Protein AF-0000000066499694 (afdb_homodimer)

Organism: Dictyostelium discoideum (NCBI:txid44689)

pLDDT: mean 83.02, std 17.34, range [14.86, 98.0]

Radius of gyration: 80.38 Å; Cα contacts (8 Å, |Δi|>4): 1850; chains: 2; bounding box: 134×268×162 Å

InterPro domains:
  IPR015894 Guanylate-binding protein, N-terminal [PF02263] (50-305)
  IPR027417 P-loop containing nucleoside triphosphate hydrolase [G3DSA:3.40.50.300] (31-306)
  IPR027417 P-loop containing nucleoside triphosphate hydrolase [SSF52540] (37-307)
  IPR030386 GB1/RHD3-type guanine nucleotide-binding (G) domain [PS51715] (67-228)

Foldseek 3Di:
DDDPPPVPDDCPDDDPPDDVVVPPPVPVPLQKAWQDAKDAQWAADPQLQAIDGDVVVLVSQCVRFVPAFEAEEEEAAAAPLCGQQLVCVLSPAGPRGHDALDPAWDFGAKMKTWMWHADPVRDTHIYIYIYGTHPPGPSHAPLSSLLSLLLRQLLHQEYEYGEEADDDLVNQVSLLVSLVLSLVLLVVLVVVCVVVVVCLDLSVLSSAGHAYEYEYEQYDDDPDPDDQFVVVVVVQVVSVVVVDPPVPDQGPPNRHVYYHYAYAHFQAPDSVCNSPVNPDDPVRGDPRRVVSSVVVSCVVRVVVPPPPDDSPPDRDTSVSSVVSSVSSSVSSSPPPSDHDDDPVVVVLQVLLVVLLVVLLVQLCVLLVVLVPPVCLVPQFDAPVRLVVSLVVSLVSSLVSSCVSCPPPVVSNVVSVVVSVVSSVVVSVVSVVSRVVRLLVVLVVLLVVLLVVLLVVLVPDDAQAAPVVLVVVLVVSLVVSLVVSCVVNVSNADDPVDPDDSSSVVSSVVSSVSSVVSSVVSVVVRVVVLVVQLVVLLVVLLVVLLVQLVPDDAQAFPVVLVVSLVVSVCCSLVPVSCVSNVRCVPPPCNVVSSVVSVVSSVVVSVVSVVVRLVRLLVVLLVLLVVLVVVLVVQLVVDDADDDPVVLVVSLVVSLVVSLVSSCVVCVSHCVHPSNVVSSVVSNVSSVVVSVVSVVVRLVVVLVVCVVQLVVLLVVLVVCLVVDAELVVSLVVSLVSQCVRCCVVRVDPVSSVSNSVCSCCPVVVVSSVPHDYVVVVCVVVVVVVVVVVVVVVVVVVD/DDPDDPVPPVPDDDPPPDPPPPPPPPPVPQQKAWLDAKDAQWAADPQLQAIDGDVVVLVSQCVRFVPAFEAEEEEAAAAPLCQQQLVQVLSPAGPRGHDALDPAWDFGAKMKTWMWGQAPVRDTHIYIYIYGTHPPGPSHAPLSSLLSLLLRQLLHQEYEYGEEADDDLVNQVSVLVSLVLSLVLLVVLVVVCVVVVVCLDLSVLSSAGHAYEYEYEQYDDDPDPDDQFVVVVVVQVVSVVVVDPPVPDDGPPNRHVHYHYAYAHFQAPDSVCNSPVNPDDPVRGDPSRVVSSVVVSCVVRVVVPPPPDDSPSDRDTSVSSVVSSVSSSVSSSPPPSDHDDDPVVVVLQVLLVVLLVVLLVQLCVLLVVLVPPVCLVPQFDAPVRLVVSLVVSLVSSLVSSCVSCPPPVVSNVVSVVVSVVSSVVVSVVSVVSSVVRLLVVLVVLLVVLLVVLLVVLVPDDAQAAPVVLVVVLVVSLVVSLVVSCVVNVSNADDPVDPDDSSSVVSSVVSNVSSVVSSVVSVVVNVVVLVVQLVVLLVVLLVVLLVQLVPDDAQAFPVVLVVSLVVSVCCSLVPVSCVSNVRCVPPPCNVVSSVVSVVSSVVVSVVSVVVRLVRLLVVLLVLLVVLVVQLVVQLVPDDADDDPVVLVVSLVVSLVVSLVSSCVVCVSHCVHPSNVVSSVVSNVSSVVVSVVSSVVRLVVVCVVCVVQLVVLLVVLVVCLVVDAELVVSLVVSLVSQCVRCCVVDVDDVSSVSNSVCSCCPVVVVSSVPHDYVVVVCVVVVVVVVVVVVVVVVPVVD

Sequence (1592 aa):
MKLKNIFLLLFIYILVSISSQQPQQQQQQQNFIELFKPVQLIYPDSNHDRLIINESSINLLNSVLSEDRLSVLGVVGTFHSGKSFLLNQLLGTTDSFTVGPTVHPQTIGIWMWACRIKDDNGKQHNLLLLDTEGFYSSNVSETYDAKIFAITTLLSSHLIYNSVKIIDQSALEYLELLSRRTQLFALKSQIKSNEMNQEILGLNNILNFPSLTWVVQDFFQDIGDETPTQWLNNLLKAHSRDKGVDSSLISITDIFPSIECHTLFLPSGDRNILRHLNKAKSNDLNPIYIKELNELKSTLFKNDNDNGGGGGKSKLTGPSISTLLRLLIEVANGNKFPTVPSIWSGFIKQQQQSALEDSIIAYKDKMSSITNEDSFSKPPLCLKEFEKLESQSNNYATNLYKQLLFGLEEAYKPGQQKLERLLSDNHQYFLKENYFKIQNYCQRIYNEMIESFENQLESIKIPISSKHFNHQTSILKNEIINQYKEITKQYNLNRNQNQNNYFEIFLNSLEKDIERLINGKQLQNRNEIEILLTKSIDMISERYKSYMNQLDLPITLEQLKNEDKKHYNQLLNSKFKQITEVAHEESYYQPFKSMAEKQLHQLFQYFQEINEQKILEKSKFESDQSILDFKKSVSQIILPIEEESLVKSMNEFKIRSINSYKNRLEPFRNSNSYSTQLNKLESSLEKQIELKLNENVTQMKWIVMESLDTVRVMMISRTPIFWFQHSYENEAYREAEKRIIDKIKSKPLRDKVIKQFINNDLKQQLNSLFKLSTILLTLGIILIFSILISFSTIKKMKLKNIFLLLFIYILVSISSQQPQQQQQQQNFIELFKPVQLIYPDSNHDRLIINESSINLLNSVLSEDRLSVLGVVGTFHSGKSFLLNQLLGTTDSFTVGPTVHPQTIGIWMWACRIKDDNGKQHNLLLLDTEGFYSSNVSETYDAKIFAITTLLSSHLIYNSVKIIDQSALEYLELLSRRTQLFALKSQIKSNEMNQEILGLNNILNFPSLTWVVQDFFQDIGDETPTQWLNNLLKAHSRDKGVDSSLISITDIFPSIECHTLFLPSGDRNILRHLNKAKSNDLNPIYIKELNELKSTLFKNDNDNGGGGGKSKLTGPSISTLLRLLIEVANGNKFPTVPSIWSGFIKQQQQSALEDSIIAYKDKMSSITNEDSFSKPPLCLKEFEKLESQSNNYATNLYKQLLFGLEEAYKPGQQKLERLLSDNHQYFLKENYFKIQNYCQRIYNEMIESFENQLESIKIPISSKHFNHQTSILKNEIINQYKEITKQYNLNRNQNQNNYFEIFLNSLEKDIERLINGKQLQNRNEIEILLTKSIDMISERYKSYMNQLDLPITLEQLKNEDKKHYNQLLNSKFKQITEVAHEESYYQPFKSMAEKQLHQLFQYFQEINEQKILEKSKFESDQSILDFKKSVSQIILPIEEESLVKSMNEFKIRSINSYKNRLEPFRNSNSYSTQLNKLESSLEKQIELKLNENVTQMKWIVMESLDTVRVMMISRTPIFWFQHSYENEAYREAEKRIIDKIKSKPLRDKVIKQFINNDLKQQLNSLFKLSTILLTLGIILIFSILISFSTIKK

Secondary structure (DSSP, 8-state):
--STT-TTSS---------------------EEEEEEEEEEEEE-TTSSSEEE-HHHHHHHHHHSSSS-EEEEEEEEBTTSSHHHHHHHHTT-SSSS----BSS----SEEEEEEEEE-TT--EEEEEEEEEPPBT-TT--HHHHHHHHHHHHHH-SEEEEEEES---HHHHHHHHHHHHHHHHHHHHHHHHHHHTT---TTHHHHTSPPEEEEEEES---B-TTS-HHHHHHHHHHHHHHHT-S-TT---HHHHSS-EEEEE---S-S-HHHHHTGGG--GGGS-HHHHHHHHHHHHHHHHHHHH---S-----B-HHHHHHHHHHHHHHHHTTTSPPPPPHHHHHHHHHHHHHHHHHHHHHHHHHHHHH-GGGGGSPPPPHHHHHHHHHHHHHHHHHHHHHHTTT-HHHHHHHHHHHHHHHHHHHHHHHHHHHHHHHHHHHHHHHHHHHHHHHHHHTSPSP--HHHHHHHHHHHHHHHHHHHHHHHGGGPPPTTSSS--HHHHHHHHHHHHHHHHHHHHHHHHHHHHHHHHHHHHHHHHHHHHHHHHTS-S---HHHHHHHHHHHHIIIIIIIIHHHTGGGTTSTTHHHHHHHHHHHHHHHHHHHHHHHHHHHHHHHHHHHHHHHHHHHHHHHTPPSP--HHHHHHHHHHHHHHHHHHHHHHTGGGTTSHHHHHHHHHHHHHHHHHHHHHHHHHHHHHHHHTHHHHHHHHHHHHHTGGG--BHHHHHHHHHHHHHHHHTTT---HHHHHHHHHHHHHHHSHHHHHHSB-HHHHHHHHHHHHHHHHHHHHHHTT-/-----TTGGGS-S---SS-------------EEEEEEEEEEEEE-TTS-SEEE-HHHHHHHHHHSSSS-EEEEEEEEBTTSSHHHHHHHHTT-SSSS----BSS----SEEEEEEEEE-TT--EEEEEEEEEPPBT-TT--HHHHHHHHHHHHHH-SEEEEEEES---HHHHHHHHHHHHHHHHHHHHHHHHHHHTT---TTHHHHTSPPEEEEEEES---B-TTS-HHHHHHHHHHHHHHHT-S-TT---HHHHSS-EEEEE---S-S-HHHHHTGGG--GGGS-HHHHHHHHHHHHHHHHHHHH---S-----B-HHHHHHHHHHHHHHHHSTTSPPPPPHHHHHHHHHHHHHHHHHHHHHHHHHHHHH-GGGGGSPPPPHHHHHHHHHHHHHHHHHHHHHHTTT-HHHHHHHHHHHHHHHHHHHHHHHHHHHHHHHHHHHHHHHHHHHHHHHHHHTSPSP--HHHHHHHHHHHHHHHHHHHHHHHGGGPPPTTSSS--HHHHHHHHHHHHHHHHHHHHHHHHHHHHHHHHHHHHHHHHHHHHHHHHTS-S---HHHHHHHHHHHHIIIIIIIIHHHTGGGTTSTTHHHHHHHHHHHHHHHHHHHHHHHHHHHHHHHHHHHHHHHHHHHHHHHT--S---HHHHHHHHHHHHHHHHHHHHHHTGGGTTSHHHHHHHHHHHHHHHHHHHHHHHHHHHHHHHHTHHHHHHHHHHHHHTGGG--BHHHHHHHHHHHHHHHHTTT---HHHHHHHHHHHHHHHSHHHHHHSB-HHHHHHHHHHHHHHHHHHHHHHHT-

Structure (mmCIF, N/CA/C/O backbone):
data_AF-0000000066499694-model_v1
#
loop_
_entity.id
_entity.type
_entity.pdbx_description
1 polymer 'Guanylate-binding protein'
#
loop_
_atom_site.group_PDB
_atom_site.id
_atom_site.type_symbol
_atom_site.label_atom_id
_atom_site.label_alt_id
_atom_site.label_comp_id
_atom_site.label_asym_id
_atom_site.label_entity_id
_atom_site.label_seq_id
_atom_site.pdbx_PDB_ins_code
_atom_site.Cartn_x
_atom_site.Cartn_y
_atom_site.Cartn_z
_atom_site.occupancy
_atom_site.B_iso_or_equiv
_atom_site.auth_seq_id
_atom_site.auth_comp_id
_atom_site.auth_asym_id
_atom_site.auth_atom_id
_atom_site.pdbx_PDB_model_num
ATOM 1 N N . MET A 1 1 ? -21.359 123 70.875 1 16.44 1 MET A N 1
ATOM 2 C CA . MET A 1 1 ? -21 121.625 71.312 1 16.44 1 MET A CA 1
ATOM 3 C C . MET A 1 1 ? -21.922 120.625 70.625 1 16.44 1 MET A C 1
ATOM 5 O O . MET A 1 1 ? -22.25 119.562 71.25 1 16.44 1 MET A O 1
ATOM 9 N N . LYS A 1 2 ? -22.359 121 69.438 1 15.95 2 LYS A N 1
ATOM 10 C CA . LYS A 1 2 ? -23.391 121.188 68.438 1 15.95 2 LYS A CA 1
ATOM 11 C C . LYS A 1 2 ? -23.719 119.875 67.75 1 15.95 2 LYS A C 1
ATOM 13 O O . LYS A 1 2 ? -22.891 118.938 67.75 1 15.95 2 LYS A O 1
ATOM 18 N N . LEU A 1 3 ? -24.641 119.812 66.938 1 14.86 3 LEU A N 1
ATOM 19 C CA . LEU A 1 3 ? -25.812 119.312 66.25 1 14.86 3 LEU A CA 1
ATOM 20 C C . LEU A 1 3 ? -25.391 118.312 65.188 1 14.86 3 LEU A C 1
ATOM 22 O O . LEU A 1 3 ? -26.234 117.688 64.5 1 14.86 3 LEU A O 1
ATOM 26 N N . LYS A 1 4 ? -24.266 118.75 64.5 1 18.3 4 LYS A N 1
ATOM 27 C CA . LYS A 1 4 ? -24.109 118.625 63.094 1 18.3 4 LYS A CA 1
ATOM 28 C C . LYS A 1 4 ? -23.984 117.125 62.719 1 18.3 4 LYS A C 1
ATOM 30 O O . LYS A 1 4 ? -23.516 116.75 61.656 1 18.3 4 LYS A O 1
ATOM 35 N N . ASN A 1 5 ? -24.297 116.25 63.812 1 16.69 5 ASN A N 1
ATOM 36 C CA . ASN A 1 5 ? -24.016 114.812 63.938 1 16.69 5 ASN A CA 1
ATOM 37 C C . ASN A 1 5 ? -24.969 113.938 63.094 1 16.69 5 ASN A C 1
ATOM 39 O O . ASN A 1 5 ? -24.797 112.75 63 1 16.69 5 ASN A O 1
ATOM 43 N N . ILE A 1 6 ? -26.281 114.562 63.188 1 19.64 6 ILE A N 1
ATOM 44 C CA . ILE A 1 6 ? -27.375 113.625 63.094 1 19.64 6 ILE A CA 1
ATOM 45 C C . ILE A 1 6 ? -27.359 113 61.719 1 19.64 6 ILE A C 1
ATOM 47 O O . ILE A 1 6 ? -27.516 111.75 61.594 1 19.64 6 ILE A O 1
ATOM 51 N N . PHE A 1 7 ? -27.703 113.938 60.812 1 20.98 7 PHE A N 1
ATOM 52 C CA . PHE A 1 7 ? -28.547 113.562 59.688 1 20.98 7 PHE A CA 1
ATOM 53 C C . PHE A 1 7 ? -27.875 112.5 58.812 1 20.98 7 PHE A C 1
ATOM 55 O O . PHE A 1 7 ? -27.234 112.875 57.812 1 20.98 7 PHE A O 1
ATOM 62 N N . LEU A 1 8 ? -27.062 111.5 59.438 1 19.75 8 LEU A N 1
ATOM 63 C CA . LEU A 1 8 ? -26.312 110.25 59.469 1 19.75 8 LEU A CA 1
ATOM 64 C C . LEU A 1 8 ? -27.188 109.125 58.969 1 19.75 8 LEU A C 1
ATOM 66 O O . LEU A 1 8 ? -26.688 108.125 58.375 1 19.75 8 LEU A O 1
ATOM 70 N N . LEU A 1 9 ? -28.391 109.062 59.75 1 19.45 9 LEU A N 1
ATOM 71 C CA . LEU A 1 9 ? -28.906 107.688 59.781 1 19.45 9 LEU A CA 1
ATOM 72 C C . LEU A 1 9 ? -29.234 107.188 58.375 1 19.45 9 LEU A C 1
ATOM 74 O O . LEU A 1 9 ? -28.844 106.062 58 1 19.45 9 LEU A O 1
ATOM 78 N N . LEU A 1 10 ? -30.547 107.5 58.062 1 20.08 10 LEU A N 1
ATOM 79 C CA . LEU A 1 10 ? -31.547 106.625 57.469 1 20.08 10 LEU A CA 1
ATOM 80 C C . LEU A 1 10 ? -31.234 106.375 56 1 20.08 10 LEU A C 1
ATOM 82 O O . LEU A 1 10 ? -31.312 105.25 55.531 1 20.08 10 LEU A O 1
ATOM 86 N N . PHE A 1 11 ? -31.594 107.438 55.281 1 22.7 11 PHE A N 1
ATOM 87 C CA . PHE A 1 11 ? -32.062 107.188 53.906 1 22.7 11 PHE A CA 1
ATOM 88 C C . PHE A 1 11 ? -30.906 106.625 53.031 1 22.7 11 PHE A C 1
ATOM 90 O O . PHE A 1 11 ? -30.359 107.375 52.219 1 22.7 11 PHE A O 1
ATOM 97 N N . ILE A 1 12 ? -29.922 106.188 53.75 1 22.23 12 ILE A N 1
ATOM 98 C CA . ILE A 1 12 ? -28.812 105.375 53.281 1 22.23 12 ILE A CA 1
ATOM 99 C C . ILE A 1 12 ? -29.359 104.188 52.469 1 22.23 12 ILE A C 1
ATOM 101 O O . ILE A 1 12 ? -29.953 103.25 53.031 1 22.23 12 ILE A O 1
ATOM 105 N N . TYR A 1 13 ? -30.109 104.5 51.219 1 20.92 13 TYR A N 1
ATOM 106 C CA . TYR A 1 13 ? -30.734 104.312 49.906 1 20.92 13 TYR A CA 1
ATOM 107 C C . TYR A 1 13 ? -30.094 103.062 49.219 1 20.92 13 TYR A C 1
ATOM 109 O O . TYR A 1 13 ? -29.047 102.562 49.656 1 20.92 13 TYR A O 1
ATOM 117 N N . ILE A 1 14 ? -29.797 103.375 47.75 1 21.67 14 ILE A N 1
ATOM 118 C CA . ILE A 1 14 ? -29.703 102.938 46.375 1 21.67 14 ILE A CA 1
ATOM 119 C C . ILE A 1 14 ? -28.5 102.062 46.188 1 21.67 14 ILE A C 1
ATOM 121 O O . ILE A 1 14 ? -27.344 102.5 46.219 1 21.67 14 ILE A O 1
ATOM 125 N N . LEU A 1 15 ? -28.391 100.938 46.906 1 21.61 15 LEU A N 1
ATOM 126 C CA . LEU A 1 15 ? -27.875 99.625 47.156 1 21.61 15 LEU A CA 1
ATOM 127 C C . LEU A 1 15 ? -27.547 98.875 45.875 1 21.61 15 LEU A C 1
ATOM 129 O O . LEU A 1 15 ? -28.266 99 44.875 1 21.61 15 LEU A O 1
ATOM 133 N N . VAL A 1 16 ? -26.25 98.312 45.812 1 22.33 16 VAL A N 1
ATOM 134 C CA . VAL A 1 16 ? -25.328 97.5 45 1 22.33 16 VAL A CA 1
ATOM 135 C C . VAL A 1 16 ? -26.062 96.312 44.375 1 22.33 16 VAL A C 1
ATOM 137 O O . VAL A 1 16 ? -26.297 95.312 45.031 1 22.33 16 VAL A O 1
ATOM 140 N N . SER A 1 17 ? -27.375 96.438 44 1 23.25 17 SER A N 1
ATOM 141 C CA . SER A 1 17 ? -28.062 95.5 43.156 1 23.25 17 SER A CA 1
ATOM 142 C C . SER A 1 17 ? -27.234 95.125 41.906 1 23.25 17 SER A C 1
ATOM 144 O O . SER A 1 17 ? -27.781 94.75 40.875 1 23.25 17 SER A O 1
ATOM 146 N N . ILE A 1 18 ? -26.141 95.875 41.719 1 22.02 18 ILE A N 1
ATOM 147 C CA . ILE A 1 18 ? -25.562 95.812 40.375 1 22.02 18 ILE A CA 1
ATOM 148 C C . ILE A 1 18 ? -25.484 94.312 39.938 1 22.02 18 ILE A C 1
ATOM 150 O O . ILE A 1 18 ? -25.422 93.438 40.781 1 22.02 18 ILE A O 1
ATOM 154 N N . SER A 1 19 ? -25.047 94.188 38.625 1 23.36 19 SER A N 1
ATOM 155 C CA . SER A 1 19 ? -25.016 93.375 37.406 1 23.36 19 SER A CA 1
ATOM 156 C C . SER A 1 19 ? -24.172 92.125 37.562 1 23.36 19 SER A C 1
ATOM 158 O O . SER A 1 19 ? -22.953 92.188 37.344 1 23.36 19 SER A O 1
ATOM 160 N N . SER A 1 20 ? -23.906 91.812 38.75 1 23.08 20 SER A N 1
ATOM 161 C CA . SER A 1 20 ? -23.078 90.562 38.594 1 23.08 20 SER A CA 1
ATOM 162 C C . SER A 1 20 ? -23.719 89.562 37.656 1 23.08 20 SER A C 1
ATOM 164 O O . SER A 1 20 ? -24.719 88.938 37.969 1 23.08 20 SER A O 1
ATOM 166 N N . GLN A 1 21 ? -23.922 90.062 36.469 1 23.33 21 GLN A N 1
ATOM 167 C CA . GLN A 1 21 ? -24.297 89.062 35.438 1 23.33 21 GLN A CA 1
ATOM 168 C C . GLN A 1 21 ? -23.484 87.812 35.594 1 23.33 21 GLN A C 1
ATOM 170 O O . GLN A 1 21 ? -22.25 87.812 35.531 1 23.33 21 GLN A O 1
ATOM 175 N N . GLN A 1 22 ? -23.797 87.125 36.594 1 25.86 22 GLN A N 1
ATOM 176 C CA . GLN A 1 22 ? -23.234 85.812 36.5 1 25.86 22 GLN A CA 1
ATOM 177 C C . GLN A 1 22 ? -23.109 85.312 35.062 1 25.86 22 GLN A C 1
ATOM 179 O O . GLN A 1 22 ? -24.062 85.438 34.281 1 25.86 22 GLN A O 1
ATOM 184 N N . PRO A 1 23 ? -21.938 85.562 34.5 1 26.69 23 PRO A N 1
ATOM 185 C CA . PRO A 1 23 ? -21.891 85 33.156 1 26.69 23 PRO A CA 1
ATOM 186 C C . PRO A 1 23 ? -22.766 83.812 33 1 26.69 23 PRO A C 1
ATOM 188 O O . PRO A 1 23 ? -22.859 83 33.938 1 26.69 23 PRO A O 1
ATOM 191 N N . GLN A 1 24 ? -23.969 84.062 32.469 1 26.47 24 GLN A N 1
ATOM 192 C CA . GLN A 1 24 ? -24.734 82.875 31.984 1 26.47 24 GLN A CA 1
ATOM 193 C C . GLN A 1 24 ? -23.812 81.75 31.641 1 26.47 24 GLN A C 1
ATOM 195 O O . GLN A 1 24 ? -22.844 81.875 30.891 1 26.47 24 GLN A O 1
ATOM 200 N N . GLN A 1 25 ? -23.531 81 32.656 1 29.69 25 GLN A N 1
ATOM 201 C CA . GLN A 1 25 ? -23.031 79.75 32.188 1 29.69 25 GLN A CA 1
ATOM 202 C C . GLN A 1 25 ? -23.547 79.375 30.797 1 29.69 25 GLN A C 1
ATOM 204 O O . GLN A 1 25 ? -24.75 79.25 30.594 1 29.69 25 GLN A O 1
ATOM 209 N N . GLN A 1 26 ? -23.125 80.188 29.812 1 30.23 26 GLN A N 1
ATOM 210 C CA . GLN A 1 26 ? -23.422 79.625 28.5 1 30.23 26 GLN A CA 1
ATOM 211 C C . GLN A 1 26 ? -23.641 78.125 28.578 1 30.23 26 GLN A C 1
ATOM 213 O O . GLN A 1 26 ? -22.703 77.375 28.812 1 30.23 26 GLN A O 1
ATOM 218 N N . GLN A 1 27 ? -24.656 77.75 29.359 1 34.5 27 GLN A N 1
ATOM 219 C CA . GLN A 1 27 ? -25.031 76.375 29.062 1 34.5 27 GLN A CA 1
ATOM 220 C C . GLN A 1 27 ? -24.797 76.062 27.578 1 34.5 27 GLN A C 1
ATOM 222 O O . GLN A 1 27 ? -25.375 76.688 26.703 1 34.5 27 GLN A O 1
ATOM 227 N N . GLN A 1 28 ? -23.641 75.875 27.203 1 39.03 28 GLN A N 1
ATOM 228 C CA . GLN A 1 28 ? -23.453 75.312 25.891 1 39.03 28 GLN A CA 1
ATOM 229 C C . GLN A 1 28 ? -24.734 74.625 25.406 1 39.03 28 GLN A C 1
ATOM 231 O O . GLN A 1 28 ? -25.25 73.75 26.078 1 39.03 28 GLN A O 1
ATOM 236 N N . GLN A 1 29 ? -25.719 75.312 24.891 1 44.16 29 GLN A N 1
ATOM 237 C CA . GLN A 1 29 ? -26.938 74.875 24.203 1 44.16 29 GLN A CA 1
ATOM 238 C C . GLN A 1 29 ? -26.766 73.438 23.656 1 44.16 29 GLN A C 1
ATOM 240 O O . GLN A 1 29 ? -25.891 73.188 22.844 1 44.16 29 GLN A O 1
ATOM 245 N N . GLN A 1 30 ? -27.109 72.562 24.438 1 56.66 30 GLN A N 1
ATOM 246 C CA . GLN A 1 30 ? -27.188 71.188 24.031 1 56.66 30 GLN A CA 1
ATOM 247 C C . GLN A 1 30 ? -27.859 71 22.672 1 56.66 30 GLN A C 1
ATOM 249 O O . GLN A 1 30 ? -29.031 71.375 22.516 1 56.66 30 GLN A O 1
ATOM 254 N N . ASN A 1 31 ? -27.188 71.312 21.672 1 65.69 31 ASN A N 1
ATOM 255 C CA . ASN A 1 31 ? -27.625 71.25 20.281 1 65.69 31 ASN A CA 1
ATOM 256 C C . ASN A 1 31 ? -28.203 69.938 19.891 1 65.69 31 ASN A C 1
ATOM 258 O O . ASN A 1 31 ? -28.203 69.562 18.719 1 65.69 31 ASN A O 1
ATOM 262 N N . PHE A 1 32 ? -28.531 69 20.969 1 79.94 32 PHE A N 1
ATOM 263 C CA . PHE A 1 32 ? -29.156 67.75 20.547 1 79.94 32 PHE A CA 1
ATOM 264 C C . PHE A 1 32 ? -30.375 67.438 21.406 1 79.94 32 PHE A C 1
ATOM 266 O O . PHE A 1 32 ? -30.516 68 22.5 1 79.94 32 PHE A O 1
ATOM 273 N N . ILE A 1 33 ? -31.359 66.812 20.953 1 86.31 33 ILE A N 1
ATOM 274 C CA . ILE A 1 33 ? -32.5 66.25 21.672 1 86.31 33 ILE A CA 1
ATOM 275 C C . ILE A 1 33 ? -32.312 64.812 21.953 1 86.31 33 ILE A C 1
ATOM 277 O O . ILE A 1 33 ? -32.094 64 21.031 1 86.31 33 ILE A O 1
ATOM 281 N N . GLU A 1 34 ? -32.312 64.5 23.219 1 91.5 34 GLU A N 1
ATOM 282 C CA . GLU A 1 34 ? -32.156 63.094 23.625 1 91.5 34 GLU A CA 1
ATOM 283 C C . GLU A 1 34 ? -33.438 62.312 23.359 1 91.5 34 GLU A C 1
ATOM 285 O O . GLU A 1 34 ? -34.5 62.656 23.859 1 91.5 34 GLU A O 1
ATOM 290 N N . LEU A 1 35 ? -33.375 61.375 22.578 1 91.19 35 LEU A N 1
ATOM 291 C CA . LEU A 1 35 ? -34.531 60.562 22.297 1 91.19 35 LEU A CA 1
ATOM 292 C C . LEU A 1 35 ? -34.719 59.5 23.391 1 91.19 35 LEU A C 1
ATOM 294 O O . LEU A 1 35 ? -35.844 59.281 23.875 1 91.19 35 LEU A O 1
ATOM 298 N N . PHE A 1 36 ? -33.656 58.812 23.75 1 91.75 36 PHE A N 1
ATOM 299 C CA . PHE A 1 36 ? -33.625 57.969 24.938 1 91.75 36 PHE A CA 1
ATOM 300 C C . PHE A 1 36 ? -32.219 57.906 25.516 1 91.75 36 PHE A C 1
ATOM 302 O O . PHE A 1 36 ? -31.219 58.094 24.797 1 91.75 36 PHE A O 1
ATOM 309 N N . LYS A 1 37 ? -32.125 57.562 26.781 1 93 37 LYS A N 1
ATOM 310 C CA . LYS A 1 37 ? -30.859 57.5 27.516 1 93 37 LYS A CA 1
ATOM 311 C C . LYS A 1 37 ? -30.094 56.219 27.156 1 93 37 LYS A C 1
ATOM 313 O O . LYS A 1 37 ? -30.656 55.281 26.578 1 93 37 LYS A O 1
ATOM 318 N N . PRO A 1 38 ? -28.797 56.25 27.438 1 95 38 PRO A N 1
ATOM 319 C CA . PRO A 1 38 ? -28.016 55.031 27.125 1 95 38 PRO A CA 1
ATOM 320 C C . PRO A 1 38 ? -28.594 53.781 27.75 1 95 38 PRO A C 1
ATOM 322 O O . PRO A 1 38 ? -28.906 53.75 28.953 1 95 38 PRO A O 1
ATOM 325 N N . VAL A 1 39 ? -28.766 52.781 26.922 1 96.12 39 VAL A N 1
ATOM 326 C CA . VAL A 1 39 ? -29.266 51.469 27.359 1 96.12 39 VAL A CA 1
ATOM 327 C C . VAL A 1 39 ? -28.422 50.344 26.75 1 96.12 39 VAL A C 1
ATOM 329 O O . VAL A 1 39 ? -27.859 50.531 25.672 1 96.12 39 VAL A O 1
ATOM 332 N N . GLN A 1 40 ? -28.328 49.281 27.5 1 96.38 40 GLN A N 1
ATOM 333 C CA . GLN A 1 40 ? -27.562 48.125 27.016 1 96.38 40 GLN A CA 1
ATOM 334 C C . GLN A 1 40 ? -28.328 47.375 25.922 1 96.38 40 GLN A C 1
ATOM 336 O O . GLN A 1 40 ? -29.469 46.969 26.125 1 96.38 40 GLN A O 1
ATOM 341 N N . LEU A 1 41 ? -27.781 47.281 24.797 1 96.56 41 LEU A N 1
ATOM 342 C CA . LEU A 1 41 ? -28.406 46.656 23.641 1 96.56 41 LEU A CA 1
ATOM 343 C C . LEU A 1 41 ? -28.078 45.156 23.594 1 96.56 41 LEU A C 1
ATOM 345 O O . LEU A 1 41 ? -28.953 44.344 23.312 1 96.56 41 LEU A O 1
ATOM 349 N N . ILE A 1 42 ? -26.766 44.844 23.797 1 96.56 42 ILE A N 1
ATOM 350 C CA . ILE A 1 42 ? -26.266 43.469 23.766 1 96.56 42 ILE A CA 1
ATOM 351 C C . ILE A 1 42 ? -25.438 43.219 25.031 1 96.56 42 ILE A C 1
ATOM 353 O O . ILE A 1 42 ? -24.672 44.062 25.469 1 96.56 42 ILE A O 1
ATOM 357 N N . TYR A 1 43 ? -25.562 42.062 25.656 1 94.5 43 TYR A N 1
ATOM 358 C CA . TYR A 1 43 ? -24.734 41.656 26.797 1 94.5 43 TYR A CA 1
ATOM 359 C C . TYR A 1 43 ? -24.344 40.188 26.688 1 94.5 43 TYR A C 1
ATOM 361 O O . TYR A 1 43 ? -25 39.406 26.016 1 94.5 43 TYR A O 1
ATOM 369 N N . PRO A 1 44 ? -23.156 39.875 27.188 1 91.62 44 PRO A N 1
ATOM 370 C CA . PRO A 1 44 ? -22.672 38.5 27.125 1 91.62 44 PRO A CA 1
ATOM 371 C C . PRO A 1 44 ? -23.312 37.625 28.203 1 91.62 44 PRO A C 1
ATOM 373 O O . PRO A 1 44 ? -23.828 38.125 29.203 1 91.62 44 PRO A O 1
ATOM 376 N N . ASP A 1 45 ? -23.297 36.406 27.922 1 88.5 45 ASP A N 1
ATOM 377 C CA . ASP A 1 45 ? -23.656 35.438 28.969 1 88.5 45 ASP A CA 1
ATOM 378 C C . ASP A 1 45 ? -22.578 35.344 30.031 1 88.5 45 ASP A C 1
ATOM 380 O O . ASP A 1 45 ? -21.531 36 29.938 1 88.5 45 ASP A O 1
ATOM 384 N N . SER A 1 46 ? -22.719 34.656 31.016 1 80.88 46 SER A N 1
ATOM 385 C CA . SER A 1 46 ? -21.828 34.562 32.156 1 80.88 46 SER A CA 1
ATOM 386 C C . SER A 1 46 ? -20.406 34.188 31.75 1 80.88 46 SER A C 1
ATOM 388 O O . SER A 1 46 ? -19.438 34.688 32.281 1 80.88 46 SER A O 1
ATOM 390 N N . ASN A 1 47 ? -20.281 33.375 30.766 1 76.38 47 ASN A N 1
ATOM 391 C CA . ASN A 1 47 ? -18.969 32.906 30.344 1 76.38 47 ASN A CA 1
ATOM 392 C C . ASN A 1 47 ? -18.469 33.688 29.125 1 76.38 47 ASN A C 1
ATOM 394 O O . ASN A 1 47 ? -17.391 33.406 28.594 1 76.38 47 ASN A O 1
ATOM 398 N N . HIS A 1 48 ? -19.219 34.781 28.641 1 78.5 48 HIS A N 1
ATOM 399 C CA . HIS A 1 48 ? -18.891 35.594 27.469 1 78.5 48 HIS A CA 1
ATOM 400 C C . HIS A 1 48 ? -18.766 34.75 26.219 1 78.5 48 HIS A C 1
ATOM 402 O O . HIS A 1 48 ? -17.906 35 25.375 1 78.5 48 HIS A O 1
ATOM 408 N N . ASP A 1 49 ? -19.5 33.688 26.156 1 78.62 49 ASP A N 1
ATOM 409 C CA . ASP A 1 49 ? -19.469 32.812 24.984 1 78.62 49 ASP A CA 1
ATOM 410 C C . ASP A 1 49 ? -20.578 33.188 24 1 78.62 49 ASP A C 1
ATOM 412 O O . ASP A 1 49 ? -20.359 33.188 22.797 1 78.62 49 ASP A O 1
ATOM 416 N N . ARG A 1 50 ? -21.672 33.5 24.594 1 90.44 50 ARG A N 1
ATOM 417 C CA . ARG A 1 50 ? -22.828 33.844 23.781 1 90.44 50 ARG A CA 1
ATOM 418 C C . ARG A 1 50 ? -23.25 35.312 24.016 1 90.44 50 ARG A C 1
ATOM 420 O O . ARG A 1 50 ? -23.078 35.844 25.109 1 90.44 50 ARG A O 1
ATOM 427 N N . LEU A 1 51 ? -23.688 35.969 22.953 1 93.31 51 LEU A N 1
ATOM 428 C CA . LEU A 1 51 ? -24.219 37.312 23.031 1 93.31 51 LEU A CA 1
ATOM 429 C C . LEU A 1 51 ? -25.734 37.312 23.094 1 93.31 51 LEU A C 1
ATOM 431 O O . LEU A 1 51 ? -26.391 36.531 22.391 1 93.31 51 LEU A O 1
ATOM 435 N N . ILE A 1 52 ? -26.281 38 23.969 1 95.25 52 ILE A N 1
ATOM 436 C CA . ILE A 1 52 ? -27.719 38.031 24.188 1 95.25 52 ILE A CA 1
ATOM 437 C C . ILE A 1 52 ? -28.266 39.438 23.875 1 95.25 52 ILE A C 1
ATOM 439 O O . ILE A 1 52 ? -27.672 40.438 24.266 1 95.25 52 ILE A O 1
ATOM 443 N N . ILE A 1 53 ? -29.375 39.469 23.203 1 96 53 ILE A N 1
ATOM 444 C CA . ILE A 1 53 ? -30.016 40.75 22.844 1 96 53 ILE A CA 1
ATOM 445 C C . ILE A 1 53 ? -30.922 41.188 23.984 1 96 53 ILE A C 1
ATOM 447 O O . ILE A 1 53 ? -31.672 40.375 24.547 1 96 53 ILE A O 1
ATOM 451 N N . ASN A 1 54 ? -30.781 42.469 24.406 1 96.38 54 ASN A N 1
ATOM 452 C CA . ASN A 1 54 ? -31.734 43.062 25.344 1 96.38 54 ASN A CA 1
ATOM 453 C C . ASN A 1 54 ? -33.031 43.469 24.641 1 96.38 54 ASN A C 1
ATOM 455 O O . ASN A 1 54 ? -33.094 44.531 24.016 1 96.38 54 ASN A O 1
ATOM 459 N N . GLU A 1 55 ? -34.125 42.781 24.922 1 95.38 55 GLU A N 1
ATOM 460 C CA . GLU A 1 55 ? -35.375 42.938 24.203 1 95.38 55 GLU A CA 1
ATOM 461 C C . GLU A 1 55 ? -36 44.281 24.516 1 95.38 55 GLU A C 1
ATOM 463 O O . GLU A 1 55 ? -36.656 44.875 23.656 1 95.38 55 GLU A O 1
ATOM 468 N N . SER A 1 56 ? -35.906 44.719 25.719 1 95.25 56 SER A N 1
ATOM 469 C CA . SER A 1 56 ? -36.438 46.031 26.094 1 95.25 56 SER A CA 1
ATOM 470 C C . SER A 1 56 ? -35.781 47.125 25.281 1 95.25 56 SER A C 1
ATOM 472 O O . SER A 1 56 ? -36.469 48.094 24.859 1 95.25 56 SER A O 1
ATOM 474 N N . SER A 1 57 ? -34.5 46.969 25.078 1 95.62 57 SER A N 1
ATOM 475 C CA . SER A 1 57 ? -33.781 47.969 24.297 1 95.62 57 SER A CA 1
ATOM 476 C C . SER A 1 57 ? -34.188 47.938 22.828 1 95.62 57 SER A C 1
ATOM 478 O O . SER A 1 57 ? -34.281 48.969 22.188 1 95.62 57 SER A O 1
ATOM 480 N N . ILE A 1 58 ? -34.438 46.812 22.328 1 94.38 58 ILE A N 1
ATOM 481 C CA . ILE A 1 58 ? -34.844 46.656 20.938 1 94.38 58 ILE A CA 1
ATOM 482 C C . ILE A 1 58 ? -36.25 47.281 20.766 1 94.38 58 ILE A C 1
ATOM 484 O O . ILE A 1 58 ? -36.5 47.938 19.75 1 94.38 58 ILE A O 1
ATOM 488 N N . ASN A 1 59 ? -37.094 47.062 21.703 1 93.75 59 ASN A N 1
ATOM 489 C CA . ASN A 1 59 ? -38.438 47.625 21.656 1 93.75 59 ASN A CA 1
ATOM 490 C C . ASN A 1 59 ? -38.375 49.156 21.703 1 93.75 59 ASN A C 1
ATOM 492 O O . ASN A 1 59 ? -39.188 49.812 21.016 1 93.75 59 ASN A O 1
ATOM 496 N N . LEU A 1 60 ? -37.531 49.562 22.516 1 93.88 60 LEU A N 1
ATOM 497 C CA . LEU A 1 60 ? -37.312 51 22.609 1 93.88 60 LEU A CA 1
ATOM 498 C C . LEU A 1 60 ? -36.875 51.562 21.266 1 93.88 60 LEU A C 1
ATOM 500 O O . LEU A 1 60 ? -37.375 52.594 20.812 1 93.88 60 LEU A O 1
ATOM 504 N N . LEU A 1 61 ? -35.938 50.906 20.641 1 92.44 61 LEU A N 1
ATOM 505 C CA . LEU A 1 61 ? -35.406 51.312 19.344 1 92.44 61 LEU A CA 1
ATOM 506 C C . LEU A 1 61 ? -36.5 51.312 18.281 1 92.44 61 LEU A C 1
ATOM 508 O O . LEU A 1 61 ? -36.625 52.281 17.5 1 92.44 61 LEU A O 1
ATOM 512 N N . ASN A 1 62 ? -37.312 50.344 18.281 1 91.12 62 ASN A N 1
ATOM 513 C CA . ASN A 1 62 ? -38.375 50.188 17.297 1 91.12 62 ASN A CA 1
ATOM 514 C C . ASN A 1 62 ? -39.5 51.219 17.484 1 91.12 62 ASN A C 1
ATOM 516 O O . ASN A 1 62 ? -40.094 51.688 16.516 1 91.12 62 ASN A O 1
ATOM 520 N N . SER A 1 63 ? -39.75 51.5 18.672 1 90.62 63 SER A N 1
ATOM 521 C CA . SER A 1 63 ? -40.875 52.406 18.984 1 90.62 63 SER A CA 1
ATOM 522 C C . SER A 1 63 ? -40.5 53.844 18.719 1 90.62 63 SER A C 1
ATOM 524 O O . SER A 1 63 ? -41.281 54.625 18.172 1 90.62 63 SER A O 1
ATOM 526 N N . VAL A 1 64 ? -39.312 54.188 19.031 1 88.62 64 VAL A N 1
ATOM 527 C CA . VAL A 1 64 ? -38.906 55.562 18.984 1 88.62 64 VAL A CA 1
ATOM 528 C C . VAL A 1 64 ? -38.406 55.906 17.578 1 88.62 64 VAL A C 1
ATOM 530 O O . VAL A 1 64 ? -38.625 57.031 17.109 1 88.62 64 VAL A O 1
ATOM 533 N N . LEU A 1 65 ? -37.781 55.031 16.969 1 87.12 65 LEU A N 1
ATOM 534 C CA . LEU A 1 65 ? -37.188 55.312 15.68 1 87.12 65 LEU A CA 1
ATOM 535 C C . LEU A 1 65 ? -37.781 54.438 14.586 1 87.12 65 LEU A C 1
ATOM 537 O O . LEU A 1 65 ? -37.062 53.781 13.836 1 87.12 65 LEU A O 1
ATOM 541 N N . SER A 1 66 ? -39.031 54.344 14.484 1 79.5 66 SER A N 1
ATOM 542 C CA . SER A 1 66 ? -39.75 53.469 13.602 1 79.5 66 SER A CA 1
ATOM 543 C C . SER A 1 66 ? -39.625 53.906 12.148 1 79.5 66 SER A C 1
ATOM 545 O O . SER A 1 66 ? -39.438 53.062 11.258 1 79.5 66 SER A O 1
ATOM 547 N N . GLU A 1 67 ? -39.781 55.188 11.859 1 75.44 67 GLU A N 1
ATOM 548 C CA . GLU A 1 67 ? -39.844 55.594 10.461 1 75.44 67 GLU A CA 1
ATOM 549 C C . GLU A 1 67 ? -38.75 56.562 10.086 1 75.44 67 GLU A C 1
ATOM 551 O O . GLU A 1 67 ? -38.5 56.812 8.906 1 75.44 67 GLU A O 1
ATOM 556 N N . ASP A 1 68 ? -37.906 56.844 10.961 1 76.31 68 ASP A N 1
ATOM 557 C CA . ASP A 1 68 ? -36.906 57.875 10.688 1 76.31 68 ASP A CA 1
ATOM 558 C C . ASP A 1 68 ? -35.594 57.25 10.25 1 76.31 68 ASP A C 1
ATOM 560 O O . ASP A 1 68 ? -35.219 56.156 10.695 1 76.31 68 ASP A O 1
ATOM 564 N N . ARG A 1 69 ? -35 57.969 9.328 1 79 69 ARG A N 1
ATOM 565 C CA . ARG A 1 69 ? -33.688 57.594 8.898 1 79 69 ARG A CA 1
ATOM 566 C C . ARG A 1 69 ? -32.656 57.781 10.023 1 79 69 ARG A C 1
ATOM 568 O O . ARG A 1 69 ? -32.719 58.781 10.734 1 79 69 ARG A O 1
ATOM 575 N N . LEU A 1 70 ? -31.844 56.781 10.242 1 85.44 70 LEU A N 1
ATOM 576 C CA . LEU A 1 70 ? -30.922 56.781 11.367 1 85.44 70 LEU A CA 1
ATOM 577 C C . LEU A 1 70 ? -29.484 56.594 10.883 1 85.44 70 LEU A C 1
ATOM 579 O O . LEU A 1 70 ? -29.219 55.844 9.945 1 85.44 70 LEU A O 1
ATOM 583 N N . SER A 1 71 ? -28.578 57.5 11.43 1 89 71 SER A N 1
ATOM 584 C CA . SER A 1 71 ? -27.156 57.25 11.289 1 89 71 SER A CA 1
ATOM 585 C C . SER A 1 71 ? -26.562 56.625 12.555 1 89 71 SER A C 1
ATOM 587 O O . SER A 1 71 ? -26.906 57.031 13.664 1 89 71 SER A O 1
ATOM 589 N N . VAL A 1 72 ? -25.766 55.562 12.375 1 92.62 72 VAL A N 1
ATOM 590 C CA . VAL A 1 72 ? -25.219 54.875 13.523 1 92.62 72 VAL A CA 1
ATOM 591 C C . VAL A 1 72 ? -23.734 55.156 13.648 1 92.62 72 VAL A C 1
ATOM 593 O O . VAL A 1 72 ? -22.969 54.938 12.695 1 92.62 72 VAL A O 1
ATOM 596 N N . LEU A 1 73 ? -23.297 55.688 14.758 1 94.81 73 LEU A N 1
ATOM 597 C CA . LEU A 1 73 ? -21.891 55.906 15.07 1 94.81 73 LEU A CA 1
ATOM 598 C C . LEU A 1 73 ? -21.406 54.969 16.156 1 94.81 73 LEU A C 1
ATOM 600 O O . LEU A 1 73 ? -21.812 55.062 17.312 1 94.81 73 LEU A O 1
ATOM 604 N N . GLY A 1 74 ? -20.562 54.031 15.75 1 96.38 74 GLY A N 1
ATOM 605 C CA . GLY A 1 74 ? -20.016 53.094 16.703 1 96.38 74 GLY A CA 1
ATOM 606 C C . GLY A 1 74 ? -18.578 53.406 17.109 1 96.38 74 GLY A C 1
ATOM 607 O O . GLY A 1 74 ? -17.797 53.875 16.297 1 96.38 74 GLY A O 1
ATOM 608 N N . VAL A 1 75 ? -18.219 53.156 18.375 1 97.44 75 VAL A N 1
ATOM 609 C CA . VAL A 1 75 ? -16.844 53.344 18.844 1 97.44 75 VAL A CA 1
ATOM 610 C C . VAL A 1 75 ? -16.297 52.031 19.406 1 97.44 75 VAL A C 1
ATOM 612 O O . VAL A 1 75 ? -16.969 51.375 20.188 1 97.44 75 VAL A O 1
ATOM 615 N N . VAL A 1 76 ? -15.195 51.656 18.875 1 97.19 76 VAL A N 1
ATOM 616 C CA . VAL A 1 76 ? -14.516 50.438 19.359 1 97.19 76 VAL A CA 1
ATOM 617 C C . VAL A 1 76 ? -13.078 50.781 19.734 1 97.19 76 VAL A C 1
ATOM 619 O O . VAL A 1 76 ? -12.539 51.812 19.312 1 97.19 76 VAL A O 1
ATOM 622 N N . GLY A 1 77 ? -12.445 49.969 20.547 1 94.94 77 GLY A N 1
ATOM 623 C CA . GLY A 1 77 ? -11.078 50.156 21.016 1 94.94 77 GLY A CA 1
ATOM 624 C C . GLY A 1 77 ? -10.742 49.375 22.266 1 94.94 77 GLY A C 1
ATOM 625 O O . GLY A 1 77 ? -11.578 48.625 22.766 1 94.94 77 GLY A O 1
ATOM 626 N N . THR A 1 78 ? -9.562 49.594 22.734 1 91.88 78 THR A N 1
ATOM 627 C CA . THR A 1 78 ? -9.086 48.812 23.891 1 91.88 78 THR A CA 1
ATOM 628 C C . THR A 1 78 ? -9.719 49.344 25.172 1 91.88 78 THR A C 1
ATOM 630 O O . THR A 1 78 ? -10.258 50.438 25.219 1 91.88 78 THR A O 1
ATOM 633 N N . PHE A 1 79 ? -9.57 48.469 26.094 1 85.94 79 PHE A N 1
ATOM 634 C CA . PHE A 1 79 ? -10.086 48.781 27.422 1 85.94 79 PHE A CA 1
ATOM 635 C C . PHE A 1 79 ? -9.398 50 28.016 1 85.94 79 PHE A C 1
ATOM 637 O O . PHE A 1 79 ? -8.172 50.125 27.922 1 85.94 79 PHE A O 1
ATOM 644 N N . HIS A 1 80 ? -10.219 51.031 28.516 1 86.38 80 HIS A N 1
ATOM 645 C CA . HIS A 1 80 ? -9.758 52.25 29.156 1 86.38 80 HIS A CA 1
ATOM 646 C C . HIS A 1 80 ? -9.086 53.188 28.156 1 86.38 80 HIS A C 1
ATOM 648 O O . HIS A 1 80 ? -8.133 53.906 28.5 1 86.38 80 HIS A O 1
ATOM 654 N N . SER A 1 81 ? -9.484 53.062 26.938 1 88.12 81 SER A N 1
ATOM 655 C CA . SER A 1 81 ? -8.938 53.969 25.938 1 88.12 81 SER A CA 1
ATOM 656 C C . SER A 1 81 ? -9.703 55.281 25.891 1 88.12 81 SER A C 1
ATOM 658 O O . SER A 1 81 ? -9.297 56.219 25.188 1 88.12 81 SER A O 1
ATOM 660 N N . GLY A 1 82 ? -10.883 55.375 26.578 1 89.75 82 GLY A N 1
ATOM 661 C CA . GLY A 1 82 ? -11.633 56.625 26.641 1 89.75 82 GLY A CA 1
ATOM 662 C C . GLY A 1 82 ? -12.82 56.656 25.703 1 89.75 82 GLY A C 1
ATOM 663 O O . GLY A 1 82 ? -13.281 57.719 25.312 1 89.75 82 GLY A O 1
ATOM 664 N N . LYS A 1 83 ? -13.281 55.594 25.344 1 93.5 83 LYS A N 1
ATOM 665 C CA . LYS A 1 83 ? -14.344 55.469 24.359 1 93.5 83 LYS A CA 1
ATOM 666 C C . LYS A 1 83 ? -15.617 56.156 24.828 1 93.5 83 LYS A C 1
ATOM 668 O O . LYS A 1 83 ? -16.203 56.969 24.109 1 93.5 83 LYS A O 1
ATOM 673 N N . SER A 1 84 ? -16.094 55.812 26.031 1 93.5 84 SER A N 1
ATOM 674 C CA . SER A 1 84 ? -17.344 56.344 26.562 1 93.5 84 SER A CA 1
ATOM 675 C C . SER A 1 84 ? -17.266 57.875 26.781 1 93.5 84 SER A C 1
ATOM 677 O O . SER A 1 84 ? -18.219 58.594 26.484 1 93.5 84 SER A O 1
ATOM 679 N N . PHE A 1 85 ? -16.188 58.312 27.234 1 92.19 85 PHE A N 1
ATOM 680 C CA . PHE A 1 85 ? -16.016 59.719 27.453 1 92.19 85 PHE A CA 1
ATOM 681 C C . PHE A 1 85 ? -16 60.469 26.141 1 92.19 85 PHE A C 1
ATOM 683 O O . PHE A 1 85 ? -16.547 61.594 26.031 1 92.19 85 PHE A O 1
ATOM 690 N N . LEU A 1 86 ? -15.312 59.906 25.188 1 94.06 86 LEU A N 1
ATOM 691 C CA . LEU A 1 86 ? -15.266 60.5 23.875 1 94.06 86 LEU A CA 1
ATOM 692 C C . LEU A 1 86 ? -16.672 60.688 23.297 1 94.06 86 LEU A C 1
ATOM 694 O O . LEU A 1 86 ? -17 61.75 22.781 1 94.06 86 LEU A O 1
ATOM 698 N N . LEU A 1 87 ? -17.484 59.688 23.391 1 94.19 87 LEU A N 1
ATOM 699 C CA . LEU A 1 87 ? -18.844 59.75 22.891 1 94.19 87 LEU A CA 1
ATOM 700 C C . LEU A 1 87 ? -19.656 60.812 23.625 1 94.19 87 LEU A C 1
ATOM 702 O O . LEU A 1 87 ? -20.438 61.531 23.016 1 94.19 87 LEU A O 1
ATOM 706 N N . ASN A 1 88 ? -19.484 60.875 24.938 1 92.19 88 ASN A N 1
ATOM 707 C CA . ASN A 1 88 ? -20.141 61.906 25.719 1 92.19 88 ASN A CA 1
ATOM 708 C C . ASN A 1 88 ? -19.75 63.312 25.234 1 92.19 88 ASN A C 1
ATOM 710 O O . ASN A 1 88 ? -20.609 64.188 25.047 1 92.19 88 ASN A O 1
ATOM 714 N N . GLN A 1 89 ? -18.516 63.469 24.984 1 91.5 89 GLN A N 1
ATOM 715 C CA . GLN A 1 89 ? -17.984 64.75 24.609 1 91.5 89 GLN A CA 1
ATOM 716 C C . GLN A 1 89 ? -18.438 65.188 23.203 1 91.5 89 GLN A C 1
ATOM 718 O O . GLN A 1 89 ? -18.594 66.375 22.906 1 91.5 89 GLN A O 1
ATOM 723 N N . LEU A 1 90 ? -18.609 64.188 22.359 1 91.06 90 LEU A N 1
ATOM 724 C CA . LEU A 1 90 ? -19.062 64.5 21 1 91.06 90 LEU A CA 1
ATOM 725 C C . LEU A 1 90 ? -20.422 65.188 21.016 1 91.06 90 LEU A C 1
ATOM 727 O O . LEU A 1 90 ? -20.734 66 20.125 1 91.06 90 LEU A O 1
ATOM 731 N N . LEU A 1 91 ? -21.219 64.875 22.016 1 88.62 91 LEU A N 1
ATOM 732 C CA . LEU A 1 91 ? -22.531 65.5 22.125 1 88.62 91 LEU A CA 1
ATOM 733 C C . LEU A 1 91 ? -22.547 66.625 23.188 1 88.62 91 LEU A C 1
ATOM 735 O O . LEU A 1 91 ? -23.609 67.125 23.547 1 88.62 91 LEU A O 1
ATOM 739 N N . GLY A 1 92 ? -21.406 66.812 23.766 1 85.06 92 GLY A N 1
ATOM 740 C CA . GLY A 1 92 ? -21.25 67.938 24.703 1 85.06 92 GLY A CA 1
ATOM 741 C C . GLY A 1 92 ? -21.703 67.562 26.109 1 85.06 92 GLY A C 1
ATOM 742 O O . GLY A 1 92 ? -22.109 68.438 26.875 1 85.06 92 GLY A O 1
ATOM 743 N N . THR A 1 93 ? -21.75 66.25 26.391 1 85.69 93 THR A N 1
ATOM 744 C CA . THR A 1 93 ? -22.078 65.812 27.734 1 85.69 93 THR A CA 1
ATOM 745 C C . THR A 1 93 ? -20.875 65.125 28.375 1 85.69 93 THR A C 1
ATOM 747 O O . THR A 1 93 ? -19.875 64.875 27.703 1 85.69 93 THR A O 1
ATOM 750 N N . THR A 1 94 ? -20.984 64.938 29.688 1 83.38 94 THR A N 1
ATOM 751 C CA . THR A 1 94 ? -19.859 64.25 30.344 1 83.38 94 THR A CA 1
ATOM 752 C C . THR A 1 94 ? -20.344 63 31.062 1 83.38 94 THR A C 1
ATOM 754 O O . THR A 1 94 ? -19.531 62.156 31.453 1 83.38 94 THR A O 1
ATOM 757 N N . ASP A 1 95 ? -21.625 62.812 31.188 1 83.88 95 ASP A N 1
ATOM 758 C CA . ASP A 1 95 ? -22.031 61.719 32.094 1 83.88 95 ASP A CA 1
ATOM 759 C C . ASP A 1 95 ? -23.156 60.906 31.484 1 83.88 95 ASP A C 1
ATOM 761 O O . ASP A 1 95 ? -23.922 60.25 32.219 1 83.88 95 ASP A O 1
ATOM 765 N N . SER A 1 96 ? -23.344 60.969 30.219 1 88.75 96 SER A N 1
ATOM 766 C CA . SER A 1 96 ? -24.375 60.125 29.625 1 88.75 96 SER A CA 1
ATOM 767 C C . SER A 1 96 ? -23.984 58.656 29.672 1 88.75 96 SER A C 1
ATOM 769 O O . SER A 1 96 ? -24.516 57.906 30.484 1 88.75 96 SER A O 1
ATOM 771 N N . PHE A 1 97 ? -22.953 58.344 28.969 1 90.25 97 PHE A N 1
ATOM 772 C CA . PHE A 1 97 ? -22.375 57.031 29.156 1 90.25 97 PHE A CA 1
ATOM 773 C C . PHE A 1 97 ? -21.531 56.969 30.438 1 90.25 97 PHE A C 1
ATOM 775 O O . PHE A 1 97 ? -20.844 57.938 30.766 1 90.25 97 PHE A O 1
ATOM 782 N N . THR A 1 98 ? -21.547 55.906 31.094 1 85.06 98 THR A N 1
ATOM 783 C CA . THR A 1 98 ? -20.797 55.75 32.344 1 85.06 98 THR A CA 1
ATOM 784 C C . THR A 1 98 ? -19.297 55.688 32.094 1 85.06 98 THR A C 1
ATOM 786 O O . THR A 1 98 ? -18.859 54.969 31.172 1 85.06 98 THR A O 1
ATOM 789 N N . VAL A 1 99 ? -18.578 56.5 32.781 1 80.62 99 VAL A N 1
ATOM 790 C CA . VAL A 1 99 ? -17.125 56.5 32.75 1 80.62 99 VAL A CA 1
ATOM 791 C C . VAL A 1 99 ? -16.594 56.094 34.125 1 80.62 99 VAL A C 1
ATOM 793 O O . VAL A 1 99 ? -17 56.625 35.156 1 80.62 99 VAL A O 1
ATOM 796 N N . GLY A 1 100 ? -15.781 55.031 34.188 1 75.19 100 GLY A N 1
ATOM 797 C CA . GLY A 1 100 ? -15.336 54.562 35.5 1 75.19 100 GLY A CA 1
ATOM 798 C C . GLY A 1 100 ? -13.898 54.906 35.812 1 75.19 100 GLY A C 1
ATOM 799 O O . GLY A 1 100 ? -13.047 54.906 34.906 1 75.19 100 GLY A O 1
ATOM 800 N N . PRO A 1 101 ? -13.68 55.094 37.031 1 82.69 101 PRO A N 1
ATOM 801 C CA . PRO A 1 101 ? -12.328 55.469 37.438 1 82.69 101 PRO A CA 1
ATOM 802 C C . PRO A 1 101 ? -11.438 54.281 37.75 1 82.69 101 PRO A C 1
ATOM 804 O O . PRO A 1 101 ? -10.227 54.438 37.906 1 82.69 101 PRO A O 1
ATOM 807 N N . THR A 1 102 ? -11.977 53.125 37.75 1 86 102 THR A N 1
ATOM 808 C CA . THR A 1 102 ? -11.242 52 38.281 1 86 102 THR A CA 1
ATOM 809 C C . THR A 1 102 ? -10.516 51.25 37.156 1 86 102 THR A C 1
ATOM 811 O O . THR A 1 102 ? -10.672 51.594 35.969 1 86 102 THR A O 1
ATOM 814 N N . VAL A 1 103 ? -9.727 50.25 37.562 1 87.81 103 VAL A N 1
ATOM 815 C CA . VAL A 1 103 ? -8.953 49.438 36.625 1 87.81 103 VAL A CA 1
ATOM 816 C C . VAL A 1 103 ? -9.852 48.375 36 1 87.81 103 VAL A C 1
ATOM 818 O O . VAL A 1 103 ? -9.445 47.688 35.062 1 87.81 103 VAL A O 1
ATOM 821 N N . HIS A 1 104 ? -11.094 48.344 36.375 1 84.38 104 HIS A N 1
ATOM 822 C CA . HIS A 1 104 ? -12.016 47.344 35.844 1 84.38 104 HIS A CA 1
ATOM 823 C C . HIS A 1 104 ? -12.867 47.906 34.719 1 84.38 104 HIS A C 1
ATOM 825 O O . HIS A 1 104 ? -13.18 49.094 34.719 1 84.38 104 HIS A O 1
ATOM 831 N N . PRO A 1 105 ? -13.203 46.969 33.844 1 82.44 105 PRO A N 1
ATOM 832 C CA . PRO A 1 105 ? -14.07 47.438 32.75 1 82.44 105 PRO A CA 1
ATOM 833 C C . PRO A 1 105 ? -15.445 47.906 33.25 1 82.44 105 PRO A C 1
ATOM 835 O O . PRO A 1 105 ? -16.016 47.281 34.156 1 82.44 105 PRO A O 1
ATOM 838 N N . GLN A 1 106 ? -15.953 48.906 32.688 1 82.06 106 GLN A N 1
ATOM 839 C CA . GLN A 1 106 ? -17.25 49.438 33.094 1 82.06 106 GLN A CA 1
ATOM 840 C C . GLN A 1 106 ? -18.344 49.094 32.094 1 82.06 106 GLN A C 1
ATOM 842 O O . GLN A 1 106 ? -19.469 48.781 32.469 1 82.06 106 GLN A O 1
ATOM 847 N N . THR A 1 107 ? -17.969 49.219 30.812 1 89 107 THR A N 1
ATOM 848 C CA . THR A 1 107 ? -18.938 48.938 29.75 1 89 107 THR A CA 1
ATOM 849 C C . THR A 1 107 ? -18.922 47.438 29.422 1 89 107 THR A C 1
ATOM 851 O O . THR A 1 107 ? -17.859 46.875 29.141 1 89 107 THR A O 1
ATOM 854 N N . ILE A 1 108 ? -20.047 46.812 29.531 1 91.12 108 ILE A N 1
ATOM 855 C CA . ILE A 1 108 ? -20.172 45.406 29.188 1 91.12 108 ILE A CA 1
ATOM 856 C C . ILE A 1 108 ? -21.062 45.25 27.969 1 91.12 108 ILE A C 1
ATOM 858 O O . ILE A 1 108 ? -22.203 45.719 27.953 1 91.12 108 ILE A O 1
ATOM 862 N N . GLY A 1 109 ? -20.531 44.625 26.922 1 94.12 109 GLY A N 1
ATOM 863 C CA . GLY A 1 109 ? -21.312 44.469 25.703 1 94.12 109 GLY A CA 1
ATOM 864 C C . GLY A 1 109 ? -21.359 45.688 24.844 1 94.12 109 GLY A C 1
ATOM 865 O O . GLY A 1 109 ? -20.328 46.344 24.625 1 94.12 109 GLY A O 1
ATOM 866 N N . ILE A 1 110 ? -22.5 45.875 24.219 1 96.81 110 ILE A N 1
ATOM 867 C CA . ILE A 1 110 ? -22.719 47.062 23.375 1 96.81 110 ILE A CA 1
ATOM 868 C C . ILE A 1 110 ? -23.875 47.875 23.938 1 96.81 110 ILE A C 1
ATOM 870 O O . ILE A 1 110 ? -24.953 47.344 24.203 1 96.81 110 ILE A O 1
ATOM 874 N N . TRP A 1 111 ? -23.656 49.156 24.156 1 97.19 111 TRP A N 1
ATOM 875 C CA . TRP A 1 111 ? -24.672 50.094 24.641 1 97.19 111 TRP A CA 1
ATOM 876 C C . TRP A 1 111 ? -25.094 51.062 23.547 1 97.19 111 TRP A C 1
ATOM 878 O O . TRP A 1 111 ? -24.297 51.375 22.656 1 97.19 111 TRP A O 1
ATOM 888 N N . MET A 1 112 ? -26.359 51.5 23.562 1 96.62 112 MET A N 1
ATOM 889 C CA . MET A 1 112 ? -26.828 52.438 22.531 1 96.62 112 MET A CA 1
ATOM 890 C C . MET A 1 112 ? -27.438 53.688 23.172 1 96.62 112 MET A C 1
ATOM 892 O O . MET A 1 112 ? -27.984 53.625 24.281 1 96.62 112 MET A O 1
ATOM 896 N N . TRP A 1 113 ? -27.25 54.781 22.547 1 96.19 113 TRP A N 1
ATOM 897 C CA . TRP A 1 113 ? -27.797 56.094 22.906 1 96.19 113 TRP A CA 1
ATOM 898 C C . TRP A 1 113 ? -28.312 56.844 21.672 1 96.19 113 TRP A C 1
ATOM 900 O O . TRP A 1 113 ? -27.578 56.969 20.688 1 96.19 113 TRP A O 1
ATOM 910 N N . ALA A 1 114 ? -29.625 57.281 21.672 1 93.75 114 ALA A N 1
ATOM 911 C CA . ALA A 1 114 ? -30.219 57.906 20.5 1 93.75 114 ALA A CA 1
ATOM 912 C C . ALA A 1 114 ? -30.469 59.406 20.75 1 93.75 114 ALA A C 1
ATOM 914 O O . ALA A 1 114 ? -31 59.781 21.797 1 93.75 114 ALA A O 1
ATOM 915 N N . CYS A 1 115 ? -30.016 60.188 19.797 1 92.19 115 CYS A N 1
ATOM 916 C CA . CYS A 1 115 ? -30.156 61.625 19.891 1 92.19 115 CYS A CA 1
ATOM 917 C C . CYS A 1 115 ? -30.547 62.219 18.531 1 92.19 115 CYS A C 1
ATOM 919 O O . CYS A 1 115 ? -30.219 61.656 17.484 1 92.19 115 CYS A O 1
ATOM 921 N N . ARG A 1 116 ? -31.359 63.281 18.609 1 92.5 116 ARG A N 1
ATOM 922 C CA . ARG A 1 116 ? -31.625 64.125 17.422 1 92.5 116 ARG A CA 1
ATOM 923 C C . ARG A 1 116 ? -30.719 65.312 17.359 1 92.5 116 ARG A C 1
ATOM 925 O O . ARG A 1 116 ? -30.688 66.125 18.312 1 92.5 116 ARG A O 1
ATOM 932 N N . ILE A 1 117 ? -29.891 65.375 16.328 1 84.69 117 ILE A N 1
ATOM 933 C CA . ILE A 1 117 ? -28.938 66.438 16.234 1 84.69 117 ILE A CA 1
ATOM 934 C C . ILE A 1 117 ? -29.312 67.375 15.078 1 84.69 117 ILE A C 1
ATOM 936 O O . ILE A 1 117 ? -29.953 66.938 14.117 1 84.69 117 ILE A O 1
ATOM 940 N N . LYS A 1 118 ? -29.047 68.625 15.336 1 78.06 118 LYS A N 1
ATOM 941 C CA . LYS A 1 118 ? -29.297 69.625 14.297 1 78.06 118 LYS A CA 1
ATOM 942 C C . LYS A 1 118 ? -28 69.938 13.555 1 78.06 118 LYS A C 1
ATOM 944 O O . LYS A 1 118 ? -26.969 70.25 14.172 1 78.06 118 LYS A O 1
ATOM 949 N N . ASP A 1 119 ? -27.984 69.688 12.266 1 68.19 119 ASP A N 1
ATOM 950 C CA . ASP A 1 119 ? -26.797 70.062 11.5 1 68.19 119 ASP A CA 1
ATOM 951 C C . ASP A 1 119 ? -26.688 71.562 11.297 1 68.19 119 ASP A C 1
ATOM 953 O O . ASP A 1 119 ? -27.562 72.312 11.719 1 68.19 119 ASP A O 1
ATOM 957 N N . ASP A 1 120 ? -25.562 71.938 10.797 1 63.03 120 ASP A N 1
ATOM 958 C CA . ASP A 1 120 ? -25.297 73.375 10.578 1 63.03 120 ASP A CA 1
ATOM 959 C C . ASP A 1 120 ? -26.359 74 9.695 1 63.03 120 ASP A C 1
ATOM 961 O O . ASP A 1 120 ? -26.609 75.188 9.781 1 63.03 120 ASP A O 1
ATOM 965 N N . ASN A 1 121 ? -26.938 73.125 8.828 1 65.44 121 ASN A N 1
ATOM 966 C CA . ASN A 1 121 ? -27.953 73.688 7.934 1 65.44 121 ASN A CA 1
ATOM 967 C C . ASN A 1 121 ? -29.328 73.625 8.578 1 65.44 121 ASN A C 1
ATOM 969 O O . ASN A 1 121 ? -30.328 74 7.941 1 65.44 121 ASN A O 1
ATOM 973 N N . GLY A 1 122 ? -29.406 73.125 9.859 1 67.69 122 GLY A N 1
ATOM 974 C CA . GLY A 1 122 ? -30.656 73.188 10.609 1 67.69 122 GLY A CA 1
ATOM 975 C C . GLY A 1 122 ? -31.484 71.875 10.422 1 67.69 122 GLY A C 1
ATOM 976 O O . GLY A 1 122 ? -32.562 71.75 10.992 1 67.69 122 GLY A O 1
ATOM 977 N N . LYS A 1 123 ? -31.094 71.062 9.547 1 77.62 123 LYS A N 1
ATOM 978 C CA . LYS A 1 123 ? -31.812 69.812 9.336 1 77.62 123 LYS A CA 1
ATOM 979 C C . LYS A 1 123 ? -31.562 68.875 10.484 1 77.62 123 LYS A C 1
ATOM 981 O O . LYS A 1 123 ? -30.438 68.688 10.945 1 77.62 123 LYS A O 1
ATOM 986 N N . GLN A 1 124 ? -32.719 68.312 10.961 1 79.19 124 GLN A N 1
ATOM 987 C CA . GLN A 1 124 ? -32.625 67.375 12.086 1 79.19 124 GLN A CA 1
ATOM 988 C C . GLN A 1 124 ? -32.312 65.938 11.602 1 79.19 124 GLN A C 1
ATOM 990 O O . GLN A 1 124 ? -32.812 65.5 10.57 1 79.19 124 GLN A O 1
ATOM 995 N N . HIS A 1 125 ? -31.312 65.438 12.219 1 83.31 125 HIS A N 1
ATOM 996 C CA . HIS A 1 125 ? -30.906 64.062 11.906 1 83.31 125 HIS A CA 1
ATOM 997 C C . HIS A 1 125 ? -30.828 63.219 13.172 1 83.31 125 HIS A C 1
ATOM 999 O O . HIS A 1 125 ? -30.391 63.719 14.227 1 83.31 125 HIS A O 1
ATOM 1005 N N . ASN A 1 126 ? -31.422 61.969 13.109 1 89.12 126 ASN A N 1
ATOM 1006 C CA . ASN A 1 126 ? -31.328 61.031 14.234 1 89.12 126 ASN A CA 1
ATOM 1007 C C . ASN A 1 126 ? -30 60.312 14.25 1 89.12 126 ASN A C 1
ATOM 1009 O O . ASN A 1 126 ? -29.562 59.781 13.227 1 89.12 126 ASN A O 1
ATOM 1013 N N . LEU A 1 127 ? -29.297 60.344 15.375 1 91.44 127 LEU A N 1
ATOM 1014 C CA . LEU A 1 127 ? -28 59.719 15.562 1 91.44 127 LEU A CA 1
ATOM 1015 C C . LEU A 1 127 ? -28.062 58.656 16.656 1 91.44 127 LEU A C 1
ATOM 1017 O O . LEU A 1 127 ? -28.562 58.938 17.766 1 91.44 127 LEU A O 1
ATOM 1021 N N . LEU A 1 128 ? -27.75 57.469 16.25 1 93.38 128 LEU A N 1
ATOM 1022 C CA . LEU A 1 128 ? -27.609 56.375 17.219 1 93.38 128 LEU A CA 1
ATOM 1023 C C . LEU A 1 128 ? -26.141 56.125 17.562 1 93.38 128 LEU A C 1
ATOM 1025 O O . LEU A 1 128 ? -25.344 55.844 16.672 1 93.38 128 LEU A O 1
ATOM 1029 N N . LEU A 1 129 ? -25.75 56.281 18.844 1 95.88 129 LEU A N 1
ATOM 1030 C CA . LEU A 1 129 ? -24.375 56.062 19.312 1 95.88 129 LEU A CA 1
ATOM 1031 C C . LEU A 1 129 ? -24.25 54.688 19.938 1 95.88 129 LEU A C 1
ATOM 1033 O O . LEU A 1 129 ? -25.109 54.281 20.734 1 95.88 129 LEU A O 1
ATOM 1037 N N . LEU A 1 130 ? -23.234 54 19.516 1 96.88 130 LEU A N 1
ATOM 1038 C CA . LEU A 1 130 ? -22.969 52.688 20.109 1 96.88 130 LEU A CA 1
ATOM 1039 C C . LEU A 1 130 ? -21.672 52.719 20.906 1 96.88 130 LEU A C 1
ATOM 1041 O O . LEU A 1 130 ? -20.594 53 20.359 1 96.88 130 LEU A O 1
ATOM 1045 N N . ASP A 1 131 ? -21.672 52.469 22.172 1 96.5 131 ASP A N 1
ATOM 1046 C CA . ASP A 1 131 ? -20.531 52.281 23.062 1 96.5 131 ASP A CA 1
ATOM 1047 C C . ASP A 1 131 ? -20.25 50.812 23.328 1 96.5 131 ASP A C 1
ATOM 1049 O O . ASP A 1 131 ? -21.188 50.031 23.562 1 96.5 131 ASP A O 1
ATOM 1053 N N . THR A 1 132 ? -19.062 50.469 23.203 1 96.69 132 THR A N 1
ATOM 1054 C CA . THR A 1 132 ? -18.766 49.062 23.25 1 96.69 132 THR A CA 1
ATOM 1055 C C . THR A 1 132 ? -17.781 48.75 24.391 1 96.69 132 THR A C 1
ATOM 1057 O O . THR A 1 132 ? -17.031 49.625 24.828 1 96.69 132 THR A O 1
ATOM 1060 N N . GLU A 1 133 ? -17.859 47.5 24.812 1 92.75 133 GLU A N 1
ATOM 1061 C CA . GLU A 1 133 ? -16.859 47 25.75 1 92.75 133 GLU A CA 1
ATOM 1062 C C . GLU A 1 133 ? -15.469 47.031 25.125 1 92.75 133 GLU A C 1
ATOM 1064 O O . GLU A 1 133 ? -15.305 46.719 23.953 1 92.75 133 GLU A O 1
ATOM 1069 N N . GLY A 1 134 ? -14.492 47.406 25.938 1 92.06 134 GLY A N 1
ATOM 1070 C CA . GLY A 1 134 ? -13.133 47.562 25.438 1 92.06 134 GLY A CA 1
ATOM 1071 C C . GLY A 1 134 ? -12.453 46.219 25.203 1 92.06 134 GLY A C 1
ATOM 1072 O O . GLY A 1 134 ? -12.672 45.25 25.953 1 92.06 134 GLY A O 1
ATOM 1073 N N . PHE A 1 135 ? -11.594 46.188 24.219 1 91.75 135 PHE A N 1
ATOM 1074 C CA . PHE A 1 135 ? -10.828 45 23.891 1 91.75 135 PHE A CA 1
ATOM 1075 C C . PHE A 1 135 ? -9.781 44.719 24.953 1 91.75 135 PHE A C 1
ATOM 1077 O O . PHE A 1 135 ? -9.398 45.594 25.703 1 91.75 135 PHE A O 1
ATOM 1084 N N . TYR A 1 136 ? -9.297 43.469 25.031 1 87.06 136 TYR A N 1
ATOM 1085 C CA . TYR A 1 136 ? -8.203 43 25.875 1 87.06 136 TYR A CA 1
ATOM 1086 C C . TYR A 1 136 ? -8.539 43.156 27.359 1 87.06 136 TYR A C 1
ATOM 1088 O O . TYR A 1 136 ? -7.66 43.469 28.172 1 87.06 136 TYR A O 1
ATOM 1096 N N . SER A 1 137 ? -9.836 43.188 27.562 1 83.5 137 SER A N 1
ATOM 1097 C CA . SER A 1 137 ? -10.219 43.219 28.969 1 83.5 137 SER A CA 1
ATOM 1098 C C . SER A 1 137 ? -9.938 41.875 29.656 1 83.5 137 SER A C 1
ATOM 1100 O O . SER A 1 137 ? -9.805 40.844 28.984 1 83.5 137 SER A O 1
ATOM 1102 N N . SER A 1 138 ? -9.82 42 31 1 76.81 138 SER A N 1
ATOM 1103 C CA . SER A 1 138 ? -9.5 40.812 31.75 1 76.81 138 SER A CA 1
ATOM 1104 C C . SER A 1 138 ? -10.625 39.781 31.672 1 76.81 138 SER A C 1
ATOM 1106 O O . SER A 1 138 ? -11.805 40.156 31.719 1 76.81 138 SER A O 1
ATOM 1108 N N . ASN A 1 139 ? -10.422 38.531 31.5 1 71.75 139 ASN A N 1
ATOM 1109 C CA . ASN A 1 139 ? -11.328 37.406 31.531 1 71.75 139 ASN A CA 1
ATOM 1110 C C . ASN A 1 139 ? -12.25 37.375 30.312 1 71.75 139 ASN A C 1
ATOM 1112 O O . ASN A 1 139 ? -13.383 36.875 30.391 1 71.75 139 ASN A O 1
ATOM 1116 N N . VAL A 1 140 ? -11.875 38.094 29.297 1 79.69 140 VAL A N 1
ATOM 1117 C CA . VAL A 1 140 ? -12.664 38.094 28.078 1 79.69 140 VAL A CA 1
ATOM 1118 C C . VAL A 1 140 ? -11.883 37.438 26.938 1 79.69 140 VAL A C 1
ATOM 1120 O O . VAL A 1 140 ? -10.672 37.656 26.812 1 79.69 140 VAL A O 1
ATOM 1123 N N . SER A 1 141 ? -12.477 36.625 26.266 1 78.81 141 SER A N 1
ATOM 1124 C CA . SER A 1 141 ? -11.82 35.906 25.172 1 78.81 141 SER A CA 1
ATOM 1125 C C . SER A 1 141 ? -11.641 36.812 23.953 1 78.81 141 SER A C 1
ATOM 1127 O O . SER A 1 141 ? -12.398 37.781 23.781 1 78.81 141 SER A O 1
ATOM 1129 N N . GLU A 1 142 ? -10.633 36.531 23.266 1 81.69 142 GLU A N 1
ATOM 1130 C CA . GLU A 1 142 ? -10.391 37.25 22.031 1 81.69 142 GLU A CA 1
ATOM 1131 C C . GLU A 1 142 ? -11.57 37.094 21.062 1 81.69 142 GLU A C 1
ATOM 1133 O O . GLU A 1 142 ? -11.891 38.031 20.312 1 81.69 142 GLU A O 1
ATOM 1138 N N . THR A 1 143 ? -12.25 35.969 21.078 1 85.19 143 THR A N 1
ATOM 1139 C CA . THR A 1 143 ? -13.406 35.719 20.219 1 85.19 143 THR A CA 1
ATOM 1140 C C . THR A 1 143 ? -14.555 36.688 20.578 1 85.19 143 THR A C 1
ATOM 1142 O O . THR A 1 143 ? -15.266 37.156 19.688 1 85.19 143 THR A O 1
ATOM 1145 N N . TYR A 1 144 ? -14.672 36.812 21.812 1 88.31 144 TYR A N 1
ATOM 1146 C CA . TYR A 1 144 ? -15.695 37.75 22.266 1 88.31 144 TYR A CA 1
ATOM 1147 C C . TYR A 1 144 ? -15.414 39.156 21.734 1 88.31 144 TYR A C 1
ATOM 1149 O O . TYR A 1 144 ? -16.312 39.844 21.25 1 88.31 144 TYR A O 1
ATOM 1157 N N . ASP A 1 145 ? -14.188 39.625 21.828 1 90.75 145 ASP A N 1
ATOM 1158 C CA . ASP A 1 145 ? -13.789 40.938 21.312 1 90.75 145 ASP A CA 1
ATOM 1159 C C . ASP A 1 145 ? -14.078 41.031 19.812 1 90.75 145 ASP A C 1
ATOM 1161 O O . ASP A 1 145 ? -14.539 42.094 19.344 1 90.75 145 ASP A O 1
ATOM 1165 N N . ALA A 1 146 ? -13.766 40 19.188 1 90 146 ALA A N 1
ATOM 1166 C CA . ALA A 1 146 ? -13.969 39.969 17.734 1 90 146 ALA A CA 1
ATOM 1167 C C . ALA A 1 146 ? -15.453 40.062 17.391 1 90 146 ALA A C 1
ATOM 1169 O O . ALA A 1 146 ? -15.828 40.719 16.406 1 90 146 ALA A O 1
ATOM 1170 N N . LYS A 1 147 ? -16.266 39.375 18.141 1 91.88 147 LYS A N 1
ATOM 1171 C CA . LYS A 1 147 ? -17.703 39.438 17.938 1 91.88 147 LYS A CA 1
ATOM 1172 C C . LYS A 1 147 ? -18.234 40.875 18.141 1 91.88 147 LYS A C 1
ATOM 1174 O O . LYS A 1 147 ? -19.031 41.375 17.344 1 91.88 147 LYS A O 1
ATOM 1179 N N . ILE A 1 148 ? -17.734 41.469 19.219 1 94.06 148 ILE A N 1
ATOM 1180 C CA . ILE A 1 148 ? -18.141 42.844 19.531 1 94.06 148 ILE A CA 1
ATOM 1181 C C . ILE A 1 148 ? -17.719 43.781 18.391 1 94.06 148 ILE A C 1
ATOM 1183 O O . ILE A 1 148 ? -18.5 44.625 17.953 1 94.06 148 ILE A O 1
ATOM 1187 N N . PHE A 1 149 ? -16.531 43.625 17.906 1 94.94 149 PHE A N 1
ATOM 1188 C CA . PHE A 1 149 ? -16.031 44.438 16.797 1 94.94 149 PHE A CA 1
ATOM 1189 C C . PHE A 1 149 ? -16.859 44.219 15.539 1 94.94 149 PHE A C 1
ATOM 1191 O O . PHE A 1 149 ? -17.219 45.188 14.859 1 94.94 149 PHE A O 1
ATOM 1198 N N . ALA A 1 150 ? -17.141 43.031 15.266 1 92.75 150 ALA A N 1
ATOM 1199 C CA . ALA A 1 150 ? -17.828 42.656 14.023 1 92.75 150 ALA A CA 1
ATOM 1200 C C . ALA A 1 150 ? -19.25 43.219 14.008 1 92.75 150 ALA A C 1
ATOM 1202 O O . ALA A 1 150 ? -19.672 43.844 13.023 1 92.75 150 ALA A O 1
ATOM 1203 N N . ILE A 1 151 ? -19.938 42.969 15.055 1 93.88 151 ILE A N 1
ATOM 1204 C CA . ILE A 1 151 ? -21.328 43.406 15.133 1 93.88 151 ILE A CA 1
ATOM 1205 C C . ILE A 1 151 ? -21.391 44.938 15.078 1 93.88 151 ILE A C 1
ATOM 1207 O O . ILE A 1 151 ? -22.203 45.5 14.336 1 93.88 151 ILE A O 1
ATOM 1211 N N . THR A 1 152 ? -20.531 45.625 15.82 1 95.94 152 THR A N 1
ATOM 1212 C CA . THR A 1 152 ? -20.516 47.094 15.859 1 95.94 152 THR A CA 1
ATOM 1213 C C . THR A 1 152 ? -20.156 47.656 14.492 1 95.94 152 THR A C 1
ATOM 1215 O O . THR A 1 152 ? -20.766 48.625 14.039 1 95.94 152 THR A O 1
ATOM 1218 N N . THR A 1 153 ? -19.188 47.062 13.93 1 94.62 153 THR A N 1
ATOM 1219 C CA . THR A 1 153 ? -18.719 47.5 12.625 1 94.62 153 THR A CA 1
ATOM 1220 C C . THR A 1 153 ? -19.828 47.375 11.586 1 94.62 153 THR A C 1
ATOM 1222 O O . THR A 1 153 ? -20.078 48.312 10.805 1 94.62 153 THR A O 1
ATOM 1225 N N . LEU A 1 154 ? -20.531 46.312 11.562 1 91.19 154 LEU A N 1
ATOM 1226 C CA . LEU A 1 154 ? -21.531 46.031 10.531 1 91.19 154 LEU A CA 1
ATOM 1227 C C . LEU A 1 154 ? -22.812 46.812 10.781 1 91.19 154 LEU A C 1
ATOM 1229 O O . LEU A 1 154 ? -23.578 47.094 9.852 1 91.19 154 LEU A O 1
ATOM 1233 N N . LEU A 1 155 ? -23.016 47.219 11.992 1 91.44 155 LEU A N 1
ATOM 1234 C CA . LEU A 1 155 ? -24.188 48.031 12.32 1 91.44 155 LEU A CA 1
ATOM 1235 C C . LEU A 1 155 ? -23.922 49.5 12.07 1 91.44 155 LEU A C 1
ATOM 1237 O O . LEU A 1 155 ? -24.859 50.281 11.93 1 91.44 155 LEU A O 1
ATOM 1241 N N . SER A 1 156 ? -22.672 49.906 12.008 1 92.75 156 SER A N 1
ATOM 1242 C CA . SER A 1 156 ? -22.297 51.312 12.016 1 92.75 156 SER A CA 1
ATOM 1243 C C . SER A 1 156 ? -22.266 51.875 10.602 1 92.75 156 SER A C 1
ATOM 1245 O O . SER A 1 156 ? -21.891 51.188 9.656 1 92.75 156 SER A O 1
ATOM 1247 N N . SER A 1 157 ? -22.75 53.094 10.523 1 89.38 157 SER A N 1
ATOM 1248 C CA . SER A 1 157 ? -22.516 53.875 9.32 1 89.38 157 SER A CA 1
ATOM 1249 C C . SER A 1 157 ? -21.125 54.5 9.32 1 89.38 157 SER A C 1
ATOM 1251 O O . SER A 1 157 ? -20.562 54.812 8.258 1 89.38 157 SER A O 1
ATOM 1253 N N . HIS A 1 158 ? -20.656 54.781 10.453 1 93.06 158 HIS A N 1
ATOM 1254 C CA . HIS A 1 158 ? -19.297 55.281 10.711 1 93.06 158 HIS A CA 1
ATOM 1255 C C . HIS A 1 158 ? -18.719 54.656 11.969 1 93.06 158 HIS A C 1
ATOM 1257 O O . HIS A 1 158 ? -19.422 54.469 12.969 1 93.06 158 HIS A O 1
ATOM 1263 N N . LEU A 1 159 ? -17.484 54.25 11.836 1 96.12 159 LEU A N 1
ATOM 1264 C CA . LEU A 1 159 ? -16.844 53.562 12.953 1 96.12 159 LEU A CA 1
ATOM 1265 C C . LEU A 1 159 ? -15.656 54.344 13.477 1 96.12 159 LEU A C 1
ATOM 1267 O O . LEU A 1 159 ? -14.844 54.844 12.688 1 96.12 159 LEU A O 1
ATOM 1271 N N . ILE A 1 160 ? -15.57 54.531 14.773 1 97.56 160 ILE A N 1
ATOM 1272 C CA . ILE A 1 160 ? -14.414 55.125 15.414 1 97.56 160 ILE A CA 1
ATOM 1273 C C . ILE A 1 160 ? -13.562 54.062 16.078 1 97.56 160 ILE A C 1
ATOM 1275 O O . ILE A 1 160 ? -14.07 53.25 16.844 1 97.56 160 ILE A O 1
ATOM 1279 N N . TYR A 1 161 ? -12.352 53.938 15.703 1 97.38 161 TYR A N 1
ATOM 1280 C CA . TYR A 1 161 ? -11.383 53.094 16.391 1 97.38 161 TYR A CA 1
ATOM 1281 C C . TYR A 1 161 ? -10.508 53.906 17.328 1 97.38 161 TYR A C 1
ATOM 1283 O O . TYR A 1 161 ? -9.695 54.719 16.891 1 97.38 161 TYR A O 1
ATOM 1291 N N . ASN A 1 162 ? -10.688 53.688 18.625 1 96.12 162 ASN A N 1
ATOM 1292 C CA . ASN A 1 162 ? -10.031 54.469 19.656 1 96.12 162 ASN A CA 1
ATOM 1293 C C . ASN A 1 162 ? -8.773 53.781 20.172 1 96.12 162 ASN A C 1
ATOM 1295 O O . ASN A 1 162 ? -8.812 52.625 20.562 1 96.12 162 ASN A O 1
ATOM 1299 N N . SER A 1 163 ? -7.676 54.438 20.109 1 94.06 163 SER A N 1
ATOM 1300 C CA . SER A 1 163 ? -6.426 53.969 20.688 1 94.06 163 SER A CA 1
ATOM 1301 C C . SER A 1 163 ? -5.801 55.031 21.594 1 94.06 163 SER A C 1
ATOM 1303 O O . SER A 1 163 ? -6.355 56.125 21.75 1 94.06 163 SER A O 1
ATOM 1305 N N . VAL A 1 164 ? -4.672 54.625 22.203 1 92.75 164 VAL A N 1
ATOM 1306 C CA . VAL A 1 164 ? -4.078 55.531 23.172 1 92.75 164 VAL A CA 1
ATOM 1307 C C . VAL A 1 164 ? -2.611 55.781 22.812 1 92.75 164 VAL A C 1
ATOM 1309 O O . VAL A 1 164 ? -1.899 54.875 22.422 1 92.75 164 VAL A O 1
ATOM 1312 N N . LYS A 1 165 ? -2.164 57 22.906 1 90.06 165 LYS A N 1
ATOM 1313 C CA . LYS A 1 165 ? -0.783 57.5 22.938 1 90.06 165 LYS A CA 1
ATOM 1314 C C . LYS A 1 165 ? -0.167 57.469 21.547 1 90.06 165 LYS A C 1
ATOM 1316 O O . LYS A 1 165 ? 0.365 58.5 21.078 1 90.06 165 LYS A O 1
ATOM 1321 N N . ILE A 1 166 ? -0.162 56.281 20.891 1 90.19 166 ILE A N 1
ATOM 1322 C CA . ILE A 1 166 ? 0.458 56.156 19.578 1 90.19 166 ILE A CA 1
ATOM 1323 C C . ILE A 1 166 ? -0.197 55.031 18.797 1 90.19 166 ILE A C 1
ATOM 1325 O O . ILE A 1 166 ? -1.035 54.312 19.328 1 90.19 166 ILE A O 1
ATOM 1329 N N . ILE A 1 167 ? 0.072 55.031 17.547 1 91.56 167 ILE A N 1
ATOM 1330 C CA . ILE A 1 167 ? -0.306 53.875 16.703 1 91.56 167 ILE A CA 1
ATOM 1331 C C . ILE A 1 167 ? 0.913 53 16.453 1 91.56 167 ILE A C 1
ATOM 1333 O O . ILE A 1 167 ? 1.834 53.406 15.734 1 91.56 167 ILE A O 1
ATOM 1337 N N . ASP A 1 168 ? 0.931 51.875 17.047 1 88.44 168 ASP A N 1
ATOM 1338 C CA . ASP A 1 168 ? 2.066 50.969 16.844 1 88.44 168 ASP A CA 1
ATOM 1339 C C . ASP A 1 168 ? 1.677 49.781 15.977 1 88.44 168 ASP A C 1
ATOM 1341 O O . ASP A 1 168 ? 0.541 49.688 15.5 1 88.44 168 ASP A O 1
ATOM 1345 N N . GLN A 1 169 ? 2.594 48.938 15.773 1 84.75 169 GLN A N 1
ATOM 1346 C CA . GLN A 1 169 ? 2.389 47.812 14.883 1 84.75 169 GLN A CA 1
ATOM 1347 C C . GLN A 1 169 ? 1.374 46.812 15.461 1 84.75 169 GLN A C 1
ATOM 1349 O O . GLN A 1 169 ? 0.616 46.188 14.727 1 84.75 169 GLN A O 1
ATOM 1354 N N . SER A 1 170 ? 1.397 46.625 16.719 1 84.94 170 SER A N 1
ATOM 1355 C CA . SER A 1 170 ? 0.458 45.719 17.375 1 84.94 170 SER A CA 1
ATOM 1356 C C . SER A 1 170 ? -0.984 46.156 17.141 1 84.94 170 SER A C 1
ATOM 1358 O O . SER A 1 170 ? -1.866 45.344 16.922 1 84.94 170 SER A O 1
ATOM 1360 N N . ALA A 1 171 ? -1.191 47.438 17.234 1 89.19 171 ALA A N 1
ATOM 1361 C CA . ALA A 1 171 ? -2.529 47.969 17.016 1 89.19 171 ALA A CA 1
ATOM 1362 C C . ALA A 1 171 ? -2.98 47.781 15.578 1 89.19 171 ALA A C 1
ATOM 1364 O O . ALA A 1 171 ? -4.148 47.469 15.328 1 89.19 171 ALA A O 1
ATOM 1365 N N . LEU A 1 172 ? -2.098 48.031 14.672 1 88.69 172 LEU A N 1
ATOM 1366 C CA . LEU A 1 172 ? -2.406 47.844 13.258 1 88.69 172 LEU A CA 1
ATOM 1367 C C . LEU A 1 172 ? -2.738 46.375 12.977 1 88.69 172 LEU A C 1
ATOM 1369 O O . LEU A 1 172 ? -3.699 46.094 12.258 1 88.69 172 LEU A O 1
ATOM 1373 N N . GLU A 1 173 ? -1.944 45.5 13.531 1 83.06 173 GLU A N 1
ATOM 1374 C CA . GLU A 1 173 ? -2.143 44.094 13.32 1 83.06 173 GLU A CA 1
ATOM 1375 C C . GLU A 1 173 ? -3.48 43.625 13.891 1 83.06 173 GLU A C 1
ATOM 1377 O O . GLU A 1 173 ? -4.137 42.75 13.312 1 83.06 173 GLU A O 1
ATOM 1382 N N . TYR A 1 174 ? -3.799 44.094 15.008 1 87.12 174 TYR A N 1
ATOM 1383 C CA . TYR A 1 174 ? -5.043 43.688 15.648 1 87.12 174 TYR A CA 1
ATOM 1384 C C . TYR A 1 174 ? -6.25 44.188 14.859 1 87.12 174 TYR A C 1
ATOM 1386 O O . TYR A 1 174 ? -7.234 43.438 14.695 1 87.12 174 TYR A O 1
ATOM 1394 N N . LEU A 1 175 ? -6.191 45.406 14.414 1 91.25 175 LEU A N 1
ATOM 1395 C CA . LEU A 1 175 ? -7.285 45.938 13.602 1 91.25 175 LEU A CA 1
ATOM 1396 C C . LEU A 1 175 ? -7.449 45.125 12.32 1 91.25 175 LEU A C 1
ATOM 1398 O O . LEU A 1 175 ? -8.57 44.875 11.883 1 91.25 175 LEU A O 1
ATOM 1402 N N . GLU A 1 176 ? -6.367 44.844 11.766 1 86.06 176 GLU A N 1
ATOM 1403 C CA . GLU A 1 176 ? -6.414 44.031 10.562 1 86.06 176 GLU A CA 1
ATOM 1404 C C . GLU A 1 176 ? -7.07 42.688 10.836 1 86.06 176 GLU A C 1
ATOM 1406 O O . GLU A 1 176 ? -7.91 42.219 10.055 1 86.06 176 GLU A O 1
ATOM 1411 N N . LEU A 1 177 ? -6.617 42.062 11.898 1 84.62 177 LEU A N 1
ATOM 1412 C CA . LEU A 1 177 ? -7.18 40.781 12.297 1 84.62 177 LEU A CA 1
ATOM 1413 C C . LEU A 1 177 ? -8.688 40.875 12.484 1 84.62 177 LEU A C 1
ATOM 1415 O O . LEU A 1 177 ? -9.445 40.062 11.969 1 84.62 177 LEU A O 1
ATOM 1419 N N . LEU A 1 178 ? -9.094 41.844 13.227 1 89.88 178 LEU A N 1
ATOM 1420 C CA . LEU A 1 178 ? -10.508 42.062 13.508 1 89.88 178 LEU A CA 1
ATOM 1421 C C . LEU A 1 178 ? -11.289 42.312 12.219 1 89.88 178 LEU A C 1
ATOM 1423 O O . LEU A 1 178 ? -12.391 41.781 12.039 1 89.88 178 LEU A O 1
ATOM 1427 N N . SER A 1 179 ? -10.719 43.094 11.336 1 90 179 SER A N 1
ATOM 1428 C CA . SER A 1 179 ? -11.375 43.438 10.078 1 90 179 SER A CA 1
ATOM 1429 C C . SER A 1 179 ? -11.57 42.219 9.188 1 90 179 SER A C 1
ATOM 1431 O O . SER A 1 179 ? -12.648 42.031 8.617 1 90 179 SER A O 1
ATOM 1433 N N . ARG A 1 180 ? -10.57 41.5 9.109 1 83.56 180 ARG A N 1
ATOM 1434 C CA . ARG A 1 180 ? -10.633 40.312 8.258 1 83.56 180 ARG A CA 1
ATOM 1435 C C . ARG A 1 180 ? -11.633 39.281 8.805 1 83.56 180 ARG A C 1
ATOM 1437 O O . ARG A 1 180 ? -12.328 38.625 8.039 1 83.56 180 ARG A O 1
ATOM 1444 N N . ARG A 1 181 ? -11.609 39.094 10.023 1 84.69 181 ARG A N 1
ATOM 1445 C CA . ARG A 1 181 ? -12.57 38.188 10.656 1 84.69 181 ARG A CA 1
ATOM 1446 C C . ARG A 1 181 ? -14 38.688 10.453 1 84.69 181 ARG A C 1
ATOM 1448 O O . ARG A 1 181 ? -14.93 37.875 10.32 1 84.69 181 ARG A O 1
ATOM 1455 N N . THR A 1 182 ? -14.141 39.906 10.539 1 88.75 182 THR A N 1
ATOM 1456 C CA . THR A 1 182 ? -15.453 40.5 10.32 1 88.75 182 THR A CA 1
ATOM 1457 C C . THR A 1 182 ? -15.922 40.25 8.891 1 88.75 182 THR A C 1
ATOM 1459 O O . THR A 1 182 ? -17.109 40.031 8.648 1 88.75 182 THR A O 1
ATOM 1462 N N . GLN A 1 183 ? -15.031 40.406 8.016 1 83.44 183 GLN A N 1
ATOM 1463 C CA . GLN A 1 183 ? -15.359 40.125 6.621 1 83.44 183 GLN A CA 1
ATOM 1464 C C . GLN A 1 183 ? -15.891 38.719 6.465 1 83.44 183 GLN A C 1
ATOM 1466 O O . GLN A 1 183 ? -16.859 38.469 5.738 1 83.44 183 GLN A O 1
ATOM 1471 N N . LEU A 1 184 ? -15.195 37.812 7.078 1 79.75 184 LEU A N 1
ATOM 1472 C CA . LEU A 1 184 ? -15.617 36.438 7.039 1 79.75 184 LEU A CA 1
ATOM 1473 C C . LEU A 1 184 ? -16.984 36.25 7.688 1 79.75 184 LEU A C 1
ATOM 1475 O O . LEU A 1 184 ? -17.828 35.5 7.191 1 79.75 184 LEU A O 1
ATOM 1479 N N . PHE A 1 185 ? -17.125 36.875 8.742 1 82.62 185 PHE A N 1
ATOM 1480 C CA . PHE A 1 185 ? -18.375 36.875 9.484 1 82.62 185 PHE A CA 1
ATOM 1481 C C . PHE A 1 185 ? -19.516 37.406 8.633 1 82.62 185 PHE A C 1
ATOM 1483 O O . PHE A 1 185 ? -20.625 36.844 8.641 1 82.62 185 PHE A O 1
ATOM 1490 N N . ALA A 1 186 ? -19.25 38.438 7.961 1 82.88 186 ALA A N 1
ATOM 1491 C CA . ALA A 1 186 ? -20.234 39.031 7.082 1 82.88 186 ALA A CA 1
ATOM 1492 C C . ALA A 1 186 ? -20.641 38.094 5.969 1 82.88 186 ALA A C 1
ATOM 1494 O O . ALA A 1 186 ? -21.828 37.969 5.633 1 82.88 186 ALA A O 1
ATOM 1495 N N . LEU A 1 187 ? -19.719 37.469 5.379 1 76.94 187 LEU A N 1
ATOM 1496 C CA . LEU A 1 187 ? -19.969 36.5 4.312 1 76.94 187 LEU A CA 1
ATOM 1497 C C . LEU A 1 187 ? -20.828 35.344 4.809 1 76.94 187 LEU A C 1
ATOM 1499 O O . LEU A 1 187 ? -21.766 34.906 4.121 1 76.94 187 LEU A O 1
ATOM 1503 N N . LYS A 1 188 ? -20.484 34.812 5.926 1 76.38 188 LYS A N 1
ATOM 1504 C CA . LYS A 1 188 ? -21.234 33.688 6.5 1 76.38 188 LYS A CA 1
ATOM 1505 C C . LYS A 1 188 ? -22.672 34.125 6.84 1 76.38 188 LYS A C 1
ATOM 1507 O O . LYS A 1 188 ? -23.594 33.344 6.719 1 76.38 188 LYS A O 1
ATOM 1512 N N . SER A 1 189 ? -22.734 35.312 7.301 1 77.62 189 SER A N 1
ATOM 1513 C CA . SER A 1 189 ? -24.062 35.844 7.605 1 77.62 189 SER A CA 1
ATOM 1514 C C . SER A 1 189 ? -24.906 36 6.344 1 77.62 189 SER A C 1
ATOM 1516 O O . SER A 1 189 ? -26.109 35.781 6.371 1 77.62 189 SER A O 1
ATOM 1518 N N . GLN A 1 190 ? -24.297 36.406 5.312 1 76.56 190 GLN A N 1
ATOM 1519 C CA . GLN A 1 190 ? -24.984 36.531 4.031 1 76.56 190 GLN A CA 1
ATOM 1520 C C . GLN A 1 190 ? -25.484 35.156 3.555 1 76.56 190 GLN A C 1
ATOM 1522 O O . GLN A 1 190 ? -26.609 35.062 3.035 1 76.56 190 GLN A O 1
ATOM 1527 N N . ILE A 1 191 ? -24.719 34.188 3.699 1 75.44 191 ILE A N 1
ATOM 1528 C CA . ILE A 1 191 ? -25.078 32.844 3.285 1 75.44 191 ILE A CA 1
ATOM 1529 C C . ILE A 1 191 ? -26.266 32.344 4.109 1 75.44 191 ILE A C 1
ATOM 1531 O O . ILE A 1 191 ? -27.203 31.75 3.566 1 75.44 191 ILE A O 1
ATOM 1535 N N . LYS A 1 192 ? -26.156 32.5 5.355 1 75.69 192 LYS A N 1
ATOM 1536 C CA . LYS A 1 192 ? -27.25 32.094 6.234 1 75.69 192 LYS A CA 1
ATOM 1537 C C . LYS A 1 192 ? -28.547 32.812 5.887 1 75.69 192 LYS A C 1
ATOM 1539 O O . LYS A 1 192 ? -29.625 32.219 5.941 1 75.69 192 LYS A O 1
ATOM 1544 N N . SER A 1 193 ? -28.406 34.094 5.656 1 76.75 193 SER A N 1
ATOM 1545 C CA . SER A 1 193 ? -29.578 34.875 5.285 1 76.75 193 SER A CA 1
ATOM 1546 C C . SER A 1 193 ? -30.219 34.344 4.008 1 76.75 193 SER A C 1
ATOM 1548 O O . SER A 1 193 ? -31.438 34.344 3.875 1 76.75 193 SER A O 1
ATOM 1550 N N . ASN A 1 194 ? -29.375 34.031 3.092 1 74.75 194 ASN A N 1
ATOM 1551 C CA . ASN A 1 194 ? -29.875 33.469 1.842 1 74.75 194 ASN A CA 1
ATOM 1552 C C . ASN A 1 194 ? -30.578 32.156 2.07 1 74.75 194 ASN A C 1
ATOM 1554 O O . ASN A 1 194 ? -31.562 31.844 1.397 1 74.75 194 ASN A O 1
ATOM 1558 N N . GLU A 1 195 ? -30.078 31.344 2.971 1 71.56 195 GLU A N 1
ATOM 1559 C CA . GLU A 1 195 ? -30.703 30.062 3.318 1 71.56 195 GLU A CA 1
ATOM 1560 C C . GLU A 1 195 ? -32.062 30.266 3.98 1 71.56 195 GLU A C 1
ATOM 1562 O O . GLU A 1 195 ? -32.969 29.453 3.801 1 71.56 195 GLU A O 1
ATOM 1567 N N . MET A 1 196 ? -32.125 31.203 4.762 1 66.62 196 MET A N 1
ATOM 1568 C CA . MET A 1 196 ? -33.375 31.453 5.52 1 66.62 196 MET A CA 1
ATOM 1569 C C . MET A 1 196 ? -34.375 32.219 4.676 1 66.62 196 MET A C 1
ATOM 1571 O O . MET A 1 196 ? -35.5 32.469 5.133 1 66.62 196 MET A O 1
ATOM 1575 N N . ASN A 1 197 ? -34.188 32.281 3.307 1 60 197 ASN A N 1
ATOM 1576 C CA . ASN A 1 197 ? -35.062 33 2.387 1 60 197 ASN A CA 1
ATOM 1577 C C . ASN A 1 197 ? -35.5 34.344 2.953 1 60 197 ASN A C 1
ATOM 1579 O O . ASN A 1 197 ? -36.656 34.75 2.771 1 60 197 ASN A O 1
ATOM 1583 N N . GLN A 1 198 ? -34.875 34.781 3.9 1 56.44 198 GLN A N 1
ATOM 1584 C CA . GLN A 1 198 ? -35.219 36.094 4.465 1 56.44 198 GLN A CA 1
ATOM 1585 C C . GLN A 1 198 ? -34.562 37.219 3.701 1 56.44 198 GLN A C 1
ATOM 1587 O O . GLN A 1 198 ? -33.344 37.375 3.781 1 56.44 198 GLN A O 1
ATOM 1592 N N . GLU A 1 199 ? -35.094 37.406 2.496 1 51.12 199 GLU A N 1
ATOM 1593 C CA . GLU A 1 199 ? -34.594 38.531 1.737 1 51.12 199 GLU A CA 1
ATOM 1594 C C . GLU A 1 199 ? -34.531 39.781 2.611 1 51.12 199 GLU A C 1
ATOM 1596 O O . GLU A 1 199 ? -35.531 40.5 2.783 1 51.12 199 GLU A O 1
ATOM 1601 N N . ILE A 1 200 ? -33.906 39.688 3.689 1 52.72 200 ILE A N 1
ATOM 1602 C CA . ILE A 1 200 ? -33.781 40.969 4.371 1 52.72 200 ILE A CA 1
ATOM 1603 C C . ILE A 1 200 ? -33.375 42.062 3.371 1 52.72 200 ILE A C 1
ATOM 1605 O O . ILE A 1 200 ? -32.281 41.969 2.77 1 52.72 200 ILE A O 1
ATOM 1609 N N . LEU A 1 201 ? -34.188 42.562 2.699 1 45.34 201 LEU A N 1
ATOM 1610 C CA . LEU A 1 201 ? -34.062 43.656 1.737 1 45.34 201 LEU A CA 1
ATOM 1611 C C . LEU A 1 201 ? -32.875 44.562 2.088 1 45.34 201 LEU A C 1
ATOM 1613 O O . LEU A 1 201 ? -32.781 45.062 3.213 1 45.34 201 LEU A O 1
ATOM 1617 N N . GLY A 1 202 ? -31.797 44.594 1.173 1 48 202 GLY A N 1
ATOM 1618 C CA . GLY A 1 202 ? -30.672 45.531 1.178 1 48 202 GLY A CA 1
ATOM 1619 C C . GLY A 1 202 ? -29.484 45 1.975 1 48 202 GLY A C 1
ATOM 1620 O O . GLY A 1 202 ? -28.594 45.781 2.328 1 48 202 GLY A O 1
ATOM 1621 N N . LEU A 1 203 ? -29.641 43.781 2.459 1 53 203 LEU A N 1
ATOM 1622 C CA . LEU A 1 203 ? -28.594 43.156 3.273 1 53 203 LEU A CA 1
ATOM 1623 C C . LEU A 1 203 ? -27.266 43.156 2.531 1 53 203 LEU A C 1
ATOM 1625 O O . LEU A 1 203 ? -26.203 43.312 3.146 1 53 203 LEU A O 1
ATOM 1629 N N . ASN A 1 204 ? -27.328 42.781 1.26 1 51.69 204 ASN A N 1
ATOM 1630 C CA . ASN A 1 204 ? -26.094 42.75 0.502 1 51.69 204 ASN A CA 1
ATOM 1631 C C . ASN A 1 204 ? -25.297 44.062 0.676 1 51.69 204 ASN A C 1
ATOM 1633 O O . ASN A 1 204 ? -24.062 44.031 0.743 1 51.69 204 ASN A O 1
ATOM 1637 N N . ASN A 1 205 ? -26.109 45.156 0.717 1 52.66 205 ASN A N 1
ATOM 1638 C CA . ASN A 1 205 ? -25.5 46.469 0.883 1 52.66 205 ASN A CA 1
ATOM 1639 C C . ASN A 1 205 ? -25.156 46.75 2.344 1 52.66 205 ASN A C 1
ATOM 1641 O O . ASN A 1 205 ? -24.422 47.688 2.645 1 52.66 205 ASN A O 1
ATOM 1645 N N . ILE A 1 206 ? -25.797 45.906 3.191 1 52.12 206 ILE A N 1
ATOM 1646 C CA . ILE A 1 206 ? -25.719 46.188 4.621 1 52.12 206 ILE A CA 1
ATOM 1647 C C . ILE A 1 206 ? -24.469 45.531 5.207 1 52.12 206 ILE A C 1
ATOM 1649 O O . ILE A 1 206 ? -23.859 46.062 6.129 1 52.12 206 ILE A O 1
ATOM 1653 N N . LEU A 1 207 ? -23.906 44.531 4.531 1 63.62 207 LEU A N 1
ATOM 1654 C CA . LEU A 1 207 ? -22.75 43.875 5.137 1 63.62 207 LEU A CA 1
ATOM 1655 C C . LEU A 1 207 ? -21.453 44.5 4.641 1 63.62 207 LEU A C 1
ATOM 1657 O O . LEU A 1 207 ? -20.422 43.844 4.602 1 63.62 207 LEU A O 1
ATOM 1661 N N . ASN A 1 208 ? -21.625 45.812 4.379 1 79 208 ASN A N 1
ATOM 1662 C CA . ASN A 1 208 ? -20.453 46.562 3.957 1 79 208 ASN A CA 1
ATOM 1663 C C . ASN A 1 208 ? -19.781 47.281 5.137 1 79 208 ASN A C 1
ATOM 1665 O O . ASN A 1 208 ? -20.453 47.656 6.094 1 79 208 ASN A O 1
ATOM 1669 N N . PHE A 1 209 ? -18.547 47.438 5.109 1 88.19 209 PHE A N 1
ATOM 1670 C CA . PHE A 1 209 ? -17.766 48.125 6.148 1 88.19 209 PHE A CA 1
ATOM 1671 C C . PHE A 1 209 ? -18.016 49.625 6.117 1 88.19 209 PHE A C 1
ATOM 1673 O O . PHE A 1 209 ? -18.141 50.219 5.039 1 88.19 209 PHE A O 1
ATOM 1680 N N . PRO A 1 210 ? -18.172 50.25 7.215 1 91.69 210 PRO A N 1
ATOM 1681 C CA . PRO A 1 210 ? -18.312 51.719 7.297 1 91.69 210 PRO A CA 1
ATOM 1682 C C . PRO A 1 210 ? -17 52.469 7.148 1 91.69 210 PRO A C 1
ATOM 1684 O O . PRO A 1 210 ? -15.93 51.844 7.094 1 91.69 210 PRO A O 1
ATOM 1687 N N . SER A 1 211 ? -17.141 53.812 7.039 1 92.38 211 SER A N 1
ATOM 1688 C CA . SER A 1 211 ? -15.938 54.625 7.121 1 92.38 211 SER A CA 1
ATOM 1689 C C . SER A 1 211 ? -15.32 54.562 8.508 1 92.38 211 SER A C 1
ATOM 1691 O O . SER A 1 211 ? -16.016 54.344 9.5 1 92.38 211 SER A O 1
ATOM 1693 N N . LEU A 1 212 ? -13.992 54.688 8.508 1 95.94 212 LEU A N 1
ATOM 1694 C CA . LEU A 1 212 ? -13.281 54.5 9.766 1 95.94 212 LEU A CA 1
ATOM 1695 C C . LEU A 1 212 ? -12.516 55.781 10.148 1 95.94 212 LEU A C 1
ATOM 1697 O O . LEU A 1 212 ? -11.836 56.375 9.312 1 95.94 212 LEU A O 1
ATOM 1701 N N . THR A 1 213 ? -12.719 56.219 11.328 1 96.81 213 THR A N 1
ATOM 1702 C CA . THR A 1 213 ? -11.883 57.281 11.906 1 96.81 213 THR A CA 1
ATOM 1703 C C . THR A 1 213 ? -11.07 56.719 13.078 1 96.81 213 THR A C 1
ATOM 1705 O O . THR A 1 213 ? -11.633 56.281 14.086 1 96.81 213 THR A O 1
ATOM 1708 N N . TRP A 1 214 ? -9.781 56.719 12.93 1 97.5 214 TRP A N 1
ATOM 1709 C CA . TRP A 1 214 ? -8.891 56.344 14.023 1 97.5 214 TRP A CA 1
ATOM 1710 C C . TRP A 1 214 ? -8.648 57.531 14.953 1 97.5 214 TRP A C 1
ATOM 1712 O O . TRP A 1 214 ? -8.102 58.562 14.539 1 97.5 214 TRP A O 1
ATOM 1722 N N . VAL A 1 215 ? -9.07 57.438 16.156 1 98 215 VAL A N 1
ATOM 1723 C CA . VAL A 1 215 ? -8.844 58.5 17.125 1 98 215 VAL A CA 1
ATOM 1724 C C . VAL A 1 215 ? -7.766 58.062 18.125 1 98 215 VAL A C 1
ATOM 1726 O O . VAL A 1 215 ? -7.914 57.062 18.812 1 98 215 VAL A O 1
ATOM 1729 N N . VAL A 1 216 ? -6.668 58.812 18.172 1 96.88 216 VAL A N 1
ATOM 1730 C CA . VAL A 1 216 ? -5.582 58.531 19.109 1 96.88 216 VAL A CA 1
ATOM 1731 C C . VAL A 1 216 ? -5.68 59.438 20.312 1 96.88 216 VAL A C 1
ATOM 1733 O O . VAL A 1 216 ? -5.406 60.656 20.219 1 96.88 216 VAL A O 1
ATOM 1736 N N . GLN A 1 217 ? -6 58.875 21.438 1 95.81 217 GLN A N 1
ATOM 1737 C CA . GLN A 1 217 ? -6.152 59.625 22.672 1 95.81 217 GLN A CA 1
ATOM 1738 C C . GLN A 1 217 ? -4.805 59.812 23.359 1 95.81 217 GLN A C 1
ATOM 1740 O O . GLN A 1 217 ? -3.873 59.031 23.156 1 95.81 217 GLN A O 1
ATOM 1745 N N . ASP A 1 218 ? -4.684 60.844 24.203 1 94.25 218 ASP A N 1
ATOM 1746 C CA . ASP A 1 218 ? -3.502 61.156 25 1 94.25 218 ASP A CA 1
ATOM 1747 C C . ASP A 1 218 ? -2.268 61.344 24.109 1 94.25 218 ASP A C 1
ATOM 1749 O O . ASP A 1 218 ? -1.188 60.844 24.453 1 94.25 218 ASP A O 1
ATOM 1753 N N . PHE A 1 219 ? -2.49 61.938 22.984 1 94.94 219 PHE A N 1
ATOM 1754 C CA . PHE A 1 219 ? -1.428 62.094 22 1 94.94 219 PHE A CA 1
ATOM 1755 C C . PHE A 1 219 ? -0.694 63.406 22.203 1 94.94 219 PHE A C 1
ATOM 1757 O O . PHE A 1 219 ? -1.316 64.5 22.25 1 94.94 219 PHE A O 1
ATOM 1764 N N . PHE A 1 220 ? 0.582 63.344 22.375 1 92.44 220 PHE A N 1
ATOM 1765 C CA . PHE A 1 220 ? 1.299 64.625 22.516 1 92.44 220 PHE A CA 1
ATOM 1766 C C . PHE A 1 220 ? 2.545 64.625 21.641 1 92.44 220 PHE A C 1
ATOM 1768 O O . PHE A 1 220 ? 3.273 65.625 21.594 1 92.44 220 PHE A O 1
ATOM 1775 N N . GLN A 1 221 ? 2.787 63.625 20.922 1 90.81 221 GLN A N 1
ATOM 1776 C CA . GLN A 1 221 ? 3.973 63.5 20.078 1 90.81 221 GLN A CA 1
ATOM 1777 C C . GLN A 1 221 ? 3.877 64.438 18.875 1 90.81 221 GLN A C 1
ATOM 1779 O O . GLN A 1 221 ? 2.791 64.938 18.531 1 90.81 221 GLN A O 1
ATOM 1784 N N . ASP A 1 222 ? 5.051 64.688 18.266 1 91.75 222 ASP A N 1
ATOM 1785 C CA . ASP A 1 222 ? 5.125 65.562 17.094 1 91.75 222 ASP A CA 1
ATOM 1786 C C . ASP A 1 222 ? 5.102 64.75 15.812 1 91.75 222 ASP A C 1
ATOM 1788 O O . ASP A 1 222 ? 5.988 63.906 15.578 1 91.75 222 ASP A O 1
ATOM 1792 N N . ILE A 1 223 ? 4.082 64.938 14.969 1 91.31 223 ILE A N 1
ATOM 1793 C CA . ILE A 1 223 ? 3.936 64.25 13.703 1 91.31 223 ILE A CA 1
ATOM 1794 C C . ILE A 1 223 ? 4.73 64.938 12.609 1 91.31 223 ILE A C 1
ATOM 1796 O O . ILE A 1 223 ? 5 64.375 11.555 1 91.31 223 ILE A O 1
ATOM 1800 N N . GLY A 1 224 ? 5.242 66.125 12.914 1 87.5 224 GLY A N 1
ATOM 1801 C CA . GLY A 1 224 ? 5.992 66.875 11.93 1 87.5 224 GLY A CA 1
ATOM 1802 C C . GLY A 1 224 ? 5.105 67.688 10.969 1 87.5 224 GLY A C 1
ATOM 1803 O O . GLY A 1 224 ? 4.121 68.25 11.383 1 87.5 224 GLY A O 1
ATOM 1804 N N . ASP A 1 225 ? 5.434 67.562 9.695 1 88.38 225 ASP A N 1
ATOM 1805 C CA . ASP A 1 225 ? 4.742 68.375 8.688 1 88.38 225 ASP A CA 1
ATOM 1806 C C . ASP A 1 225 ? 3.576 67.562 8.078 1 88.38 225 ASP A C 1
ATOM 1808 O O . ASP A 1 225 ? 2.922 68.062 7.148 1 88.38 225 ASP A O 1
ATOM 1812 N N . GLU A 1 226 ? 3.213 66.562 8.688 1 91.56 226 GLU A N 1
ATOM 1813 C CA . GLU A 1 226 ? 2.133 65.688 8.156 1 91.56 226 GLU A CA 1
ATOM 1814 C C . GLU A 1 226 ? 0.869 65.812 9 1 91.56 226 GLU A C 1
ATOM 1816 O O . GLU A 1 226 ? 0.937 66.188 10.172 1 91.56 226 GLU A O 1
ATOM 1821 N N . THR A 1 227 ? -0.25 65.625 8.359 1 93.75 227 THR A N 1
ATOM 1822 C CA . THR A 1 227 ? -1.504 65.5 9.094 1 93.75 227 THR A CA 1
ATOM 1823 C C . THR A 1 227 ? -1.632 64.125 9.75 1 93.75 227 THR A C 1
ATOM 1825 O O . THR A 1 227 ? -0.997 63.156 9.32 1 93.75 227 THR A O 1
ATOM 1828 N N . PRO A 1 228 ? -2.377 64.062 10.773 1 95.25 228 PRO A N 1
ATOM 1829 C CA . PRO A 1 228 ? -2.598 62.75 11.391 1 95.25 228 PRO A CA 1
ATOM 1830 C C . PRO A 1 228 ? -3.062 61.688 10.398 1 95.25 228 PRO A C 1
ATOM 1832 O O . PRO A 1 228 ? -2.639 60.531 10.469 1 95.25 228 PRO A O 1
ATOM 1835 N N . THR A 1 229 ? -3.9 62.031 9.453 1 95.38 229 THR A N 1
ATOM 1836 C CA . THR A 1 229 ? -4.406 61.094 8.461 1 95.38 229 THR A CA 1
ATOM 1837 C C . THR A 1 229 ? -3.279 60.625 7.539 1 95.38 229 THR A C 1
ATOM 1839 O O . THR A 1 229 ? -3.213 59.469 7.184 1 95.38 229 THR A O 1
ATOM 1842 N N . GLN A 1 230 ? -2.469 61.562 7.176 1 94.44 230 GLN A N 1
ATOM 1843 C CA . GLN A 1 230 ? -1.323 61.188 6.348 1 94.44 230 GLN A CA 1
ATOM 1844 C C . GLN A 1 230 ? -0.37 60.25 7.109 1 94.44 230 GLN A C 1
ATOM 1846 O O . GLN A 1 230 ? 0.175 59.312 6.539 1 94.44 230 GLN A O 1
ATOM 1851 N N . TRP A 1 231 ? -0.17 60.531 8.336 1 93.81 231 TRP A N 1
ATOM 1852 C CA . TRP A 1 231 ? 0.657 59.688 9.211 1 93.81 231 TRP A CA 1
ATOM 1853 C C . TRP A 1 231 ? 0.122 58.25 9.273 1 93.81 231 TRP A C 1
ATOM 1855 O O . TRP A 1 231 ? 0.874 57.312 9.094 1 93.81 231 TRP A O 1
ATOM 1865 N N . LEU A 1 232 ? -1.139 58.125 9.469 1 94.19 232 LEU A N 1
ATOM 1866 C CA . LEU A 1 232 ? -1.771 56.812 9.531 1 94.19 232 LEU A CA 1
ATOM 1867 C C . LEU A 1 232 ? -1.642 56.062 8.195 1 94.19 232 LEU A C 1
ATOM 1869 O O . LEU A 1 232 ? -1.351 54.875 8.156 1 94.19 232 LEU A O 1
ATOM 1873 N N . ASN A 1 233 ? -1.861 56.781 7.137 1 91.88 233 ASN A N 1
ATOM 1874 C CA . ASN A 1 233 ? -1.759 56.188 5.816 1 91.88 233 ASN A CA 1
ATOM 1875 C C . ASN A 1 233 ? -0.355 55.656 5.555 1 91.88 233 ASN A C 1
ATOM 1877 O O . ASN A 1 233 ? -0.194 54.594 4.934 1 91.88 233 ASN A O 1
ATOM 1881 N N . ASN A 1 234 ? 0.595 56.375 6.039 1 89.5 234 ASN A N 1
ATOM 1882 C CA . ASN A 1 234 ? 1.972 55.906 5.891 1 89.5 234 ASN A CA 1
ATOM 1883 C C . ASN A 1 234 ? 2.236 54.656 6.715 1 89.5 234 ASN A C 1
ATOM 1885 O O . ASN A 1 234 ? 2.963 53.781 6.277 1 89.5 234 ASN A O 1
ATOM 1889 N N . LEU A 1 235 ? 1.724 54.625 7.836 1 89.5 235 LEU A N 1
ATOM 1890 C CA . LEU A 1 235 ? 1.87 53.438 8.688 1 89.5 235 LEU A CA 1
ATOM 1891 C C . LEU A 1 235 ? 1.2 52.219 8.062 1 89.5 235 LEU A C 1
ATOM 1893 O O . LEU A 1 235 ? 1.739 51.125 8.117 1 89.5 235 LEU A O 1
ATOM 1897 N N . LEU A 1 236 ? 0.052 52.438 7.48 1 89.25 236 LEU A N 1
ATOM 1898 C CA . LEU A 1 236 ? -0.696 51.344 6.852 1 89.25 236 LEU A CA 1
ATOM 1899 C C . LEU A 1 236 ? 0.04 50.812 5.625 1 89.25 236 LEU A C 1
ATOM 1901 O O . LEU A 1 236 ? 0.071 49.625 5.391 1 89.25 236 LEU A O 1
ATOM 1905 N N . LYS A 1 237 ? 0.623 51.719 4.914 1 84.44 237 LYS A N 1
ATOM 1906 C CA . LYS A 1 237 ? 1.387 51.312 3.734 1 84.44 237 LYS A CA 1
ATOM 1907 C C . LYS A 1 237 ? 2.625 50.531 4.129 1 84.44 237 LYS A C 1
ATOM 1909 O O . LYS A 1 237 ? 2.955 49.531 3.49 1 84.44 237 LYS A O 1
ATOM 1914 N N . ALA A 1 238 ? 3.279 50.969 5.188 1 80.19 238 ALA A N 1
ATOM 1915 C CA . ALA A 1 238 ? 4.469 50.281 5.668 1 80.19 238 ALA A CA 1
ATOM 1916 C C . ALA A 1 238 ? 4.109 48.906 6.207 1 80.19 238 ALA A C 1
ATOM 1918 O O . ALA A 1 238 ? 4.852 47.938 6.004 1 80.19 238 ALA A O 1
ATOM 1919 N N . HIS A 1 239 ? 3.098 48.844 6.867 1 77.69 239 HIS A N 1
ATOM 1920 C CA . HIS A 1 239 ? 2.611 47.562 7.438 1 77.69 239 HIS A CA 1
ATOM 1921 C C . HIS A 1 239 ? 2.316 46.562 6.344 1 77.69 239 HIS A C 1
ATOM 1923 O O . HIS A 1 239 ? 2.588 45.375 6.512 1 77.69 239 HIS A O 1
ATOM 1929 N N . SER A 1 240 ? 1.746 46.969 5.34 1 71.25 240 SER A N 1
ATOM 1930 C CA . SER A 1 240 ? 1.398 46.094 4.227 1 71.25 240 SER A CA 1
ATOM 1931 C C . SER A 1 240 ? 2.646 45.594 3.498 1 71.25 240 SER A C 1
ATOM 1933 O O . SER A 1 240 ? 2.684 44.469 3.014 1 71.25 240 SER A O 1
ATOM 1935 N N . ARG A 1 241 ? 3.627 46.406 3.449 1 68.44 241 ARG A N 1
ATOM 1936 C CA . ARG A 1 241 ? 4.879 46.062 2.779 1 68.44 241 ARG A CA 1
ATOM 1937 C C . ARG A 1 241 ? 5.637 45 3.549 1 68.44 241 ARG A C 1
ATOM 1939 O O . ARG A 1 241 ? 6.227 44.094 2.949 1 68.44 241 ARG A O 1
ATOM 1946 N N . ASP A 1 242 ? 5.617 45.156 4.832 1 63.12 242 ASP A N 1
ATOM 1947 C CA . ASP A 1 242 ? 6.391 44.219 5.664 1 63.12 242 ASP A CA 1
ATOM 1948 C C . ASP A 1 242 ? 5.801 42.812 5.629 1 63.12 242 ASP A C 1
ATOM 1950 O O . ASP A 1 242 ? 6.477 41.844 5.969 1 63.12 242 ASP A O 1
ATOM 1954 N N . LYS A 1 243 ? 4.609 42.688 5.508 1 59.97 243 LYS A N 1
ATOM 1955 C CA . LYS A 1 243 ? 3.986 41.375 5.461 1 59.97 243 LYS A CA 1
ATOM 1956 C C . LYS A 1 243 ? 4.375 40.625 4.188 1 59.97 243 LYS A C 1
ATOM 1958 O O . LYS A 1 243 ? 4.168 39.406 4.078 1 59.97 243 LYS A O 1
ATOM 1963 N N . GLY A 1 244 ? 5.449 41 3.594 1 53.69 244 GLY A N 1
ATOM 1964 C CA . GLY A 1 244 ? 5.941 40.312 2.408 1 53.69 244 GLY A CA 1
ATOM 1965 C C . GLY A 1 244 ? 4.961 40.344 1.249 1 53.69 244 GLY A C 1
ATOM 1966 O O . GLY A 1 244 ? 3.818 40.781 1.411 1 53.69 244 GLY A O 1
ATOM 1967 N N . VAL A 1 245 ? 5.367 40.219 -0.031 1 45.53 245 VAL A N 1
ATOM 1968 C CA . VAL A 1 245 ? 4.762 40.281 -1.359 1 45.53 245 VAL A CA 1
ATOM 1969 C C . VAL A 1 245 ? 3.551 39.344 -1.403 1 45.53 245 VAL A C 1
ATOM 1971 O O . VAL A 1 245 ? 2.977 39.125 -2.471 1 45.53 245 VAL A O 1
ATOM 1974 N N . ASP A 1 246 ? 3.352 38.594 -0.53 1 45.81 246 ASP A N 1
ATOM 1975 C CA . ASP A 1 246 ? 2.24 37.75 -0.987 1 45.81 246 ASP A CA 1
ATOM 1976 C C . ASP A 1 246 ? 0.982 38.594 -1.204 1 45.81 246 ASP A C 1
ATOM 1978 O O . ASP A 1 246 ? 0.423 39.156 -0.252 1 45.81 246 ASP A O 1
ATOM 1982 N N . SER A 1 247 ? 0.925 39.312 -2.256 1 44.44 247 SER A N 1
ATOM 1983 C CA . SER A 1 247 ? 0.04 40.188 -3.031 1 44.44 247 SER A CA 1
ATOM 1984 C C . SER A 1 247 ? -1.413 40 -2.598 1 44.44 247 SER A C 1
ATOM 1986 O O . SER A 1 247 ? -2.26 40.844 -2.91 1 44.44 247 SER A O 1
ATOM 1988 N N . SER A 1 248 ? -1.759 38.875 -2.16 1 49.41 248 SER A N 1
ATOM 1989 C CA . SER A 1 248 ? -3.188 38.562 -2.109 1 49.41 248 SER A CA 1
ATOM 1990 C C . SER A 1 248 ? -3.795 39 -0.783 1 49.41 248 SER A C 1
ATOM 1992 O O . SER A 1 248 ? -4.977 38.781 -0.526 1 49.41 248 SER A O 1
ATOM 1994 N N . LEU A 1 249 ? -2.941 39.656 0.057 1 56 249 LEU A N 1
ATOM 1995 C CA . LEU A 1 249 ? -3.506 39.875 1.385 1 56 249 LEU A CA 1
ATOM 1996 C C . LEU A 1 249 ? -4.273 41.188 1.442 1 56 249 LEU A C 1
ATOM 1998 O O . LEU A 1 249 ? -3.76 42.25 1.033 1 56 249 LEU A O 1
ATOM 2002 N N . ILE A 1 250 ? -5.465 41.125 1.617 1 61.66 250 ILE A N 1
ATOM 2003 C CA . ILE A 1 250 ? -6.395 42.219 1.834 1 61.66 250 ILE A CA 1
ATOM 2004 C C . ILE A 1 250 ? -5.887 43.125 2.971 1 61.66 250 ILE A C 1
ATOM 2006 O O . ILE A 1 250 ? -5.539 42.625 4.043 1 61.66 250 ILE A O 1
ATOM 2010 N N . SER A 1 251 ? -5.504 44.312 2.619 1 74.81 251 SER A N 1
ATOM 2011 C CA . SER A 1 251 ? -5.074 45.281 3.605 1 74.81 251 SER A CA 1
ATOM 2012 C C . SER A 1 251 ? -6.266 46 4.223 1 74.81 251 SER A C 1
ATOM 2014 O O . SER A 1 251 ? -7.383 45.938 3.709 1 74.81 251 SER A O 1
ATOM 2016 N N . ILE A 1 252 ? -6.098 46.656 5.363 1 84.25 252 ILE A N 1
ATOM 2017 C CA . ILE A 1 252 ? -7.113 47.438 6.074 1 84.25 252 ILE A CA 1
ATOM 2018 C C . ILE A 1 252 ? -7.711 48.469 5.145 1 84.25 252 ILE A C 1
ATOM 2020 O O . ILE A 1 252 ? -8.914 48.75 5.18 1 84.25 252 ILE A O 1
ATOM 2024 N N . THR A 1 253 ? -6.82 49 4.246 1 85.81 253 THR A N 1
ATOM 2025 C CA . THR A 1 253 ? -7.25 50.062 3.34 1 85.81 253 THR A CA 1
ATOM 2026 C C . THR A 1 253 ? -8.203 49.5 2.281 1 85.81 253 THR A C 1
ATOM 2028 O O . THR A 1 253 ? -8.977 50.281 1.687 1 85.81 253 THR A O 1
ATOM 2031 N N . ASP A 1 254 ? -8.18 48.281 2.062 1 83.25 254 ASP A N 1
ATOM 2032 C CA . ASP A 1 254 ? -9.07 47.656 1.083 1 83.25 254 ASP A CA 1
ATOM 2033 C C . ASP A 1 254 ? -10.43 47.312 1.698 1 83.25 254 ASP A C 1
ATOM 2035 O O . ASP A 1 254 ? -11.422 47.188 0.983 1 83.25 254 ASP A O 1
ATOM 2039 N N . ILE A 1 255 ? -10.43 47.25 2.953 1 86.12 255 ILE A N 1
ATOM 2040 C CA . ILE A 1 255 ? -11.633 46.781 3.641 1 86.12 255 ILE A CA 1
ATOM 2041 C C . ILE A 1 255 ? -12.523 47.969 3.979 1 86.12 255 ILE A C 1
ATOM 2043 O O . ILE A 1 255 ? -13.742 47.938 3.768 1 86.12 255 ILE A O 1
ATOM 2047 N N . PHE A 1 256 ? -11.914 49.031 4.496 1 90.88 256 PHE A N 1
ATOM 2048 C CA . PHE A 1 256 ? -12.672 50.25 4.852 1 90.88 256 PHE A CA 1
ATOM 2049 C C . PHE A 1 256 ? -12.719 51.219 3.684 1 90.88 256 PHE A C 1
ATOM 2051 O O . PHE A 1 256 ? -11.688 51.531 3.078 1 90.88 256 PHE A O 1
ATOM 2058 N N . PRO A 1 257 ? -13.914 51.656 3.32 1 88.88 257 PRO A N 1
ATOM 2059 C CA . PRO A 1 257 ? -14.031 52.594 2.189 1 88.88 257 PRO A CA 1
ATOM 2060 C C . PRO A 1 257 ? -13.211 53.875 2.381 1 88.88 257 PRO A C 1
ATOM 2062 O O . PRO A 1 257 ? -12.633 54.375 1.419 1 88.88 257 PRO A O 1
ATOM 2065 N N . SER A 1 258 ? -13.188 54.375 3.623 1 91.5 258 SER A N 1
ATOM 2066 C CA . SER A 1 258 ? -12.398 55.531 3.951 1 91.5 258 SER A CA 1
ATOM 2067 C C . SER A 1 258 ? -11.836 55.469 5.367 1 91.5 258 SER A C 1
ATOM 2069 O O . SER A 1 258 ? -12.5 54.969 6.277 1 91.5 258 SER A O 1
ATOM 2071 N N . ILE A 1 259 ? -10.594 56 5.445 1 94.12 259 ILE A N 1
ATOM 2072 C CA . ILE A 1 259 ? -9.93 55.969 6.742 1 94.12 259 ILE A CA 1
ATOM 2073 C C . ILE A 1 259 ? -9.352 57.344 7.062 1 94.12 259 ILE A C 1
ATOM 2075 O O . ILE A 1 259 ? -8.609 57.906 6.262 1 94.12 259 ILE A O 1
ATOM 2079 N N . GLU A 1 260 ? -9.734 57.844 8.18 1 95.56 260 GLU A N 1
ATOM 2080 C CA . GLU A 1 260 ? -9.195 59.094 8.688 1 95.56 260 GLU A CA 1
ATOM 2081 C C . GLU A 1 260 ? -8.594 58.938 10.07 1 95.56 260 GLU A C 1
ATOM 2083 O O . GLU A 1 260 ? -8.836 57.906 10.742 1 95.56 260 GLU A O 1
ATOM 2088 N N . CYS A 1 261 ? -7.75 59.875 10.414 1 97 261 CYS A N 1
ATOM 2089 C CA . CYS A 1 261 ? -7.109 59.812 11.719 1 97 261 CYS A CA 1
ATOM 2090 C C . CYS A 1 261 ? -7.168 61.156 12.422 1 97 261 CYS A C 1
ATOM 2092 O O . CYS A 1 261 ? -7 62.219 11.789 1 97 261 CYS A O 1
ATOM 2094 N N . HIS A 1 262 ? -7.504 61.219 13.641 1 97.38 262 HIS A N 1
ATOM 2095 C CA . HIS A 1 262 ? -7.52 62.406 14.477 1 97.38 262 HIS A CA 1
ATOM 2096 C C . HIS A 1 262 ? -6.812 62.156 15.805 1 97.38 262 HIS A C 1
ATOM 2098 O O . HIS A 1 262 ? -6.914 61.062 16.375 1 97.38 262 HIS A O 1
ATOM 2104 N N . THR A 1 263 ? -6.066 63.125 16.312 1 96.81 263 THR A N 1
ATOM 2105 C CA . THR A 1 263 ? -5.383 63 17.594 1 96.81 263 THR A CA 1
ATOM 2106 C C . THR A 1 263 ? -6.031 63.906 18.641 1 96.81 263 THR A C 1
ATOM 2108 O O . THR A 1 263 ? -6.523 65 18.312 1 96.81 263 THR A O 1
ATOM 2111 N N . LEU A 1 264 ? -6.121 63.469 19.844 1 97.31 264 LEU A N 1
ATOM 2112 C CA . LEU A 1 264 ? -6.633 64.25 20.969 1 97.31 264 LEU A CA 1
ATOM 2113 C C . LEU A 1 264 ? -5.605 64.312 22.094 1 97.31 264 LEU A C 1
ATOM 2115 O O . LEU A 1 264 ? -5.043 63.281 22.484 1 97.31 264 LEU A O 1
ATOM 2119 N N . PHE A 1 265 ? -5.34 65.5 22.562 1 96.12 265 PHE A N 1
ATOM 2120 C CA . PHE A 1 265 ? -4.43 65.625 23.672 1 96.12 265 PHE A CA 1
ATOM 2121 C C . PHE A 1 265 ? -5.082 65.188 24.984 1 96.12 265 PHE A C 1
ATOM 2123 O O . PHE A 1 265 ? -6.258 64.812 25 1 96.12 265 PHE A O 1
ATOM 2130 N N . LEU A 1 266 ? -4.355 65.25 26.125 1 94.62 266 LEU A N 1
ATOM 2131 C CA . LEU A 1 266 ? -4.855 64.875 27.438 1 94.62 266 LEU A CA 1
ATOM 2132 C C . LEU A 1 266 ? -5.996 65.75 27.859 1 94.62 266 LEU A C 1
ATOM 2134 O O . LEU A 1 266 ? -5.883 67 27.766 1 94.62 266 LEU A O 1
ATOM 2138 N N . PRO A 1 267 ? -7.059 65.188 28.297 1 92.69 267 PRO A N 1
ATOM 2139 C CA . PRO A 1 267 ? -8.156 66 28.766 1 92.69 267 PRO A CA 1
ATOM 2140 C C . PRO A 1 267 ? -7.742 66.938 29.938 1 92.69 267 PRO A C 1
ATOM 2142 O O . PRO A 1 267 ? -8.266 68 30.094 1 92.69 267 PRO A O 1
ATOM 2145 N N . SER A 1 268 ? -6.883 66.312 30.812 1 93.31 268 SER A N 1
ATOM 2146 C CA . SER A 1 268 ? -6.422 67.062 31.969 1 93.31 268 SER A CA 1
ATOM 2147 C C . SER A 1 268 ? -5.074 66.562 32.469 1 93.31 268 SER A C 1
ATOM 2149 O O . SER A 1 268 ? -4.656 65.438 32.125 1 93.31 268 SER A O 1
ATOM 2151 N N . GLY A 1 269 ? -4.352 67.438 33.188 1 90.75 269 GLY A N 1
ATOM 2152 C CA . GLY A 1 269 ? -3.107 67 33.812 1 90.75 269 GLY A CA 1
ATOM 2153 C C . GLY A 1 269 ? -3.268 66.688 35.281 1 90.75 269 GLY A C 1
ATOM 2154 O O . GLY A 1 269 ? -2.303 66.25 35.938 1 90.75 269 GLY A O 1
ATOM 2155 N N . ASP A 1 270 ? -4.5 66.75 35.719 1 92.25 270 ASP A N 1
ATOM 2156 C CA . ASP A 1 270 ? -4.789 66.5 37.125 1 92.25 270 ASP A CA 1
ATOM 2157 C C . ASP A 1 270 ? -5.383 65.062 37.312 1 92.25 270 ASP A C 1
ATOM 2159 O O . ASP A 1 270 ? -6.324 64.688 36.625 1 92.25 270 ASP A O 1
ATOM 2163 N N . ARG A 1 271 ? -4.875 64.375 38.312 1 92.31 271 ARG A N 1
ATOM 2164 C CA . ARG A 1 271 ? -5.254 62.969 38.531 1 92.31 271 ARG A CA 1
ATOM 2165 C C . ARG A 1 271 ? -6.727 62.844 38.906 1 92.31 271 ARG A C 1
ATOM 2167 O O . ARG A 1 271 ? -7.426 61.938 38.438 1 92.31 271 ARG A O 1
ATOM 2174 N N . ASN A 1 272 ? -7.184 63.75 39.781 1 91.06 272 ASN A N 1
ATOM 2175 C CA . ASN A 1 272 ? -8.562 63.688 40.25 1 91.06 272 ASN A CA 1
ATOM 2176 C C . ASN A 1 272 ? -9.555 63.969 39.125 1 91.06 272 ASN A C 1
ATOM 2178 O O . ASN A 1 272 ? -10.602 63.344 39.031 1 91.06 272 ASN A O 1
ATOM 2182 N N . ILE A 1 273 ? -9.227 64.938 38.281 1 92 273 ILE A N 1
ATOM 2183 C CA . ILE A 1 273 ? -10.086 65.25 37.156 1 92 273 ILE A CA 1
ATOM 2184 C C . ILE A 1 273 ? -10.109 64.062 36.188 1 92 273 ILE A C 1
ATOM 2186 O O . ILE A 1 273 ? -11.172 63.688 35.688 1 92 273 ILE A O 1
ATOM 2190 N N . LEU A 1 274 ? -8.953 63.438 35.969 1 89.94 274 LEU A N 1
ATOM 2191 C CA . LEU A 1 274 ? -8.852 62.344 35.031 1 89.94 274 LEU A CA 1
ATOM 2192 C C . LEU A 1 274 ? -9.641 61.125 35.531 1 89.94 274 LEU A C 1
ATOM 2194 O O . LEU A 1 274 ? -10.227 60.406 34.75 1 89.94 274 LEU A O 1
ATOM 2198 N N . ARG A 1 275 ? -9.617 60.906 36.844 1 89 275 ARG A N 1
ATOM 2199 C CA . ARG A 1 275 ? -10.336 59.781 37.438 1 89 275 ARG A CA 1
ATOM 2200 C C . ARG A 1 275 ? -11.844 60 37.375 1 89 275 ARG A C 1
ATOM 2202 O O . ARG A 1 275 ? -12.617 59.062 37.344 1 89 275 ARG A O 1
ATOM 2209 N N . HIS A 1 276 ? -12.188 61.312 37.438 1 89.69 276 HIS A N 1
ATOM 2210 C CA . HIS A 1 276 ? -13.602 61.625 37.469 1 89.69 276 HIS A CA 1
ATOM 2211 C C . HIS A 1 276 ? -13.984 62.594 36.344 1 89.69 276 HIS A C 1
ATOM 2213 O O . HIS A 1 276 ? -14.586 63.656 36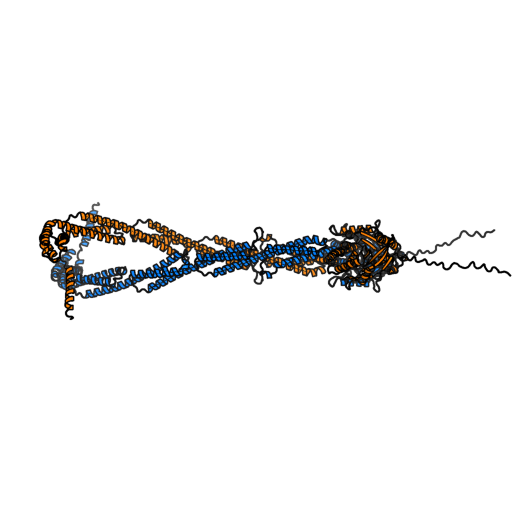.594 1 89.69 276 HIS A O 1
ATOM 2219 N N . LEU A 1 277 ? -13.719 62.125 35.188 1 87.31 277 LEU A N 1
ATOM 2220 C CA . LEU A 1 277 ? -14 62.938 34 1 87.31 277 LEU A CA 1
ATOM 2221 C C . LEU A 1 277 ? -15.492 63.188 33.875 1 87.31 277 LEU A C 1
ATOM 2223 O O . LEU A 1 277 ? -15.906 64.188 33.281 1 87.31 277 LEU A O 1
ATOM 2227 N N . ASN A 1 278 ? -16.281 62.25 34.406 1 85.62 278 ASN A N 1
ATOM 2228 C CA . ASN A 1 278 ? -17.734 62.406 34.344 1 85.62 278 ASN A CA 1
ATOM 2229 C C . ASN A 1 278 ? -18.203 63.656 35.094 1 85.62 278 ASN A C 1
ATOM 2231 O O . ASN A 1 278 ? -19.281 64.188 34.781 1 85.62 278 ASN A O 1
ATOM 2235 N N . LYS A 1 279 ? -17.406 64.125 35.969 1 86.38 279 LYS A N 1
ATOM 2236 C CA . LYS A 1 279 ? -17.766 65.312 36.75 1 86.38 279 LYS A CA 1
ATOM 2237 C C . LYS A 1 279 ? -17 66.562 36.281 1 86.38 279 LYS A C 1
ATOM 2239 O O . LYS A 1 279 ? -17.125 67.625 36.875 1 86.38 279 LYS A O 1
ATOM 2244 N N . ALA A 1 280 ? -16.219 66.375 35.219 1 87.81 280 ALA A N 1
ATOM 2245 C CA . ALA A 1 280 ? -15.359 67.438 34.781 1 87.81 280 ALA A CA 1
ATOM 2246 C C . ALA A 1 280 ? -16.156 68.562 34.094 1 87.81 280 ALA A C 1
ATOM 2248 O O . ALA A 1 280 ? -17.109 68.25 33.344 1 87.81 280 ALA A O 1
ATOM 2249 N N . LYS A 1 281 ? -15.875 69.75 34.375 1 86.38 281 LYS A N 1
ATOM 2250 C CA . LYS A 1 281 ? -16.453 70.875 33.688 1 86.38 281 LYS A CA 1
ATOM 2251 C C . LYS A 1 281 ? -15.578 71.375 32.531 1 86.38 281 LYS A C 1
ATOM 2253 O O . LYS A 1 281 ? -14.438 70.875 32.406 1 86.38 281 LYS A O 1
ATOM 2258 N N . SER A 1 282 ? -16.094 72.125 31.672 1 84.19 282 SER A N 1
ATOM 2259 C CA . SER A 1 282 ? -15.383 72.625 30.484 1 84.19 282 SER A CA 1
ATOM 2260 C C . SER A 1 282 ? -14.078 73.312 30.844 1 84.19 282 SER A C 1
ATOM 2262 O O . SER A 1 282 ? -13.094 73.188 30.109 1 84.19 282 SER A O 1
ATOM 2264 N N . ASN A 1 283 ? -14.117 73.938 31.953 1 87.44 283 ASN A N 1
ATOM 2265 C CA . ASN A 1 283 ? -12.93 74.688 32.375 1 87.44 283 ASN A CA 1
ATOM 2266 C C . ASN A 1 283 ? -11.867 73.75 32.969 1 87.44 283 ASN A C 1
ATOM 2268 O O . ASN A 1 283 ? -10.711 74.188 33.125 1 87.44 283 ASN A O 1
ATOM 2272 N N . ASP A 1 284 ? -12.312 72.625 33.25 1 90.88 284 ASP A N 1
ATOM 2273 C CA . ASP A 1 284 ? -11.391 71.625 33.844 1 90.88 284 ASP A CA 1
ATOM 2274 C C . ASP A 1 284 ? -10.578 70.938 32.75 1 90.88 284 ASP A C 1
ATOM 2276 O O . ASP A 1 284 ? -9.547 70.312 33.031 1 90.88 284 ASP A O 1
ATOM 2280 N N . LEU A 1 285 ? -10.984 71.062 31.531 1 92.44 285 LEU A N 1
ATOM 2281 C CA . LEU A 1 285 ? -10.359 70.312 30.438 1 92.44 285 LEU A CA 1
ATOM 2282 C C . LEU A 1 285 ? -9.289 71.188 29.75 1 92.44 285 LEU A C 1
ATOM 2284 O O . LEU A 1 285 ? -9.391 72.375 29.719 1 92.44 285 LEU A O 1
ATOM 2288 N N . ASN A 1 286 ? -8.266 70.5 29.328 1 94.12 286 ASN A N 1
ATOM 2289 C CA . ASN A 1 286 ? -7.18 71.188 28.609 1 94.12 286 ASN A CA 1
ATOM 2290 C C . ASN A 1 286 ? -7.691 71.875 27.359 1 94.12 286 ASN A C 1
ATOM 2292 O O . ASN A 1 286 ? -8.406 71.312 26.547 1 94.12 286 ASN A O 1
ATOM 2296 N N . PRO A 1 287 ? -7.367 73.125 27.172 1 93.94 287 PRO A N 1
ATOM 2297 C CA . PRO A 1 287 ? -7.844 73.938 26.016 1 93.94 287 PRO A CA 1
ATOM 2298 C C . PRO A 1 287 ? -7.441 73.25 24.688 1 93.94 287 PRO A C 1
ATOM 2300 O O . PRO A 1 287 ? -8.195 73.312 23.703 1 93.94 287 PRO A O 1
ATOM 2303 N N . ILE A 1 288 ? -6.254 72.75 24.688 1 94.5 288 ILE A N 1
ATOM 2304 C CA . ILE A 1 288 ? -5.809 72.062 23.469 1 94.5 288 ILE A CA 1
ATOM 2305 C C . ILE A 1 288 ? -6.719 70.875 23.172 1 94.5 288 ILE A C 1
ATOM 2307 O O . ILE A 1 288 ? -7.055 70.625 22.016 1 94.5 288 ILE A O 1
ATOM 2311 N N . TYR A 1 289 ? -7.102 70.125 24.172 1 94.81 289 TYR A N 1
ATOM 2312 C CA . TYR A 1 289 ? -8.016 69 24.047 1 94.81 289 TYR A CA 1
ATOM 2313 C C . TYR A 1 289 ? -9.352 69.438 23.453 1 94.81 289 TYR A C 1
ATOM 2315 O O . TYR A 1 289 ? -9.898 68.812 22.562 1 94.81 289 TYR A O 1
ATOM 2323 N N . ILE A 1 290 ? -9.852 70.562 23.938 1 94.69 290 ILE A N 1
ATOM 2324 C CA . ILE A 1 290 ? -11.148 71.062 23.484 1 94.69 290 ILE A CA 1
ATOM 2325 C C . ILE A 1 290 ? -11.055 71.5 22.016 1 94.69 290 ILE A C 1
ATOM 2327 O O . ILE A 1 290 ? -11.969 71.188 21.234 1 94.69 290 ILE A O 1
ATOM 2331 N N . LYS A 1 291 ? -9.977 72.125 21.719 1 95.12 291 LYS A N 1
ATOM 2332 C CA . LYS A 1 291 ? -9.781 72.5 20.328 1 95.12 291 LYS A CA 1
ATOM 2333 C C . LYS A 1 291 ? -9.758 71.312 19.391 1 95.12 291 LYS A C 1
ATOM 2335 O O . LYS A 1 291 ? -10.43 71.312 18.344 1 95.12 291 LYS A O 1
ATOM 2340 N N . GLU A 1 292 ? -8.984 70.375 19.75 1 95.38 292 GLU A N 1
ATOM 2341 C CA . GLU A 1 292 ? -8.867 69.188 18.922 1 95.38 292 GLU A CA 1
ATOM 2342 C C . GLU A 1 292 ? -10.18 68.375 18.891 1 95.38 292 GLU A C 1
ATOM 2344 O O . GLU A 1 292 ? -10.516 67.812 17.859 1 95.38 292 GLU A O 1
ATOM 2349 N N . LEU A 1 293 ? -10.883 68.375 19.938 1 95.31 293 LEU A N 1
ATOM 2350 C CA . LEU A 1 293 ? -12.188 67.75 20 1 95.31 293 LEU A CA 1
ATOM 2351 C C . LEU A 1 293 ? -13.164 68.438 19.047 1 95.31 293 LEU A C 1
ATOM 2353 O O . LEU A 1 293 ? -13.938 67.75 18.359 1 95.31 293 LEU A O 1
ATOM 2357 N N . ASN A 1 294 ? -13.18 69.688 19 1 93.38 294 ASN A N 1
ATOM 2358 C CA . ASN A 1 294 ? -14.062 70.438 18.109 1 93.38 294 ASN A CA 1
ATOM 2359 C C . ASN A 1 294 ? -13.727 70.188 16.641 1 93.38 294 ASN A C 1
ATOM 2361 O O . ASN A 1 294 ? -14.617 70.125 15.789 1 93.38 294 ASN A O 1
ATOM 2365 N N . GLU A 1 295 ? -12.469 70 16.422 1 94.12 295 GLU A N 1
ATOM 2366 C CA . GLU A 1 295 ? -12.07 69.625 15.062 1 94.12 295 GLU A CA 1
ATOM 2367 C C . GLU A 1 295 ? -12.609 68.25 14.688 1 94.12 295 GLU A C 1
ATOM 2369 O O . GLU A 1 295 ? -13.047 68.062 13.555 1 94.12 295 GLU A O 1
ATOM 2374 N N . LEU A 1 296 ? -12.5 67.312 15.586 1 95.38 296 LEU A N 1
ATOM 2375 C CA . LEU A 1 296 ? -13.031 66 15.367 1 95.38 296 LEU A CA 1
ATOM 2376 C C . LEU A 1 296 ? -14.539 66.062 15.133 1 95.38 296 LEU A C 1
ATOM 2378 O O . LEU A 1 296 ? -15.047 65.375 14.219 1 95.38 296 LEU A O 1
ATOM 2382 N N . LYS A 1 297 ? -15.219 66.812 15.922 1 91.69 297 LYS A N 1
ATOM 2383 C CA . LYS A 1 297 ? -16.672 67 15.781 1 91.69 297 LYS A CA 1
ATOM 2384 C C . LYS A 1 297 ? -17.031 67.5 14.398 1 91.69 297 LYS A C 1
ATOM 2386 O O . LYS A 1 297 ? -17.953 67 13.758 1 91.69 297 LYS A O 1
ATOM 2391 N N . SER A 1 298 ? -16.328 68.438 13.984 1 89.12 298 SER A N 1
ATOM 2392 C CA . SER A 1 298 ? -16.594 69.062 12.688 1 89.12 298 SER A CA 1
ATOM 2393 C C . SER A 1 298 ? -16.375 68.062 11.547 1 89.12 298 SER A C 1
ATOM 2395 O O . SER A 1 298 ? -17.141 68.062 10.578 1 89.12 298 SER A O 1
ATOM 2397 N N . THR A 1 299 ? -15.359 67.312 11.703 1 88.94 299 THR A N 1
ATOM 2398 C CA . THR A 1 299 ? -15.047 66.312 10.656 1 88.94 299 THR A CA 1
ATOM 2399 C C . THR A 1 299 ? -16.094 65.25 10.625 1 88.94 299 THR A C 1
ATOM 2401 O O . THR A 1 299 ? -16.469 64.75 9.555 1 88.94 299 THR A O 1
ATOM 2404 N N . LEU A 1 300 ? -16.516 64.75 11.742 1 88.75 300 LEU A N 1
ATOM 2405 C CA . LEU A 1 300 ? -17.453 63.656 11.844 1 88.75 300 LEU A CA 1
ATOM 2406 C C . LEU A 1 300 ? -18.844 64.062 11.383 1 88.75 300 LEU A C 1
ATOM 2408 O O . LEU A 1 300 ? -19.531 63.312 10.695 1 88.75 300 LEU A O 1
ATOM 2412 N N . PHE A 1 301 ? -19.234 65.312 11.719 1 81.38 301 PHE A N 1
ATOM 2413 C CA . PHE A 1 301 ? -20.625 65.75 11.469 1 81.38 301 PHE A CA 1
ATOM 2414 C C . PHE A 1 301 ? -20.719 66.562 10.188 1 81.38 301 PHE A C 1
ATOM 2416 O O . PHE A 1 301 ? -21.828 66.812 9.695 1 81.38 301 PHE A O 1
ATOM 2423 N N . LYS A 1 302 ? -19.641 67.188 9.68 1 71.44 302 LYS A N 1
ATOM 2424 C CA . LYS A 1 302 ? -19.703 67.812 8.375 1 71.44 302 LYS A CA 1
ATOM 2425 C C . LYS A 1 302 ? -19.922 66.812 7.254 1 71.44 302 LYS A C 1
ATOM 2427 O O . LYS A 1 302 ? -20.641 67.125 6.297 1 71.44 302 LYS A O 1
ATOM 2432 N N . ASN A 1 303 ? -19.062 65.75 7.266 1 54.84 303 ASN A N 1
ATOM 2433 C CA . ASN A 1 303 ? -19.047 64.812 6.168 1 54.84 303 ASN A CA 1
ATOM 2434 C C . ASN A 1 303 ? -20.391 64.125 6.031 1 54.84 303 ASN A C 1
ATOM 2436 O O . ASN A 1 303 ? -20.625 63.406 5.035 1 54.84 303 ASN A O 1
ATOM 2440 N N . ASP A 1 304 ? -21.125 64.062 7.012 1 51.16 304 ASP A N 1
ATOM 2441 C CA . ASP A 1 304 ? -22.422 63.438 6.832 1 51.16 304 ASP A CA 1
ATOM 2442 C C . ASP A 1 304 ? -23.281 64.188 5.82 1 51.16 304 ASP A C 1
ATOM 2444 O O . ASP A 1 304 ? -24.25 63.656 5.301 1 51.16 304 ASP A O 1
ATOM 2448 N N . ASN A 1 305 ? -23.062 65.5 5.695 1 42.84 305 ASN A N 1
ATOM 2449 C CA . ASN A 1 305 ? -23.906 66.25 4.758 1 42.84 305 ASN A CA 1
ATOM 2450 C C . ASN A 1 305 ? -23.609 65.875 3.314 1 42.84 305 ASN A C 1
ATOM 2452 O O . ASN A 1 305 ? -24.516 65.812 2.479 1 42.84 305 ASN A O 1
ATOM 2456 N N . ASP A 1 306 ? -22.312 66.188 2.852 1 39.22 306 ASP A N 1
ATOM 2457 C CA . ASP A 1 306 ? -22.125 66.188 1.405 1 39.22 306 ASP A CA 1
ATOM 2458 C C . ASP A 1 306 ? -22.203 64.812 0.842 1 39.22 306 ASP A C 1
ATOM 2460 O O . ASP A 1 306 ? -22.484 64.625 -0.347 1 39.22 306 ASP A O 1
ATOM 2464 N N . ASN A 1 307 ? -21.125 63.938 1.205 1 36.19 307 ASN A N 1
ATOM 2465 C CA . ASN A 1 307 ? -21.016 62.75 0.375 1 36.19 307 ASN A CA 1
ATOM 2466 C C . ASN A 1 307 ? -22.172 61.781 0.613 1 36.19 307 ASN A C 1
ATOM 2468 O O . ASN A 1 307 ? -22.219 61.125 1.643 1 36.19 307 ASN A O 1
ATOM 2472 N N . GLY A 1 308 ? -23.266 62 0.278 1 35.72 308 GLY A N 1
ATOM 2473 C CA . GLY A 1 308 ? -24.312 61.094 -0.225 1 35.72 308 GLY A CA 1
ATOM 2474 C C . GLY A 1 308 ? -23.781 59.75 -0.686 1 35.72 308 GLY A C 1
ATOM 2475 O O . GLY A 1 308 ? -24.562 58.875 -1.041 1 35.72 308 GLY A O 1
ATOM 2476 N N . GLY A 1 309 ? -22.766 59.719 -1.57 1 34.66 309 GLY A N 1
ATOM 2477 C CA . GLY A 1 309 ? -22.359 58.594 -2.43 1 34.66 309 GLY A CA 1
ATOM 2478 C C . GLY A 1 309 ? -21.781 57.438 -1.661 1 34.66 309 GLY A C 1
ATOM 2479 O O . GLY A 1 309 ? -21.219 56.5 -2.254 1 34.66 309 GLY A O 1
ATOM 2480 N N . GLY A 1 310 ? -20.938 57.625 -0.711 1 35.28 310 GLY A N 1
ATOM 2481 C CA . GLY A 1 310 ? -20.438 56.281 -0.527 1 35.28 310 GLY A CA 1
ATOM 2482 C C . GLY A 1 310 ? -21.547 55.25 -0.415 1 35.28 310 GLY A C 1
ATOM 2483 O O . GLY A 1 310 ? -22.719 55.594 -0.259 1 35.28 310 GLY A O 1
ATOM 2484 N N . GLY A 1 311 ? -21.203 53.875 -0.747 1 39.34 311 GLY A N 1
ATOM 2485 C CA . GLY A 1 311 ? -22.203 52.812 -0.804 1 39.34 311 GLY A CA 1
ATOM 2486 C C . GLY A 1 311 ? -23.266 52.938 0.273 1 39.34 311 GLY A C 1
ATOM 2487 O O . GLY A 1 311 ? -22.938 52.938 1.465 1 39.34 311 GLY A O 1
ATOM 2488 N N . GLY A 1 312 ? -24.266 53.719 0.1 1 42.84 312 GLY A N 1
ATOM 2489 C CA . GLY A 1 312 ? -25.562 54.031 0.685 1 42.84 312 GLY A CA 1
ATOM 2490 C C . GLY A 1 312 ? -26.109 52.906 1.545 1 42.84 312 GLY A C 1
ATOM 2491 O O . GLY A 1 312 ? -26.609 51.906 1.025 1 42.84 312 GLY A O 1
ATOM 2492 N N . LYS A 1 313 ? -25.406 52.5 2.543 1 50.25 313 LYS A N 1
ATOM 2493 C CA . LYS A 1 313 ? -26.328 51.719 3.357 1 50.25 313 LYS A CA 1
ATOM 2494 C C . LYS A 1 313 ? -27.703 52.375 3.441 1 50.25 313 LYS A C 1
ATOM 2496 O O . LYS A 1 313 ? -27.812 53.562 3.764 1 50.25 313 LYS A O 1
ATOM 2501 N N . SER A 1 314 ? -28.5 52.125 2.635 1 52.38 314 SER A N 1
ATOM 2502 C CA . SER A 1 314 ? -29.922 52.406 2.643 1 52.38 314 SER A CA 1
ATOM 2503 C C . SER A 1 314 ? -30.391 52.875 4.023 1 52.38 314 SER A C 1
ATOM 2505 O O . SER A 1 314 ? -29.719 52.594 5.027 1 52.38 314 SER A O 1
ATOM 2507 N N . LYS A 1 315 ? -31.5 53.719 4.164 1 63.12 315 LYS A N 1
ATOM 2508 C CA . LYS A 1 315 ? -32.312 54.281 5.223 1 63.12 315 LYS A CA 1
ATOM 2509 C C . LYS A 1 315 ? -32.5 53.281 6.371 1 63.12 315 LYS A C 1
ATOM 2511 O O . LYS A 1 315 ? -33.344 52.375 6.285 1 63.12 315 LYS A O 1
ATOM 2516 N N . LEU A 1 316 ? -31.312 53.25 7.309 1 76.44 316 LEU A N 1
ATOM 2517 C CA . LEU A 1 316 ? -31.516 52.375 8.445 1 76.44 316 LEU A CA 1
ATOM 2518 C C . LEU A 1 316 ? -32.625 52.906 9.367 1 76.44 316 LEU A C 1
ATOM 2520 O O . LEU A 1 316 ? -32.719 54.125 9.586 1 76.44 316 LEU A O 1
ATOM 2524 N N . THR A 1 317 ? -33.469 52.062 9.68 1 85.12 317 THR A N 1
ATOM 2525 C CA . THR A 1 317 ? -34.531 52.375 10.648 1 85.12 317 THR A CA 1
ATOM 2526 C C . THR A 1 317 ? -34.406 51.469 11.875 1 85.12 317 THR A C 1
ATOM 2528 O O . THR A 1 317 ? -33.594 50.531 11.891 1 85.12 317 THR A O 1
ATOM 2531 N N . GLY A 1 318 ? -35 51.844 12.836 1 87.75 318 GLY A N 1
ATOM 2532 C CA . GLY A 1 318 ? -35 51.031 14.039 1 87.75 318 GLY A CA 1
ATOM 2533 C C . GLY A 1 318 ? -35.281 49.562 13.758 1 87.75 318 GLY A C 1
ATOM 2534 O O . GLY A 1 318 ? -34.5 48.688 14.102 1 87.75 318 GLY A O 1
ATOM 2535 N N . PRO A 1 319 ? -36.344 49.312 13.039 1 87.06 319 PRO A N 1
ATOM 2536 C CA . PRO A 1 319 ? -36.688 47.906 12.742 1 87.06 319 PRO A CA 1
ATOM 2537 C C . PRO A 1 319 ? -35.625 47.219 11.875 1 87.06 319 PRO A C 1
ATOM 2539 O O . PRO A 1 319 ? -35.344 46.031 12.047 1 87.06 319 PRO A O 1
ATOM 2542 N N . SER A 1 320 ? -35.125 47.906 10.969 1 84.75 320 SER A N 1
ATOM 2543 C CA . SER A 1 320 ? -34.094 47.344 10.133 1 84.75 320 SER A CA 1
ATOM 2544 C C . SER A 1 320 ? -32.875 46.938 10.945 1 84.75 320 SER A C 1
ATOM 2546 O O . SER A 1 320 ? -32.25 45.906 10.719 1 84.75 320 SER A O 1
ATOM 2548 N N . ILE A 1 321 ? -32.438 47.781 11.867 1 89.06 321 ILE A N 1
ATOM 2549 C CA . ILE A 1 321 ? -31.312 47.5 12.742 1 89.06 321 ILE A CA 1
ATOM 2550 C C . ILE A 1 321 ? -31.625 46.312 13.633 1 89.06 321 ILE A C 1
ATOM 2552 O O . ILE A 1 321 ? -30.75 45.469 13.875 1 89.06 321 ILE A O 1
ATOM 2556 N N . SER A 1 322 ? -32.875 46.281 14.031 1 90.31 322 SER A N 1
ATOM 2557 C CA . SER A 1 322 ? -33.281 45.156 14.875 1 90.31 322 SER A CA 1
ATOM 2558 C C . SER A 1 322 ? -33.156 43.844 14.133 1 90.31 322 SER A C 1
ATOM 2560 O O . SER A 1 322 ? -32.656 42.844 14.688 1 90.31 322 SER A O 1
ATOM 2562 N N . THR A 1 323 ? -33.594 43.844 12.945 1 87.38 323 THR A N 1
ATOM 2563 C CA . THR A 1 323 ? -33.531 42.625 12.141 1 87.38 323 THR A CA 1
ATOM 2564 C C . THR A 1 323 ? -32.094 42.219 11.852 1 87.38 323 THR A C 1
ATOM 2566 O O . THR A 1 323 ? -31.719 41.062 11.938 1 87.38 323 THR A O 1
ATOM 2569 N N . LEU A 1 324 ? -31.312 43.188 11.484 1 87.19 324 LEU A N 1
ATOM 2570 C CA . LEU A 1 324 ? -29.906 42.938 11.203 1 87.19 324 LEU A CA 1
ATOM 2571 C C . LEU A 1 324 ? -29.188 42.406 12.445 1 87.19 324 LEU A C 1
ATOM 2573 O O . LEU A 1 324 ? -28.375 41.469 12.359 1 87.19 324 LEU A O 1
ATOM 2577 N N . LEU A 1 325 ? -29.453 43 13.508 1 91.69 325 LEU A N 1
ATOM 2578 C CA . LEU A 1 325 ? -28.828 42.625 14.758 1 91.69 325 LEU A CA 1
ATOM 2579 C C . LEU A 1 325 ? -29.172 41.188 15.117 1 91.69 325 LEU A C 1
ATOM 2581 O O . LEU A 1 325 ? -28.297 40.406 15.547 1 91.69 325 LEU A O 1
ATOM 2585 N N . ARG A 1 326 ? -30.359 40.812 14.953 1 90.56 326 ARG A N 1
ATOM 2586 C CA . ARG A 1 326 ? -30.781 39.438 15.266 1 90.56 326 ARG A CA 1
ATOM 2587 C C . ARG A 1 326 ? -30.078 38.438 14.367 1 90.56 326 ARG A C 1
ATOM 2589 O O . ARG A 1 326 ? -29.703 37.344 14.82 1 90.56 326 ARG A O 1
ATOM 2596 N N . LEU A 1 327 ? -29.938 38.781 13.148 1 86.69 327 LEU A N 1
ATOM 2597 C CA . LEU A 1 327 ? -29.219 37.906 12.227 1 86.69 327 LEU A CA 1
ATOM 2598 C C . LEU A 1 327 ? -27.766 37.75 12.656 1 86.69 327 LEU A C 1
ATOM 2600 O O . LEU A 1 327 ? -27.25 36.656 12.695 1 86.69 327 LEU A O 1
ATOM 2604 N N . LEU A 1 328 ? -27.094 38.844 12.953 1 89.5 328 LEU A N 1
ATOM 2605 C CA . LEU A 1 328 ? -25.688 38.812 13.305 1 89.5 328 LEU A CA 1
ATOM 2606 C C . LEU A 1 328 ? -25.453 38.031 14.594 1 89.5 328 LEU A C 1
ATOM 2608 O O . LEU A 1 328 ? -24.484 37.281 14.703 1 89.5 328 LEU A O 1
ATOM 2612 N N . ILE A 1 329 ? -26.344 38.188 15.5 1 91.81 329 ILE A N 1
ATOM 2613 C CA . ILE A 1 329 ? -26.203 37.5 16.766 1 91.81 329 ILE A CA 1
ATOM 2614 C C . ILE A 1 329 ? -26.422 36 16.578 1 91.81 329 ILE A C 1
ATOM 2616 O O . ILE A 1 329 ? -25.734 35.188 17.188 1 91.81 329 ILE A O 1
ATOM 2620 N N . GLU A 1 330 ? -27.312 35.625 15.773 1 87.69 330 GLU A N 1
ATOM 2621 C CA . GLU A 1 330 ? -27.531 34.219 15.484 1 87.69 330 GLU A CA 1
ATOM 2622 C C . GLU A 1 330 ? -26.297 33.594 14.867 1 87.69 330 GLU A C 1
ATOM 2624 O O . GLU A 1 330 ? -25.922 32.469 15.227 1 87.69 330 GLU A O 1
ATOM 2629 N N . VAL A 1 331 ? -25.75 34.281 13.922 1 84.31 331 VAL A N 1
ATOM 2630 C CA . VAL A 1 331 ? -24.547 33.781 13.258 1 84.31 331 VAL A CA 1
ATOM 2631 C C . VAL A 1 331 ? -23.391 33.75 14.25 1 84.31 331 VAL A C 1
ATOM 2633 O O . VAL A 1 331 ? -22.594 32.781 14.258 1 84.31 331 VAL A O 1
ATOM 2636 N N . ALA A 1 332 ? -23.203 34.781 15.078 1 88.38 332 ALA A N 1
ATOM 2637 C CA . ALA A 1 332 ? -22.109 34.875 16.047 1 88.38 33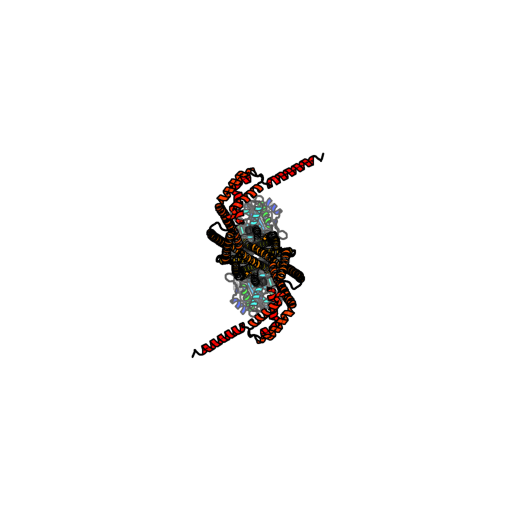2 ALA A CA 1
ATOM 2638 C C . ALA A 1 332 ? -22.203 33.75 17.078 1 88.38 332 ALA A C 1
ATOM 2640 O O . ALA A 1 332 ? -21.172 33.219 17.531 1 88.38 332 ALA A O 1
ATOM 2641 N N . ASN A 1 333 ? -23.422 33.469 17.438 1 87.81 333 ASN A N 1
ATOM 2642 C CA . ASN A 1 333 ? -23.609 32.469 18.469 1 87.81 333 ASN A CA 1
ATOM 2643 C C . ASN A 1 333 ? -23.562 31.062 17.875 1 87.81 333 ASN A C 1
ATOM 2645 O O . ASN A 1 333 ? -23.469 30.062 18.594 1 87.81 333 ASN A O 1
ATOM 2649 N N . GLY A 1 334 ? -23.656 30.938 16.562 1 77.19 334 GLY A N 1
ATOM 2650 C CA . GLY A 1 334 ? -23.547 29.625 15.922 1 77.19 334 GLY A CA 1
ATOM 2651 C C . GLY A 1 334 ? -22.125 29.141 15.805 1 77.19 334 GLY A C 1
ATOM 2652 O O . GLY A 1 334 ? -21.172 29.922 15.93 1 77.19 334 GLY A O 1
ATOM 2653 N N . ASN A 1 335 ? -21.672 27.984 16.375 1 63 335 ASN A N 1
ATOM 2654 C CA . ASN A 1 335 ? -20.391 27.312 16.453 1 63 335 ASN A CA 1
ATOM 2655 C C . ASN A 1 335 ? -19.516 27.641 15.234 1 63 335 ASN A C 1
ATOM 2657 O O . ASN A 1 335 ? -18.562 26.922 14.945 1 63 335 ASN A O 1
ATOM 2661 N N . LYS A 1 336 ? -19.797 28.906 14.609 1 61.38 336 LYS A N 1
ATOM 2662 C CA . LYS A 1 336 ? -19.109 29.078 13.328 1 61.38 336 LYS A CA 1
ATOM 2663 C C . LYS A 1 336 ? -18.125 30.234 13.391 1 61.38 336 LYS A C 1
ATOM 2665 O O . LYS A 1 336 ? -17.547 30.625 12.375 1 61.38 336 LYS A O 1
ATOM 2670 N N . PHE A 1 337 ? -18 30.844 14.594 1 65.88 337 PHE A N 1
ATOM 2671 C CA . PHE A 1 337 ? -17 31.906 14.641 1 65.88 337 PHE A CA 1
ATOM 2672 C C . PHE A 1 337 ? -15.625 31.344 14.961 1 65.88 337 PHE A C 1
ATOM 2674 O O . PHE A 1 337 ? -15.406 30.797 16.047 1 65.88 337 PHE A O 1
ATOM 2681 N N . PRO A 1 338 ? -14.789 31.203 13.984 1 67.94 338 PRO A N 1
ATOM 2682 C CA . PRO A 1 338 ? -13.508 30.516 14.219 1 67.94 338 PRO A CA 1
ATOM 2683 C C . PRO A 1 338 ? -12.68 31.172 15.32 1 67.94 338 PRO A C 1
ATOM 2685 O O . PRO A 1 338 ? -12.648 32.406 15.414 1 67.94 338 PRO A O 1
ATOM 2688 N N . THR A 1 339 ? -12.172 30.422 16.203 1 71.81 339 THR A N 1
ATOM 2689 C CA . THR A 1 339 ? -11.336 30.906 17.297 1 71.81 339 THR A CA 1
ATOM 2690 C C . THR A 1 339 ? -9.883 31.047 16.859 1 71.81 339 THR A C 1
ATOM 2692 O O . THR A 1 339 ? -9.367 30.203 16.125 1 71.81 339 THR A O 1
ATOM 2695 N N . VAL A 1 340 ? -9.328 32.219 17.156 1 74.31 340 VAL A N 1
ATOM 2696 C CA . VAL A 1 340 ? -7.922 32.469 16.875 1 74.31 340 VAL A CA 1
ATOM 2697 C C . VAL A 1 340 ? -7.07 32.031 18.062 1 74.31 340 VAL A C 1
ATOM 2699 O O . VAL A 1 340 ? -7.328 32.406 19.203 1 74.31 340 VAL A O 1
ATOM 2702 N N . PRO A 1 341 ? -6.25 31.109 17.797 1 69.88 341 PRO A N 1
ATOM 2703 C CA . PRO A 1 341 ? -5.379 30.719 18.906 1 69.88 341 PRO A CA 1
ATOM 2704 C C . PRO A 1 341 ? -4.457 31.844 19.359 1 69.88 341 PRO A C 1
ATOM 2706 O O . PRO A 1 341 ? -4.246 32.812 18.625 1 69.88 341 PRO A O 1
ATOM 2709 N N . SER A 1 342 ? -3.99 31.75 20.625 1 72.31 342 SER A N 1
ATOM 2710 C CA . SER A 1 342 ? -2.969 32.688 21.094 1 72.31 342 SER A CA 1
ATOM 2711 C C . SER A 1 342 ? -1.72 32.625 20.219 1 72.31 342 SER A C 1
ATOM 2713 O O . SER A 1 342 ? -1.521 31.641 19.484 1 72.31 342 SER A O 1
ATOM 2715 N N . ILE A 1 343 ? -1.011 33.656 20.188 1 69.81 343 ILE A N 1
ATOM 2716 C CA . ILE A 1 343 ? 0.198 33.688 19.375 1 69.81 343 ILE A CA 1
ATOM 2717 C C . ILE A 1 343 ? 1.135 32.562 19.766 1 69.81 343 ILE A C 1
ATOM 2719 O O . ILE A 1 343 ? 1.688 31.875 18.906 1 69.81 343 ILE A O 1
ATOM 2723 N N . TRP A 1 344 ? 1.256 32.312 21.031 1 71.44 344 TRP A N 1
ATOM 2724 C CA . TRP A 1 344 ? 2.146 31.266 21.516 1 71.44 344 TRP A CA 1
ATOM 2725 C C . TRP A 1 344 ? 1.623 29.891 21.125 1 71.44 344 TRP A C 1
ATOM 2727 O O . TRP A 1 344 ? 2.385 29.047 20.656 1 71.44 344 TRP A O 1
ATOM 2737 N N . SER A 1 345 ? 0.362 29.703 21.328 1 75.88 345 SER A N 1
ATOM 2738 C CA . SER A 1 345 ? -0.228 28.422 20.984 1 75.88 345 SER A CA 1
ATOM 2739 C C . SER A 1 345 ? -0.105 28.141 19.484 1 75.88 345 SER A C 1
ATOM 2741 O O . SER A 1 345 ? 0.125 27 19.078 1 75.88 345 SER A O 1
ATOM 2743 N N . GLY A 1 346 ? -0.329 29.234 18.703 1 74.81 346 GLY A N 1
ATOM 2744 C CA . GLY A 1 346 ? -0.153 29.094 17.266 1 74.81 346 GLY A CA 1
ATOM 2745 C C . GLY A 1 346 ? 1.265 28.734 16.875 1 74.81 346 GLY A C 1
ATOM 2746 O O . GLY A 1 346 ? 1.473 27.906 15.977 1 74.81 346 GLY A O 1
ATOM 2747 N N . PHE A 1 347 ? 2.213 29.281 17.562 1 75.62 347 PHE A N 1
ATOM 2748 C CA . PHE A 1 347 ? 3.621 29 17.312 1 75.62 347 PHE A CA 1
ATOM 2749 C C . PHE A 1 347 ? 3.945 27.547 17.656 1 75.62 347 PHE A C 1
ATOM 2751 O O . PHE A 1 347 ? 4.605 26.844 16.875 1 75.62 347 PHE A O 1
ATOM 2758 N N . ILE A 1 348 ? 3.5 27.094 18.812 1 79.44 348 ILE A N 1
ATOM 2759 C CA . ILE A 1 348 ? 3.762 25.734 19.281 1 79.44 348 ILE A CA 1
ATOM 2760 C C . ILE A 1 348 ? 3.158 24.734 18.312 1 79.44 348 ILE A C 1
ATOM 2762 O O . ILE A 1 348 ? 3.797 23.734 17.969 1 79.44 348 ILE A O 1
ATOM 2766 N N . LYS A 1 349 ? 1.967 25.016 17.891 1 81.69 349 LYS A N 1
ATOM 2767 C CA . LYS A 1 349 ? 1.287 24.109 16.984 1 81.69 349 LYS A CA 1
ATOM 2768 C C . LYS A 1 349 ? 2.01 24.031 15.641 1 81.69 349 LYS A C 1
ATOM 2770 O O . LYS A 1 349 ? 2.072 22.969 15.016 1 81.69 349 LYS A O 1
ATOM 2775 N N . GLN A 1 350 ? 2.475 25.125 15.203 1 81.19 350 GLN A N 1
ATOM 2776 C CA . GLN A 1 350 ? 3.211 25.156 13.945 1 81.19 350 GLN A CA 1
ATOM 2777 C C . GLN A 1 350 ? 4.508 24.359 14.047 1 81.19 350 GLN A C 1
ATOM 2779 O O . GLN A 1 350 ? 4.867 23.625 13.125 1 81.19 350 GLN A O 1
ATOM 2784 N N . GLN A 1 351 ? 5.242 24.594 15.211 1 83.38 351 GLN A N 1
ATOM 2785 C CA . GLN A 1 351 ? 6.484 23.859 15.414 1 83.38 351 GLN A CA 1
ATOM 2786 C C . GLN A 1 351 ? 6.227 22.359 15.484 1 83.38 351 GLN A C 1
ATOM 2788 O O . GLN A 1 351 ? 7 21.562 14.953 1 83.38 351 GLN A O 1
ATOM 2793 N N . GLN A 1 352 ? 5.156 22.016 16.156 1 88.69 352 GLN A N 1
ATOM 2794 C CA . GLN A 1 352 ? 4.781 20.609 16.297 1 88.69 352 GLN A CA 1
ATOM 2795 C C . GLN A 1 352 ? 4.5 19.984 14.922 1 88.69 352 GLN A C 1
ATOM 2797 O O . GLN A 1 352 ? 4.992 18.906 14.617 1 88.69 352 GLN A O 1
ATOM 2802 N N . GLN A 1 353 ? 3.717 20.688 14.125 1 86.75 353 GLN A N 1
ATOM 2803 C CA . GLN A 1 353 ? 3.328 20.172 12.812 1 86.75 353 GLN A CA 1
ATOM 2804 C C . GLN A 1 353 ? 4.539 20.047 11.891 1 86.75 353 GLN A C 1
ATOM 2806 O O . GLN A 1 353 ? 4.668 19.047 11.172 1 86.75 353 GLN A O 1
ATOM 2811 N N . SER A 1 354 ? 5.332 21.031 11.883 1 86.31 354 SER A N 1
ATOM 2812 C CA . SER A 1 354 ? 6.523 20.984 11.047 1 86.31 354 SER A CA 1
ATOM 2813 C C . SER A 1 354 ? 7.441 19.828 11.445 1 86.31 354 SER A C 1
ATOM 2815 O O . SER A 1 354 ? 7.977 19.125 10.586 1 86.31 354 SER A O 1
ATOM 2817 N N . ALA A 1 355 ? 7.625 19.656 12.773 1 91.38 355 ALA A N 1
ATOM 2818 C CA . ALA A 1 355 ? 8.469 18.578 13.273 1 91.38 355 ALA A CA 1
ATOM 2819 C C . ALA A 1 355 ? 7.898 17.219 12.898 1 91.38 355 ALA A C 1
ATOM 2821 O O . ALA A 1 355 ? 8.641 16.297 12.547 1 91.38 355 ALA A O 1
ATOM 2822 N N . LEU A 1 356 ? 6.574 17.078 13 1 93 356 LEU A N 1
ATOM 2823 C CA . LEU A 1 356 ? 5.918 15.828 12.617 1 93 356 LEU A CA 1
ATOM 2824 C C . LEU A 1 356 ? 6.141 15.516 11.141 1 93 356 LEU A C 1
ATOM 2826 O O . LEU A 1 356 ? 6.508 14.398 10.789 1 93 356 LEU A O 1
ATOM 2830 N N . GLU A 1 357 ? 5.934 16.516 10.25 1 88.94 357 GLU A N 1
ATOM 2831 C CA . GLU A 1 357 ? 6.078 16.328 8.812 1 88.94 357 GLU A CA 1
ATOM 2832 C C . GLU A 1 357 ? 7.512 15.961 8.445 1 88.94 357 GLU A C 1
ATOM 2834 O O . GLU A 1 357 ? 7.734 15.047 7.648 1 88.94 357 GLU A O 1
ATOM 2839 N N . ASP A 1 358 ? 8.43 16.641 9.078 1 92.44 358 ASP A N 1
ATOM 2840 C CA . ASP A 1 358 ? 9.836 16.375 8.789 1 92.44 358 ASP A CA 1
ATOM 2841 C C . ASP A 1 358 ? 10.227 14.961 9.227 1 92.44 358 ASP A C 1
ATOM 2843 O O . ASP A 1 358 ? 10.984 14.273 8.539 1 92.44 358 ASP A O 1
ATOM 2847 N N . SER A 1 359 ? 9.727 14.594 10.391 1 95.25 359 SER A N 1
ATOM 2848 C CA . SER A 1 359 ? 10.039 13.266 10.922 1 95.25 359 SER A CA 1
ATOM 2849 C C . SER A 1 359 ? 9.469 12.164 10.031 1 95.25 359 SER A C 1
ATOM 2851 O O . SER A 1 359 ? 10.133 11.148 9.797 1 95.25 359 SER A O 1
ATOM 2853 N N . ILE A 1 360 ? 8.289 12.336 9.547 1 93.81 360 ILE A N 1
ATOM 2854 C CA . ILE A 1 360 ? 7.645 11.336 8.703 1 93.81 360 ILE A CA 1
ATOM 2855 C C . ILE A 1 360 ? 8.359 11.266 7.355 1 93.81 360 ILE A C 1
ATOM 2857 O O . ILE A 1 360 ? 8.539 10.18 6.801 1 93.81 360 ILE A O 1
ATOM 2861 N N . ILE A 1 361 ? 8.734 12.43 6.828 1 91.12 361 ILE A N 1
ATOM 2862 C CA . ILE A 1 361 ? 9.469 12.461 5.57 1 91.12 361 ILE A CA 1
ATOM 2863 C C . ILE A 1 361 ? 10.789 11.711 5.727 1 91.12 361 ILE A C 1
ATOM 2865 O O . ILE A 1 361 ? 11.188 10.953 4.844 1 91.12 361 ILE A O 1
ATOM 2869 N N . ALA A 1 362 ? 11.422 12 6.898 1 93.31 362 ALA A N 1
ATOM 2870 C CA . ALA A 1 362 ? 12.68 11.305 7.168 1 93.31 362 ALA A CA 1
ATOM 2871 C C . ALA A 1 362 ? 12.461 9.797 7.242 1 93.31 362 ALA A C 1
ATOM 2873 O O . ALA A 1 362 ? 13.273 9.023 6.719 1 93.31 362 ALA A O 1
ATOM 2874 N N . TYR A 1 363 ? 11.445 9.297 7.84 1 95.94 363 TYR A N 1
ATOM 2875 C CA . TYR A 1 363 ? 11.102 7.879 7.93 1 95.94 363 TYR A CA 1
ATOM 2876 C C . TYR A 1 363 ? 10.875 7.285 6.543 1 95.94 363 TYR A C 1
ATOM 2878 O O . TYR A 1 363 ? 11.43 6.23 6.219 1 95.94 363 TYR A O 1
ATOM 2886 N N . LYS A 1 364 ? 10.055 8 5.738 1 91.75 364 LYS A N 1
ATOM 2887 C CA . LYS A 1 364 ? 9.719 7.512 4.402 1 91.75 364 LYS A CA 1
ATOM 2888 C C . LYS A 1 364 ? 10.953 7.465 3.506 1 91.75 364 LYS A C 1
ATOM 2890 O O . LYS A 1 364 ? 11.086 6.562 2.674 1 91.75 364 LYS A O 1
ATOM 2895 N N . ASP A 1 365 ? 11.812 8.438 3.707 1 90.88 365 ASP A N 1
ATOM 2896 C CA . ASP A 1 365 ? 13.039 8.477 2.92 1 90.88 365 ASP A CA 1
ATOM 2897 C C . ASP A 1 365 ? 13.922 7.27 3.219 1 90.88 365 ASP A C 1
ATOM 2899 O O . ASP A 1 365 ? 14.516 6.684 2.309 1 90.88 365 ASP A O 1
ATOM 2903 N N . LYS A 1 366 ? 14 6.934 4.48 1 91.06 366 LYS A N 1
ATOM 2904 C CA . LYS A 1 366 ? 14.805 5.781 4.867 1 91.06 366 LYS A CA 1
ATOM 2905 C C . LYS A 1 366 ? 14.172 4.48 4.387 1 91.06 366 LYS A C 1
ATOM 2907 O O . LYS A 1 366 ? 14.883 3.535 4.031 1 91.06 366 LYS A O 1
ATOM 2912 N N . MET A 1 367 ? 12.844 4.406 4.312 1 91.94 367 MET A N 1
ATOM 2913 C CA . MET A 1 367 ? 12.117 3.201 3.922 1 91.94 367 MET A CA 1
ATOM 2914 C C . MET A 1 367 ? 11.953 3.127 2.408 1 91.94 367 MET A C 1
ATOM 2916 O O . MET A 1 367 ? 11.453 2.133 1.881 1 91.94 367 MET A O 1
ATOM 2920 N N . SER A 1 368 ? 12.336 4.16 1.69 1 85.81 368 SER A N 1
ATOM 2921 C CA . SER A 1 368 ? 12.109 4.273 0.253 1 85.81 368 SER A CA 1
ATOM 2922 C C . SER A 1 368 ? 12.781 3.129 -0.5 1 85.81 368 SER A C 1
ATOM 2924 O O . SER A 1 368 ? 12.414 2.822 -1.635 1 85.81 368 SER A O 1
ATOM 2926 N N . SER A 1 369 ? 13.75 2.479 0.102 1 80.69 369 SER A N 1
ATOM 2927 C CA . SER A 1 369 ? 14.43 1.357 -0.532 1 80.69 369 SER A CA 1
ATOM 2928 C C . SER A 1 369 ? 13.461 0.22 -0.837 1 80.69 369 SER A C 1
ATOM 2930 O O . SER A 1 369 ? 13.695 -0.569 -1.756 1 80.69 369 SER A O 1
ATOM 2932 N N . ILE A 1 370 ? 12.367 0.193 -0.124 1 82.19 370 ILE A N 1
ATOM 2933 C CA . ILE A 1 370 ? 11.383 -0.867 -0.3 1 82.19 370 ILE A CA 1
ATOM 2934 C C . ILE A 1 370 ? 10.516 -0.565 -1.521 1 82.19 370 ILE A C 1
ATOM 2936 O O . ILE A 1 370 ? 10.133 -1.477 -2.262 1 82.19 370 ILE A O 1
ATOM 2940 N N . THR A 1 371 ? 10.156 0.73 -1.81 1 74.75 371 THR A N 1
ATOM 2941 C CA . THR A 1 371 ? 9.188 1.091 -2.834 1 74.75 371 THR A CA 1
ATOM 2942 C C . THR A 1 371 ? 9.883 1.418 -4.152 1 74.75 371 THR A C 1
ATOM 2944 O O . THR A 1 371 ? 9.25 1.455 -5.207 1 74.75 371 THR A O 1
ATOM 2947 N N . ASN A 1 372 ? 11.109 1.753 -4.191 1 66.81 372 ASN A N 1
ATOM 2948 C CA . ASN A 1 372 ? 11.758 2.152 -5.438 1 66.81 372 ASN A CA 1
ATOM 2949 C C . ASN A 1 372 ? 11.664 1.055 -6.492 1 66.81 372 ASN A C 1
ATOM 2951 O O . ASN A 1 372 ? 11.898 -0.119 -6.199 1 66.81 372 ASN A O 1
ATOM 2955 N N . GLU A 1 373 ? 10.914 1.328 -7.645 1 59.47 373 GLU A N 1
ATOM 2956 C CA . GLU A 1 373 ? 10.539 0.537 -8.812 1 59.47 373 GLU A CA 1
ATOM 2957 C C . GLU A 1 373 ? 11.758 -0.17 -9.406 1 59.47 373 GLU A C 1
ATOM 2959 O O . GLU A 1 373 ? 11.641 -1.274 -9.945 1 59.47 373 GLU A O 1
ATOM 2964 N N . ASP A 1 374 ? 12.828 0.612 -9.5 1 54.16 374 ASP A N 1
ATOM 2965 C CA . ASP A 1 374 ? 13.992 0.01 -10.156 1 54.16 374 ASP A CA 1
ATOM 2966 C C . ASP A 1 374 ? 14.352 -1.323 -9.508 1 54.16 374 ASP A C 1
ATOM 2968 O O . ASP A 1 374 ? 15.227 -2.043 -10 1 54.16 374 ASP A O 1
ATOM 2972 N N . SER A 1 375 ? 13.523 -1.57 -8.492 1 52.41 375 SER A N 1
ATOM 2973 C CA . SER A 1 375 ? 13.891 -2.682 -7.625 1 52.41 375 SER A CA 1
ATOM 2974 C C . SER A 1 375 ? 13.281 -3.99 -8.109 1 52.41 375 SER A C 1
ATOM 2976 O O . SER A 1 375 ? 13.391 -5.02 -7.438 1 52.41 375 SER A O 1
ATOM 2978 N N . PHE A 1 376 ? 12.43 -3.842 -9.125 1 52.91 376 PHE A N 1
ATOM 2979 C CA . PHE A 1 376 ? 11.891 -5.113 -9.594 1 52.91 376 PHE A CA 1
ATOM 2980 C C . PHE A 1 376 ? 13.016 -6.117 -9.844 1 52.91 376 PHE A C 1
ATOM 2982 O O . PHE A 1 376 ? 12.805 -7.328 -9.75 1 52.91 376 PHE A O 1
ATOM 2989 N N . SER A 1 377 ? 14.141 -5.438 -10.039 1 61.44 377 SER A N 1
ATOM 2990 C CA . SER A 1 377 ? 15.234 -6.359 -10.328 1 61.44 377 SER A CA 1
ATOM 2991 C C . SER A 1 377 ? 15.93 -6.809 -9.047 1 61.44 377 SER A C 1
ATOM 2993 O O . SER A 1 377 ? 16.641 -7.82 -9.039 1 61.44 377 SER A O 1
ATOM 2995 N N . LYS A 1 378 ? 15.516 -6.156 -7.934 1 74.25 378 LYS A N 1
ATOM 2996 C CA . LYS A 1 378 ? 16.203 -6.52 -6.699 1 74.25 378 LYS A CA 1
ATOM 2997 C C . LYS A 1 378 ? 15.305 -7.367 -5.797 1 74.25 378 LYS A C 1
ATOM 2999 O O . LYS A 1 378 ? 14.102 -7.105 -5.688 1 74.25 378 LYS A O 1
ATOM 3004 N N . PRO A 1 379 ? 15.969 -8.352 -5.156 1 84.56 379 PRO A N 1
ATOM 3005 C CA . PRO A 1 379 ? 15.195 -9.195 -4.246 1 84.56 379 PRO A CA 1
ATOM 3006 C C . PRO A 1 379 ? 14.617 -8.414 -3.068 1 84.56 379 PRO A C 1
ATOM 3008 O O . PRO A 1 379 ? 15.242 -7.473 -2.574 1 84.56 379 PRO A O 1
ATOM 3011 N N . PRO A 1 380 ? 13.305 -8.648 -2.768 1 89.06 380 PRO A N 1
ATOM 3012 C CA . PRO A 1 380 ? 12.695 -8 -1.606 1 89.06 380 PRO A CA 1
ATOM 3013 C C . PRO A 1 380 ? 13.438 -8.297 -0.306 1 89.06 380 PRO A C 1
ATOM 3015 O O . PRO A 1 380 ? 14.32 -9.156 -0.278 1 89.06 380 PRO A O 1
ATOM 3018 N N . LEU A 1 381 ? 13.195 -7.531 0.744 1 89.38 381 LEU A N 1
ATOM 3019 C CA . LEU A 1 381 ? 13.82 -7.738 2.043 1 89.38 381 LEU A CA 1
ATOM 3020 C C . LEU A 1 381 ? 13.148 -8.875 2.801 1 89.38 381 LEU A C 1
ATOM 3022 O O . LEU A 1 381 ? 11.922 -9.008 2.766 1 89.38 381 LEU A O 1
ATOM 3026 N N . CYS A 1 382 ? 14 -9.766 3.309 1 89.69 382 CYS A N 1
ATOM 3027 C CA . CYS A 1 382 ? 13.406 -10.773 4.184 1 89.69 382 CYS A CA 1
ATOM 3028 C C . CYS A 1 382 ? 12.852 -10.141 5.449 1 89.69 382 CYS A C 1
ATOM 3030 O O . CYS A 1 382 ? 13.125 -8.977 5.734 1 89.69 382 CYS A O 1
ATOM 3032 N N . LEU A 1 383 ? 12.07 -10.789 6.234 1 87.5 383 LEU A N 1
ATOM 3033 C CA . LEU A 1 383 ? 11.367 -10.234 7.387 1 87.5 383 LEU A CA 1
ATOM 3034 C C . LEU A 1 383 ? 12.352 -9.68 8.414 1 87.5 383 LEU A C 1
ATOM 3036 O O . LEU A 1 383 ? 12.117 -8.625 9 1 87.5 383 LEU A O 1
ATOM 3040 N N . LYS A 1 384 ? 13.453 -10.367 8.641 1 88.88 384 LYS A N 1
ATOM 3041 C CA . LYS A 1 384 ? 14.453 -9.93 9.609 1 88.88 384 LYS A CA 1
ATOM 3042 C C . LYS A 1 384 ? 15.109 -8.625 9.18 1 88.88 384 LYS A C 1
ATOM 3044 O O . LYS A 1 384 ? 15.305 -7.723 9.992 1 88.88 384 LYS A O 1
ATOM 3049 N N . GLU A 1 385 ? 15.391 -8.523 7.938 1 90.88 385 GLU A N 1
ATOM 3050 C CA . GLU A 1 385 ? 16.016 -7.316 7.387 1 90.88 385 GLU A CA 1
ATOM 3051 C C . GLU A 1 385 ? 15.031 -6.145 7.391 1 90.88 385 GLU A C 1
ATOM 3053 O O . GLU A 1 385 ? 15.422 -5.004 7.637 1 90.88 385 GLU A O 1
ATOM 3058 N N . PHE A 1 386 ? 13.797 -6.473 7.109 1 94.44 386 PHE A N 1
ATOM 3059 C CA . PHE A 1 386 ? 12.758 -5.449 7.125 1 94.44 386 PHE A CA 1
ATOM 3060 C C . PHE A 1 386 ? 12.602 -4.859 8.523 1 94.44 386 PHE A C 1
ATOM 3062 O O . PHE A 1 386 ? 12.531 -3.641 8.688 1 94.44 386 PHE A O 1
ATOM 3069 N N . GLU A 1 387 ? 12.562 -5.742 9.477 1 92.75 387 GLU A N 1
ATOM 3070 C CA . GLU A 1 387 ? 12.375 -5.301 10.859 1 92.75 387 GLU A CA 1
ATOM 3071 C C . GLU A 1 387 ? 13.555 -4.457 11.328 1 92.75 387 GLU A C 1
ATOM 3073 O O . GLU A 1 387 ? 13.375 -3.486 12.07 1 92.75 387 GLU A O 1
ATOM 3078 N N . LYS A 1 388 ? 14.695 -4.855 10.938 1 93.81 388 LYS A N 1
ATOM 3079 C CA . LYS A 1 388 ? 15.883 -4.086 11.297 1 93.81 388 LYS A CA 1
ATOM 3080 C C . LYS A 1 388 ? 15.852 -2.695 10.672 1 93.81 388 LYS A C 1
ATOM 3082 O O . LYS A 1 388 ? 16.094 -1.696 11.352 1 93.81 388 LYS A O 1
ATOM 3087 N N . LEU A 1 389 ? 15.531 -2.631 9.398 1 93.12 389 LEU A N 1
ATOM 3088 C CA . LEU A 1 389 ? 15.445 -1.352 8.703 1 93.12 389 LEU A CA 1
ATOM 3089 C C . LEU A 1 389 ? 14.336 -0.487 9.305 1 93.12 389 LEU A C 1
ATOM 3091 O O . LEU A 1 389 ? 14.523 0.718 9.492 1 93.12 389 LEU A O 1
ATOM 3095 N N . GLU A 1 390 ? 13.219 -1.129 9.523 1 94.06 390 GLU A N 1
ATOM 3096 C CA . GLU A 1 390 ? 12.078 -0.424 10.102 1 94.06 390 GLU A CA 1
ATOM 3097 C C . GLU A 1 390 ? 12.406 0.135 11.477 1 94.06 390 GLU A C 1
ATOM 3099 O O . GLU A 1 390 ? 12.047 1.267 11.805 1 94.06 390 GLU A O 1
ATOM 3104 N N . SER A 1 391 ? 13.055 -0.634 12.312 1 95.25 391 SER A N 1
ATOM 3105 C CA . SER A 1 391 ? 13.422 -0.193 13.656 1 95.25 391 SER A CA 1
ATOM 3106 C C . SER A 1 391 ? 14.406 0.97 13.602 1 95.25 391 SER A C 1
ATOM 3108 O O . SER A 1 391 ? 14.281 1.93 14.367 1 95.25 391 SER A O 1
ATOM 3110 N N . GLN A 1 392 ? 15.32 0.906 12.773 1 94.88 392 GLN A N 1
ATOM 3111 C CA . GLN A 1 392 ? 16.297 1.981 12.609 1 94.88 392 GLN A CA 1
ATOM 3112 C C . GLN A 1 392 ? 15.625 3.258 12.109 1 94.88 392 GLN A C 1
ATOM 3114 O O . GLN A 1 392 ? 15.945 4.355 12.57 1 94.88 392 GLN A O 1
ATOM 3119 N N . SER A 1 393 ? 14.75 3.082 11.102 1 94.75 393 SER A N 1
ATOM 3120 C CA . SER A 1 393 ? 14.047 4.23 10.539 1 94.75 393 SER A CA 1
ATOM 3121 C C . SER A 1 393 ? 13.117 4.867 11.57 1 94.75 393 SER A C 1
ATOM 3123 O O . SER A 1 393 ? 13.023 6.094 11.656 1 94.75 393 SER A O 1
ATOM 3125 N N . ASN A 1 394 ? 12.445 4.027 12.359 1 95.88 394 ASN A N 1
ATOM 3126 C CA . ASN A 1 394 ? 11.57 4.504 13.422 1 95.88 394 ASN A CA 1
ATOM 3127 C C . ASN A 1 394 ? 12.352 5.27 14.484 1 95.88 394 ASN A C 1
ATOM 3129 O O . ASN A 1 394 ? 11.922 6.332 14.938 1 95.88 394 ASN A O 1
ATOM 3133 N N . ASN A 1 395 ? 13.492 4.73 14.875 1 95.44 395 ASN A N 1
ATOM 3134 C CA . ASN A 1 395 ? 14.344 5.387 15.859 1 95.44 395 ASN A CA 1
ATOM 3135 C C . ASN A 1 395 ? 14.875 6.723 15.344 1 95.44 395 ASN A C 1
ATOM 3137 O O . ASN A 1 395 ? 14.945 7.699 16.094 1 95.44 395 ASN A O 1
ATOM 3141 N N . TYR A 1 396 ? 15.227 6.73 14.125 1 94.31 396 TYR A N 1
ATOM 3142 C CA . TYR A 1 396 ? 15.727 7.961 13.531 1 94.31 396 TYR A CA 1
ATOM 3143 C C . TYR A 1 396 ? 14.656 9.047 13.523 1 94.31 396 TYR A C 1
ATOM 3145 O O . TYR A 1 396 ? 14.922 10.188 13.891 1 94.31 396 TYR A O 1
ATOM 3153 N N . ALA A 1 397 ? 13.453 8.688 13.039 1 94.88 397 ALA A N 1
ATOM 3154 C CA . ALA A 1 397 ? 12.344 9.641 12.977 1 94.88 397 ALA A CA 1
ATOM 3155 C C . ALA A 1 397 ? 11.977 10.148 14.367 1 94.88 397 ALA A C 1
ATOM 3157 O O . ALA A 1 397 ? 11.711 11.336 14.547 1 94.88 397 ALA A O 1
ATOM 3158 N N . THR A 1 398 ? 12.008 9.258 15.383 1 95.5 398 THR A N 1
ATOM 3159 C CA . THR A 1 398 ? 11.664 9.625 16.75 1 95.5 398 THR A CA 1
ATOM 3160 C C . THR A 1 398 ? 12.727 10.547 17.344 1 95.5 398 THR A C 1
ATOM 3162 O O . THR A 1 398 ? 12.398 11.5 18.047 1 95.5 398 THR A O 1
ATOM 3165 N N . ASN A 1 399 ? 13.984 10.297 17.047 1 93.56 399 ASN A N 1
ATOM 3166 C CA . ASN A 1 399 ? 15.062 11.141 17.531 1 93.56 399 ASN A CA 1
ATOM 3167 C C . ASN A 1 399 ? 15.047 12.516 16.859 1 93.56 399 ASN A C 1
ATOM 3169 O O . ASN A 1 399 ? 15.375 13.523 17.484 1 93.56 399 ASN A O 1
ATOM 3173 N N . LEU A 1 400 ? 14.742 12.531 15.617 1 91.5 400 LEU A N 1
ATOM 3174 C CA . LEU A 1 400 ? 14.641 13.797 14.906 1 91.5 400 LEU A CA 1
ATOM 3175 C C . LEU A 1 400 ? 13.523 14.664 15.484 1 91.5 400 LEU A C 1
ATOM 3177 O O . LEU A 1 400 ? 13.703 15.867 15.68 1 91.5 400 LEU A O 1
ATOM 3181 N N . TYR A 1 401 ? 12.383 14.047 15.812 1 94.25 401 TYR A N 1
ATOM 3182 C CA . TYR A 1 401 ? 11.25 14.734 16.406 1 94.25 401 TYR A CA 1
ATOM 3183 C C . TYR A 1 401 ? 11.633 15.359 17.75 1 94.25 401 TYR A C 1
ATOM 3185 O O . TYR A 1 401 ? 11.297 16.516 18.031 1 94.25 401 TYR A O 1
ATOM 3193 N N . LYS A 1 402 ? 12.391 14.594 18.516 1 90.5 402 LYS A N 1
ATOM 3194 C CA . LYS A 1 402 ? 12.844 15.062 19.828 1 90.5 402 LYS A CA 1
ATOM 3195 C C . LYS A 1 402 ? 13.812 16.234 19.688 1 90.5 402 LYS A C 1
ATOM 3197 O O . LYS A 1 402 ? 13.742 17.188 20.453 1 90.5 402 LYS A O 1
ATOM 3202 N N . GLN A 1 403 ? 14.672 16.172 18.703 1 85.38 403 GLN A N 1
ATOM 3203 C CA . GLN A 1 403 ? 15.664 17.219 18.484 1 85.38 403 GLN A CA 1
ATOM 3204 C C . GLN A 1 403 ? 15.008 18.516 17.984 1 85.38 403 GLN A C 1
ATOM 3206 O O . GLN A 1 403 ? 15.383 19.609 18.406 1 85.38 403 GLN A O 1
ATOM 3211 N N . LEU A 1 404 ? 14.016 18.375 17.109 1 83.56 404 LEU A N 1
ATOM 3212 C CA . LEU A 1 404 ? 13.359 19.547 16.531 1 83.56 404 LEU A CA 1
ATOM 3213 C C . LEU A 1 404 ? 12.523 20.281 17.562 1 83.56 404 LEU A C 1
ATOM 3215 O O . LEU A 1 404 ? 12.383 21.5 17.5 1 83.56 404 LEU A O 1
ATOM 3219 N N . LEU A 1 405 ? 12 19.531 18.547 1 86.75 405 LEU A N 1
ATOM 3220 C CA . LEU A 1 405 ? 11.133 20.156 19.547 1 86.75 405 LEU A CA 1
ATOM 3221 C C . LEU A 1 405 ? 11.828 20.234 20.891 1 86.75 405 LEU A C 1
ATOM 3223 O O . LEU A 1 405 ? 11.172 20.312 21.938 1 86.75 405 LEU A O 1
ATOM 3227 N N . PHE A 1 406 ? 13.148 20.219 20.828 1 81.62 406 PHE A N 1
ATOM 3228 C CA . PHE A 1 406 ? 13.914 20.312 22.062 1 81.62 406 PHE A CA 1
ATOM 3229 C C . PHE A 1 406 ? 13.586 21.594 22.812 1 81.62 406 PHE A C 1
ATOM 3231 O O . PHE A 1 406 ? 13.641 22.688 22.219 1 81.62 406 PHE A O 1
ATOM 3238 N N . GLY A 1 407 ? 13.109 21.547 24.109 1 74 407 GLY A N 1
ATOM 3239 C CA . GLY A 1 407 ? 12.797 22.719 24.906 1 74 407 GLY A CA 1
ATOM 3240 C C . GLY A 1 407 ? 11.336 23.125 24.844 1 74 407 GLY A C 1
ATOM 3241 O O . GLY A 1 407 ? 10.898 24.016 25.562 1 74 407 GLY A O 1
ATOM 3242 N N . LEU A 1 408 ? 10.664 22.547 23.875 1 80.75 408 LEU A N 1
ATOM 3243 C CA . LEU A 1 408 ? 9.242 22.812 23.719 1 80.75 408 LEU A CA 1
ATOM 3244 C C . LEU A 1 408 ? 8.406 21.609 24.156 1 80.75 408 LEU A C 1
ATOM 3246 O O . LEU A 1 408 ? 7.766 20.969 23.312 1 80.75 408 LEU A O 1
ATOM 3250 N N . GLU A 1 409 ? 8.344 21.359 25.344 1 80.69 409 GLU A N 1
ATOM 3251 C CA . GLU A 1 409 ? 7.652 20.188 25.875 1 80.69 409 GLU A CA 1
ATOM 3252 C C . GLU A 1 409 ? 6.16 20.234 25.562 1 80.69 409 GLU A C 1
ATOM 3254 O O . GLU A 1 409 ? 5.535 19.203 25.359 1 80.69 409 GLU A O 1
ATOM 3259 N N . GLU A 1 410 ? 5.594 21.453 25.5 1 80.69 410 GLU A N 1
ATOM 3260 C CA . GLU A 1 410 ? 4.172 21.609 25.203 1 80.69 410 GLU A CA 1
ATOM 3261 C C . GLU A 1 410 ? 3.838 21.109 23.797 1 80.69 410 GLU A C 1
ATOM 3263 O O . GLU A 1 410 ? 2.713 20.688 23.547 1 80.69 410 GLU A O 1
ATOM 3268 N N . ALA A 1 411 ? 4.832 21.281 22.969 1 82.75 411 ALA A N 1
ATOM 3269 C CA . ALA A 1 411 ? 4.652 20.797 21.609 1 82.75 411 ALA A CA 1
ATOM 3270 C C . ALA A 1 411 ? 5.004 19.312 21.5 1 82.75 411 ALA A C 1
ATOM 3272 O O . ALA A 1 411 ? 4.355 18.562 20.766 1 82.75 411 ALA A O 1
ATOM 3273 N N . TYR A 1 412 ? 5.988 18.828 22.25 1 88.62 412 TYR A N 1
ATOM 3274 C CA . TYR A 1 412 ? 6.582 17.5 22.125 1 88.62 412 TYR A CA 1
ATOM 3275 C C . TYR A 1 412 ? 5.605 16.422 22.578 1 88.62 412 TYR A C 1
ATOM 3277 O O . TYR A 1 412 ? 5.352 15.461 21.844 1 88.62 412 TYR A O 1
ATOM 3285 N N . LYS A 1 413 ? 4.973 16.516 23.688 1 87.69 413 LYS A N 1
ATOM 3286 C CA . LYS A 1 413 ? 4.195 15.453 24.328 1 87.69 413 LYS A CA 1
ATOM 3287 C C . LYS A 1 413 ? 2.941 15.133 23.516 1 87.69 413 LYS A C 1
ATOM 3289 O O . LYS A 1 413 ? 2.703 13.977 23.172 1 87.69 413 LYS A O 1
ATOM 3294 N N . PRO A 1 414 ? 2.18 16.141 23.125 1 84.94 414 PRO A N 1
ATOM 3295 C CA . PRO A 1 414 ? 0.987 15.805 22.344 1 84.94 414 PRO A CA 1
ATOM 3296 C C . PRO A 1 414 ? 1.322 15.289 20.953 1 84.94 414 PRO A C 1
ATOM 3298 O O . PRO A 1 414 ? 0.575 14.477 20.391 1 84.94 414 PRO A O 1
ATOM 3301 N N . GLY A 1 415 ? 2.383 15.789 20.438 1 88.88 415 GLY A N 1
ATOM 3302 C CA . GLY A 1 415 ? 2.764 15.383 19.094 1 88.88 415 GLY A CA 1
ATOM 3303 C C . GLY A 1 415 ? 3.4 14.008 19.047 1 88.88 415 GLY A C 1
ATOM 3304 O O . GLY A 1 415 ? 3.434 13.367 17.984 1 88.88 415 GLY A O 1
ATOM 3305 N N . GLN A 1 416 ? 3.869 13.609 20.234 1 91.94 416 GLN A N 1
ATOM 3306 C CA . GLN A 1 416 ? 4.523 12.305 20.297 1 91.94 416 GLN A CA 1
ATOM 3307 C C . GLN A 1 416 ? 3.537 11.18 20 1 91.94 416 GLN A C 1
ATOM 3309 O O . GLN A 1 416 ? 3.867 10.227 19.297 1 91.94 416 GLN A O 1
ATOM 3314 N N . GLN A 1 417 ? 2.332 11.266 20.484 1 91.06 417 GLN A N 1
ATOM 3315 C CA . GLN A 1 417 ? 1.307 10.266 20.219 1 91.06 417 GLN A CA 1
ATOM 3316 C C . GLN A 1 417 ? 0.917 10.25 18.734 1 91.06 417 GLN A C 1
ATOM 3318 O O . GLN A 1 417 ? 0.734 9.188 18.156 1 91.06 417 GLN A O 1
ATOM 3323 N N . LYS A 1 418 ? 0.808 11.438 18.234 1 89.75 418 LYS A N 1
ATOM 3324 C CA . LYS A 1 418 ? 0.469 11.547 16.812 1 89.75 418 LYS A CA 1
ATOM 3325 C C . LYS A 1 418 ? 1.575 10.961 15.938 1 89.75 418 LYS A C 1
ATOM 3327 O O . LYS A 1 418 ? 1.298 10.305 14.938 1 89.75 418 LYS A O 1
ATOM 3332 N N . LEU A 1 419 ? 2.793 11.195 16.359 1 94.44 419 LEU A N 1
ATOM 3333 C CA . LEU A 1 419 ? 3.924 10.656 15.617 1 94.44 419 LEU A CA 1
ATOM 3334 C C . LEU A 1 419 ? 3.914 9.133 15.641 1 94.44 419 LEU A C 1
ATOM 3336 O O . LEU A 1 419 ? 4.117 8.484 14.609 1 94.44 419 LEU A O 1
ATOM 3340 N N . GLU A 1 420 ? 3.662 8.57 16.781 1 94.25 420 GLU A N 1
ATOM 3341 C CA . GLU A 1 420 ? 3.643 7.121 16.922 1 94.25 420 GLU A CA 1
ATOM 3342 C C . GLU A 1 420 ? 2.566 6.496 16.031 1 94.25 420 GLU A C 1
ATOM 3344 O O . GLU A 1 420 ? 2.789 5.445 15.422 1 94.25 420 GLU A O 1
ATOM 3349 N N . ARG A 1 421 ? 1.456 7.129 15.961 1 91.38 421 ARG A N 1
ATOM 3350 C CA . ARG A 1 421 ? 0.372 6.629 15.117 1 91.38 421 ARG A CA 1
ATOM 3351 C C . ARG A 1 421 ? 0.744 6.703 13.641 1 91.38 421 ARG A C 1
ATOM 3353 O O . ARG A 1 421 ? 0.509 5.758 12.891 1 91.38 421 ARG A O 1
ATOM 3360 N N . LEU A 1 422 ? 1.302 7.801 13.312 1 90.81 422 LEU A N 1
ATOM 3361 C CA . LEU A 1 422 ? 1.687 7.984 11.914 1 90.81 422 LEU A CA 1
ATOM 3362 C C . LEU A 1 422 ? 2.773 6.992 11.516 1 90.81 422 LEU A C 1
ATOM 3364 O O . LEU A 1 422 ? 2.74 6.441 10.414 1 90.81 422 LEU A O 1
ATOM 3368 N N . LEU A 1 423 ? 3.691 6.77 12.438 1 94.69 423 LEU A N 1
ATOM 3369 C CA . LEU A 1 423 ? 4.762 5.816 12.164 1 94.69 423 LEU A CA 1
ATOM 3370 C C . LEU A 1 423 ? 4.215 4.398 12.07 1 94.69 423 LEU A C 1
ATOM 3372 O O . LEU A 1 423 ? 4.66 3.611 11.227 1 94.69 423 LEU A O 1
ATOM 3376 N N . SER A 1 424 ? 3.268 4.059 12.875 1 93.5 424 SER A N 1
ATOM 3377 C CA . SER A 1 424 ? 2.646 2.738 12.844 1 93.5 424 SER A CA 1
ATOM 3378 C C . SER A 1 424 ? 1.903 2.514 11.531 1 93.5 424 SER A C 1
ATOM 3380 O O . SER A 1 424 ? 1.984 1.432 10.938 1 93.5 424 SER A O 1
ATOM 3382 N N . ASP A 1 425 ? 1.18 3.521 11.07 1 88.31 425 ASP A N 1
ATOM 3383 C CA . ASP A 1 425 ? 0.462 3.432 9.797 1 88.31 425 ASP A CA 1
ATOM 3384 C C . ASP A 1 425 ? 1.429 3.219 8.641 1 88.31 425 ASP A C 1
ATOM 3386 O O . ASP A 1 425 ? 1.165 2.408 7.746 1 88.31 425 ASP A O 1
ATOM 3390 N N . ASN A 1 426 ? 2.486 3.965 8.641 1 91 426 ASN A N 1
ATOM 3391 C CA . ASN A 1 426 ? 3.48 3.816 7.586 1 91 426 ASN A CA 1
ATOM 3392 C C . ASN A 1 426 ? 4.176 2.461 7.656 1 91 426 ASN A C 1
ATOM 3394 O O . ASN A 1 426 ? 4.516 1.877 6.625 1 91 426 ASN A O 1
ATOM 3398 N N . HIS A 1 427 ? 4.391 1.989 8.914 1 92.75 427 HIS A N 1
ATOM 3399 C CA . HIS A 1 427 ? 4.957 0.659 9.102 1 92.75 427 HIS A CA 1
ATOM 3400 C C . HIS A 1 427 ? 4.102 -0.407 8.43 1 92.75 427 HIS A C 1
ATOM 3402 O O . HIS A 1 427 ? 4.617 -1.264 7.707 1 92.75 427 HIS A O 1
ATOM 3408 N N . GLN A 1 428 ? 2.854 -0.329 8.688 1 87.94 428 GLN A N 1
ATOM 3409 C CA . GLN A 1 428 ? 1.933 -1.297 8.094 1 87.94 428 GLN A CA 1
ATOM 3410 C C . GLN A 1 428 ? 1.926 -1.194 6.574 1 87.94 428 GLN A C 1
ATOM 3412 O O . GLN A 1 428 ? 1.85 -2.209 5.879 1 87.94 428 GLN A O 1
ATOM 3417 N N . TYR A 1 429 ? 2.021 -0.023 6.098 1 87.19 429 TYR A N 1
ATOM 3418 C CA . TYR A 1 429 ? 2.057 0.199 4.656 1 87.19 429 TYR A CA 1
ATOM 3419 C C . TYR A 1 429 ? 3.279 -0.464 4.035 1 87.19 429 TYR A C 1
ATOM 3421 O O . TYR A 1 429 ? 3.16 -1.209 3.059 1 87.19 429 TYR A O 1
ATOM 3429 N N . PHE A 1 430 ? 4.438 -0.226 4.594 1 90.31 430 PHE A N 1
ATOM 3430 C CA . PHE A 1 430 ? 5.668 -0.752 4.012 1 90.31 430 PHE A CA 1
ATOM 3431 C C . PHE A 1 430 ? 5.758 -2.262 4.203 1 90.31 430 PHE A C 1
ATOM 3433 O O . PHE A 1 430 ? 6.34 -2.965 3.377 1 90.31 430 PHE A O 1
ATOM 3440 N N . LEU A 1 431 ? 5.188 -2.717 5.301 1 89.38 431 LEU A N 1
ATOM 3441 C CA . LEU A 1 431 ? 5.145 -4.156 5.531 1 89.38 431 LEU A CA 1
ATOM 3442 C C . LEU A 1 431 ? 4.34 -4.855 4.438 1 89.38 431 LEU A C 1
ATOM 3444 O O . LEU A 1 431 ? 4.777 -5.871 3.895 1 89.38 431 LEU A O 1
ATOM 3448 N N . LYS A 1 432 ? 3.174 -4.316 4.145 1 85.62 432 LYS A N 1
ATOM 3449 C CA . LYS A 1 432 ? 2.328 -4.879 3.094 1 85.62 432 LYS A CA 1
ATOM 3450 C C . LYS A 1 432 ? 3.021 -4.812 1.736 1 85.62 432 LYS A C 1
ATOM 3452 O O . LYS A 1 432 ? 2.939 -5.754 0.945 1 85.62 432 LYS A O 1
ATOM 3457 N N . GLU A 1 433 ? 3.688 -3.701 1.546 1 86 433 GLU A N 1
ATOM 3458 C CA . GLU A 1 433 ? 4.422 -3.537 0.295 1 86 433 GLU A CA 1
ATOM 3459 C C . GLU A 1 433 ? 5.535 -4.574 0.168 1 86 433 GLU A C 1
ATOM 3461 O O . GLU A 1 433 ? 5.75 -5.133 -0.91 1 86 433 GLU A O 1
ATOM 3466 N N . ASN A 1 434 ? 6.195 -4.828 1.203 1 89.06 434 ASN A N 1
ATOM 3467 C CA . ASN A 1 434 ? 7.27 -5.816 1.188 1 89.06 434 ASN A CA 1
ATOM 3468 C C . ASN A 1 434 ? 6.73 -7.23 0.992 1 89.06 434 ASN A C 1
ATOM 3470 O O . ASN A 1 434 ? 7.352 -8.047 0.304 1 89.06 434 ASN A O 1
ATOM 3474 N N . TYR A 1 435 ? 5.633 -7.547 1.572 1 87 435 TYR A N 1
ATOM 3475 C CA . TYR A 1 435 ? 5 -8.852 1.403 1 87 435 TYR A CA 1
ATOM 3476 C C . TYR A 1 435 ? 4.582 -9.07 -0.046 1 87 435 TYR A C 1
ATOM 3478 O O . TYR A 1 435 ? 4.715 -10.18 -0.574 1 87 435 TYR A O 1
ATOM 3486 N N . PHE A 1 436 ? 4.09 -8.039 -0.603 1 85.56 436 PHE A N 1
ATOM 3487 C CA . PHE A 1 436 ? 3.701 -8.117 -2.006 1 85.56 436 PHE A CA 1
ATOM 3488 C C . PHE A 1 436 ? 4.918 -8.375 -2.891 1 85.56 436 PHE A C 1
ATOM 3490 O O . PHE A 1 436 ? 4.855 -9.18 -3.822 1 85.56 436 PHE A O 1
ATOM 3497 N N . LYS A 1 437 ? 5.926 -7.75 -2.543 1 87.12 437 LYS A N 1
ATOM 3498 C CA . LYS A 1 437 ? 7.148 -7.934 -3.318 1 87.12 437 LYS A CA 1
ATOM 3499 C C . LYS A 1 437 ? 7.703 -9.344 -3.143 1 87.12 437 LYS A C 1
ATOM 3501 O O . LYS A 1 437 ? 8.242 -9.93 -4.086 1 87.12 437 LYS A O 1
ATOM 3506 N N . ILE A 1 438 ? 7.605 -9.859 -1.944 1 89.38 438 ILE A N 1
ATOM 3507 C CA . ILE A 1 438 ? 8.047 -11.219 -1.677 1 89.38 438 ILE A CA 1
ATOM 3508 C C . ILE A 1 438 ? 7.195 -12.203 -2.471 1 89.38 438 ILE A C 1
ATOM 3510 O O . ILE A 1 438 ? 7.719 -13.141 -3.082 1 89.38 438 ILE A O 1
ATOM 3514 N N . GLN A 1 439 ? 5.887 -12.023 -2.479 1 87.75 439 GLN A N 1
ATOM 3515 C CA . GLN A 1 439 ? 4.98 -12.875 -3.242 1 87.75 439 GLN A CA 1
ATOM 3516 C C . GLN A 1 439 ? 5.34 -12.867 -4.727 1 87.75 439 GLN A C 1
ATOM 3518 O O . GLN A 1 439 ? 5.445 -13.93 -5.348 1 87.75 439 GLN A O 1
ATOM 3523 N N . ASN A 1 440 ? 5.535 -11.711 -5.234 1 85.62 440 ASN A N 1
ATOM 3524 C CA . ASN A 1 440 ? 5.871 -11.586 -6.648 1 85.62 440 ASN A CA 1
ATOM 3525 C C . ASN A 1 440 ? 7.234 -12.195 -6.961 1 85.62 440 ASN A C 1
ATOM 3527 O O . ASN A 1 440 ? 7.426 -12.789 -8.023 1 85.62 440 ASN A O 1
ATOM 3531 N N . TYR A 1 441 ? 8.148 -12.016 -6.059 1 90.31 441 TYR A N 1
ATOM 3532 C CA . TYR A 1 441 ? 9.484 -12.57 -6.246 1 90.31 441 TYR A CA 1
ATOM 3533 C C . TYR A 1 441 ? 9.445 -14.094 -6.234 1 90.31 441 TYR A C 1
ATOM 3535 O O . TYR A 1 441 ? 10.039 -14.742 -7.102 1 90.31 441 TYR A O 1
ATOM 3543 N N . CYS A 1 442 ? 8.758 -14.648 -5.301 1 91.38 442 CYS A N 1
ATOM 3544 C CA . CYS A 1 442 ? 8.648 -16.094 -5.223 1 91.38 442 CYS A CA 1
ATOM 3545 C C . CYS A 1 442 ? 7.918 -16.656 -6.434 1 91.38 442 CYS A C 1
ATOM 3547 O O . CYS A 1 442 ? 8.273 -17.719 -6.941 1 91.38 442 CYS A O 1
ATOM 3549 N N . GLN A 1 443 ? 6.91 -15.945 -6.859 1 88.12 443 GLN A N 1
ATOM 3550 C CA . GLN A 1 443 ? 6.18 -16.359 -8.055 1 88.12 443 GLN A CA 1
ATOM 3551 C C . GLN A 1 443 ? 7.078 -16.312 -9.289 1 88.12 443 GLN A C 1
ATOM 3553 O O . GLN A 1 443 ? 7.027 -17.219 -10.133 1 88.12 443 GLN A O 1
ATOM 3558 N N . ARG A 1 444 ? 7.82 -15.32 -9.352 1 89.31 444 ARG A N 1
ATOM 3559 C CA . ARG A 1 444 ? 8.742 -15.203 -10.469 1 89.31 444 ARG A CA 1
ATOM 3560 C C . ARG A 1 444 ? 9.766 -16.344 -10.469 1 89.31 444 ARG A C 1
ATOM 3562 O O . ARG A 1 444 ? 10.039 -16.938 -11.516 1 89.31 444 ARG A O 1
ATOM 3569 N N . ILE A 1 445 ? 10.359 -16.594 -9.344 1 93.5 445 ILE A N 1
ATOM 3570 C CA . ILE A 1 445 ? 11.336 -17.672 -9.234 1 93.5 445 ILE A CA 1
ATOM 3571 C C . ILE A 1 445 ? 10.664 -19 -9.562 1 93.5 445 ILE A C 1
ATOM 3573 O O . ILE A 1 445 ? 11.258 -19.859 -10.227 1 93.5 445 ILE A O 1
ATOM 3577 N N . TYR A 1 446 ? 9.43 -19.188 -9.117 1 94.38 446 TYR A N 1
ATOM 3578 C CA . TYR A 1 446 ? 8.648 -20.375 -9.445 1 94.38 446 TYR A CA 1
ATOM 3579 C C . TYR A 1 446 ? 8.508 -20.531 -10.953 1 94.38 446 TYR A C 1
ATOM 3581 O O . TYR A 1 446 ? 8.75 -21.625 -11.492 1 94.38 446 TYR A O 1
ATOM 3589 N N . ASN A 1 447 ? 8.172 -19.516 -11.633 1 91.62 447 ASN A N 1
ATOM 3590 C CA . ASN A 1 447 ? 7.996 -19.562 -13.078 1 91.62 447 ASN A CA 1
ATOM 3591 C C . ASN A 1 447 ? 9.312 -19.859 -13.797 1 91.62 447 ASN A C 1
ATOM 3593 O O . ASN A 1 447 ? 9.336 -20.609 -14.773 1 91.62 447 ASN A O 1
ATOM 3597 N N . GLU A 1 448 ? 10.328 -19.297 -13.242 1 94.31 448 GLU A N 1
ATOM 3598 C CA . GLU A 1 448 ? 11.648 -19.531 -13.828 1 94.31 448 GLU A CA 1
ATOM 3599 C C . GLU A 1 448 ? 12.078 -20.984 -13.641 1 94.31 448 GLU A C 1
ATOM 3601 O O . GLU A 1 448 ? 12.664 -21.594 -14.547 1 94.31 448 GLU A O 1
ATOM 3606 N N . MET A 1 449 ? 11.805 -21.484 -12.5 1 96.25 449 MET A N 1
ATOM 3607 C CA . MET A 1 449 ? 12.164 -22.875 -12.219 1 96.25 449 MET A CA 1
ATOM 3608 C C . MET A 1 449 ? 11.367 -23.844 -13.094 1 96.25 449 MET A C 1
ATOM 3610 O O . MET A 1 449 ? 11.914 -24.812 -13.609 1 96.25 449 MET A O 1
ATOM 3614 N N . ILE A 1 450 ? 10.094 -23.594 -13.289 1 94.81 450 ILE A N 1
ATOM 3615 C CA . ILE A 1 450 ? 9.242 -24.453 -14.109 1 94.81 450 ILE A CA 1
ATOM 3616 C C . ILE A 1 450 ? 9.695 -24.391 -15.562 1 94.81 450 ILE A C 1
ATOM 3618 O O . ILE A 1 450 ? 9.734 -25.406 -16.266 1 94.81 450 ILE A O 1
ATOM 3622 N N . GLU A 1 451 ? 10.008 -23.266 -15.953 1 93.75 451 GLU A N 1
ATOM 3623 C CA . GLU A 1 451 ? 10.492 -23.109 -17.312 1 93.75 451 GLU A CA 1
ATOM 3624 C C . GLU A 1 451 ? 11.82 -23.828 -17.516 1 93.75 451 GLU A C 1
ATOM 3626 O O . GLU A 1 451 ? 12.031 -24.469 -18.547 1 93.75 451 GLU A O 1
ATOM 3631 N N . SER A 1 452 ? 12.664 -23.688 -16.531 1 95.88 452 SER A N 1
ATOM 3632 C CA . SER A 1 452 ? 13.945 -24.391 -16.594 1 95.88 452 SER A CA 1
ATOM 3633 C C . SER A 1 452 ? 13.758 -25.906 -16.625 1 95.88 452 SER A C 1
ATOM 3635 O O . SER A 1 452 ? 14.43 -26.609 -17.375 1 95.88 452 SER A O 1
ATOM 3637 N N . PHE A 1 453 ? 12.898 -26.375 -15.852 1 96.62 453 PHE A N 1
ATOM 3638 C CA . PHE A 1 453 ? 12.617 -27.812 -15.797 1 96.62 453 PHE A CA 1
ATOM 3639 C C . PHE A 1 453 ? 12.031 -28.297 -17.125 1 96.62 453 PHE A C 1
ATOM 3641 O O . PHE A 1 453 ? 12.414 -29.359 -17.625 1 96.62 453 PHE A O 1
ATOM 3648 N N . GLU A 1 454 ? 11.102 -27.531 -17.656 1 94.62 454 GLU A N 1
ATOM 3649 C CA . GLU A 1 454 ? 10.461 -27.891 -18.922 1 94.62 454 GLU A CA 1
ATOM 3650 C C . GLU A 1 454 ? 11.492 -27.969 -20.047 1 94.62 454 GLU A C 1
ATOM 3652 O O . GLU A 1 454 ? 11.438 -28.875 -20.891 1 94.62 454 GLU A O 1
ATOM 3657 N N . ASN A 1 455 ? 12.375 -27.109 -20.047 1 94.88 455 ASN A N 1
ATOM 3658 C CA . ASN A 1 455 ? 13.414 -27.109 -21.062 1 94.88 455 ASN A CA 1
ATOM 3659 C C . ASN A 1 455 ? 14.344 -28.312 -20.922 1 94.88 455 ASN A C 1
ATOM 3661 O O . ASN A 1 455 ? 14.727 -28.938 -21.922 1 94.88 455 ASN A O 1
ATOM 3665 N N . GLN A 1 456 ? 14.695 -28.578 -19.734 1 95.44 456 GLN A N 1
ATOM 3666 C CA . GLN A 1 456 ? 15.547 -29.75 -19.484 1 95.44 456 GLN A CA 1
ATOM 3667 C C . GLN A 1 456 ? 14.812 -31.047 -19.812 1 95.44 456 GLN A C 1
ATOM 3669 O O . GLN A 1 456 ? 15.422 -31.984 -20.312 1 95.44 456 GLN A O 1
ATOM 3674 N N . LEU A 1 457 ? 13.562 -31.047 -19.531 1 94.88 457 LEU A N 1
ATOM 3675 C CA . LEU A 1 457 ? 12.742 -32.219 -19.844 1 94.88 457 LEU A CA 1
ATOM 3676 C C . LEU A 1 457 ? 12.633 -32.406 -21.359 1 94.88 457 LEU A C 1
ATOM 3678 O O . LEU A 1 457 ? 12.648 -33.562 -21.828 1 94.88 457 LEU A O 1
ATOM 3682 N N . GLU A 1 458 ? 12.516 -31.328 -22.094 1 92.25 458 GLU A N 1
ATOM 3683 C CA . GLU A 1 458 ? 12.406 -31.406 -23.547 1 92.25 458 GLU A CA 1
ATOM 3684 C C . GLU A 1 458 ? 13.727 -31.828 -24.188 1 92.25 458 GLU A C 1
ATOM 3686 O O . GLU A 1 458 ? 13.734 -32.406 -25.281 1 92.25 458 GLU A O 1
ATOM 3691 N N . SER A 1 459 ? 14.805 -31.641 -23.5 1 92.75 459 SER A N 1
ATOM 3692 C CA . SER A 1 459 ? 16.125 -32 -24.047 1 92.75 459 SER A CA 1
ATOM 3693 C C . SER A 1 459 ? 16.375 -33.5 -23.938 1 92.75 459 SER A C 1
ATOM 3695 O O . SER A 1 459 ? 17.297 -34.031 -24.578 1 92.75 459 SER A O 1
ATOM 3697 N N . ILE A 1 460 ? 15.531 -34.156 -23.188 1 93.88 460 ILE A N 1
ATOM 3698 C CA . ILE A 1 460 ? 15.672 -35.594 -23.094 1 93.88 460 ILE A CA 1
ATOM 3699 C C . ILE A 1 460 ? 15.242 -36.25 -24.406 1 93.88 460 ILE A C 1
ATOM 3701 O O . ILE A 1 460 ? 14.109 -36.062 -24.859 1 93.88 460 ILE A O 1
ATOM 3705 N N . LYS A 1 461 ? 16.172 -36.969 -25.078 1 92.94 461 LYS A N 1
ATOM 3706 C CA . LYS A 1 461 ? 15.867 -37.625 -26.344 1 92.94 461 LYS A CA 1
ATOM 3707 C C . LYS A 1 461 ? 15.078 -38.906 -26.094 1 92.94 461 LYS A C 1
ATOM 3709 O O . LYS A 1 461 ? 15.547 -39.812 -25.391 1 92.94 461 LYS A O 1
ATOM 3714 N N . ILE A 1 462 ? 13.859 -38.938 -26.609 1 93.31 462 ILE A N 1
ATOM 3715 C CA . ILE A 1 462 ? 12.992 -40.094 -26.484 1 93.31 462 ILE A CA 1
ATOM 3716 C C . ILE A 1 462 ? 12.977 -40.875 -27.797 1 93.31 462 ILE A C 1
ATOM 3718 O O . ILE A 1 462 ? 13.227 -40.312 -28.875 1 93.31 462 ILE A O 1
ATOM 3722 N N . PRO A 1 463 ? 12.875 -42.219 -27.734 1 94.25 463 PRO A N 1
ATOM 3723 C CA . PRO A 1 463 ? 12.414 -43.062 -26.625 1 94.25 463 PRO A CA 1
ATOM 3724 C C . PRO A 1 463 ? 13.562 -43.562 -25.766 1 94.25 463 PRO A C 1
ATOM 3726 O O . PRO A 1 463 ? 14.664 -43.812 -26.266 1 94.25 463 PRO A O 1
ATOM 3729 N N . ILE A 1 464 ? 13.383 -43.719 -24.531 1 94.69 464 ILE A N 1
ATOM 3730 C CA . ILE A 1 464 ? 14.305 -44.281 -23.562 1 94.69 464 ILE A CA 1
ATOM 3731 C C . ILE A 1 464 ? 13.547 -45.25 -22.641 1 94.69 464 ILE A C 1
ATOM 3733 O O . ILE A 1 464 ? 12.32 -45.188 -22.562 1 94.69 464 ILE A O 1
ATOM 3737 N N . SER A 1 465 ? 14.305 -46.156 -22.031 1 94.19 465 SER A N 1
ATOM 3738 C CA . SER A 1 465 ? 13.656 -47.094 -21.125 1 94.19 465 SER A CA 1
ATOM 3739 C C . SER A 1 465 ? 13.008 -46.344 -19.953 1 94.19 465 SER A C 1
ATOM 3741 O O . SER A 1 465 ? 13.508 -45.312 -19.5 1 94.19 465 SER A O 1
ATOM 3743 N N . SER A 1 466 ? 11.852 -46.844 -19.469 1 93 466 SER A N 1
ATOM 3744 C CA . SER A 1 466 ? 11.117 -46.219 -18.375 1 93 466 SER A CA 1
ATOM 3745 C C . SER A 1 466 ? 11.992 -46.094 -17.125 1 93 466 SER A C 1
ATOM 3747 O O . SER A 1 466 ? 11.883 -45.156 -16.359 1 93 466 SER A O 1
ATOM 3749 N N . LYS A 1 467 ? 12.812 -47.094 -16.906 1 93.44 467 LYS A N 1
ATOM 3750 C CA . LYS A 1 467 ? 13.703 -47.094 -15.742 1 93.44 467 LYS A CA 1
ATOM 3751 C C . LYS A 1 467 ? 14.711 -45.938 -15.828 1 93.44 467 LYS A C 1
ATOM 3753 O O . LYS A 1 467 ? 14.914 -45.219 -14.867 1 93.44 467 LYS A O 1
ATOM 3758 N N . HIS A 1 468 ? 15.359 -45.812 -17 1 94.75 468 HIS A N 1
ATOM 3759 C CA . HIS A 1 468 ? 16.312 -44.75 -17.219 1 94.75 468 HIS A CA 1
ATOM 3760 C C . HIS A 1 468 ? 15.641 -43.375 -17.188 1 94.75 468 HIS A C 1
ATOM 3762 O O . HIS A 1 468 ? 16.219 -42.406 -16.703 1 94.75 468 HIS A O 1
ATOM 3768 N N . PHE A 1 469 ? 14.43 -43.344 -17.734 1 96.19 469 PHE A N 1
ATOM 3769 C CA . PHE A 1 469 ? 13.648 -42.094 -17.734 1 96.19 469 PHE A CA 1
ATOM 3770 C C . PHE A 1 469 ? 13.352 -41.656 -16.312 1 96.19 469 PHE A C 1
ATOM 3772 O O . PHE A 1 469 ? 13.547 -40.5 -15.969 1 96.19 469 PHE A O 1
ATOM 3779 N N . ASN A 1 470 ? 12.875 -42.531 -15.43 1 95.38 470 ASN A N 1
ATOM 3780 C CA . ASN A 1 470 ? 12.547 -42.219 -14.047 1 95.38 470 ASN A CA 1
ATOM 3781 C C . ASN A 1 470 ? 13.781 -41.781 -13.266 1 95.38 470 ASN A C 1
ATOM 3783 O O . ASN A 1 470 ? 13.695 -40.875 -12.43 1 95.38 470 ASN A O 1
ATOM 3787 N N . HIS A 1 471 ? 14.859 -42.375 -13.57 1 95.38 471 HIS A N 1
ATOM 3788 C CA . HIS A 1 471 ? 16.094 -42.031 -12.891 1 95.38 471 HIS A CA 1
ATOM 3789 C C . HIS A 1 471 ? 16.531 -40.625 -13.281 1 95.38 471 HIS A C 1
ATOM 3791 O O . HIS A 1 471 ? 16.859 -39.781 -12.414 1 95.38 471 HIS A O 1
ATOM 3797 N N . GLN A 1 472 ? 16.547 -40.312 -14.484 1 95.38 472 GLN A N 1
ATOM 3798 C CA . GLN A 1 472 ? 16.984 -39 -14.969 1 95.38 472 GLN A CA 1
ATOM 3799 C C . GLN A 1 472 ? 16.047 -37.906 -14.484 1 95.38 472 GLN A C 1
ATOM 3801 O O . GLN A 1 472 ? 16.5 -36.812 -14.086 1 95.38 472 GLN A O 1
ATOM 3806 N N . THR A 1 473 ? 14.758 -38.125 -14.539 1 96.56 473 THR A N 1
ATOM 3807 C CA . THR A 1 473 ? 13.789 -37.125 -14.148 1 96.56 473 THR A CA 1
ATOM 3808 C C . THR A 1 473 ? 13.82 -36.875 -12.641 1 96.56 473 THR A C 1
ATOM 3810 O O . THR A 1 473 ? 13.594 -35.781 -12.164 1 96.56 473 THR A O 1
ATOM 3813 N N . SER A 1 474 ? 14.07 -37.938 -11.867 1 95.88 474 SER A N 1
ATOM 3814 C CA . SER A 1 474 ? 14.18 -37.781 -10.422 1 95.88 474 SER A CA 1
ATOM 3815 C C . SER A 1 474 ? 15.359 -36.875 -10.055 1 95.88 474 SER A C 1
ATOM 3817 O O . SER A 1 474 ? 15.266 -36.062 -9.125 1 95.88 474 SER A O 1
ATOM 3819 N N . ILE A 1 475 ? 16.484 -37.031 -10.711 1 95.94 475 ILE A N 1
ATOM 3820 C CA . ILE A 1 475 ? 17.656 -36.219 -10.477 1 95.94 475 ILE A CA 1
ATOM 3821 C C . ILE A 1 475 ? 17.344 -34.75 -10.828 1 95.94 475 ILE A C 1
ATOM 3823 O O . ILE A 1 475 ? 17.656 -33.844 -10.062 1 95.94 475 ILE A O 1
ATOM 3827 N N . LEU A 1 476 ? 16.766 -34.562 -11.969 1 96.06 476 LEU A N 1
ATOM 3828 C CA . LEU A 1 476 ? 16.422 -33.219 -12.414 1 96.06 476 LEU A CA 1
ATOM 3829 C C . LEU A 1 476 ? 15.438 -32.562 -11.445 1 96.06 476 LEU A C 1
ATOM 3831 O O . LEU A 1 476 ? 15.555 -31.375 -11.156 1 96.06 476 LEU A O 1
ATOM 3835 N N . LYS A 1 477 ? 14.422 -33.312 -11 1 96.88 477 LYS A N 1
ATOM 3836 C CA . LYS A 1 477 ? 13.438 -32.812 -10.039 1 96.88 477 LYS A CA 1
ATOM 3837 C C . LYS A 1 477 ? 14.117 -32.344 -8.766 1 96.88 477 LYS A C 1
ATOM 3839 O O . LYS A 1 477 ? 13.844 -31.219 -8.297 1 96.88 477 LYS A O 1
ATOM 3844 N N . ASN A 1 478 ? 14.992 -33.094 -8.258 1 96.62 478 ASN A N 1
ATOM 3845 C CA . ASN A 1 478 ? 15.672 -32.75 -7.016 1 96.62 478 ASN A CA 1
ATOM 3846 C C . ASN A 1 478 ? 16.562 -31.516 -7.203 1 96.62 478 ASN A C 1
ATOM 3848 O O . ASN A 1 478 ? 16.672 -30.688 -6.309 1 96.62 478 ASN A O 1
ATOM 3852 N N . GLU A 1 479 ? 17.156 -31.453 -8.281 1 96.62 479 GLU A N 1
ATOM 3853 C CA . GLU A 1 479 ? 18.031 -30.312 -8.562 1 96.62 479 GLU A CA 1
ATOM 3854 C C . GLU A 1 479 ? 17.219 -29.016 -8.617 1 96.62 479 GLU A C 1
ATOM 3856 O O . GLU A 1 479 ? 17.641 -28 -8.039 1 96.62 479 GLU A O 1
ATOM 3861 N N . ILE A 1 480 ? 16.125 -29.031 -9.305 1 96.94 480 ILE A N 1
ATOM 3862 C CA . ILE A 1 480 ? 15.312 -27.844 -9.477 1 96.94 480 ILE A CA 1
ATOM 3863 C C . ILE A 1 480 ? 14.703 -27.438 -8.133 1 96.94 480 ILE A C 1
ATOM 3865 O O . ILE A 1 480 ? 14.641 -26.25 -7.812 1 96.94 480 ILE A O 1
ATOM 3869 N N . ILE A 1 481 ? 14.234 -28.406 -7.383 1 96.81 481 ILE A N 1
ATOM 3870 C CA . ILE A 1 481 ? 13.633 -28.141 -6.086 1 96.81 481 ILE A CA 1
ATOM 3871 C C . ILE A 1 481 ? 14.68 -27.531 -5.145 1 96.81 481 ILE A C 1
ATOM 3873 O O . ILE A 1 481 ? 14.391 -26.594 -4.414 1 96.81 481 ILE A O 1
ATOM 3877 N N . ASN A 1 482 ? 15.875 -28.047 -5.203 1 95.88 482 ASN A N 1
ATOM 3878 C CA . ASN A 1 482 ? 16.938 -27.516 -4.363 1 95.88 482 ASN A CA 1
ATOM 3879 C C . ASN A 1 482 ? 17.344 -26.109 -4.781 1 95.88 482 ASN A C 1
ATOM 3881 O O . ASN A 1 482 ? 17.672 -25.281 -3.932 1 95.88 482 ASN A O 1
ATOM 3885 N N . GLN A 1 483 ? 17.328 -25.875 -5.996 1 96.06 483 GLN A N 1
ATOM 3886 C CA . GLN A 1 483 ? 17.641 -24.531 -6.477 1 96.06 483 GLN A CA 1
ATOM 3887 C C . GLN A 1 483 ? 16.609 -23.531 -5.98 1 96.06 483 GLN A C 1
ATOM 3889 O O . GLN A 1 483 ? 16.969 -22.422 -5.551 1 96.06 483 GLN A O 1
ATOM 3894 N N . TYR A 1 484 ? 15.32 -23.922 -6.098 1 97 484 TYR A N 1
ATOM 3895 C CA . TYR A 1 484 ? 14.266 -23.047 -5.605 1 97 484 TYR A CA 1
ATOM 3896 C C . TYR A 1 484 ? 14.445 -22.766 -4.121 1 97 484 TYR A C 1
ATOM 3898 O O . TYR A 1 484 ? 14.32 -21.609 -3.688 1 97 484 TYR A O 1
ATOM 3906 N N . LYS A 1 485 ? 14.734 -23.797 -3.355 1 94.88 485 LYS A N 1
ATOM 3907 C CA . LYS A 1 485 ? 14.891 -23.656 -1.909 1 94.88 485 LYS A CA 1
ATOM 3908 C C . LYS A 1 485 ? 16.078 -22.781 -1.565 1 94.88 485 LYS A C 1
ATOM 3910 O O . LYS A 1 485 ? 16.031 -21.969 -0.63 1 94.88 485 LYS A O 1
ATOM 3915 N N . GLU A 1 486 ? 17.125 -22.859 -2.262 1 94.19 486 GLU A N 1
ATOM 3916 C CA . GLU A 1 486 ? 18.344 -22.094 -1.997 1 94.19 486 GLU A CA 1
ATOM 3917 C C . GLU A 1 486 ? 18.109 -20.609 -2.238 1 94.19 486 GLU A C 1
ATOM 3919 O O . GLU A 1 486 ? 18.594 -19.766 -1.484 1 94.19 486 GLU A O 1
ATOM 3924 N N . ILE A 1 487 ? 17.344 -20.281 -3.258 1 92.5 487 ILE A N 1
ATOM 3925 C CA . ILE A 1 487 ? 17.141 -18.891 -3.645 1 92.5 487 ILE A CA 1
ATOM 3926 C C . ILE A 1 487 ? 16.109 -18.234 -2.721 1 92.5 487 ILE A C 1
ATOM 3928 O O . ILE A 1 487 ? 16.25 -17.078 -2.35 1 92.5 487 ILE A O 1
ATOM 3932 N N . THR A 1 488 ? 15.055 -19.016 -2.301 1 93 488 THR A N 1
ATOM 3933 C CA . THR A 1 488 ? 13.914 -18.391 -1.632 1 93 488 THR A CA 1
ATOM 3934 C C . THR A 1 488 ? 13.859 -18.812 -0.164 1 93 488 THR A C 1
ATOM 3936 O O . THR A 1 488 ? 12.914 -18.453 0.547 1 93 488 THR A O 1
ATOM 3939 N N . LYS A 1 489 ? 14.859 -19.453 0.342 1 90.5 489 LYS A N 1
ATOM 3940 C CA . LYS A 1 489 ? 14.836 -19.953 1.714 1 90.5 489 LYS A CA 1
ATOM 3941 C C . LYS A 1 489 ? 14.727 -18.812 2.715 1 90.5 489 LYS A C 1
ATOM 3943 O O . LYS A 1 489 ? 14.125 -18.969 3.779 1 90.5 489 LYS A O 1
ATOM 3948 N N . GLN A 1 490 ? 15.203 -17.703 2.416 1 89.62 490 GLN A N 1
ATOM 3949 C CA . GLN A 1 490 ? 15.219 -16.562 3.32 1 89.62 490 GLN A CA 1
ATOM 3950 C C . GLN A 1 490 ? 13.812 -16 3.531 1 89.62 490 GLN A C 1
ATOM 3952 O O . GLN A 1 490 ? 13.555 -15.305 4.512 1 89.62 490 GLN A O 1
ATOM 3957 N N . TYR A 1 491 ? 12.906 -16.328 2.674 1 90.06 491 TYR A N 1
ATOM 3958 C CA . TYR A 1 491 ? 11.555 -15.797 2.764 1 90.06 491 TYR A CA 1
ATOM 3959 C C . TYR A 1 491 ? 10.617 -16.781 3.445 1 90.06 491 TYR A C 1
ATOM 3961 O O . TYR A 1 491 ? 9.398 -16.578 3.477 1 90.06 491 TYR A O 1
ATOM 3969 N N . ASN A 1 492 ? 11.211 -17.844 3.967 1 86.12 492 ASN A N 1
ATOM 3970 C CA . ASN A 1 492 ? 10.414 -18.828 4.707 1 86.12 492 ASN A CA 1
ATOM 3971 C C . ASN A 1 492 ? 9.984 -18.281 6.066 1 86.12 492 ASN A C 1
ATOM 3973 O O . ASN A 1 492 ? 10.82 -17.812 6.848 1 86.12 492 ASN A O 1
ATOM 3977 N N . LEU A 1 493 ? 8.609 -18.203 6.121 1 77.12 493 LEU A N 1
ATOM 3978 C CA . LEU A 1 493 ? 8.078 -17.688 7.375 1 77.12 493 LEU A CA 1
ATOM 3979 C C . LEU A 1 493 ? 7.777 -18.812 8.352 1 77.12 493 LEU A C 1
ATOM 3981 O O . LEU A 1 493 ? 7.406 -19.906 7.945 1 77.12 493 LEU A O 1
ATOM 3985 N N . ASN A 1 494 ? 8.141 -18.5 9.594 1 64.69 494 ASN A N 1
ATOM 3986 C CA . ASN A 1 494 ? 7.762 -19.469 10.609 1 64.69 494 ASN A CA 1
ATOM 3987 C C . ASN A 1 494 ? 6.254 -19.516 10.82 1 64.69 494 ASN A C 1
ATOM 3989 O O . ASN A 1 494 ? 5.566 -18.516 10.586 1 64.69 494 ASN A O 1
ATOM 3993 N N . ARG A 1 495 ? 5.609 -20.672 11.07 1 58.91 495 ARG A N 1
ATOM 3994 C CA . ARG A 1 495 ? 4.199 -21.047 11.172 1 58.91 495 ARG A CA 1
ATOM 3995 C C . ARG A 1 495 ? 3.434 -20.016 12 1 58.91 495 ARG A C 1
ATOM 3997 O O . ARG A 1 495 ? 2.234 -19.812 11.797 1 58.91 495 ARG A O 1
ATOM 4004 N N . ASN A 1 496 ? 3.928 -19.453 12.742 1 53.28 496 ASN A N 1
ATOM 4005 C CA . ASN A 1 496 ? 3.164 -18.703 13.734 1 53.28 496 ASN A CA 1
ATOM 4006 C C . ASN A 1 496 ? 2.664 -17.375 13.18 1 53.28 496 ASN A C 1
ATOM 4008 O O . ASN A 1 496 ? 1.919 -16.656 13.844 1 53.28 496 ASN A O 1
ATOM 4012 N N . GLN A 1 497 ? 3.092 -17.188 11.875 1 58.59 497 GLN A N 1
ATOM 4013 C CA . GLN A 1 497 ? 2.672 -15.859 11.453 1 58.59 497 GLN A CA 1
ATOM 4014 C C . GLN A 1 497 ? 1.452 -15.93 10.539 1 58.59 497 GLN A C 1
ATOM 4016 O O . GLN A 1 497 ? 1.325 -16.859 9.734 1 58.59 497 GLN A O 1
ATOM 4021 N N . ASN A 1 498 ? 0.34 -15.391 10.961 1 56.84 498 ASN A N 1
ATOM 4022 C CA . ASN A 1 498 ? -0.968 -15.312 10.32 1 56.84 498 ASN A CA 1
ATOM 4023 C C . ASN A 1 498 ? -0.852 -14.891 8.859 1 56.84 498 ASN A C 1
ATOM 4025 O O . ASN A 1 498 ? -1.819 -14.406 8.273 1 56.84 498 ASN A O 1
ATOM 4029 N N . GLN A 1 499 ? 0.485 -14.961 8.422 1 67.44 499 GLN A N 1
ATOM 4030 C CA . GLN A 1 499 ? 0.604 -14.531 7.031 1 67.44 499 GLN A CA 1
ATOM 4031 C C . GLN A 1 499 ? 0.921 -15.711 6.117 1 67.44 499 GLN A C 1
ATOM 4033 O O . GLN A 1 499 ? 1.44 -16.734 6.57 1 67.44 499 GLN A O 1
ATOM 4038 N N . ASN A 1 500 ? 0.431 -15.547 4.93 1 72.12 500 ASN A N 1
ATOM 4039 C CA . ASN A 1 500 ? 0.682 -16.578 3.926 1 72.12 500 ASN A CA 1
ATOM 4040 C C . ASN A 1 500 ? 2.176 -16.766 3.68 1 72.12 500 ASN A C 1
ATOM 4042 O O . ASN A 1 500 ? 2.906 -15.789 3.488 1 72.12 500 ASN A O 1
ATOM 4046 N N . ASN A 1 501 ? 2.613 -17.984 3.963 1 85.06 501 ASN A N 1
ATOM 4047 C CA . ASN A 1 501 ? 3.992 -18.328 3.637 1 85.06 501 ASN A CA 1
ATOM 4048 C C . ASN A 1 501 ? 4.16 -18.641 2.15 1 85.06 501 ASN A C 1
ATOM 4050 O O . ASN A 1 501 ? 3.99 -19.781 1.721 1 85.06 501 ASN A O 1
ATOM 4054 N N . TYR A 1 502 ? 4.594 -17.703 1.388 1 86.5 502 TYR A N 1
ATOM 4055 C CA . TYR A 1 502 ? 4.656 -17.828 -0.064 1 86.5 502 TYR A CA 1
ATOM 4056 C C . TYR A 1 502 ? 5.777 -18.766 -0.486 1 86.5 502 TYR A C 1
ATOM 4058 O O . TYR A 1 502 ? 5.723 -19.359 -1.561 1 86.5 502 TYR A O 1
ATOM 4066 N N . PHE A 1 503 ? 6.793 -18.938 0.417 1 90.19 503 PHE A N 1
ATOM 4067 C CA . PHE A 1 503 ? 7.84 -19.922 0.148 1 90.19 503 PHE A CA 1
ATOM 4068 C C . PHE A 1 503 ? 7.254 -21.328 0.056 1 90.19 503 PHE A C 1
ATOM 4070 O O . PHE A 1 503 ? 7.496 -22.031 -0.919 1 90.19 503 PHE A O 1
ATOM 4077 N N . GLU A 1 504 ? 6.445 -21.594 0.945 1 90.12 504 GLU A N 1
ATOM 4078 C CA . GLU A 1 504 ? 5.863 -22.922 1.02 1 90.12 504 GLU A CA 1
ATOM 4079 C C . GLU A 1 504 ? 4.789 -23.125 -0.046 1 90.12 504 GLU A C 1
ATOM 4081 O O . GLU A 1 504 ? 4.66 -24.203 -0.614 1 90.12 504 GLU A O 1
ATOM 4086 N N . ILE A 1 505 ? 4.043 -22.125 -0.255 1 88.31 505 ILE A N 1
ATOM 4087 C CA . ILE A 1 505 ? 2.947 -22.219 -1.212 1 88.31 505 ILE A CA 1
ATOM 4088 C C . ILE A 1 505 ? 3.502 -22.484 -2.609 1 88.31 505 ILE A C 1
ATOM 4090 O O . ILE A 1 505 ? 3.047 -23.391 -3.303 1 88.31 505 ILE A O 1
ATOM 4094 N N . PHE A 1 506 ? 4.566 -21.812 -2.961 1 92.12 506 PHE A N 1
ATOM 4095 C CA . PHE A 1 506 ? 5.102 -21.953 -4.309 1 92.12 506 PHE A CA 1
ATOM 4096 C C . PHE A 1 506 ? 5.988 -23.203 -4.402 1 92.12 506 PHE A C 1
ATOM 4098 O O . PHE A 1 506 ? 6.125 -23.781 -5.477 1 92.12 506 PHE A O 1
ATOM 4105 N N . LEU A 1 507 ? 6.57 -23.594 -3.232 1 94.62 507 LEU A N 1
ATOM 4106 C CA . LEU A 1 507 ? 7.312 -24.844 -3.221 1 94.62 507 LEU A CA 1
ATOM 4107 C C . LEU A 1 507 ? 6.383 -26.031 -3.475 1 94.62 507 LEU A C 1
ATOM 4109 O O . LEU A 1 507 ? 6.699 -26.906 -4.277 1 94.62 507 LEU A O 1
ATOM 4113 N N . ASN A 1 508 ? 5.23 -26 -2.91 1 92.31 508 ASN A N 1
ATOM 4114 C CA . ASN A 1 508 ? 4.246 -27.062 -3.098 1 92.31 508 ASN A CA 1
ATOM 4115 C C . ASN A 1 508 ? 3.701 -27.078 -4.523 1 92.31 508 ASN A C 1
ATOM 4117 O O . ASN A 1 508 ? 3.518 -28.141 -5.113 1 92.31 508 ASN A O 1
ATOM 4121 N N . SER A 1 509 ? 3.455 -25.938 -4.977 1 91 509 SER A N 1
ATOM 4122 C CA . SER A 1 509 ? 2.975 -25.844 -6.348 1 91 509 SER A CA 1
ATOM 4123 C C . SER A 1 509 ? 4.027 -26.312 -7.34 1 91 509 SER A C 1
ATOM 4125 O O . SER A 1 509 ? 3.699 -26.938 -8.352 1 91 509 SER A O 1
ATOM 4127 N N . LEU A 1 510 ? 5.27 -26.016 -7.008 1 94.88 510 LEU A N 1
ATOM 4128 C CA . LEU A 1 510 ? 6.371 -26.438 -7.875 1 94.88 510 LEU A CA 1
ATOM 4129 C C . LEU A 1 510 ? 6.496 -27.953 -7.91 1 94.88 510 LEU A C 1
ATOM 4131 O O . LEU A 1 510 ? 6.648 -28.547 -8.984 1 94.88 510 LEU A O 1
ATOM 4135 N N . GLU A 1 511 ? 6.391 -28.531 -6.797 1 95.12 511 GLU A N 1
ATOM 4136 C CA . GLU A 1 511 ? 6.496 -29.984 -6.715 1 95.12 511 GLU A CA 1
ATOM 4137 C C . GLU A 1 511 ? 5.367 -30.672 -7.488 1 95.12 511 GLU A C 1
ATOM 4139 O O . GLU A 1 511 ? 5.602 -31.625 -8.219 1 95.12 511 GLU A O 1
ATOM 4144 N N . LYS A 1 512 ? 4.191 -30.141 -7.398 1 92.19 512 LYS A N 1
ATOM 4145 C CA . LYS A 1 512 ? 3.035 -30.703 -8.094 1 92.19 512 LYS A CA 1
ATOM 4146 C C . LYS A 1 512 ? 3.164 -30.531 -9.602 1 92.19 512 LYS A C 1
ATOM 4148 O O . LYS A 1 512 ? 2.889 -31.453 -10.367 1 92.19 512 LYS A O 1
ATOM 4153 N N . ASP A 1 513 ? 3.623 -29.453 -9.953 1 93.62 513 ASP A N 1
ATOM 4154 C CA . ASP A 1 513 ? 3.727 -29.156 -11.375 1 93.62 513 ASP A CA 1
ATOM 4155 C C . ASP A 1 513 ? 4.836 -29.984 -12.023 1 93.62 513 ASP A C 1
ATOM 4157 O O . ASP A 1 513 ? 4.707 -30.422 -13.172 1 93.62 513 ASP A O 1
ATOM 4161 N N . ILE A 1 514 ? 5.883 -30.172 -11.297 1 96.12 514 ILE A N 1
ATOM 4162 C CA . ILE A 1 514 ? 6.984 -30.984 -11.805 1 96.12 514 ILE A CA 1
ATOM 4163 C C . ILE A 1 514 ? 6.504 -32.406 -12.031 1 96.12 514 ILE A C 1
ATOM 4165 O O . ILE A 1 514 ? 6.809 -33.031 -13.062 1 96.12 514 ILE A O 1
ATOM 4169 N N . GLU A 1 515 ? 5.723 -32.875 -11.109 1 94.56 515 GLU A N 1
ATOM 4170 C CA . GLU A 1 515 ? 5.188 -34.219 -11.242 1 94.56 515 GLU A CA 1
ATOM 4171 C C . GLU A 1 515 ? 4.266 -34.344 -12.453 1 94.56 515 GLU A C 1
ATOM 4173 O O . GLU A 1 515 ? 4.293 -35.344 -13.172 1 94.56 515 GLU A O 1
ATOM 4178 N N . ARG A 1 516 ? 3.535 -33.406 -12.656 1 93.81 516 ARG A N 1
ATOM 4179 C CA . ARG A 1 516 ? 2.617 -33.406 -13.789 1 93.81 516 ARG A CA 1
ATOM 4180 C C . ARG A 1 516 ? 3.377 -33.344 -15.109 1 93.81 516 ARG A C 1
ATOM 4182 O O . ARG A 1 516 ? 2.998 -34 -16.078 1 93.81 516 ARG A O 1
ATOM 4189 N N . LEU A 1 517 ? 4.43 -32.625 -15.117 1 95.44 517 LEU A N 1
ATOM 4190 C CA . LEU A 1 517 ? 5.246 -32.531 -16.328 1 95.44 517 LEU A CA 1
ATOM 4191 C C . LEU A 1 517 ? 5.953 -33.844 -16.625 1 95.44 517 LEU A C 1
ATOM 4193 O O . LEU A 1 517 ? 6.051 -34.281 -17.781 1 95.44 517 LEU A O 1
ATOM 4197 N N . ILE A 1 518 ? 6.406 -34.469 -15.562 1 96.56 518 ILE A N 1
ATOM 4198 C CA . ILE A 1 518 ? 7.07 -35.781 -15.703 1 96.56 518 ILE A CA 1
ATOM 4199 C C . ILE A 1 518 ? 6.102 -36.781 -16.297 1 96.56 518 ILE A C 1
ATOM 4201 O O . ILE A 1 518 ? 6.461 -37.562 -17.203 1 96.56 518 ILE A O 1
ATOM 4205 N N . ASN A 1 519 ? 4.848 -36.719 -15.859 1 94.25 519 ASN A N 1
ATOM 4206 C CA . ASN A 1 519 ? 3.834 -37.656 -16.359 1 94.25 519 ASN A CA 1
ATOM 4207 C C . ASN A 1 519 ? 3.529 -37.406 -17.828 1 94.25 519 ASN A C 1
ATOM 4209 O O . ASN A 1 519 ? 3.334 -38.375 -18.594 1 94.25 519 ASN A O 1
ATOM 4213 N N . GLY A 1 520 ? 3.502 -36.219 -18.156 1 92.88 520 GLY A N 1
ATOM 4214 C CA . GLY A 1 520 ? 3.264 -35.875 -19.562 1 92.88 520 GLY A CA 1
ATOM 4215 C C . GLY A 1 520 ? 4.371 -36.375 -20.484 1 92.88 520 GLY A C 1
ATOM 4216 O O . GLY A 1 520 ? 4.102 -36.938 -21.547 1 92.88 520 GLY A O 1
ATOM 4217 N N . LYS A 1 521 ? 5.594 -36.219 -20.062 1 95 521 LYS A N 1
ATOM 4218 C CA . LYS A 1 521 ? 6.727 -36.656 -20.875 1 95 521 LYS A CA 1
ATOM 4219 C C . LYS A 1 521 ? 6.844 -38.156 -20.891 1 95 521 LYS A C 1
ATOM 4221 O O . LYS A 1 521 ? 7.258 -38.75 -21.891 1 95 521 LYS A O 1
ATOM 4226 N N . GLN A 1 522 ? 6.457 -38.719 -19.797 1 95.38 522 GLN A N 1
ATOM 4227 C CA . GLN A 1 522 ? 6.453 -40.188 -19.734 1 95.38 522 GLN A CA 1
ATOM 4228 C C . GLN A 1 522 ? 5.441 -40.781 -20.719 1 95.38 522 GLN A C 1
ATOM 4230 O O . GLN A 1 522 ? 5.707 -41.812 -21.344 1 95.38 522 GLN A O 1
ATOM 4235 N N . LEU A 1 523 ? 4.297 -40.188 -20.828 1 94.12 523 LEU A N 1
ATOM 4236 C CA . LEU A 1 523 ? 3.291 -40.594 -21.797 1 94.12 523 LEU A CA 1
ATOM 4237 C C . LEU A 1 523 ? 3.82 -40.5 -23.219 1 94.12 523 LEU A C 1
ATOM 4239 O O . LEU A 1 523 ? 3.629 -41.406 -24.031 1 94.12 523 LEU A O 1
ATOM 4243 N N . GLN A 1 524 ? 4.488 -39.469 -23.5 1 94.5 524 GLN A N 1
ATOM 4244 C CA . GLN A 1 524 ? 5.078 -39.281 -24.812 1 94.5 524 GLN A CA 1
ATOM 4245 C C . GLN A 1 524 ? 6.133 -40.344 -25.094 1 94.5 524 GLN A C 1
ATOM 4247 O O . GLN A 1 524 ? 6.211 -40.875 -26.219 1 94.5 524 GLN A O 1
ATOM 4252 N N . ASN A 1 525 ? 6.949 -40.594 -24.094 1 95.56 525 ASN A N 1
ATOM 4253 C CA . ASN A 1 525 ? 7.969 -41.625 -24.219 1 95.56 525 ASN A CA 1
ATOM 4254 C C . ASN A 1 525 ? 7.352 -43 -24.516 1 95.56 525 ASN A C 1
ATOM 4256 O O . ASN A 1 525 ? 7.844 -43.75 -25.375 1 95.56 525 ASN A O 1
ATOM 4260 N N . ARG A 1 526 ? 6.32 -43.281 -23.859 1 94.25 526 ARG A N 1
ATOM 4261 C CA . ARG A 1 526 ? 5.637 -44.562 -24.047 1 94.25 526 ARG A CA 1
ATOM 4262 C C . ARG A 1 526 ? 5.043 -44.625 -25.453 1 94.25 526 ARG A C 1
ATOM 4264 O O . ARG A 1 526 ? 5.102 -45.688 -26.094 1 94.25 526 ARG A O 1
ATOM 4271 N N . ASN A 1 527 ? 4.461 -43.656 -25.953 1 93.81 527 ASN A N 1
ATOM 4272 C CA . ASN A 1 527 ? 3.914 -43.625 -27.312 1 93.81 527 ASN A CA 1
ATOM 4273 C C . ASN A 1 527 ? 5.004 -43.812 -28.359 1 93.81 527 ASN A C 1
ATOM 4275 O O . ASN A 1 527 ? 4.801 -44.531 -29.328 1 93.81 527 ASN A O 1
ATOM 4279 N N . GLU A 1 528 ? 6.121 -43.188 -28.156 1 95.38 528 GLU A N 1
ATOM 4280 C CA . GLU A 1 528 ? 7.219 -43.344 -29.094 1 95.38 528 GLU A CA 1
ATOM 4281 C C . GLU A 1 528 ? 7.77 -44.75 -29.109 1 95.38 528 GLU A C 1
ATOM 4283 O O . GLU A 1 528 ? 8.188 -45.25 -30.156 1 95.38 528 GLU A O 1
ATOM 4288 N N . ILE A 1 529 ? 7.832 -45.375 -27.938 1 95.62 529 ILE A N 1
ATOM 4289 C CA . ILE A 1 529 ? 8.289 -46.75 -27.859 1 95.62 529 ILE A CA 1
ATOM 4290 C C . ILE A 1 529 ? 7.324 -47.656 -28.625 1 95.62 529 ILE A C 1
ATOM 4292 O O . ILE A 1 529 ? 7.746 -48.562 -29.328 1 95.62 529 ILE A O 1
ATOM 4296 N N . GLU A 1 530 ? 6.078 -47.438 -28.484 1 94.12 530 GLU A N 1
ATOM 4297 C CA . GLU A 1 530 ? 5.066 -48.219 -29.172 1 94.12 530 GLU A CA 1
ATOM 4298 C C . GLU A 1 530 ? 5.191 -48.062 -30.688 1 94.12 530 GLU A C 1
ATOM 4300 O O . GLU A 1 530 ? 5.059 -49.031 -31.438 1 94.12 530 GLU A O 1
ATOM 4305 N N . ILE A 1 531 ? 5.41 -46.875 -31.125 1 94.88 531 ILE A N 1
ATOM 4306 C CA . ILE A 1 531 ? 5.586 -46.625 -32.562 1 94.88 531 ILE A CA 1
ATOM 4307 C C . ILE A 1 531 ? 6.82 -47.344 -33.062 1 94.88 531 ILE A C 1
ATOM 4309 O O . ILE A 1 531 ? 6.797 -47.938 -34.156 1 94.88 531 ILE A O 1
ATOM 4313 N N . LEU A 1 532 ? 7.875 -47.281 -32.25 1 95.81 532 LEU A N 1
ATOM 4314 C CA . LEU A 1 532 ? 9.109 -47.969 -32.625 1 95.81 532 LEU A CA 1
ATOM 4315 C C . LEU A 1 532 ? 8.883 -49.469 -32.75 1 95.81 532 LEU A C 1
ATOM 4317 O O . LEU A 1 532 ? 9.352 -50.094 -33.719 1 95.81 532 LEU A O 1
ATOM 4321 N N . LEU A 1 533 ? 8.141 -50.031 -31.844 1 96.19 533 LEU A N 1
ATOM 4322 C CA . LEU A 1 533 ? 7.867 -51.469 -31.859 1 96.19 533 LEU A CA 1
ATOM 4323 C C . LEU A 1 533 ? 7.004 -51.844 -33.062 1 96.19 533 LEU A C 1
ATOM 4325 O O . LEU A 1 533 ? 7.285 -52.844 -33.75 1 96.19 533 LEU A O 1
ATOM 4329 N N . THR A 1 534 ? 6.004 -51.094 -33.375 1 95.44 534 THR A N 1
ATOM 4330 C CA . THR A 1 534 ? 5.105 -51.375 -34.469 1 95.44 534 THR A CA 1
ATOM 4331 C C . THR A 1 534 ? 5.848 -51.25 -35.812 1 95.44 534 THR A C 1
ATOM 4333 O O . THR A 1 534 ? 5.703 -52.094 -36.688 1 95.44 534 THR A O 1
ATOM 4336 N N . LYS A 1 535 ? 6.605 -50.25 -35.969 1 95.75 535 LYS A N 1
ATOM 4337 C CA . LYS A 1 535 ? 7.375 -50.062 -37.188 1 95.75 535 LYS A CA 1
ATOM 4338 C C . LYS A 1 535 ? 8.391 -51.156 -37.375 1 95.75 535 LYS A C 1
ATOM 4340 O O . LYS A 1 535 ? 8.664 -51.562 -38.5 1 95.75 535 LYS A O 1
ATOM 4345 N N . SER A 1 536 ? 9.008 -51.562 -36.25 1 96.38 536 SER A N 1
ATOM 4346 C CA . SER A 1 536 ? 9.992 -52.656 -36.344 1 96.38 536 SER A CA 1
ATOM 4347 C C . SER A 1 536 ? 9.336 -53.938 -36.812 1 96.38 536 SER A C 1
ATOM 4349 O O . SER A 1 536 ? 9.945 -54.719 -37.562 1 96.38 536 SER A O 1
ATOM 4351 N N . ILE A 1 537 ? 8.117 -54.219 -36.375 1 96.25 537 ILE A N 1
ATOM 4352 C CA . ILE A 1 537 ? 7.391 -55.406 -36.781 1 96.25 537 ILE A CA 1
ATOM 4353 C C . ILE A 1 537 ? 7.094 -55.375 -38.281 1 96.25 537 ILE A C 1
ATOM 4355 O O . ILE A 1 537 ? 7.266 -56.375 -39 1 96.25 537 ILE A O 1
ATOM 4359 N N . ASP A 1 538 ? 6.652 -54.281 -38.75 1 95.31 538 ASP A N 1
ATOM 4360 C CA . ASP A 1 538 ? 6.363 -54.094 -40.156 1 95.31 538 ASP A CA 1
ATOM 4361 C C . ASP A 1 538 ? 7.629 -54.25 -41 1 95.31 538 ASP A C 1
ATOM 4363 O O . ASP A 1 538 ? 7.598 -54.844 -42.062 1 95.31 538 ASP A O 1
ATOM 4367 N N . MET A 1 539 ? 8.703 -53.719 -40.5 1 96.19 539 MET A N 1
ATOM 4368 C CA . MET A 1 539 ? 9.977 -53.781 -41.219 1 96.19 539 MET A CA 1
ATOM 4369 C C . MET A 1 539 ? 10.453 -55.25 -41.375 1 96.19 539 MET A C 1
ATOM 4371 O O . MET A 1 539 ? 10.867 -55.656 -42.438 1 96.19 539 MET A O 1
ATOM 4375 N N . ILE A 1 540 ? 10.383 -55.969 -40.25 1 95.81 540 ILE A N 1
ATOM 4376 C CA . ILE A 1 540 ? 10.852 -57.344 -40.281 1 95.81 540 ILE A CA 1
ATOM 4377 C C . ILE A 1 540 ? 9.945 -58.188 -41.188 1 95.81 540 ILE A C 1
ATOM 4379 O O . ILE A 1 540 ? 10.414 -59.062 -41.906 1 95.81 540 ILE A O 1
ATOM 4383 N N . SER A 1 541 ? 8.664 -57.906 -41.188 1 95.81 541 SER A N 1
ATOM 4384 C CA . SER A 1 541 ? 7.715 -58.656 -42.031 1 95.81 541 SER A CA 1
ATOM 4385 C C . SER A 1 541 ? 7.977 -58.375 -43.5 1 95.81 541 SER A C 1
ATOM 4387 O O . SER A 1 541 ? 7.934 -59.281 -44.344 1 95.81 541 SER A O 1
ATOM 4389 N N . GLU A 1 542 ? 8.266 -57.219 -43.812 1 95.62 542 GLU A N 1
ATOM 4390 C CA . GLU A 1 542 ? 8.555 -56.844 -45.188 1 95.62 542 GLU A CA 1
ATOM 4391 C C . GLU A 1 542 ? 9.867 -57.469 -45.656 1 95.62 542 GLU A C 1
ATOM 4393 O O . GLU A 1 542 ? 9.969 -57.906 -46.812 1 95.62 542 GLU A O 1
ATOM 4398 N N . ARG A 1 543 ? 10.836 -57.5 -44.844 1 95.69 543 ARG A N 1
ATOM 4399 C CA . ARG A 1 543 ? 12.109 -58.125 -45.219 1 95.69 543 ARG A CA 1
ATOM 4400 C C . ARG A 1 543 ? 11.961 -59.625 -45.375 1 95.69 543 ARG A C 1
ATOM 4402 O O . ARG A 1 543 ? 12.578 -60.219 -46.281 1 95.69 543 ARG A O 1
ATOM 4409 N N . TYR A 1 544 ? 11.195 -60.156 -44.469 1 96.44 544 TYR A N 1
ATOM 4410 C CA . TYR A 1 544 ? 10.93 -61.562 -44.562 1 96.44 544 TYR A CA 1
ATOM 4411 C C . TYR A 1 544 ? 10.234 -61.906 -45.875 1 96.44 544 TYR A C 1
ATOM 4413 O O . TYR A 1 544 ? 10.609 -62.875 -46.562 1 96.44 544 TYR A O 1
ATOM 4421 N N . LYS A 1 545 ? 9.305 -61.125 -46.25 1 95.31 545 LYS A N 1
ATOM 4422 C CA . LYS A 1 545 ? 8.586 -61.312 -47.531 1 95.31 545 LYS A CA 1
ATOM 4423 C C . LYS A 1 545 ? 9.531 -61.188 -48.719 1 95.31 545 LYS A C 1
ATOM 4425 O O . LYS A 1 545 ? 9.438 -61.969 -49.688 1 95.31 545 LYS A O 1
ATOM 4430 N N . SER A 1 546 ? 10.414 -60.344 -48.625 1 95.19 546 SER A N 1
ATOM 4431 C CA . SER A 1 546 ? 11.367 -60.125 -49.688 1 95.19 546 SER A CA 1
ATOM 4432 C C . SER A 1 546 ? 12.312 -61.312 -49.844 1 95.19 546 SER A C 1
ATOM 4434 O O . SER A 1 546 ? 12.617 -61.719 -50.969 1 95.19 546 SER A O 1
ATOM 4436 N N . TYR A 1 547 ? 12.758 -61.875 -48.688 1 94.5 547 TYR A N 1
ATOM 4437 C CA . TYR A 1 547 ? 13.648 -63.031 -48.75 1 94.5 547 TYR A CA 1
ATOM 4438 C C . TYR A 1 547 ? 12.945 -64.25 -49.312 1 94.5 547 TYR A C 1
ATOM 4440 O O . TYR A 1 547 ? 13.516 -64.938 -50.156 1 94.5 547 TYR A O 1
ATOM 4448 N N . MET A 1 548 ? 11.711 -64.375 -48.938 1 93.88 548 MET A N 1
ATOM 4449 C CA . MET A 1 548 ? 10.969 -65.562 -49.375 1 93.88 548 MET A CA 1
ATOM 4450 C C . MET A 1 548 ? 10.547 -65.438 -50.844 1 93.88 548 MET A C 1
ATOM 4452 O O . MET A 1 548 ? 10.43 -66.438 -51.531 1 93.88 548 MET A O 1
ATOM 4456 N N . ASN A 1 549 ? 10.352 -64.312 -51.312 1 93.19 549 ASN A N 1
ATOM 4457 C CA . ASN A 1 549 ? 9.977 -64.062 -52.719 1 93.19 549 ASN A CA 1
ATOM 4458 C C . ASN A 1 549 ? 11.141 -64.375 -53.656 1 93.19 549 ASN A C 1
ATOM 4460 O O . ASN A 1 549 ? 10.93 -64.625 -54.844 1 93.19 549 ASN A O 1
ATOM 4464 N N . GLN A 1 550 ? 12.312 -64.438 -53.188 1 92.5 550 GLN A N 1
ATOM 4465 C CA . GLN A 1 550 ? 13.484 -64.625 -54.031 1 92.5 550 GLN A CA 1
ATOM 4466 C C . GLN A 1 550 ? 13.75 -66.125 -54.219 1 92.5 550 GLN A C 1
ATOM 4468 O O . GLN A 1 550 ? 14.508 -66.5 -55.094 1 92.5 550 GLN A O 1
ATOM 4473 N N . LEU A 1 551 ? 13.07 -66.875 -53.469 1 92.25 551 LEU A N 1
ATOM 4474 C CA . LEU A 1 551 ? 13.258 -68.312 -53.594 1 92.25 551 LEU A CA 1
ATOM 4475 C C . LEU A 1 551 ? 12.641 -68.812 -54.875 1 92.25 551 LEU A C 1
ATOM 4477 O O . LEU A 1 551 ? 11.594 -68.375 -55.312 1 92.25 551 LEU A O 1
ATOM 4481 N N . ASP A 1 552 ? 13.391 -69.688 -55.594 1 90.5 552 ASP A N 1
ATOM 4482 C CA . ASP A 1 552 ? 12.891 -70.375 -56.812 1 90.5 552 ASP A CA 1
ATOM 4483 C C . ASP A 1 552 ? 11.977 -71.562 -56.438 1 90.5 552 ASP A C 1
ATOM 4485 O O . ASP A 1 552 ? 12.453 -72.625 -56.125 1 90.5 552 ASP A O 1
ATOM 4489 N N . LEU A 1 553 ? 10.734 -71.375 -56.5 1 89.56 553 LEU A N 1
ATOM 4490 C CA . LEU A 1 553 ? 9.75 -72.375 -56.156 1 89.56 553 LEU A CA 1
ATOM 4491 C C . LEU A 1 553 ? 9.359 -73.25 -57.375 1 89.56 553 LEU A C 1
ATOM 4493 O O . LEU A 1 553 ? 9.438 -72.75 -58.5 1 89.56 553 LEU A O 1
ATOM 4497 N N . PRO A 1 554 ? 9.109 -74.438 -57.094 1 91.19 554 PRO A N 1
ATOM 4498 C CA . PRO A 1 554 ? 8.836 -75.188 -55.875 1 91.19 554 PRO A CA 1
ATOM 4499 C C . PRO A 1 554 ? 10.078 -75.812 -55.25 1 91.19 554 PRO A C 1
ATOM 4501 O O . PRO A 1 554 ? 10.992 -76.188 -56 1 91.19 554 PRO A O 1
ATOM 4504 N N . ILE A 1 555 ? 10.203 -75.938 -54 1 91.19 555 ILE A N 1
ATOM 4505 C CA . ILE A 1 555 ? 11.273 -76.625 -53.25 1 91.19 555 ILE A CA 1
ATOM 4506 C C . ILE A 1 555 ? 10.68 -77.625 -52.281 1 91.19 555 ILE A C 1
ATOM 4508 O O . ILE A 1 555 ? 9.461 -77.625 -52.062 1 91.19 555 ILE A O 1
ATOM 4512 N N . THR A 1 556 ? 11.555 -78.5 -51.781 1 89.56 556 THR A N 1
ATOM 4513 C CA . THR A 1 556 ? 11.078 -79.5 -50.844 1 89.56 556 THR A CA 1
ATOM 4514 C C . THR A 1 556 ? 10.664 -78.812 -49.531 1 89.56 556 THR A C 1
ATOM 4516 O O . THR A 1 556 ? 11.141 -77.75 -49.219 1 89.56 556 THR A O 1
ATOM 4519 N N . LEU A 1 557 ? 9.742 -79.375 -48.812 1 88.81 557 LEU A N 1
ATOM 4520 C CA . LEU A 1 557 ? 9.25 -78.812 -47.562 1 88.81 557 LEU A CA 1
ATOM 4521 C C . LEU A 1 557 ? 10.383 -78.625 -46.562 1 88.81 557 LEU A C 1
ATOM 4523 O O . LEU A 1 557 ? 10.383 -77.688 -45.781 1 88.81 557 LEU A O 1
ATOM 4527 N N . GLU A 1 558 ? 11.328 -79.5 -46.594 1 88.44 558 GLU A N 1
ATOM 4528 C CA . GLU A 1 558 ? 12.461 -79.438 -45.688 1 88.44 558 GLU A CA 1
ATOM 4529 C C . GLU A 1 558 ? 13.344 -78.25 -46 1 88.44 558 GLU A C 1
ATOM 4531 O O . GLU A 1 558 ? 13.805 -77.562 -45.062 1 88.44 558 GLU A O 1
ATOM 4536 N N . GLN A 1 559 ? 13.523 -78.062 -47.281 1 91.56 559 GLN A N 1
ATOM 4537 C CA . GLN A 1 559 ? 14.32 -76.938 -47.688 1 91.56 559 GLN A CA 1
ATOM 4538 C C . GLN A 1 559 ? 13.609 -75.625 -47.312 1 91.56 559 GLN A C 1
ATOM 4540 O O . GLN A 1 559 ? 14.242 -74.625 -46.875 1 91.56 559 GLN A O 1
ATOM 4545 N N . LEU A 1 560 ? 12.32 -75.562 -47.594 1 92.94 560 LEU A N 1
ATOM 4546 C CA . LEU A 1 560 ? 11.531 -74.375 -47.25 1 92.94 560 LEU A CA 1
ATOM 4547 C C . LEU A 1 560 ? 11.586 -74.125 -45.75 1 92.94 560 LEU A C 1
ATOM 4549 O O . LEU A 1 560 ? 11.711 -72.938 -45.344 1 92.94 560 LEU A O 1
ATOM 4553 N N . LYS A 1 561 ? 11.508 -75.062 -44.906 1 93.56 561 LYS A N 1
ATOM 4554 C CA . LYS A 1 561 ? 11.57 -74.938 -43.469 1 93.56 561 LYS A CA 1
ATOM 4555 C C . LYS A 1 561 ? 12.945 -74.438 -43 1 93.56 561 LYS A C 1
ATOM 4557 O O . LYS A 1 561 ? 13.055 -73.688 -42.031 1 93.56 561 LYS A O 1
ATOM 4562 N N . ASN A 1 562 ? 13.93 -74.938 -43.656 1 93.12 562 ASN A N 1
ATOM 4563 C CA . ASN A 1 562 ? 15.281 -74.562 -43.312 1 93.12 562 ASN A CA 1
ATOM 4564 C C . ASN A 1 562 ? 15.492 -73.062 -43.656 1 93.12 562 ASN A C 1
ATOM 4566 O O . ASN A 1 562 ? 16.141 -72.312 -42.875 1 93.12 562 ASN A O 1
ATOM 4570 N N . GLU A 1 563 ? 14.969 -72.688 -44.812 1 93.56 563 GLU A N 1
ATOM 4571 C CA . GLU A 1 563 ? 15.055 -71.25 -45.156 1 93.56 563 GLU A CA 1
ATOM 4572 C C . GLU A 1 563 ? 14.266 -70.375 -44.188 1 93.56 563 GLU A C 1
ATOM 4574 O O . GLU A 1 563 ? 14.703 -69.312 -43.812 1 93.56 563 GLU A O 1
ATOM 4579 N N . ASP A 1 564 ? 13.094 -70.75 -43.844 1 93.81 564 ASP A N 1
ATOM 4580 C CA . ASP A 1 564 ? 12.273 -70.062 -42.844 1 93.81 564 ASP A CA 1
ATOM 4581 C C . ASP A 1 564 ? 13.023 -69.875 -41.531 1 93.81 564 ASP A C 1
ATOM 4583 O O . ASP A 1 564 ? 13.062 -68.812 -40.938 1 93.81 564 ASP A O 1
ATOM 4587 N N . LYS A 1 565 ? 13.602 -71 -41.031 1 93.94 565 LYS A N 1
ATOM 4588 C CA . LYS A 1 565 ? 14.312 -71 -39.75 1 93.94 565 LYS A CA 1
ATOM 4589 C C . LYS A 1 565 ? 15.492 -70 -39.781 1 93.94 565 LYS A C 1
ATOM 4591 O O . LYS A 1 565 ? 15.75 -69.312 -38.812 1 93.94 565 LYS A O 1
ATOM 4596 N N . LYS A 1 566 ? 16.125 -70.062 -40.906 1 93.5 566 LYS A N 1
ATOM 4597 C CA . LYS A 1 566 ? 17.281 -69.188 -41.062 1 93.5 566 LYS A CA 1
ATOM 4598 C C . LYS A 1 566 ? 16.859 -67.688 -41 1 93.5 566 LYS A C 1
ATOM 4600 O O . LYS A 1 566 ? 17.406 -66.938 -40.219 1 93.5 566 LYS A O 1
ATOM 4605 N N . HIS A 1 567 ? 15.898 -67.312 -41.812 1 93.38 567 HIS A N 1
ATOM 4606 C CA . HIS A 1 567 ? 15.477 -65.938 -41.906 1 93.38 567 HIS A CA 1
ATOM 4607 C C . HIS A 1 567 ? 14.695 -65.5 -40.656 1 93.38 567 HIS A C 1
ATOM 4609 O O . HIS A 1 567 ? 14.773 -64.375 -40.219 1 93.38 567 HIS A O 1
ATOM 4615 N N . TYR A 1 568 ? 13.938 -66.375 -40.094 1 93.56 568 TYR A N 1
ATOM 4616 C CA . TYR A 1 568 ? 13.203 -66.125 -38.844 1 93.56 568 TYR A CA 1
ATOM 4617 C C . TYR A 1 568 ? 14.156 -65.75 -37.719 1 93.56 568 TYR A C 1
ATOM 4619 O O . TYR A 1 568 ? 13.945 -64.75 -37.031 1 93.56 568 TYR A O 1
ATOM 4627 N N . ASN A 1 569 ? 15.188 -66.562 -37.5 1 93 569 ASN A N 1
ATOM 4628 C CA . ASN A 1 569 ? 16.141 -66.312 -36.438 1 93 569 ASN A CA 1
ATOM 4629 C C . ASN A 1 569 ? 16.922 -65 -36.656 1 93 569 ASN A C 1
ATOM 4631 O O . ASN A 1 569 ? 17.188 -64.25 -35.719 1 93 569 ASN A O 1
ATOM 4635 N N . GLN A 1 570 ? 17.281 -64.75 -37.875 1 93.88 570 GLN A N 1
ATOM 4636 C CA . GLN A 1 570 ? 18.031 -63.562 -38.219 1 93.88 570 GLN A CA 1
ATOM 4637 C C . GLN A 1 570 ? 17.188 -62.312 -37.969 1 93.88 570 GLN A C 1
ATOM 4639 O O . GLN A 1 570 ? 17.688 -61.312 -37.438 1 93.88 570 GLN A O 1
ATOM 4644 N N . LEU A 1 571 ? 15.977 -62.344 -38.406 1 94.06 571 LEU A N 1
ATOM 4645 C CA . LEU A 1 571 ? 15.141 -61.156 -38.344 1 94.06 571 LEU A CA 1
ATOM 4646 C C . LEU A 1 571 ? 14.57 -60.969 -36.969 1 94.06 571 LEU A C 1
ATOM 4648 O O . LEU A 1 571 ? 14.617 -59.844 -36.406 1 94.06 571 LEU A O 1
ATOM 4652 N N . LEU A 1 572 ? 14.031 -62 -36.281 1 92.81 572 LEU A N 1
ATOM 4653 C CA . LEU A 1 572 ? 13.375 -61.844 -35 1 92.81 572 LEU A CA 1
ATOM 4654 C C . LEU A 1 572 ? 14.406 -61.844 -33.875 1 92.81 572 LEU A C 1
ATOM 4656 O O . LEU A 1 572 ? 14.383 -60.969 -33 1 92.81 572 LEU A O 1
ATOM 4660 N N . ASN A 1 573 ? 15.328 -62.75 -33.75 1 90.25 573 ASN A N 1
ATOM 4661 C CA . ASN A 1 573 ? 16.234 -62.938 -32.625 1 90.25 573 ASN A CA 1
ATOM 4662 C C . ASN A 1 573 ? 17.438 -62 -32.719 1 90.25 573 ASN A C 1
ATOM 4664 O O . ASN A 1 573 ? 18.109 -61.719 -31.719 1 90.25 573 ASN A O 1
ATOM 4668 N N . SER A 1 574 ? 17.703 -61.375 -33.812 1 91.62 574 SER A N 1
ATOM 4669 C CA . SER A 1 574 ? 18.859 -60.469 -33.938 1 91.62 574 SER A CA 1
ATOM 4670 C C . SER A 1 574 ? 18.422 -59.062 -34.25 1 91.62 574 SER A C 1
ATOM 4672 O O . SER A 1 574 ? 18.391 -58.188 -33.375 1 91.62 574 SER A O 1
ATOM 4674 N N . LYS A 1 575 ? 17.797 -58.875 -35.469 1 92.69 575 LYS A N 1
ATOM 4675 C CA . LYS A 1 575 ? 17.5 -57.5 -35.938 1 92.69 575 LYS A CA 1
ATOM 4676 C C . LYS A 1 575 ? 16.422 -56.875 -35.062 1 92.69 575 LYS A C 1
ATOM 4678 O O . LYS A 1 575 ? 16.609 -55.719 -34.594 1 92.69 575 LYS A O 1
ATOM 4683 N N . PHE A 1 576 ? 15.312 -57.5 -34.875 1 94.88 576 PHE A N 1
ATOM 4684 C CA . PHE A 1 576 ? 14.234 -56.969 -34.062 1 94.88 576 PHE A CA 1
ATOM 4685 C C . PHE A 1 576 ? 14.711 -56.688 -32.625 1 94.88 576 PHE A C 1
ATOM 4687 O O . PHE A 1 576 ? 14.422 -55.625 -32.094 1 94.88 576 PHE A O 1
ATOM 4694 N N . LYS A 1 577 ? 15.43 -57.594 -32.062 1 93.06 577 LYS A N 1
ATOM 4695 C CA . LYS A 1 577 ? 15.93 -57.469 -30.688 1 93.06 577 LYS A CA 1
ATOM 4696 C C . LYS A 1 577 ? 16.906 -56.281 -30.594 1 93.06 577 LYS A C 1
ATOM 4698 O O . LYS A 1 577 ? 16.922 -55.562 -29.578 1 93.06 577 LYS A O 1
ATOM 4703 N N . GLN A 1 578 ? 17.688 -56.062 -31.609 1 93.44 578 GLN A N 1
ATOM 4704 C CA . GLN A 1 578 ? 18.656 -55 -31.609 1 93.44 578 GLN A CA 1
ATOM 4705 C C . GLN A 1 578 ? 17.969 -53.625 -31.719 1 93.44 578 GLN A C 1
ATOM 4707 O O . GLN A 1 578 ? 18.297 -52.688 -30.969 1 93.44 578 GLN A O 1
ATOM 4712 N N . ILE A 1 579 ? 17 -53.469 -32.562 1 93.06 579 ILE A N 1
ATOM 4713 C CA . ILE A 1 579 ? 16.328 -52.188 -32.812 1 93.06 579 ILE A CA 1
ATOM 4714 C C . ILE A 1 579 ? 15.469 -51.844 -31.609 1 93.06 579 ILE A C 1
ATOM 4716 O O . ILE A 1 579 ? 15.344 -50.656 -31.25 1 93.06 579 ILE A O 1
ATOM 4720 N N . THR A 1 580 ? 14.875 -52.906 -30.969 1 94.94 580 THR A N 1
ATOM 4721 C CA . THR A 1 580 ? 13.922 -52.625 -29.906 1 94.94 580 THR A CA 1
ATOM 4722 C C . THR A 1 580 ? 14.57 -52.812 -28.531 1 94.94 580 THR A C 1
ATOM 4724 O O . THR A 1 580 ? 13.891 -53.125 -27.547 1 94.94 580 THR A O 1
ATOM 4727 N N . GLU A 1 581 ? 15.844 -52.656 -28.438 1 93.19 581 GLU A N 1
ATOM 4728 C CA . GLU A 1 581 ? 16.578 -52.844 -27.203 1 93.19 581 GLU A CA 1
ATOM 4729 C C . GLU A 1 581 ? 16.062 -51.906 -26.094 1 93.19 581 GLU A C 1
ATOM 4731 O O . GLU A 1 581 ? 16.031 -52.281 -24.922 1 93.19 581 GLU A O 1
ATOM 4736 N N . VAL A 1 582 ? 15.625 -50.75 -26.5 1 93.44 582 VAL A N 1
ATOM 4737 C CA . VAL A 1 582 ? 15.164 -49.75 -25.562 1 93.44 582 VAL A CA 1
ATOM 4738 C C . VAL A 1 582 ? 13.906 -50.219 -24.844 1 93.44 582 VAL A C 1
ATOM 4740 O O . VAL A 1 582 ? 13.664 -49.844 -23.688 1 93.44 582 VAL A O 1
ATOM 4743 N N . ALA A 1 583 ? 13.125 -51.125 -25.469 1 93.81 583 ALA A N 1
ATOM 4744 C CA . ALA A 1 583 ? 11.82 -51.531 -24.953 1 93.81 583 ALA A CA 1
ATOM 4745 C C . ALA A 1 583 ? 11.922 -52.906 -24.297 1 93.81 583 ALA A C 1
ATOM 4747 O O . ALA A 1 583 ? 10.93 -53.438 -23.781 1 93.81 583 ALA A O 1
ATOM 4748 N N . HIS A 1 584 ? 13.086 -53.531 -24.156 1 92.19 584 HIS A N 1
ATOM 4749 C CA . HIS A 1 584 ? 13.266 -54.906 -23.734 1 92.19 584 HIS A CA 1
ATOM 4750 C C . HIS A 1 584 ? 12.773 -55.125 -22.297 1 92.19 584 HIS A C 1
ATOM 4752 O O . HIS A 1 584 ? 12.266 -56.188 -21.969 1 92.19 584 HIS A O 1
ATOM 4758 N N . GLU A 1 585 ? 12.906 -54.156 -21.531 1 90.88 585 GLU A N 1
ATOM 4759 C CA . GLU A 1 585 ? 12.555 -54.312 -20.109 1 90.88 585 GLU A CA 1
ATOM 4760 C C . GLU A 1 585 ? 11.117 -53.875 -19.859 1 90.88 585 GLU A C 1
ATOM 4762 O O . GLU A 1 585 ? 10.625 -54 -18.734 1 90.88 585 GLU A O 1
ATOM 4767 N N . GLU A 1 586 ? 10.492 -53.469 -20.875 1 91.88 586 GLU A N 1
ATOM 4768 C CA . GLU A 1 586 ? 9.117 -53 -20.703 1 91.88 586 GLU A CA 1
ATOM 4769 C C . GLU A 1 586 ? 8.141 -54.156 -20.656 1 91.88 586 GLU A C 1
ATOM 4771 O O . GLU A 1 586 ? 8.383 -55.219 -21.25 1 91.88 586 GLU A O 1
ATOM 4776 N N . SER A 1 587 ? 7.047 -53.969 -19.891 1 87 587 SER A N 1
ATOM 4777 C CA . SER A 1 587 ? 6.07 -55.031 -19.703 1 87 587 SER A CA 1
ATOM 4778 C C . SER A 1 587 ? 5.336 -55.344 -21 1 87 587 SER A C 1
ATOM 4780 O O . SER A 1 587 ? 4.871 -56.469 -21.203 1 87 587 SER A O 1
ATOM 4782 N N . TYR A 1 588 ? 5.293 -54.375 -21.891 1 90.56 588 TYR A N 1
ATOM 4783 C CA . TYR A 1 588 ? 4.531 -54.562 -23.125 1 90.56 588 TYR A CA 1
ATOM 4784 C C . TYR A 1 588 ? 5.43 -55.062 -24.25 1 90.56 588 TYR A C 1
ATOM 4786 O O . TYR A 1 588 ? 4.988 -55.219 -25.391 1 90.56 588 TYR A O 1
ATOM 4794 N N . TYR A 1 589 ? 6.676 -55.344 -23.953 1 93.81 589 TYR A N 1
ATOM 4795 C CA . TYR A 1 589 ? 7.609 -55.812 -24.969 1 93.81 589 TYR A CA 1
ATOM 4796 C C . TYR A 1 589 ? 7.219 -57.188 -25.469 1 93.81 589 TYR A C 1
ATOM 4798 O O . TYR A 1 589 ? 7.227 -57.438 -26.688 1 93.81 589 TYR A O 1
ATOM 4806 N N . GLN A 1 590 ? 6.848 -58.062 -24.578 1 93.69 590 GLN A N 1
ATOM 4807 C CA . GLN A 1 590 ? 6.555 -59.469 -24.922 1 93.69 590 GLN A CA 1
ATOM 4808 C C . GLN A 1 590 ? 5.34 -59.562 -25.844 1 93.69 590 GLN A C 1
ATOM 4810 O O . GLN A 1 590 ? 5.344 -60.312 -26.797 1 93.69 590 GLN A O 1
ATOM 4815 N N . PRO A 1 591 ? 4.34 -58.812 -25.578 1 95.31 591 PRO A N 1
ATOM 4816 C CA . PRO A 1 591 ? 3.203 -58.812 -26.5 1 95.31 591 PRO A CA 1
ATOM 4817 C C . PRO A 1 591 ? 3.59 -58.438 -27.922 1 95.31 591 PRO A C 1
ATOM 4819 O O . PRO A 1 591 ? 3.172 -59.094 -28.891 1 95.31 591 PRO A O 1
ATOM 4822 N N . PHE A 1 592 ? 4.402 -57.531 -28.094 1 96.12 592 PHE A N 1
ATOM 4823 C CA . PHE A 1 592 ? 4.797 -57.062 -29.422 1 96.12 592 PHE A CA 1
ATOM 4824 C C . PHE A 1 592 ? 5.703 -58.094 -30.094 1 96.12 592 PHE A C 1
ATOM 4826 O O . PHE A 1 592 ? 5.633 -58.312 -31.297 1 96.12 592 PHE A O 1
ATOM 4833 N N . LYS A 1 593 ? 6.512 -58.656 -29.281 1 95.19 593 LYS A N 1
ATOM 4834 C CA . LYS A 1 593 ? 7.34 -59.719 -29.812 1 95.19 593 LYS A CA 1
ATOM 4835 C C . LYS A 1 593 ? 6.477 -60.875 -30.328 1 95.19 593 LYS A C 1
ATOM 4837 O O . LYS A 1 593 ? 6.754 -61.438 -31.375 1 95.19 593 LYS A O 1
ATOM 4842 N N . SER A 1 594 ? 5.438 -61.188 -29.609 1 95.12 594 SER A N 1
ATOM 4843 C CA . SER A 1 594 ? 4.52 -62.25 -30.016 1 95.12 594 SER A CA 1
ATOM 4844 C C . SER A 1 594 ? 3.793 -61.875 -31.312 1 95.12 594 SER A C 1
ATOM 4846 O O . SER A 1 594 ? 3.521 -62.75 -32.125 1 95.12 594 SER A O 1
ATOM 4848 N N . MET A 1 595 ? 3.496 -60.719 -31.422 1 95.81 595 MET A N 1
ATOM 4849 C CA . MET A 1 595 ? 2.848 -60.281 -32.656 1 95.81 595 MET A CA 1
ATOM 4850 C C . MET A 1 595 ? 3.789 -60.406 -33.844 1 95.81 595 MET A C 1
ATOM 4852 O O . MET A 1 595 ? 3.367 -60.812 -34.938 1 95.81 595 MET A O 1
ATOM 4856 N N . ALA A 1 596 ? 5.023 -60.094 -33.625 1 95.94 596 ALA A N 1
ATOM 4857 C CA . ALA A 1 596 ? 6.023 -60.25 -34.688 1 95.94 596 ALA A CA 1
ATOM 4858 C C . ALA A 1 596 ? 6.148 -61.719 -35.094 1 95.94 596 ALA A C 1
ATOM 4860 O O . ALA A 1 596 ? 6.223 -62.031 -36.281 1 95.94 596 ALA A O 1
ATOM 4861 N N . GLU A 1 597 ? 6.129 -62.562 -34.094 1 95.38 597 GLU A N 1
ATOM 4862 C CA . GLU A 1 597 ? 6.211 -64 -34.344 1 95.38 597 GLU A CA 1
ATOM 4863 C C . GLU A 1 597 ? 4.996 -64.5 -35.125 1 95.38 597 GLU A C 1
ATOM 4865 O O . GLU A 1 597 ? 5.133 -65.25 -36.062 1 95.38 597 GLU A O 1
ATOM 4870 N N . LYS A 1 598 ? 3.924 -64 -34.781 1 94.19 598 LYS A N 1
ATOM 4871 C CA . LYS A 1 598 ? 2.688 -64.438 -35.469 1 94.19 598 LYS A CA 1
ATOM 4872 C C . LYS A 1 598 ? 2.68 -63.969 -36.906 1 94.19 598 LYS A C 1
ATOM 4874 O O . LYS A 1 598 ? 2.303 -64.75 -37.812 1 94.19 598 LYS A O 1
ATOM 4879 N N . GLN A 1 599 ? 3.092 -62.844 -37.094 1 95.25 599 GLN A N 1
ATOM 4880 C CA . GLN A 1 599 ? 3.102 -62.312 -38.469 1 95.25 599 GLN A CA 1
ATOM 4881 C C . GLN A 1 599 ? 4.074 -63.062 -39.344 1 95.25 599 GLN A C 1
ATOM 4883 O O . GLN A 1 599 ? 3.775 -63.344 -40.5 1 95.25 599 GLN A O 1
ATOM 4888 N N . LEU A 1 600 ? 5.172 -63.406 -38.781 1 95.44 600 LEU A N 1
ATOM 4889 C CA . LEU A 1 600 ? 6.152 -64.188 -39.531 1 95.44 600 LEU A CA 1
ATOM 4890 C C . LEU A 1 600 ? 5.629 -65.625 -39.844 1 95.44 600 LEU A C 1
ATOM 4892 O O . LEU A 1 600 ? 5.844 -66.125 -40.938 1 95.44 600 LEU A O 1
ATOM 4896 N N . HIS A 1 601 ? 4.926 -66.125 -38.875 1 93.94 601 HIS A N 1
ATOM 4897 C CA . HIS A 1 601 ? 4.344 -67.438 -39.062 1 93.94 601 HIS A CA 1
ATOM 4898 C C . HIS A 1 601 ? 3.258 -67.438 -40.125 1 93.94 601 HIS A C 1
ATOM 4900 O O . HIS A 1 601 ? 3.115 -68.375 -40.906 1 93.94 601 HIS A O 1
ATOM 4906 N N . GLN A 1 602 ? 2.508 -66.438 -40.125 1 94.38 602 GLN A N 1
ATOM 4907 C CA . GLN A 1 602 ? 1.465 -66.312 -41.125 1 94.38 602 GLN A CA 1
ATOM 4908 C C . GLN A 1 602 ? 2.068 -66.125 -42.531 1 94.38 602 GLN A C 1
ATOM 4910 O O . GLN A 1 602 ? 1.548 -66.688 -43.5 1 94.38 602 GLN A O 1
ATOM 4915 N N . LEU A 1 603 ? 3.115 -65.438 -42.594 1 95.12 603 LEU A N 1
ATOM 4916 C CA . LEU A 1 603 ? 3.799 -65.312 -43.875 1 95.12 603 LEU A CA 1
ATOM 4917 C C . LEU A 1 603 ? 4.402 -66.625 -44.344 1 95.12 603 LEU A C 1
ATOM 4919 O O . LEU A 1 603 ? 4.363 -66.938 -45.531 1 95.12 603 LEU A O 1
ATOM 4923 N N . PHE A 1 604 ? 4.891 -67.375 -43.406 1 95.12 604 PHE A N 1
ATOM 4924 C CA . PHE A 1 604 ? 5.441 -68.688 -43.75 1 95.12 604 PHE A CA 1
ATOM 4925 C C . PHE A 1 604 ? 4.355 -69.562 -44.312 1 95.12 604 PHE A C 1
ATOM 4927 O O . PHE A 1 604 ? 4.57 -70.312 -45.312 1 95.12 604 PHE A O 1
ATOM 4934 N N . GLN A 1 605 ? 3.244 -69.562 -43.656 1 93.81 605 GLN A N 1
ATOM 4935 C CA . GLN A 1 605 ? 2.121 -70.375 -44.125 1 93.81 605 GLN A CA 1
ATOM 4936 C C . GLN A 1 605 ? 1.687 -69.938 -45.531 1 93.81 605 GLN A C 1
ATOM 4938 O O . GLN A 1 605 ? 1.343 -70.812 -46.375 1 93.81 605 GLN A O 1
ATOM 4943 N N . TYR A 1 606 ? 1.762 -68.75 -45.719 1 94.81 606 TYR A N 1
ATOM 4944 C CA . TYR A 1 606 ? 1.418 -68.188 -47.031 1 94.81 606 TYR A CA 1
ATOM 4945 C C . TYR A 1 606 ? 2.377 -68.75 -48.094 1 94.81 606 TYR A C 1
ATOM 4947 O O . TYR A 1 606 ? 1.946 -69.188 -49.156 1 94.81 606 TYR A O 1
ATOM 4955 N N . PHE A 1 607 ? 3.586 -68.812 -47.781 1 94.94 607 PHE A N 1
ATOM 4956 C CA . PHE A 1 607 ? 4.574 -69.25 -48.781 1 94.94 607 PHE A CA 1
ATOM 4957 C C . PHE A 1 607 ? 4.574 -70.75 -48.906 1 94.94 607 PHE A C 1
ATOM 4959 O O . PHE A 1 607 ? 4.891 -71.312 -49.969 1 94.94 607 PHE A O 1
ATOM 4966 N N . GLN A 1 608 ? 4.145 -71.375 -47.812 1 94 608 GLN A N 1
ATOM 4967 C CA . GLN A 1 608 ? 3.971 -72.812 -47.875 1 94 608 GLN A CA 1
ATOM 4968 C C . GLN A 1 608 ? 2.846 -73.188 -48.844 1 94 608 GLN A C 1
ATOM 4970 O O . GLN A 1 608 ? 2.969 -74.125 -49.625 1 94 608 GLN A O 1
ATOM 4975 N N . GLU A 1 609 ? 1.831 -72.438 -48.844 1 93.62 609 GLU A N 1
ATOM 4976 C CA . GLU A 1 609 ? 0.709 -72.688 -49.75 1 93.62 609 GLU A CA 1
ATOM 4977 C C . GLU A 1 609 ? 1.1 -72.375 -51.188 1 93.62 609 GLU A C 1
ATOM 4979 O O . GLU A 1 609 ? 0.715 -73.125 -52.125 1 93.62 609 GLU A O 1
ATOM 4984 N N . ILE A 1 610 ? 1.851 -71.438 -51.406 1 94.56 610 ILE A N 1
ATOM 4985 C CA . ILE A 1 610 ? 2.309 -71.062 -52.75 1 94.56 610 ILE A CA 1
ATOM 4986 C C . ILE A 1 610 ? 3.225 -72.188 -53.281 1 94.56 610 ILE A C 1
ATOM 4988 O O . ILE A 1 610 ? 3.145 -72.562 -54.469 1 94.56 610 ILE A O 1
ATOM 4992 N N . ASN A 1 611 ? 4.059 -72.688 -52.406 1 94.5 611 ASN A N 1
ATOM 4993 C CA . ASN A 1 611 ? 4.953 -73.75 -52.781 1 94.5 611 ASN A CA 1
ATOM 4994 C C . ASN A 1 611 ? 4.18 -75 -53.156 1 94.5 611 ASN A C 1
ATOM 4996 O O . ASN A 1 611 ? 4.523 -75.688 -54.125 1 94.5 611 ASN A O 1
ATOM 5000 N N . GLU A 1 612 ? 3.158 -75.25 -52.438 1 93.12 612 GLU A N 1
ATOM 5001 C CA . GLU A 1 612 ? 2.326 -76.438 -52.719 1 93.12 612 GLU A CA 1
ATOM 5002 C C . GLU A 1 612 ? 1.577 -76.25 -54.062 1 93.12 612 GLU A C 1
ATOM 5004 O O . GLU A 1 612 ? 1.37 -77.25 -54.781 1 93.12 612 GLU A O 1
ATOM 5009 N N . GLN A 1 613 ? 1.2 -75.188 -54.344 1 93.94 613 GLN A N 1
ATOM 5010 C CA . GLN A 1 613 ? 0.54 -74.875 -55.625 1 93.94 613 GLN A CA 1
ATOM 5011 C C . GLN A 1 613 ? 1.504 -75.062 -56.781 1 93.94 613 GLN A C 1
ATOM 5013 O O . GLN A 1 613 ? 1.124 -75.625 -57.844 1 93.94 613 GLN A O 1
ATOM 5018 N N . LYS A 1 614 ? 2.699 -74.688 -56.562 1 94.19 614 LYS A N 1
ATOM 5019 C CA . LYS A 1 614 ? 3.705 -74.875 -57.625 1 94.19 614 LYS A CA 1
ATOM 5020 C C . LYS A 1 614 ? 4.074 -76.312 -57.812 1 94.19 614 LYS A C 1
ATOM 5022 O O . LYS A 1 614 ? 4.359 -76.75 -58.938 1 94.19 614 LYS A O 1
ATOM 5027 N N . ILE A 1 615 ? 4.059 -77.062 -56.719 1 93.31 615 ILE A N 1
ATOM 5028 C CA . ILE A 1 615 ? 4.293 -78.5 -56.812 1 93.31 615 ILE A CA 1
ATOM 5029 C C . ILE A 1 615 ? 3.143 -79.188 -57.562 1 93.31 615 ILE A C 1
ATOM 5031 O O . ILE A 1 615 ? 3.363 -80.062 -58.344 1 93.31 615 ILE A O 1
ATOM 5035 N N . LEU A 1 616 ? 2.031 -78.75 -57.281 1 93.44 616 LEU A N 1
ATOM 5036 C CA . LEU A 1 616 ? 0.859 -79.25 -57.969 1 93.44 616 LEU A CA 1
ATOM 5037 C C . LEU A 1 616 ? 0.938 -79 -59.469 1 93.44 616 LEU A C 1
ATOM 5039 O O . LEU A 1 616 ? 0.622 -79.875 -60.281 1 93.44 616 LEU A O 1
ATOM 5043 N N . GLU A 1 617 ? 1.353 -77.875 -59.844 1 93.75 617 GLU A N 1
ATOM 5044 C CA . GLU A 1 617 ? 1.498 -77.562 -61.25 1 93.75 617 GLU A CA 1
ATOM 5045 C C . GLU A 1 617 ? 2.557 -78.438 -61.938 1 93.75 617 GLU A C 1
ATOM 5047 O O . GLU A 1 617 ? 2.348 -78.938 -63.031 1 93.75 617 GLU A O 1
ATOM 5052 N N . LYS A 1 618 ? 3.643 -78.562 -61.219 1 93.62 618 LYS A N 1
ATOM 5053 C CA . LYS A 1 618 ? 4.715 -79.438 -61.75 1 93.62 618 LYS A CA 1
ATOM 5054 C C . LYS A 1 618 ? 4.285 -80.875 -61.844 1 93.62 618 LYS A C 1
ATOM 5056 O O . LYS A 1 618 ? 4.602 -81.562 -62.844 1 93.62 618 LYS A O 1
ATOM 5061 N N . SER A 1 619 ? 3.561 -81.375 -60.844 1 92.88 619 SER A N 1
ATOM 5062 C CA . SER A 1 619 ? 3.062 -82.75 -60.812 1 92.88 619 SER A CA 1
ATOM 5063 C C . SER A 1 619 ? 2.039 -82.938 -61.906 1 92.88 619 SER A C 1
ATOM 5065 O O . SER A 1 619 ? 2.006 -84.062 -62.531 1 92.88 619 SER A O 1
ATOM 5067 N N . LYS A 1 620 ? 1.246 -82.062 -62.188 1 93.75 620 LYS A N 1
ATOM 5068 C CA . LYS A 1 620 ? 0.262 -82.125 -63.25 1 93.75 620 LYS A CA 1
ATOM 5069 C C . LYS A 1 620 ? 0.941 -82.25 -64.625 1 93.75 620 LYS A C 1
ATOM 5071 O O . LYS A 1 620 ? 0.528 -83 -65.5 1 93.75 620 LYS A O 1
ATOM 5076 N N . PHE A 1 621 ? 1.96 -81.438 -64.688 1 93.06 621 PHE A N 1
ATOM 5077 C CA . PHE A 1 621 ? 2.705 -81.438 -65.938 1 93.06 621 PHE A CA 1
ATOM 5078 C C . PHE A 1 621 ? 3.344 -82.812 -66.188 1 93.06 621 PHE A C 1
ATOM 5080 O O . PHE A 1 621 ? 3.252 -83.312 -67.25 1 93.06 621 PHE A O 1
ATOM 5087 N N . GLU A 1 622 ? 3.979 -83.375 -65.188 1 92.25 622 GLU A N 1
ATOM 5088 C CA . GLU A 1 622 ? 4.648 -84.688 -65.312 1 92.25 622 GLU A CA 1
ATOM 5089 C C . GLU A 1 622 ? 3.639 -85.812 -65.5 1 92.25 622 GLU A C 1
ATOM 5091 O O . GLU A 1 622 ? 3.916 -86.812 -66.188 1 92.25 622 GLU A O 1
ATOM 5096 N N . SER A 1 623 ? 2.516 -85.688 -64.875 1 92.38 623 SER A N 1
ATOM 5097 C CA . SER A 1 623 ? 1.45 -86.625 -65.062 1 92.38 623 SER A CA 1
ATOM 5098 C C . SER A 1 623 ? 0.93 -86.688 -66.5 1 92.38 623 SER A C 1
ATOM 5100 O O . SER A 1 623 ? 0.75 -87.75 -67.062 1 92.38 623 SER A O 1
ATOM 5102 N N . ASP A 1 624 ? 0.809 -85.5 -67 1 91.94 624 ASP A N 1
ATOM 5103 C CA . ASP A 1 624 ? 0.339 -85.438 -68.375 1 91.94 624 ASP A CA 1
ATOM 5104 C C . ASP A 1 624 ? 1.36 -86 -69.375 1 91.94 624 ASP A C 1
ATOM 5106 O O . ASP A 1 624 ? 0.991 -86.625 -70.375 1 91.94 624 ASP A O 1
ATOM 5110 N N . GLN A 1 625 ? 2.604 -85.812 -69.062 1 92.31 625 GLN A N 1
ATOM 5111 C CA . GLN A 1 625 ? 3.662 -86.375 -69.938 1 92.31 625 GLN A CA 1
ATOM 5112 C C . GLN A 1 625 ? 3.713 -87.875 -69.875 1 92.31 625 GLN A C 1
ATOM 5114 O O . GLN A 1 625 ? 3.932 -88.562 -70.875 1 92.31 625 GLN A O 1
ATOM 5119 N N . SER A 1 626 ? 3.49 -88.438 -68.625 1 92.38 626 SER A N 1
ATOM 5120 C CA . SER A 1 626 ? 3.494 -89.875 -68.438 1 92.38 626 SER A CA 1
ATOM 5121 C C . SER A 1 626 ? 2.314 -90.5 -69.188 1 92.38 626 SER A C 1
ATOM 5123 O O . SER A 1 626 ? 2.439 -91.625 -69.688 1 92.38 626 SER A O 1
ATOM 5125 N N . ILE A 1 627 ? 1.262 -89.875 -69.25 1 91.88 627 ILE A N 1
ATOM 5126 C CA . ILE A 1 627 ? 0.074 -90.375 -69.938 1 91.88 627 ILE A CA 1
ATOM 5127 C C . ILE A 1 627 ? 0.303 -90.375 -71.438 1 91.88 627 ILE A C 1
ATOM 5129 O O . ILE A 1 627 ? -0.082 -91.312 -72.125 1 91.88 627 ILE A O 1
ATOM 5133 N N . LEU A 1 628 ? 0.99 -89.375 -71.812 1 91.88 628 LEU A N 1
ATOM 5134 C CA . LEU A 1 628 ? 1.291 -89.25 -73.25 1 91.88 628 LEU A CA 1
ATOM 5135 C C . LEU A 1 628 ? 2.27 -90.375 -73.688 1 91.88 628 LEU A C 1
ATOM 5137 O O . LEU A 1 628 ? 2.113 -90.938 -74.75 1 91.88 628 LEU A O 1
ATOM 5141 N N . ASP A 1 629 ? 3.244 -90.562 -72.812 1 91.38 629 ASP A N 1
ATOM 5142 C CA . ASP A 1 629 ? 4.215 -91.625 -73.125 1 91.38 629 ASP A CA 1
ATOM 5143 C C . ASP A 1 629 ? 3.549 -93 -73.125 1 91.38 629 ASP A C 1
ATOM 5145 O O . ASP A 1 629 ? 3.893 -93.875 -73.938 1 91.38 629 ASP A O 1
ATOM 5149 N N . PHE A 1 630 ? 2.658 -93.125 -72.188 1 92.44 630 PHE A N 1
ATOM 5150 C CA . PHE A 1 630 ? 1.903 -94.375 -72.125 1 92.44 630 PHE A CA 1
ATOM 5151 C C . PHE A 1 630 ? 1.062 -94.625 -73.375 1 92.44 630 PHE A C 1
ATOM 5153 O O . PHE A 1 630 ? 1.052 -95.688 -73.938 1 92.44 630 PHE A O 1
ATOM 5160 N N . LYS A 1 631 ? 0.519 -93.625 -73.938 1 91.12 631 LYS A N 1
ATOM 5161 C CA . LYS A 1 631 ? -0.327 -93.688 -75.125 1 91.12 631 LYS A CA 1
ATOM 5162 C C . LYS A 1 631 ? 0.498 -94 -76.375 1 91.12 631 LYS A C 1
ATOM 5164 O O . LYS A 1 631 ? 0.059 -94.75 -77.25 1 91.12 631 LYS A O 1
ATOM 5169 N N . LYS A 1 632 ? 1.608 -93.5 -76.375 1 91.19 632 LYS A N 1
ATOM 5170 C CA . LYS A 1 632 ? 2.494 -93.75 -77.5 1 91.19 632 LYS A CA 1
ATOM 5171 C C . LYS A 1 632 ? 2.945 -95.188 -77.5 1 91.19 632 LYS A C 1
ATOM 5173 O O . LYS A 1 632 ? 3.006 -95.812 -78.562 1 91.19 632 LYS A O 1
ATOM 5178 N N . SER A 1 633 ? 3.205 -95.688 -76.375 1 90.62 633 SER A N 1
ATOM 5179 C CA . SER A 1 633 ? 3.643 -97.125 -76.25 1 90.62 633 SER A CA 1
ATOM 5180 C C . SER A 1 633 ? 2.502 -98.062 -76.562 1 90.62 633 SER A C 1
ATOM 5182 O O . SER A 1 633 ? 2.711 -99.125 -77.188 1 90.62 633 SER A O 1
ATOM 5184 N N . VAL A 1 634 ? 1.334 -97.688 -76.188 1 89.12 634 VAL A N 1
ATOM 5185 C CA . VAL A 1 634 ? 0.152 -98.562 -76.438 1 89.12 634 VAL A CA 1
ATOM 5186 C C . VAL A 1 634 ? -0.26 -98.5 -77.875 1 89.12 634 VAL A C 1
ATOM 5188 O O . VAL A 1 634 ? -0.733 -99.5 -78.438 1 89.12 634 VAL A O 1
ATOM 5191 N N . SER A 1 635 ? 0.011 -97.5 -78.562 1 85.69 635 SER A N 1
ATOM 5192 C CA . SER A 1 635 ? -0.387 -97.375 -79.938 1 85.69 635 SER A CA 1
ATOM 5193 C C . SER A 1 635 ? 0.453 -98.25 -80.812 1 85.69 635 SER A C 1
ATOM 5195 O O . SER A 1 635 ? 0.032 -98.562 -81.938 1 85.69 635 SER A O 1
ATOM 5197 N N . GLN A 1 636 ? 1.484 -98.75 -80.375 1 86.06 636 GLN A N 1
ATOM 5198 C CA . GLN A 1 636 ? 2.371 -99.562 -81.188 1 86.06 636 GLN A CA 1
ATOM 5199 C C . GLN A 1 636 ? 1.925 -101.062 -81.188 1 86.06 636 GLN A C 1
ATOM 5201 O O . GLN A 1 636 ? 2.395 -101.875 -81.938 1 86.06 636 GLN A O 1
ATOM 5206 N N . ILE A 1 637 ? 1.023 -101.312 -80.312 1 86.94 637 ILE A N 1
ATOM 5207 C CA . ILE A 1 637 ? 0.524 -102.688 -80.25 1 86.94 637 ILE A CA 1
ATOM 5208 C C . ILE A 1 637 ? -0.566 -102.938 -81.25 1 86.94 637 ILE A C 1
ATOM 5210 O O . ILE A 1 637 ? -1.581 -102.25 -81.25 1 86.94 637 ILE A O 1
ATOM 5214 N N . ILE A 1 638 ? -0.344 -103.938 -82.25 1 81.5 638 ILE A N 1
ATOM 5215 C CA . ILE A 1 638 ? -1.285 -104.25 -83.312 1 81.5 638 ILE A CA 1
ATOM 5216 C C . ILE A 1 638 ? -2.262 -105.312 -82.812 1 81.5 638 ILE A C 1
ATOM 5218 O O . ILE A 1 638 ? -1.846 -106.438 -82.438 1 81.5 638 ILE A O 1
ATOM 5222 N N . LEU A 1 639 ? -3.361 -105 -82.812 1 83.44 639 LEU A N 1
ATOM 5223 C CA . LEU A 1 639 ? -4.438 -105.875 -82.375 1 83.44 639 LEU A CA 1
ATOM 5224 C C . LEU A 1 639 ? -4.984 -106.688 -83.562 1 83.44 639 LEU A C 1
ATOM 5226 O O . LEU A 1 639 ? -4.797 -106.312 -84.688 1 83.44 639 LEU A O 1
ATOM 5230 N N . PRO A 1 640 ? -5.438 -107.875 -83.125 1 80.31 640 PRO A N 1
ATOM 5231 C CA . PRO A 1 640 ? -5.773 -108.562 -81.875 1 80.31 640 PRO A CA 1
ATOM 5232 C C . PRO A 1 640 ? -4.668 -109.438 -81.312 1 80.31 640 PRO A C 1
ATOM 5234 O O . PRO A 1 640 ? -3.914 -110 -82.125 1 80.31 640 PRO A O 1
ATOM 5237 N N . ILE A 1 641 ? -4.406 -109.625 -80.125 1 81.31 641 ILE A N 1
ATOM 5238 C CA . ILE A 1 641 ? -3.408 -110.5 -79.5 1 81.31 641 ILE A CA 1
ATOM 5239 C C . ILE A 1 641 ? -4.035 -111.25 -78.312 1 81.31 641 ILE A C 1
ATOM 5241 O O . ILE A 1 641 ? -5.148 -110.938 -77.938 1 81.31 641 ILE A O 1
ATOM 5245 N N . GLU A 1 642 ? -3.379 -112.25 -78 1 79.31 642 GLU A N 1
ATOM 5246 C CA . GLU A 1 642 ? -3.854 -113 -76.875 1 79.31 642 GLU A CA 1
ATOM 5247 C C . GLU A 1 642 ? -3.947 -112.125 -75.625 1 79.31 642 GLU A C 1
ATOM 5249 O O . GLU A 1 642 ? -3.068 -111.312 -75.375 1 79.31 642 GLU A O 1
ATOM 5254 N N . GLU A 1 643 ? -5.047 -112.25 -74.875 1 78.31 643 GLU A N 1
ATOM 5255 C CA . GLU A 1 643 ? -5.391 -111.375 -73.75 1 78.31 643 GLU A CA 1
ATOM 5256 C C . GLU A 1 643 ? -4.301 -111.375 -72.688 1 78.31 643 GLU A C 1
ATOM 5258 O O . GLU A 1 643 ? -3.975 -110.312 -72.125 1 78.31 643 GLU A O 1
ATOM 5263 N N . GLU A 1 644 ? -3.76 -112.5 -72.438 1 79.81 644 GLU A N 1
ATOM 5264 C CA . GLU A 1 644 ? -2.77 -112.625 -71.375 1 79.81 644 GLU A CA 1
ATOM 5265 C C . GLU A 1 644 ? -1.499 -111.875 -71.688 1 79.81 644 GLU A C 1
ATOM 5267 O O . GLU A 1 644 ? -0.898 -111.25 -70.812 1 79.81 644 GLU A O 1
ATOM 5272 N N . SER A 1 645 ? -1.267 -111.938 -73 1 83.19 645 SER A N 1
ATOM 5273 C CA . SER A 1 645 ? -0.069 -111.188 -73.5 1 83.19 645 SER A CA 1
ATOM 5274 C C . SER A 1 645 ? -0.291 -109.688 -73.5 1 83.19 645 SER A C 1
ATOM 5276 O O . SER A 1 645 ? 0.619 -108.938 -73.25 1 83.19 645 SER A O 1
ATOM 5278 N N . LEU A 1 646 ? -1.544 -109.375 -73.875 1 86.12 646 LEU A N 1
ATOM 5279 C CA . LEU A 1 646 ? -1.868 -107.938 -73.875 1 86.12 646 LEU A CA 1
ATOM 5280 C C . LEU A 1 646 ? -1.849 -107.312 -72.5 1 86.12 646 LEU A C 1
ATOM 5282 O O . LEU A 1 646 ? -1.299 -106.25 -72.312 1 86.12 646 LEU A O 1
ATOM 5286 N N . VAL A 1 647 ? -2.422 -108 -71.5 1 86.31 647 VAL A N 1
ATOM 5287 C CA . VAL A 1 647 ? -2.484 -107.5 -70.125 1 86.31 647 VAL A CA 1
ATOM 5288 C C . VAL A 1 647 ? -1.073 -107.438 -69.562 1 86.31 647 VAL A C 1
ATOM 5290 O O . VAL A 1 647 ? -0.765 -106.438 -68.812 1 86.31 647 VAL A O 1
ATOM 5293 N N . LYS A 1 648 ? -0.255 -108.312 -69.875 1 85.44 648 LYS A N 1
ATOM 5294 C CA . LYS A 1 648 ? 1.118 -108.312 -69.375 1 85.44 648 LYS A CA 1
ATOM 5295 C C . LYS A 1 648 ? 1.898 -107.125 -69.938 1 85.44 648 LYS A C 1
ATOM 5297 O O . LYS A 1 648 ? 2.604 -106.438 -69.25 1 85.44 648 LYS A O 1
ATOM 5302 N N . SER A 1 649 ? 1.681 -106.875 -71.312 1 87.31 649 SER A N 1
ATOM 5303 C CA . SER A 1 649 ? 2.395 -105.75 -71.938 1 87.31 649 SER A CA 1
ATOM 5304 C C . SER A 1 649 ? 1.898 -104.438 -71.375 1 87.31 649 SER A C 1
ATOM 5306 O O . SER A 1 649 ? 2.697 -103.562 -71.125 1 87.31 649 SER A O 1
ATOM 5308 N N . MET A 1 650 ? 0.545 -104.312 -71.188 1 89.12 650 MET A N 1
ATOM 5309 C CA . MET A 1 650 ? -0.034 -103.062 -70.75 1 89.12 650 MET A CA 1
ATOM 5310 C C . MET A 1 650 ? 0.411 -102.812 -69.312 1 89.12 650 MET A C 1
ATOM 5312 O O . MET A 1 650 ? 0.671 -101.688 -68.938 1 89.12 650 MET A O 1
ATOM 5316 N N . ASN A 1 651 ? 0.475 -103.812 -68.5 1 89.31 651 ASN A N 1
ATOM 5317 C CA . ASN A 1 651 ? 0.89 -103.625 -67.125 1 89.31 651 ASN A CA 1
ATOM 5318 C C . ASN A 1 651 ? 2.357 -103.25 -67 1 89.31 651 ASN A C 1
ATOM 5320 O O . ASN A 1 651 ? 2.738 -102.5 -66.125 1 89.31 651 ASN A O 1
ATOM 5324 N N . GLU A 1 652 ? 3.133 -103.688 -67.938 1 88.19 652 GLU A N 1
ATOM 5325 C CA . GLU A 1 652 ? 4.531 -103.25 -68 1 88.19 652 GLU A CA 1
ATOM 5326 C C . GLU A 1 652 ? 4.664 -101.812 -68.312 1 88.19 652 GLU A C 1
ATOM 5328 O O . GLU A 1 652 ? 5.48 -101.062 -67.688 1 88.19 652 GLU A O 1
ATOM 5333 N N . PHE A 1 653 ? 3.811 -101.375 -69.312 1 90.06 653 PHE A N 1
ATOM 5334 C CA . PHE A 1 653 ? 3.84 -99.938 -69.625 1 90.06 653 PHE A CA 1
ATOM 5335 C C . PHE A 1 653 ? 3.352 -99.062 -68.5 1 90.06 653 PHE A C 1
ATOM 5337 O O . PHE A 1 653 ? 3.873 -98 -68.25 1 90.06 653 PHE A O 1
ATOM 5344 N N . LYS A 1 654 ? 2.352 -99.625 -67.875 1 91.19 654 LYS A N 1
ATOM 5345 C CA . LYS A 1 654 ? 1.815 -98.875 -66.688 1 91.19 654 LYS A CA 1
ATOM 5346 C C . LYS A 1 654 ? 2.879 -98.688 -65.625 1 91.19 654 LYS A C 1
ATOM 5348 O O . LYS A 1 654 ? 3.061 -97.562 -65.125 1 91.19 654 LYS A O 1
ATOM 5353 N N . ILE A 1 655 ? 3.582 -99.688 -65.188 1 92.38 655 ILE A N 1
ATOM 5354 C CA . ILE A 1 655 ? 4.605 -99.625 -64.188 1 92.38 655 ILE A CA 1
ATOM 5355 C C . ILE A 1 655 ? 5.727 -98.688 -64.562 1 92.38 655 ILE A C 1
ATOM 5357 O O . ILE A 1 655 ? 6.266 -97.938 -63.75 1 92.38 655 ILE A O 1
ATOM 5361 N N . ARG A 1 656 ? 5.988 -98.688 -65.938 1 90.38 656 ARG A N 1
ATOM 5362 C CA . ARG A 1 656 ? 7.039 -97.812 -66.438 1 90.38 656 ARG A CA 1
ATOM 5363 C C . ARG A 1 656 ? 6.629 -96.375 -66.312 1 90.38 656 ARG A C 1
ATOM 5365 O O . ARG A 1 656 ? 7.441 -95.5 -65.938 1 90.38 656 ARG A O 1
ATOM 5372 N N . SER A 1 657 ? 5.355 -96.125 -66.688 1 90.69 657 SER A N 1
ATOM 5373 C CA . SER A 1 657 ? 4.867 -94.75 -66.625 1 90.69 657 SER A CA 1
ATOM 5374 C C . SER A 1 657 ? 4.816 -94.312 -65.188 1 90.69 657 SER A C 1
ATOM 5376 O O . SER A 1 657 ? 5.18 -93.125 -64.875 1 90.69 657 SER A O 1
ATOM 5378 N N . ILE A 1 658 ? 4.406 -95.062 -64.25 1 91.75 658 ILE A N 1
ATOM 5379 C CA . ILE A 1 658 ? 4.32 -94.688 -62.844 1 91.75 658 ILE A CA 1
ATOM 5380 C C . ILE A 1 658 ? 5.723 -94.5 -62.281 1 91.75 658 ILE A C 1
ATOM 5382 O O . ILE A 1 658 ? 5.953 -93.562 -61.5 1 91.75 658 ILE A O 1
ATOM 5386 N N . ASN A 1 659 ? 6.637 -95.312 -62.719 1 90.44 659 ASN A N 1
ATOM 5387 C CA . ASN A 1 659 ? 8.008 -95.188 -62.219 1 90.44 659 ASN A CA 1
ATOM 5388 C C . ASN A 1 659 ? 8.664 -93.875 -62.781 1 90.44 659 ASN A C 1
ATOM 5390 O O . ASN A 1 659 ? 9.484 -93.25 -62.094 1 90.44 659 ASN A O 1
ATOM 5394 N N . SER A 1 660 ? 8.305 -93.625 -64 1 89.94 660 SER A N 1
ATOM 5395 C CA . SER A 1 660 ? 8.836 -92.375 -64.562 1 89.94 660 SER A CA 1
ATOM 5396 C C . SER A 1 660 ? 8.359 -91.125 -63.781 1 89.94 660 SER A C 1
ATOM 5398 O O . SER A 1 660 ? 9.148 -90.25 -63.5 1 89.94 660 SER A O 1
ATOM 5400 N N . TYR A 1 661 ? 7.066 -91.125 -63.406 1 91.31 661 TYR A N 1
ATOM 5401 C CA . TYR A 1 661 ? 6.508 -90.062 -62.594 1 91.31 661 TYR A CA 1
ATOM 5402 C C . TYR A 1 661 ? 7.199 -90 -61.219 1 91.31 661 TYR A C 1
ATOM 5404 O O . TYR A 1 661 ? 7.605 -88.938 -60.75 1 91.31 661 TYR A O 1
ATOM 5412 N N . LYS A 1 662 ? 7.383 -91.062 -60.531 1 91.62 662 LYS A N 1
ATOM 5413 C CA . LYS A 1 662 ? 7.973 -91.125 -59.188 1 91.62 662 LYS A CA 1
ATOM 5414 C C . LYS A 1 662 ? 9.43 -90.688 -59.219 1 91.62 662 LYS A C 1
ATOM 5416 O O . LYS A 1 662 ? 9.891 -90 -58.281 1 91.62 662 LYS A O 1
ATOM 5421 N N . ASN A 1 663 ? 10.148 -91.062 -60.344 1 89.12 663 ASN A N 1
ATOM 5422 C CA . ASN A 1 663 ? 11.57 -90.75 -60.406 1 89.12 663 ASN A CA 1
ATOM 5423 C C . ASN A 1 663 ? 11.773 -89.25 -60.656 1 89.12 663 ASN A C 1
ATOM 5425 O O . ASN A 1 663 ? 12.68 -88.625 -60.094 1 89.12 663 ASN A O 1
ATOM 5429 N N . ARG A 1 664 ? 10.914 -88.688 -61.5 1 88.75 664 ARG A N 1
ATOM 5430 C CA . ARG A 1 664 ? 11.07 -87.25 -61.844 1 88.75 664 ARG A CA 1
ATOM 5431 C C . ARG A 1 664 ? 10.664 -86.375 -60.688 1 88.75 664 ARG A C 1
ATOM 5433 O O . ARG A 1 664 ? 11.156 -85.25 -60.562 1 88.75 664 ARG A O 1
ATOM 5440 N N . LEU A 1 665 ? 9.75 -86.812 -59.844 1 91.94 665 LEU A N 1
ATOM 5441 C CA . LEU A 1 665 ? 9.242 -86 -58.75 1 91.94 665 LEU A CA 1
ATOM 5442 C C . LEU A 1 665 ? 9.633 -86.625 -57.406 1 91.94 665 LEU A C 1
ATOM 5444 O O . LEU A 1 665 ? 8.945 -86.438 -56.406 1 91.94 665 LEU A O 1
ATOM 5448 N N . GLU A 1 666 ? 10.727 -87.25 -57.344 1 88.38 666 GLU A N 1
ATOM 5449 C CA . GLU A 1 666 ? 11.18 -87.938 -56.125 1 88.38 666 GLU A CA 1
ATOM 5450 C C . GLU A 1 666 ? 11.367 -87 -54.969 1 88.38 666 GLU A C 1
ATOM 5452 O O . GLU A 1 666 ? 10.984 -87.312 -53.844 1 88.38 666 GLU A O 1
ATOM 5457 N N . PRO A 1 667 ? 11.773 -85.75 -55.219 1 87.12 667 PRO A N 1
ATOM 5458 C CA . PRO A 1 667 ? 11.992 -84.812 -54.094 1 87.12 667 PRO A CA 1
ATOM 5459 C C . PRO A 1 667 ? 10.68 -84.375 -53.438 1 87.12 667 PRO A C 1
ATOM 5461 O O . PRO A 1 667 ? 10.672 -84 -52.281 1 87.12 667 PRO A O 1
ATOM 5464 N N . PHE A 1 668 ? 9.586 -84.562 -54.156 1 90.44 668 PHE A N 1
ATOM 5465 C CA . PHE A 1 668 ? 8.32 -84.062 -53.656 1 90.44 668 PHE A CA 1
ATOM 5466 C C . PHE A 1 668 ? 7.387 -85.188 -53.25 1 90.44 668 PHE A C 1
ATOM 5468 O O . PHE A 1 668 ? 6.168 -85 -53.188 1 90.44 668 PHE A O 1
ATOM 5475 N N . ARG A 1 669 ? 7.953 -86.312 -52.938 1 86.81 669 ARG A N 1
ATOM 5476 C CA . ARG A 1 669 ? 7.184 -87.5 -52.656 1 86.81 669 ARG A CA 1
ATOM 5477 C C . ARG A 1 669 ? 6.297 -87.312 -51.406 1 86.81 669 ARG A C 1
ATOM 5479 O O . ARG A 1 669 ? 5.23 -87.938 -51.312 1 86.81 669 ARG A O 1
ATOM 5486 N N . ASN A 1 670 ? 6.727 -86.375 -50.531 1 81.94 670 ASN A N 1
ATOM 5487 C CA . ASN A 1 670 ? 6.02 -86.188 -49.25 1 81.94 670 ASN A CA 1
ATOM 5488 C C . ASN A 1 670 ? 4.949 -85.125 -49.344 1 81.94 670 ASN A C 1
ATOM 5490 O O . ASN A 1 670 ? 4.23 -84.875 -48.406 1 81.94 670 ASN A O 1
ATOM 5494 N N . SER A 1 671 ? 4.77 -84.688 -50.5 1 87.44 671 SER A N 1
ATOM 5495 C CA . SER A 1 671 ? 3.791 -83.625 -50.656 1 87.44 671 SER A CA 1
ATOM 5496 C C . SER A 1 671 ? 2.41 -84.188 -51 1 87.44 671 SER A C 1
ATOM 5498 O O . SER A 1 671 ? 2.295 -85.188 -51.656 1 87.44 671 SER A O 1
ATOM 5500 N N . ASN A 1 672 ? 1.379 -83.5 -50.469 1 86.12 672 ASN A N 1
ATOM 5501 C CA . ASN A 1 672 ? 0.001 -83.938 -50.719 1 86.12 672 ASN A CA 1
ATOM 5502 C C . ASN A 1 672 ? -0.361 -83.812 -52.219 1 86.12 672 ASN A C 1
ATOM 5504 O O . ASN A 1 672 ? -1.123 -84.625 -52.75 1 86.12 672 ASN A O 1
ATOM 5508 N N . SER A 1 673 ? 0.229 -82.938 -52.844 1 89.31 673 SER A N 1
ATOM 5509 C CA . SER A 1 673 ? -0.039 -82.688 -54.25 1 89.31 673 SER A CA 1
ATOM 5510 C C . SER A 1 673 ? 0.541 -83.812 -55.125 1 89.31 673 SER A C 1
ATOM 5512 O O . SER A 1 673 ? -0.076 -84.25 -56.094 1 89.31 673 SER A O 1
ATOM 5514 N N . TYR A 1 674 ? 1.648 -84.25 -54.656 1 90 674 TYR A N 1
ATOM 5515 C CA . TYR A 1 674 ? 2.279 -85.375 -55.312 1 90 674 TYR A CA 1
ATOM 5516 C C . TYR A 1 674 ? 1.401 -86.625 -55.25 1 90 674 TYR A C 1
ATOM 5518 O O . TYR A 1 674 ? 1.141 -87.312 -56.25 1 90 674 TYR A O 1
ATOM 5526 N N . SER A 1 675 ? 0.868 -86.875 -54.031 1 88.19 675 SER A N 1
ATOM 5527 C CA . SER A 1 675 ? 0.062 -88.062 -53.781 1 88.19 675 SER A CA 1
ATOM 5528 C C . SER A 1 675 ? -1.28 -87.938 -54.5 1 88.19 675 SER A C 1
ATOM 5530 O O . SER A 1 675 ? -1.77 -88.938 -55.062 1 88.19 675 SER A O 1
ATOM 5532 N N . THR A 1 676 ? -1.799 -86.875 -54.531 1 91.56 676 THR A N 1
ATOM 5533 C CA . THR A 1 676 ? -3.094 -86.688 -55.188 1 91.56 676 THR A CA 1
ATOM 5534 C C . THR A 1 676 ? -2.977 -86.812 -56.688 1 91.56 676 THR A C 1
ATOM 5536 O O . THR A 1 676 ? -3.83 -87.5 -57.344 1 91.56 676 THR A O 1
ATOM 5539 N N . GLN A 1 677 ? -1.894 -86.438 -57.281 1 90.69 677 GLN A N 1
ATOM 5540 C CA . GLN A 1 677 ? -1.713 -86.5 -58.719 1 90.69 677 GLN A CA 1
ATOM 5541 C C . GLN A 1 677 ? -1.296 -87.875 -59.156 1 90.69 677 GLN A C 1
ATOM 5543 O O . GLN A 1 677 ? -1.62 -88.312 -60.25 1 90.69 677 GLN A O 1
ATOM 5548 N N . LEU A 1 678 ? -0.626 -88.625 -58.281 1 91.56 678 LEU A N 1
ATOM 5549 C CA . LEU A 1 678 ? -0.264 -90 -58.562 1 91.56 678 LEU A CA 1
ATOM 5550 C C . LEU A 1 678 ? -1.506 -90.875 -58.625 1 91.56 678 LEU A C 1
ATOM 5552 O O . LEU A 1 678 ? -1.622 -91.75 -59.531 1 91.56 678 LEU A O 1
ATOM 5556 N N . ASN A 1 679 ? -2.381 -90.625 -57.719 1 92.25 679 ASN A N 1
ATOM 5557 C CA . ASN A 1 679 ? -3.635 -91.375 -57.719 1 92.25 679 ASN A CA 1
ATOM 5558 C C . ASN A 1 679 ? -4.453 -91.062 -58.969 1 92.25 679 ASN A C 1
ATOM 5560 O O . ASN A 1 679 ? -5.074 -92 -59.531 1 92.25 679 ASN A O 1
ATOM 5564 N N . LYS A 1 680 ? -4.312 -90 -59.406 1 93.12 680 LYS A N 1
ATOM 5565 C CA . LYS A 1 680 ? -5.035 -89.625 -60.625 1 93.12 680 LYS A CA 1
ATOM 5566 C C . LYS A 1 680 ? -4.398 -90.188 -61.875 1 93.12 680 LYS A C 1
ATOM 5568 O O . LYS A 1 680 ? -5.098 -90.625 -62.812 1 93.12 680 LYS A O 1
ATOM 5573 N N . LEU A 1 681 ? -3.088 -90.25 -61.844 1 92.5 681 LEU A N 1
ATOM 5574 C CA . LEU A 1 681 ? -2.352 -90.875 -62.969 1 92.5 681 LEU A CA 1
ATOM 5575 C C . LEU A 1 681 ? -2.66 -92.312 -63.062 1 92.5 681 LEU A C 1
ATOM 5577 O O . LEU A 1 681 ? -2.932 -92.875 -64.188 1 92.5 681 LEU A O 1
ATOM 5581 N N . GLU A 1 682 ? -2.754 -93 -61.906 1 92.25 682 GLU A N 1
ATOM 5582 C CA . GLU A 1 682 ? -3.051 -94.438 -61.906 1 92.25 682 GLU A CA 1
ATOM 5583 C C . GLU A 1 682 ? -4.465 -94.688 -62.406 1 92.25 682 GLU A C 1
ATOM 5585 O O . GLU A 1 682 ? -4.684 -95.625 -63.156 1 92.25 682 GLU A O 1
ATOM 5590 N N . SER A 1 683 ? -5.324 -93.875 -62 1 93.5 683 SER A N 1
ATOM 5591 C CA . SER A 1 683 ? -6.707 -94.062 -62.438 1 93.5 683 SER A CA 1
ATOM 5592 C C . SER A 1 683 ? -6.848 -93.812 -63.938 1 93.5 683 SER A C 1
ATOM 5594 O O . SER A 1 683 ? -7.602 -94.5 -64.625 1 93.5 683 SER A O 1
ATOM 5596 N N . SER A 1 684 ? -6.078 -92.875 -64.375 1 93.31 684 SER A N 1
ATOM 5597 C CA . SER A 1 684 ? -6.137 -92.562 -65.812 1 93.31 684 SER A CA 1
ATOM 5598 C C . SER A 1 684 ? -5.523 -93.625 -66.688 1 93.31 684 SER A C 1
ATOM 5600 O O . SER A 1 684 ? -6.023 -93.938 -67.75 1 93.31 684 SER A O 1
ATOM 5602 N N . LEU A 1 685 ? -4.508 -94.312 -66.188 1 92.31 685 LEU A N 1
ATOM 5603 C CA . LEU A 1 685 ? -3.857 -95.438 -66.875 1 92.31 685 LEU A CA 1
ATOM 5604 C C . LEU A 1 685 ? -4.742 -96.625 -66.938 1 92.31 685 LEU A C 1
ATOM 5606 O O . LEU A 1 685 ? -4.828 -97.375 -67.938 1 92.31 685 LEU A O 1
ATOM 5610 N N . GLU A 1 686 ? -5.418 -96.812 -65.812 1 91.81 686 GLU A N 1
ATOM 5611 C CA . GLU A 1 686 ? -6.336 -98 -65.75 1 91.81 686 GLU A CA 1
ATOM 5612 C C . GLU A 1 686 ? -7.488 -97.812 -66.688 1 91.81 686 GLU A C 1
ATOM 5614 O O . GLU A 1 686 ? -7.926 -98.812 -67.312 1 91.81 686 GLU A O 1
ATOM 5619 N N . LYS A 1 687 ? -7.777 -96.75 -66.875 1 93 687 LYS A N 1
ATOM 5620 C CA . LYS A 1 687 ? -8.859 -96.438 -67.812 1 93 687 LYS A CA 1
ATOM 5621 C C . LYS A 1 687 ? -8.391 -96.688 -69.25 1 93 687 LYS A C 1
ATOM 5623 O O . LYS A 1 687 ? -9.141 -97.188 -70.125 1 93 687 LYS A O 1
ATOM 5628 N N . GLN A 1 688 ? -7.23 -96.312 -69.5 1 90.19 688 GLN A N 1
ATOM 5629 C CA . GLN A 1 688 ? -6.68 -96.5 -70.875 1 90.19 688 GLN A CA 1
ATOM 5630 C C . GLN A 1 688 ? -6.461 -98 -71.125 1 90.19 688 GLN A C 1
ATOM 5632 O O . GLN A 1 688 ? -6.641 -98.438 -72.312 1 90.19 688 GLN A O 1
ATOM 5637 N N . ILE A 1 689 ? -6.148 -98.688 -70.125 1 89.75 689 ILE A N 1
ATOM 5638 C CA . ILE A 1 689 ? -5.961 -100.125 -70.312 1 89.75 689 ILE A CA 1
ATOM 5639 C C . ILE A 1 689 ? -7.301 -100.812 -70.562 1 89.75 689 ILE A C 1
ATOM 5641 O O . ILE A 1 689 ? -7.398 -101.625 -71.5 1 89.75 689 ILE A O 1
ATOM 5645 N N . GLU A 1 690 ? -8.305 -100.312 -69.938 1 90.12 690 GLU A N 1
ATOM 5646 C CA . GLU A 1 690 ? -9.641 -100.875 -70.125 1 90.12 690 GLU A CA 1
ATOM 5647 C C . GLU A 1 690 ? -10.133 -100.562 -71.562 1 90.12 690 GLU A C 1
ATOM 5649 O O . GLU A 1 690 ? -10.766 -101.438 -72.188 1 90.12 690 GLU A O 1
ATOM 5654 N N . LEU A 1 691 ? -9.742 -99.5 -72.062 1 89.19 691 LEU A N 1
ATOM 5655 C CA . LEU A 1 691 ? -10.156 -99.125 -73.375 1 89.19 691 LEU A CA 1
ATOM 5656 C C . LEU A 1 691 ? -9.453 -99.938 -74.438 1 89.19 691 LEU A C 1
ATOM 5658 O O . LEU A 1 691 ? -10.078 -100.375 -75.438 1 89.19 691 LEU A O 1
ATOM 5662 N N . LYS A 1 692 ? -8.227 -100.188 -74.25 1 87.31 692 LYS A N 1
ATOM 5663 C CA . LYS A 1 692 ? -7.461 -100.938 -75.188 1 87.31 692 LYS A CA 1
ATOM 5664 C C . LYS A 1 692 ? -7.887 -102.438 -75.188 1 87.31 692 LYS A C 1
ATOM 5666 O O . LYS A 1 692 ? -7.914 -103.062 -76.25 1 87.31 692 LYS A O 1
ATOM 5671 N N . LEU A 1 693 ? -8.297 -102.875 -74.062 1 87.88 693 LEU A N 1
ATOM 5672 C CA . LEU A 1 693 ? -8.805 -104.25 -73.938 1 87.88 693 LEU A CA 1
ATOM 5673 C C . LEU A 1 693 ? -10.156 -104.375 -74.625 1 87.88 693 LEU A C 1
ATOM 5675 O O . LEU A 1 693 ? -10.414 -105.375 -75.312 1 87.88 693 LEU A O 1
ATOM 5679 N N . ASN A 1 694 ? -10.859 -103.438 -74.5 1 88.81 694 ASN A N 1
ATOM 5680 C CA . ASN A 1 694 ? -12.141 -103.438 -75.188 1 88.81 694 ASN A CA 1
ATOM 5681 C C . ASN A 1 694 ? -11.961 -103.375 -76.75 1 88.81 694 ASN A C 1
ATOM 5683 O O . ASN A 1 694 ? -12.719 -103.938 -77.5 1 88.81 694 ASN A O 1
ATOM 5687 N N . GLU A 1 695 ? -11.031 -102.625 -77.125 1 89.12 695 GLU A N 1
ATOM 5688 C CA . GLU A 1 695 ? -10.703 -102.562 -78.562 1 89.12 695 GLU A CA 1
ATOM 5689 C C . GLU A 1 695 ? -10.234 -103.938 -79.062 1 89.12 695 GLU A C 1
ATOM 5691 O O . GLU A 1 695 ? -10.547 -104.312 -80.188 1 89.12 695 GLU A O 1
ATOM 5696 N N . ASN A 1 696 ? -9.453 -104.562 -78.312 1 86.5 696 ASN A N 1
ATOM 5697 C CA . ASN A 1 696 ? -8.977 -105.938 -78.625 1 86.5 696 ASN A CA 1
ATOM 5698 C C . ASN A 1 696 ? -10.125 -106.875 -78.812 1 86.5 696 ASN A C 1
ATOM 5700 O O . ASN A 1 696 ? -10.133 -107.75 -79.75 1 86.5 696 ASN A O 1
ATOM 5704 N N . VAL A 1 697 ? -11.086 -106.812 -78 1 86.5 697 VAL A N 1
ATOM 5705 C CA . VAL A 1 697 ? -12.266 -107.688 -78.062 1 86.5 697 VAL A CA 1
ATOM 5706 C C . VAL A 1 697 ? -13.07 -107.375 -79.312 1 86.5 697 VAL A C 1
ATOM 5708 O O . VAL A 1 697 ? -13.539 -108.25 -80 1 86.5 697 VAL A O 1
ATOM 5711 N N . THR A 1 698 ? -13.133 -106.125 -79.562 1 87.75 698 THR A N 1
ATOM 5712 C CA . THR A 1 698 ? -13.891 -105.75 -80.75 1 87.75 698 THR A CA 1
ATOM 5713 C C . THR A 1 698 ? -13.203 -106.188 -82.062 1 87.75 698 THR A C 1
ATOM 5715 O O . THR A 1 698 ? -13.859 -106.688 -83 1 87.75 698 THR A O 1
ATOM 5718 N N . GLN A 1 699 ? -11.969 -106.062 -82.125 1 85.38 699 GLN A N 1
ATOM 5719 C CA . GLN A 1 699 ? -11.234 -106.5 -83.312 1 85.38 699 GLN A CA 1
ATOM 5720 C C . GLN A 1 699 ? -11.281 -108 -83.438 1 85.38 699 GLN A C 1
ATOM 5722 O O . GLN A 1 699 ? -11.375 -108.562 -84.562 1 85.38 699 GLN A O 1
ATOM 5727 N N . MET A 1 700 ? -11.203 -108.688 -82.375 1 86.19 700 MET A N 1
ATOM 5728 C CA . MET A 1 700 ? -11.305 -110.188 -82.438 1 86.19 700 MET A CA 1
ATOM 5729 C C . MET A 1 700 ? -12.695 -110.625 -82.875 1 86.19 700 MET A C 1
ATOM 5731 O O . MET A 1 700 ? -12.852 -111.625 -83.562 1 86.19 700 MET A O 1
ATOM 5735 N N . LYS A 1 701 ? -13.633 -109.938 -82.562 1 86.44 701 LYS A N 1
ATOM 5736 C CA . LYS A 1 701 ? -15 -110.188 -83 1 86.44 701 LYS A CA 1
ATOM 5737 C C . LYS A 1 701 ? -15.141 -110.062 -84.5 1 86.44 701 LYS A C 1
ATOM 5739 O O . LYS A 1 701 ? -15.836 -110.812 -85.125 1 86.44 701 LYS A O 1
ATOM 5744 N N . TRP A 1 702 ? -14.438 -109.125 -84.938 1 83.06 702 TRP A N 1
ATOM 5745 C CA . TRP A 1 702 ? -14.5 -108.875 -86.375 1 83.06 702 TRP A CA 1
ATOM 5746 C C . TRP A 1 702 ? -13.875 -110.062 -87.125 1 83.06 702 TRP A C 1
ATOM 5748 O O . TRP A 1 702 ? -14.344 -110.375 -88.25 1 83.06 702 TRP A O 1
ATOM 5758 N N . ILE A 1 703 ? -12.922 -110.562 -86.625 1 83.69 703 ILE A N 1
ATOM 5759 C CA . ILE A 1 703 ? -12.242 -111.688 -87.25 1 83.69 703 ILE A CA 1
ATOM 5760 C C . ILE A 1 703 ? -13.148 -112.875 -87.312 1 83.69 703 ILE A C 1
ATOM 5762 O O . ILE A 1 703 ? -13.172 -113.625 -88.312 1 83.69 703 ILE A O 1
ATOM 5766 N N . VAL A 1 704 ? -14.047 -113.125 -86.375 1 85.44 704 VAL A N 1
ATOM 5767 C CA . VAL A 1 704 ? -14.898 -114.312 -86.312 1 85.44 704 VAL A CA 1
ATOM 5768 C C . VAL A 1 704 ? -16.328 -113.938 -86.688 1 85.44 704 VAL A C 1
ATOM 5770 O O . VAL A 1 704 ? -17.281 -114.688 -86.375 1 85.44 704 VAL A O 1
ATOM 5773 N N . MET A 1 705 ? -16.531 -112.875 -87.188 1 85.75 705 MET A N 1
ATOM 5774 C CA . MET A 1 705 ? -17.844 -112.312 -87.5 1 85.75 705 MET A CA 1
ATOM 5775 C C . MET A 1 705 ? -18.672 -113.25 -88.375 1 85.75 705 MET A C 1
ATOM 5777 O O . MET A 1 705 ? -19.891 -113.312 -88.188 1 85.75 705 MET A O 1
ATOM 5781 N N . GLU A 1 706 ? -18 -113.938 -89.312 1 81.38 706 GLU A N 1
ATOM 5782 C CA . GLU A 1 706 ? -18.734 -114.812 -90.188 1 81.38 706 GLU A CA 1
ATOM 5783 C C . GLU A 1 706 ? -19.359 -116 -89.438 1 81.38 706 GLU A C 1
ATOM 5785 O O . GLU A 1 706 ? -20.516 -116.312 -89.688 1 81.38 706 GLU A O 1
ATOM 5790 N N . SER A 1 707 ? -18.547 -116.5 -88.625 1 85.25 707 SER A N 1
ATOM 5791 C CA . SER A 1 707 ? -19.031 -117.625 -87.812 1 85.25 707 SER A CA 1
ATOM 5792 C C . SER A 1 707 ? -20.109 -117.188 -86.812 1 85.25 707 SER A C 1
ATOM 5794 O O . SER A 1 707 ? -21.078 -117.875 -86.562 1 85.25 707 SER A O 1
ATOM 5796 N N . LEU A 1 708 ? -20.031 -115.938 -86.312 1 84.75 708 LEU A N 1
ATOM 5797 C CA . LEU A 1 708 ? -21 -115.438 -85.312 1 84.75 708 LEU A CA 1
ATOM 5798 C C . LEU A 1 708 ? -22.281 -115 -86 1 84.75 708 LEU A C 1
ATOM 5800 O O . LEU A 1 708 ? -23.359 -115.062 -85.438 1 84.75 708 LEU A O 1
ATOM 5804 N N . ASP A 1 709 ? -22.094 -114.688 -87.312 1 82.88 709 ASP A N 1
ATOM 5805 C CA . ASP A 1 709 ? -23.266 -114.375 -88.062 1 82.88 709 ASP A CA 1
ATOM 5806 C C . ASP A 1 709 ? -24.109 -115.562 -88.375 1 82.88 709 ASP A C 1
ATOM 5808 O O . ASP A 1 709 ? -25.344 -115.5 -88.438 1 82.88 709 ASP A O 1
ATOM 5812 N N . THR A 1 710 ? -23.469 -116.625 -88.625 1 88.62 710 THR A N 1
ATOM 5813 C CA . THR A 1 710 ? -24.188 -117.875 -88.812 1 88.62 710 THR A CA 1
ATOM 5814 C C . THR A 1 710 ? -24.984 -118.25 -87.562 1 88.62 710 THR A C 1
ATOM 5816 O O . THR A 1 710 ? -26.125 -118.688 -87.625 1 88.62 710 THR A O 1
ATOM 5819 N N . VAL A 1 711 ? -24.344 -117.938 -86.438 1 87.62 711 VAL A N 1
ATOM 5820 C CA . VAL A 1 711 ? -25 -118.25 -85.188 1 87.62 711 VAL A CA 1
ATOM 5821 C C . VAL A 1 711 ? -26.156 -117.25 -85 1 87.62 711 VAL A C 1
ATOM 5823 O O . VAL A 1 711 ? -27.219 -117.688 -84.5 1 87.62 711 VAL A O 1
ATOM 5826 N N . ARG A 1 712 ? -26.047 -116.125 -85.375 1 87.31 712 ARG A N 1
ATOM 5827 C CA . ARG A 1 712 ? -27.062 -115.062 -85.25 1 87.31 712 ARG A CA 1
ATOM 5828 C C . ARG A 1 712 ? -28.312 -115.438 -86.062 1 87.31 712 ARG A C 1
ATOM 5830 O O . ARG A 1 712 ? -29.438 -115.375 -85.562 1 87.31 712 ARG A O 1
ATOM 5837 N N . VAL A 1 713 ? -28.062 -116 -87.188 1 83.06 713 VAL A N 1
ATOM 5838 C CA . VAL A 1 713 ? -29.188 -116.438 -88.062 1 83.06 713 VAL A CA 1
ATOM 5839 C C . VAL A 1 713 ? -29.875 -117.625 -87.5 1 83.06 713 VAL A C 1
ATOM 5841 O O . VAL A 1 713 ? -31.109 -117.688 -87.5 1 83.06 713 VAL A O 1
ATOM 5844 N N . MET A 1 714 ? -29.109 -118.375 -87.062 1 87.56 714 MET A N 1
ATOM 5845 C CA . MET A 1 714 ? -29.656 -119.562 -86.5 1 87.56 714 MET A CA 1
ATOM 5846 C C . MET A 1 714 ? -30.469 -119.312 -85.25 1 87.56 714 MET A C 1
ATOM 5848 O O . MET A 1 714 ? -31.562 -119.812 -85.062 1 87.56 714 MET A O 1
ATOM 5852 N N . MET A 1 715 ? -29.969 -118.438 -84.438 1 85.12 715 MET A N 1
ATOM 5853 C CA . MET A 1 715 ? -30.609 -118.125 -83.188 1 85.12 715 MET A CA 1
ATOM 5854 C C . MET A 1 715 ? -31.844 -117.25 -83.375 1 85.12 715 MET A C 1
ATOM 5856 O O . MET A 1 715 ? -32.812 -117.375 -82.625 1 85.12 715 MET A O 1
ATOM 5860 N N . ILE A 1 716 ? -31.844 -116.562 -84.375 1 82.06 716 ILE A N 1
ATOM 5861 C CA . ILE A 1 716 ? -33 -115.75 -84.688 1 82.06 716 ILE A CA 1
ATOM 5862 C C . ILE A 1 716 ? -34.156 -116.625 -85.125 1 82.06 716 ILE A C 1
ATOM 5864 O O . ILE A 1 716 ? -35.312 -116.375 -84.75 1 82.06 716 ILE A O 1
ATOM 5868 N N . SER A 1 717 ? -33.812 -117.625 -85.875 1 81.81 717 SER A N 1
ATOM 5869 C CA . SER A 1 717 ? -34.844 -118.562 -86.312 1 81.81 717 SER A CA 1
ATOM 5870 C C . SER A 1 717 ? -35.406 -119.375 -85.188 1 81.81 717 SER A C 1
ATOM 5872 O O . SER A 1 717 ? -36.562 -119.875 -85.25 1 81.81 717 SER A O 1
ATOM 5874 N N . ARG A 1 718 ? -34.75 -119.5 -84.188 1 81.12 718 ARG A N 1
ATOM 5875 C CA . ARG A 1 718 ? -35.156 -120.375 -83.125 1 81.12 718 ARG A CA 1
ATOM 5876 C C . ARG A 1 718 ? -35.719 -119.562 -81.938 1 81.12 718 ARG A C 1
ATOM 5878 O O . ARG A 1 718 ? -36 -120.125 -80.875 1 81.12 718 ARG A O 1
ATOM 5885 N N . THR A 1 719 ? -35.688 -118.25 -81.938 1 80.94 719 THR A N 1
ATOM 5886 C CA . THR A 1 719 ? -36.125 -117.312 -80.938 1 80.94 719 THR A CA 1
ATOM 5887 C C . THR A 1 719 ? -37.5 -117.75 -80.375 1 80.94 719 THR A C 1
ATOM 5889 O O . THR A 1 719 ? -37.75 -117.688 -79.188 1 80.94 719 THR A O 1
ATOM 5892 N N . PRO A 1 720 ? -38.5 -118.438 -81.375 1 75.62 720 PRO A N 1
ATOM 5893 C CA . PRO A 1 720 ? -39.844 -118.75 -80.875 1 75.62 720 PRO A CA 1
ATOM 5894 C C . PRO A 1 720 ? -39.875 -120 -80 1 75.62 720 PRO A C 1
ATOM 5896 O O . PRO A 1 720 ? -40.812 -120.125 -79.188 1 75.62 720 PRO A O 1
ATOM 5899 N N . ILE A 1 721 ? -38.844 -120.625 -79.812 1 77.44 721 ILE A N 1
ATOM 5900 C CA . ILE A 1 721 ? -38.812 -121.812 -79.062 1 77.44 721 ILE A CA 1
ATOM 5901 C C . ILE A 1 721 ? -38.375 -121.562 -77.625 1 77.44 721 ILE A C 1
ATOM 5903 O O . ILE A 1 721 ? -38.656 -122.375 -76.75 1 77.44 721 ILE A O 1
ATOM 5907 N N . PHE A 1 722 ? -37.906 -120.375 -77.438 1 79.69 722 PHE A N 1
ATOM 5908 C CA . PHE A 1 722 ? -37.406 -120.062 -76.125 1 79.69 722 PHE A CA 1
ATOM 5909 C C . PHE A 1 722 ? -38.281 -119.062 -75.375 1 79.69 722 PHE A C 1
ATOM 5911 O O . PHE A 1 722 ? -38.75 -118.125 -75.938 1 79.69 722 PHE A O 1
ATOM 5918 N N . TRP A 1 723 ? -38.5 -119.375 -74.188 1 67.75 723 TRP A N 1
ATOM 5919 C CA . TRP A 1 723 ? -39.344 -118.438 -73.375 1 67.75 723 TRP A CA 1
ATOM 5920 C C . TRP A 1 723 ? -38.469 -117.625 -72.438 1 67.75 723 TRP A C 1
ATOM 5922 O O . TRP A 1 723 ? -38.781 -116.438 -72.188 1 67.75 723 TRP A O 1
ATOM 5932 N N . PHE A 1 724 ? -37.406 -118.125 -71.938 1 75.25 724 PHE A N 1
ATOM 5933 C CA . PHE A 1 724 ? -36.594 -117.438 -70.938 1 75.25 724 PHE A CA 1
ATOM 5934 C C . PHE A 1 724 ? -35.281 -116.938 -71.5 1 75.25 724 PHE A C 1
ATOM 5936 O O . PHE A 1 724 ? -34.656 -117.625 -72.312 1 75.25 724 PHE A O 1
ATOM 5943 N N . GLN A 1 725 ? -34.812 -115.75 -71.062 1 80.06 725 GLN A N 1
ATOM 5944 C CA . GLN A 1 725 ? -33.625 -115.062 -71.562 1 80.06 725 GLN A CA 1
ATOM 5945 C C . GLN A 1 725 ? -32.375 -115.875 -71.25 1 80.06 725 GLN A C 1
ATOM 5947 O O . GLN A 1 725 ? -31.469 -116 -72.125 1 80.06 725 GLN A O 1
ATOM 5952 N N . HIS A 1 726 ? -32.312 -116.5 -70.125 1 78.31 726 HIS A N 1
ATOM 5953 C CA . HIS A 1 726 ? -31.141 -117.25 -69.688 1 78.31 726 HIS A CA 1
ATOM 5954 C C . HIS A 1 726 ? -30.922 -118.5 -70.562 1 78.31 726 HIS A C 1
ATOM 5956 O O . HIS A 1 726 ? -29.781 -118.812 -70.875 1 78.31 726 HIS A O 1
ATOM 5962 N N . SER A 1 727 ? -32 -119.125 -70.875 1 77.94 727 SER A N 1
ATOM 5963 C CA . SER A 1 727 ? -31.891 -120.312 -71.75 1 77.94 727 SER A CA 1
ATOM 5964 C C . SER A 1 727 ? -31.453 -120 -73.125 1 77.94 727 SER A C 1
ATOM 5966 O O . SER A 1 727 ? -30.672 -120.688 -73.75 1 77.94 727 SER A O 1
ATOM 5968 N N . TYR A 1 728 ? -31.906 -118.938 -73.625 1 82.94 728 TYR A N 1
ATOM 5969 C CA . TYR A 1 728 ? -31.516 -118.438 -74.938 1 82.94 728 TYR A CA 1
ATOM 5970 C C . TYR A 1 728 ? -30.047 -118.062 -74.938 1 82.94 728 TYR A C 1
ATOM 5972 O O . TYR A 1 728 ? -29.312 -118.375 -75.875 1 82.94 728 TYR A O 1
ATOM 5980 N N . GLU A 1 729 ? -29.625 -117.375 -73.875 1 82 729 GLU A N 1
ATOM 5981 C CA . GLU A 1 729 ? -28.25 -116.875 -73.75 1 82 729 GLU A CA 1
ATOM 5982 C C . GLU A 1 729 ? -27.281 -118.062 -73.625 1 82 729 GLU A C 1
ATOM 5984 O O . GLU A 1 729 ? -26.203 -118.062 -74.25 1 82 729 GLU A O 1
ATOM 5989 N N . ASN A 1 730 ? -27.703 -119.125 -73 1 82.06 730 ASN A N 1
ATOM 5990 C CA . ASN A 1 730 ? -26.859 -120.25 -72.812 1 82.06 730 ASN A CA 1
ATOM 5991 C C . ASN A 1 730 ? -26.734 -121.062 -74.125 1 82.06 730 ASN A C 1
ATOM 5993 O O . ASN A 1 730 ? -25.656 -121.562 -74.438 1 82.06 730 ASN A O 1
ATOM 5997 N N . GLU A 1 731 ? -27.797 -121.125 -74.812 1 83.56 731 GLU A N 1
ATOM 5998 C CA . GLU A 1 731 ? -27.734 -121.812 -76.062 1 83.56 731 GLU A CA 1
ATOM 5999 C C . GLU A 1 731 ? -26.906 -121 -77.125 1 83.56 731 GLU A C 1
ATOM 6001 O O . GLU A 1 731 ? -26.125 -121.625 -77.875 1 83.56 731 GLU A O 1
ATOM 6006 N N . ALA A 1 732 ? -27.156 -119.812 -77.125 1 84.94 732 ALA A N 1
ATOM 6007 C CA . ALA A 1 732 ? -26.375 -118.938 -78.062 1 84.94 732 ALA A CA 1
ATOM 6008 C C . ALA A 1 732 ? -24.891 -119 -77.688 1 84.94 732 ALA A C 1
ATOM 6010 O O . ALA A 1 732 ? -24.047 -119.062 -78.625 1 84.94 732 ALA A O 1
ATOM 6011 N N . TYR A 1 733 ? -24.516 -119.062 -76.438 1 85.25 733 TYR A N 1
ATOM 6012 C CA . TYR A 1 733 ? -23.141 -119.188 -76 1 85.25 733 TYR A CA 1
ATOM 6013 C C . TYR A 1 733 ? -22.516 -120.5 -76.438 1 85.25 733 TYR A C 1
ATOM 6015 O O . TYR A 1 733 ? -21.375 -120.5 -76.875 1 85.25 733 TYR A O 1
ATOM 6023 N N . ARG A 1 734 ? -23.281 -121.562 -76.375 1 82.5 734 ARG A N 1
ATOM 6024 C CA . ARG A 1 734 ? -22.797 -122.875 -76.75 1 82.5 734 ARG A CA 1
ATOM 6025 C C . ARG A 1 734 ? -22.594 -123 -78.25 1 82.5 734 ARG A C 1
ATOM 6027 O O . ARG A 1 734 ? -21.578 -123.562 -78.688 1 82.5 734 ARG A O 1
ATOM 6034 N N . GLU A 1 735 ? -23.484 -122.5 -78.938 1 86.94 735 GLU A N 1
ATOM 6035 C CA . GLU A 1 735 ? -23.375 -122.562 -80.375 1 86.94 735 GLU A CA 1
ATOM 6036 C C . GLU A 1 735 ? -22.234 -121.688 -80.875 1 86.94 735 GLU A C 1
ATOM 6038 O O . GLU A 1 735 ? -21.516 -122.125 -81.812 1 86.94 735 GLU A O 1
ATOM 6043 N N . ALA A 1 736 ? -22.141 -120.562 -80.25 1 87.25 736 ALA A N 1
ATOM 6044 C CA . ALA A 1 736 ? -21.062 -119.688 -80.625 1 87.25 736 ALA A CA 1
ATOM 6045 C C . ALA A 1 736 ? -19.703 -120.25 -80.25 1 87.25 736 ALA A C 1
ATOM 6047 O O . ALA A 1 736 ? -18.75 -120.125 -81 1 87.25 736 ALA A O 1
ATOM 6048 N N . GLU A 1 737 ? -19.562 -120.812 -79.188 1 85.62 737 GLU A N 1
ATOM 6049 C CA . GLU A 1 737 ? -18.312 -121.375 -78.688 1 85.62 737 GLU A CA 1
ATOM 6050 C C . GLU A 1 737 ? -17.859 -122.562 -79.562 1 85.62 737 GLU A C 1
ATOM 6052 O O . GLU A 1 737 ? -16.672 -122.688 -79.875 1 85.62 737 GLU A O 1
ATOM 6057 N N . LYS A 1 738 ? -18.812 -123.312 -80 1 82.75 738 LYS A N 1
ATOM 6058 C CA . LYS A 1 738 ? -18.516 -124.5 -80.875 1 82.75 738 LYS A CA 1
ATOM 6059 C C . LYS A 1 738 ? -17.938 -124 -82.188 1 82.75 738 LYS A C 1
ATOM 6061 O O . LYS A 1 738 ? -17.047 -124.688 -82.75 1 82.75 738 LYS A O 1
ATOM 6066 N N . ARG A 1 739 ? -18.266 -123 -82.625 1 85.25 739 ARG A N 1
ATOM 6067 C CA . ARG A 1 739 ? -17.875 -122.5 -83.938 1 85.25 739 ARG A CA 1
ATOM 6068 C C . ARG A 1 739 ? -16.594 -121.688 -83.875 1 85.25 739 ARG A C 1
ATOM 6070 O O . ARG A 1 739 ? -15.883 -121.562 -84.875 1 85.25 739 ARG A O 1
ATOM 6077 N N . ILE A 1 740 ? -16.375 -121.125 -82.625 1 84.56 740 ILE A N 1
ATOM 6078 C CA . ILE A 1 740 ? -15.25 -120.188 -82.625 1 84.56 740 ILE A CA 1
ATOM 6079 C C . ILE A 1 740 ? -14.109 -120.75 -81.812 1 84.56 740 ILE A C 1
ATOM 6081 O O . ILE A 1 740 ? -13 -120.25 -81.812 1 84.56 740 ILE A O 1
ATOM 6085 N N . ILE A 1 741 ? -14.148 -121.875 -81.312 1 81.88 741 ILE A N 1
ATOM 6086 C CA . ILE A 1 741 ? -13.188 -122.5 -80.375 1 81.88 741 ILE A CA 1
ATOM 6087 C C . ILE A 1 741 ? -11.859 -122.688 -81.125 1 81.88 741 ILE A C 1
ATOM 6089 O O . ILE A 1 741 ? -10.789 -122.562 -80.5 1 81.88 741 ILE A O 1
ATOM 6093 N N . ASP A 1 742 ? -11.883 -122.938 -82.375 1 78.69 742 ASP A N 1
ATOM 6094 C CA . ASP A 1 742 ? -10.672 -123.188 -83.125 1 78.69 742 ASP A CA 1
ATOM 6095 C C . ASP A 1 742 ? -9.953 -121.938 -83.5 1 78.69 742 ASP A C 1
ATOM 6097 O O . ASP A 1 742 ? -8.758 -121.938 -83.812 1 78.69 742 ASP A O 1
ATOM 6101 N N . LYS A 1 743 ? -10.664 -120.875 -83.562 1 80.69 743 LYS A N 1
ATOM 6102 C CA . LYS A 1 743 ? -10.086 -119.625 -84.062 1 80.69 743 LYS A CA 1
ATOM 6103 C C . LYS A 1 743 ? -9.57 -118.812 -82.938 1 80.69 743 LYS A C 1
ATOM 6105 O O . LYS A 1 743 ? -8.625 -118 -83.062 1 80.69 743 LYS A O 1
ATOM 6110 N N . ILE A 1 744 ? -10.25 -118.938 -81.688 1 83.62 744 ILE A N 1
ATOM 6111 C CA . ILE A 1 744 ? -9.797 -118.188 -80.5 1 83.62 744 ILE A CA 1
ATOM 6112 C C . ILE A 1 744 ? -9.391 -119.188 -79.438 1 83.62 744 ILE A C 1
ATOM 6114 O O . ILE A 1 744 ? -10.25 -119.75 -78.75 1 83.62 744 ILE A O 1
ATOM 6118 N N . LYS A 1 745 ? -8.156 -119.312 -79.25 1 76.56 745 LYS A N 1
ATOM 6119 C CA . LYS A 1 745 ? -7.641 -120.375 -78.375 1 76.56 745 LYS A CA 1
ATOM 6120 C C . LYS A 1 745 ? -7.777 -119.938 -76.938 1 76.56 745 LYS A C 1
ATOM 6122 O O . LYS A 1 745 ? -8.039 -120.812 -76.062 1 76.56 745 LYS A O 1
ATOM 6127 N N . SER A 1 746 ? -7.84 -118.75 -76.688 1 78.5 746 SER A N 1
ATOM 6128 C CA . SER A 1 746 ? -7.914 -118.312 -75.312 1 78.5 746 SER A CA 1
ATOM 6129 C C . SER A 1 746 ? -9.352 -118.312 -74.812 1 78.5 746 SER A C 1
ATOM 6131 O O . SER A 1 746 ? -10.211 -117.625 -75.375 1 78.5 746 SER A O 1
ATOM 6133 N N . LYS A 1 747 ? -9.523 -119 -73.75 1 78.94 747 LYS A N 1
ATOM 6134 C CA . LYS A 1 747 ? -10.883 -119.125 -73.25 1 78.94 747 LYS A CA 1
ATOM 6135 C C . LYS A 1 747 ? -11.406 -117.812 -72.688 1 78.94 747 LYS A C 1
ATOM 6137 O O . LYS A 1 747 ? -12.523 -117.375 -73 1 78.94 747 LYS A O 1
ATOM 6142 N N . PRO A 1 748 ? -10.656 -117.062 -72.062 1 80 748 PRO A N 1
ATOM 6143 C CA . PRO A 1 748 ? -11.195 -115.812 -71.562 1 80 748 PRO A CA 1
ATOM 6144 C C . PRO A 1 748 ? -11.562 -114.812 -72.625 1 80 748 PRO A C 1
ATOM 6146 O O . PRO A 1 748 ? -12.57 -114.125 -72.562 1 80 748 PRO A O 1
ATOM 6149 N N . LEU A 1 749 ? -10.883 -114.812 -73.562 1 86.5 749 LEU A N 1
ATOM 6150 C CA . LEU A 1 749 ? -11.156 -113.938 -74.688 1 86.5 749 LEU A CA 1
ATOM 6151 C C . LEU A 1 749 ? -12.391 -114.438 -75.5 1 86.5 749 LEU A C 1
ATOM 6153 O O . LEU A 1 749 ? -13.203 -113.625 -75.938 1 86.5 749 LEU A O 1
ATOM 6157 N N . ARG A 1 750 ? -12.414 -115.75 -75.75 1 86.31 750 ARG A N 1
ATOM 6158 C CA . ARG A 1 750 ? -13.578 -116.375 -76.375 1 86.31 750 ARG A CA 1
ATOM 6159 C C . ARG A 1 750 ? -14.859 -116 -75.688 1 86.31 750 ARG A C 1
ATOM 6161 O O . ARG A 1 750 ? -15.852 -115.625 -76.312 1 86.31 750 ARG A O 1
ATOM 6168 N N . ASP A 1 751 ? -14.656 -115.938 -74.312 1 83.31 751 ASP A N 1
ATOM 6169 C CA . ASP A 1 751 ? -15.812 -115.625 -73.438 1 83.31 751 ASP A CA 1
ATOM 6170 C C . ASP A 1 751 ? -16.219 -114.188 -73.562 1 83.31 751 ASP A C 1
ATOM 6172 O O . ASP A 1 751 ? -17.406 -113.875 -73.688 1 83.31 751 ASP A O 1
ATOM 6176 N N . LYS A 1 752 ? -15.406 -113.312 -73.688 1 86.81 752 LYS A N 1
ATOM 6177 C CA . LYS A 1 752 ? -15.688 -111.875 -73.812 1 86.81 752 LYS A CA 1
ATOM 6178 C C . LYS A 1 752 ? -16.266 -111.562 -75.188 1 86.81 752 LYS A C 1
ATOM 6180 O O . LYS A 1 752 ? -17.156 -110.688 -75.25 1 86.81 752 LYS A O 1
ATOM 6185 N N . VAL A 1 753 ? -15.805 -112.25 -76.188 1 84.88 753 VAL A N 1
ATOM 6186 C CA . VAL A 1 753 ? -16.266 -112 -77.5 1 84.88 753 VAL A CA 1
ATOM 6187 C C . VAL A 1 753 ? -17.703 -112.5 -77.688 1 84.88 753 VAL A C 1
ATOM 6189 O O . VAL A 1 753 ? -18.547 -111.812 -78.25 1 84.88 753 VAL A O 1
ATOM 6192 N N . ILE A 1 754 ? -17.906 -113.625 -77.125 1 87.88 754 ILE A N 1
ATOM 6193 C CA . ILE A 1 754 ? -19.25 -114.188 -77.188 1 87.88 754 ILE A CA 1
ATOM 6194 C C . ILE A 1 754 ? -20.219 -113.375 -76.375 1 87.88 754 ILE A C 1
ATOM 6196 O O . ILE A 1 754 ? -21.328 -113.062 -76.812 1 87.88 754 ILE A O 1
ATOM 6200 N N . LYS A 1 755 ? -19.75 -112.938 -75.25 1 85.88 755 LYS A N 1
ATOM 6201 C CA . LYS A 1 755 ? -20.594 -112.125 -74.438 1 85.88 755 LYS A CA 1
ATOM 6202 C C . LYS A 1 755 ? -20.922 -110.75 -75.125 1 85.88 755 LYS A C 1
ATOM 6204 O O . LYS A 1 755 ? -22.047 -110.312 -75.062 1 85.88 755 LYS A O 1
ATOM 6209 N N . GLN A 1 756 ? -20.016 -110.25 -75.75 1 86.56 756 GLN A N 1
ATOM 6210 C CA . GLN A 1 756 ? -20.234 -109 -76.5 1 86.56 756 GLN A CA 1
ATOM 6211 C C . GLN A 1 756 ? -21.172 -109.25 -77.688 1 86.56 756 GLN A C 1
ATOM 6213 O O . GLN A 1 756 ? -22 -108.375 -77.938 1 86.56 756 GLN A O 1
ATOM 6218 N N . PHE A 1 757 ? -20.984 -110.438 -78.25 1 85.06 757 PHE A N 1
ATOM 6219 C CA . PHE A 1 757 ? -21.844 -110.812 -79.375 1 85.06 757 PHE A CA 1
ATOM 6220 C C . PHE A 1 757 ? -23.281 -111 -78.938 1 85.06 757 PHE A C 1
ATOM 6222 O O . PHE A 1 757 ? -24.203 -110.438 -79.562 1 85.06 757 PHE A O 1
ATOM 6229 N N . ILE A 1 758 ? -23.422 -111.5 -77.875 1 86.19 758 ILE A N 1
ATOM 6230 C CA . ILE A 1 758 ? -24.766 -111.75 -77.375 1 86.19 758 ILE A CA 1
ATOM 6231 C C . ILE A 1 758 ? -25.406 -110.438 -76.938 1 86.19 758 ILE A C 1
ATOM 6233 O O . ILE A 1 758 ? -26.562 -110.188 -77.25 1 86.19 758 ILE A O 1
ATOM 6237 N N . ASN A 1 759 ? -24.625 -109.688 -76.312 1 82.75 759 ASN A N 1
ATOM 6238 C CA . ASN A 1 759 ? -25.156 -108.438 -75.75 1 82.75 759 ASN A CA 1
ATOM 6239 C C . ASN A 1 759 ? -25.406 -107.375 -76.75 1 82.75 759 ASN A C 1
ATOM 6241 O O . ASN A 1 759 ? -26.297 -106.562 -76.625 1 82.75 759 ASN A O 1
ATOM 6245 N N . ASN A 1 760 ? -24.703 -107.375 -77.875 1 83.69 760 ASN A N 1
ATOM 6246 C CA . ASN A 1 760 ? -24.812 -106.312 -78.875 1 83.69 760 ASN A CA 1
ATOM 6247 C C . ASN A 1 760 ? -25.609 -106.812 -80.062 1 83.69 760 ASN A C 1
ATOM 6249 O O . ASN A 1 760 ? -26.5 -106.062 -80.562 1 83.69 760 ASN A O 1
ATOM 6253 N N . ASP A 1 761 ? -25.359 -108 -80.562 1 79.44 761 ASP A N 1
ATOM 6254 C CA . ASP A 1 761 ? -25.922 -108.438 -81.812 1 79.44 761 ASP A CA 1
ATOM 6255 C C . ASP A 1 761 ? -27.25 -109.188 -81.625 1 79.44 761 ASP A C 1
ATOM 6257 O O . ASP A 1 761 ? -28.078 -109.25 -82.562 1 79.44 761 ASP A O 1
ATOM 6261 N N . LEU A 1 762 ? -27.453 -109.688 -80.562 1 82.88 762 LEU A N 1
ATOM 6262 C CA . LEU A 1 762 ? -28.719 -110.375 -80.312 1 82.88 762 LEU A CA 1
ATOM 6263 C C . LEU A 1 762 ? -29.547 -109.625 -79.25 1 82.88 762 LEU A C 1
ATOM 6265 O O . LEU A 1 762 ? -30.406 -110.188 -78.625 1 82.88 762 LEU A O 1
ATOM 6269 N N . LYS A 1 763 ? -29.234 -108.5 -79.062 1 81.5 763 LYS A N 1
ATOM 6270 C CA . LYS A 1 763 ? -29.859 -107.625 -78.062 1 81.5 763 LYS A CA 1
ATOM 6271 C C . LYS A 1 763 ? -31.375 -107.5 -78.25 1 81.5 763 LYS A C 1
ATOM 6273 O O . LYS A 1 763 ? -32.156 -107.562 -77.312 1 81.5 763 LYS A O 1
ATOM 6278 N N . GLN A 1 764 ? -31.797 -107.438 -79.438 1 76 764 GLN A N 1
ATOM 6279 C CA . GLN A 1 764 ? -33.219 -107.25 -79.75 1 76 764 GLN A CA 1
ATOM 6280 C C . GLN A 1 764 ? -34 -108.562 -79.438 1 76 764 GLN A C 1
ATOM 6282 O O . GLN A 1 764 ? -35.062 -108.438 -78.812 1 76 764 GLN A O 1
ATOM 6287 N N . GLN A 1 765 ? -33.406 -109.688 -79.75 1 80.56 765 GLN A N 1
ATOM 6288 C CA . GLN A 1 765 ? -34.062 -110.938 -79.438 1 80.56 765 GLN A CA 1
ATOM 6289 C C . GLN A 1 765 ? -34.031 -111.25 -77.938 1 80.56 765 GLN A C 1
ATOM 6291 O O . GLN A 1 765 ? -35 -111.75 -77.375 1 80.56 765 GLN A O 1
ATOM 6296 N N . LEU A 1 766 ? -33 -110.75 -77.312 1 78.81 766 LEU A N 1
ATOM 6297 C CA . LEU A 1 766 ? -32.844 -110.938 -75.875 1 78.81 766 LEU A CA 1
ATOM 6298 C C . LEU A 1 766 ? -33.844 -110.125 -75.062 1 78.81 766 LEU A C 1
ATOM 6300 O O . LEU A 1 766 ? -34.406 -110.562 -74.062 1 78.81 766 LEU A O 1
ATOM 6304 N N . ASN A 1 767 ? -34.094 -108.875 -75.625 1 78.44 767 ASN A N 1
ATOM 6305 C CA . ASN A 1 767 ? -35.031 -108 -75 1 78.44 767 ASN A CA 1
ATOM 6306 C C . ASN A 1 767 ? -36.469 -108.438 -75.188 1 78.44 767 ASN A C 1
ATOM 6308 O O . ASN A 1 767 ? -37.375 -108 -74.438 1 78.44 767 ASN A O 1
ATOM 6312 N N . SER A 1 768 ? -36.75 -109.375 -76.188 1 75.44 768 SER A N 1
ATOM 6313 C CA . SER A 1 768 ? -38.125 -109.812 -76.5 1 75.44 768 SER A CA 1
ATOM 6314 C C . SER A 1 768 ? -38.469 -111 -75.625 1 75.44 768 SER A C 1
ATOM 6316 O O . SER A 1 768 ? -39.656 -111.375 -75.5 1 75.44 768 SER A O 1
ATOM 6318 N N . LEU A 1 769 ? -37.531 -111.5 -75 1 74.94 769 LEU A N 1
ATOM 6319 C CA . LEU A 1 769 ? -37.781 -112.688 -74.188 1 74.94 769 LEU A CA 1
ATOM 6320 C C . LEU A 1 769 ? -37.906 -112.375 -72.75 1 74.94 769 LEU A C 1
ATOM 6322 O O . LEU A 1 769 ? -37.531 -111.25 -72.312 1 74.94 769 LEU A O 1
ATOM 6326 N N . PHE A 1 770 ? -38.406 -113.25 -71.875 1 65.56 770 PHE A N 1
ATOM 6327 C CA . PHE A 1 770 ? -38.781 -113 -70.5 1 65.56 770 PHE A CA 1
ATOM 6328 C C . PHE A 1 770 ? -37.562 -113.062 -69.562 1 65.56 770 PHE A C 1
ATOM 6330 O O . PHE A 1 770 ? -36.75 -114 -69.688 1 65.56 770 PHE A O 1
ATOM 6337 N N . LYS A 1 771 ? -37.062 -112.125 -68.812 1 63.94 771 LYS A N 1
ATOM 6338 C CA . LYS A 1 771 ? -36 -112.125 -67.812 1 63.94 771 LYS A CA 1
ATOM 6339 C C . LYS A 1 771 ? -36.5 -112.812 -66.5 1 63.94 771 LYS A C 1
ATOM 6341 O O . LYS A 1 771 ? -37.531 -112.438 -66 1 63.94 771 LYS A O 1
ATOM 6346 N N . LEU A 1 772 ? -35.906 -113.875 -66.312 1 52.94 772 LEU A N 1
ATOM 6347 C CA . LEU A 1 772 ? -36.375 -114.625 -65.125 1 52.94 772 LEU A CA 1
ATOM 6348 C C . LEU A 1 772 ? -36.344 -113.75 -63.875 1 52.94 772 LEU A C 1
ATOM 6350 O O . LEU A 1 772 ? -37.188 -113.875 -63 1 52.94 772 LEU A O 1
ATOM 6354 N N . SER A 1 773 ? -35.312 -112.875 -63.875 1 52 773 SER A N 1
ATOM 6355 C CA . SER A 1 773 ? -35.312 -112.062 -62.625 1 52 773 SER A CA 1
ATOM 6356 C C . SER A 1 773 ? -36.562 -111.188 -62.531 1 52 773 SER A C 1
ATOM 6358 O O . SER A 1 773 ? -37.094 -111 -61.469 1 52 773 SER A O 1
ATOM 6360 N N . THR A 1 774 ? -37.031 -110.938 -63.656 1 51.88 774 THR A N 1
ATOM 6361 C CA . THR A 1 774 ? -38.25 -110.125 -63.625 1 51.88 774 THR A CA 1
ATOM 6362 C C . THR A 1 774 ? -39.469 -111 -63.406 1 51.88 774 THR A C 1
ATOM 6364 O O . THR A 1 774 ? -40.469 -110.562 -62.781 1 51.88 774 THR A O 1
ATOM 6367 N N . ILE A 1 775 ? -39.312 -112.25 -63.844 1 46.78 775 ILE A N 1
ATOM 6368 C CA . ILE A 1 775 ? -40.438 -113.125 -63.594 1 46.78 775 ILE A CA 1
ATOM 6369 C C . ILE A 1 775 ? -40.406 -113.625 -62.125 1 46.78 775 ILE A C 1
ATOM 6371 O O . ILE A 1 775 ? -41.438 -113.625 -61.438 1 46.78 775 ILE A O 1
ATOM 6375 N N . LEU A 1 776 ? -39.125 -113.875 -61.719 1 46.97 776 LEU A N 1
ATOM 6376 C CA . LEU A 1 776 ? -39.094 -114.25 -60.312 1 46.97 776 LEU A CA 1
ATOM 6377 C C . LEU A 1 776 ? -39.5 -113.125 -59.438 1 46.97 776 LEU A C 1
ATOM 6379 O O . LEU A 1 776 ? -40.188 -113.312 -58.438 1 46.97 776 LEU A O 1
ATOM 6383 N N . LEU A 1 777 ? -39.156 -112 -60 1 47.62 777 LEU A N 1
ATOM 6384 C CA . LEU A 1 777 ? -39.656 -110.875 -59.25 1 47.62 777 LEU A CA 1
ATOM 6385 C C . LEU A 1 777 ? -41.156 -110.688 -59.469 1 47.62 777 LEU A C 1
ATOM 6387 O O . LEU A 1 777 ? -41.906 -110.438 -58.5 1 47.62 777 LEU A O 1
ATOM 6391 N N . THR A 1 778 ? -41.5 -111.062 -60.75 1 49.03 778 THR A N 1
ATOM 6392 C CA . THR A 1 778 ? -42.906 -110.938 -61 1 49.03 778 THR A CA 1
ATOM 6393 C C . THR A 1 778 ? -43.688 -112.125 -60.406 1 49.03 778 THR A C 1
ATOM 6395 O O . THR A 1 778 ? -44.75 -111.938 -59.844 1 49.03 778 THR A O 1
ATOM 6398 N N . LEU A 1 779 ? -42.969 -113.312 -60.594 1 48.62 779 LEU A N 1
ATOM 6399 C CA . LEU A 1 779 ? -43.656 -114.438 -59.969 1 48.62 779 LEU A CA 1
ATOM 6400 C C . LEU A 1 779 ? -43.562 -114.375 -58.469 1 48.62 779 LEU A C 1
ATOM 6402 O O . LEU A 1 779 ? -44.5 -114.812 -57.75 1 48.62 779 LEU A O 1
ATOM 6406 N N . GLY A 1 780 ? -42.406 -113.812 -58.094 1 43.09 780 GLY A N 1
ATOM 6407 C CA . GLY A 1 780 ? -42.344 -113.562 -56.688 1 43.09 780 GLY A CA 1
ATOM 6408 C C . GLY A 1 780 ? -43.406 -112.562 -56.219 1 43.09 780 GLY A C 1
ATOM 6409 O O . GLY A 1 780 ? -44.031 -112.75 -55.188 1 43.09 780 GLY A O 1
ATOM 6410 N N . ILE A 1 781 ? -43.656 -111.688 -57.219 1 49.81 781 ILE A N 1
ATOM 6411 C CA . ILE A 1 781 ? -44.719 -110.75 -56.906 1 49.81 781 ILE A CA 1
ATOM 6412 C C . ILE A 1 781 ? -46.062 -111.438 -57.031 1 49.81 781 ILE A C 1
ATOM 6414 O O . ILE A 1 781 ? -46.938 -111.25 -56.188 1 49.81 781 ILE A O 1
ATOM 6418 N N . ILE A 1 782 ? -46.156 -112.312 -58.125 1 48.75 782 ILE A N 1
ATOM 6419 C CA . ILE A 1 782 ? -47.438 -112.938 -58.281 1 48.75 782 ILE A CA 1
ATOM 6420 C C . ILE A 1 782 ? -47.688 -113.938 -57.188 1 48.75 782 ILE A C 1
ATOM 6422 O O . ILE A 1 782 ? -48.781 -114.062 -56.625 1 48.75 782 ILE A O 1
ATOM 6426 N N . LEU A 1 783 ? -46.594 -114.688 -56.906 1 47.44 783 LEU A N 1
ATOM 6427 C CA . LEU A 1 783 ? -46.781 -115.625 -55.781 1 47.44 783 LEU A CA 1
ATOM 6428 C C . LEU A 1 783 ? -47.031 -114.812 -54.5 1 47.44 783 LEU A C 1
ATOM 6430 O O . LEU A 1 783 ? -47.844 -115.312 -53.656 1 47.44 783 LEU A O 1
ATOM 6434 N N . ILE A 1 784 ? -46.375 -113.688 -54.5 1 49.16 784 ILE A N 1
ATOM 6435 C CA . ILE A 1 784 ? -46.719 -112.875 -53.344 1 49.16 784 ILE A CA 1
ATOM 6436 C C . ILE A 1 784 ? -48.156 -112.375 -53.438 1 49.16 784 ILE A C 1
ATOM 6438 O O . ILE A 1 784 ? -48.906 -112.438 -52.469 1 49.16 784 ILE A O 1
ATOM 6442 N N . PHE A 1 785 ? -48.531 -112.125 -54.75 1 51.38 785 PHE A N 1
ATOM 6443 C CA . PHE A 1 785 ? -49.906 -111.625 -54.844 1 51.38 785 PHE A CA 1
ATOM 6444 C C . PHE A 1 785 ? -50.875 -112.75 -54.719 1 51.38 785 PHE A C 1
ATOM 6446 O O . PHE A 1 785 ? -51.969 -112.625 -54.156 1 51.38 785 PHE A O 1
ATOM 6453 N N . SER A 1 786 ? -50.562 -113.938 -55.312 1 48.31 786 SER A N 1
ATOM 6454 C CA . SER A 1 786 ? -51.5 -115.062 -55.125 1 48.31 786 SER A CA 1
ATOM 6455 C C . SER A 1 786 ? -51.594 -115.5 -53.688 1 48.31 786 SER A C 1
ATOM 6457 O O . SER A 1 786 ? -52.625 -115.938 -53.219 1 48.31 786 SER A O 1
ATOM 6459 N N . ILE A 1 787 ? -50.438 -115.438 -53.094 1 49.12 787 ILE A N 1
ATOM 6460 C CA . ILE A 1 787 ? -50.469 -115.75 -51.656 1 49.12 787 ILE A CA 1
ATOM 6461 C C . ILE A 1 787 ? -51.281 -114.625 -50.938 1 49.12 787 ILE A C 1
ATOM 6463 O O . ILE A 1 787 ? -52.031 -114.938 -50 1 49.12 787 ILE A O 1
ATOM 6467 N N . LEU A 1 788 ? -51.125 -113.5 -51.531 1 46.75 788 LEU A N 1
ATOM 6468 C CA . LEU A 1 788 ? -51.906 -112.438 -50.875 1 46.75 788 LEU A CA 1
ATOM 6469 C C . LEU A 1 788 ? -53.406 -112.688 -51.156 1 46.75 788 LEU A C 1
ATOM 6471 O O . LEU A 1 788 ? -54.219 -112.375 -50.281 1 46.75 788 LEU A O 1
ATOM 6475 N N . ILE A 1 789 ? -53.75 -113.188 -52.406 1 49.22 789 ILE A N 1
ATOM 6476 C CA . ILE A 1 789 ? -55.156 -113.312 -52.656 1 49.22 789 ILE A CA 1
ATOM 6477 C C . ILE A 1 789 ? -55.688 -114.5 -51.812 1 49.22 789 ILE A C 1
ATOM 6479 O O . ILE A 1 789 ? -56.812 -114.438 -51.281 1 49.22 789 ILE A O 1
ATOM 6483 N N . SER A 1 790 ? -54.906 -115.562 -51.781 1 45.38 790 SER A N 1
ATOM 6484 C CA . SER A 1 790 ? -55.469 -116.688 -51.031 1 45.38 790 SER A CA 1
ATOM 6485 C C . SER A 1 790 ? -55.656 -116.312 -49.562 1 45.38 790 SER A C 1
ATOM 6487 O O . SER A 1 790 ? -56.438 -117 -48.844 1 45.38 790 SER A O 1
ATOM 6489 N N . PHE A 1 791 ? -54.719 -115.562 -49.031 1 43.81 791 PHE A N 1
ATOM 6490 C CA . PHE A 1 791 ? -54.875 -115.25 -47.625 1 43.81 791 PHE A CA 1
ATOM 6491 C C . PHE A 1 791 ? -56.062 -114.312 -47.406 1 43.81 791 PHE A C 1
ATOM 6493 O O . PHE A 1 791 ? -56.438 -114.062 -46.25 1 43.81 791 PHE A O 1
ATOM 6500 N N . SER A 1 792 ? -56.469 -113.625 -48.438 1 40.28 792 SER A N 1
ATOM 6501 C CA . SER A 1 792 ? -57.594 -112.75 -48.125 1 40.28 792 SER A CA 1
ATOM 6502 C C . SER A 1 792 ? -58.875 -113.5 -47.875 1 40.28 792 SER A C 1
ATOM 6504 O O . SER A 1 792 ? -59.844 -113 -47.375 1 40.28 792 SER A O 1
ATOM 6506 N N . THR A 1 793 ? -59.062 -114.75 -48.438 1 40.09 793 THR A N 1
ATOM 6507 C CA . THR A 1 793 ? -60.375 -115.375 -48.25 1 40.09 793 THR A CA 1
ATOM 6508 C C . THR A 1 793 ? -60.5 -115.938 -46.812 1 40.09 793 THR A C 1
ATOM 6510 O O . THR A 1 793 ? -61.594 -116.312 -46.406 1 40.09 793 THR A O 1
ATOM 6513 N N . ILE A 1 794 ? -59.375 -116.375 -46.188 1 35.25 794 ILE A N 1
ATOM 6514 C CA . ILE A 1 794 ? -59.688 -117.062 -44.906 1 35.25 794 ILE A CA 1
ATOM 6515 C C . ILE A 1 794 ? -60.094 -116 -43.875 1 35.25 794 ILE A C 1
ATOM 6517 O O . ILE A 1 794 ? -60.312 -116.312 -42.719 1 35.25 794 ILE A O 1
ATOM 6521 N N . LYS A 1 795 ? -59.75 -114.688 -44.219 1 32.19 795 LYS A N 1
ATOM 6522 C CA . LYS A 1 795 ? -60.219 -113.875 -43.125 1 32.19 795 LYS A CA 1
ATOM 6523 C C . LYS A 1 795 ? -61.75 -113.812 -43.062 1 32.19 795 LYS A C 1
ATOM 6525 O O . LYS A 1 795 ? -62.344 -113.125 -42.25 1 32.19 795 LYS A O 1
ATOM 6530 N N . LYS A 1 796 ? -62.5 -114.75 -44 1 26.45 796 LYS A N 1
ATOM 6531 C CA . LYS A 1 796 ? -63.844 -114.625 -43.469 1 26.45 796 LYS A CA 1
ATOM 6532 C C . LYS A 1 796 ? -64.062 -115.5 -42.219 1 26.45 796 LYS A C 1
ATOM 6534 O O . LYS A 1 796 ? -63.594 -116.688 -42.188 1 26.45 796 LYS A O 1
ATOM 6539 N N . MET B 1 1 ? 39.281 126.938 67.312 1 16.12 1 MET B N 1
ATOM 6540 C CA . MET B 1 1 ? 38.031 126.938 66.562 1 16.12 1 MET B CA 1
ATOM 6541 C C . MET B 1 1 ? 37.875 125.688 65.75 1 16.12 1 MET B C 1
ATOM 6543 O O . MET B 1 1 ? 38.781 125.25 65.062 1 16.12 1 MET B O 1
ATOM 6547 N N . LYS B 1 2 ? 36.844 124.875 66.375 1 18.16 2 LYS B N 1
ATOM 6548 C CA . LYS B 1 2 ? 36.281 123.625 66.875 1 18.16 2 LYS B CA 1
ATOM 6549 C C . LYS B 1 2 ? 35.719 122.75 65.812 1 18.16 2 LYS B C 1
ATOM 6551 O O . LYS B 1 2 ? 35.062 123.25 64.875 1 18.16 2 LYS B O 1
ATOM 6556 N N . LEU B 1 3 ? 36.312 121.562 65.625 1 16.42 3 LEU B N 1
ATOM 6557 C CA . LEU B 1 3 ? 36.531 120.25 65 1 16.42 3 LEU B CA 1
ATOM 6558 C C . LEU B 1 3 ? 35.219 119.5 64.875 1 16.42 3 LEU B C 1
ATOM 6560 O O . LEU B 1 3 ? 34.812 118.75 65.75 1 16.42 3 LEU B O 1
ATOM 6564 N N . LYS B 1 4 ? 34.062 120.375 64.562 1 19.45 4 LYS B N 1
ATOM 6565 C CA . LYS B 1 4 ? 32.625 120.375 64.5 1 19.45 4 LYS B CA 1
ATOM 6566 C C . LYS B 1 4 ? 32.094 119.188 63.75 1 19.45 4 LYS B C 1
ATOM 6568 O O . LYS B 1 4 ? 32.781 118.688 62.812 1 19.45 4 LYS B O 1
ATOM 6573 N N . ASN B 1 5 ? 31 118.625 63.969 1 18.23 5 ASN B N 1
ATOM 6574 C CA . ASN B 1 5 ? 30.109 117.5 64.312 1 18.23 5 ASN B CA 1
ATOM 6575 C C . ASN B 1 5 ? 29.594 116.812 63.031 1 18.23 5 ASN B C 1
ATOM 6577 O O . ASN B 1 5 ? 28.609 116.062 63.062 1 18.23 5 ASN B O 1
ATOM 6581 N N . ILE B 1 6 ? 30.047 117.312 61.906 1 21.02 6 ILE B N 1
ATOM 6582 C CA . ILE B 1 6 ? 29.359 116.938 60.688 1 21.02 6 ILE B CA 1
ATOM 6583 C C . ILE B 1 6 ? 29.469 115.438 60.5 1 21.02 6 ILE B C 1
ATOM 6585 O O . ILE B 1 6 ? 29.391 114.938 59.375 1 21.02 6 ILE B O 1
ATOM 6589 N N . PHE B 1 7 ? 29.828 114.625 61.656 1 21 7 PHE B N 1
ATOM 6590 C CA . PHE B 1 7 ? 30 113.188 61.812 1 21 7 PHE B CA 1
ATOM 6591 C C . PHE B 1 7 ? 28.688 112.438 61.625 1 21 7 PHE B C 1
ATOM 6593 O O . PHE B 1 7 ? 28.656 111.188 61.625 1 21 7 PHE B O 1
ATOM 6600 N N . LEU B 1 8 ? 27.547 113.188 61.875 1 20.11 8 LEU B N 1
ATOM 6601 C CA . LEU B 1 8 ? 26.359 112.375 62.188 1 20.11 8 LEU B CA 1
ATOM 6602 C C . LEU B 1 8 ? 25.859 111.688 60.938 1 20.11 8 LEU B C 1
ATOM 6604 O O . LEU B 1 8 ? 25.422 110.5 61.031 1 20.11 8 LEU B O 1
ATOM 6608 N N . LEU B 1 9 ? 25.812 112.375 59.875 1 20.98 9 LEU B N 1
ATOM 6609 C CA . LEU B 1 9 ? 24.844 112 58.844 1 20.98 9 LEU B CA 1
ATOM 6610 C C . LEU B 1 9 ? 25.266 110.688 58.156 1 20.98 9 LEU B C 1
ATOM 6612 O O . LEU B 1 9 ? 24.797 110.438 57.062 1 20.98 9 LEU B O 1
ATOM 6616 N N . LEU B 1 10 ? 26.219 109.938 58.719 1 21.39 10 LEU B N 1
ATOM 6617 C CA . LEU B 1 10 ? 26.625 108.562 58.281 1 21.39 10 LEU B CA 1
ATOM 6618 C C . LEU B 1 10 ? 25.453 107.625 58.344 1 21.39 10 LEU B C 1
ATOM 6620 O O . LEU B 1 10 ? 25.578 106.438 57.969 1 21.39 10 LEU B O 1
ATOM 6624 N N . PHE B 1 11 ? 24.438 107.938 59.188 1 21.97 11 PHE B N 1
ATOM 6625 C CA . PHE B 1 11 ? 23.562 106.875 59.625 1 21.97 11 PHE B CA 1
ATOM 6626 C C . PHE B 1 11 ? 22.734 106.375 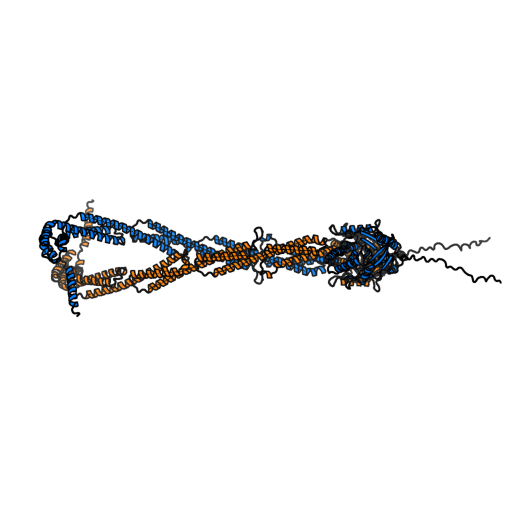58.438 1 21.97 11 PHE B C 1
ATOM 6628 O O . PHE B 1 11 ? 22.453 105.188 58.344 1 21.97 11 PHE B O 1
ATOM 6635 N N . ILE B 1 12 ? 21.938 107.188 57.906 1 21.67 12 ILE B N 1
ATOM 6636 C CA . ILE B 1 12 ? 20.609 106.75 57.531 1 21.67 12 ILE B CA 1
ATOM 6637 C C . ILE B 1 12 ? 20.688 105.875 56.281 1 21.67 12 ILE B C 1
ATOM 6639 O O . ILE B 1 12 ? 19.953 104.875 56.156 1 21.67 12 ILE B O 1
ATOM 6643 N N . TYR B 1 13 ? 21.25 106.375 55.312 1 21.17 13 TYR B N 1
ATOM 6644 C CA . TYR B 1 13 ? 20.797 105.938 54 1 21.17 13 TYR B CA 1
ATOM 6645 C C . TYR B 1 13 ? 20.984 104.438 53.844 1 21.17 13 TYR B C 1
ATOM 6647 O O . TYR B 1 13 ? 21.891 103.812 54.469 1 21.17 13 TYR B O 1
ATOM 6655 N N . ILE B 1 14 ? 20.094 103.625 52.781 1 21.16 14 ILE B N 1
ATOM 6656 C CA . ILE B 1 14 ? 19.281 102.625 52.125 1 21.16 14 ILE B CA 1
ATOM 6657 C C . ILE B 1 14 ? 20.141 101.438 51.781 1 21.16 14 ILE B C 1
ATOM 6659 O O . ILE B 1 14 ? 21.109 101.562 51.031 1 21.16 14 ILE B O 1
ATOM 6663 N N . LEU B 1 15 ? 20.125 100.25 52.594 1 22.02 15 LEU B N 1
ATOM 6664 C CA . LEU B 1 15 ? 20.047 98.875 53.031 1 22.02 15 LEU B CA 1
ATOM 6665 C C . LEU B 1 15 ? 19.328 98 52 1 22.02 15 LEU B C 1
ATOM 6667 O O . LEU B 1 15 ? 19.203 96.75 52.188 1 22.02 15 LEU B O 1
ATOM 6671 N N . VAL B 1 16 ? 18.328 98.5 51.219 1 25.08 16 VAL B N 1
ATOM 6672 C CA . VAL B 1 16 ? 17.375 97.625 50.625 1 25.08 16 VAL B CA 1
ATOM 6673 C C . VAL B 1 16 ? 18.078 96.75 49.562 1 25.08 16 VAL B C 1
ATOM 6675 O O . VAL B 1 16 ? 17.453 95.875 48.938 1 25.08 16 VAL B O 1
ATOM 6678 N N . SER B 1 17 ? 19.172 97.188 49.125 1 21.94 17 SER B N 1
ATOM 6679 C CA . SER B 1 17 ? 19.469 96.562 47.844 1 21.94 17 SER B CA 1
ATOM 6680 C C . SER B 1 17 ? 19.531 95.062 48.031 1 21.94 17 SER B C 1
ATOM 6682 O O . SER B 1 17 ? 18.875 94.312 47.281 1 21.94 17 SER B O 1
ATOM 6684 N N . ILE B 1 18 ? 20.75 94.375 48.062 1 23.91 18 ILE B N 1
ATOM 6685 C CA . ILE B 1 18 ? 21.219 93.25 47.281 1 23.91 18 ILE B CA 1
ATOM 6686 C C . ILE B 1 18 ? 20.844 91.938 47.969 1 23.91 18 ILE B C 1
ATOM 6688 O O . ILE B 1 18 ? 21.594 91 47.906 1 23.91 18 ILE B O 1
ATOM 6692 N N . SER B 1 19 ? 19.844 92.062 48.875 1 24.56 19 SER B N 1
ATOM 6693 C CA . SER B 1 19 ? 19.656 90.75 49.438 1 24.56 19 SER B CA 1
ATOM 6694 C C . SER B 1 19 ? 19.156 89.75 48.406 1 24.56 19 SER B C 1
ATOM 6696 O O . SER B 1 19 ? 18.375 88.812 48.719 1 24.56 19 SER B O 1
ATOM 6698 N N . SER B 1 20 ? 18.953 90.25 47.188 1 25.81 20 SER B N 1
ATOM 6699 C CA . SER B 1 20 ? 18.297 89.25 46.375 1 25.81 20 SER B CA 1
ATOM 6700 C C . SER B 1 20 ? 19.078 87.938 46.406 1 25.81 20 SER B C 1
ATOM 6702 O O . SER B 1 20 ? 20.141 87.812 45.812 1 25.81 20 SER B O 1
ATOM 6704 N N . GLN B 1 21 ? 19.266 87.375 47.531 1 24.48 21 GLN B N 1
ATOM 6705 C CA . GLN B 1 21 ? 19.875 86 47.531 1 24.48 21 GLN B CA 1
ATOM 6706 C C . GLN B 1 21 ? 19.172 85.062 46.562 1 24.48 21 GLN B C 1
ATOM 6708 O O . GLN B 1 21 ? 17.953 84.938 46.625 1 24.48 21 GLN B O 1
ATOM 6713 N N . GLN B 1 22 ? 19.609 85.188 45.344 1 27.34 22 GLN B N 1
ATOM 6714 C CA . GLN B 1 22 ? 19.172 84.188 44.406 1 27.34 22 GLN B CA 1
ATOM 6715 C C . GLN B 1 22 ? 19.125 82.812 45.062 1 27.34 22 GLN B C 1
ATOM 6717 O O . GLN B 1 22 ? 20.047 82.375 45.781 1 27.34 22 GLN B O 1
ATOM 6722 N N . PRO B 1 23 ? 17.938 82.375 45.5 1 28.66 23 PRO B N 1
ATOM 6723 C CA . PRO B 1 23 ? 17.859 81 46.031 1 28.66 23 PRO B CA 1
ATOM 6724 C C . PRO B 1 23 ? 18.812 80.062 45.312 1 28.66 23 PRO B C 1
ATOM 6726 O O . PRO B 1 23 ? 18.984 80.125 44.125 1 28.66 23 PRO B O 1
ATOM 6729 N N . GLN B 1 24 ? 19.938 79.75 45.938 1 28.08 24 GLN B N 1
ATOM 6730 C CA . GLN B 1 24 ? 20.812 78.688 45.5 1 28.08 24 GLN B CA 1
ATOM 6731 C C . GLN B 1 24 ? 20 77.5 44.906 1 28.08 24 GLN B C 1
ATOM 6733 O O . GLN B 1 24 ? 19.047 77.062 45.5 1 28.08 24 GLN B O 1
ATOM 6738 N N . GLN B 1 25 ? 19.797 77.625 43.656 1 31.25 25 GLN B N 1
ATOM 6739 C CA . GLN B 1 25 ? 19.359 76.375 42.969 1 31.25 25 GLN B CA 1
ATOM 6740 C C . GLN B 1 25 ? 19.906 75.125 43.656 1 31.25 25 GLN B C 1
ATOM 6742 O O . GLN B 1 25 ? 21.125 75 43.75 1 31.25 25 GLN B O 1
ATOM 6747 N N . GLN B 1 26 ? 19.422 74.75 44.812 1 31.88 26 GLN B N 1
ATOM 6748 C CA . GLN B 1 26 ? 19.75 73.438 45.281 1 31.88 26 GLN B CA 1
ATOM 6749 C C . GLN B 1 26 ? 20.031 72.438 44.125 1 31.88 26 GLN B C 1
ATOM 6751 O O . GLN B 1 26 ? 19.125 72.125 43.375 1 31.88 26 GLN B O 1
ATOM 6756 N N . GLN B 1 27 ? 21.078 72.688 43.406 1 35.19 27 GLN B N 1
ATOM 6757 C CA . GLN B 1 27 ? 21.516 71.562 42.562 1 35.19 27 GLN B CA 1
ATOM 6758 C C . GLN B 1 27 ? 21.328 70.25 43.25 1 35.19 27 GLN B C 1
ATOM 6760 O O . GLN B 1 27 ? 21.891 70 44.312 1 35.19 27 GLN B O 1
ATOM 6765 N N . GLN B 1 28 ? 20.219 69.688 43.281 1 40.16 28 GLN B N 1
ATOM 6766 C CA . GLN B 1 28 ? 20.047 68.25 43.688 1 40.16 28 GLN B CA 1
ATOM 6767 C C . GLN B 1 28 ? 21.344 67.5 43.5 1 40.16 28 GLN B C 1
ATOM 6769 O O . GLN B 1 28 ? 21.906 67.5 42.406 1 40.16 28 GLN B O 1
ATOM 6774 N N . GLN B 1 29 ? 22.281 67.438 44.375 1 45 29 GLN B N 1
ATOM 6775 C CA . GLN B 1 29 ? 23.516 66.625 44.5 1 45 29 GLN B CA 1
ATOM 6776 C C . GLN B 1 29 ? 23.422 65.312 43.719 1 45 29 GLN B C 1
ATOM 6778 O O . GLN B 1 29 ? 22.547 64.5 44 1 45 29 GLN B O 1
ATOM 6783 N N . GLN B 1 30 ? 23.828 65.312 42.562 1 57.19 30 GLN B N 1
ATOM 6784 C CA . GLN B 1 30 ? 23.984 64.125 41.719 1 57.19 30 GLN B CA 1
ATOM 6785 C C . GLN B 1 30 ? 24.672 63 42.438 1 57.19 30 GLN B C 1
ATOM 6787 O O . GLN B 1 30 ? 25.812 63.125 42.875 1 57.19 30 GLN B O 1
ATOM 6792 N N . ASN B 1 31 ? 24 62.25 43.219 1 66.62 31 ASN B N 1
ATOM 6793 C CA . ASN B 1 31 ? 24.453 61.156 44.094 1 66.62 31 ASN B CA 1
ATOM 6794 C C . ASN B 1 31 ? 25.094 60.031 43.281 1 66.62 31 ASN B C 1
ATOM 6796 O O . ASN B 1 31 ? 25.125 58.875 43.719 1 66.62 31 ASN B O 1
ATOM 6800 N N . PHE B 1 32 ? 25.438 60.312 41.906 1 80.44 32 PHE B N 1
ATOM 6801 C CA . PHE B 1 32 ? 26.141 59.219 41.219 1 80.44 32 PHE B CA 1
ATOM 6802 C C . PHE B 1 32 ? 27.344 59.75 40.469 1 80.44 32 PHE B C 1
ATOM 6804 O O . PHE B 1 32 ? 27.453 60.938 40.219 1 80.44 32 PHE B O 1
ATOM 6811 N N . ILE B 1 33 ? 28.391 59 40.25 1 86.56 33 ILE B N 1
ATOM 6812 C CA . ILE B 1 33 ? 29.547 59.281 39.406 1 86.56 33 ILE B CA 1
ATOM 6813 C C . ILE B 1 33 ? 29.406 58.594 38.062 1 86.56 33 ILE B C 1
ATOM 6815 O O . ILE B 1 33 ? 29.234 57.375 38 1 86.56 33 ILE B O 1
ATOM 6819 N N . GLU B 1 34 ? 29.391 59.406 37.062 1 91.62 34 GLU B N 1
ATOM 6820 C CA . GLU B 1 34 ? 29.297 58.844 35.719 1 91.62 34 GLU B CA 1
ATOM 6821 C C . GLU B 1 34 ? 30.609 58.188 35.281 1 91.62 34 GLU B C 1
ATOM 6823 O O . GLU B 1 34 ? 31.656 58.844 35.25 1 91.62 34 GLU B O 1
ATOM 6828 N N . LEU B 1 35 ? 30.609 57 35.031 1 91.31 35 LEU B N 1
ATOM 6829 C CA . LEU B 1 35 ? 31.812 56.312 34.562 1 91.31 35 LEU B CA 1
ATOM 6830 C C . LEU B 1 35 ? 32 56.531 33.062 1 91.31 35 LEU B C 1
ATOM 6832 O O . LEU B 1 35 ? 33.125 56.812 32.625 1 91.31 35 LEU B O 1
ATOM 6836 N N . PHE B 1 36 ? 30.969 56.344 32.312 1 91.81 36 PHE B N 1
ATOM 6837 C CA . PHE B 1 36 ? 30.938 56.781 30.906 1 91.81 36 PHE B CA 1
ATOM 6838 C C . PHE B 1 36 ? 29.531 57.125 30.453 1 91.81 36 PHE B C 1
ATOM 6840 O O . PHE B 1 36 ? 28.547 56.625 31.031 1 91.81 36 PHE B O 1
ATOM 6847 N N . LYS B 1 37 ? 29.422 57.906 29.391 1 93.06 37 LYS B N 1
ATOM 6848 C CA . LYS B 1 37 ? 28.156 58.375 28.844 1 93.06 37 LYS B CA 1
ATOM 6849 C C . LYS B 1 37 ? 27.453 57.281 28.047 1 93.06 37 LYS B C 1
ATOM 6851 O O . LYS B 1 37 ? 28.078 56.281 27.703 1 93.06 37 LYS B O 1
ATOM 6856 N N . PRO B 1 38 ? 26.156 57.469 27.859 1 95.12 38 PRO B N 1
ATOM 6857 C CA . PRO B 1 38 ? 25.422 56.469 27.094 1 95.12 38 PRO B CA 1
ATOM 6858 C C . PRO B 1 38 ? 26.047 56.188 25.734 1 95.12 38 PRO B C 1
ATOM 6860 O O . PRO B 1 38 ? 26.328 57.125 24.984 1 95.12 38 PRO B O 1
ATOM 6863 N N . VAL B 1 39 ? 26.266 54.906 25.469 1 96.19 39 VAL B N 1
ATOM 6864 C CA . VAL B 1 39 ? 26.828 54.5 24.188 1 96.19 39 VAL B CA 1
ATOM 6865 C C . VAL B 1 39 ? 26.047 53.281 23.656 1 96.19 39 VAL B C 1
ATOM 6867 O O . VAL B 1 39 ? 25.484 52.5 24.438 1 96.19 39 VAL B O 1
ATOM 6870 N N . GLN B 1 40 ? 26 53.188 22.359 1 96.38 40 GLN B N 1
ATOM 6871 C CA . GLN B 1 40 ? 25.297 52.094 21.719 1 96.38 40 GLN B CA 1
ATOM 6872 C C . GLN B 1 40 ? 26.109 50.812 21.828 1 96.38 40 GLN B C 1
ATOM 6874 O O . GLN B 1 40 ? 27.266 50.75 21.406 1 96.38 40 GLN B O 1
ATOM 6879 N N . LEU B 1 41 ? 25.578 49.812 22.438 1 96.56 41 LEU B N 1
ATOM 6880 C CA . LEU B 1 41 ? 26.25 48.531 22.656 1 96.56 41 LEU B CA 1
ATOM 6881 C C . LEU B 1 41 ? 26 47.594 21.516 1 96.56 41 LEU B C 1
ATOM 6883 O O . LEU B 1 41 ? 26.906 46.875 21.062 1 96.56 41 LEU B O 1
ATOM 6887 N N . ILE B 1 42 ? 24.688 47.469 21.125 1 96.56 42 ILE B N 1
ATOM 6888 C CA . ILE B 1 42 ? 24.25 46.594 20.047 1 96.56 42 ILE B CA 1
ATOM 6889 C C . ILE B 1 42 ? 23.406 47.406 19.047 1 96.56 42 ILE B C 1
ATOM 6891 O O . ILE B 1 42 ? 22.594 48.25 19.422 1 96.56 42 ILE B O 1
ATOM 6895 N N . TYR B 1 43 ? 23.562 47.188 17.75 1 94.62 43 TYR B N 1
ATOM 6896 C CA . TYR B 1 43 ? 22.734 47.781 16.719 1 94.62 43 TYR B CA 1
ATOM 6897 C C . TYR B 1 43 ? 22.406 46.781 15.609 1 94.62 43 TYR B C 1
ATOM 6899 O O . TYR B 1 43 ? 23.125 45.812 15.422 1 94.62 43 TYR B O 1
ATOM 6907 N N . PRO B 1 44 ? 21.234 46.938 15.031 1 91.62 44 PRO B N 1
ATOM 6908 C CA . PRO B 1 44 ? 20.812 46.031 13.969 1 91.62 44 PRO B CA 1
ATOM 6909 C C . PRO B 1 44 ? 21.469 46.344 12.625 1 91.62 44 PRO B C 1
ATOM 6911 O O . PRO B 1 44 ? 21.953 47.469 12.422 1 91.62 44 PRO B O 1
ATOM 6914 N N . ASP B 1 45 ? 21.516 45.375 11.844 1 88.56 45 ASP B N 1
ATOM 6915 C CA . ASP B 1 45 ? 21.906 45.625 10.461 1 88.56 45 ASP B CA 1
ATOM 6916 C C . ASP B 1 45 ? 20.797 46.344 9.703 1 88.56 45 ASP B C 1
ATOM 6918 O O . ASP B 1 45 ? 19.75 46.625 10.258 1 88.56 45 ASP B O 1
ATOM 6922 N N . SER B 1 46 ? 20.953 46.688 8.539 1 80.75 46 SER B N 1
ATOM 6923 C CA . SER B 1 46 ? 20.047 47.531 7.75 1 80.75 46 SER B CA 1
ATOM 6924 C C . SER B 1 46 ? 18.656 46.906 7.672 1 80.75 46 SER B C 1
ATOM 6926 O O . SER B 1 46 ? 17.641 47.594 7.723 1 80.75 46 SER B O 1
ATOM 6928 N N . ASN B 1 47 ? 18.578 45.625 7.645 1 76.38 47 ASN B N 1
ATOM 6929 C CA . ASN B 1 47 ? 17.281 44.969 7.516 1 76.38 47 ASN B CA 1
ATOM 6930 C C . ASN B 1 47 ? 16.781 44.469 8.867 1 76.38 47 ASN B C 1
ATOM 6932 O O . ASN B 1 47 ? 15.734 43.812 8.938 1 76.38 47 ASN B O 1
ATOM 6936 N N . HIS B 1 48 ? 17.5 44.75 10.016 1 78.69 48 HIS B N 1
ATOM 6937 C CA . HIS B 1 48 ? 17.156 44.344 11.375 1 78.69 48 HIS B CA 1
ATOM 6938 C C . HIS B 1 48 ? 17.094 42.812 11.484 1 78.69 48 HIS B C 1
ATOM 6940 O O . HIS B 1 48 ? 16.234 42.281 12.195 1 78.69 48 HIS B O 1
ATOM 6946 N N . ASP B 1 49 ? 17.875 42.156 10.703 1 78.75 49 ASP B N 1
ATOM 6947 C CA . ASP B 1 49 ? 17.906 40.719 10.758 1 78.75 49 ASP B CA 1
ATOM 6948 C C . ASP B 1 49 ? 19 40.219 11.695 1 78.75 49 ASP B C 1
ATOM 6950 O O . ASP B 1 49 ? 18.812 39.25 12.445 1 78.75 49 ASP B O 1
ATOM 6954 N N . ARG B 1 50 ? 20.078 40.906 11.586 1 90.38 50 ARG B N 1
ATOM 6955 C CA . ARG B 1 50 ? 21.234 40.531 12.391 1 90.38 50 ARG B CA 1
ATOM 6956 C C . ARG B 1 50 ? 21.578 41.625 13.398 1 90.38 50 ARG B C 1
ATOM 6958 O O . ARG B 1 50 ? 21.359 42.812 13.141 1 90.38 50 ARG B O 1
ATOM 6965 N N . LEU B 1 51 ? 22.016 41.219 14.578 1 93.38 51 LEU B N 1
ATOM 6966 C CA . LEU B 1 51 ? 22.484 42.125 15.609 1 93.38 51 LEU B CA 1
ATOM 6967 C C . LEU B 1 51 ? 24 42.219 15.586 1 93.38 51 LEU B C 1
ATOM 6969 O O . LEU B 1 51 ? 24.703 41.219 15.422 1 93.38 51 LEU B O 1
ATOM 6973 N N . ILE B 1 52 ? 24.5 43.375 15.609 1 95.31 52 ILE B N 1
ATOM 6974 C CA . ILE B 1 52 ? 25.922 43.625 15.523 1 95.31 52 ILE B CA 1
ATOM 6975 C C . ILE B 1 52 ? 26.422 44.281 16.828 1 95.31 52 ILE B C 1
ATOM 6977 O O . ILE B 1 52 ? 25.766 45.156 17.359 1 95.31 52 ILE B O 1
ATOM 6981 N N . ILE B 1 53 ? 27.531 43.812 17.297 1 96.06 53 ILE B N 1
ATOM 6982 C CA . ILE B 1 53 ? 28.125 44.344 18.531 1 96.06 53 ILE B CA 1
ATOM 6983 C C . ILE B 1 53 ? 29 45.531 18.203 1 96.06 53 ILE B C 1
ATOM 6985 O O . ILE B 1 53 ? 29.766 45.531 17.234 1 96.06 53 ILE B O 1
ATOM 6989 N N . ASN B 1 54 ? 28.797 46.656 18.938 1 96.44 54 ASN B N 1
ATOM 6990 C CA . ASN B 1 54 ? 29.688 47.812 18.859 1 96.44 54 ASN B CA 1
ATOM 6991 C C . ASN B 1 54 ? 30.984 47.562 19.625 1 96.44 54 ASN B C 1
ATOM 6993 O O . ASN B 1 54 ? 31.031 47.719 20.844 1 96.44 54 ASN B O 1
ATOM 6997 N N . GLU B 1 55 ? 32.094 47.406 18.953 1 95.44 55 GLU B N 1
ATOM 6998 C CA . GLU B 1 55 ? 33.344 47 19.562 1 95.44 55 GLU B CA 1
ATOM 6999 C C . GLU B 1 55 ? 33.938 48.094 20.438 1 95.44 55 GLU B C 1
ATOM 7001 O O . GLU B 1 55 ? 34.562 47.812 21.453 1 95.44 55 GLU B O 1
ATOM 7006 N N . SER B 1 56 ? 33.781 49.312 20.031 1 95.25 56 SER B N 1
ATOM 7007 C CA . SER B 1 56 ? 34.25 50.406 20.828 1 95.25 56 SER B CA 1
ATOM 7008 C C . SER B 1 56 ? 33.562 50.438 22.203 1 95.25 56 SER B C 1
ATOM 7010 O O . SER B 1 56 ? 34.219 50.719 23.219 1 95.25 56 SER B O 1
ATOM 7012 N N . SER B 1 57 ? 32.312 50.125 22.156 1 95.56 57 SER B N 1
ATOM 7013 C CA . SER B 1 57 ? 31.547 50.094 23.406 1 95.56 57 SER B CA 1
ATOM 7014 C C . SER B 1 57 ? 32 48.938 24.297 1 95.56 57 SER B C 1
ATOM 7016 O O . SER B 1 57 ? 32.062 49.094 25.516 1 95.56 57 SER B O 1
ATOM 7018 N N . ILE B 1 58 ? 32.281 47.844 23.734 1 94.38 58 ILE B N 1
ATOM 7019 C CA . ILE B 1 58 ? 32.75 46.688 24.5 1 94.38 58 ILE B CA 1
ATOM 7020 C C . ILE B 1 58 ? 34.094 47 25.125 1 94.38 58 ILE B C 1
ATOM 7022 O O . ILE B 1 58 ? 34.375 46.625 26.266 1 94.38 58 ILE B O 1
ATOM 7026 N N . ASN B 1 59 ? 34.969 47.625 24.375 1 93.81 59 ASN B N 1
ATOM 7027 C CA . ASN B 1 59 ? 36.281 48 24.891 1 93.81 59 ASN B CA 1
ATOM 7028 C C . ASN B 1 59 ? 36.156 48.969 26.062 1 93.81 59 ASN B C 1
ATOM 7030 O O . ASN B 1 59 ? 36.938 48.875 27.016 1 93.81 59 ASN B O 1
ATOM 7034 N N . LEU B 1 60 ? 35.25 49.844 25.844 1 93.88 60 LEU B N 1
ATOM 7035 C CA . LEU B 1 60 ? 35 50.781 26.922 1 93.88 60 LEU B CA 1
ATOM 7036 C C . LEU B 1 60 ? 34.531 50.062 28.188 1 93.88 60 LEU B C 1
ATOM 7038 O O . LEU B 1 60 ? 35 50.344 29.297 1 93.88 60 LEU B O 1
ATOM 7042 N N . LEU B 1 61 ? 33.656 49.125 28.047 1 92.38 61 LEU B N 1
ATOM 7043 C CA . LEU B 1 61 ? 33.125 48.344 29.141 1 92.38 61 LEU B CA 1
ATOM 7044 C C . LEU B 1 61 ? 34.25 47.531 29.828 1 92.38 61 LEU B C 1
ATOM 7046 O O . LEU B 1 61 ? 34.344 47.531 31.062 1 92.38 61 LEU B O 1
ATOM 7050 N N . ASN B 1 62 ? 35.094 46.969 29.078 1 91.12 62 ASN B N 1
ATOM 7051 C CA . ASN B 1 62 ? 36.188 46.156 29.594 1 91.12 62 ASN B CA 1
ATOM 7052 C C . ASN B 1 62 ? 37.25 47 30.312 1 91.12 62 ASN B C 1
ATOM 7054 O O . ASN B 1 62 ? 37.844 46.531 31.297 1 91.12 62 ASN B O 1
ATOM 7058 N N . SER B 1 63 ? 37.469 48.094 29.812 1 90.69 63 SER B N 1
ATOM 7059 C CA . SER B 1 63 ? 38.531 48.938 30.344 1 90.69 63 SER B CA 1
ATOM 7060 C C . SER B 1 63 ? 38.094 49.625 31.641 1 90.69 63 SER B C 1
ATOM 7062 O O . SER B 1 63 ? 38.875 49.688 32.594 1 90.69 63 SER B O 1
ATOM 7064 N N . VAL B 1 64 ? 36.906 50.031 31.672 1 88.88 64 VAL B N 1
ATOM 7065 C CA . VAL B 1 64 ? 36.438 50.844 32.781 1 88.88 64 VAL B CA 1
ATOM 7066 C C . VAL B 1 64 ? 35.969 49.938 33.906 1 88.88 64 VAL B C 1
ATOM 7068 O O . VAL B 1 64 ? 36.125 50.25 35.094 1 88.88 64 VAL B O 1
ATOM 7071 N N . LEU B 1 65 ? 35.406 48.844 33.594 1 87.31 65 LEU B N 1
ATOM 7072 C CA . LEU B 1 65 ? 34.781 47.969 34.594 1 87.31 65 LEU B CA 1
ATOM 7073 C C . LEU B 1 65 ? 35.469 46.594 34.594 1 87.31 65 LEU B C 1
ATOM 7075 O O . LEU B 1 65 ? 34.781 45.562 34.531 1 87.31 65 LEU B O 1
ATOM 7079 N N . SER B 1 66 ? 36.688 46.531 34.625 1 79.44 66 SER B N 1
ATOM 7080 C CA . SER B 1 66 ? 37.469 45.312 34.469 1 79.44 66 SER B CA 1
ATOM 7081 C C . SER B 1 66 ? 37.375 44.438 35.719 1 79.44 66 SER B C 1
ATOM 7083 O O . SER B 1 66 ? 37.219 43.219 35.594 1 79.44 66 SER B O 1
ATOM 7085 N N . GLU B 1 67 ? 37.469 45 36.906 1 75.75 67 GLU B N 1
ATOM 7086 C CA . GLU B 1 67 ? 37.562 44.156 38.094 1 75.75 67 GLU B CA 1
ATOM 7087 C C . GLU B 1 67 ? 36.406 44.406 39.062 1 75.75 67 GLU B C 1
ATOM 7089 O O . GLU B 1 67 ? 36.188 43.625 40 1 75.75 67 GLU B O 1
ATOM 7094 N N . ASP B 1 68 ? 35.562 45.25 38.719 1 76.69 68 ASP B N 1
ATOM 7095 C CA . ASP B 1 68 ? 34.5 45.625 39.688 1 76.69 68 ASP B CA 1
ATOM 7096 C C . ASP B 1 68 ? 33.219 44.844 39.438 1 76.69 68 ASP B C 1
ATOM 7098 O O . ASP B 1 68 ? 32.906 44.531 38.312 1 76.69 68 ASP B O 1
ATOM 7102 N N . ARG B 1 69 ? 32.625 44.562 40.562 1 79.12 69 ARG B N 1
ATOM 7103 C CA . ARG B 1 69 ? 31.328 43.938 40.5 1 79.12 69 ARG B CA 1
ATOM 7104 C C . ARG B 1 69 ? 30.281 44.875 39.938 1 79.12 69 ARG B C 1
ATOM 7106 O O . ARG B 1 69 ? 30.281 46.062 40.281 1 79.12 69 ARG B O 1
ATOM 7113 N N . LEU B 1 70 ? 29.531 44.406 39 1 85.62 70 LEU B N 1
ATOM 7114 C CA . LEU B 1 70 ? 28.578 45.25 38.281 1 85.62 70 LEU B CA 1
ATOM 7115 C C . LEU B 1 70 ? 27.156 44.688 38.406 1 85.62 70 LEU B C 1
ATOM 7117 O O . LEU B 1 70 ? 26.953 43.469 38.375 1 85.62 70 LEU B O 1
ATOM 7121 N N . SER B 1 71 ? 26.203 45.625 38.75 1 89.19 71 SER B N 1
ATOM 7122 C CA . SER B 1 71 ? 24.781 45.312 38.594 1 89.19 71 SER B CA 1
ATOM 7123 C C . SER B 1 71 ? 24.203 45.906 37.312 1 89.19 71 SER B C 1
ATOM 7125 O O . SER B 1 71 ? 24.516 47.031 36.969 1 89.19 71 SER B O 1
ATOM 7127 N N . VAL B 1 72 ? 23.469 45.062 36.594 1 92.69 72 VAL B N 1
ATOM 7128 C CA . VAL B 1 72 ? 22.922 45.531 35.312 1 92.69 72 VAL B CA 1
ATOM 7129 C C . VAL B 1 72 ? 21.422 45.719 35.438 1 92.69 72 VAL B C 1
ATOM 7131 O O . VAL B 1 72 ? 20.688 44.812 35.844 1 92.69 72 VAL B O 1
ATOM 7134 N N . LEU B 1 73 ? 20.938 46.906 35.156 1 94.88 73 LEU B N 1
ATOM 7135 C CA . LEU B 1 73 ? 19.516 47.25 35.094 1 94.88 73 LEU B CA 1
ATOM 7136 C C . LEU B 1 73 ? 19.062 47.5 33.688 1 94.88 73 LEU B C 1
ATOM 7138 O O . LEU B 1 73 ? 19.438 48.469 33.062 1 94.88 73 LEU B O 1
ATOM 7142 N N . GLY B 1 74 ? 18.266 46.531 33.156 1 96.44 74 GLY B N 1
ATOM 7143 C CA . GLY B 1 74 ? 17.75 46.688 31.812 1 96.44 74 GLY B CA 1
ATOM 7144 C C . GLY B 1 74 ? 16.297 47.156 31.797 1 96.44 74 GLY B C 1
ATOM 7145 O O . GLY B 1 74 ? 15.5 46.75 32.656 1 96.44 74 GLY B O 1
ATOM 7146 N N . VAL B 1 75 ? 15.914 48 30.812 1 97.5 75 VAL B N 1
ATOM 7147 C CA . VAL B 1 75 ? 14.531 48.406 30.641 1 97.5 75 VAL B CA 1
ATOM 7148 C C . VAL B 1 75 ? 14.023 48.031 29.25 1 97.5 75 VAL B C 1
ATOM 7150 O O . VAL B 1 75 ? 14.703 48.25 28.25 1 97.5 75 VAL B O 1
ATOM 7153 N N . VAL B 1 76 ? 12.945 47.312 29.234 1 97.19 76 VAL B N 1
ATOM 7154 C CA . VAL B 1 76 ? 12.305 46.938 27.984 1 97.19 76 VAL B CA 1
ATOM 7155 C C . VAL B 1 76 ? 10.844 47.375 28 1 97.19 76 VAL B C 1
ATOM 7157 O O . VAL B 1 76 ? 10.273 47.656 29.047 1 97.19 76 VAL B O 1
ATOM 7160 N N . GLY B 1 77 ? 10.234 47.469 26.828 1 95 77 GLY B N 1
ATOM 7161 C CA . GLY B 1 77 ? 8.844 47.906 26.672 1 95 77 GLY B CA 1
ATOM 7162 C C . GLY B 1 77 ? 8.523 48.375 25.266 1 95 77 GLY B C 1
ATOM 7163 O O . GLY B 1 77 ? 9.383 48.344 24.391 1 95 77 GLY B O 1
ATOM 7164 N N . THR B 1 78 ? 7.32 48.844 25.125 1 91.88 78 THR B N 1
ATOM 7165 C CA . THR B 1 78 ? 6.859 49.25 23.812 1 91.88 78 THR B CA 1
ATOM 7166 C C . THR B 1 78 ? 7.445 50.625 23.438 1 91.88 78 THR B C 1
ATOM 7168 O O . THR B 1 78 ? 7.941 51.344 24.297 1 91.88 78 THR B O 1
ATOM 7171 N N . PHE B 1 79 ? 7.312 50.812 22.188 1 86.06 79 PHE B N 1
ATOM 7172 C CA . PHE B 1 79 ? 7.789 52.062 21.609 1 86.06 79 PHE B CA 1
ATOM 7173 C C . PHE B 1 79 ? 7.039 53.25 22.188 1 86.06 79 PHE B C 1
ATOM 7175 O O . PHE B 1 79 ? 5.812 53.219 22.328 1 86.06 79 PHE B O 1
ATOM 7182 N N . HIS B 1 80 ? 7.809 54.312 22.719 1 86.56 80 HIS B N 1
ATOM 7183 C CA . HIS B 1 80 ? 7.289 55.562 23.266 1 86.56 80 HIS B CA 1
ATOM 7184 C C . HIS B 1 80 ? 6.586 55.312 24.609 1 86.56 80 HIS B C 1
ATOM 7186 O O . HIS B 1 80 ? 5.598 55.969 24.922 1 86.56 80 HIS B O 1
ATOM 7192 N N . SER B 1 81 ? 7.02 54.312 25.266 1 88.31 81 SER B N 1
ATOM 7193 C CA . SER B 1 81 ? 6.449 54.031 26.594 1 88.31 81 SER B CA 1
ATOM 7194 C C . SER B 1 81 ? 7.148 54.844 27.672 1 88.31 81 SER B C 1
ATOM 7196 O O . SER B 1 81 ? 6.719 54.875 28.828 1 88.31 81 SER B O 1
ATOM 7198 N N . GLY B 1 82 ? 8.312 55.5 27.359 1 89.94 82 GLY B N 1
ATOM 7199 C CA . GLY B 1 82 ? 9.008 56.344 28.312 1 89.94 82 GLY B CA 1
ATOM 7200 C C . GLY B 1 82 ? 10.211 55.688 28.938 1 89.94 82 GLY B C 1
ATOM 7201 O O . GLY B 1 82 ? 10.641 56.062 30.031 1 89.94 82 GLY B O 1
ATOM 7202 N N . LYS B 1 83 ? 10.719 54.75 28.328 1 93.56 83 LYS B N 1
ATOM 7203 C CA . LYS B 1 83 ? 11.812 53.938 28.859 1 93.56 83 LYS B CA 1
ATOM 7204 C C . LYS B 1 83 ? 13.047 54.812 29.125 1 93.56 83 LYS B C 1
ATOM 7206 O O . LYS B 1 83 ? 13.617 54.75 30.219 1 93.56 83 LYS B O 1
ATOM 7211 N N . SER B 1 84 ? 13.5 55.562 28.141 1 93.62 84 SER B N 1
ATOM 7212 C CA . SER B 1 84 ? 14.719 56.375 28.25 1 93.62 84 SER B CA 1
ATOM 7213 C C . SER B 1 84 ? 14.57 57.469 29.312 1 93.62 84 SER B C 1
ATOM 7215 O O . SER B 1 84 ? 15.5 57.719 30.078 1 93.62 84 SER B O 1
ATOM 7217 N N . PHE B 1 85 ? 13.469 58.031 29.344 1 92.38 85 PHE B N 1
ATOM 7218 C CA . PHE B 1 85 ? 13.234 59.094 30.328 1 92.38 85 PHE B CA 1
ATOM 7219 C C . PHE B 1 85 ? 13.211 58.5 31.75 1 92.38 85 PHE B C 1
ATOM 7221 O O . PHE B 1 85 ? 13.719 59.125 32.688 1 92.38 85 PHE B O 1
ATOM 7228 N N . LEU B 1 86 ? 12.57 57.375 31.844 1 94.25 86 LEU B N 1
ATOM 7229 C CA . LEU B 1 86 ? 12.523 56.719 33.125 1 94.25 86 LEU B CA 1
ATOM 7230 C C . LEU B 1 86 ? 13.93 56.438 33.656 1 94.25 86 LEU B C 1
ATOM 7232 O O . LEU B 1 86 ? 14.227 56.688 34.812 1 94.25 86 LEU B O 1
ATOM 7236 N N . LEU B 1 87 ? 14.789 55.906 32.844 1 94.38 87 LEU B N 1
ATOM 7237 C CA . LEU B 1 87 ? 16.156 55.625 33.219 1 94.38 87 LEU B CA 1
ATOM 7238 C C . LEU B 1 87 ? 16.906 56.906 33.625 1 94.38 87 LEU B C 1
ATOM 7240 O O . LEU B 1 87 ? 17.672 56.906 34.594 1 94.38 87 LEU B O 1
ATOM 7244 N N . ASN B 1 88 ? 16.703 57.969 32.875 1 92.38 88 ASN B N 1
ATOM 7245 C CA . ASN B 1 88 ? 17.297 59.25 33.219 1 92.38 88 ASN B CA 1
ATOM 7246 C C . ASN B 1 88 ? 16.859 59.719 34.594 1 92.38 88 ASN B C 1
ATOM 7248 O O . ASN B 1 88 ? 17.688 60.125 35.406 1 92.38 88 ASN B O 1
ATOM 7252 N N . GLN B 1 89 ? 15.625 59.562 34.844 1 91.69 89 GLN B N 1
ATOM 7253 C CA . GLN B 1 89 ? 15.047 60.031 36.094 1 91.69 89 GLN B CA 1
ATOM 7254 C C . GLN B 1 89 ? 15.508 59.188 37.281 1 91.69 89 GLN B C 1
ATOM 7256 O O . GLN B 1 89 ? 15.625 59.719 38.406 1 91.69 89 GLN B O 1
ATOM 7261 N N . LEU B 1 90 ? 15.727 57.938 37.062 1 91.19 90 LEU B N 1
ATOM 7262 C CA . LEU B 1 90 ? 16.203 57.094 38.125 1 91.19 90 LEU B CA 1
ATOM 7263 C C . LEU B 1 90 ? 17.531 57.594 38.688 1 91.19 90 LEU B C 1
ATOM 7265 O O . LEU B 1 90 ? 17.828 57.375 39.875 1 91.19 90 LEU B O 1
ATOM 7269 N N . LEU B 1 91 ? 18.312 58.219 37.875 1 88.69 91 LEU B N 1
ATOM 7270 C CA . LEU B 1 91 ? 19.609 58.75 38.312 1 88.69 91 LEU B CA 1
ATOM 7271 C C . LEU B 1 91 ? 19.547 60.25 38.5 1 88.69 91 LEU B C 1
ATOM 7273 O O . LEU B 1 91 ? 20.578 60.906 38.719 1 88.69 91 LEU B O 1
ATOM 7277 N N . GLY B 1 92 ? 18.375 60.781 38.312 1 85.19 92 GLY B N 1
ATOM 7278 C CA . GLY B 1 92 ? 18.156 62.219 38.594 1 85.19 92 GLY B CA 1
ATOM 7279 C C . GLY B 1 92 ? 18.594 63.125 37.469 1 85.19 92 GLY B C 1
ATOM 7280 O O . GLY B 1 92 ? 18.938 64.25 37.688 1 85.19 92 GLY B O 1
ATOM 7281 N N . THR B 1 93 ? 18.688 62.531 36.25 1 85.62 93 THR B N 1
ATOM 7282 C CA . THR B 1 93 ? 19.016 63.312 35.062 1 85.62 93 THR B CA 1
ATOM 7283 C C . THR B 1 93 ? 17.828 63.344 34.094 1 85.62 93 THR B C 1
ATOM 7285 O O . THR B 1 93 ? 16.844 62.625 34.312 1 85.62 93 THR B O 1
ATOM 7288 N N . THR B 1 94 ? 17.922 64.25 33.125 1 83.69 94 THR B N 1
ATOM 7289 C CA . THR B 1 94 ? 16.812 64.312 32.156 1 83.69 94 THR B CA 1
ATOM 7290 C C . THR B 1 94 ? 17.328 64.125 30.75 1 83.69 94 THR B C 1
ATOM 7292 O O . THR B 1 94 ? 16.547 63.875 29.828 1 83.69 94 THR B O 1
ATOM 7295 N N . ASP B 1 95 ? 18.625 64.125 30.531 1 84.19 95 ASP B N 1
ATOM 7296 C CA . ASP B 1 95 ? 19.047 64.188 29.141 1 84.19 95 ASP B CA 1
ATOM 7297 C C . ASP B 1 95 ? 20.219 63.281 28.891 1 84.19 95 ASP B C 1
ATOM 7299 O O . ASP B 1 95 ? 21 63.469 27.953 1 84.19 95 ASP B O 1
ATOM 7303 N N . SER B 1 96 ? 20.438 62.344 29.734 1 89.12 96 SER B N 1
ATOM 7304 C CA . SER B 1 96 ? 21.516 61.375 29.469 1 89.12 96 SER B CA 1
ATOM 7305 C C . SER B 1 96 ? 21.188 60.5 28.266 1 89.12 96 SER B C 1
ATOM 7307 O O . SER B 1 96 ? 21.734 60.688 27.188 1 89.12 96 SER B O 1
ATOM 7309 N N . PHE B 1 97 ? 20.172 59.688 28.453 1 90.5 97 PHE B N 1
ATOM 7310 C CA . PHE B 1 97 ? 19.656 59 27.281 1 90.5 97 PHE B CA 1
ATOM 7311 C C . PHE B 1 97 ? 18.781 59.938 26.453 1 90.5 97 PHE B C 1
ATOM 7313 O O . PHE B 1 97 ? 18.062 60.781 27 1 90.5 97 PHE B O 1
ATOM 7320 N N . THR B 1 98 ? 18.844 59.812 25.172 1 85.5 98 THR B N 1
ATOM 7321 C CA . THR B 1 98 ? 18.094 60.688 24.281 1 85.5 98 THR B CA 1
ATOM 7322 C C . THR B 1 98 ? 16.594 60.344 24.344 1 85.5 98 THR B C 1
ATOM 7324 O O . THR B 1 98 ? 16.219 59.188 24.328 1 85.5 98 THR B O 1
ATOM 7327 N N . VAL B 1 99 ? 15.82 61.375 24.562 1 81.06 99 VAL B N 1
ATOM 7328 C CA . VAL B 1 99 ? 14.367 61.281 24.531 1 81.06 99 VAL B CA 1
ATOM 7329 C C . VAL B 1 99 ? 13.828 62.094 23.359 1 81.06 99 VAL B C 1
ATOM 7331 O O . VAL B 1 99 ? 14.195 63.25 23.156 1 81.06 99 VAL B O 1
ATOM 7334 N N . GLY B 1 100 ? 13.055 61.469 22.484 1 75.25 100 GLY B N 1
ATOM 7335 C CA . GLY B 1 100 ? 12.609 62.156 21.281 1 75.25 100 GLY B CA 1
ATOM 7336 C C . GLY B 1 100 ? 11.148 62.594 21.344 1 75.25 100 GLY B C 1
ATOM 7337 O O . GLY B 1 100 ? 10.32 61.844 21.891 1 75.25 100 GLY B O 1
ATOM 7338 N N . PRO B 1 101 ? 10.898 63.656 20.734 1 83 101 PRO B N 1
ATOM 7339 C CA . PRO B 1 101 ? 9.531 64.188 20.766 1 83 101 PRO B CA 1
ATOM 7340 C C . PRO B 1 101 ? 8.68 63.656 19.594 1 83 101 PRO B C 1
ATOM 7342 O O . PRO B 1 101 ? 7.457 63.812 19.609 1 83 101 PRO B O 1
ATOM 7345 N N . THR B 1 102 ? 9.273 62.969 18.703 1 86.12 102 THR B N 1
ATOM 7346 C CA . THR B 1 102 ? 8.578 62.656 17.469 1 86.12 102 THR B CA 1
ATOM 7347 C C . THR B 1 102 ? 7.898 61.281 17.578 1 86.12 102 THR B C 1
ATOM 7349 O O . THR B 1 102 ? 8.078 60.562 18.562 1 86.12 102 THR B O 1
ATOM 7352 N N . VAL B 1 103 ? 7.141 60.938 16.516 1 87.88 103 VAL B N 1
ATOM 7353 C CA . VAL B 1 103 ? 6.426 59.688 16.453 1 87.88 103 VAL B CA 1
ATOM 7354 C C . VAL B 1 103 ? 7.383 58.562 16.016 1 87.88 103 VAL B C 1
ATOM 7356 O O . VAL B 1 103 ? 7.027 57.375 16.031 1 87.88 103 VAL B O 1
ATOM 7359 N N . HIS B 1 104 ? 8.609 58.875 15.789 1 84.38 104 HIS B N 1
ATOM 7360 C CA . HIS B 1 104 ? 9.586 57.906 15.328 1 84.38 104 HIS B CA 1
ATOM 7361 C C . HIS B 1 104 ? 10.43 57.406 16.484 1 84.38 104 HIS B C 1
ATOM 7363 O O . HIS B 1 104 ? 10.695 58.125 17.438 1 84.38 104 HIS B O 1
ATOM 7369 N N . PRO B 1 105 ? 10.836 56.125 16.297 1 82.5 105 PRO B N 1
ATOM 7370 C CA . PRO B 1 105 ? 11.703 55.625 17.359 1 82.5 105 PRO B CA 1
ATOM 7371 C C . PRO B 1 105 ? 13.047 56.344 17.438 1 82.5 105 PRO B C 1
ATOM 7373 O O . PRO B 1 105 ? 13.617 56.688 16.406 1 82.5 105 PRO B O 1
ATOM 7376 N N . GLN B 1 106 ? 13.516 56.531 18.609 1 82 106 GLN B N 1
ATOM 7377 C CA . GLN B 1 106 ? 14.773 57.25 18.797 1 82 106 GLN B CA 1
ATOM 7378 C C . GLN B 1 106 ? 15.906 56.281 19.172 1 82 106 GLN B C 1
ATOM 7380 O O . GLN B 1 106 ? 17.031 56.438 18.688 1 82 106 GLN B O 1
ATOM 7385 N N . THR B 1 107 ? 15.562 55.344 20.047 1 89.12 107 THR B N 1
ATOM 7386 C CA . THR B 1 107 ? 16.562 54.344 20.484 1 89.12 107 THR B CA 1
ATOM 7387 C C . THR B 1 107 ? 16.625 53.188 19.516 1 89.12 107 THR B C 1
ATOM 7389 O O . THR B 1 107 ? 15.602 52.562 19.203 1 89.12 107 THR B O 1
ATOM 7392 N N . ILE B 1 108 ? 17.766 52.938 18.969 1 91.19 108 ILE B N 1
ATOM 7393 C CA . ILE B 1 108 ? 17.969 51.781 18.078 1 91.19 108 ILE B CA 1
ATOM 7394 C C . ILE B 1 108 ? 18.891 50.781 18.734 1 91.19 108 ILE B C 1
ATOM 7396 O O . ILE B 1 108 ? 20 51.094 19.156 1 91.19 108 ILE B O 1
ATOM 7400 N N . GLY B 1 109 ? 18.406 49.562 18.875 1 94.12 109 GLY B N 1
ATOM 7401 C CA . GLY B 1 109 ? 19.203 48.531 19.5 1 94.12 109 GLY B CA 1
ATOM 7402 C C . GLY B 1 109 ? 19.219 48.625 21.016 1 94.12 109 GLY B C 1
ATOM 7403 O O . GLY B 1 109 ? 18.188 48.781 21.641 1 94.12 109 GLY B O 1
ATOM 7404 N N . ILE B 1 110 ? 20.375 48.281 21.562 1 96.88 110 ILE B N 1
ATOM 7405 C CA . ILE B 1 110 ? 20.562 48.344 23.016 1 96.88 110 ILE B CA 1
ATOM 7406 C C . ILE B 1 110 ? 21.672 49.344 23.328 1 96.88 110 ILE B C 1
ATOM 7408 O O . ILE B 1 110 ? 22.766 49.281 22.766 1 96.88 110 ILE B O 1
ATOM 7412 N N . TRP B 1 111 ? 21.391 50.312 24.203 1 97.19 111 TRP B N 1
ATOM 7413 C CA . TRP B 1 111 ? 22.359 51.281 24.656 1 97.19 111 TRP B CA 1
ATOM 7414 C C . TRP B 1 111 ? 22.75 51.062 26.109 1 97.19 111 TRP B C 1
ATOM 7416 O O . TRP B 1 111 ? 21.953 50.531 26.891 1 97.19 111 TRP B O 1
ATOM 7426 N N . MET B 1 112 ? 24 51.375 26.484 1 96.69 112 MET B N 1
ATOM 7427 C CA . MET B 1 112 ? 24.438 51.188 27.859 1 96.69 112 MET B CA 1
ATOM 7428 C C . MET B 1 112 ? 24.984 52.469 28.453 1 96.69 112 MET B C 1
ATOM 7430 O O . MET B 1 112 ? 25.516 53.312 27.734 1 96.69 112 MET B O 1
ATOM 7434 N N . TRP B 1 113 ? 24.781 52.656 29.719 1 96.25 113 TRP B N 1
ATOM 7435 C CA . TRP B 1 113 ? 25.25 53.75 30.531 1 96.25 113 TRP B CA 1
ATOM 7436 C C . TRP B 1 113 ? 25.75 53.25 31.891 1 96.25 113 TRP B C 1
ATOM 7438 O O . TRP B 1 113 ? 25.047 52.531 32.594 1 96.25 113 TRP B O 1
ATOM 7448 N N . ALA B 1 114 ? 27.047 53.594 32.25 1 93.81 114 ALA B N 1
ATOM 7449 C CA . ALA B 1 114 ? 27.641 53.094 33.5 1 93.81 114 ALA B CA 1
ATOM 7450 C C . ALA B 1 114 ? 27.812 54.219 34.5 1 93.81 114 ALA B C 1
ATOM 7452 O O . ALA B 1 114 ? 28.312 55.312 34.156 1 93.81 114 ALA B O 1
ATOM 7453 N N . CYS B 1 115 ? 27.359 53.938 35.719 1 92.38 115 CYS B N 1
ATOM 7454 C CA . CYS B 1 115 ? 27.438 54.906 36.812 1 92.38 115 CYS B CA 1
ATOM 7455 C C . CYS B 1 115 ? 27.828 54.219 38.094 1 92.38 115 CYS B C 1
ATOM 7457 O O . CYS B 1 115 ? 27.547 53.031 38.312 1 92.38 115 CYS B O 1
ATOM 7459 N N . ARG B 1 116 ? 28.578 54.969 38.938 1 92.69 116 ARG B N 1
ATOM 7460 C CA . ARG B 1 116 ? 28.844 54.562 40.312 1 92.69 116 ARG B CA 1
ATOM 7461 C C . ARG B 1 116 ? 27.891 55.219 41.281 1 92.69 116 ARG B C 1
ATOM 7463 O O . ARG B 1 116 ? 27.797 56.469 41.312 1 92.69 116 ARG B O 1
ATOM 7470 N N . ILE B 1 117 ? 27.078 54.406 41.938 1 85 117 ILE B N 1
ATOM 7471 C CA . ILE B 1 117 ? 26.062 54.969 42.844 1 85 117 ILE B CA 1
ATOM 7472 C C . ILE B 1 117 ? 26.422 54.656 44.281 1 85 117 ILE B C 1
ATOM 7474 O O . ILE B 1 117 ? 27.094 53.656 44.562 1 85 117 ILE B O 1
ATOM 7478 N N . LYS B 1 118 ? 26.094 55.594 45.094 1 78.31 118 LYS B N 1
ATOM 7479 C CA . LYS B 1 118 ? 26.312 55.406 46.531 1 78.31 118 LYS B CA 1
ATOM 7480 C C . LYS B 1 118 ? 25.016 54.969 47.219 1 78.31 118 LYS B C 1
ATOM 7482 O O . LYS B 1 118 ? 23.969 55.562 47.031 1 78.31 118 LYS B O 1
ATOM 7487 N N . ASP B 1 119 ? 25.062 53.812 47.812 1 68.38 119 ASP B N 1
ATOM 7488 C CA . ASP B 1 119 ? 23.859 53.344 48.531 1 68.38 119 ASP B CA 1
ATOM 7489 C C . ASP B 1 119 ? 23.688 54.094 49.844 1 68.38 119 ASP B C 1
ATOM 7491 O O . ASP B 1 119 ? 24.516 54.938 50.188 1 68.38 119 ASP B O 1
ATOM 7495 N N . ASP B 1 120 ? 22.531 53.906 50.406 1 63.38 120 ASP B N 1
ATOM 7496 C CA . ASP B 1 120 ? 22.203 54.594 51.656 1 63.38 120 ASP B CA 1
ATOM 7497 C C . ASP B 1 120 ? 23.25 54.312 52.719 1 63.38 120 ASP B C 1
ATOM 7499 O O . ASP B 1 120 ? 23.438 55.125 53.625 1 63.38 120 ASP B O 1
ATOM 7503 N N . ASN B 1 121 ? 23.875 53.156 52.594 1 65.88 121 ASN B N 1
ATOM 7504 C CA . ASN B 1 121 ? 24.891 52.812 53.594 1 65.88 121 ASN B CA 1
ATOM 7505 C C . ASN B 1 121 ? 26.266 53.375 53.219 1 65.88 121 ASN B C 1
ATOM 7507 O O . ASN B 1 121 ? 27.25 53.125 53.906 1 65.88 121 ASN B O 1
ATOM 7511 N N . GLY B 1 122 ? 26.328 54.094 52.031 1 68.38 122 GLY B N 1
ATOM 7512 C CA . GLY B 1 122 ? 27.562 54.75 51.625 1 68.38 122 GLY B CA 1
ATOM 7513 C C . GLY B 1 122 ? 28.453 53.844 50.75 1 68.38 122 GLY B C 1
ATOM 7514 O O . GLY B 1 122 ? 29.531 54.281 50.344 1 68.38 122 GLY B O 1
ATOM 7515 N N . LYS B 1 123 ? 28.109 52.625 50.625 1 77.75 123 LYS B N 1
ATOM 7516 C CA . LYS B 1 123 ? 28.891 51.719 49.812 1 77.75 123 LYS B CA 1
ATOM 7517 C C . LYS B 1 123 ? 28.672 52.031 48.312 1 77.75 123 LYS B C 1
ATOM 7519 O O . LYS B 1 123 ? 27.547 52.25 47.875 1 77.75 123 LYS B O 1
ATOM 7524 N N . GLN B 1 124 ? 29.844 52.125 47.625 1 79.81 124 GLN B N 1
ATOM 7525 C CA . GLN B 1 124 ? 29.797 52.406 46.188 1 79.81 124 GLN B CA 1
ATOM 7526 C C . GLN B 1 124 ? 29.547 51.156 45.375 1 79.81 124 GLN B C 1
ATOM 7528 O O . GLN B 1 124 ? 30.078 50.094 45.688 1 79.81 124 GLN B O 1
ATOM 7533 N N . HIS B 1 125 ? 28.562 51.281 44.562 1 83.62 125 HIS B N 1
ATOM 7534 C CA . HIS B 1 125 ? 28.203 50.188 43.688 1 83.62 125 HIS B CA 1
ATOM 7535 C C . HIS B 1 125 ? 28.156 50.656 42.219 1 83.62 125 HIS B C 1
ATOM 7537 O O . HIS B 1 125 ? 27.672 51.75 41.938 1 83.62 125 HIS B O 1
ATOM 7543 N N . ASN B 1 126 ? 28.812 49.812 41.281 1 89.31 126 ASN B N 1
ATOM 7544 C CA . ASN B 1 126 ? 28.75 50.125 39.875 1 89.31 126 ASN B CA 1
ATOM 7545 C C . ASN B 1 126 ? 27.438 49.625 39.25 1 89.31 126 ASN B C 1
ATOM 7547 O O . ASN B 1 126 ? 27.047 48.5 39.469 1 89.31 126 ASN B O 1
ATOM 7551 N N . LEU B 1 127 ? 26.719 50.531 38.562 1 91.62 127 LEU B N 1
ATOM 7552 C CA . LEU B 1 127 ? 25.453 50.25 37.938 1 91.62 127 LEU B CA 1
ATOM 7553 C C . LEU B 1 127 ? 25.547 50.438 36.438 1 91.62 127 LEU B C 1
ATOM 7555 O O . LEU B 1 127 ? 26 51.5 35.969 1 91.62 127 LEU B O 1
ATOM 7559 N N . LEU B 1 128 ? 25.266 49.375 35.719 1 93.5 128 LEU B N 1
ATOM 7560 C CA . LEU B 1 128 ? 25.172 49.469 34.281 1 93.5 128 LEU B CA 1
ATOM 7561 C C . LEU B 1 128 ? 23.703 49.531 33.844 1 93.5 128 LEU B C 1
ATOM 7563 O O . LEU B 1 128 ? 22.922 48.594 34.125 1 93.5 128 LEU B O 1
ATOM 7567 N N . LEU B 1 129 ? 23.266 50.594 33.156 1 95.94 129 LEU B N 1
ATOM 7568 C CA . LEU B 1 129 ? 21.906 50.781 32.656 1 95.94 129 LEU B CA 1
ATOM 7569 C C . LEU B 1 129 ? 21.828 50.406 31.172 1 95.94 129 LEU B C 1
ATOM 7571 O O . LEU B 1 129 ? 22.688 50.812 30.375 1 95.94 129 LEU B O 1
ATOM 7575 N N . LEU B 1 130 ? 20.859 49.625 30.875 1 96.94 130 LEU B N 1
ATOM 7576 C CA . LEU B 1 130 ? 20.641 49.25 29.484 1 96.94 130 LEU B CA 1
ATOM 7577 C C . LEU B 1 130 ? 19.312 49.844 28.984 1 96.94 130 LEU B C 1
ATOM 7579 O O . LEU B 1 130 ? 18.25 49.531 29.516 1 96.94 130 LEU B O 1
ATOM 7583 N N . ASP B 1 131 ? 19.312 50.688 27.984 1 96.56 131 ASP B N 1
ATOM 7584 C CA . ASP B 1 131 ? 18.156 51.25 27.281 1 96.56 131 ASP B CA 1
ATOM 7585 C C . ASP B 1 131 ? 17.938 50.531 25.953 1 96.56 131 ASP B C 1
ATOM 7587 O O . ASP B 1 131 ? 18.891 50.281 25.203 1 96.56 131 ASP B O 1
ATOM 7591 N N . THR B 1 132 ? 16.75 50.156 25.75 1 96.69 132 THR B N 1
ATOM 7592 C CA . THR B 1 132 ? 16.516 49.312 24.594 1 96.69 132 THR B CA 1
ATOM 7593 C C . THR B 1 132 ? 15.531 49.969 23.625 1 96.69 132 THR B C 1
ATOM 7595 O O . THR B 1 132 ? 14.742 50.812 24.031 1 96.69 132 THR B O 1
ATOM 7598 N N . GLU B 1 133 ? 15.664 49.562 22.391 1 92.81 133 GLU B N 1
ATOM 7599 C CA . GLU B 1 133 ? 14.664 49.938 21.391 1 92.81 133 GLU B CA 1
ATOM 7600 C C . GLU B 1 133 ? 13.289 49.406 21.766 1 92.81 133 GLU B C 1
ATOM 7602 O O . GLU B 1 133 ? 13.156 48.281 22.25 1 92.81 133 GLU B O 1
ATOM 7607 N N . GLY B 1 134 ? 12.273 50.25 21.562 1 92.06 134 GLY B N 1
ATOM 7608 C CA . GLY B 1 134 ? 10.922 49.875 21.938 1 92.06 134 GLY B CA 1
ATOM 7609 C C . GLY B 1 134 ? 10.305 48.844 21.016 1 92.06 134 GLY B C 1
ATOM 7610 O O . GLY B 1 134 ? 10.547 48.844 19.812 1 92.06 134 GLY B O 1
ATOM 7611 N N . PHE B 1 135 ? 9.469 48 21.578 1 91.69 135 PHE B N 1
ATOM 7612 C CA . PHE B 1 135 ? 8.766 46.969 20.828 1 91.69 135 PHE B CA 1
ATOM 7613 C C . PHE B 1 135 ? 7.711 47.594 19.922 1 91.69 135 PHE B C 1
ATOM 7615 O O . PHE B 1 135 ? 7.27 48.719 20.156 1 91.69 135 PHE B O 1
ATOM 7622 N N . TYR B 1 136 ? 7.277 46.875 18.891 1 87.06 136 TYR B N 1
ATOM 7623 C CA . TYR B 1 136 ? 6.188 47.219 17.984 1 87.06 136 TYR B CA 1
ATOM 7624 C C . TYR B 1 136 ? 6.488 48.5 17.203 1 87.06 136 TYR B C 1
ATOM 7626 O O . TYR B 1 136 ? 5.582 49.281 16.906 1 87.06 136 TYR B O 1
ATOM 7634 N N . SER B 1 137 ? 7.773 48.719 17.125 1 83.44 137 SER B N 1
ATOM 7635 C CA . SER B 1 137 ? 8.125 49.875 16.281 1 83.44 137 SER B CA 1
ATOM 7636 C C . SER B 1 137 ? 7.883 49.562 14.812 1 83.44 137 SER B C 1
ATOM 7638 O O . SER B 1 137 ? 7.801 48.406 14.414 1 83.44 137 SER B O 1
ATOM 7640 N N . SER B 1 138 ? 7.727 50.688 14.07 1 76.94 138 SER B N 1
ATOM 7641 C CA . SER B 1 138 ? 7.441 50.531 12.648 1 76.94 138 SER B CA 1
ATOM 7642 C C . SER B 1 138 ? 8.617 49.875 11.922 1 76.94 138 SER B C 1
ATOM 7644 O O . SER B 1 138 ? 9.773 50.188 12.203 1 76.94 138 SER B O 1
ATOM 7646 N N . ASN B 1 139 ? 8.461 48.969 11.047 1 71.56 139 ASN B N 1
ATOM 7647 C CA . ASN B 1 139 ? 9.422 48.344 10.148 1 71.56 139 ASN B CA 1
ATOM 7648 C C . ASN B 1 139 ? 10.367 47.406 10.898 1 71.56 139 ASN B C 1
ATOM 7650 O O . ASN B 1 139 ? 11.508 47.219 10.484 1 71.56 139 ASN B O 1
ATOM 7654 N N . VAL B 1 140 ? 9.984 47.031 12.078 1 79.69 140 VAL B N 1
ATOM 7655 C CA . VAL B 1 140 ? 10.805 46.094 12.852 1 79.69 140 VAL B CA 1
ATOM 7656 C C . VAL B 1 140 ? 10.062 44.781 13.023 1 79.69 140 VAL B C 1
ATOM 7658 O O . VAL B 1 140 ? 8.852 44.75 13.242 1 79.69 140 VAL B O 1
ATOM 7661 N N . SER B 1 141 ? 10.711 43.75 12.797 1 78.81 141 SER B N 1
ATOM 7662 C CA . SER B 1 141 ? 10.102 42.438 12.914 1 78.81 141 SER B CA 1
ATOM 7663 C C . SER B 1 141 ? 9.906 42.031 14.375 1 78.81 141 SER B C 1
ATOM 7665 O O . SER B 1 141 ? 10.625 42.5 15.25 1 78.81 141 SER B O 1
ATOM 7667 N N . GLU B 1 142 ? 8.922 41.25 14.539 1 81.56 142 GLU B N 1
ATOM 7668 C CA . GLU B 1 142 ? 8.68 40.719 15.875 1 81.56 142 GLU B CA 1
ATOM 7669 C C . GLU B 1 142 ? 9.883 39.906 16.375 1 81.56 142 GLU B C 1
ATOM 7671 O O . GLU B 1 142 ? 10.18 39.906 17.578 1 81.56 142 GLU B O 1
ATOM 7676 N N . THR B 1 143 ? 10.617 39.25 15.508 1 85.25 143 THR B N 1
ATOM 7677 C CA . THR B 1 143 ? 11.797 38.469 15.867 1 85.25 143 THR B CA 1
ATOM 7678 C C . THR B 1 143 ? 12.891 39.375 16.422 1 85.25 143 THR B C 1
ATOM 7680 O O . THR B 1 143 ? 13.609 39.031 17.344 1 85.25 143 THR B O 1
ATOM 7683 N N . TYR B 1 144 ? 12.977 40.469 15.766 1 88.25 144 TYR B N 1
ATOM 7684 C CA . TYR B 1 144 ? 13.953 41.438 16.25 1 88.25 144 TYR B CA 1
ATOM 7685 C C . TYR B 1 144 ? 13.625 41.875 17.672 1 88.25 144 TYR B C 1
ATOM 7687 O O . TYR B 1 144 ? 14.508 41.938 18.516 1 88.25 144 TYR B O 1
ATOM 7695 N N . ASP B 1 145 ? 12.383 42.188 17.938 1 90.81 145 ASP B N 1
ATOM 7696 C CA . ASP B 1 145 ? 11.938 42.562 19.281 1 90.81 145 ASP B CA 1
ATOM 7697 C C . ASP B 1 145 ? 12.258 41.469 20.297 1 90.81 145 ASP B C 1
ATOM 7699 O O . ASP B 1 145 ? 12.688 41.781 21.406 1 90.81 145 ASP B O 1
ATOM 7703 N N . ALA B 1 146 ? 11.992 40.312 19.859 1 90 146 ALA B N 1
ATOM 7704 C CA . ALA B 1 146 ? 12.227 39.156 20.75 1 90 146 ALA B CA 1
ATOM 7705 C C . ALA B 1 146 ? 13.711 39.031 21.062 1 90 146 ALA B C 1
ATOM 7707 O O . ALA B 1 146 ? 14.078 38.656 22.188 1 90 146 ALA B O 1
ATOM 7708 N N . LYS B 1 147 ? 14.555 39.219 20.062 1 91.94 147 LYS B N 1
ATOM 7709 C CA . LYS B 1 147 ? 15.992 39.156 20.281 1 91.94 147 LYS B CA 1
ATOM 7710 C C . LYS B 1 147 ? 16.453 40.219 21.281 1 91.94 147 LYS B C 1
ATOM 7712 O O . LYS B 1 147 ? 17.234 39.938 22.188 1 91.94 147 LYS B O 1
ATOM 7717 N N . ILE B 1 148 ? 15.906 41.438 21.094 1 94.12 148 ILE B N 1
ATOM 7718 C CA . ILE B 1 148 ? 16.234 42.531 21.984 1 94.12 148 ILE B CA 1
ATOM 7719 C C . ILE B 1 148 ? 15.805 42.188 23.406 1 94.12 148 ILE B C 1
ATOM 7721 O O . ILE B 1 148 ? 16.562 42.406 24.359 1 94.12 148 ILE B O 1
ATOM 7725 N N . PHE B 1 149 ? 14.641 41.656 23.562 1 94.94 149 PHE B N 1
ATOM 7726 C CA . PHE B 1 149 ? 14.117 41.281 24.859 1 94.94 149 PHE B CA 1
ATOM 7727 C C . PHE B 1 149 ? 14.984 40.188 25.484 1 94.94 149 PHE B C 1
ATOM 7729 O O . PHE B 1 149 ? 15.32 40.25 26.672 1 94.94 149 PHE B O 1
ATOM 7736 N N . ALA B 1 150 ? 15.312 39.25 24.734 1 92.75 150 ALA B N 1
ATOM 7737 C CA . ALA B 1 150 ? 16.047 38.062 25.234 1 92.75 150 ALA B CA 1
ATOM 7738 C C . ALA B 1 150 ? 17.438 38.469 25.703 1 92.75 150 ALA B C 1
ATOM 7740 O O . ALA B 1 150 ? 17.844 38.094 26.812 1 92.75 150 ALA B O 1
ATOM 7741 N N . ILE B 1 151 ? 18.125 39.188 24.891 1 93.94 151 ILE B N 1
ATOM 7742 C CA . ILE B 1 151 ? 19.484 39.562 25.219 1 93.94 151 ILE B CA 1
ATOM 7743 C C . ILE B 1 151 ? 19.5 40.469 26.453 1 93.94 151 ILE B C 1
ATOM 7745 O O . ILE B 1 151 ? 20.297 40.25 27.375 1 93.94 151 ILE B O 1
ATOM 7749 N N . THR B 1 152 ? 18.594 41.438 26.516 1 96.06 152 THR B N 1
ATOM 7750 C CA . THR B 1 152 ? 18.516 42.344 27.641 1 96.06 152 THR B CA 1
ATOM 7751 C C . THR B 1 152 ? 18.156 41.625 28.922 1 96.06 152 THR B C 1
ATOM 7753 O O . THR B 1 152 ? 18.734 41.875 29.984 1 96.06 152 THR B O 1
ATOM 7756 N N . THR B 1 153 ? 17.219 40.781 28.766 1 94.75 153 THR B N 1
ATOM 7757 C CA . THR B 1 153 ? 16.766 40 29.922 1 94.75 153 THR B CA 1
ATOM 7758 C C . THR B 1 153 ? 17.891 39.156 30.5 1 94.75 153 THR B C 1
ATOM 7760 O O . THR B 1 153 ? 18.109 39.125 31.703 1 94.75 153 THR B O 1
ATOM 7763 N N . LEU B 1 154 ? 18.656 38.5 29.672 1 91.25 154 LEU B N 1
ATOM 7764 C CA . LEU B 1 154 ? 19.672 37.562 30.109 1 91.25 154 LEU B CA 1
ATOM 7765 C C . LEU B 1 154 ? 20.906 38.312 30.609 1 91.25 154 LEU B C 1
ATOM 7767 O O . LEU B 1 154 ? 21.688 37.781 31.406 1 91.25 154 LEU B O 1
ATOM 7771 N N . LEU B 1 155 ? 21.062 39.5 30.188 1 91.5 155 LEU B N 1
ATOM 7772 C CA . LEU B 1 155 ? 22.203 40.312 30.641 1 91.5 155 LEU B CA 1
ATOM 7773 C C . LEU B 1 155 ? 21.875 41 31.953 1 91.5 155 LEU B C 1
ATOM 7775 O O . LEU B 1 155 ? 22.781 41.438 32.688 1 91.5 155 LEU B O 1
ATOM 7779 N N . SER B 1 156 ? 20.609 41.156 32.281 1 92.81 156 SER B N 1
ATOM 7780 C CA . SER B 1 156 ? 20.188 42 33.375 1 92.81 156 SER B CA 1
ATOM 7781 C C . SER B 1 156 ? 20.172 41.25 34.688 1 92.81 156 SER B C 1
ATOM 7783 O O . SER B 1 156 ? 19.844 40.062 34.719 1 92.81 156 SER B O 1
ATOM 7785 N N . SER B 1 157 ? 20.594 41.969 35.688 1 89.5 157 SER B N 1
ATOM 7786 C CA . SER B 1 157 ? 20.344 41.5 37.062 1 89.5 157 SER B CA 1
ATOM 7787 C C . SER B 1 157 ? 18.938 41.812 37.531 1 89.5 157 SER B C 1
ATOM 7789 O O . SER B 1 157 ? 18.391 41.125 38.406 1 89.5 157 SER B O 1
ATOM 7791 N N . HIS B 1 158 ? 18.422 42.875 37.031 1 93.12 158 HIS B N 1
ATOM 7792 C CA . HIS B 1 158 ? 17.047 43.312 37.219 1 93.12 158 HIS B CA 1
ATOM 7793 C C . HIS B 1 158 ? 16.469 43.875 35.938 1 93.12 158 HIS B C 1
ATOM 7795 O O . HIS B 1 158 ? 17.156 44.594 35.219 1 93.12 158 HIS B O 1
ATOM 7801 N N . LEU B 1 159 ? 15.258 43.469 35.688 1 96.19 159 LEU B N 1
ATOM 7802 C CA . LEU B 1 159 ? 14.625 43.906 34.438 1 96.19 159 LEU B CA 1
ATOM 7803 C C . LEU B 1 159 ? 13.398 44.781 34.719 1 96.19 159 LEU B C 1
ATOM 7805 O O . LEU B 1 159 ? 12.586 44.438 35.594 1 96.19 159 LEU B O 1
ATOM 7809 N N . ILE B 1 160 ? 13.281 45.875 34.062 1 97.62 160 ILE B N 1
ATOM 7810 C CA . ILE B 1 160 ? 12.086 46.719 34.125 1 97.62 160 ILE B CA 1
ATOM 7811 C C . ILE B 1 160 ? 11.266 46.531 32.844 1 97.62 160 ILE B C 1
ATOM 7813 O O . ILE B 1 160 ? 11.789 46.656 31.734 1 97.62 160 ILE B O 1
ATOM 7817 N N . TYR B 1 161 ? 10.062 46.125 32.969 1 97.44 161 TYR B N 1
ATOM 7818 C CA . TYR B 1 161 ? 9.117 46.094 31.844 1 97.44 161 TYR B CA 1
ATOM 7819 C C . TYR B 1 161 ? 8.195 47.312 31.891 1 97.44 161 TYR B C 1
ATOM 7821 O O . TYR B 1 161 ? 7.355 47.438 32.781 1 97.44 161 TYR B O 1
ATOM 7829 N N . ASN B 1 162 ? 8.359 48.188 30.906 1 96.12 162 ASN B N 1
ATOM 7830 C CA . ASN B 1 162 ? 7.648 49.438 30.891 1 96.12 162 ASN B CA 1
ATOM 7831 C C . ASN B 1 162 ? 6.41 49.406 30 1 96.12 162 ASN B C 1
ATOM 7833 O O . ASN B 1 162 ? 6.488 48.969 28.844 1 96.12 162 ASN B O 1
ATOM 7837 N N . SER B 1 163 ? 5.285 49.688 30.531 1 94.06 163 SER B N 1
ATOM 7838 C CA . SER B 1 163 ? 4.043 49.812 29.766 1 94.06 163 SER B CA 1
ATOM 7839 C C . SER B 1 163 ? 3.354 51.156 30.047 1 94.06 163 SER B C 1
ATOM 7841 O O . SER B 1 163 ? 3.861 51.969 30.812 1 94.06 163 SER B O 1
ATOM 7843 N N . VAL B 1 164 ? 2.23 51.344 29.312 1 92.88 164 VAL B N 1
ATOM 7844 C CA . VAL B 1 164 ? 1.581 52.625 29.422 1 92.88 164 VAL B CA 1
ATOM 7845 C C . VAL B 1 164 ? 0.115 52.438 29.812 1 92.88 164 VAL B C 1
ATOM 7847 O O . VAL B 1 164 ? -0.552 51.531 29.328 1 92.88 164 VAL B O 1
ATOM 7850 N N . LYS B 1 165 ? -0.383 53.25 30.719 1 90.12 165 LYS B N 1
ATOM 7851 C CA . LYS B 1 165 ? -1.781 53.531 31.047 1 90.12 165 LYS B CA 1
ATOM 7852 C C . LYS B 1 165 ? -2.365 52.406 31.891 1 90.12 165 LYS B C 1
ATOM 7854 O O . LYS B 1 165 ? -2.926 52.625 32.969 1 90.12 165 LYS B O 1
ATOM 7859 N N . ILE B 1 166 ? -2.316 51.125 31.344 1 90.31 166 ILE B N 1
ATOM 7860 C CA . ILE B 1 166 ? -2.902 50 32.062 1 90.31 166 ILE B CA 1
ATOM 7861 C C . ILE B 1 166 ? -2.184 48.719 31.656 1 90.31 166 ILE B C 1
ATOM 7863 O O . ILE B 1 166 ? -1.329 48.719 30.766 1 90.31 166 ILE B O 1
ATOM 7867 N N . ILE B 1 167 ? -2.426 47.719 32.406 1 91.69 167 ILE B N 1
ATOM 7868 C CA . ILE B 1 167 ? -1.984 46.375 32.062 1 91.69 167 ILE B CA 1
ATOM 7869 C C . ILE B 1 167 ? -3.16 45.594 31.484 1 91.69 167 ILE B C 1
ATOM 7871 O O . ILE B 1 167 ? -4.086 45.219 32.219 1 91.69 167 ILE B O 1
ATOM 7875 N N . ASP B 1 168 ? -3.139 45.344 30.234 1 88.56 168 ASP B N 1
ATOM 7876 C CA . ASP B 1 168 ? -4.23 44.594 29.625 1 88.56 168 ASP B CA 1
ATOM 7877 C C . ASP B 1 168 ? -3.773 43.188 29.234 1 88.56 168 ASP B C 1
ATOM 7879 O O . ASP B 1 168 ? -2.625 42.812 29.469 1 88.56 168 ASP B O 1
ATOM 7883 N N . GLN B 1 169 ? -4.652 42.469 28.672 1 84.81 169 GLN B N 1
ATOM 7884 C CA . GLN B 1 169 ? -4.387 41.094 28.328 1 84.81 169 GLN B CA 1
ATOM 7885 C C . GLN B 1 169 ? -3.342 40.969 27.219 1 84.81 169 GLN B C 1
ATOM 7887 O O . GLN B 1 169 ? -2.545 40.031 27.188 1 84.81 169 GLN B O 1
ATOM 7892 N N . SER B 1 170 ? -3.373 41.844 26.297 1 85.06 170 SER B N 1
ATOM 7893 C CA . SER B 1 170 ? -2.41 41.844 25.203 1 85.06 170 SER B CA 1
ATOM 7894 C C . SER B 1 170 ? -0.983 42 25.719 1 85.06 170 SER B C 1
ATOM 7896 O O . SER B 1 170 ? -0.064 41.344 25.219 1 85.06 170 SER B O 1
ATOM 7898 N N . ALA B 1 171 ? -0.834 42.844 26.656 1 89.25 171 ALA B N 1
ATOM 7899 C CA . ALA B 1 171 ? 0.484 43.062 27.25 1 89.25 171 ALA B CA 1
ATOM 7900 C C . ALA B 1 171 ? 0.972 41.812 27.984 1 89.25 171 ALA B C 1
ATOM 7902 O O . ALA B 1 171 ? 2.154 41.469 27.922 1 89.25 171 ALA B O 1
ATOM 7903 N N . LEU B 1 172 ? 0.101 41.219 28.734 1 88.75 172 LEU B N 1
ATOM 7904 C CA . LEU B 1 172 ? 0.443 40 29.453 1 88.75 172 LEU B CA 1
ATOM 7905 C C . LEU B 1 172 ? 0.84 38.906 28.484 1 88.75 172 LEU B C 1
ATOM 7907 O O . LEU B 1 172 ? 1.826 38.188 28.719 1 88.75 172 LEU B O 1
ATOM 7911 N N . GLU B 1 173 ? 0.073 38.781 27.453 1 83.19 173 GLU B N 1
ATOM 7912 C CA . GLU B 1 173 ? 0.333 37.75 26.453 1 83.19 173 GLU B CA 1
ATOM 7913 C C . GLU B 1 173 ? 1.678 37.969 25.781 1 83.19 173 GLU B C 1
ATOM 7915 O O . GLU B 1 173 ? 2.381 37 25.453 1 83.19 173 GLU B O 1
ATOM 7920 N N . TYR B 1 174 ? 1.954 39.125 25.469 1 87.31 174 TYR B N 1
ATOM 7921 C CA . TYR B 1 174 ? 3.201 39.438 24.766 1 87.31 174 TYR B CA 1
ATOM 7922 C C . TYR B 1 174 ? 4.402 39.188 25.672 1 87.31 174 TYR B C 1
ATOM 7924 O O . TYR B 1 174 ? 5.418 38.656 25.219 1 87.31 174 TYR B O 1
ATOM 7932 N N . LEU B 1 175 ? 4.301 39.594 26.922 1 91.38 175 LEU B N 1
ATOM 7933 C CA . LEU B 1 175 ? 5.391 39.312 27.844 1 91.38 175 LEU B CA 1
ATOM 7934 C C . LEU B 1 175 ? 5.613 37.812 28 1 91.38 175 LEU B C 1
ATOM 7936 O O . LEU B 1 175 ? 6.754 37.344 28.078 1 91.38 175 LEU B O 1
ATOM 7940 N N . GLU B 1 176 ? 4.555 37.156 28.109 1 86.12 176 GLU B N 1
ATOM 7941 C CA . GLU B 1 176 ? 4.66 35.719 28.203 1 86.12 176 GLU B CA 1
ATOM 7942 C C . GLU B 1 176 ? 5.367 35.125 26.984 1 86.12 176 GLU B C 1
ATOM 7944 O O . GLU B 1 176 ? 6.238 34.25 27.125 1 86.12 176 GLU B O 1
ATOM 7949 N N . LEU B 1 177 ? 4.914 35.562 25.844 1 84.88 177 LEU B N 1
ATOM 7950 C CA . LEU B 1 177 ? 5.523 35.094 24.594 1 84.88 177 LEU B CA 1
ATOM 7951 C C . LEU B 1 177 ? 7.023 35.375 24.594 1 84.88 177 LEU B C 1
ATOM 7953 O O . LEU B 1 177 ? 7.82 34.5 24.281 1 84.88 177 LEU B O 1
ATOM 7957 N N . LEU B 1 178 ? 7.367 36.562 24.906 1 89.94 178 LEU B N 1
ATOM 7958 C CA . LEU B 1 178 ? 8.773 36.969 24.922 1 89.94 178 LEU B CA 1
ATOM 7959 C C . LEU B 1 178 ? 9.562 36.156 25.938 1 89.94 178 LEU B C 1
ATOM 7961 O O . LEU B 1 178 ? 10.688 35.75 25.656 1 89.94 178 LEU B O 1
ATOM 7965 N N . SER B 1 179 ? 8.984 35.906 27.078 1 90.25 179 SER B N 1
ATOM 7966 C CA . SER B 1 179 ? 9.656 35.188 28.141 1 90.25 179 SER B CA 1
ATOM 7967 C C . SER B 1 179 ? 9.914 33.719 27.734 1 90.25 179 SER B C 1
ATOM 7969 O O . SER B 1 179 ? 11.008 33.219 27.953 1 90.25 179 SER B O 1
ATOM 7971 N N . ARG B 1 180 ? 8.945 33.156 27.203 1 83.75 180 ARG B N 1
ATOM 7972 C CA . ARG B 1 180 ? 9.07 31.781 26.797 1 83.75 180 ARG B CA 1
ATOM 7973 C C . ARG B 1 180 ? 10.102 31.625 25.672 1 83.75 180 ARG B C 1
ATOM 7975 O O . ARG B 1 180 ? 10.844 30.641 25.641 1 83.75 180 ARG B O 1
ATOM 7982 N N . ARG B 1 181 ? 10.062 32.469 24.766 1 84.81 181 ARG B N 1
ATOM 7983 C CA . ARG B 1 181 ? 11.047 32.438 23.688 1 84.81 181 ARG B CA 1
ATOM 7984 C C . ARG B 1 181 ? 12.461 32.656 24.234 1 84.81 181 ARG B C 1
ATOM 7986 O O . ARG B 1 181 ? 13.422 32.094 23.703 1 84.81 181 ARG B O 1
ATOM 7993 N N . THR B 1 182 ? 12.547 33.469 25.141 1 88.88 182 THR B N 1
ATOM 7994 C CA . THR B 1 182 ? 13.844 33.719 25.766 1 88.88 182 THR B CA 1
ATOM 7995 C C . THR B 1 182 ? 14.344 32.469 26.469 1 88.88 182 THR B C 1
ATOM 7997 O O . THR B 1 182 ? 15.547 32.188 26.469 1 88.88 182 THR B O 1
ATOM 8000 N N . GLN B 1 183 ? 13.461 31.844 27.109 1 83.62 183 GLN B N 1
ATOM 8001 C CA . GLN B 1 183 ? 13.836 30.578 27.75 1 83.62 183 GLN B CA 1
ATOM 8002 C C . GLN B 1 183 ? 14.43 29.609 26.734 1 83.62 183 GLN B C 1
ATOM 8004 O O . GLN B 1 183 ? 15.422 28.938 27.031 1 83.62 183 GLN B O 1
ATOM 8009 N N . LEU B 1 184 ? 13.766 29.516 25.672 1 79.88 184 LEU B N 1
ATOM 8010 C CA . LEU B 1 184 ? 14.242 28.641 24.594 1 79.88 184 LEU B CA 1
ATOM 8011 C C . LEU B 1 184 ? 15.602 29.109 24.094 1 79.88 184 LEU B C 1
ATOM 8013 O O . LEU B 1 184 ? 16.484 28.281 23.812 1 79.88 184 LEU B O 1
ATOM 8017 N N . PHE B 1 185 ? 15.688 30.328 23.922 1 82.69 185 PHE B N 1
ATOM 8018 C CA . PHE B 1 185 ? 16.938 30.953 23.484 1 82.69 185 PHE B CA 1
ATOM 8019 C C . PHE B 1 185 ? 18.062 30.656 24.453 1 82.69 185 PHE B C 1
ATOM 8021 O O . PHE B 1 185 ? 19.188 30.375 24.047 1 82.69 185 PHE B O 1
ATOM 8028 N N . ALA B 1 186 ? 17.766 30.766 25.672 1 83.12 186 ALA B N 1
ATOM 8029 C CA . ALA B 1 186 ? 18.75 30.484 26.719 1 83.12 186 ALA B CA 1
ATOM 8030 C C . ALA B 1 186 ? 19.219 29.031 26.656 1 83.12 186 ALA B C 1
ATOM 8032 O O . ALA B 1 186 ? 20.406 28.75 26.812 1 83.12 186 ALA B O 1
ATOM 8033 N N . LEU B 1 187 ? 18.328 28.156 26.516 1 77 187 LEU B N 1
ATOM 8034 C CA . LEU B 1 187 ? 18.641 26.734 26.422 1 77 187 LEU B CA 1
ATOM 8035 C C . LEU B 1 187 ? 19.531 26.438 25.234 1 77 187 LEU B C 1
ATOM 8037 O O . LEU B 1 187 ? 20.5 25.672 25.344 1 77 187 LEU B O 1
ATOM 8041 N N . LYS B 1 188 ? 19.188 26.984 24.109 1 76.56 188 LYS B N 1
ATOM 8042 C CA . LYS B 1 188 ? 19.984 26.781 22.906 1 76.56 188 LYS B CA 1
ATOM 8043 C C . LYS B 1 188 ? 21.391 27.359 23.062 1 76.56 188 LYS B C 1
ATOM 8045 O O . LYS B 1 188 ? 22.359 26.828 22.531 1 76.56 188 LYS B O 1
ATOM 8050 N N . SER B 1 189 ? 21.406 28.453 23.703 1 77.75 189 SER B N 1
ATOM 8051 C CA . SER B 1 189 ? 22.688 29.094 23.984 1 77.75 189 SER B CA 1
ATOM 8052 C C . SER B 1 189 ? 23.547 28.219 24.891 1 77.75 189 SER B C 1
ATOM 8054 O O . SER B 1 189 ? 24.766 28.156 24.734 1 77.75 189 SER B O 1
ATOM 8056 N N . GLN B 1 190 ? 22.938 27.641 25.844 1 76.75 190 GLN B N 1
ATOM 8057 C CA . GLN B 1 190 ? 23.641 26.734 26.734 1 76.75 190 GLN B CA 1
ATOM 8058 C C . GLN B 1 190 ? 24.219 25.531 25.984 1 76.75 190 GLN B C 1
ATOM 8060 O O . GLN B 1 190 ? 25.344 25.109 26.234 1 76.75 190 GLN B O 1
ATOM 8065 N N . ILE B 1 191 ? 23.484 25.016 25.109 1 75.62 191 ILE B N 1
ATOM 8066 C CA . ILE B 1 191 ? 23.906 23.875 24.312 1 75.62 191 ILE B CA 1
ATOM 8067 C C . ILE B 1 191 ? 25.094 24.266 23.438 1 75.62 191 ILE B C 1
ATOM 8069 O O . ILE B 1 191 ? 26.062 23.5 23.328 1 75.62 191 ILE B O 1
ATOM 8073 N N . LYS B 1 192 ? 24.969 25.344 22.797 1 75.56 192 LYS B N 1
ATOM 8074 C CA . LYS B 1 192 ? 26.062 25.828 21.953 1 75.56 192 LYS B CA 1
ATOM 8075 C C . LYS B 1 192 ? 27.328 26.047 22.766 1 75.56 192 LYS B C 1
ATOM 8077 O O . LYS B 1 192 ? 28.438 25.766 22.281 1 75.56 192 LYS B O 1
ATOM 8082 N N . SER B 1 193 ? 27.141 26.641 23.891 1 76.75 193 SER B N 1
ATOM 8083 C CA . SER B 1 193 ? 28.281 26.875 24.766 1 76.75 193 SER B CA 1
ATOM 8084 C C . SER B 1 193 ? 28.969 25.562 25.156 1 76.75 193 SER B C 1
ATOM 8086 O O . SER B 1 193 ? 30.188 25.516 25.25 1 76.75 193 SER B O 1
ATOM 8088 N N . ASN B 1 194 ? 28.156 24.641 25.469 1 74.88 194 ASN B N 1
ATOM 8089 C CA . ASN B 1 194 ? 28.703 23.328 25.812 1 74.88 194 ASN B CA 1
ATOM 8090 C C . ASN B 1 194 ? 29.453 22.719 24.641 1 74.88 194 ASN B C 1
ATOM 8092 O O . ASN B 1 194 ? 30.469 22.047 24.844 1 74.88 194 ASN B O 1
ATOM 8096 N N . GLU B 1 195 ? 28.984 22.906 23.453 1 71.5 195 GLU B N 1
ATOM 8097 C CA . GLU B 1 195 ? 29.641 22.406 22.25 1 71.5 195 GLU B CA 1
ATOM 8098 C C . GLU B 1 195 ? 30.984 23.109 22.031 1 71.5 195 GLU B C 1
ATOM 8100 O O . GLU B 1 195 ? 31.922 22.5 21.516 1 71.5 195 GLU B O 1
ATOM 8105 N N . MET B 1 196 ? 31 24.312 22.281 1 66.31 196 MET B N 1
ATOM 8106 C CA . MET B 1 196 ? 32.188 25.109 22.016 1 66.31 196 MET B CA 1
ATOM 8107 C C . MET B 1 196 ? 33.188 24.953 23.156 1 66.31 196 MET B C 1
ATOM 8109 O O . MET B 1 196 ? 34.312 25.516 23.109 1 66.31 196 MET B O 1
ATOM 8113 N N . ASN B 1 197 ? 33.031 23.922 24.062 1 59.72 197 ASN B N 1
ATOM 8114 C CA . ASN B 1 197 ? 33.906 23.656 25.203 1 59.72 197 ASN B CA 1
ATOM 8115 C C . ASN B 1 197 ? 34.281 24.953 25.922 1 59.72 197 ASN B C 1
ATOM 8117 O O . ASN B 1 197 ? 35.406 25.109 26.391 1 59.72 197 ASN B O 1
ATOM 8121 N N . GLN B 1 198 ? 33.625 25.953 25.672 1 56.38 198 GLN B N 1
ATOM 8122 C CA . GLN B 1 198 ? 33.906 27.219 26.359 1 56.38 198 GLN B CA 1
ATOM 8123 C C . GLN B 1 198 ? 33.188 27.297 27.703 1 56.38 198 GLN B C 1
ATOM 8125 O O . GLN B 1 198 ? 31.953 27.422 27.75 1 56.38 198 GLN B O 1
ATOM 8130 N N . GLU B 1 199 ? 33.719 26.453 28.609 1 51.34 199 GLU B N 1
ATOM 8131 C CA . GLU B 1 199 ? 33.188 26.547 29.953 1 51.34 199 GLU B CA 1
ATOM 8132 C C . GLU B 1 199 ? 33.031 28 30.391 1 51.34 199 GLU B C 1
ATOM 8134 O O . GLU B 1 199 ? 34 28.609 30.891 1 51.34 199 GLU B O 1
ATOM 8139 N N . ILE B 1 200 ? 32.406 28.781 29.625 1 53.25 200 ILE B N 1
ATOM 8140 C CA . ILE B 1 200 ? 32.219 30.109 30.188 1 53.25 200 ILE B CA 1
ATOM 8141 C C . ILE B 1 200 ? 31.766 29.984 31.641 1 53.25 200 ILE B C 1
ATOM 8143 O O . ILE B 1 200 ? 30.703 29.422 31.922 1 53.25 200 ILE B O 1
ATOM 8147 N N . LEU B 1 201 ? 32.625 29.812 32.5 1 45.81 201 LEU B N 1
ATOM 8148 C CA . LEU B 1 201 ? 32.469 29.719 33.969 1 45.81 201 LEU B CA 1
ATOM 8149 C C . LEU B 1 201 ? 31.234 30.5 34.406 1 45.81 201 LEU B C 1
ATOM 8151 O O . LEU B 1 201 ? 31.109 31.703 34.125 1 45.81 201 LEU B O 1
ATOM 8155 N N . GLY B 1 202 ? 30.156 29.766 34.969 1 47.78 202 GLY B N 1
ATOM 8156 C CA . GLY B 1 202 ? 29 30.297 35.688 1 47.78 202 GLY B CA 1
ATOM 8157 C C . GLY B 1 202 ? 27.828 30.562 34.75 1 47.78 202 GLY B C 1
ATOM 8158 O O . GLY B 1 202 ? 26.891 31.281 35.125 1 47.78 202 GLY B O 1
ATOM 8159 N N . LEU B 1 203 ? 28.016 30.172 33.5 1 52.97 203 LEU B N 1
ATOM 8160 C CA . LEU B 1 203 ? 26.984 30.406 32.5 1 52.97 203 LEU B CA 1
ATOM 8161 C C . LEU B 1 203 ? 25.672 29.766 32.906 1 52.97 203 LEU B C 1
ATOM 8163 O O . LEU B 1 203 ? 24.594 30.297 32.625 1 52.97 203 LEU B O 1
ATOM 8167 N N . ASN B 1 204 ? 25.781 28.531 33.406 1 51.56 204 ASN B N 1
ATOM 8168 C CA . ASN B 1 204 ? 24.531 27.875 33.812 1 51.56 204 ASN B CA 1
ATOM 8169 C C . ASN B 1 204 ? 23.703 28.781 34.719 1 51.56 204 ASN B C 1
ATOM 8171 O O . ASN B 1 204 ? 22.469 28.781 34.625 1 51.56 204 ASN B O 1
ATOM 8175 N N . ASN B 1 205 ? 24.469 29.516 35.594 1 52.53 205 ASN B N 1
ATOM 8176 C CA . ASN B 1 205 ? 23.812 30.422 36.5 1 52.53 205 ASN B CA 1
ATOM 8177 C C . ASN B 1 205 ? 23.438 31.734 35.812 1 52.53 205 ASN B C 1
ATOM 8179 O O . ASN B 1 205 ? 22.656 32.531 36.375 1 52.53 205 ASN B O 1
ATOM 8183 N N . ILE B 1 206 ? 24.094 31.891 34.625 1 52.09 206 ILE B N 1
ATOM 8184 C CA . ILE B 1 206 ? 23.984 33.188 33.969 1 52.09 206 ILE B CA 1
ATOM 8185 C C . ILE B 1 206 ? 22.75 33.219 33.062 1 52.09 206 ILE B C 1
ATOM 8187 O O . ILE B 1 206 ? 22.109 34.25 32.906 1 52.09 206 ILE B O 1
ATOM 8191 N N . LEU B 1 207 ? 22.234 32.031 32.688 1 63.66 207 LEU B N 1
ATOM 8192 C CA . LEU B 1 207 ? 21.094 32.062 31.781 1 63.66 207 LEU B CA 1
ATOM 8193 C C . LEU B 1 207 ? 19.781 32 32.531 1 63.66 207 LEU B C 1
ATOM 8195 O O . LEU B 1 207 ? 18.781 31.516 32 1 63.66 207 LEU B O 1
ATOM 8199 N N . ASN B 1 208 ? 19.922 32.594 33.75 1 79.19 208 ASN B N 1
ATOM 8200 C CA . ASN B 1 208 ? 18.719 32.688 34.562 1 79.19 208 ASN B CA 1
ATOM 8201 C C . ASN B 1 208 ? 18 34.031 34.375 1 79.19 208 ASN B C 1
ATOM 8203 O O . ASN B 1 208 ? 18.625 35.031 34.125 1 79.19 208 ASN B O 1
ATOM 8207 N N . PHE B 1 209 ? 16.75 34.031 34.5 1 88.19 209 PHE B N 1
ATOM 8208 C CA . PHE B 1 209 ? 15.922 35.25 34.375 1 88.19 209 PHE B CA 1
ATOM 8209 C C . PHE B 1 209 ? 16.109 36.156 35.594 1 88.19 209 PHE B C 1
ATOM 8211 O O . PHE B 1 209 ? 16.234 35.688 36.719 1 88.19 209 PHE B O 1
ATOM 8218 N N . PRO B 1 210 ? 16.203 37.406 35.406 1 91.81 210 PRO B N 1
ATOM 8219 C CA . PRO B 1 210 ? 16.297 38.375 36.5 1 91.81 210 PRO B CA 1
ATOM 8220 C C . PRO B 1 210 ? 14.945 38.656 37.156 1 91.81 210 PRO B C 1
ATOM 8222 O O . PRO B 1 210 ? 13.914 38.188 36.688 1 91.81 210 PRO B O 1
ATOM 8225 N N . SER B 1 211 ? 15.039 39.438 38.312 1 92.44 211 SER B N 1
ATOM 8226 C CA . SER B 1 211 ? 13.797 39.938 38.875 1 92.44 211 SER B CA 1
ATOM 8227 C C . SER B 1 211 ? 13.148 40.969 37.938 1 92.44 211 SER B C 1
ATOM 8229 O O . SER B 1 211 ? 13.836 41.656 37.156 1 92.44 211 SER B O 1
ATOM 8231 N N . LEU B 1 212 ? 11.828 41 38.031 1 96 212 LEU B N 1
ATOM 8232 C CA . LEU B 1 212 ? 11.086 41.844 37.094 1 96 212 LEU B CA 1
ATOM 8233 C C . LEU B 1 212 ? 10.266 42.875 37.844 1 96 212 LEU B C 1
ATOM 8235 O O . LEU B 1 212 ? 9.578 42.562 38.812 1 96 212 LEU B O 1
ATOM 8239 N N . THR B 1 213 ? 10.422 44.094 37.469 1 96.88 213 THR B N 1
ATOM 8240 C CA . THR B 1 213 ? 9.531 45.156 37.906 1 96.88 213 THR B CA 1
ATOM 8241 C C . THR B 1 213 ? 8.719 45.719 36.75 1 96.88 213 THR B C 1
ATOM 8243 O O . THR B 1 213 ? 9.281 46.281 35.781 1 96.88 213 THR B O 1
ATOM 8246 N N . TRP B 1 214 ? 7.441 45.562 36.812 1 97.56 214 TRP B N 1
ATOM 8247 C CA . TRP B 1 214 ? 6.547 46.156 35.812 1 97.56 214 TRP B CA 1
ATOM 8248 C C . TRP B 1 214 ? 6.234 47.594 36.188 1 97.56 214 TRP B C 1
ATOM 8250 O O . TRP B 1 214 ? 5.66 47.875 37.219 1 97.56 214 TRP B O 1
ATOM 8260 N N . VAL B 1 215 ? 6.629 48.5 35.344 1 98 215 VAL B N 1
ATOM 8261 C CA . VAL B 1 215 ? 6.344 49.906 35.594 1 98 215 VAL B CA 1
ATOM 8262 C C . VAL B 1 215 ? 5.262 50.375 34.625 1 98 215 VAL B C 1
ATOM 8264 O O . VAL B 1 215 ? 5.438 50.312 33.406 1 98 215 VAL B O 1
ATOM 8267 N N . VAL B 1 216 ? 4.133 50.844 35.156 1 96.94 216 VAL B N 1
ATOM 8268 C CA . VAL B 1 216 ? 3.043 51.344 34.312 1 96.94 216 VAL B CA 1
ATOM 8269 C C . VAL B 1 216 ? 3.078 52.875 34.312 1 96.94 216 VAL B C 1
ATOM 8271 O O . VAL B 1 216 ? 2.752 53.5 35.312 1 96.94 216 VAL B O 1
ATOM 8274 N N . GLN B 1 217 ? 3.398 53.406 33.156 1 95.81 217 GLN B N 1
ATOM 8275 C CA . GLN B 1 217 ? 3.492 54.844 33 1 95.81 217 GLN B CA 1
ATOM 8276 C C . GLN B 1 217 ? 2.125 55.469 32.719 1 95.81 217 GLN B C 1
ATOM 8278 O O . GLN B 1 217 ? 1.23 54.781 32.188 1 95.81 217 GLN B O 1
ATOM 8283 N N . ASP B 1 218 ? 1.943 56.75 33 1 94.25 218 ASP B N 1
ATOM 8284 C CA . ASP B 1 218 ? 0.735 57.531 32.719 1 94.25 218 ASP B CA 1
ATOM 8285 C C . ASP B 1 218 ? -0.487 56.875 33.375 1 94.25 218 ASP B C 1
ATOM 8287 O O . ASP B 1 218 ? -1.555 56.812 32.75 1 94.25 218 ASP B O 1
ATOM 8291 N N . PHE B 1 219 ? -0.266 56.375 34.562 1 94.88 219 PHE B N 1
ATOM 8292 C CA . PHE B 1 219 ? -1.314 55.656 35.25 1 94.88 219 PHE B CA 1
ATOM 8293 C C . PHE B 1 219 ? -2.105 56.594 36.156 1 94.88 219 PHE B C 1
ATOM 8295 O O . PHE B 1 219 ? -1.528 57.281 36.969 1 94.88 219 PHE B O 1
ATOM 8302 N N . PHE B 1 220 ? -3.391 56.625 35.969 1 92.5 220 PHE B N 1
ATOM 8303 C CA . PHE B 1 220 ? -4.164 57.5 36.875 1 92.5 220 PHE B CA 1
ATOM 8304 C C . PHE B 1 220 ? -5.391 56.75 37.375 1 92.5 220 PHE B C 1
ATOM 8306 O O . PHE B 1 220 ? -6.156 57.312 38.188 1 92.5 220 PHE B O 1
ATOM 8313 N N . GLN B 1 221 ? -5.582 55.562 37.031 1 90.81 221 GLN B N 1
ATOM 8314 C CA . GLN B 1 221 ? -6.742 54.781 37.469 1 90.81 221 GLN B CA 1
ATOM 8315 C C . GLN B 1 221 ? -6.664 54.406 38.938 1 90.81 221 GLN B C 1
ATOM 8317 O O . GLN B 1 221 ? -5.598 54.5 39.562 1 90.81 221 GLN B O 1
ATOM 8322 N N . ASP B 1 222 ? -7.824 54.031 39.469 1 91.81 222 ASP B N 1
ATOM 8323 C CA . ASP B 1 222 ? -7.91 53.625 40.875 1 91.81 222 ASP B CA 1
ATOM 8324 C C . ASP B 1 222 ? -7.828 52.125 41.031 1 91.81 222 ASP B C 1
ATOM 8326 O O . ASP B 1 222 ? -8.68 51.375 40.5 1 91.81 222 ASP B O 1
ATOM 8330 N N . ILE B 1 223 ? -6.805 51.625 41.75 1 91.31 223 ILE B N 1
ATOM 8331 C CA . ILE B 1 223 ? -6.602 50.219 41.969 1 91.31 223 ILE B CA 1
ATOM 8332 C C . ILE B 1 223 ? -7.406 49.75 43.156 1 91.31 223 ILE B C 1
ATOM 8334 O O . ILE B 1 223 ? -7.637 48.562 43.344 1 91.31 223 ILE B O 1
ATOM 8338 N N . GLY B 1 224 ? -7.965 50.688 43.906 1 87.62 224 GLY B N 1
ATOM 8339 C CA . GLY B 1 224 ? -8.727 50.344 45.094 1 87.62 224 GLY B CA 1
ATOM 8340 C C . GLY B 1 224 ? -7.852 50.094 46.312 1 87.62 224 GLY B C 1
ATOM 8341 O O . GLY B 1 224 ? -6.891 50.844 46.531 1 87.62 224 GLY B O 1
ATOM 8342 N N . ASP B 1 225 ? -8.148 49.031 47 1 88.44 225 ASP B N 1
ATOM 8343 C CA . ASP B 1 225 ? -7.465 48.75 48.281 1 88.44 225 ASP B CA 1
ATOM 8344 C C . ASP B 1 225 ? -6.258 47.844 48.062 1 88.44 225 ASP B C 1
ATOM 8346 O O . ASP B 1 225 ? -5.59 47.469 49.031 1 88.44 225 ASP B O 1
ATOM 8350 N N . GLU B 1 226 ? -5.863 47.719 46.875 1 91.62 226 GLU B N 1
ATOM 8351 C CA . GLU B 1 226 ? -4.738 46.812 46.562 1 91.62 226 GLU B CA 1
ATOM 8352 C C . GLU B 1 226 ? -3.5 47.625 46.188 1 91.62 226 GLU B C 1
ATOM 8354 O O . GLU B 1 226 ? -3.607 48.781 45.75 1 91.62 226 GLU B O 1
ATOM 8359 N N . THR B 1 227 ? -2.359 47.031 46.406 1 93.81 227 THR B N 1
ATOM 8360 C CA . THR B 1 227 ? -1.117 47.594 45.906 1 93.81 227 THR B CA 1
ATOM 8361 C C . THR B 1 227 ? -0.945 47.25 44.438 1 93.81 227 THR B C 1
ATOM 8363 O O . THR B 1 227 ? -1.528 46.312 43.906 1 93.81 227 THR B O 1
ATOM 8366 N N . PRO B 1 228 ? -0.219 48.031 43.75 1 95.31 228 PRO B N 1
ATOM 8367 C CA . PRO B 1 228 ? 0.042 47.719 42.344 1 95.31 228 PRO B CA 1
ATOM 8368 C C . PRO B 1 228 ? 0.571 46.312 42.125 1 95.31 228 PRO B C 1
ATOM 8370 O O . PRO B 1 228 ? 0.189 45.656 41.156 1 95.31 228 PRO B O 1
ATOM 8373 N N . THR B 1 229 ? 1.409 45.844 43 1 95.44 229 THR B N 1
ATOM 8374 C CA . THR B 1 229 ? 1.974 44.5 42.906 1 95.44 229 THR B CA 1
ATOM 8375 C C . THR B 1 229 ? 0.889 43.438 43.062 1 95.44 229 THR B C 1
ATOM 8377 O O . THR B 1 229 ? 0.877 42.438 42.375 1 95.44 229 THR B O 1
ATOM 8380 N N . GLN B 1 230 ? 0.044 43.688 44 1 94.5 230 GLN B N 1
ATOM 8381 C CA . GLN B 1 230 ? -1.068 42.75 44.188 1 94.5 230 GLN B CA 1
ATOM 8382 C C . GLN B 1 230 ? -1.996 42.75 43 1 94.5 230 GLN B C 1
ATOM 8384 O O . GLN B 1 230 ? -2.488 41.688 42.594 1 94.5 230 GLN B O 1
ATOM 8389 N N . TRP B 1 231 ? -2.223 43.875 42.438 1 93.88 231 TRP B N 1
ATOM 8390 C CA . TRP B 1 231 ? -3.029 44 41.219 1 93.88 231 TRP B CA 1
ATOM 8391 C C . TRP B 1 231 ? -2.434 43.219 40.062 1 93.88 231 TRP B C 1
ATOM 8393 O O . TRP B 1 231 ? -3.141 42.438 39.406 1 93.88 231 TRP B O 1
ATOM 8403 N N . LEU B 1 232 ? -1.178 43.312 39.844 1 94.25 232 LEU B N 1
ATOM 8404 C CA . LEU B 1 232 ? -0.489 42.594 38.812 1 94.25 232 LEU B CA 1
ATOM 8405 C C . LEU B 1 232 ? -0.56 41.094 39.062 1 94.25 232 LEU B C 1
ATOM 8407 O O . LEU B 1 232 ? -0.8 40.312 38.125 1 94.25 232 LEU B O 1
ATOM 8411 N N . ASN B 1 233 ? -0.35 40.688 40.281 1 92 233 ASN B N 1
ATOM 8412 C CA . ASN B 1 233 ? -0.399 39.281 40.594 1 92 233 ASN B CA 1
ATOM 8413 C C . ASN B 1 233 ? -1.772 38.688 40.312 1 92 233 ASN B C 1
ATOM 8415 O O . ASN B 1 233 ? -1.876 37.531 39.875 1 92 233 ASN B O 1
ATOM 8419 N N . ASN B 1 234 ? -2.756 39.469 40.562 1 89.69 234 ASN B N 1
ATOM 8420 C CA . ASN B 1 234 ? -4.109 39 40.281 1 89.69 234 ASN B CA 1
ATOM 8421 C C . ASN B 1 234 ? -4.336 38.875 38.781 1 89.69 234 ASN B C 1
ATOM 8423 O O . ASN B 1 234 ? -5.016 37.938 38.312 1 89.69 234 ASN B O 1
ATOM 8427 N N . LEU B 1 235 ? -3.855 39.75 38.062 1 89.69 235 LEU B N 1
ATOM 8428 C CA . LEU B 1 235 ? -3.971 39.688 36.594 1 89.69 235 LEU B CA 1
ATOM 8429 C C . LEU B 1 235 ? -3.236 38.469 36.062 1 89.69 235 LEU B C 1
ATOM 8431 O O . LEU B 1 235 ? -3.73 37.812 35.125 1 89.69 235 LEU B O 1
ATOM 8435 N N . LEU B 1 236 ? -2.088 38.188 36.594 1 89.44 236 LEU B N 1
ATOM 8436 C CA . LEU B 1 236 ? -1.281 37.062 36.156 1 89.44 236 LEU B CA 1
ATOM 8437 C C . LEU B 1 236 ? -1.973 35.75 36.469 1 89.44 236 LEU B C 1
ATOM 8439 O O . LEU B 1 236 ? -1.95 34.812 35.656 1 89.44 236 LEU B O 1
ATOM 8443 N N . LYS B 1 237 ? -2.576 35.719 37.625 1 84.69 237 LYS B N 1
ATOM 8444 C CA . LYS B 1 237 ? -3.303 34.5 38 1 84.69 237 LYS B CA 1
ATOM 8445 C C . LYS B 1 237 ? -4.516 34.281 37.094 1 84.69 237 LYS B C 1
ATOM 8447 O O . LYS B 1 237 ? -4.793 33.156 36.719 1 84.69 237 LYS B O 1
ATOM 8452 N N . ALA B 1 238 ? -5.207 35.375 36.781 1 80.62 238 ALA B N 1
ATOM 8453 C CA . ALA B 1 238 ? -6.371 35.281 35.906 1 80.62 238 ALA B CA 1
ATOM 8454 C C . ALA B 1 238 ? -5.969 34.844 34.5 1 80.62 238 ALA B C 1
ATOM 8456 O O . ALA B 1 238 ? -6.664 34.062 33.844 1 80.62 238 ALA B O 1
ATOM 8457 N N . HIS B 1 239 ? -4.965 35.375 34.062 1 78 239 HIS B N 1
ATOM 8458 C CA . HIS B 1 239 ? -4.438 35.062 32.75 1 78 239 HIS B CA 1
ATOM 8459 C C . HIS B 1 239 ? -4.078 33.594 32.625 1 78 239 HIS B C 1
ATOM 8461 O O . HIS B 1 239 ? -4.289 32.969 31.562 1 78 239 HIS B O 1
ATOM 8467 N N . SER B 1 240 ? -3.506 33.094 33.594 1 71.81 240 SER B N 1
ATOM 8468 C CA . SER B 1 240 ? -3.102 31.672 33.594 1 71.81 240 SER B CA 1
ATOM 8469 C C . SER B 1 240 ? -4.316 30.75 33.625 1 71.81 240 SER B C 1
ATOM 8471 O O . SER B 1 240 ? -4.297 29.672 33.062 1 71.81 240 SER B O 1
ATOM 8473 N N . ARG B 1 241 ? -5.34 31.172 34.281 1 68.44 241 ARG B N 1
ATOM 8474 C CA . ARG B 1 241 ? -6.562 30.391 34.406 1 68.44 241 ARG B CA 1
ATOM 8475 C C . ARG B 1 241 ? -7.285 30.297 33.062 1 68.44 241 ARG B C 1
ATOM 8477 O O . ARG B 1 241 ? -7.828 29.25 32.719 1 68.44 241 ARG B O 1
ATOM 8484 N N . ASP B 1 242 ? -7.289 31.406 32.375 1 63.53 242 ASP B N 1
ATOM 8485 C CA . ASP B 1 242 ? -8.031 31.453 31.125 1 63.53 242 ASP B CA 1
ATOM 8486 C C . ASP B 1 242 ? -7.383 30.578 30.062 1 63.53 242 ASP B C 1
ATOM 8488 O O . ASP B 1 242 ? -8.023 30.203 29.078 1 63.53 242 ASP B O 1
ATOM 8492 N N . LYS B 1 243 ? -6.168 30.438 30.062 1 60 243 LYS B N 1
ATOM 8493 C CA . LYS B 1 243 ? -5.488 29.609 29.062 1 60 243 LYS B CA 1
ATOM 8494 C C . LYS B 1 243 ? -5.824 28.141 29.266 1 60 243 LYS B C 1
ATOM 8496 O O . LYS B 1 243 ? -5.566 27.312 28.391 1 60 243 LYS B O 1
ATOM 8501 N N . GLY B 1 244 ? -6.906 27.859 29.922 1 53.62 244 GLY B N 1
ATOM 8502 C CA . GLY B 1 244 ? -7.336 26.484 30.125 1 53.62 244 GLY B CA 1
ATOM 8503 C C . GLY B 1 244 ? -6.328 25.656 30.891 1 53.62 244 GLY B C 1
ATOM 8504 O O . GLY B 1 244 ? -5.199 26.094 31.109 1 53.62 244 GLY B O 1
ATOM 8505 N N . VAL B 1 245 ? -6.691 24.594 31.609 1 45.38 245 VAL B N 1
ATOM 8506 C CA . VAL B 1 245 ? -6.047 23.625 32.5 1 45.38 245 VAL B CA 1
ATOM 8507 C C . VAL B 1 245 ? -4.82 23.031 31.797 1 45.38 245 VAL B C 1
ATOM 8509 O O . VAL B 1 245 ? -4.211 22.078 32.312 1 45.38 245 VAL B O 1
ATOM 8512 N N . ASP B 1 246 ? -4.625 23.219 30.656 1 45.69 246 ASP B N 1
ATOM 8513 C CA . ASP B 1 246 ? -3.482 22.375 30.312 1 45.69 246 ASP B CA 1
ATOM 8514 C C . ASP B 1 246 ? -2.244 22.766 31.125 1 45.69 246 ASP B C 1
ATOM 8516 O O . ASP B 1 246 ? -1.735 23.875 30.969 1 45.69 246 ASP B O 1
ATOM 8520 N N . SER B 1 247 ? -2.188 22.375 32.344 1 44.5 247 SER B N 1
ATOM 8521 C CA . SER B 1 247 ? -1.301 22.344 33.5 1 44.5 247 SER B CA 1
ATOM 8522 C C . SER B 1 247 ? 0.14 22.641 33.094 1 44.5 247 SER B C 1
ATOM 8524 O O . SER B 1 247 ? 0.971 22.953 33.938 1 44.5 247 SER B O 1
ATOM 8526 N N . SER B 1 248 ? 0.509 22.312 31.922 1 49.5 248 SER B N 1
ATOM 8527 C CA . SER B 1 248 ? 1.942 22.234 31.656 1 49.5 248 SER B CA 1
ATOM 8528 C C . SER B 1 248 ? 2.488 23.578 31.188 1 49.5 248 SER B C 1
ATOM 8530 O O . SER B 1 248 ? 3.67 23.688 30.859 1 49.5 248 SER B O 1
ATOM 8532 N N . LEU B 1 249 ? 1.58 24.609 31.203 1 56.25 249 LEU B N 1
ATOM 8533 C CA . LEU B 1 249 ? 2.096 25.812 30.562 1 56.25 249 LEU B CA 1
ATOM 8534 C C . LEU B 1 249 ? 2.809 26.703 31.578 1 56.25 249 LEU B C 1
ATOM 8536 O O . LEU B 1 249 ? 2.262 27 32.625 1 56.25 249 LEU B O 1
ATOM 8540 N N . ILE B 1 250 ? 4.008 26.828 31.422 1 62.03 250 ILE B N 1
ATOM 8541 C CA . ILE B 1 250 ? 4.887 27.734 32.156 1 62.03 250 ILE B CA 1
ATOM 8542 C C . ILE B 1 250 ? 4.324 29.141 32.156 1 62.03 250 ILE B C 1
ATOM 8544 O O . ILE B 1 250 ? 3.975 29.672 31.078 1 62.03 250 ILE B O 1
ATOM 8548 N N . SER B 1 251 ? 3.895 29.594 33.281 1 75 251 SER B N 1
ATOM 8549 C CA . SER B 1 251 ? 3.404 30.953 33.438 1 75 251 SER B CA 1
ATOM 8550 C C . SER B 1 251 ? 4.555 31.938 33.656 1 75 251 SER B C 1
ATOM 8552 O O . SER B 1 251 ? 5.684 31.531 33.938 1 75 251 SER B O 1
ATOM 8554 N N . ILE B 1 252 ? 4.332 33.25 33.469 1 84.5 252 ILE B N 1
ATOM 8555 C CA . ILE B 1 252 ? 5.301 34.312 33.656 1 84.5 252 ILE B CA 1
ATOM 8556 C C . ILE B 1 252 ? 5.871 34.25 35.062 1 84.5 252 ILE B C 1
ATOM 8558 O O . ILE B 1 252 ? 7.066 34.5 35.281 1 84.5 252 ILE B O 1
ATOM 8562 N N . THR B 1 253 ? 4.977 33.812 36 1 86.06 253 THR B N 1
ATOM 8563 C CA . THR B 1 253 ? 5.375 33.781 37.406 1 86.06 253 THR B CA 1
ATOM 8564 C C . THR B 1 253 ? 6.375 32.656 37.656 1 86.06 253 THR B C 1
ATOM 8566 O O . THR B 1 253 ? 7.125 32.688 38.656 1 86.06 253 THR B O 1
ATOM 8569 N N . ASP B 1 254 ? 6.414 31.719 36.812 1 83.38 254 ASP B N 1
ATOM 8570 C CA . ASP B 1 254 ? 7.344 30.609 36.969 1 83.38 254 ASP B CA 1
ATOM 8571 C C . ASP B 1 254 ? 8.703 30.938 36.344 1 83.38 254 ASP B C 1
ATOM 8573 O O . ASP B 1 254 ? 9.719 30.344 36.688 1 83.38 254 ASP B O 1
ATOM 8577 N N . ILE B 1 255 ? 8.688 31.875 35.5 1 86.31 255 ILE B N 1
ATOM 8578 C CA . ILE B 1 255 ? 9.891 32.188 34.75 1 86.31 255 ILE B CA 1
ATOM 8579 C C . ILE B 1 255 ? 10.727 33.219 35.5 1 86.31 255 ILE B C 1
ATOM 8581 O O . ILE B 1 255 ? 11.945 33.062 35.625 1 86.31 255 ILE B O 1
ATOM 8585 N N . PHE B 1 256 ? 10.062 34.25 36 1 91.06 256 PHE B N 1
ATOM 8586 C CA . PHE B 1 256 ? 10.758 35.312 36.75 1 91.06 256 PHE B CA 1
ATOM 8587 C C . PHE B 1 256 ? 10.789 35 38.219 1 91.06 256 PHE B C 1
ATOM 8589 O O . PHE B 1 256 ? 9.758 34.656 38.812 1 91.06 256 PHE B O 1
ATOM 8596 N N . PRO B 1 257 ? 11.969 35.031 38.844 1 88.94 257 PRO B N 1
ATOM 8597 C CA . PRO B 1 257 ? 12.078 34.719 40.25 1 88.94 257 PRO B CA 1
ATOM 8598 C C . PRO B 1 257 ? 11.203 35.625 41.125 1 88.94 257 PRO B C 1
ATOM 8600 O O . PRO B 1 257 ? 10.625 35.156 42.125 1 88.94 257 PRO B O 1
ATOM 8603 N N . SER B 1 258 ? 11.125 36.906 40.75 1 91.69 258 SER B N 1
ATOM 8604 C CA . SER B 1 258 ? 10.289 37.875 41.469 1 91.69 258 SER B CA 1
ATOM 8605 C C . SER B 1 258 ? 9.695 38.906 40.5 1 91.69 258 SER B C 1
ATOM 8607 O O . SER B 1 258 ? 10.367 39.344 39.562 1 91.69 258 SER B O 1
ATOM 8609 N N . ILE B 1 259 ? 8.438 39.219 40.844 1 94.19 259 ILE B N 1
ATOM 8610 C CA . ILE B 1 259 ? 7.746 40.219 40 1 94.19 259 ILE B CA 1
ATOM 8611 C C . ILE B 1 259 ? 7.109 41.281 40.906 1 94.19 259 ILE B C 1
ATOM 8613 O O . ILE B 1 259 ? 6.355 40.969 41.812 1 94.19 259 ILE B O 1
ATOM 8617 N N . GLU B 1 260 ? 7.434 42.5 40.625 1 95.62 260 GLU B N 1
ATOM 8618 C CA . GLU B 1 260 ? 6.836 43.656 41.281 1 95.62 260 GLU B CA 1
ATOM 8619 C C . GLU B 1 260 ? 6.207 44.594 40.281 1 95.62 260 GLU B C 1
ATOM 8621 O O . GLU B 1 260 ? 6.48 44.531 39.062 1 95.62 260 GLU B O 1
ATOM 8626 N N . CYS B 1 261 ? 5.328 45.438 40.781 1 97 261 CYS B N 1
ATOM 8627 C CA . CYS B 1 261 ? 4.664 46.375 39.938 1 97 261 CYS B CA 1
ATOM 8628 C C . CYS B 1 261 ? 4.648 47.781 40.562 1 97 261 CYS B C 1
ATOM 8630 O O . CYS B 1 261 ? 4.457 47.906 41.781 1 97 261 CYS B O 1
ATOM 8632 N N . HIS B 1 262 ? 4.953 48.781 39.844 1 97.38 262 HIS B N 1
ATOM 8633 C CA . HIS B 1 262 ? 4.902 50.188 40.25 1 97.38 262 HIS B CA 1
ATOM 8634 C C . HIS B 1 262 ? 4.184 51.031 39.219 1 97.38 262 HIS B C 1
ATOM 8636 O O . HIS B 1 262 ? 4.316 50.812 38.031 1 97.38 262 HIS B O 1
ATOM 8642 N N . THR B 1 263 ? 3.381 52 39.656 1 96.81 263 THR B N 1
ATOM 8643 C CA . THR B 1 263 ? 2.676 52.906 38.781 1 96.81 263 THR B CA 1
ATOM 8644 C C . THR B 1 263 ? 3.264 54.312 38.844 1 96.81 263 THR B C 1
ATOM 8646 O O . THR B 1 263 ? 3.711 54.75 39.906 1 96.81 263 THR B O 1
ATOM 8649 N N . LEU B 1 264 ? 3.35 54.969 37.781 1 97.38 264 LEU B N 1
ATOM 8650 C CA . LEU B 1 264 ? 3.803 56.375 37.688 1 97.38 264 LEU B CA 1
ATOM 8651 C C . LEU B 1 264 ? 2.75 57.25 37.031 1 97.38 264 LEU B C 1
ATOM 8653 O O . LEU B 1 264 ? 2.227 56.906 35.969 1 97.38 264 LEU B O 1
ATOM 8657 N N . PHE B 1 265 ? 2.418 58.344 37.656 1 96.12 265 PHE B N 1
ATOM 8658 C CA . PHE B 1 265 ? 1.476 59.281 37.094 1 96.12 265 PHE B CA 1
ATOM 8659 C C . PHE B 1 265 ? 2.121 60.062 35.938 1 96.12 265 PHE B C 1
ATOM 8661 O O . PHE B 1 265 ? 3.311 59.906 35.688 1 96.12 265 PHE B O 1
ATOM 8668 N N . LEU B 1 266 ? 1.366 60.938 35.25 1 94.69 266 LEU B N 1
ATOM 8669 C CA . LEU B 1 266 ? 1.854 61.781 34.156 1 94.69 266 LEU B CA 1
ATOM 8670 C C . LEU B 1 266 ? 2.947 62.719 34.656 1 94.69 266 LEU B C 1
ATOM 8672 O O . LEU B 1 266 ? 2.789 63.375 35.656 1 94.69 266 LEU B O 1
ATOM 8676 N N . PRO B 1 267 ? 4.027 62.75 33.938 1 92.75 267 PRO B N 1
ATOM 8677 C CA . PRO B 1 267 ? 5.074 63.688 34.312 1 92.75 267 PRO B CA 1
ATOM 8678 C C . PRO B 1 267 ? 4.602 65.125 34.281 1 92.75 267 PRO B C 1
ATOM 8680 O O . PRO B 1 267 ? 5.074 65.938 35.094 1 92.75 267 PRO B O 1
ATOM 8683 N N . SER B 1 268 ? 3.746 65.438 33.281 1 93.38 268 SER B N 1
ATOM 8684 C CA . SER B 1 268 ? 3.227 66.75 33.125 1 93.38 268 SER B CA 1
ATOM 8685 C C . SER B 1 268 ? 1.891 66.75 32.406 1 93.38 268 SER B C 1
ATOM 8687 O O . SER B 1 268 ? 1.531 65.812 31.75 1 93.38 268 SER B O 1
ATOM 8689 N N . GLY B 1 269 ? 1.117 67.812 32.625 1 90.75 269 GLY B N 1
ATOM 8690 C CA . GLY B 1 269 ? -0.119 68 31.875 1 90.75 269 GLY B CA 1
ATOM 8691 C C . GLY B 1 269 ? 0.026 68.938 30.703 1 90.75 269 GLY B C 1
ATOM 8692 O O . GLY B 1 269 ? -0.933 69.188 29.969 1 90.75 269 GLY B O 1
ATOM 8693 N N . ASP B 1 270 ? 1.251 69.438 30.5 1 92.31 270 ASP B N 1
ATOM 8694 C CA . ASP B 1 270 ? 1.524 70.375 29.438 1 92.31 270 ASP B CA 1
ATOM 8695 C C . ASP B 1 270 ? 2.172 69.688 28.234 1 92.31 270 ASP B C 1
ATOM 8697 O O . ASP B 1 270 ? 3.143 68.938 28.391 1 92.31 270 ASP B O 1
ATOM 8701 N N . ARG B 1 271 ? 1.672 70 27.031 1 92.44 271 ARG B N 1
ATOM 8702 C CA . ARG B 1 271 ? 2.105 69.312 25.828 1 92.44 271 ARG B CA 1
ATOM 8703 C C . ARG B 1 271 ? 3.572 69.625 25.531 1 92.44 271 ARG B C 1
ATOM 8705 O O . ARG B 1 271 ? 4.32 68.75 25.125 1 92.44 271 ARG B O 1
ATOM 8712 N N . ASN B 1 272 ? 3.967 70.875 25.719 1 91.06 272 ASN B N 1
ATOM 8713 C CA . ASN B 1 272 ? 5.336 71.25 25.391 1 91.06 272 ASN B CA 1
ATOM 8714 C C . ASN B 1 272 ? 6.34 70.625 26.328 1 91.06 272 ASN B C 1
ATOM 8716 O O . ASN B 1 272 ? 7.418 70.188 25.906 1 91.06 272 ASN B O 1
ATOM 8720 N N . ILE B 1 273 ? 5.988 70.5 27.578 1 92 273 ILE B N 1
ATOM 8721 C CA . ILE B 1 273 ? 6.859 69.875 28.547 1 92 273 ILE B CA 1
ATOM 8722 C C . ILE B 1 273 ? 6.957 68.375 28.234 1 92 273 ILE B C 1
ATOM 8724 O O . ILE B 1 273 ? 8.047 67.812 28.266 1 92 273 ILE B O 1
ATOM 8728 N N . LEU B 1 274 ? 5.828 67.812 27.859 1 90.12 274 LEU B N 1
ATOM 8729 C CA . LEU B 1 274 ? 5.801 66.375 27.562 1 90.12 274 LEU B CA 1
ATOM 8730 C C . LEU B 1 274 ? 6.621 66.062 26.328 1 90.12 274 LEU B C 1
ATOM 8732 O O . LEU B 1 274 ? 7.262 65 26.25 1 90.12 274 LEU B O 1
ATOM 8736 N N . ARG B 1 275 ? 6.582 66.938 25.328 1 89.06 275 ARG B N 1
ATOM 8737 C CA . ARG B 1 275 ? 7.34 66.75 24.094 1 89.06 275 ARG B CA 1
ATOM 8738 C C . ARG B 1 275 ? 8.836 66.875 24.344 1 89.06 275 ARG B C 1
ATOM 8740 O O . ARG B 1 275 ? 9.656 66.312 23.641 1 89.06 275 ARG B O 1
ATOM 8747 N N . HIS B 1 276 ? 9.117 67.75 25.344 1 89.62 276 HIS B N 1
ATOM 8748 C CA . HIS B 1 276 ? 10.523 68.062 25.609 1 89.62 276 HIS B CA 1
ATOM 8749 C C . HIS B 1 276 ? 10.883 67.75 27.062 1 89.62 276 HIS B C 1
ATOM 8751 O O . HIS B 1 276 ? 11.438 68.625 27.75 1 89.62 276 HIS B O 1
ATOM 8757 N N . LEU B 1 277 ? 10.664 66.562 27.406 1 87.62 277 LEU B N 1
ATOM 8758 C CA . LEU B 1 277 ? 10.93 66.125 28.781 1 87.62 277 LEU B CA 1
ATOM 8759 C C . LEU B 1 277 ? 12.414 66.25 29.094 1 87.62 277 LEU B C 1
ATOM 8761 O O . LEU B 1 277 ? 12.797 66.438 30.266 1 87.62 277 LEU B O 1
ATOM 8765 N N . ASN B 1 278 ? 13.234 66.125 28.031 1 85.69 278 ASN B N 1
ATOM 8766 C CA . ASN B 1 278 ? 14.68 66.25 28.219 1 85.69 278 ASN B CA 1
ATOM 8767 C C . ASN B 1 278 ? 15.078 67.625 28.766 1 85.69 278 ASN B C 1
ATOM 8769 O O . ASN B 1 278 ? 16.141 67.75 29.375 1 85.69 278 ASN B O 1
ATOM 8773 N N . LYS B 1 279 ? 14.242 68.562 28.578 1 86.25 279 LYS B N 1
ATOM 8774 C CA . LYS B 1 279 ? 14.539 69.938 29.016 1 86.25 279 LYS B CA 1
ATOM 8775 C C . LYS B 1 279 ? 13.727 70.312 30.266 1 86.25 279 LYS B C 1
ATOM 8777 O O . LYS B 1 279 ? 13.797 71.438 30.75 1 86.25 279 LYS B O 1
ATOM 8782 N N . ALA B 1 280 ? 12.977 69.312 30.766 1 87.88 280 ALA B N 1
ATOM 8783 C CA . ALA B 1 280 ? 12.07 69.625 31.875 1 87.88 280 ALA B CA 1
ATOM 8784 C C . ALA B 1 280 ? 12.844 69.75 33.188 1 87.88 280 ALA B C 1
ATOM 8786 O O . ALA B 1 280 ? 13.812 69.062 33.438 1 87.88 280 ALA B O 1
ATOM 8787 N N . LYS B 1 281 ? 12.5 70.75 33.938 1 86.31 281 LYS B N 1
ATOM 8788 C CA . LYS B 1 281 ? 13.047 70.938 35.281 1 86.31 281 LYS B CA 1
ATOM 8789 C C . LYS B 1 281 ? 12.18 70.25 36.312 1 86.31 281 LYS B C 1
ATOM 8791 O O . LYS B 1 281 ? 11.062 69.812 36.031 1 86.31 281 LYS B O 1
ATOM 8796 N N . SER B 1 282 ? 12.672 70.062 37.5 1 84.12 282 SER B N 1
ATOM 8797 C CA . SER B 1 282 ? 11.969 69.375 38.594 1 84.12 282 SER B CA 1
ATOM 8798 C C . SER B 1 282 ? 10.625 70.062 38.875 1 84.12 282 SER B C 1
ATOM 8800 O O . SER B 1 282 ? 9.656 69.375 39.219 1 84.12 282 SER B O 1
ATOM 8802 N N . ASN B 1 283 ? 10.609 71.312 38.688 1 87.31 283 ASN B N 1
ATOM 8803 C CA . ASN B 1 283 ? 9.383 72.062 39 1 87.31 283 ASN B CA 1
ATOM 8804 C C . ASN B 1 283 ? 8.352 71.938 37.906 1 87.31 283 ASN B C 1
ATOM 8806 O O . ASN B 1 283 ? 7.172 72.188 38.094 1 87.31 283 ASN B O 1
ATOM 8810 N N . ASP B 1 284 ? 8.852 71.438 36.812 1 90.81 284 ASP B N 1
ATOM 8811 C CA . ASP B 1 284 ? 7.957 71.25 35.688 1 90.81 284 ASP B CA 1
ATOM 8812 C C . ASP B 1 284 ? 7.191 69.938 35.781 1 90.81 284 ASP B C 1
ATOM 8814 O O . ASP B 1 284 ? 6.18 69.75 35.094 1 90.81 284 ASP B O 1
ATOM 8818 N N . LEU B 1 285 ? 7.633 69.062 36.656 1 92.44 285 LEU B N 1
ATOM 8819 C CA . LEU B 1 285 ? 7.066 67.75 36.719 1 92.44 285 LEU B CA 1
ATOM 8820 C C . LEU B 1 285 ? 5.973 67.688 37.781 1 92.44 285 LEU B C 1
ATOM 8822 O O . LEU B 1 285 ? 6.031 68.375 38.781 1 92.44 285 LEU B O 1
ATOM 8826 N N . ASN B 1 286 ? 4.984 66.875 37.5 1 94.19 286 ASN B N 1
ATOM 8827 C CA . ASN B 1 286 ? 3.891 66.688 38.469 1 94.19 286 ASN B CA 1
ATOM 8828 C C . ASN B 1 286 ? 4.395 66.188 39.812 1 94.19 286 ASN B C 1
ATOM 8830 O O . ASN B 1 286 ? 5.145 65.188 39.844 1 94.19 286 ASN B O 1
ATOM 8834 N N . PRO B 1 287 ? 4.012 66.75 40.906 1 93.94 287 PRO B N 1
ATOM 8835 C CA . PRO B 1 287 ? 4.48 66.312 42.219 1 93.94 287 PRO B CA 1
ATOM 8836 C C . PRO B 1 287 ? 4.133 64.875 42.531 1 93.94 287 PRO B C 1
ATOM 8838 O O . PRO B 1 287 ? 4.902 64.188 43.188 1 93.94 287 PRO B O 1
ATOM 8841 N N . ILE B 1 288 ? 2.977 64.5 42.094 1 94.56 288 ILE B N 1
ATOM 8842 C CA . ILE B 1 288 ? 2.588 63.125 42.312 1 94.56 288 ILE B CA 1
ATOM 8843 C C . ILE B 1 288 ? 3.555 62.188 41.562 1 94.56 288 ILE B C 1
ATOM 8845 O O . ILE B 1 288 ? 3.924 61.125 42.062 1 94.56 288 ILE B O 1
ATOM 8849 N N . TYR B 1 289 ? 3.943 62.562 40.344 1 95 289 TYR B N 1
ATOM 8850 C CA . TYR B 1 289 ? 4.91 61.812 39.562 1 95 289 TYR B CA 1
ATOM 8851 C C . TYR B 1 289 ? 6.238 61.688 40.312 1 95 289 TYR B C 1
ATOM 8853 O O . TYR B 1 289 ? 6.82 60.594 40.375 1 95 289 TYR B O 1
ATOM 8861 N N . ILE B 1 290 ? 6.68 62.719 40.906 1 94.81 290 ILE B N 1
ATOM 8862 C CA . ILE B 1 290 ? 7.957 62.75 41.594 1 94.81 290 ILE B CA 1
ATOM 8863 C C . ILE B 1 290 ? 7.879 61.844 42.844 1 94.81 290 ILE B C 1
ATOM 8865 O O . ILE B 1 290 ? 8.82 61.094 43.125 1 94.81 290 ILE B O 1
ATOM 8869 N N . LYS B 1 291 ? 6.785 61.938 43.5 1 95.19 291 LYS B N 1
ATOM 8870 C CA . LYS B 1 291 ? 6.605 61.094 44.688 1 95.19 291 LYS B CA 1
ATOM 8871 C C . LYS B 1 291 ? 6.648 59.625 44.312 1 95.19 291 LYS B C 1
ATOM 8873 O O . LYS B 1 291 ? 7.34 58.844 44.969 1 95.19 291 LYS B O 1
ATOM 8878 N N . GLU B 1 292 ? 5.898 59.281 43.312 1 95.5 292 GLU B N 1
ATOM 8879 C CA . GLU B 1 292 ? 5.852 57.875 42.875 1 95.5 292 GLU B CA 1
ATOM 8880 C C . GLU B 1 292 ? 7.195 57.438 42.312 1 95.5 292 GLU B C 1
ATOM 8882 O O . GLU B 1 292 ? 7.586 56.281 42.469 1 95.5 292 GLU B O 1
ATOM 8887 N N . LEU B 1 293 ? 7.883 58.281 41.688 1 95.44 293 LEU B N 1
ATOM 8888 C CA . LEU B 1 293 ? 9.219 58 41.156 1 95.44 293 LEU B CA 1
ATOM 8889 C C . LEU B 1 293 ? 10.188 57.719 42.312 1 95.44 293 LEU B C 1
ATOM 8891 O O . LEU B 1 293 ? 11.008 56.781 42.219 1 95.44 293 LEU B O 1
ATOM 8895 N N . ASN B 1 294 ? 10.148 58.438 43.344 1 93.38 294 ASN B N 1
ATOM 8896 C CA . ASN B 1 294 ? 11.016 58.25 44.5 1 93.38 294 ASN B CA 1
ATOM 8897 C C . ASN B 1 294 ? 10.727 56.906 45.188 1 93.38 294 ASN B C 1
ATOM 8899 O O . ASN B 1 294 ? 11.641 56.25 45.688 1 93.38 294 ASN B O 1
ATOM 8903 N N . GLU B 1 295 ? 9.492 56.594 45.156 1 94.31 295 GLU B N 1
ATOM 8904 C CA . GLU B 1 295 ? 9.133 55.281 45.688 1 94.31 295 GLU B CA 1
ATOM 8905 C C . GLU B 1 295 ? 9.734 54.156 44.844 1 94.31 295 GLU B C 1
ATOM 8907 O O . GLU B 1 295 ? 10.211 53.156 45.406 1 94.31 295 GLU B O 1
ATOM 8912 N N . LEU B 1 296 ? 9.641 54.281 43.562 1 95.5 296 LEU B N 1
ATOM 8913 C CA . LEU B 1 296 ? 10.234 53.312 42.656 1 95.5 296 LEU B CA 1
ATOM 8914 C C . LEU B 1 296 ? 11.742 53.219 42.875 1 95.5 296 LEU B C 1
ATOM 8916 O O . LEU B 1 296 ? 12.297 52.125 42.938 1 95.5 296 LEU B O 1
ATOM 8920 N N . LYS B 1 297 ? 12.375 54.375 43.031 1 91.88 297 LYS B N 1
ATOM 8921 C CA . LYS B 1 297 ? 13.82 54.406 43.25 1 91.88 297 LYS B CA 1
ATOM 8922 C C . LYS B 1 297 ? 14.195 53.656 44.531 1 91.88 297 LYS B C 1
ATOM 8924 O O . LYS B 1 297 ? 15.148 52.875 44.531 1 91.88 297 LYS B O 1
ATOM 8929 N N . SER B 1 298 ? 13.453 53.875 45.5 1 89.31 298 SER B N 1
ATOM 8930 C CA . SER B 1 298 ? 13.734 53.25 46.781 1 89.31 298 SER B CA 1
ATOM 8931 C C . SER B 1 298 ? 13.578 51.719 46.719 1 89.31 298 SER B C 1
ATOM 8933 O O . SER B 1 298 ? 14.352 51 47.312 1 89.31 298 SER B O 1
ATOM 8935 N N . THR B 1 299 ? 12.578 51.344 46 1 89.12 299 THR B N 1
ATOM 8936 C CA . THR B 1 299 ? 12.328 49.906 45.875 1 89.12 299 THR B CA 1
ATOM 8937 C C . THR B 1 299 ? 13.414 49.25 45.031 1 89.12 299 THR B C 1
ATOM 8939 O O . THR B 1 299 ? 13.844 48.125 45.344 1 89.12 299 THR B O 1
ATOM 8942 N N . LEU B 1 300 ? 13.844 49.844 44 1 88.94 300 LEU B N 1
ATOM 8943 C CA . LEU B 1 300 ? 14.828 49.281 43.062 1 88.94 300 LEU B CA 1
ATOM 8944 C C . LEU B 1 300 ? 16.219 49.25 43.719 1 88.94 300 LEU B C 1
ATOM 8946 O O . LEU B 1 300 ? 16.938 48.25 43.562 1 88.94 300 LEU B O 1
ATOM 8950 N N . PHE B 1 301 ? 16.531 50.281 44.5 1 82 301 PHE B N 1
ATOM 8951 C CA . PHE B 1 301 ? 17.906 50.406 45 1 82 301 PHE B CA 1
ATOM 8952 C C . PHE B 1 301 ? 18 49.906 46.438 1 82 301 PHE B C 1
ATOM 8954 O O . PHE B 1 301 ? 19.109 49.719 46.969 1 82 301 PHE B O 1
ATOM 8961 N N . LYS B 1 302 ? 16.891 49.844 47.219 1 71.81 302 LYS B N 1
ATOM 8962 C CA . LYS B 1 302 ? 16.953 49.25 48.531 1 71.81 302 LYS B CA 1
ATOM 8963 C C . LYS B 1 302 ? 17.234 47.75 48.469 1 71.81 302 LYS B C 1
ATOM 8965 O O . LYS B 1 302 ? 17.969 47.219 49.281 1 71.81 302 LYS B O 1
ATOM 8970 N N . ASN B 1 303 ? 16.422 47.062 47.625 1 55.09 303 ASN B N 1
ATOM 8971 C CA . ASN B 1 303 ? 16.469 45.625 47.562 1 55.09 303 ASN B CA 1
ATOM 8972 C C . ASN B 1 303 ? 17.828 45.125 47.125 1 55.09 303 ASN B C 1
ATOM 8974 O O . ASN B 1 303 ? 18.125 43.938 47.219 1 55.09 303 ASN B O 1
ATOM 8978 N N . ASP B 1 304 ? 18.547 45.906 46.5 1 51.12 304 ASP B N 1
ATOM 8979 C CA . ASP B 1 304 ? 19.875 45.406 46.125 1 51.12 304 ASP B CA 1
ATOM 8980 C C . ASP B 1 304 ? 20.719 45.125 47.375 1 51.12 304 ASP B C 1
ATOM 8982 O O . ASP B 1 304 ? 21.688 44.344 47.281 1 51.12 304 ASP B O 1
ATOM 8986 N N . ASN B 1 305 ? 20.469 45.812 48.469 1 43.03 305 ASN B N 1
ATOM 8987 C CA . ASN B 1 305 ? 21.312 45.562 49.656 1 43.03 305 ASN B CA 1
ATOM 8988 C C . ASN B 1 305 ? 21.047 44.156 50.219 1 43.03 305 ASN B C 1
ATOM 8990 O O . ASN B 1 305 ? 21.969 43.5 50.719 1 43.03 305 ASN B O 1
ATOM 8994 N N . ASP B 1 306 ? 19.75 43.969 50.75 1 39.31 306 ASP B N 1
ATOM 8995 C CA . ASP B 1 306 ? 19.578 42.812 51.625 1 39.31 306 ASP B CA 1
ATOM 8996 C C . ASP B 1 306 ? 19.719 41.5 50.875 1 39.31 306 ASP B C 1
ATOM 8998 O O . ASP B 1 306 ? 20 40.438 51.438 1 39.31 306 ASP B O 1
ATOM 9002 N N . ASN B 1 307 ? 18.688 41.25 49.906 1 36.5 307 ASN B N 1
ATOM 9003 C CA . ASN B 1 307 ? 18.641 39.844 49.469 1 36.5 307 ASN B CA 1
ATOM 9004 C C . ASN B 1 307 ? 19.844 39.5 48.594 1 36.5 307 ASN B C 1
ATOM 9006 O O . ASN B 1 307 ? 19.891 39.844 47.406 1 36.5 307 ASN B O 1
ATOM 9010 N N . GLY B 1 308 ? 20.938 39.438 49 1 35.91 308 GLY B N 1
ATOM 9011 C CA . GLY B 1 308 ? 22.031 38.562 48.625 1 35.91 308 GLY B CA 1
ATOM 9012 C C . GLY B 1 308 ? 21.594 37.312 47.875 1 35.91 308 GLY B C 1
ATOM 9013 O O . GLY B 1 308 ? 22.422 36.531 47.406 1 35.91 308 GLY B O 1
ATOM 9014 N N . GLY B 1 309 ? 20.609 36.531 48.344 1 35.06 309 GLY B N 1
ATOM 9015 C CA . GLY B 1 309 ? 20.266 35.156 48.031 1 35.06 309 GLY B CA 1
ATOM 9016 C C . GLY B 1 309 ? 19.734 35 46.625 1 35.06 309 GLY B C 1
ATOM 9017 O O . GLY B 1 309 ? 19.203 33.938 46.281 1 35.06 309 GLY B O 1
ATOM 9018 N N . GLY B 1 310 ? 18.859 35.812 46.188 1 35.53 310 GLY B N 1
ATOM 9019 C CA . GLY B 1 310 ? 18.406 35.125 45 1 35.53 310 GLY B CA 1
ATOM 9020 C C . GLY B 1 310 ? 19.547 34.594 44.125 1 35.53 310 GLY B C 1
ATOM 9021 O O . GLY B 1 310 ? 20.688 35 44.312 1 35.53 310 GLY B O 1
ATOM 9022 N N . GLY B 1 311 ? 19.266 33.469 43.281 1 39.75 311 GLY B N 1
ATOM 9023 C CA . GLY B 1 311 ? 20.297 32.812 42.5 1 39.75 311 GLY B CA 1
ATOM 9024 C C . GLY B 1 311 ? 21.297 33.812 41.906 1 39.75 311 GLY B C 1
ATOM 9025 O O . GLY B 1 311 ? 20.938 34.656 41.062 1 39.75 311 GLY B O 1
ATOM 9026 N N . GLY B 1 312 ? 22.188 34.344 42.656 1 42.81 312 GLY B N 1
ATOM 9027 C CA . GLY B 1 312 ? 23.406 35.125 42.531 1 42.81 312 GLY B CA 1
ATOM 9028 C C . GLY B 1 312 ? 24.031 35 41.156 1 42.81 312 GLY B C 1
ATOM 9029 O O . GLY B 1 312 ? 24.594 33.969 40.781 1 42.81 312 GLY B O 1
ATOM 9030 N N . LYS B 1 313 ? 23.375 35.5 40.156 1 50.5 313 LYS B N 1
ATOM 9031 C CA . LYS B 1 313 ? 24.328 35.625 39.062 1 50.5 313 LYS B CA 1
ATOM 9032 C C . LYS B 1 313 ? 25.688 36.125 39.562 1 50.5 313 LYS B C 1
ATOM 9034 O O . LYS B 1 313 ? 25.75 37.094 40.312 1 50.5 313 LYS B O 1
ATOM 9039 N N . SER B 1 314 ? 26.516 35.344 39.906 1 52.5 314 SER B N 1
ATOM 9040 C CA . SER B 1 314 ? 27.938 35.625 40.156 1 52.5 314 SER B CA 1
ATOM 9041 C C . SER B 1 314 ? 28.344 37 39.688 1 52.5 314 SER B C 1
ATOM 9043 O O . SER B 1 314 ? 27.672 37.594 38.844 1 52.5 314 SER B O 1
ATOM 9045 N N . LYS B 1 315 ? 29.438 37.656 40.281 1 63.16 315 LYS B N 1
ATOM 9046 C CA . LYS B 1 315 ? 30.203 38.875 40.125 1 63.16 315 LYS B CA 1
ATOM 9047 C C . LYS B 1 315 ? 30.406 39.219 38.625 1 63.16 315 LYS B C 1
ATOM 9049 O O . LYS B 1 315 ? 31.266 38.594 37.969 1 63.16 315 LYS B O 1
ATOM 9054 N N . LEU B 1 316 ? 29.203 39.875 38.031 1 76.38 316 LEU B N 1
ATOM 9055 C CA . LEU B 1 316 ? 29.406 40.25 36.625 1 76.38 316 LEU B CA 1
ATOM 9056 C C . LEU B 1 316 ? 30.453 41.344 36.5 1 76.38 316 LEU B C 1
ATOM 9058 O O . LEU B 1 316 ? 30.5 42.25 37.344 1 76.38 316 LEU B O 1
ATOM 9062 N N . THR B 1 317 ? 31.359 41.125 35.656 1 85.25 317 THR B N 1
ATOM 9063 C CA . THR B 1 317 ? 32.375 42.094 35.344 1 85.25 317 THR B CA 1
ATOM 9064 C C . THR B 1 317 ? 32.25 42.5 33.875 1 85.25 317 THR B C 1
ATOM 9066 O O . THR B 1 317 ? 31.484 41.906 33.094 1 85.25 317 THR B O 1
ATOM 9069 N N . GLY B 1 318 ? 32.812 43.531 33.562 1 87.75 318 GLY B N 1
ATOM 9070 C CA . GLY B 1 318 ? 32.844 43.969 32.188 1 87.75 318 GLY B CA 1
ATOM 9071 C C . GLY B 1 318 ? 33.188 42.844 31.203 1 87.75 318 GLY B C 1
ATOM 9072 O O . GLY B 1 318 ? 32.438 42.562 30.297 1 87.75 318 GLY B O 1
ATOM 9073 N N . PRO B 1 319 ? 34.281 42.156 31.469 1 87.06 319 PRO B N 1
ATOM 9074 C CA . PRO B 1 319 ? 34.688 41.094 30.562 1 87.06 319 PRO B CA 1
ATOM 9075 C C . PRO B 1 319 ? 33.688 39.938 30.547 1 87.06 319 PRO B C 1
ATOM 9077 O O . PRO B 1 319 ? 33.469 39.344 29.484 1 87.06 319 PRO B O 1
ATOM 9080 N N . SER B 1 320 ? 33.156 39.625 31.641 1 84.75 320 SER B N 1
ATOM 9081 C CA . SER B 1 320 ? 32.188 38.562 31.672 1 84.75 320 SER B CA 1
ATOM 9082 C C . SER B 1 320 ? 30.953 38.938 30.844 1 84.75 320 SER B C 1
ATOM 9084 O O . SER B 1 320 ? 30.391 38.062 30.141 1 84.75 320 SER B O 1
ATOM 9086 N N . ILE B 1 321 ? 30.484 40.156 30.922 1 89.06 321 ILE B N 1
ATOM 9087 C CA . ILE B 1 321 ? 29.344 40.625 30.141 1 89.06 321 ILE B CA 1
ATOM 9088 C C . ILE B 1 321 ? 29.688 40.594 28.656 1 89.06 321 ILE B C 1
ATOM 9090 O O . ILE B 1 321 ? 28.844 40.219 27.828 1 89.06 321 ILE B O 1
ATOM 9094 N N . SER B 1 322 ? 30.922 40.938 28.422 1 90.31 322 SER B N 1
ATOM 9095 C CA . SER B 1 322 ? 31.375 40.938 27.031 1 90.31 322 SER B CA 1
ATOM 9096 C C . SER B 1 322 ? 31.328 39.531 26.438 1 90.31 322 SER B C 1
ATOM 9098 O O . SER B 1 322 ? 30.859 39.344 25.312 1 90.31 322 SER B O 1
ATOM 9100 N N . THR B 1 323 ? 31.766 38.625 27.188 1 87.44 323 THR B N 1
ATOM 9101 C CA . THR B 1 323 ? 31.781 37.219 26.719 1 87.44 323 THR B CA 1
ATOM 9102 C C . THR B 1 323 ? 30.359 36.688 26.562 1 87.44 323 THR B C 1
ATOM 9104 O O . THR B 1 323 ? 30.047 36.031 25.578 1 87.44 323 THR B O 1
ATOM 9107 N N . LEU B 1 324 ? 29.547 36.969 27.516 1 87.31 324 LEU B N 1
ATOM 9108 C CA . LEU B 1 324 ? 28.156 36.531 27.453 1 87.31 324 LEU B CA 1
ATOM 9109 C C . LEU B 1 324 ? 27.453 37.156 26.266 1 87.31 324 LEU B C 1
ATOM 9111 O O . LEU B 1 324 ? 26.688 36.469 25.562 1 87.31 324 LEU B O 1
ATOM 9115 N N . LEU B 1 325 ? 27.672 38.375 26.094 1 91.75 325 LEU B N 1
ATOM 9116 C CA . LEU B 1 325 ? 27.031 39.094 24.984 1 91.75 325 LEU B CA 1
ATOM 9117 C C . LEU B 1 325 ? 27.422 38.5 23.641 1 91.75 325 LEU B C 1
ATOM 9119 O O . LEU B 1 325 ? 26.578 38.312 22.766 1 91.75 325 LEU B O 1
ATOM 9123 N N . ARG B 1 326 ? 28.641 38.188 23.469 1 90.56 326 ARG B N 1
ATOM 9124 C CA . ARG B 1 326 ? 29.125 37.594 22.219 1 90.56 326 ARG B CA 1
ATOM 9125 C C . ARG B 1 326 ? 28.469 36.25 21.969 1 90.56 326 ARG B C 1
ATOM 9127 O O . ARG B 1 326 ? 28.141 35.906 20.828 1 90.56 326 ARG B O 1
ATOM 9134 N N . LEU B 1 327 ? 28.344 35.5 22.984 1 86.75 327 LEU B N 1
ATOM 9135 C CA . LEU B 1 327 ? 27.672 34.219 22.859 1 86.75 327 LEU B CA 1
ATOM 9136 C C . LEU B 1 327 ? 26.219 34.375 22.438 1 86.75 327 LEU B C 1
ATOM 9138 O O . LEU B 1 327 ? 25.75 33.719 21.531 1 86.75 327 LEU B O 1
ATOM 9142 N N . LEU B 1 328 ? 25.5 35.25 23.094 1 89.5 328 LEU B N 1
ATOM 9143 C CA . LEU B 1 328 ? 24.078 35.469 22.828 1 89.5 328 LEU B CA 1
ATOM 9144 C C . LEU B 1 328 ? 23.859 35.969 21.406 1 89.5 328 LEU B C 1
ATOM 9146 O O . LEU B 1 328 ? 22.922 35.562 20.734 1 89.5 328 LEU B O 1
ATOM 9150 N N . ILE B 1 329 ? 24.734 36.812 20.984 1 91.88 329 ILE B N 1
ATOM 9151 C CA . ILE B 1 329 ? 24.594 37.406 19.656 1 91.88 329 ILE B CA 1
ATOM 9152 C C . ILE B 1 329 ? 24.891 36.312 18.609 1 91.88 329 ILE B C 1
ATOM 9154 O O . ILE B 1 329 ? 24.219 36.281 17.562 1 91.88 329 ILE B O 1
ATOM 9158 N N . GLU B 1 330 ? 25.781 35.531 18.844 1 87.69 330 GLU B N 1
ATOM 9159 C CA . GLU B 1 330 ? 26.078 34.438 17.922 1 87.69 330 GLU B CA 1
ATOM 9160 C C . GLU B 1 330 ? 24.875 33.5 17.766 1 87.69 330 GLU B C 1
ATOM 9162 O O . GLU B 1 330 ? 24.547 33.062 16.656 1 87.69 330 GLU B O 1
ATOM 9167 N N . VAL B 1 331 ? 24.328 33.156 18.891 1 84.38 331 VAL B N 1
ATOM 9168 C CA . VAL B 1 331 ? 23.156 32.281 18.859 1 84.38 331 VAL B CA 1
ATOM 9169 C C . VAL B 1 331 ? 21.984 32.969 18.203 1 84.38 331 VAL B C 1
ATOM 9171 O O . VAL B 1 331 ? 21.234 32.375 17.438 1 84.38 331 VAL B O 1
ATOM 9174 N N . ALA B 1 332 ? 21.734 34.25 18.5 1 88.38 332 ALA B N 1
ATOM 9175 C CA . ALA B 1 332 ? 20.625 35.031 17.953 1 88.38 332 ALA B CA 1
ATOM 9176 C C . ALA B 1 332 ? 20.734 35.156 16.438 1 88.38 332 ALA B C 1
ATOM 9178 O O . ALA B 1 332 ? 19.719 35.156 15.727 1 88.38 332 ALA B O 1
ATOM 9179 N N . ASN B 1 333 ? 21.969 35.344 16.031 1 87.81 333 ASN B N 1
ATOM 9180 C CA . ASN B 1 333 ? 22.188 35.5 14.602 1 87.81 333 ASN B CA 1
ATOM 9181 C C . ASN B 1 333 ? 22.219 34.188 13.867 1 87.81 333 ASN B C 1
ATOM 9183 O O . ASN B 1 333 ? 22.141 34.125 12.641 1 87.81 333 ASN B O 1
ATOM 9187 N N . GLY B 1 334 ? 22.328 33.094 14.578 1 77.31 334 GLY B N 1
ATOM 9188 C CA . GLY B 1 334 ? 22.281 31.797 13.945 1 77.31 334 GLY B CA 1
ATOM 9189 C C . GLY B 1 334 ? 20.875 31.344 13.594 1 77.31 334 GLY B C 1
ATOM 9190 O O . GLY B 1 334 ? 19.906 31.906 14.094 1 77.31 334 GLY B O 1
ATOM 9191 N N . ASN B 1 335 ? 20.484 31.016 12.336 1 62.75 335 ASN B N 1
ATOM 9192 C CA . ASN B 1 335 ? 19.219 30.609 11.727 1 62.75 335 ASN B CA 1
ATOM 9193 C C . ASN B 1 335 ? 18.344 29.828 12.695 1 62.75 335 ASN B C 1
ATOM 9195 O O . ASN B 1 335 ? 17.422 29.125 12.281 1 62.75 335 ASN B O 1
ATOM 9199 N N . LYS B 1 336 ? 18.578 30.141 14.086 1 61.34 336 LYS B N 1
ATOM 9200 C CA . LYS B 1 336 ? 17.906 29.203 14.977 1 61.34 336 LYS B CA 1
ATOM 9201 C C . LYS B 1 336 ? 16.844 29.906 15.82 1 61.34 336 LYS B C 1
ATOM 9203 O O . LYS B 1 336 ? 16.234 29.312 16.703 1 61.34 336 LYS B O 1
ATOM 9208 N N . PHE B 1 337 ? 16.688 31.234 15.578 1 65.44 337 PHE B N 1
ATOM 9209 C CA . PHE B 1 337 ? 15.641 31.875 16.359 1 65.44 337 PHE B CA 1
ATOM 9210 C C . PHE B 1 337 ? 14.281 31.719 15.68 1 65.44 337 PHE B C 1
ATOM 9212 O O . PHE B 1 337 ? 14.078 32.219 14.57 1 65.44 337 PHE B O 1
ATOM 9219 N N . PRO B 1 338 ? 13.469 30.844 16.156 1 67.75 338 PRO B N 1
ATOM 9220 C CA . PRO B 1 338 ? 12.219 30.562 15.445 1 67.75 338 PRO B CA 1
ATOM 9221 C C . PRO B 1 338 ? 11.344 31.797 15.266 1 67.75 338 PRO B C 1
ATOM 9223 O O . PRO B 1 338 ? 11.266 32.656 16.172 1 67.75 338 PRO B O 1
ATOM 9226 N N . THR B 1 339 ? 10.844 32 14.109 1 71.56 339 THR B N 1
ATOM 9227 C CA . THR B 1 339 ? 9.977 33.125 13.805 1 71.56 339 THR B CA 1
ATOM 9228 C C . THR B 1 339 ? 8.531 32.812 14.164 1 71.56 339 THR B C 1
ATOM 9230 O O . THR B 1 339 ? 8.062 31.688 13.945 1 71.56 339 THR B O 1
ATOM 9233 N N . VAL B 1 340 ? 7.914 33.75 14.867 1 74.19 340 VAL B N 1
ATOM 9234 C CA . VAL B 1 340 ? 6.504 33.625 15.211 1 74.19 340 VAL B CA 1
ATOM 9235 C C . VAL B 1 340 ? 5.645 34.25 14.117 1 74.19 340 VAL B C 1
ATOM 9237 O O . VAL B 1 340 ? 5.863 35.406 13.734 1 74.19 340 VAL B O 1
ATOM 9240 N N . PRO B 1 341 ? 4.875 33.438 13.539 1 69.75 341 PRO B N 1
ATOM 9241 C CA . PRO B 1 341 ? 3.996 34.031 12.531 1 69.75 341 PRO B CA 1
ATOM 9242 C C . PRO B 1 341 ? 3.02 35.062 13.125 1 69.75 341 PRO B C 1
ATOM 9244 O O . PRO B 1 341 ? 2.785 35.062 14.336 1 69.75 341 PRO B O 1
ATOM 9247 N N . SER B 1 342 ? 2.527 35.969 12.266 1 72.31 342 SER B N 1
ATOM 9248 C CA . SER B 1 342 ? 1.462 36.875 12.703 1 72.31 342 SER B CA 1
ATOM 9249 C C . SER B 1 342 ? 0.237 36.094 13.164 1 72.31 342 SER B C 1
ATOM 9251 O O . SER B 1 342 ? 0.095 34.906 12.844 1 72.31 342 SER B O 1
ATOM 9253 N N . ILE B 1 343 ? -0.511 36.656 13.977 1 69.69 343 ILE B N 1
ATOM 9254 C CA . ILE B 1 343 ? -1.703 36 14.5 1 69.69 343 ILE B CA 1
ATOM 9255 C C . ILE B 1 343 ? -2.604 35.594 13.344 1 69.69 343 ILE B C 1
ATOM 9257 O O . ILE B 1 343 ? -3.107 34.469 13.328 1 69.69 343 ILE B O 1
ATOM 9261 N N . TRP B 1 344 ? -2.746 36.438 12.383 1 71.44 344 TRP B N 1
ATOM 9262 C CA . TRP B 1 344 ? -3.605 36.125 11.242 1 71.44 344 TRP B CA 1
ATOM 9263 C C . TRP B 1 344 ? -3.018 35 10.406 1 71.44 344 TRP B C 1
ATOM 9265 O O . TRP B 1 344 ? -3.736 34.094 10.008 1 71.44 344 TRP B O 1
ATOM 9275 N N . SER B 1 345 ? -1.749 35.094 10.156 1 75.75 345 SER B N 1
ATOM 9276 C CA . SER B 1 345 ? -1.103 34.062 9.367 1 75.75 345 SER B CA 1
ATOM 9277 C C . SER B 1 345 ? -1.18 32.719 10.062 1 75.75 345 SER B C 1
ATOM 9279 O O . SER B 1 345 ? -1.354 31.672 9.414 1 75.75 345 SER B O 1
ATOM 9281 N N . GLY B 1 346 ? -0.984 32.75 11.414 1 74.88 346 GLY B N 1
ATOM 9282 C CA . GLY B 1 346 ? -1.123 31.531 12.18 1 74.88 346 GLY B CA 1
ATOM 9283 C C . GLY B 1 346 ? -2.518 30.938 12.117 1 74.88 346 GLY B C 1
ATOM 9284 O O . GLY B 1 346 ? -2.674 29.719 12.008 1 74.88 346 GLY B O 1
ATOM 9285 N N . PHE B 1 347 ? -3.494 31.781 12.109 1 75.56 347 PHE B N 1
ATOM 9286 C CA . PHE B 1 347 ? -4.883 31.359 12.008 1 75.56 347 PHE B CA 1
ATOM 9287 C C . PHE B 1 347 ? -5.16 30.719 10.656 1 75.56 347 PHE B C 1
ATOM 9289 O O . PHE B 1 347 ? -5.773 29.656 10.578 1 75.56 347 PHE B O 1
ATOM 9296 N N . ILE B 1 348 ? -4.719 31.375 9.586 1 79.44 348 ILE B N 1
ATOM 9297 C CA . ILE B 1 348 ? -4.938 30.906 8.227 1 79.44 348 ILE B CA 1
ATOM 9298 C C . ILE B 1 348 ? -4.273 29.531 8.047 1 79.44 348 ILE B C 1
ATOM 9300 O O . ILE B 1 348 ? -4.863 28.625 7.461 1 79.44 348 ILE B O 1
ATOM 9304 N N . LYS B 1 349 ? -3.082 29.438 8.539 1 81.69 349 LYS B N 1
ATOM 9305 C CA . LYS B 1 349 ? -2.348 28.188 8.398 1 81.69 349 LYS B CA 1
ATOM 9306 C C . LYS B 1 349 ? -3.039 27.062 9.156 1 81.69 349 LYS B C 1
ATOM 9308 O O . LYS B 1 349 ? -3.047 25.906 8.703 1 81.69 349 LYS B O 1
ATOM 9313 N N . GLN B 1 350 ? -3.537 27.375 10.281 1 81.25 350 GLN B N 1
ATOM 9314 C CA . GLN B 1 350 ? -4.246 26.375 11.07 1 81.25 350 GLN B CA 1
ATOM 9315 C C . GLN B 1 350 ? -5.516 25.906 10.352 1 81.25 350 GLN B C 1
ATOM 9317 O O . GLN B 1 350 ? -5.828 24.719 10.336 1 81.25 350 GLN B O 1
ATOM 9322 N N . GLN B 1 351 ? -6.285 26.938 9.805 1 83.38 351 GLN B N 1
ATOM 9323 C CA . GLN B 1 351 ? -7.5 26.594 9.07 1 83.38 351 GLN B CA 1
ATOM 9324 C C . GLN B 1 351 ? -7.184 25.734 7.855 1 83.38 351 GLN B C 1
ATOM 9326 O O . GLN B 1 351 ? -7.914 24.781 7.543 1 83.38 351 GLN B O 1
ATOM 9331 N N . GLN B 1 352 ? -6.113 26.094 7.188 1 88.56 352 GLN B N 1
ATOM 9332 C CA . GLN B 1 352 ? -5.684 25.344 6.012 1 88.56 352 GLN B CA 1
ATOM 9333 C C . GLN B 1 352 ? -5.352 23.906 6.375 1 88.56 352 GLN B C 1
ATOM 9335 O O . GLN B 1 352 ? -5.793 22.969 5.695 1 88.56 352 GLN B O 1
ATOM 9340 N N . GLN B 1 353 ? -4.578 23.734 7.43 1 86.75 353 GLN B N 1
ATOM 9341 C CA . GLN B 1 353 ? -4.145 22.406 7.844 1 86.75 353 GLN B CA 1
ATOM 9342 C C . GLN B 1 353 ? -5.328 21.547 8.281 1 86.75 353 GLN B C 1
ATOM 9344 O O . GLN B 1 353 ? -5.402 20.359 7.949 1 86.75 353 GLN B O 1
ATOM 9349 N N . SER B 1 354 ? -6.164 22.109 9.047 1 86.5 354 SER B N 1
ATOM 9350 C CA . SER B 1 354 ? -7.34 21.375 9.5 1 86.5 354 SER B CA 1
ATOM 9351 C C . SER B 1 354 ? -8.211 20.938 8.328 1 86.5 354 SER B C 1
ATOM 9353 O O . SER B 1 354 ? -8.703 19.812 8.297 1 86.5 354 SER B O 1
ATOM 9355 N N . ALA B 1 355 ? -8.414 21.875 7.375 1 91.44 355 ALA B N 1
ATOM 9356 C CA . ALA B 1 355 ? -9.227 21.578 6.203 1 91.44 355 ALA B CA 1
ATOM 9357 C C . ALA B 1 355 ? -8.586 20.453 5.371 1 91.44 355 ALA B C 1
ATOM 9359 O O . ALA B 1 355 ? -9.289 19.594 4.848 1 91.44 355 ALA B O 1
ATOM 9360 N N . LEU B 1 356 ? -7.258 20.516 5.219 1 93 356 LEU B N 1
ATOM 9361 C CA . LEU B 1 356 ? -6.543 19.469 4.484 1 93 356 LEU B CA 1
ATOM 9362 C C . LEU B 1 356 ? -6.723 18.109 5.148 1 93 356 LEU B C 1
ATOM 9364 O O . LEU B 1 356 ? -7.039 17.125 4.48 1 93 356 LEU B O 1
ATOM 9368 N N . GLU B 1 357 ? -6.539 18.031 6.48 1 88.94 357 GLU B N 1
ATOM 9369 C CA . GLU B 1 357 ? -6.648 16.781 7.227 1 88.94 357 GLU B CA 1
ATOM 9370 C C . GLU B 1 357 ? -8.055 16.203 7.133 1 88.94 357 GLU B C 1
ATOM 9372 O O . GLU B 1 357 ? -8.227 15.008 6.895 1 88.94 357 GLU B O 1
ATOM 9377 N N . ASP B 1 358 ? -9.023 17.094 7.266 1 92.5 358 ASP B N 1
ATOM 9378 C CA . ASP B 1 358 ? -10.406 16.641 7.199 1 92.5 358 ASP B CA 1
ATOM 9379 C C . ASP B 1 358 ? -10.742 16.109 5.809 1 92.5 358 ASP B C 1
ATOM 9381 O O . ASP B 1 358 ? -11.461 15.109 5.676 1 92.5 358 ASP B O 1
ATOM 9385 N N . SER B 1 359 ? -10.258 16.797 4.809 1 95.31 359 SER B N 1
ATOM 9386 C CA . SER B 1 359 ? -10.531 16.391 3.436 1 95.31 359 SER B CA 1
ATOM 9387 C C . SER B 1 359 ? -9.898 15.039 3.127 1 95.31 359 SER B C 1
ATOM 9389 O O . SER B 1 359 ? -10.508 14.195 2.465 1 95.31 359 SER B O 1
ATOM 9391 N N . ILE B 1 360 ? -8.711 14.805 3.584 1 93.81 360 ILE B N 1
ATOM 9392 C CA . ILE B 1 360 ? -8.008 13.547 3.334 1 93.81 360 ILE B CA 1
ATOM 9393 C C . ILE B 1 360 ? -8.688 12.414 4.094 1 93.81 360 ILE B C 1
ATOM 9395 O O . ILE B 1 360 ? -8.812 11.305 3.582 1 93.81 360 ILE B O 1
ATOM 9399 N N . ILE B 1 361 ? -9.109 12.703 5.336 1 91.31 361 ILE B N 1
ATOM 9400 C CA . ILE B 1 361 ? -9.82 11.703 6.125 1 91.31 361 ILE B CA 1
ATOM 9401 C C . ILE B 1 361 ? -11.109 11.312 5.41 1 91.31 361 ILE B C 1
ATOM 9403 O O . ILE B 1 361 ? -11.461 10.133 5.348 1 91.31 361 ILE B O 1
ATOM 9407 N N . ALA B 1 362 ? -11.789 12.391 4.898 1 93.44 362 ALA B N 1
ATOM 9408 C CA . ALA B 1 362 ? -13.016 12.125 4.16 1 93.44 362 ALA B CA 1
ATOM 9409 C C . ALA B 1 362 ? -12.742 11.258 2.934 1 93.44 362 ALA B C 1
ATOM 9411 O O . ALA B 1 362 ? -13.508 10.336 2.633 1 93.44 362 ALA B O 1
ATOM 9412 N N . TYR B 1 363 ? -11.719 11.461 2.188 1 95.94 363 TYR B N 1
ATOM 9413 C CA . TYR B 1 363 ? -11.32 10.672 1.027 1 95.94 363 TYR B CA 1
ATOM 9414 C C . TYR B 1 363 ? -11.039 9.227 1.421 1 95.94 363 TYR B C 1
ATOM 9416 O O . TYR B 1 363 ? -11.539 8.297 0.78 1 95.94 363 TYR B O 1
ATOM 9424 N N . LYS B 1 364 ? -10.227 9.07 2.5 1 91.75 364 LYS B N 1
ATOM 9425 C CA . LYS B 1 364 ? -9.844 7.738 2.951 1 91.75 364 LYS B CA 1
ATOM 9426 C C . LYS B 1 364 ? -11.055 6.953 3.443 1 91.75 364 LYS B C 1
ATOM 9428 O O . LYS B 1 364 ? -11.133 5.738 3.248 1 91.75 364 LYS B O 1
ATOM 9433 N N . ASP B 1 365 ? -11.961 7.672 4.07 1 90.94 365 ASP B N 1
ATOM 9434 C CA . ASP B 1 365 ? -13.172 7.027 4.562 1 90.94 365 ASP B CA 1
ATOM 9435 C C . ASP B 1 365 ? -14.008 6.477 3.41 1 90.94 365 ASP B C 1
ATOM 9437 O O . ASP B 1 365 ? -14.555 5.375 3.502 1 90.94 365 ASP B O 1
ATOM 9441 N N . LYS B 1 366 ? -14.094 7.262 2.373 1 91.12 366 LYS B N 1
ATOM 9442 C CA . LYS B 1 366 ? -14.867 6.82 1.214 1 91.12 366 LYS B CA 1
ATOM 9443 C C . LYS B 1 366 ? -14.172 5.664 0.499 1 91.12 366 LYS B C 1
ATOM 9445 O O . LYS B 1 366 ? -14.836 4.773 -0.035 1 91.12 366 LYS B O 1
ATOM 9450 N N . MET B 1 367 ? -12.836 5.621 0.509 1 91.94 367 MET B N 1
ATOM 9451 C CA . MET B 1 367 ? -12.055 4.602 -0.184 1 91.94 367 MET B CA 1
ATOM 9452 C C . MET B 1 367 ? -11.859 3.371 0.696 1 91.94 367 MET B C 1
ATOM 9454 O O . MET B 1 367 ? -11.312 2.361 0.248 1 91.94 367 MET B O 1
ATOM 9458 N N . SER B 1 368 ? -12.25 3.428 1.948 1 85.94 368 SER B N 1
ATOM 9459 C CA . SER B 1 368 ? -12.008 2.373 2.928 1 85.94 368 SER B CA 1
ATOM 9460 C C . SER B 1 368 ? -12.625 1.051 2.484 1 85.94 368 SER B C 1
ATOM 9462 O O . SER B 1 368 ? -12.219 -0.016 2.953 1 85.94 368 SER B O 1
ATOM 9464 N N . SER B 1 369 ? -13.578 1.091 1.582 1 80.69 369 SER B N 1
ATOM 9465 C CA . SER B 1 369 ? -14.203 -0.128 1.082 1 80.69 369 SER B CA 1
ATOM 9466 C C . SER B 1 369 ? -13.188 -1.034 0.398 1 80.69 369 SER B C 1
ATOM 9468 O O . SER B 1 369 ? -13.367 -2.252 0.348 1 80.69 369 SER B O 1
ATOM 9470 N N . ILE B 1 370 ? -12.102 -0.443 -0.04 1 82.19 370 ILE B N 1
ATOM 9471 C CA . ILE B 1 370 ? -11.07 -1.198 -0.745 1 82.19 370 ILE B CA 1
ATOM 9472 C C . ILE B 1 370 ? -10.195 -1.936 0.262 1 82.19 370 ILE B C 1
ATOM 9474 O O . ILE B 1 370 ? -9.766 -3.064 0.012 1 82.19 370 ILE B O 1
ATOM 9478 N N . THR B 1 371 ? -9.875 -1.347 1.466 1 74.62 371 THR B N 1
ATOM 9479 C CA . THR B 1 371 ? -8.898 -1.891 2.4 1 74.62 371 THR B CA 1
ATOM 9480 C C . THR B 1 371 ? -9.578 -2.75 3.461 1 74.62 371 THR B C 1
ATOM 9482 O O . THR B 1 371 ? -8.922 -3.529 4.152 1 74.62 371 THR B O 1
ATOM 9485 N N . ASN B 1 372 ? -10.805 -2.607 3.734 1 66.75 372 ASN B N 1
ATOM 9486 C CA . ASN B 1 372 ? -11.445 -3.359 4.809 1 66.75 372 ASN B CA 1
ATOM 9487 C C . ASN B 1 372 ? -11.297 -4.867 4.605 1 66.75 372 ASN B C 1
ATOM 9489 O O . ASN B 1 372 ? -11.492 -5.371 3.5 1 66.75 372 ASN B O 1
ATOM 9493 N N . GLU B 1 373 ? -10.531 -5.566 5.543 1 59.44 373 GLU B N 1
ATOM 9494 C CA . GLU B 1 373 ? -10.117 -6.961 5.656 1 59.44 373 GLU B CA 1
ATOM 9495 C C . GLU B 1 373 ? -11.297 -7.906 5.449 1 59.44 373 GLU B C 1
ATOM 9497 O O . GLU B 1 373 ? -11.125 -9.008 4.918 1 59.44 373 GLU B O 1
ATOM 9502 N N . ASP B 1 374 ? -12.398 -7.535 6.098 1 54.09 374 ASP B N 1
ATOM 9503 C CA . ASP B 1 374 ? -13.531 -8.453 6 1 54.09 374 ASP B CA 1
ATOM 9504 C C . ASP B 1 374 ? -13.852 -8.773 4.543 1 54.09 374 ASP B C 1
ATOM 9506 O O . ASP B 1 374 ? -14.688 -9.648 4.266 1 54.09 374 ASP B O 1
ATOM 9510 N N . SER B 1 375 ? -13.055 -8.094 3.74 1 52.38 375 SER B N 1
ATOM 9511 C CA . SER B 1 375 ? -13.391 -8.109 2.32 1 52.38 375 SER B CA 1
ATOM 9512 C C . SER B 1 375 ? -12.711 -9.273 1.606 1 52.38 375 SER B C 1
ATOM 9514 O O . SER B 1 375 ? -12.789 -9.391 0.382 1 52.38 375 SER B O 1
ATOM 9516 N N . PHE B 1 376 ? -11.844 -9.938 2.369 1 52.69 376 PHE B N 1
ATOM 9517 C CA . PHE B 1 376 ? -11.242 -11.07 1.677 1 52.69 376 PHE B CA 1
ATOM 9518 C C . PHE B 1 376 ? -12.312 -11.938 1.024 1 52.69 376 PHE B C 1
ATOM 9520 O O . PHE B 1 376 ? -12.047 -12.617 0.031 1 52.69 376 PHE B O 1
ATOM 9527 N N . SER B 1 377 ? -13.461 -11.719 1.659 1 61.12 377 SER B N 1
ATOM 9528 C CA . SER B 1 377 ? -14.508 -12.562 1.092 1 61.12 377 SER B CA 1
ATOM 9529 C C . SER B 1 377 ? -15.211 -11.867 -0.07 1 61.12 377 SER B C 1
ATOM 9531 O O . SER B 1 377 ? -15.867 -12.516 -0.881 1 61.12 377 SER B O 1
ATOM 9533 N N . LYS B 1 378 ? -14.828 -10.578 -0.246 1 74.19 378 LYS B N 1
ATOM 9534 C CA . LYS B 1 378 ? -15.523 -9.867 -1.315 1 74.19 378 LYS B CA 1
ATOM 9535 C C . LYS B 1 378 ? -14.609 -9.656 -2.52 1 74.19 378 LYS B C 1
ATOM 9537 O O . LYS B 1 378 ? -13.422 -9.367 -2.363 1 74.19 378 LYS B O 1
ATOM 9542 N N . PRO B 1 379 ? -15.25 -9.805 -3.693 1 84.69 379 PRO B N 1
ATOM 9543 C CA . PRO B 1 379 ? -14.453 -9.594 -4.906 1 84.69 379 PRO B CA 1
ATOM 9544 C C . PRO B 1 379 ? -13.93 -8.164 -5.02 1 84.69 379 PRO B C 1
ATOM 9546 O O . PRO B 1 379 ? -14.602 -7.215 -4.605 1 84.69 379 PRO B O 1
ATOM 9549 N N . PRO B 1 380 ? -12.617 -8.023 -5.363 1 89.12 380 PRO B N 1
ATOM 9550 C CA . PRO B 1 380 ? -12.055 -6.684 -5.566 1 89.12 380 PRO B CA 1
ATOM 9551 C C . PRO B 1 380 ? -12.812 -5.879 -6.621 1 89.12 380 PRO B C 1
ATOM 9553 O O . PRO B 1 380 ? -13.664 -6.426 -7.328 1 89.12 380 PRO B O 1
ATOM 9556 N N . LEU B 1 381 ? -12.617 -4.574 -6.672 1 89.44 381 LEU B N 1
ATOM 9557 C CA . LEU B 1 381 ? -13.266 -3.709 -7.652 1 89.44 381 LEU B CA 1
ATOM 9558 C C . LEU B 1 381 ? -12.555 -3.785 -9 1 89.44 381 LEU B C 1
ATOM 9560 O O . LEU B 1 381 ? -11.328 -3.842 -9.055 1 89.44 381 LEU B O 1
ATOM 9564 N N . CYS B 1 382 ? -13.375 -3.967 -10.039 1 89.69 382 CYS B N 1
ATOM 9565 C CA . CYS B 1 382 ? -12.766 -3.877 -11.359 1 89.69 382 CYS B CA 1
ATOM 9566 C C . CYS B 1 382 ? -12.258 -2.463 -11.633 1 89.69 382 CYS B C 1
ATOM 9568 O O . CYS B 1 382 ? -12.578 -1.533 -10.891 1 89.69 382 CYS B O 1
ATOM 9570 N N . LEU B 1 383 ? -11.477 -2.207 -12.609 1 87.38 383 LEU B N 1
ATOM 9571 C CA . LEU B 1 383 ? -10.82 -0.932 -12.867 1 87.38 383 LEU B CA 1
ATOM 9572 C C . LEU B 1 383 ? -11.844 0.175 -13.086 1 87.38 383 LEU B C 1
ATOM 9574 O O . LEU B 1 383 ? -11.656 1.298 -12.609 1 87.38 383 LEU B O 1
ATOM 9578 N N . LYS B 1 384 ? -12.906 -0.119 -13.789 1 88.88 384 LYS B N 1
ATOM 9579 C CA . LYS B 1 384 ? -13.945 0.874 -14.07 1 88.88 384 LYS B CA 1
ATOM 9580 C C . LYS B 1 384 ? -14.648 1.312 -12.789 1 88.88 384 LYS B C 1
ATOM 9582 O O . LYS B 1 384 ? -14.891 2.502 -12.586 1 88.88 384 LYS B O 1
ATOM 9587 N N . GLU B 1 385 ? -14.922 0.395 -11.945 1 90.88 385 GLU B N 1
ATOM 9588 C CA . GLU B 1 385 ? -15.578 0.679 -10.672 1 90.88 385 GLU B CA 1
ATOM 9589 C C . GLU B 1 385 ? -14.648 1.442 -9.734 1 90.88 385 GLU B C 1
ATOM 9591 O O . GLU B 1 385 ? -15.094 2.322 -8.992 1 90.88 385 GLU B O 1
ATOM 9596 N N . PHE B 1 386 ? -13.406 1.061 -9.789 1 94.44 386 PHE B N 1
ATOM 9597 C CA . PHE B 1 386 ? -12.406 1.748 -8.977 1 94.44 386 PHE B CA 1
ATOM 9598 C C . PHE B 1 386 ? -12.305 3.215 -9.375 1 94.44 386 PHE B C 1
ATOM 9600 O O . PHE B 1 386 ? -12.297 4.098 -8.508 1 94.44 386 PHE B O 1
ATOM 9607 N N . GLU B 1 387 ? -12.242 3.43 -10.656 1 92.75 387 GLU B N 1
ATOM 9608 C CA . GLU B 1 387 ? -12.102 4.793 -11.156 1 92.75 387 GLU B CA 1
ATOM 9609 C C . GLU B 1 387 ? -13.32 5.637 -10.805 1 92.75 387 GLU B C 1
ATOM 9611 O O . GLU B 1 387 ? -13.195 6.824 -10.5 1 92.75 387 GLU B O 1
ATOM 9616 N N . LYS B 1 388 ? -14.422 5.035 -10.906 1 93.88 388 LYS B N 1
ATOM 9617 C CA . LYS B 1 388 ? -15.656 5.738 -10.547 1 93.88 388 LYS B CA 1
ATOM 9618 C C . LYS B 1 388 ? -15.664 6.105 -9.062 1 93.88 388 LYS B C 1
ATOM 9620 O O . LYS B 1 388 ? -15.961 7.246 -8.703 1 93.88 388 LYS B O 1
ATOM 9625 N N . LEU B 1 389 ? -15.328 5.152 -8.211 1 93.19 389 LEU B N 1
ATOM 9626 C CA . LEU B 1 389 ? -15.273 5.398 -6.773 1 93.19 389 LEU B CA 1
ATOM 9627 C C . LEU B 1 389 ? -14.219 6.449 -6.438 1 93.19 389 LEU B C 1
ATOM 9629 O O . LEU B 1 389 ? -14.461 7.332 -5.609 1 93.19 389 LEU B O 1
ATOM 9633 N N . GLU B 1 390 ? -13.07 6.277 -7.066 1 94.06 390 GLU B N 1
ATOM 9634 C CA . GLU B 1 390 ? -11.977 7.215 -6.84 1 94.06 390 GLU B CA 1
ATOM 9635 C C . GLU B 1 390 ? -12.359 8.633 -7.262 1 94.06 390 GLU B C 1
ATOM 9637 O O . GLU B 1 390 ? -12.047 9.594 -6.562 1 94.06 390 GLU B O 1
ATOM 9642 N N . SER B 1 391 ? -12.992 8.781 -8.391 1 95.31 391 SER B N 1
ATOM 9643 C CA . SER B 1 391 ? -13.406 10.094 -8.883 1 95.31 391 SER B CA 1
ATOM 9644 C C . SER B 1 391 ? -14.438 10.734 -7.953 1 95.31 391 SER B C 1
ATOM 9646 O O . SER B 1 391 ? -14.367 11.93 -7.668 1 95.31 391 SER B O 1
ATOM 9648 N N . GLN B 1 392 ? -15.328 9.992 -7.508 1 95 392 GLN B N 1
ATOM 9649 C CA . GLN B 1 392 ? -16.344 10.484 -6.582 1 95 392 GLN B CA 1
ATOM 9650 C C . GLN B 1 392 ? -15.711 10.906 -5.254 1 95 392 GLN B C 1
ATOM 9652 O O . GLN B 1 392 ? -16.094 11.93 -4.684 1 95 392 GLN B O 1
ATOM 9657 N N . SER B 1 393 ? -14.812 10.039 -4.758 1 94.94 393 SER B N 1
ATOM 9658 C CA . SER B 1 393 ? -14.148 10.336 -3.498 1 94.94 393 SER B CA 1
ATOM 9659 C C . SER B 1 393 ? -13.273 11.586 -3.619 1 94.94 393 SER B C 1
ATOM 9661 O O . SER B 1 393 ? -13.227 12.406 -2.705 1 94.94 393 SER B O 1
ATOM 9663 N N . ASN B 1 394 ? -12.578 11.711 -4.754 1 95.94 394 ASN B N 1
ATOM 9664 C CA . ASN B 1 394 ? -11.75 12.875 -5.023 1 95.94 394 ASN B CA 1
ATOM 9665 C C . ASN B 1 394 ? -12.578 14.156 -5.094 1 95.94 394 ASN B C 1
ATOM 9667 O O . ASN B 1 394 ? -12.195 15.18 -4.531 1 95.94 394 ASN B O 1
ATOM 9671 N N . ASN B 1 395 ? -13.711 14.078 -5.773 1 95.5 395 ASN B N 1
ATOM 9672 C CA . ASN B 1 395 ? -14.602 15.227 -5.887 1 95.5 395 ASN B CA 1
ATOM 9673 C C . ASN B 1 395 ? -15.18 15.625 -4.531 1 95.5 395 ASN B C 1
ATOM 9675 O O . ASN B 1 395 ? -15.305 16.812 -4.227 1 95.5 395 ASN B O 1
ATOM 9679 N N . TYR B 1 396 ? -15.5 14.664 -3.777 1 94.38 396 TYR B N 1
ATOM 9680 C CA . TYR B 1 396 ? -16.047 14.938 -2.451 1 94.38 396 TYR B CA 1
ATOM 9681 C C . TYR B 1 396 ? -15.016 15.641 -1.574 1 94.38 396 TYR B C 1
ATOM 9683 O O . TYR B 1 396 ? -15.328 16.625 -0.908 1 94.38 396 TYR B O 1
ATOM 9691 N N . ALA B 1 397 ? -13.789 15.086 -1.534 1 94.88 397 ALA B N 1
ATOM 9692 C CA . ALA B 1 397 ? -12.727 15.672 -0.724 1 94.88 397 ALA B CA 1
ATOM 9693 C C . ALA B 1 397 ? -12.406 17.094 -1.175 1 94.88 397 ALA B C 1
ATOM 9695 O O . ALA B 1 397 ? -12.188 17.984 -0.346 1 94.88 397 ALA B O 1
ATOM 9696 N N . THR B 1 398 ? -12.422 17.344 -2.492 1 95.56 398 THR B N 1
ATOM 9697 C CA . THR B 1 398 ? -12.125 18.656 -3.043 1 95.56 398 THR B CA 1
ATOM 9698 C C . THR B 1 398 ? -13.234 19.641 -2.703 1 95.56 398 THR B C 1
ATOM 9700 O O . THR B 1 398 ? -12.961 20.797 -2.377 1 95.56 398 THR B O 1
ATOM 9703 N N . ASN B 1 399 ? -14.469 19.203 -2.748 1 93.56 399 ASN B N 1
ATOM 9704 C CA . ASN B 1 399 ? -15.594 20.062 -2.402 1 93.56 399 ASN B CA 1
ATOM 9705 C C . ASN B 1 399 ? -15.617 20.375 -0.91 1 93.56 399 ASN B C 1
ATOM 9707 O O . ASN B 1 399 ? -15.992 21.484 -0.513 1 93.56 399 ASN B O 1
ATOM 9711 N N . LEU B 1 400 ? -15.289 19.422 -0.123 1 91.56 400 LEU B N 1
ATOM 9712 C CA . LEU B 1 400 ? -15.219 19.656 1.317 1 91.56 400 LEU B CA 1
ATOM 9713 C C . LEU B 1 400 ? -14.156 20.688 1.659 1 91.56 400 LEU B C 1
ATOM 9715 O O . LEU B 1 400 ? -14.391 21.578 2.484 1 91.56 400 LEU B O 1
ATOM 9719 N N . TYR B 1 401 ? -12.992 20.609 1 1 94.31 401 TYR B N 1
ATOM 9720 C CA . TYR B 1 401 ? -11.906 21.562 1.192 1 94.31 401 TYR B CA 1
ATOM 9721 C C . TYR B 1 401 ? -12.344 22.984 0.851 1 94.31 401 TYR B C 1
ATOM 9723 O O . TYR B 1 401 ? -12.062 23.922 1.596 1 94.31 401 TYR B O 1
ATOM 9731 N N . LYS B 1 402 ? -13.086 23.078 -0.246 1 90.5 402 LYS B N 1
ATOM 9732 C CA . LYS B 1 402 ? -13.578 24.375 -0.694 1 90.5 402 LYS B CA 1
ATOM 9733 C C . LYS B 1 402 ? -14.594 24.953 0.292 1 90.5 402 LYS B C 1
ATOM 9735 O O . LYS B 1 402 ? -14.578 26.141 0.584 1 90.5 402 LYS B O 1
ATOM 9740 N N . GLN B 1 403 ? -15.43 24.094 0.842 1 85.31 403 GLN B N 1
ATOM 9741 C CA . GLN B 1 403 ? -16.453 24.531 1.783 1 85.31 403 GLN B CA 1
ATOM 9742 C C . GLN B 1 403 ? -15.844 24.969 3.109 1 85.31 403 GLN B C 1
ATOM 9744 O O . GLN B 1 403 ? -16.281 25.953 3.703 1 85.31 403 GLN B O 1
ATOM 9749 N N . LEU B 1 404 ? -14.836 24.234 3.566 1 83.62 404 LEU B N 1
ATOM 9750 C CA . LEU B 1 404 ? -14.211 24.516 4.855 1 83.62 404 LEU B CA 1
ATOM 9751 C C . LEU B 1 404 ? -13.438 25.828 4.812 1 83.62 404 LEU B C 1
ATOM 9753 O O . LEU B 1 404 ? -13.344 26.531 5.816 1 83.62 404 LEU B O 1
ATOM 9757 N N . LEU B 1 405 ? -12.898 26.156 3.625 1 86.69 405 LEU B N 1
ATOM 9758 C CA . LEU B 1 405 ? -12.07 27.359 3.516 1 86.69 405 LEU B CA 1
ATOM 9759 C C . LEU B 1 405 ? -12.805 28.453 2.744 1 86.69 405 LEU B C 1
ATOM 9761 O O . LEU B 1 405 ? -12.172 29.359 2.188 1 86.69 405 LEU B O 1
ATOM 9765 N N . PHE B 1 406 ? -14.117 28.328 2.744 1 81.44 406 PHE B N 1
ATOM 9766 C CA . PHE B 1 406 ? -14.906 29.328 2.039 1 81.44 406 PHE B CA 1
ATOM 9767 C C . PHE B 1 406 ? -14.656 30.719 2.607 1 81.44 406 PHE B C 1
ATOM 9769 O O . PHE B 1 406 ? -14.727 30.922 3.82 1 81.44 406 PHE B O 1
ATOM 9776 N N . GLY B 1 407 ? -14.203 31.719 1.784 1 73.75 407 GLY B N 1
ATOM 9777 C CA . GLY B 1 407 ? -13.961 33.094 2.219 1 73.75 407 GLY B CA 1
ATOM 9778 C C . GLY B 1 407 ? -12.516 33.344 2.6 1 73.75 407 GLY B C 1
ATOM 9779 O O . GLY B 1 407 ? -12.133 34.469 2.877 1 73.75 407 GLY B O 1
ATOM 9780 N N . LEU B 1 408 ? -11.797 32.25 2.742 1 80.56 408 LEU B N 1
ATOM 9781 C CA . LEU B 1 408 ? -10.383 32.375 3.078 1 80.56 408 LEU B CA 1
ATOM 9782 C C . LEU B 1 408 ? -9.516 32 1.882 1 80.56 408 LEU B C 1
ATOM 9784 O O . LEU B 1 408 ? -8.828 30.969 1.9 1 80.56 408 LEU B O 1
ATOM 9788 N N . GLU B 1 409 ? -9.461 32.781 0.95 1 80.31 409 GLU B N 1
ATOM 9789 C CA . GLU B 1 409 ? -8.734 32.5 -0.289 1 80.31 409 GLU B CA 1
ATOM 9790 C C . GLU B 1 409 ? -7.238 32.344 -0.028 1 80.31 409 GLU B C 1
ATOM 9792 O O . GLU B 1 409 ? -6.566 31.578 -0.713 1 80.31 409 GLU B O 1
ATOM 9797 N N . GLU B 1 410 ? -6.727 33.062 0.975 1 80.38 410 GLU B N 1
ATOM 9798 C CA . GLU B 1 410 ? -5.309 33 1.31 1 80.38 410 GLU B CA 1
ATOM 9799 C C . GLU B 1 410 ? -4.918 31.609 1.784 1 80.38 410 GLU B C 1
ATOM 9801 O O . GLU B 1 410 ? -3.771 31.188 1.621 1 80.38 410 GLU B O 1
ATOM 9806 N N . ALA B 1 411 ? -5.895 31.016 2.416 1 82.56 411 ALA B N 1
ATOM 9807 C CA . ALA B 1 411 ? -5.66 29.656 2.875 1 82.56 411 ALA B CA 1
ATOM 9808 C C . ALA B 1 411 ? -5.945 28.641 1.763 1 82.56 411 ALA B C 1
ATOM 9810 O O . ALA B 1 411 ? -5.254 27.641 1.644 1 82.56 411 ALA B O 1
ATOM 9811 N N . TYR B 1 412 ? -6.926 28.891 0.897 1 88.5 412 TYR B N 1
ATOM 9812 C CA . TYR B 1 412 ? -7.457 27.953 -0.08 1 88.5 412 TYR B CA 1
ATOM 9813 C C . TYR B 1 412 ? -6.445 27.688 -1.189 1 88.5 412 TYR B C 1
ATOM 9815 O O . TYR B 1 412 ? -6.137 26.531 -1.496 1 88.5 412 TYR B O 1
ATOM 9823 N N . LYS B 1 413 ? -5.844 28.641 -1.796 1 87.44 413 LYS B N 1
ATOM 9824 C CA . LYS B 1 413 ? -5.039 28.531 -3.006 1 87.44 413 LYS B CA 1
ATOM 9825 C C . LYS B 1 413 ? -3.756 27.734 -2.738 1 87.44 413 LYS B C 1
ATOM 9827 O O . LYS B 1 413 ? -3.461 26.766 -3.432 1 87.44 413 LYS B O 1
ATOM 9832 N N . PRO B 1 414 ? -3.029 28.078 -1.69 1 84.62 414 PRO B N 1
ATOM 9833 C CA . PRO B 1 414 ? -1.809 27.312 -1.45 1 84.62 414 PRO B CA 1
ATOM 9834 C C . PRO B 1 414 ? -2.094 25.875 -1.001 1 84.62 414 PRO B C 1
ATOM 9836 O O . PRO B 1 414 ? -1.301 24.969 -1.275 1 84.62 414 PRO B O 1
ATOM 9839 N N . GLY B 1 415 ? -3.16 25.75 -0.312 1 88.75 415 GLY B N 1
ATOM 9840 C CA . GLY B 1 415 ? -3.494 24.422 0.192 1 88.75 415 GLY B CA 1
ATOM 9841 C C . GLY B 1 415 ? -4.078 23.516 -0.87 1 88.75 415 GLY B C 1
ATOM 9842 O O . GLY B 1 415 ? -4.066 22.281 -0.718 1 88.75 415 GLY B O 1
ATOM 9843 N N . GLN B 1 416 ? -4.555 24.188 -1.927 1 91.81 416 GLN B N 1
ATOM 9844 C CA . GLN B 1 416 ? -5.156 23.391 -2.998 1 91.81 416 GLN B CA 1
ATOM 9845 C C . GLN B 1 416 ? -4.121 22.516 -3.682 1 91.81 416 GLN B C 1
ATOM 9847 O O . GLN B 1 416 ? -4.398 21.344 -3.996 1 91.81 416 GLN B O 1
ATOM 9852 N N . GLN B 1 417 ? -2.93 22.984 -3.887 1 91 417 GLN B N 1
ATOM 9853 C CA . GLN B 1 417 ? -1.86 22.203 -4.492 1 91 417 GLN B CA 1
ATOM 9854 C C . GLN B 1 417 ? -1.44 21.047 -3.584 1 91 417 GLN B C 1
ATOM 9856 O O . GLN B 1 417 ? -1.203 19.938 -4.055 1 91 417 GLN B O 1
ATOM 9861 N N . LYS B 1 418 ? -1.367 21.391 -2.338 1 89.81 418 LYS B N 1
ATOM 9862 C CA . LYS B 1 418 ? -1.004 20.344 -1.373 1 89.81 418 LYS B CA 1
ATOM 9863 C C . LYS B 1 418 ? -2.07 19.266 -1.309 1 89.81 418 LYS B C 1
ATOM 9865 O O . LYS B 1 418 ? -1.748 18.078 -1.2 1 89.81 418 LYS B O 1
ATOM 9870 N N . LEU B 1 419 ? -3.307 19.688 -1.407 1 94.5 419 LEU B N 1
ATOM 9871 C CA . LEU B 1 419 ? -4.398 18.719 -1.393 1 94.5 419 LEU B CA 1
ATOM 9872 C C . LEU B 1 419 ? -4.328 17.797 -2.605 1 94.5 419 LEU B C 1
ATOM 9874 O O . LEU B 1 419 ? -4.484 16.578 -2.479 1 94.5 419 LEU B O 1
ATOM 9878 N N . GLU B 1 420 ? -4.078 18.359 -3.742 1 94.31 420 GLU B N 1
ATOM 9879 C CA . GLU B 1 420 ? -3.998 17.578 -4.969 1 94.31 420 GLU B CA 1
ATOM 9880 C C . GLU B 1 420 ? -2.881 16.547 -4.895 1 94.31 420 GLU B C 1
ATOM 9882 O O . GLU B 1 420 ? -3.047 15.406 -5.344 1 94.31 420 GLU B O 1
ATOM 9887 N N . ARG B 1 421 ? -1.794 16.922 -4.332 1 91.5 421 ARG B N 1
ATOM 9888 C CA . ARG B 1 421 ? -0.673 16 -4.184 1 91.5 421 ARG B CA 1
ATOM 9889 C C . ARG B 1 421 ? -1.019 14.875 -3.221 1 91.5 421 ARG B C 1
ATOM 9891 O O . ARG B 1 421 ? -0.732 13.703 -3.496 1 91.5 421 ARG B O 1
ATOM 9898 N N . LEU B 1 422 ? -1.616 15.258 -2.166 1 90.75 422 LEU B N 1
ATOM 9899 C CA . LEU B 1 422 ? -1.981 14.258 -1.168 1 90.75 422 LEU B CA 1
ATOM 9900 C C . LEU B 1 422 ? -3.016 13.289 -1.725 1 90.75 422 LEU B C 1
ATOM 9902 O O . LEU B 1 422 ? -2.938 12.078 -1.478 1 90.75 422 LEU B O 1
ATOM 9906 N N . LEU B 1 423 ? -3.945 13.836 -2.486 1 94.75 423 LEU B N 1
ATOM 9907 C CA . LEU B 1 423 ? -4.969 12.992 -3.088 1 94.75 423 LEU B CA 1
ATOM 9908 C C . LE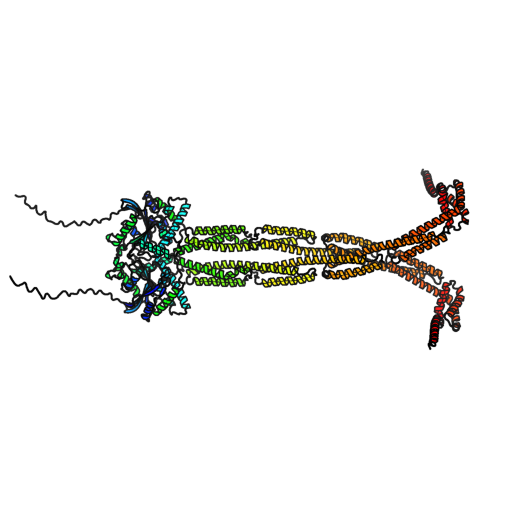U B 1 423 ? -4.363 12.062 -4.137 1 94.75 423 LEU B C 1
ATOM 9910 O O . LEU B 1 423 ? -4.758 10.898 -4.242 1 94.75 423 LEU B O 1
ATOM 9914 N N . SER B 1 424 ? -3.43 12.523 -4.883 1 93.56 424 SER B N 1
ATOM 9915 C CA . SER B 1 424 ? -2.754 11.711 -5.883 1 93.56 424 SER B CA 1
ATOM 9916 C C . SER B 1 424 ? -1.976 10.57 -5.234 1 93.56 424 SER B C 1
ATOM 9918 O O . SER B 1 424 ? -2.002 9.438 -5.723 1 93.56 424 SER B O 1
ATOM 9920 N N . ASP B 1 425 ? -1.272 10.859 -4.145 1 88.31 425 ASP B N 1
ATOM 9921 C CA . ASP B 1 425 ? -0.526 9.836 -3.416 1 88.31 425 ASP B CA 1
ATOM 9922 C C . ASP B 1 425 ? -1.457 8.75 -2.883 1 88.31 425 ASP B C 1
ATOM 9924 O O . ASP B 1 425 ? -1.143 7.559 -2.963 1 88.31 425 ASP B O 1
ATOM 9928 N N . ASN B 1 426 ? -2.545 9.18 -2.326 1 91.06 426 ASN B N 1
ATOM 9929 C CA . ASN B 1 426 ? -3.508 8.211 -1.807 1 91.06 426 ASN B CA 1
ATOM 9930 C C . ASN B 1 426 ? -4.152 7.402 -2.93 1 91.06 426 ASN B C 1
ATOM 9932 O O . ASN B 1 426 ? -4.449 6.219 -2.756 1 91.06 426 ASN B O 1
ATOM 9936 N N . HIS B 1 427 ? -4.383 8.094 -4.07 1 92.88 427 HIS B N 1
ATOM 9937 C CA . HIS B 1 427 ? -4.902 7.395 -5.246 1 92.88 427 HIS B CA 1
ATOM 9938 C C . HIS B 1 427 ? -3.988 6.242 -5.648 1 92.88 427 HIS B C 1
ATOM 9940 O O . HIS B 1 427 ? -4.457 5.129 -5.883 1 92.88 427 HIS B O 1
ATOM 9946 N N . GLN B 1 428 ? -2.744 6.535 -5.723 1 87.81 428 GLN B N 1
ATOM 9947 C CA . GLN B 1 428 ? -1.775 5.516 -6.102 1 87.81 428 GLN B CA 1
ATOM 9948 C C . GLN B 1 428 ? -1.741 4.383 -5.078 1 87.81 428 GLN B C 1
ATOM 9950 O O . GLN B 1 428 ? -1.61 3.211 -5.441 1 87.81 428 GLN B O 1
ATOM 9955 N N . TYR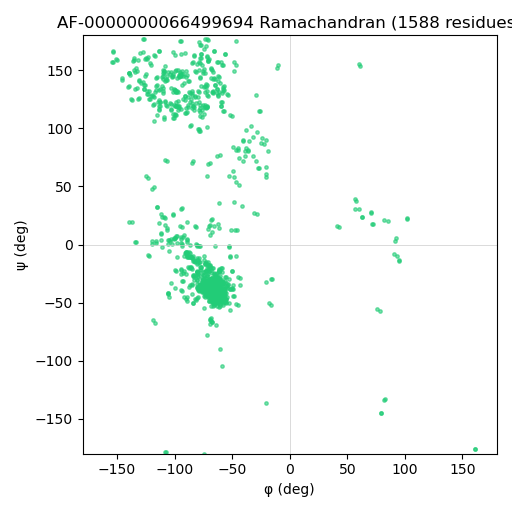 B 1 429 ? -1.875 4.727 -3.875 1 87.31 429 TYR B N 1
ATOM 9956 C CA . TYR B 1 429 ? -1.89 3.73 -2.811 1 87.31 429 TYR B CA 1
ATOM 9957 C C . TYR B 1 429 ? -3.07 2.781 -2.969 1 87.31 429 TYR B C 1
ATOM 9959 O O . TYR B 1 429 ? -2.898 1.56 -2.949 1 87.31 429 TYR B O 1
ATOM 9967 N N . PHE B 1 430 ? -4.254 3.32 -3.141 1 90.38 430 PHE B N 1
ATOM 9968 C CA . PHE B 1 430 ? -5.449 2.486 -3.219 1 90.38 430 PHE B CA 1
ATOM 9969 C C . PHE B 1 430 ? -5.477 1.701 -4.523 1 90.38 430 PHE B C 1
ATOM 9971 O O . PHE B 1 430 ? -6.012 0.592 -4.574 1 90.38 430 PHE B O 1
ATOM 9978 N N . LEU B 1 431 ? -4.91 2.309 -5.551 1 89.44 431 LEU B N 1
ATOM 9979 C CA . LEU B 1 431 ? -4.812 1.602 -6.82 1 89.44 431 LEU B CA 1
ATOM 9980 C C . LEU B 1 431 ? -3.957 0.347 -6.68 1 89.44 431 LEU B C 1
ATOM 9982 O O . LEU B 1 431 ? -4.34 -0.726 -7.156 1 89.44 431 LEU B O 1
ATOM 9986 N N . LYS B 1 432 ? -2.812 0.49 -6.055 1 85.56 432 LYS B N 1
ATOM 9987 C CA . LYS B 1 432 ? -1.922 -0.645 -5.828 1 85.56 432 LYS B CA 1
ATOM 9988 C C . LYS B 1 432 ? -2.588 -1.698 -4.949 1 85.56 432 LYS B C 1
ATOM 9990 O O . LYS B 1 432 ? -2.453 -2.898 -5.199 1 85.56 432 LYS B O 1
ATOM 9995 N N . GLU B 1 433 ? -3.297 -1.194 -3.975 1 86 433 GLU B N 1
ATOM 9996 C CA . GLU B 1 433 ? -4.012 -2.105 -3.086 1 86 433 GLU B CA 1
ATOM 9997 C C . GLU B 1 433 ? -5.078 -2.895 -3.844 1 86 433 GLU B C 1
ATOM 9999 O O . GLU B 1 433 ? -5.246 -4.094 -3.619 1 86 433 GLU B O 1
ATOM 10004 N N . ASN B 1 434 ? -5.754 -2.26 -4.691 1 89.06 434 ASN B N 1
ATOM 10005 C CA . ASN B 1 434 ? -6.785 -2.924 -5.477 1 89.06 434 ASN B CA 1
ATOM 10006 C C . ASN B 1 434 ? -6.188 -3.932 -6.453 1 89.06 434 ASN B C 1
ATOM 10008 O O . ASN B 1 434 ? -6.762 -5 -6.68 1 89.06 434 ASN B O 1
ATOM 10012 N N . TYR B 1 435 ? -5.086 -3.627 -7.043 1 86.88 435 TYR B N 1
ATOM 10013 C CA . TYR B 1 435 ? -4.395 -4.539 -7.949 1 86.88 435 TYR B CA 1
ATOM 10014 C C . TYR B 1 435 ? -3.939 -5.793 -7.219 1 86.88 435 TYR B C 1
ATOM 10016 O O . TYR B 1 435 ? -4.02 -6.898 -7.762 1 86.88 435 TYR B O 1
ATOM 10024 N N . PHE B 1 436 ? -3.479 -5.578 -6.051 1 85.5 436 PHE B N 1
ATOM 10025 C CA . PHE B 1 436 ? -3.059 -6.711 -5.238 1 85.5 436 PHE B CA 1
ATOM 10026 C C . PHE B 1 436 ? -4.242 -7.613 -4.914 1 85.5 436 PHE B C 1
ATOM 10028 O O . PHE B 1 436 ? -4.129 -8.844 -4.973 1 85.5 436 PHE B O 1
ATOM 10035 N N . LYS B 1 437 ? -5.281 -7.004 -4.664 1 87.25 437 LYS B N 1
ATOM 10036 C CA . LYS B 1 437 ? -6.477 -7.777 -4.352 1 87.25 437 LYS B CA 1
ATOM 10037 C C . LYS B 1 437 ? -6.977 -8.539 -5.578 1 87.25 437 LYS B C 1
ATOM 10039 O O . LYS B 1 437 ? -7.473 -9.656 -5.461 1 87.25 437 LYS B O 1
ATOM 10044 N N . ILE B 1 438 ? -6.883 -7.898 -6.727 1 89.5 438 ILE B N 1
ATOM 10045 C CA . ILE B 1 438 ? -7.277 -8.555 -7.973 1 89.5 438 ILE B CA 1
ATOM 10046 C C . ILE B 1 438 ? -6.367 -9.75 -8.234 1 89.5 438 ILE B C 1
ATOM 10048 O O . ILE B 1 438 ? -6.84 -10.828 -8.602 1 89.5 438 ILE B O 1
ATOM 10052 N N . GLN B 1 439 ? -5.074 -9.586 -8.055 1 87.69 439 GLN B N 1
ATOM 10053 C CA . GLN B 1 439 ? -4.121 -10.68 -8.234 1 87.69 439 GLN B CA 1
ATOM 10054 C C . GLN B 1 439 ? -4.449 -11.852 -7.32 1 87.69 439 GLN B C 1
ATOM 10056 O O . GLN B 1 439 ? -4.5 -13 -7.766 1 87.69 439 GLN B O 1
ATOM 10061 N N . ASN B 1 440 ? -4.688 -11.547 -6.098 1 86 440 ASN B N 1
ATOM 10062 C CA . ASN B 1 440 ? -4.996 -12.586 -5.129 1 86 440 ASN B CA 1
ATOM 10063 C C . ASN B 1 440 ? -6.328 -13.266 -5.441 1 86 440 ASN B C 1
ATOM 10065 O O . ASN B 1 440 ? -6.473 -14.477 -5.254 1 86 440 ASN B O 1
ATOM 10069 N N . TYR B 1 441 ? -7.266 -12.477 -5.879 1 90.25 441 TYR B N 1
ATOM 10070 C CA . TYR B 1 441 ? -8.57 -13.023 -6.219 1 90.25 441 TYR B CA 1
ATOM 10071 C C . TYR B 1 441 ? -8.477 -13.953 -7.426 1 90.25 441 TYR B C 1
ATOM 10073 O O . TYR B 1 441 ? -9.023 -15.062 -7.406 1 90.25 441 TYR B O 1
ATOM 10081 N N . CYS B 1 442 ? -7.781 -13.539 -8.43 1 91.38 442 CYS B N 1
ATOM 10082 C CA . CYS B 1 442 ? -7.617 -14.367 -9.617 1 91.38 442 CYS B CA 1
ATOM 10083 C C . CYS B 1 442 ? -6.836 -15.633 -9.289 1 91.38 442 CYS B C 1
ATOM 10085 O O . CYS B 1 442 ? -7.137 -16.703 -9.82 1 91.38 442 CYS B O 1
ATOM 10087 N N . GLN B 1 443 ? -5.855 -15.484 -8.445 1 88.19 443 GLN B N 1
ATOM 10088 C CA . GLN B 1 443 ? -5.082 -16.656 -8.023 1 88.19 443 GLN B CA 1
ATOM 10089 C C . GLN B 1 443 ? -5.953 -17.625 -7.238 1 88.19 443 GLN B C 1
ATOM 10091 O O . GLN B 1 443 ? -5.852 -18.844 -7.43 1 88.19 443 GLN B O 1
ATOM 10096 N N . ARG B 1 444 ? -6.727 -17.109 -6.43 1 89.31 444 ARG B N 1
ATOM 10097 C CA . ARG B 1 444 ? -7.629 -17.953 -5.66 1 89.31 444 ARG B CA 1
ATOM 10098 C C . ARG B 1 444 ? -8.602 -18.688 -6.57 1 89.31 444 ARG B C 1
ATOM 10100 O O . ARG B 1 444 ? -8.836 -19.891 -6.398 1 89.31 444 ARG B O 1
ATOM 10107 N N . ILE B 1 445 ? -9.219 -18 -7.477 1 93.56 445 ILE B N 1
ATOM 10108 C CA . ILE B 1 445 ? -10.156 -18.609 -8.414 1 93.56 445 ILE B CA 1
ATOM 10109 C C . ILE B 1 445 ? -9.422 -19.672 -9.242 1 93.56 445 ILE B C 1
ATOM 10111 O O . ILE B 1 445 ? -9.969 -20.734 -9.516 1 93.56 445 ILE B O 1
ATOM 10115 N N . TYR B 1 446 ? -8.195 -19.375 -9.641 1 94.38 446 TYR B N 1
ATOM 10116 C CA . TYR B 1 446 ? -7.359 -20.328 -10.359 1 94.38 446 TYR B CA 1
ATOM 10117 C C . TYR B 1 446 ? -7.176 -21.609 -9.555 1 94.38 446 TYR B C 1
ATOM 10119 O O . TYR B 1 446 ? -7.359 -22.719 -10.078 1 94.38 446 TYR B O 1
ATOM 10127 N N . ASN B 1 447 ? -6.867 -21.5 -8.32 1 91.69 447 ASN B N 1
ATOM 10128 C CA . ASN B 1 447 ? -6.66 -22.656 -7.465 1 91.69 447 ASN B CA 1
ATOM 10129 C C . ASN B 1 447 ? -7.945 -23.453 -7.277 1 91.69 447 ASN B C 1
ATOM 10131 O O . ASN B 1 447 ? -7.918 -24.688 -7.254 1 91.69 447 ASN B O 1
ATOM 10135 N N . GLU B 1 448 ? -9 -22.719 -7.195 1 94.44 448 GLU B N 1
ATOM 10136 C CA . GLU B 1 448 ? -10.289 -23.375 -7.043 1 94.44 448 GLU B CA 1
ATOM 10137 C C . GLU B 1 448 ? -10.672 -24.141 -8.305 1 94.44 448 GLU B C 1
ATOM 10139 O O . GLU B 1 448 ? -11.211 -25.25 -8.227 1 94.44 448 GLU B O 1
ATOM 10144 N N . MET B 1 449 ? -10.406 -23.547 -9.406 1 96.25 449 MET B N 1
ATOM 10145 C CA . MET B 1 449 ? -10.711 -24.188 -10.68 1 96.25 449 MET B CA 1
ATOM 10146 C C . MET B 1 449 ? -9.859 -25.438 -10.875 1 96.25 449 MET B C 1
ATOM 10148 O O . MET B 1 449 ? -10.359 -26.469 -11.328 1 96.25 449 MET B O 1
ATOM 10152 N N . ILE B 1 450 ? -8.594 -25.406 -10.531 1 94.81 450 ILE B N 1
ATOM 10153 C CA . ILE B 1 450 ? -7.699 -26.547 -10.688 1 94.81 450 ILE B CA 1
ATOM 10154 C C . ILE B 1 450 ? -8.125 -27.672 -9.734 1 94.81 450 ILE B C 1
ATOM 10156 O O . ILE B 1 450 ? -8.109 -28.844 -10.109 1 94.81 450 ILE B O 1
ATOM 10160 N N . GLU B 1 451 ? -8.469 -27.281 -8.617 1 93.81 451 GLU B N 1
ATOM 10161 C CA . GLU B 1 451 ? -8.93 -28.266 -7.656 1 93.81 451 GLU B CA 1
ATOM 10162 C C . GLU B 1 451 ? -10.227 -28.922 -8.117 1 93.81 451 GLU B C 1
ATOM 10164 O O . GLU B 1 451 ? -10.391 -30.141 -8 1 93.81 451 GLU B O 1
ATOM 10169 N N . SER B 1 452 ? -11.102 -28.109 -8.641 1 95.81 452 SER B N 1
ATOM 10170 C CA . SER B 1 452 ? -12.352 -28.641 -9.172 1 95.81 452 SER B CA 1
ATOM 10171 C C . SER B 1 452 ? -12.102 -29.578 -10.344 1 95.81 452 SER B C 1
ATOM 10173 O O . SER B 1 452 ? -12.734 -30.641 -10.445 1 95.81 452 SER B O 1
ATOM 10175 N N . PHE B 1 453 ? -11.242 -29.25 -11.18 1 96.62 453 PHE B N 1
ATOM 10176 C CA . PHE B 1 453 ? -10.914 -30.078 -12.328 1 96.62 453 PHE B CA 1
ATOM 10177 C C . PHE B 1 453 ? -10.281 -31.391 -11.883 1 96.62 453 PHE B C 1
ATOM 10179 O O . PHE B 1 453 ? -10.609 -32.469 -12.414 1 96.62 453 PHE B O 1
ATOM 10186 N N . GLU B 1 454 ? -9.375 -31.312 -10.938 1 94.62 454 GLU B N 1
ATOM 10187 C CA . GLU B 1 454 ? -8.703 -32.5 -10.414 1 94.62 454 GLU B CA 1
ATOM 10188 C C . GLU B 1 454 ? -9.703 -33.469 -9.797 1 94.62 454 GLU B C 1
ATOM 10190 O O . GLU B 1 454 ? -9.602 -34.688 -9.984 1 94.62 454 GLU B O 1
ATOM 10195 N N . ASN B 1 455 ? -10.617 -32.969 -9.156 1 94.88 455 ASN B N 1
ATOM 10196 C CA . ASN B 1 455 ? -11.633 -33.812 -8.539 1 94.88 455 ASN B CA 1
ATOM 10197 C C . ASN B 1 455 ? -12.516 -34.469 -9.594 1 94.88 455 ASN B C 1
ATOM 10199 O O . ASN B 1 455 ? -12.852 -35.656 -9.477 1 94.88 455 ASN B O 1
ATOM 10203 N N . GLN B 1 456 ? -12.891 -33.719 -10.555 1 95.5 456 GLN B N 1
ATOM 10204 C CA . GLN B 1 456 ? -13.695 -34.281 -11.633 1 95.5 456 GLN B CA 1
ATOM 10205 C C . GLN B 1 456 ? -12.914 -35.312 -12.43 1 95.5 456 GLN B C 1
ATOM 10207 O O . GLN B 1 456 ? -13.477 -36.312 -12.875 1 95.5 456 GLN B O 1
ATOM 10212 N N . LEU B 1 457 ? -11.664 -35.062 -12.57 1 94.81 457 LEU B N 1
ATOM 10213 C CA . LEU B 1 457 ? -10.805 -36 -13.281 1 94.81 457 LEU B CA 1
ATOM 10214 C C . LEU B 1 457 ? -10.648 -37.281 -12.508 1 94.81 457 LEU B C 1
ATOM 10216 O O . LEU B 1 457 ? -10.617 -38.375 -13.094 1 94.81 457 LEU B O 1
ATOM 10220 N N . GLU B 1 458 ? -10.555 -37.219 -11.188 1 92.31 458 GLU B N 1
ATOM 10221 C CA . GLU B 1 458 ? -10.414 -38.375 -10.336 1 92.31 458 GLU B CA 1
ATOM 10222 C C . GLU B 1 458 ? -11.703 -39.188 -10.305 1 92.31 458 GLU B C 1
ATOM 10224 O O . GLU B 1 458 ? -11.664 -40.406 -10.094 1 92.31 458 GLU B O 1
ATOM 10229 N N . SER B 1 459 ? -12.797 -38.594 -10.609 1 92.69 459 SER B N 1
ATOM 10230 C CA . SER B 1 459 ? -14.086 -39.281 -10.57 1 92.69 459 SER B CA 1
ATOM 10231 C C . SER B 1 459 ? -14.297 -40.125 -11.82 1 92.69 459 SER B C 1
ATOM 10233 O O . SER B 1 459 ? -15.164 -41 -11.844 1 92.69 459 SER B O 1
ATOM 10235 N N . ILE B 1 460 ? -13.445 -39.906 -12.773 1 93.81 460 ILE B N 1
ATOM 10236 C CA . ILE B 1 460 ? -13.531 -40.75 -13.977 1 93.81 460 ILE B CA 1
ATOM 10237 C C . ILE B 1 460 ? -13.047 -42.156 -13.664 1 93.81 460 ILE B C 1
ATOM 10239 O O . ILE B 1 460 ? -11.906 -42.344 -13.227 1 93.81 460 ILE B O 1
ATOM 10243 N N . LYS B 1 461 ? -13.922 -43.156 -13.812 1 92.81 461 LYS B N 1
ATOM 10244 C CA . LYS B 1 461 ? -13.562 -44.562 -13.562 1 92.81 461 LYS B CA 1
ATOM 10245 C C . LYS B 1 461 ? -12.734 -45.125 -14.711 1 92.81 461 LYS B C 1
ATOM 10247 O O . LYS B 1 461 ? -13.195 -45.156 -15.852 1 92.81 461 LYS B O 1
ATOM 10252 N N . ILE B 1 462 ? -11.516 -45.469 -14.383 1 93.19 462 ILE B N 1
ATOM 10253 C CA . ILE B 1 462 ? -10.609 -46.062 -15.359 1 93.19 462 ILE B CA 1
ATOM 10254 C C . ILE B 1 462 ? -10.547 -47.594 -15.148 1 93.19 462 ILE B C 1
ATOM 10256 O O . ILE B 1 462 ? -10.789 -48.062 -14.047 1 93.19 462 ILE B O 1
ATOM 10260 N N . PRO B 1 463 ? -10.383 -48.375 -16.25 1 94.31 463 PRO B N 1
ATOM 10261 C CA . PRO B 1 463 ? -9.914 -48 -17.594 1 94.31 463 PRO B CA 1
ATOM 10262 C C . PRO B 1 463 ? -11.055 -47.688 -18.547 1 94.31 463 PRO B C 1
ATOM 10264 O O . PRO B 1 463 ? -12.133 -48.281 -18.453 1 94.31 463 PRO B O 1
ATOM 10267 N N . ILE B 1 464 ? -10.906 -46.781 -19.422 1 94.69 464 ILE B N 1
ATOM 10268 C CA . ILE B 1 464 ? -11.82 -46.438 -20.5 1 94.69 464 ILE B CA 1
ATOM 10269 C C . ILE B 1 464 ? -11.047 -46.25 -21.797 1 94.69 464 ILE B C 1
ATOM 10271 O O . ILE B 1 464 ? -9.82 -46.125 -21.797 1 94.69 464 ILE B O 1
ATOM 10275 N N . SER B 1 465 ? -11.781 -46.375 -22.906 1 94.25 465 SER B N 1
ATOM 10276 C CA . SER B 1 465 ? -11.109 -46.219 -24.188 1 94.25 465 SER B CA 1
ATOM 10277 C C . SER B 1 465 ? -10.508 -44.812 -24.328 1 94.25 465 SER B C 1
ATOM 10279 O O . SER B 1 465 ? -11.062 -43.844 -23.797 1 94.25 465 SER B O 1
ATOM 10281 N N . SER B 1 466 ? -9.344 -44.688 -24.969 1 93 466 SER B N 1
ATOM 10282 C CA . SER B 1 466 ? -8.664 -43.406 -25.156 1 93 466 SER B CA 1
ATOM 10283 C C . SER B 1 466 ? -9.562 -42.406 -25.859 1 93 466 SER B C 1
ATOM 10285 O O . SER B 1 466 ? -9.508 -41.188 -25.578 1 93 466 SER B O 1
ATOM 10287 N N . LYS B 1 467 ? -10.352 -42.844 -26.797 1 93.38 467 LYS B N 1
ATOM 10288 C CA . LYS B 1 467 ? -11.258 -41.969 -27.516 1 93.38 467 LYS B CA 1
ATOM 10289 C C . LYS B 1 467 ? -12.312 -41.375 -26.594 1 93.38 467 LYS B C 1
ATOM 10291 O O . LYS B 1 467 ? -12.57 -40.188 -26.609 1 93.38 467 LYS B O 1
ATOM 10296 N N . HIS B 1 468 ? -12.938 -42.25 -25.781 1 94.62 468 HIS B N 1
ATOM 10297 C CA . HIS B 1 468 ? -13.938 -41.812 -24.828 1 94.62 468 HIS B CA 1
ATOM 10298 C C . HIS B 1 468 ? -13.312 -40.906 -23.766 1 94.62 468 HIS B C 1
ATOM 10300 O O . HIS B 1 468 ? -13.938 -39.938 -23.297 1 94.62 468 HIS B O 1
ATOM 10306 N N . PHE B 1 469 ? -12.094 -41.25 -23.359 1 96.12 469 PHE B N 1
ATOM 10307 C CA . PHE B 1 469 ? -11.367 -40.469 -22.375 1 96.12 469 PHE B CA 1
ATOM 10308 C C . PHE B 1 469 ? -11.117 -39.062 -22.906 1 96.12 469 PHE B C 1
ATOM 10310 O O . PHE B 1 469 ? -11.352 -38.062 -22.203 1 96.12 469 PHE B O 1
ATOM 10317 N N . ASN B 1 470 ? -10.617 -38.906 -24.125 1 95.31 470 ASN B N 1
ATOM 10318 C CA . ASN B 1 470 ? -10.328 -37.594 -24.734 1 95.31 470 ASN B CA 1
ATOM 10319 C C . ASN B 1 470 ? -11.594 -36.75 -24.891 1 95.31 470 ASN B C 1
ATOM 10321 O O . ASN B 1 470 ? -11.562 -35.531 -24.703 1 95.31 470 ASN B O 1
ATOM 10325 N N . HIS B 1 471 ? -12.648 -37.406 -25.203 1 95.38 471 HIS B N 1
ATOM 10326 C CA . HIS B 1 471 ? -13.914 -36.719 -25.359 1 95.38 471 HIS B CA 1
ATOM 10327 C C . HIS B 1 471 ? -14.406 -36.156 -24.016 1 95.38 471 HIS B C 1
ATOM 10329 O O . HIS B 1 471 ? -14.766 -35 -23.906 1 95.38 471 HIS B O 1
ATOM 10335 N N . GLN B 1 472 ? -14.406 -36.938 -23.047 1 95.38 472 GLN B N 1
ATOM 10336 C CA . GLN B 1 472 ? -14.875 -36.531 -21.719 1 95.38 472 GLN B CA 1
ATOM 10337 C C . GLN B 1 472 ? -13.992 -35.406 -21.141 1 95.38 472 GLN B C 1
ATOM 10339 O O . GLN B 1 472 ? -14.492 -34.469 -20.547 1 95.38 472 GLN B O 1
ATOM 10344 N N . THR B 1 473 ? -12.695 -35.531 -21.25 1 96.56 473 THR B N 1
ATOM 10345 C CA . THR B 1 473 ? -11.773 -34.562 -20.688 1 96.56 473 THR B CA 1
ATOM 10346 C C . THR B 1 473 ? -11.852 -33.25 -21.438 1 96.56 473 THR B C 1
ATOM 10348 O O . THR B 1 473 ? -11.672 -32.188 -20.844 1 96.56 473 THR B O 1
ATOM 10351 N N . SER B 1 474 ? -12.078 -33.312 -22.734 1 95.81 474 SER B N 1
ATOM 10352 C CA . SER B 1 474 ? -12.219 -32.062 -23.516 1 95.81 474 SER B CA 1
ATOM 10353 C C . SER B 1 474 ? -13.438 -31.281 -23.062 1 95.81 474 SER B C 1
ATOM 10355 O O . SER B 1 474 ? -13.398 -30.047 -23 1 95.81 474 SER B O 1
ATOM 10357 N N . ILE B 1 475 ? -14.547 -31.938 -22.797 1 95.88 475 ILE B N 1
ATOM 10358 C CA . ILE B 1 475 ? -15.758 -31.297 -22.312 1 95.88 475 ILE B CA 1
ATOM 10359 C C . ILE B 1 475 ? -15.492 -30.656 -20.953 1 95.88 475 ILE B C 1
ATOM 10361 O O . ILE B 1 475 ? -15.859 -29.5 -20.719 1 95.88 475 ILE B O 1
ATOM 10365 N N . LEU B 1 476 ? -14.898 -31.406 -20.094 1 96.12 476 LEU B N 1
ATOM 10366 C CA . LEU B 1 476 ? -14.594 -30.906 -18.75 1 96.12 476 LEU B CA 1
ATOM 10367 C C . LEU B 1 476 ? -13.664 -29.703 -18.812 1 96.12 476 LEU B C 1
ATOM 10369 O O . LEU B 1 476 ? -13.828 -28.75 -18.062 1 96.12 476 LEU B O 1
ATOM 10373 N N . LYS B 1 477 ? -12.625 -29.781 -19.672 1 96.81 477 LYS B N 1
ATOM 10374 C CA . LYS B 1 477 ? -11.68 -28.688 -19.859 1 96.81 477 LYS B CA 1
ATOM 10375 C C . LYS B 1 477 ? -12.398 -27.406 -20.266 1 96.81 477 LYS B C 1
ATOM 10377 O O . LYS B 1 477 ? -12.18 -26.344 -19.688 1 96.81 477 LYS B O 1
ATOM 10382 N N . ASN B 1 478 ? -13.258 -27.5 -21.203 1 96.56 478 ASN B N 1
ATOM 10383 C CA . ASN B 1 478 ? -13.977 -26.328 -21.703 1 96.56 478 ASN B CA 1
ATOM 10384 C C . ASN B 1 478 ? -14.914 -25.766 -20.641 1 96.56 478 ASN B C 1
ATOM 10386 O O . ASN B 1 478 ? -15.07 -24.547 -20.547 1 96.56 478 ASN B O 1
ATOM 10390 N N . GLU B 1 479 ? -15.484 -26.594 -19.922 1 96.56 479 GLU B N 1
ATOM 10391 C CA . GLU B 1 479 ? -16.391 -26.141 -18.875 1 96.56 479 GLU B CA 1
ATOM 10392 C C . GLU B 1 479 ? -15.633 -25.344 -17.812 1 96.56 479 GLU B C 1
ATOM 10394 O O . GLU B 1 479 ? -16.094 -24.297 -17.375 1 96.56 479 GLU B O 1
ATOM 10399 N N . ILE B 1 480 ? -14.516 -25.875 -17.391 1 96.94 480 ILE B N 1
ATOM 10400 C CA . ILE B 1 480 ? -13.75 -25.234 -16.328 1 96.94 480 ILE B CA 1
ATOM 10401 C C . ILE B 1 480 ? -13.18 -23.906 -16.828 1 96.94 480 ILE B C 1
ATOM 10403 O O . ILE B 1 480 ? -13.164 -22.906 -16.094 1 96.94 480 ILE B O 1
ATOM 10407 N N . ILE B 1 481 ? -12.688 -23.906 -18.047 1 96.69 481 ILE B N 1
ATOM 10408 C CA . ILE B 1 481 ? -12.125 -22.688 -18.641 1 96.69 481 ILE B CA 1
ATOM 10409 C C . ILE B 1 481 ? -13.211 -21.625 -18.766 1 96.69 481 ILE B C 1
ATOM 10411 O O . ILE B 1 481 ? -12.977 -20.453 -18.469 1 96.69 481 ILE B O 1
ATOM 10415 N N . ASN B 1 482 ? -14.391 -22.031 -19.141 1 95.88 482 ASN B N 1
ATOM 10416 C CA . ASN B 1 482 ? -15.5 -21.094 -19.266 1 95.88 482 ASN B CA 1
ATOM 10417 C C . ASN B 1 482 ? -15.938 -20.562 -17.906 1 95.88 482 ASN B C 1
ATOM 10419 O O . ASN B 1 482 ? -16.328 -19.391 -17.781 1 95.88 482 ASN B O 1
ATOM 10423 N N . GLN B 1 483 ? -15.922 -21.359 -16.969 1 96.06 483 GLN B N 1
ATOM 10424 C CA . GLN B 1 483 ? -16.266 -20.922 -15.625 1 96.06 483 GLN B CA 1
ATOM 10425 C C . GLN B 1 483 ? -15.281 -19.875 -15.117 1 96.06 483 GLN B C 1
ATOM 10427 O O . GLN B 1 483 ? -15.688 -18.859 -14.531 1 96.06 483 GLN B O 1
ATOM 10432 N N . TYR B 1 484 ? -13.984 -20.156 -15.336 1 97 484 TYR B N 1
ATOM 10433 C CA . TYR B 1 484 ? -12.961 -19.188 -14.938 1 97 484 TYR B CA 1
ATOM 10434 C C . TYR B 1 484 ? -13.188 -17.844 -15.633 1 97 484 TYR B C 1
ATOM 10436 O O . TYR B 1 484 ? -13.109 -16.797 -15 1 97 484 TYR B O 1
ATOM 10444 N N . LYS B 1 485 ? -13.445 -17.891 -16.922 1 94.81 485 LYS B N 1
ATOM 10445 C CA . LYS B 1 485 ? -13.633 -16.688 -17.703 1 94.81 485 LYS B CA 1
ATOM 10446 C C . LYS B 1 485 ? -14.875 -15.914 -17.25 1 94.81 485 LYS B C 1
ATOM 10448 O O . LYS B 1 485 ? -14.859 -14.68 -17.203 1 94.81 485 LYS B O 1
ATOM 10453 N N . GLU B 1 486 ? -15.906 -16.562 -16.906 1 94.25 486 GLU B N 1
ATOM 10454 C CA . GLU B 1 486 ? -17.141 -15.922 -16.484 1 94.25 486 GLU B CA 1
ATOM 10455 C C . GLU B 1 486 ? -16.969 -15.18 -15.164 1 94.25 486 GLU B C 1
ATOM 10457 O O . GLU B 1 486 ? -17.5 -14.086 -14.977 1 94.25 486 GLU B O 1
ATOM 10462 N N . ILE B 1 487 ? -16.188 -15.758 -14.266 1 92.62 487 ILE B N 1
ATOM 10463 C CA . ILE B 1 487 ? -16.031 -15.195 -12.922 1 92.62 487 ILE B CA 1
ATOM 10464 C C . ILE B 1 487 ? -15.047 -14.031 -12.969 1 92.62 487 ILE B C 1
ATOM 10466 O O . ILE B 1 487 ? -15.242 -13.023 -12.281 1 92.62 487 ILE B O 1
ATOM 10470 N N . THR B 1 488 ? -13.953 -14.133 -13.82 1 93 488 THR B N 1
ATOM 10471 C CA . THR B 1 488 ? -12.859 -13.18 -13.719 1 93 488 THR B CA 1
ATOM 10472 C C . THR B 1 488 ? -12.812 -12.273 -14.953 1 93 488 THR B C 1
ATOM 10474 O O . THR B 1 488 ? -11.898 -11.461 -15.094 1 93 488 THR B O 1
ATOM 10477 N N . LYS B 1 489 ? -13.797 -12.328 -15.812 1 90.44 489 LYS B N 1
ATOM 10478 C CA . LYS B 1 489 ? -13.781 -11.555 -17.047 1 90.44 489 LYS B CA 1
ATOM 10479 C C . LYS B 1 489 ? -13.734 -10.062 -16.766 1 90.44 489 LYS B C 1
ATOM 10481 O O . LYS B 1 489 ? -13.148 -9.297 -17.531 1 90.44 489 LYS B O 1
ATOM 10486 N N . GLN B 1 490 ? -14.266 -9.625 -15.703 1 89.56 490 GLN B N 1
ATOM 10487 C CA . GLN B 1 490 ? -14.344 -8.211 -15.367 1 89.56 490 GLN B CA 1
ATOM 10488 C C . GLN B 1 490 ? -12.969 -7.645 -15.039 1 89.56 490 GLN B C 1
ATOM 10490 O O . GLN B 1 490 ? -12.758 -6.434 -15.094 1 89.56 490 GLN B O 1
ATOM 10495 N N . TYR B 1 491 ? -12.016 -8.469 -14.75 1 90.12 491 TYR B N 1
ATOM 10496 C CA . TYR B 1 491 ? -10.695 -8.008 -14.359 1 90.12 491 TYR B CA 1
ATOM 10497 C C . TYR B 1 491 ? -9.727 -8.039 -15.539 1 90.12 491 TYR B C 1
ATOM 10499 O O . TYR B 1 491 ? -8.523 -7.836 -15.367 1 90.12 491 TYR B O 1
ATOM 10507 N N . ASN B 1 492 ? -10.281 -8.32 -16.719 1 86.31 492 ASN B N 1
ATOM 10508 C CA . ASN B 1 492 ? -9.461 -8.305 -17.922 1 86.31 492 ASN B CA 1
ATOM 10509 C C . ASN B 1 492 ? -9.078 -6.883 -18.328 1 86.31 492 ASN B C 1
ATOM 10511 O O . ASN B 1 492 ? -9.945 -6.02 -18.453 1 86.31 492 ASN B O 1
ATOM 10515 N N . LEU B 1 493 ? -7.707 -6.746 -18.297 1 77.44 493 LEU B N 1
ATOM 10516 C CA . LEU B 1 493 ? -7.223 -5.418 -18.641 1 77.44 493 LEU B CA 1
ATOM 10517 C C . LEU B 1 493 ? -6.898 -5.328 -20.125 1 77.44 493 LEU B C 1
ATOM 10519 O O . LEU B 1 493 ? -6.477 -6.316 -20.734 1 77.44 493 LEU B O 1
ATOM 10523 N N . ASN B 1 494 ? -7.328 -4.199 -20.656 1 64.44 494 ASN B N 1
ATOM 10524 C CA . ASN B 1 494 ? -6.938 -3.984 -22.047 1 64.44 494 ASN B CA 1
ATOM 10525 C C . ASN B 1 494 ? -5.43 -3.785 -22.188 1 64.44 494 ASN B C 1
ATOM 10527 O O . ASN B 1 494 ? -4.773 -3.33 -21.25 1 64.44 494 ASN B O 1
ATOM 10531 N N . ARG B 1 495 ? -4.742 -4.281 -23.219 1 58.41 495 ARG B N 1
ATOM 10532 C CA . ARG B 1 495 ? -3.324 -4.371 -23.547 1 58.41 495 ARG B CA 1
ATOM 10533 C C . ARG B 1 495 ? -2.607 -3.059 -23.234 1 58.41 495 ARG B C 1
ATOM 10535 O O . ARG B 1 495 ? -1.42 -3.059 -22.906 1 58.41 495 ARG B O 1
ATOM 10542 N N . ASN B 1 496 ? -3.158 -2.133 -23.281 1 53.25 496 ASN B N 1
ATOM 10543 C CA . ASN B 1 496 ? -2.439 -0.863 -23.297 1 53.25 496 ASN B CA 1
ATOM 10544 C C . ASN B 1 496 ? -1.974 -0.467 -21.906 1 53.25 496 ASN B C 1
ATOM 10546 O O . ASN B 1 496 ? -1.264 0.526 -21.734 1 53.25 496 ASN B O 1
ATOM 10550 N N . GLN B 1 497 ? -2.371 -1.391 -20.969 1 58.47 497 GLN B N 1
ATOM 10551 C CA . GLN B 1 497 ? -1.992 -0.89 -19.641 1 58.47 497 GLN B CA 1
ATOM 10552 C C . GLN B 1 497 ? -0.75 -1.605 -19.125 1 58.47 497 GLN B C 1
ATOM 10554 O O . GLN B 1 497 ? -0.562 -2.797 -19.375 1 58.47 497 GLN B O 1
ATOM 10559 N N . ASN B 1 498 ? 0.333 -0.897 -18.922 1 56.56 498 ASN B N 1
ATOM 10560 C CA . ASN B 1 498 ? 1.649 -1.303 -18.453 1 56.56 498 ASN B CA 1
ATOM 10561 C C . ASN B 1 498 ? 1.544 -2.195 -17.219 1 56.56 498 ASN B C 1
ATOM 10563 O O . ASN B 1 498 ? 2.51 -2.338 -16.469 1 56.56 498 ASN B O 1
ATOM 10567 N N . GLN B 1 499 ? 0.221 -2.625 -17.016 1 67.31 499 GLN B N 1
ATOM 10568 C CA . GLN B 1 499 ? 0.111 -3.457 -15.82 1 67.31 499 GLN B CA 1
ATOM 10569 C C . GLN B 1 499 ? -0.138 -4.918 -16.188 1 67.31 499 GLN B C 1
ATOM 10571 O O . GLN B 1 499 ? -0.625 -5.215 -17.281 1 67.31 499 GLN B O 1
ATOM 10576 N N . ASN B 1 500 ? 0.377 -5.719 -15.305 1 72.06 500 ASN B N 1
ATOM 10577 C CA . ASN B 1 500 ? 0.188 -7.152 -15.5 1 72.06 500 ASN B CA 1
ATOM 10578 C C . ASN B 1 500 ? -1.292 -7.523 -15.523 1 72.06 500 ASN B C 1
ATOM 10580 O O . ASN B 1 500 ? -2.057 -7.105 -14.656 1 72.06 500 ASN B O 1
ATOM 10584 N N . ASN B 1 501 ? -1.689 -8.078 -16.672 1 84.94 501 ASN B N 1
ATOM 10585 C CA . ASN B 1 501 ? -3.049 -8.602 -16.766 1 84.94 501 ASN B CA 1
ATOM 10586 C C . ASN B 1 501 ? -3.176 -9.961 -16.078 1 84.94 501 ASN B C 1
ATOM 10588 O O . ASN B 1 501 ? -2.953 -10.992 -16.719 1 84.94 501 ASN B O 1
ATOM 10592 N N . TYR B 1 502 ? -3.633 -10 -14.891 1 86.5 502 TYR B N 1
ATOM 10593 C CA . TYR B 1 502 ? -3.664 -11.219 -14.094 1 86.5 502 TYR B CA 1
ATOM 10594 C C . TYR B 1 502 ? -4.742 -12.172 -14.586 1 86.5 502 TYR B C 1
ATOM 10596 O O . TYR B 1 502 ? -4.641 -13.391 -14.398 1 86.5 502 TYR B O 1
ATOM 10604 N N . PHE B 1 503 ? -5.77 -11.609 -15.297 1 90.12 503 PHE B N 1
ATOM 10605 C CA . PHE B 1 503 ? -6.77 -12.461 -15.922 1 90.12 503 PHE B CA 1
ATOM 10606 C C . PHE B 1 503 ? -6.129 -13.383 -16.953 1 90.12 503 PHE B C 1
ATOM 10608 O O . PHE B 1 503 ? -6.32 -14.594 -16.922 1 90.12 503 PHE B O 1
ATOM 10615 N N . GLU B 1 504 ? -5.324 -12.812 -17.688 1 90 504 GLU B N 1
ATOM 10616 C CA . GLU B 1 504 ? -4.695 -13.555 -18.781 1 90 504 GLU B CA 1
ATOM 10617 C C . GLU B 1 504 ? -3.59 -14.469 -18.25 1 90 504 GLU B C 1
ATOM 10619 O O . GLU B 1 504 ? -3.408 -15.586 -18.75 1 90 504 GLU B O 1
ATOM 10624 N N . ILE B 1 505 ? -2.881 -13.984 -17.328 1 88.38 505 ILE B N 1
ATOM 10625 C CA . ILE B 1 505 ? -1.762 -14.75 -16.797 1 88.38 505 ILE B CA 1
ATOM 10626 C C . ILE B 1 505 ? -2.279 -16.031 -16.141 1 88.38 505 ILE B C 1
ATOM 10628 O O . ILE B 1 505 ? -1.775 -17.125 -16.422 1 88.38 505 ILE B O 1
ATOM 10632 N N . PHE B 1 506 ? -3.359 -15.945 -15.422 1 92.12 506 PHE B N 1
ATOM 10633 C CA . PHE B 1 506 ? -3.861 -17.125 -14.711 1 92.12 506 PHE B CA 1
ATOM 10634 C C . PHE B 1 506 ? -4.695 -17.984 -15.641 1 92.12 506 PHE B C 1
ATOM 10636 O O . PHE B 1 506 ? -4.789 -19.203 -15.445 1 92.12 506 PHE B O 1
ATOM 10643 N N . LEU B 1 507 ? -5.289 -17.344 -16.688 1 94.69 507 LEU B N 1
ATOM 10644 C CA . LEU B 1 507 ? -5.98 -18.141 -17.703 1 94.69 507 LEU B CA 1
ATOM 10645 C C . LEU B 1 507 ? -5 -19.031 -18.453 1 94.69 507 LEU B C 1
ATOM 10647 O O . LEU B 1 507 ? -5.266 -20.219 -18.656 1 94.69 507 LEU B O 1
ATOM 10651 N N . ASN B 1 508 ? -3.861 -18.531 -18.766 1 92.31 508 ASN B N 1
ATOM 10652 C CA . ASN B 1 508 ? -2.832 -19.297 -19.453 1 92.31 508 ASN B CA 1
ATOM 10653 C C . ASN B 1 508 ? -2.26 -20.406 -18.578 1 92.31 508 ASN B C 1
ATOM 10655 O O . ASN B 1 508 ? -2.023 -21.516 -19.047 1 92.31 508 ASN B O 1
ATOM 10659 N N . SER B 1 509 ? -2.049 -20.047 -17.391 1 91.06 509 SER B N 1
ATOM 10660 C CA . SER B 1 509 ? -1.545 -21.031 -16.453 1 91.06 509 SER B CA 1
ATOM 10661 C C . SER B 1 509 ? -2.561 -22.156 -16.234 1 91.06 509 SER B C 1
ATOM 10663 O O . SER B 1 509 ? -2.186 -23.312 -16.078 1 91.06 509 SER B O 1
ATOM 10665 N N . LEU B 1 510 ? -3.82 -21.766 -16.234 1 94.88 510 LEU B N 1
ATOM 10666 C CA . LEU B 1 510 ? -4.887 -22.75 -16.047 1 94.88 510 LEU B CA 1
ATOM 10667 C C . LEU B 1 510 ? -4.949 -23.719 -17.219 1 94.88 510 LEU B C 1
ATOM 10669 O O . LEU B 1 510 ? -5.059 -24.922 -17.016 1 94.88 510 LEU B O 1
ATOM 10673 N N . GLU B 1 511 ? -4.848 -23.203 -18.359 1 95.12 511 GLU B N 1
ATOM 10674 C CA . GLU B 1 511 ? -4.895 -24.031 -19.562 1 95.12 511 GLU B CA 1
ATOM 10675 C C . GLU B 1 511 ? -3.729 -25.016 -19.594 1 95.12 511 GLU B C 1
ATOM 10677 O O . GLU B 1 511 ? -3.91 -26.203 -19.891 1 95.12 511 GLU B O 1
ATOM 10682 N N . LYS B 1 512 ? -2.576 -24.578 -19.203 1 92.12 512 LYS B N 1
ATOM 10683 C CA . LYS B 1 512 ? -1.388 -25.438 -19.203 1 92.12 512 LYS B CA 1
ATOM 10684 C C . LYS B 1 512 ? -1.494 -26.516 -18.125 1 92.12 512 LYS B C 1
ATOM 10686 O O . LYS B 1 512 ? -1.168 -27.672 -18.375 1 92.12 512 LYS B O 1
ATOM 10691 N N . ASP B 1 513 ? -1.99 -26.125 -17.078 1 93.69 513 ASP B N 1
ATOM 10692 C CA . ASP B 1 513 ? -2.082 -27.078 -15.969 1 93.69 513 ASP B CA 1
ATOM 10693 C C . ASP B 1 513 ? -3.143 -28.141 -16.234 1 93.69 513 ASP B C 1
ATOM 10695 O O . ASP B 1 513 ? -2.973 -29.297 -15.867 1 93.69 513 ASP B O 1
ATOM 10699 N N . ILE B 1 514 ? -4.188 -27.734 -16.859 1 96.12 514 ILE B N 1
ATOM 10700 C CA . ILE B 1 514 ? -5.246 -28.688 -17.203 1 96.12 514 ILE B CA 1
ATOM 10701 C C . ILE B 1 514 ? -4.707 -29.719 -18.172 1 96.12 514 ILE B C 1
ATOM 10703 O O . ILE B 1 514 ? -4.965 -30.922 -18.016 1 96.12 514 ILE B O 1
ATOM 10707 N N . GLU B 1 515 ? -3.924 -29.25 -19.094 1 94.62 515 GLU B N 1
ATOM 10708 C CA . GLU B 1 515 ? -3.338 -30.172 -20.062 1 94.62 515 GLU B CA 1
ATOM 10709 C C . GLU B 1 515 ? -2.389 -31.156 -19.391 1 94.62 515 GLU B C 1
ATOM 10711 O O . GLU B 1 515 ? -2.367 -32.344 -19.734 1 94.62 515 GLU B O 1
ATOM 10716 N N . ARG B 1 516 ? -1.693 -30.703 -18.5 1 93.88 516 ARG B N 1
ATOM 10717 C CA . ARG B 1 516 ? -0.756 -31.562 -17.781 1 93.88 516 ARG B CA 1
ATOM 10718 C C . ARG B 1 516 ? -1.494 -32.594 -16.938 1 93.88 516 ARG B C 1
ATOM 10720 O O . ARG B 1 516 ? -1.072 -33.75 -16.859 1 93.88 516 ARG B O 1
ATOM 10727 N N . LEU B 1 517 ? -2.57 -32.219 -16.391 1 95.44 517 LEU B N 1
ATOM 10728 C CA . LEU B 1 517 ? -3.367 -33.125 -15.586 1 95.44 517 LEU B CA 1
ATOM 10729 C C . LEU B 1 517 ? -4.012 -34.188 -16.453 1 95.44 517 LEU B C 1
ATOM 10731 O O . LEU B 1 517 ? -4.074 -35.375 -16.062 1 95.44 517 LEU B O 1
ATOM 10735 N N . ILE B 1 518 ? -4.461 -33.781 -17.609 1 96.56 518 ILE B N 1
ATOM 10736 C CA . ILE B 1 518 ? -5.074 -34.719 -18.547 1 96.56 518 ILE B CA 1
ATOM 10737 C C . ILE B 1 518 ? -4.051 -35.75 -18.953 1 96.56 518 ILE B C 1
ATOM 10739 O O . ILE B 1 518 ? -4.367 -36.938 -19.016 1 96.56 518 ILE B O 1
ATOM 10743 N N . ASN B 1 519 ? -2.82 -35.312 -19.156 1 94.25 519 ASN B N 1
ATOM 10744 C CA . ASN B 1 519 ? -1.764 -36.25 -19.562 1 94.25 519 ASN B CA 1
ATOM 10745 C C . ASN B 1 519 ? -1.439 -37.25 -18.453 1 94.25 519 ASN B C 1
ATOM 10747 O O . ASN B 1 519 ? -1.194 -38.406 -18.719 1 94.25 519 ASN B O 1
ATOM 10751 N N . GLY B 1 520 ? -1.448 -36.75 -17.297 1 93 520 GLY B N 1
ATOM 10752 C CA . GLY B 1 520 ? -1.196 -37.656 -16.172 1 93 520 GLY B CA 1
ATOM 10753 C C . GLY B 1 520 ? -2.264 -38.719 -16 1 93 520 GLY B C 1
ATOM 10754 O O . GLY B 1 520 ? -1.95 -39.875 -15.789 1 93 520 GLY B O 1
ATOM 10755 N N . LYS B 1 521 ? -3.488 -38.344 -16.172 1 95.06 521 LYS B N 1
ATOM 10756 C CA . LYS B 1 521 ? -4.59 -39.281 -16.016 1 95.06 521 LYS B CA 1
ATOM 10757 C C . LYS B 1 521 ? -4.645 -40.25 -17.203 1 95.06 521 LYS B C 1
ATOM 10759 O O . LYS B 1 521 ? -5.016 -41.406 -17.047 1 95.06 521 LYS B O 1
ATOM 10764 N N . GLN B 1 522 ? -4.266 -39.719 -18.312 1 95.31 522 GLN B N 1
ATOM 10765 C CA . GLN B 1 522 ? -4.203 -40.562 -19.484 1 95.31 522 GLN B CA 1
ATOM 10766 C C . GLN B 1 522 ? -3.152 -41.656 -19.328 1 95.31 522 GLN B C 1
ATOM 10768 O O . GLN B 1 522 ? -3.359 -42.812 -19.75 1 95.31 522 GLN B O 1
ATOM 10773 N N . LEU B 1 523 ? -2.031 -41.344 -18.766 1 94.06 523 LEU B N 1
ATOM 10774 C CA . LEU B 1 523 ? -0.989 -42.312 -18.484 1 94.06 523 LEU B CA 1
ATOM 10775 C C . LEU B 1 523 ? -1.494 -43.406 -17.516 1 94.06 523 LEU B C 1
ATOM 10777 O O . LEU B 1 523 ? -1.251 -44.594 -17.719 1 94.06 523 LEU B O 1
ATOM 10781 N N . GLN B 1 524 ? -2.205 -43 -16.562 1 94.56 524 GLN B N 1
ATOM 10782 C CA . GLN B 1 524 ? -2.777 -43.969 -15.609 1 94.56 524 GLN B CA 1
ATOM 10783 C C . GLN B 1 524 ? -3.781 -44.875 -16.297 1 94.56 524 GLN B C 1
ATOM 10785 O O . GLN B 1 524 ? -3.816 -46.094 -16.016 1 94.56 524 GLN B O 1
ATOM 10790 N N . ASN B 1 525 ? -4.594 -44.281 -17.141 1 95.5 525 ASN B N 1
ATOM 10791 C CA . ASN B 1 525 ? -5.57 -45.062 -17.906 1 95.5 525 ASN B CA 1
ATOM 10792 C C . ASN B 1 525 ? -4.895 -46.125 -18.781 1 95.5 525 ASN B C 1
ATOM 10794 O O . ASN B 1 525 ? -5.34 -47.25 -18.828 1 95.5 525 ASN B O 1
ATOM 10798 N N . ARG B 1 526 ? -3.871 -45.719 -19.375 1 94.19 526 ARG B N 1
ATOM 10799 C CA . ARG B 1 526 ? -3.133 -46.625 -20.234 1 94.19 526 ARG B CA 1
ATOM 10800 C C . ARG B 1 526 ? -2.512 -47.75 -19.438 1 94.19 526 ARG B C 1
ATOM 10802 O O . ARG B 1 526 ? -2.52 -48.906 -19.859 1 94.19 526 ARG B O 1
ATOM 10809 N N . ASN B 1 527 ? -1.95 -47.531 -18.328 1 93.81 527 ASN B N 1
ATOM 10810 C CA . ASN B 1 527 ? -1.381 -48.531 -17.453 1 93.81 527 ASN B CA 1
ATOM 10811 C C . ASN B 1 527 ? -2.439 -49.531 -16.984 1 93.81 527 ASN B C 1
ATOM 10813 O O . ASN B 1 527 ? -2.189 -50.75 -16.953 1 93.81 527 ASN B O 1
ATOM 10817 N N . GLU B 1 528 ? -3.59 -49.031 -16.656 1 95.38 528 GLU B N 1
ATOM 10818 C CA . GLU B 1 528 ? -4.664 -49.906 -16.188 1 95.38 528 GLU B CA 1
ATOM 10819 C C . GLU B 1 528 ? -5.156 -50.812 -17.312 1 95.38 528 GLU B C 1
ATOM 10821 O O . GLU B 1 528 ? -5.535 -51.969 -17.062 1 95.38 528 GLU B O 1
ATOM 10826 N N . ILE B 1 529 ? -5.219 -50.281 -18.516 1 95.62 529 ILE B N 1
ATOM 10827 C CA . ILE B 1 529 ? -5.625 -51.094 -19.656 1 95.62 529 ILE B CA 1
ATOM 10828 C C . ILE B 1 529 ? -4.605 -52.219 -19.891 1 95.62 529 ILE B C 1
ATOM 10830 O O . ILE B 1 529 ? -4.98 -53.344 -20.172 1 95.62 529 ILE B O 1
ATOM 10834 N N . GLU B 1 530 ? -3.371 -51.906 -19.766 1 94.06 530 GLU B N 1
ATOM 10835 C CA . GLU B 1 530 ? -2.318 -52.906 -19.938 1 94.06 530 GLU B CA 1
ATOM 10836 C C . GLU B 1 530 ? -2.416 -54 -18.875 1 94.06 530 GLU B C 1
ATOM 10838 O O . GLU B 1 530 ? -2.223 -55.188 -19.188 1 94.06 530 GLU B O 1
ATOM 10843 N N . ILE B 1 531 ? -2.672 -53.625 -17.688 1 94.88 531 ILE B N 1
ATOM 10844 C CA . ILE B 1 531 ? -2.826 -54.594 -16.609 1 94.88 531 ILE B CA 1
ATOM 10845 C C . ILE B 1 531 ? -4.023 -55.5 -16.891 1 94.88 531 ILE B C 1
ATOM 10847 O O . ILE B 1 531 ? -3.955 -56.688 -16.688 1 94.88 531 ILE B O 1
ATOM 10851 N N . LEU B 1 532 ? -5.098 -54.844 -17.359 1 95.75 532 LEU B N 1
ATOM 10852 C CA . LEU B 1 532 ? -6.297 -55.625 -17.703 1 95.75 532 LEU B CA 1
ATOM 10853 C C . LEU B 1 532 ? -6.004 -56.625 -18.797 1 95.75 532 LEU B C 1
ATOM 10855 O O . LEU B 1 532 ? -6.438 -57.781 -18.703 1 95.75 532 LEU B O 1
ATOM 10859 N N . LEU B 1 533 ? -5.262 -56.219 -19.781 1 96.19 533 LEU B N 1
ATOM 10860 C CA . LEU B 1 533 ? -4.934 -57.125 -20.891 1 96.19 533 LEU B CA 1
ATOM 10861 C C . LEU B 1 533 ? -4.031 -58.25 -20.438 1 96.19 533 LEU B C 1
ATOM 10863 O O . LEU B 1 533 ? -4.262 -59.406 -20.781 1 96.19 533 LEU B O 1
ATOM 10867 N N . THR B 1 534 ? -3.061 -58 -19.625 1 95.44 534 THR B N 1
ATOM 10868 C CA . THR B 1 534 ? -2.133 -59 -19.125 1 95.44 534 THR B CA 1
ATOM 10869 C C . THR B 1 534 ? -2.852 -60 -18.219 1 95.44 534 THR B C 1
ATOM 10871 O O . THR B 1 534 ? -2.656 -61.219 -18.344 1 95.44 534 THR B O 1
ATOM 10874 N N . LYS B 1 535 ? -3.648 -59.531 -17.375 1 95.75 535 LYS B N 1
ATOM 10875 C CA . LYS B 1 535 ? -4.398 -60.406 -16.469 1 95.75 535 LYS B CA 1
ATOM 10876 C C . LYS B 1 535 ? -5.371 -61.281 -17.25 1 95.75 535 LYS B C 1
ATOM 10878 O O . LYS B 1 535 ? -5.598 -62.438 -16.875 1 95.75 535 LYS B O 1
ATOM 10883 N N . SER B 1 536 ? -5.988 -60.688 -18.266 1 96.38 536 SER B N 1
ATOM 10884 C CA . SER B 1 536 ? -6.922 -61.438 -19.078 1 96.38 536 SER B CA 1
ATOM 10885 C C . SER B 1 536 ? -6.215 -62.594 -19.812 1 96.38 536 SER B C 1
ATOM 10887 O O . SER B 1 536 ? -6.777 -63.656 -19.953 1 96.38 536 SER B O 1
ATOM 10889 N N . ILE B 1 537 ? -4.984 -62.375 -20.25 1 96.25 537 ILE B N 1
ATOM 10890 C CA . ILE B 1 537 ? -4.203 -63.406 -20.938 1 96.25 537 ILE B CA 1
ATOM 10891 C C . ILE B 1 537 ? -3.885 -64.562 -19.969 1 96.25 537 ILE B C 1
ATOM 10893 O O . ILE B 1 537 ? -4.012 -65.688 -20.312 1 96.25 537 ILE B O 1
ATOM 10897 N N . ASP B 1 538 ? -3.484 -64.188 -18.812 1 95.31 538 ASP B N 1
ATOM 10898 C CA . ASP B 1 538 ? -3.176 -65.188 -17.797 1 95.31 538 ASP B CA 1
ATOM 10899 C C . ASP B 1 538 ? -4.418 -66 -17.406 1 95.31 538 ASP B C 1
ATOM 10901 O O . ASP B 1 538 ? -4.348 -67.25 -17.219 1 95.31 538 ASP B O 1
ATOM 10905 N N . MET B 1 539 ? -5.523 -65.375 -17.328 1 96.19 539 MET B N 1
ATOM 10906 C CA . MET B 1 539 ? -6.773 -66 -16.953 1 96.19 539 MET B CA 1
ATOM 10907 C C . MET B 1 539 ? -7.191 -67 -18.016 1 96.19 539 MET B C 1
ATOM 10909 O O . MET B 1 539 ? -7.578 -68.125 -17.688 1 96.19 539 MET B O 1
ATOM 10913 N N . ILE B 1 540 ? -7.109 -66.562 -19.266 1 95.75 540 ILE B N 1
ATOM 10914 C CA . ILE B 1 540 ? -7.527 -67.5 -20.344 1 95.75 540 ILE B CA 1
ATOM 10915 C C . ILE B 1 540 ? -6.574 -68.688 -20.422 1 95.75 540 ILE B C 1
ATOM 10917 O O . ILE B 1 540 ? -7 -69.812 -20.688 1 95.75 540 ILE B O 1
ATOM 10921 N N . SER B 1 541 ? -5.309 -68.438 -20.219 1 95.75 541 SER B N 1
ATOM 10922 C CA . SER B 1 541 ? -4.32 -69.5 -20.234 1 95.75 541 SER B CA 1
ATOM 10923 C C . SER B 1 541 ? -4.566 -70.5 -19.109 1 95.75 541 SER B C 1
ATOM 10925 O O . SER B 1 541 ? -4.473 -71.75 -19.328 1 95.75 541 SER B O 1
ATOM 10927 N N . GLU B 1 542 ? -4.891 -70.062 -18.016 1 95.62 542 GLU B N 1
ATOM 10928 C CA . GLU B 1 542 ? -5.164 -70.938 -16.875 1 95.62 542 GLU B CA 1
ATOM 10929 C C . GLU B 1 542 ? -6.441 -71.75 -17.109 1 95.62 542 GLU B C 1
ATOM 10931 O O . GLU B 1 542 ? -6.504 -72.938 -16.75 1 95.62 542 GLU B O 1
ATOM 10936 N N . ARG B 1 543 ? -7.426 -71.188 -17.641 1 95.69 543 ARG B N 1
ATOM 10937 C CA . ARG B 1 543 ? -8.672 -71.875 -17.938 1 95.69 543 ARG B CA 1
ATOM 10938 C C . ARG B 1 543 ? -8.461 -72.938 -19.016 1 95.69 543 ARG B C 1
ATOM 10940 O O . ARG B 1 543 ? -9.031 -74.062 -18.938 1 95.69 543 ARG B O 1
ATOM 10947 N N . TYR B 1 544 ? -7.688 -72.5 -19.984 1 96.5 544 TYR B N 1
ATOM 10948 C CA . TYR B 1 544 ? -7.355 -73.438 -21.031 1 96.5 544 TYR B CA 1
ATOM 10949 C C . TYR B 1 544 ? -6.625 -74.688 -20.469 1 96.5 544 TYR B C 1
ATOM 10951 O O . TYR B 1 544 ? -6.945 -75.812 -20.812 1 96.5 544 TYR B O 1
ATOM 10959 N N . LYS B 1 545 ? -5.727 -74.5 -19.609 1 95.19 545 LYS B N 1
ATOM 10960 C CA . LYS B 1 545 ? -4.977 -75.562 -18.969 1 95.19 545 LYS B CA 1
ATOM 10961 C C . LYS B 1 545 ? -5.895 -76.438 -18.141 1 95.19 545 LYS B C 1
ATOM 10963 O O . LYS B 1 545 ? -5.746 -77.688 -18.141 1 95.19 545 LYS B O 1
ATOM 10968 N N . SER B 1 546 ? -6.816 -75.875 -17.562 1 95.19 546 SER B N 1
ATOM 10969 C CA . SER B 1 546 ? -7.754 -76.625 -16.734 1 95.19 546 SER B CA 1
ATOM 10970 C C . SER B 1 546 ? -8.648 -77.5 -17.578 1 95.19 546 SER B C 1
ATOM 10972 O O . SER B 1 546 ? -8.914 -78.688 -17.219 1 95.19 546 SER B O 1
ATOM 10974 N N . TYR B 1 547 ? -9.094 -77 -18.734 1 94.5 547 TYR B N 1
ATOM 10975 C CA . TYR B 1 547 ? -9.938 -77.75 -19.641 1 94.5 547 TYR B CA 1
ATOM 10976 C C . TYR B 1 547 ? -9.172 -78.938 -20.203 1 94.5 547 TYR B C 1
ATOM 10978 O O . TYR B 1 547 ? -9.695 -80.062 -20.266 1 94.5 547 TYR B O 1
ATOM 10986 N N . MET B 1 548 ? -7.945 -78.688 -20.547 1 93.88 548 MET B N 1
ATOM 10987 C CA . MET B 1 548 ? -7.148 -79.688 -21.203 1 93.88 548 MET B CA 1
ATOM 10988 C C . MET B 1 548 ? -6.707 -80.75 -20.203 1 93.88 548 MET B C 1
ATOM 10990 O O . MET B 1 548 ? -6.543 -81.938 -20.547 1 93.88 548 MET B O 1
ATOM 10994 N N . ASN B 1 549 ? -6.539 -80.438 -18.984 1 93.19 549 ASN B N 1
ATOM 10995 C CA . ASN B 1 549 ? -6.145 -81.375 -17.953 1 93.19 549 ASN B CA 1
ATOM 10996 C C . ASN B 1 549 ? -7.277 -82.312 -17.594 1 93.19 549 ASN B C 1
ATOM 10998 O O . ASN B 1 549 ? -7.039 -83.438 -17.078 1 93.19 549 ASN B O 1
ATOM 11002 N N . GLN B 1 550 ? -8.461 -82.062 -17.953 1 92.62 550 GLN B N 1
ATOM 11003 C CA . GLN B 1 550 ? -9.602 -82.875 -17.641 1 92.62 550 GLN B CA 1
ATOM 11004 C C . GLN B 1 550 ? -9.805 -83.938 -18.703 1 92.62 550 GLN B C 1
ATOM 11006 O O . GLN B 1 550 ? -10.531 -84.938 -18.484 1 92.62 550 GLN B O 1
ATOM 11011 N N . LEU B 1 551 ? -9.117 -83.812 -19.703 1 92.38 551 LEU B N 1
ATOM 11012 C CA . LEU B 1 551 ? -9.25 -84.812 -20.781 1 92.38 551 LEU B CA 1
ATOM 11013 C C . LEU B 1 551 ? -8.578 -86.125 -20.391 1 92.38 551 LEU B C 1
ATOM 11015 O O . LEU B 1 551 ? -7.539 -86.125 -19.734 1 92.38 551 LEU B O 1
ATOM 11019 N N . ASP B 1 552 ? -9.258 -87.25 -20.641 1 90.62 552 ASP B N 1
ATOM 11020 C CA . ASP B 1 552 ? -8.703 -88.562 -20.391 1 90.62 552 ASP B CA 1
ATOM 11021 C C . ASP B 1 552 ? -7.75 -89 -21.516 1 90.62 552 ASP B C 1
ATOM 11023 O O . ASP B 1 552 ? -8.188 -89.438 -22.578 1 90.62 552 ASP B O 1
ATOM 11027 N N . LEU B 1 553 ? -6.516 -88.875 -21.344 1 89.81 553 LEU B N 1
ATOM 11028 C CA . LEU B 1 553 ? -5.496 -89.188 -22.328 1 89.81 553 LEU B CA 1
ATOM 11029 C C . LEU B 1 553 ? -5.047 -90.625 -22.219 1 89.81 553 LEU B C 1
ATOM 11031 O O . LEU B 1 553 ? -5.121 -91.25 -21.125 1 89.81 553 LEU B O 1
ATOM 11035 N N . PRO B 1 554 ? -4.758 -91.188 -23.359 1 91.25 554 PRO B N 1
ATOM 11036 C CA . PRO B 1 554 ? -4.477 -90.625 -24.688 1 91.25 554 PRO B CA 1
ATOM 11037 C C . PRO B 1 554 ? -5.707 -90.625 -25.594 1 91.25 554 PRO B C 1
ATOM 11039 O O . PRO B 1 554 ? -6.586 -91.5 -25.453 1 91.25 554 PRO B O 1
ATOM 11042 N N . ILE B 1 555 ? -5.848 -89.75 -26.484 1 91.25 555 ILE B N 1
ATOM 11043 C CA . ILE B 1 555 ? -6.91 -89.625 -27.469 1 91.25 555 ILE B CA 1
ATOM 11044 C C . ILE B 1 555 ? -6.301 -89.438 -28.859 1 91.25 555 ILE B C 1
ATOM 11046 O O . ILE B 1 555 ? -5.09 -89.25 -29 1 91.25 555 ILE B O 1
ATOM 11050 N N . THR B 1 556 ? -7.152 -89.625 -29.875 1 89.81 556 THR B N 1
ATOM 11051 C CA . THR B 1 556 ? -6.652 -89.5 -31.234 1 89.81 556 THR B CA 1
ATOM 11052 C C . THR B 1 556 ? -6.293 -88 -31.5 1 89.81 556 THR B C 1
ATOM 11054 O O . THR B 1 556 ? -6.82 -87.125 -30.859 1 89.81 556 THR B O 1
ATOM 11057 N N . LEU B 1 557 ? -5.371 -87.75 -32.344 1 88.81 557 LEU B N 1
ATOM 11058 C CA . LEU B 1 557 ? -4.914 -86.375 -32.688 1 88.81 557 LEU B CA 1
ATOM 11059 C C . LEU B 1 557 ? -6.074 -85.562 -33.219 1 88.81 557 LEU B C 1
ATOM 11061 O O . LEU B 1 557 ? -6.125 -84.312 -32.969 1 88.81 557 LEU B O 1
ATOM 11065 N N . GLU B 1 558 ? -6.992 -86.125 -33.875 1 88.38 558 GLU B N 1
ATOM 11066 C CA . GLU B 1 558 ? -8.141 -85.438 -34.406 1 88.38 558 GLU B CA 1
ATOM 11067 C C . GLU B 1 558 ? -9.07 -84.938 -33.281 1 88.38 558 GLU B C 1
ATOM 11069 O O . GLU B 1 558 ? -9.57 -83.812 -33.344 1 88.38 558 GLU B O 1
ATOM 11074 N N . GLN B 1 559 ? -9.219 -85.875 -32.375 1 91.56 559 GLN B N 1
ATOM 11075 C CA . GLN B 1 559 ? -10.055 -85.5 -31.234 1 91.56 559 GLN B CA 1
ATOM 11076 C C . GLN B 1 559 ? -9.406 -84.375 -30.422 1 91.56 559 GLN B C 1
ATOM 11078 O O . GLN B 1 559 ? -10.086 -83.5 -29.938 1 91.56 559 GLN B O 1
ATOM 11083 N N . LEU B 1 560 ? -8.125 -84.562 -30.172 1 92.94 560 LEU B N 1
ATOM 11084 C CA . LEU B 1 560 ? -7.395 -83.5 -29.438 1 92.94 560 LEU B CA 1
ATOM 11085 C C . LEU B 1 560 ? -7.484 -82.188 -30.156 1 92.94 560 LEU B C 1
ATOM 11087 O O . LEU B 1 560 ? -7.66 -81.125 -29.516 1 92.94 560 LEU B O 1
ATOM 11091 N N . LYS B 1 561 ? -7.375 -82.062 -31.438 1 93.56 561 LYS B N 1
ATOM 11092 C CA . LYS B 1 561 ? -7.461 -80.875 -32.219 1 93.56 561 LYS B CA 1
ATOM 11093 C C . LYS B 1 561 ? -8.859 -80.25 -32.156 1 93.56 561 LYS B C 1
ATOM 11095 O O . LYS B 1 561 ? -9.016 -79 -32.156 1 93.56 561 LYS B O 1
ATOM 11100 N N . ASN B 1 562 ? -9.828 -81.125 -32.156 1 93.12 562 ASN B N 1
ATOM 11101 C CA . ASN B 1 562 ? -11.195 -80.625 -32.062 1 93.12 562 ASN B CA 1
ATOM 11102 C C . ASN B 1 562 ? -11.461 -80 -30.703 1 93.12 562 ASN B C 1
ATOM 11104 O O . ASN B 1 562 ? -12.156 -79 -30.625 1 93.12 562 ASN B O 1
ATOM 11108 N N . GLU B 1 563 ? -10.93 -80.625 -29.672 1 93.56 563 GLU B N 1
ATOM 11109 C CA . GLU B 1 563 ? -11.07 -80.062 -28.344 1 93.56 563 GLU B CA 1
ATOM 11110 C C . GLU B 1 563 ? -10.328 -78.688 -28.25 1 93.56 563 GLU B C 1
ATOM 11112 O O . GLU B 1 563 ? -10.805 -77.75 -27.625 1 93.56 563 GLU B O 1
ATOM 11117 N N . ASP B 1 564 ? -9.156 -78.625 -28.734 1 93.94 564 ASP B N 1
ATOM 11118 C CA . ASP B 1 564 ? -8.383 -77.375 -28.781 1 93.94 564 ASP B CA 1
ATOM 11119 C C . ASP B 1 564 ? -9.156 -76.312 -29.5 1 93.94 564 ASP B C 1
ATOM 11121 O O . ASP B 1 564 ? -9.25 -75.188 -29 1 93.94 564 ASP B O 1
ATOM 11125 N N . LYS B 1 565 ? -9.703 -76.625 -30.703 1 93.88 565 LYS B N 1
ATOM 11126 C CA . LYS B 1 565 ? -10.438 -75.625 -31.484 1 93.88 565 LYS B CA 1
ATOM 11127 C C . LYS B 1 565 ? -11.656 -75.125 -30.719 1 93.88 565 LYS B C 1
ATOM 11129 O O . LYS B 1 565 ? -11.953 -73.875 -30.766 1 93.88 565 LYS B O 1
ATOM 11134 N N . LYS B 1 566 ? -12.258 -76 -30.047 1 93.56 566 LYS B N 1
ATOM 11135 C CA . LYS B 1 566 ? -13.445 -75.625 -29.281 1 93.56 566 LYS B CA 1
ATOM 11136 C C . LYS B 1 566 ? -13.094 -74.688 -28.156 1 93.56 566 LYS B C 1
ATOM 11138 O O . LYS B 1 566 ? -13.68 -73.562 -28.047 1 93.56 566 LYS B O 1
ATOM 11143 N N . HIS B 1 567 ? -12.141 -75.062 -27.328 1 93.5 567 HIS B N 1
ATOM 11144 C CA . HIS B 1 567 ? -11.781 -74.25 -26.188 1 93.5 567 HIS B CA 1
ATOM 11145 C C . HIS B 1 567 ? -11.031 -72.938 -26.609 1 93.5 567 HIS B C 1
ATOM 11147 O O . HIS B 1 567 ? -11.164 -71.938 -26 1 93.5 567 HIS B O 1
ATOM 11153 N N . TYR B 1 568 ? -10.242 -73.062 -27.641 1 93.44 568 TYR B N 1
ATOM 11154 C CA . TYR B 1 568 ? -9.539 -71.875 -28.203 1 93.44 568 TYR B CA 1
ATOM 11155 C C . TYR B 1 568 ? -10.516 -70.812 -28.625 1 93.44 568 TYR B C 1
ATOM 11157 O O . TYR B 1 568 ? -10.359 -69.625 -28.281 1 93.44 568 TYR B O 1
ATOM 11165 N N . ASN B 1 569 ? -11.531 -71.125 -29.391 1 93 569 ASN B N 1
ATOM 11166 C CA . ASN B 1 569 ? -12.516 -70.188 -29.875 1 93 569 ASN B CA 1
ATOM 11167 C C . ASN B 1 569 ? -13.344 -69.625 -28.734 1 93 569 ASN B C 1
ATOM 11169 O O . ASN B 1 569 ? -13.648 -68.375 -28.734 1 93 569 ASN B O 1
ATOM 11173 N N . GLN B 1 570 ? -13.68 -70.438 -27.812 1 93.94 570 GLN B N 1
ATOM 11174 C CA . GLN B 1 570 ? -14.477 -69.938 -26.672 1 93.94 570 GLN B CA 1
ATOM 11175 C C . GLN B 1 570 ? -13.695 -69 -25.812 1 93.94 570 GLN B C 1
ATOM 11177 O O . GLN B 1 570 ? -14.242 -67.938 -25.359 1 93.94 570 GLN B O 1
ATOM 11182 N N . LEU B 1 571 ? -12.484 -69.312 -25.562 1 94.06 571 LEU B N 1
ATOM 11183 C CA . LEU B 1 571 ? -11.695 -68.5 -24.641 1 94.06 571 LEU B CA 1
ATOM 11184 C C . LEU B 1 571 ? -11.156 -67.25 -25.328 1 94.06 571 LEU B C 1
ATOM 11186 O O . LEU B 1 571 ? -11.258 -66.125 -24.797 1 94.06 571 LEU B O 1
ATOM 11190 N N . LEU B 1 572 ? -10.586 -67.312 -26.531 1 92.81 572 LEU B N 1
ATOM 11191 C CA . LEU B 1 572 ? -9.969 -66.188 -27.203 1 92.81 572 LEU B CA 1
ATOM 11192 C C . LEU B 1 572 ? -11.016 -65.375 -27.922 1 92.81 572 LEU B C 1
ATOM 11194 O O . LEU B 1 572 ? -11.055 -64.125 -27.766 1 92.81 572 LEU B O 1
ATOM 11198 N N . ASN B 1 573 ? -11.922 -65.812 -28.734 1 90.25 573 ASN B N 1
ATOM 11199 C CA . ASN B 1 573 ? -12.836 -65.062 -29.594 1 90.25 573 ASN B CA 1
ATOM 11200 C C . ASN B 1 573 ? -14.078 -64.625 -28.828 1 90.25 573 ASN B C 1
ATOM 11202 O O . ASN B 1 573 ? -14.773 -63.719 -29.25 1 90.25 573 ASN B O 1
ATOM 11206 N N . SER B 1 574 ? -14.328 -65.125 -27.656 1 91.62 574 SER B N 1
ATOM 11207 C CA . SER B 1 574 ? -15.508 -64.75 -26.891 1 91.62 574 SER B CA 1
ATOM 11208 C C . SER B 1 574 ? -15.125 -64.062 -25.578 1 91.62 574 SER B C 1
ATOM 11210 O O . SER B 1 574 ? -15.156 -62.844 -25.438 1 91.62 574 SER B O 1
ATOM 11212 N N . LYS B 1 575 ? -14.484 -64.938 -24.656 1 92.69 575 LYS B N 1
ATOM 11213 C CA . LYS B 1 575 ? -14.234 -64.438 -23.312 1 92.69 575 LYS B CA 1
ATOM 11214 C C . LYS B 1 575 ? -13.211 -63.281 -23.312 1 92.69 575 LYS B C 1
ATOM 11216 O O . LYS B 1 575 ? -13.438 -62.25 -22.719 1 92.69 575 LYS B O 1
ATOM 11221 N N . PHE B 1 576 ? -12.086 -63.5 -23.922 1 94.75 576 PHE B N 1
ATOM 11222 C CA . PHE B 1 576 ? -11.039 -62.469 -23.984 1 94.75 576 PHE B CA 1
ATOM 11223 C C . PHE B 1 576 ? -11.555 -61.188 -24.641 1 94.75 576 PHE B C 1
ATOM 11225 O O . PHE B 1 576 ? -11.32 -60.094 -24.141 1 94.75 576 PHE B O 1
ATOM 11232 N N . LYS B 1 577 ? -12.242 -61.344 -25.734 1 93.06 577 LYS B N 1
ATOM 11233 C CA . LYS B 1 577 ? -12.781 -60.188 -26.469 1 93.06 577 LYS B CA 1
ATOM 11234 C C . LYS B 1 577 ? -13.797 -59.438 -25.625 1 93.06 577 LYS B C 1
ATOM 11236 O O . LYS B 1 577 ? -13.867 -58.219 -25.688 1 93.06 577 LYS B O 1
ATOM 11241 N N . GLN B 1 578 ? -14.578 -60.125 -24.859 1 93.44 578 GLN B N 1
ATOM 11242 C CA . GLN B 1 578 ? -15.602 -59.5 -24.016 1 93.44 578 GLN B CA 1
ATOM 11243 C C . GLN B 1 578 ? -14.961 -58.719 -22.875 1 93.44 578 GLN B C 1
ATOM 11245 O O . GLN B 1 578 ? -15.344 -57.594 -22.594 1 93.44 578 GLN B O 1
ATOM 11250 N N . ILE B 1 579 ? -13.977 -59.25 -22.219 1 93.12 579 ILE B N 1
ATOM 11251 C CA . ILE B 1 579 ? -13.352 -58.625 -21.047 1 93.12 579 ILE B CA 1
ATOM 11252 C C . ILE B 1 579 ? -12.523 -57.438 -21.5 1 93.12 579 ILE B C 1
ATOM 11254 O O . ILE B 1 579 ? -12.453 -56.438 -20.781 1 93.12 579 ILE B O 1
ATOM 11258 N N . THR B 1 580 ? -11.914 -57.562 -22.703 1 94.94 580 THR B N 1
ATOM 11259 C CA . THR B 1 580 ? -10.984 -56.531 -23.141 1 94.94 580 THR B CA 1
ATOM 11260 C C . THR B 1 580 ? -11.656 -55.594 -24.141 1 94.94 580 THR B C 1
ATOM 11262 O O . THR B 1 580 ? -10.984 -55 -24.984 1 94.94 580 THR B O 1
ATOM 11265 N N . GLU B 1 581 ? -12.922 -55.469 -24.094 1 93.06 581 GLU B N 1
ATOM 11266 C CA . GLU B 1 581 ? -13.68 -54.625 -25.031 1 93.06 581 GLU B CA 1
ATOM 11267 C C . GLU B 1 581 ? -13.227 -53.188 -24.969 1 93.06 581 GLU B C 1
ATOM 11269 O O . GLU B 1 581 ? -13.188 -52.5 -25.984 1 93.06 581 GLU B O 1
ATOM 11274 N N . VAL B 1 582 ? -12.828 -52.781 -23.797 1 93.44 582 VAL B N 1
ATOM 11275 C CA . VAL B 1 582 ? -12.43 -51.406 -23.562 1 93.44 582 VAL B CA 1
ATOM 11276 C C . VAL B 1 582 ? -11.172 -51.062 -24.375 1 93.44 582 VAL B C 1
ATOM 11278 O O . VAL B 1 582 ? -10.961 -49.938 -24.781 1 93.44 582 VAL B O 1
ATOM 11281 N N . ALA B 1 583 ? -10.328 -52.062 -24.656 1 93.81 583 ALA B N 1
ATOM 11282 C CA . ALA B 1 583 ? -9.023 -51.875 -25.297 1 93.81 583 ALA B CA 1
ATOM 11283 C C . ALA B 1 583 ? -9.078 -52.219 -26.781 1 93.81 583 ALA B C 1
ATOM 11285 O O . ALA B 1 583 ? -8.078 -52.094 -27.484 1 93.81 583 ALA B O 1
ATOM 11286 N N . HIS B 1 584 ? -10.219 -52.531 -27.375 1 92.19 584 HIS B N 1
ATOM 11287 C CA . HIS B 1 584 ? -10.352 -53.062 -28.719 1 92.19 584 HIS B CA 1
ATOM 11288 C C . HIS B 1 584 ? -9.875 -52.062 -29.766 1 92.19 584 HIS B C 1
ATOM 11290 O O . HIS B 1 584 ? -9.336 -52.438 -30.797 1 92.19 584 HIS B O 1
ATOM 11296 N N . GLU B 1 585 ? -10.062 -50.875 -29.484 1 90.88 585 GLU B N 1
ATOM 11297 C CA . GLU B 1 585 ? -9.734 -49.844 -30.469 1 90.88 585 GLU B CA 1
ATOM 11298 C C . GLU B 1 585 ? -8.32 -49.312 -30.266 1 90.88 585 GLU B C 1
ATOM 11300 O O . GLU B 1 585 ? -7.844 -48.469 -31.047 1 90.88 585 GLU B O 1
ATOM 11305 N N . GLU B 1 586 ? -7.691 -49.812 -29.297 1 92 586 GLU B N 1
ATOM 11306 C CA . GLU B 1 586 ? -6.34 -49.344 -29 1 92 586 GLU B CA 1
ATOM 11307 C C . GLU B 1 586 ? -5.316 -49.969 -29.938 1 92 586 GLU B C 1
ATOM 11309 O O . GLU B 1 586 ? -5.508 -51.125 -30.391 1 92 586 GLU B O 1
ATOM 11314 N N . SER B 1 587 ? -4.238 -49.219 -30.203 1 87.06 587 SER B N 1
ATOM 11315 C CA . SER B 1 587 ? -3.221 -49.719 -31.141 1 87.06 587 SER B CA 1
ATOM 11316 C C . SER B 1 587 ? -2.453 -50.875 -30.562 1 87.06 587 SER B C 1
ATOM 11318 O O . SER B 1 587 ? -1.936 -51.719 -31.312 1 87.06 587 SER B O 1
ATOM 11320 N N . TYR B 1 588 ? -2.432 -50.969 -29.25 1 90.5 588 TYR B N 1
ATOM 11321 C CA . TYR B 1 588 ? -1.641 -52.031 -28.625 1 90.5 588 TYR B CA 1
ATOM 11322 C C . TYR B 1 588 ? -2.5 -53.25 -28.328 1 90.5 588 TYR B C 1
ATOM 11324 O O . TYR B 1 588 ? -2.033 -54.219 -27.719 1 90.5 588 TYR B O 1
ATOM 11332 N N . TYR B 1 589 ? -3.732 -53.25 -28.766 1 93.88 589 TYR B N 1
ATOM 11333 C CA . TYR B 1 589 ? -4.629 -54.375 -28.531 1 93.88 589 TYR B CA 1
ATOM 11334 C C . TYR B 1 589 ? -4.172 -55.594 -29.297 1 93.88 589 TYR B C 1
ATOM 11336 O O . TYR B 1 589 ? -4.148 -56.719 -28.75 1 93.88 589 TYR B O 1
ATOM 11344 N N . GLN B 1 590 ? -3.787 -55.438 -30.531 1 93.81 590 GLN B N 1
ATOM 11345 C CA . GLN B 1 590 ? -3.432 -56.531 -31.406 1 93.81 590 GLN B CA 1
ATOM 11346 C C . GLN B 1 590 ? -2.197 -57.281 -30.891 1 93.81 590 GLN B C 1
ATOM 11348 O O . GLN B 1 590 ? -2.152 -58.5 -30.906 1 93.81 590 GLN B O 1
ATOM 11353 N N . PRO B 1 591 ? -1.236 -56.562 -30.438 1 95.31 591 PRO B N 1
ATOM 11354 C CA . PRO B 1 591 ? -0.082 -57.25 -29.859 1 95.31 591 PRO B CA 1
ATOM 11355 C C . PRO B 1 591 ? -0.457 -58.156 -28.672 1 95.31 591 PRO B C 1
ATOM 11357 O O . PRO B 1 591 ? 0.005 -59.281 -28.578 1 95.31 591 PRO B O 1
ATOM 11360 N N . PHE B 1 592 ? -1.299 -57.75 -27.891 1 96.12 592 PHE B N 1
ATOM 11361 C CA . PHE B 1 592 ? -1.686 -58.531 -26.719 1 96.12 592 PHE B CA 1
ATOM 11362 C C . PHE B 1 592 ? -2.537 -59.719 -27.125 1 96.12 592 PHE B C 1
ATOM 11364 O O . PHE B 1 592 ? -2.436 -60.812 -26.531 1 96.12 592 PHE B O 1
ATOM 11371 N N . LYS B 1 593 ? -3.342 -59.469 -28.078 1 95.12 593 LYS B N 1
ATOM 11372 C CA . LYS B 1 593 ? -4.113 -60.594 -28.609 1 95.12 593 LYS B CA 1
ATOM 11373 C C . LYS B 1 593 ? -3.195 -61.656 -29.172 1 95.12 593 LYS B C 1
ATOM 11375 O O . LYS B 1 593 ? -3.428 -62.844 -28.969 1 95.12 593 LYS B O 1
ATOM 11380 N N . SER B 1 594 ? -2.166 -61.25 -29.844 1 95.06 594 SER B N 1
ATOM 11381 C CA . SER B 1 594 ? -1.197 -62.188 -30.406 1 95.06 594 SER B CA 1
ATOM 11382 C C . SER B 1 594 ? -0.458 -62.938 -29.312 1 95.06 594 SER B C 1
ATOM 11384 O O . SER B 1 594 ? -0.134 -64.125 -29.484 1 95.06 594 SER B O 1
ATOM 11386 N N . MET B 1 595 ? -0.206 -62.312 -28.312 1 95.81 595 MET B N 1
ATOM 11387 C CA . MET B 1 595 ? 0.448 -62.969 -27.203 1 95.81 595 MET B CA 1
ATOM 11388 C C . MET B 1 595 ? -0.464 -64.062 -26.594 1 95.81 595 MET B C 1
ATOM 11390 O O . MET B 1 595 ? -0.006 -65.125 -26.234 1 95.81 595 MET B O 1
ATOM 11394 N N . ALA B 1 596 ? -1.72 -63.719 -26.5 1 95.94 596 ALA B N 1
ATOM 11395 C CA . ALA B 1 596 ? -2.691 -64.688 -26 1 95.94 596 ALA B CA 1
ATOM 11396 C C . ALA B 1 596 ? -2.75 -65.938 -26.906 1 95.94 596 ALA B C 1
ATOM 11398 O O . ALA B 1 596 ? -2.787 -67.062 -26.422 1 95.94 596 ALA B O 1
ATOM 11399 N N . GLU B 1 597 ? -2.707 -65.625 -28.172 1 95.38 597 GLU B N 1
ATOM 11400 C CA . GLU B 1 597 ? -2.729 -66.75 -29.141 1 95.38 597 GLU B CA 1
ATOM 11401 C C . GLU B 1 597 ? -1.479 -67.625 -29.031 1 95.38 597 GLU B C 1
ATOM 11403 O O . GLU B 1 597 ? -1.564 -68.812 -29.062 1 95.38 597 GLU B O 1
ATOM 11408 N N . LYS B 1 598 ? -0.432 -67 -28.859 1 94.25 598 LYS B N 1
ATOM 11409 C CA . LYS B 1 598 ? 0.833 -67.75 -28.719 1 94.25 598 LYS B CA 1
ATOM 11410 C C . LYS B 1 598 ? 0.847 -68.562 -27.469 1 94.25 598 LYS B C 1
ATOM 11412 O O . LYS B 1 598 ? 1.27 -69.75 -27.5 1 94.25 598 LYS B O 1
ATOM 11417 N N . GLN B 1 599 ? 0.392 -68.062 -26.484 1 95.19 599 GLN B N 1
ATOM 11418 C CA . GLN B 1 599 ? 0.385 -68.812 -25.219 1 95.19 599 GLN B CA 1
ATOM 11419 C C . GLN B 1 599 ? -0.54 -70 -25.297 1 95.19 599 GLN B C 1
ATOM 11421 O O . GLN B 1 599 ? -0.208 -71.062 -24.797 1 95.19 599 GLN B O 1
ATOM 11426 N N . LEU B 1 600 ? -1.637 -69.812 -25.938 1 95.44 600 LEU B N 1
ATOM 11427 C CA . LEU B 1 600 ? -2.57 -70.938 -26.094 1 95.44 600 LEU B CA 1
ATOM 11428 C C . LEU B 1 600 ? -1.984 -72 -27.016 1 95.44 600 LEU B C 1
ATOM 11430 O O . LEU B 1 600 ? -2.158 -73.188 -26.766 1 95.44 600 LEU B O 1
ATOM 11434 N N . HIS B 1 601 ? -1.279 -71.562 -28 1 93.94 601 HIS B N 1
ATOM 11435 C CA . HIS B 1 601 ? -0.638 -72.5 -28.906 1 93.94 601 HIS B CA 1
ATOM 11436 C C . HIS B 1 601 ? 0.462 -73.25 -28.188 1 93.94 601 HIS B C 1
ATOM 11438 O O . HIS B 1 601 ? 0.656 -74.438 -28.453 1 93.94 601 HIS B O 1
ATOM 11444 N N . GLN B 1 602 ? 1.178 -72.625 -27.438 1 94.44 602 GLN B N 1
ATOM 11445 C CA . GLN B 1 602 ? 2.23 -73.312 -26.672 1 94.44 602 GLN B CA 1
ATOM 11446 C C . GLN B 1 602 ? 1.646 -74.312 -25.703 1 94.44 602 GLN B C 1
ATOM 11448 O O . GLN B 1 602 ? 2.203 -75.438 -25.516 1 94.44 602 GLN B O 1
ATOM 11453 N N . LEU B 1 603 ? 0.571 -74 -25.141 1 95.06 603 LEU B N 1
ATOM 11454 C CA . LEU B 1 603 ? -0.095 -74.938 -24.234 1 95.06 603 LEU B CA 1
ATOM 11455 C C . LEU B 1 603 ? -0.636 -76.125 -25 1 95.06 603 LEU B C 1
ATOM 11457 O O . LEU B 1 603 ? -0.56 -77.25 -24.516 1 95.06 603 LEU B O 1
ATOM 11461 N N . PHE B 1 604 ? -1.117 -75.938 -26.156 1 95.06 604 PHE B N 1
ATOM 11462 C CA . PHE B 1 604 ? -1.606 -77 -26.984 1 95.06 604 PHE B CA 1
ATOM 11463 C C . PHE B 1 604 ? -0.473 -78 -27.344 1 95.06 604 PHE B C 1
ATOM 11465 O O . PHE B 1 604 ? -0.639 -79.188 -27.281 1 95.06 604 PHE B O 1
ATOM 11472 N N . GLN B 1 605 ? 0.636 -77.375 -27.703 1 93.88 605 GLN B N 1
ATOM 11473 C CA . GLN B 1 605 ? 1.799 -78.188 -28.031 1 93.88 605 GLN B CA 1
ATOM 11474 C C . GLN B 1 605 ? 2.242 -79 -26.812 1 93.88 605 GLN B C 1
ATOM 11476 O O . GLN B 1 605 ? 2.633 -80.188 -26.953 1 93.88 605 GLN B O 1
ATOM 11481 N N . TYR B 1 606 ? 2.127 -78.438 -25.766 1 94.88 606 TYR B N 1
ATOM 11482 C CA . TYR B 1 606 ? 2.471 -79.125 -24.531 1 94.88 606 TYR B CA 1
ATOM 11483 C C . TYR B 1 606 ? 1.555 -80.312 -24.297 1 94.88 606 TYR B C 1
ATOM 11485 O O . TYR B 1 606 ? 2.023 -81.438 -23.984 1 94.88 606 TYR B O 1
ATOM 11493 N N . PHE B 1 607 ? 0.35 -80.188 -24.578 1 94.94 607 PHE B N 1
ATOM 11494 C CA . PHE B 1 607 ? -0.601 -81.25 -24.344 1 94.94 607 PHE B CA 1
ATOM 11495 C C . PHE B 1 607 ? -0.537 -82.312 -25.453 1 94.94 607 PHE B C 1
ATOM 11497 O O . PHE B 1 607 ? -0.812 -83.5 -25.219 1 94.94 607 PHE B O 1
ATOM 11504 N N . GLN B 1 608 ? -0.112 -81.812 -26.578 1 94.06 608 GLN B N 1
ATOM 11505 C CA . GLN B 1 608 ? 0.124 -82.75 -27.672 1 94.06 608 GLN B CA 1
ATOM 11506 C C . GLN B 1 608 ? 1.282 -83.688 -27.344 1 94.06 608 GLN B C 1
ATOM 11508 O O . GLN B 1 608 ? 1.212 -84.875 -27.625 1 94.06 608 GLN B O 1
ATOM 11513 N N . GLU B 1 609 ? 2.271 -83.188 -26.75 1 93.56 609 GLU B N 1
ATOM 11514 C CA . GLU B 1 609 ? 3.418 -84 -26.344 1 93.56 609 GLU B CA 1
ATOM 11515 C C . GLU B 1 609 ? 3.045 -84.938 -25.219 1 93.56 609 GLU B C 1
ATOM 11517 O O . GLU B 1 609 ? 3.477 -86.125 -25.219 1 93.56 609 GLU B O 1
ATOM 11522 N N . ILE B 1 610 ? 2.254 -84.562 -24.359 1 94.62 610 ILE B N 1
ATOM 11523 C CA . ILE B 1 610 ? 1.808 -85.438 -23.266 1 94.62 610 ILE B CA 1
ATOM 11524 C C . ILE B 1 610 ? 0.946 -86.562 -23.812 1 94.62 610 ILE B C 1
ATOM 11526 O O . ILE B 1 610 ? 1.063 -87.688 -23.359 1 94.62 610 ILE B O 1
ATOM 11530 N N . ASN B 1 611 ? 0.119 -86.188 -24.766 1 94.5 611 ASN B N 1
ATOM 11531 C CA . ASN B 1 611 ? -0.724 -87.188 -25.391 1 94.5 611 ASN B CA 1
ATOM 11532 C C . ASN B 1 611 ? 0.108 -88.25 -26.141 1 94.5 611 ASN B C 1
ATOM 11534 O O . ASN B 1 611 ? -0.192 -89.438 -26.094 1 94.5 611 ASN B O 1
ATOM 11538 N N . GLU B 1 6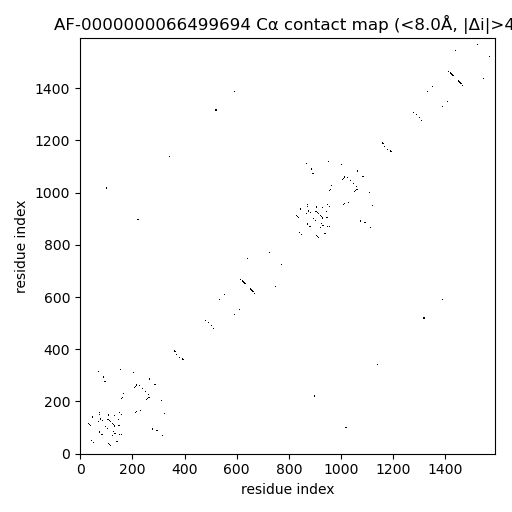12 ? 1.125 -87.812 -26.734 1 93.12 612 GLU B N 1
ATOM 11539 C CA . GLU B 1 612 ? 2.01 -88.688 -27.469 1 93.12 612 GLU B CA 1
ATOM 11540 C C . GLU B 1 612 ? 2.775 -89.625 -26.516 1 93.12 612 GLU B C 1
ATOM 11542 O O . GLU B 1 612 ? 3.029 -90.75 -26.828 1 93.12 612 GLU B O 1
ATOM 11547 N N . GLN B 1 613 ? 3.127 -89.125 -25.469 1 94 613 GLN B N 1
ATOM 11548 C CA . GLN B 1 613 ? 3.799 -89.938 -24.453 1 94 613 GLN B CA 1
ATOM 11549 C C . GLN B 1 613 ? 2.865 -91 -23.891 1 94 613 GLN B C 1
ATOM 11551 O O . GLN B 1 613 ? 3.285 -92.125 -23.656 1 94 613 GLN B O 1
ATOM 11556 N N . LYS B 1 614 ? 1.649 -90.688 -23.734 1 94.19 614 LYS B N 1
ATOM 11557 C CA . LYS B 1 614 ? 0.67 -91.625 -23.234 1 94.19 614 LYS B CA 1
ATOM 11558 C C . LYS B 1 614 ? 0.365 -92.688 -24.281 1 94.19 614 LYS B C 1
ATOM 11560 O O . LYS B 1 614 ? 0.122 -93.875 -23.938 1 94.19 614 LYS B O 1
ATOM 11565 N N . ILE B 1 615 ? 0.392 -92.312 -25.531 1 93.25 615 ILE B N 1
ATOM 11566 C CA . ILE B 1 615 ? 0.218 -93.25 -26.625 1 93.25 615 ILE B CA 1
ATOM 11567 C C . ILE B 1 615 ? 1.406 -94.188 -26.656 1 93.25 615 ILE B C 1
ATOM 11569 O O . ILE B 1 615 ? 1.237 -95.438 -26.875 1 93.25 615 ILE B O 1
ATOM 11573 N N . LEU B 1 616 ? 2.498 -93.688 -26.453 1 93.44 616 LEU B N 1
ATOM 11574 C CA . LEU B 1 616 ? 3.703 -94.5 -26.422 1 93.44 616 LEU B CA 1
ATOM 11575 C C . LEU B 1 616 ? 3.641 -95.5 -25.297 1 93.44 616 LEU B C 1
ATOM 11577 O O . LEU B 1 616 ? 4.004 -96.688 -25.484 1 93.44 616 LEU B O 1
ATOM 11581 N N . GLU B 1 617 ? 3.186 -95.125 -24.188 1 93.69 617 GLU B N 1
ATOM 11582 C CA . GLU B 1 617 ? 3.053 -96.062 -23.047 1 93.69 617 GLU B CA 1
ATOM 11583 C C . GLU B 1 617 ? 2.043 -97.188 -23.344 1 93.69 617 GLU B C 1
ATOM 11585 O O . GLU B 1 617 ? 2.295 -98.312 -23.047 1 93.69 617 GLU B O 1
ATOM 11590 N N . LYS B 1 618 ? 0.952 -96.75 -23.938 1 93.62 618 LYS B N 1
ATOM 11591 C CA . LYS B 1 618 ? -0.077 -97.75 -24.281 1 93.62 618 LYS B CA 1
ATOM 11592 C C . LYS B 1 618 ? 0.413 -98.688 -25.359 1 93.62 618 LYS B C 1
ATOM 11594 O O . LYS B 1 618 ? 0.143 -99.875 -25.297 1 93.62 618 LYS B O 1
ATOM 11599 N N . SER B 1 619 ? 1.14 -98.188 -26.359 1 92.88 619 SER B N 1
ATOM 11600 C CA . SER B 1 619 ? 1.691 -99 -27.438 1 92.88 619 SER B CA 1
ATOM 11601 C C . SER B 1 619 ? 2.744 -99.938 -26.906 1 92.88 619 SER B C 1
ATOM 11603 O O . SER B 1 619 ? 2.832 -101.062 -27.375 1 92.88 619 SER B O 1
ATOM 11605 N N . LYS B 1 620 ? 3.508 -99.562 -26.031 1 93.75 620 LYS B N 1
ATOM 11606 C CA . LYS B 1 620 ? 4.516 -100.438 -25.422 1 93.75 620 LYS B CA 1
ATOM 11607 C C . LYS B 1 620 ? 3.863 -101.562 -24.672 1 93.75 620 LYS B C 1
ATOM 11609 O O . LYS B 1 620 ? 4.32 -102.688 -24.75 1 93.75 620 LYS B O 1
ATOM 11614 N N . PHE B 1 621 ? 2.807 -101.125 -23.984 1 93 621 PHE B N 1
ATOM 11615 C CA . PHE B 1 621 ? 2.088 -102.188 -23.234 1 93 621 PHE B CA 1
ATOM 11616 C C . PHE B 1 621 ? 1.508 -103.25 -24.156 1 93 621 PHE B C 1
ATOM 11618 O O . PHE B 1 621 ? 1.643 -104.438 -23.906 1 93 621 PHE B O 1
ATOM 11625 N N . GLU B 1 622 ? 0.896 -102.875 -25.25 1 92.19 622 GLU B N 1
ATOM 11626 C CA . GLU B 1 622 ? 0.28 -103.75 -26.203 1 92.19 622 GLU B CA 1
ATOM 11627 C C . GLU B 1 622 ? 1.335 -104.562 -26.953 1 92.19 622 GLU B C 1
ATOM 11629 O O . GLU B 1 622 ? 1.111 -105.75 -27.297 1 92.19 622 GLU B O 1
ATOM 11634 N N . SER B 1 623 ? 2.439 -103.938 -27.203 1 92.31 623 SER B N 1
ATOM 11635 C CA . SER B 1 623 ? 3.545 -104.688 -27.859 1 92.31 623 SER B CA 1
ATOM 11636 C C . SER B 1 623 ? 4.094 -105.75 -26.969 1 92.31 623 SER B C 1
ATOM 11638 O O . SER B 1 623 ? 4.328 -106.875 -27.438 1 92.31 623 SER B O 1
ATOM 11640 N N . ASP B 1 624 ? 4.176 -105.5 -25.75 1 91.81 624 ASP B N 1
ATOM 11641 C CA . ASP B 1 624 ? 4.668 -106.5 -24.797 1 91.81 624 ASP B CA 1
ATOM 11642 C C . ASP B 1 624 ? 3.688 -107.625 -24.672 1 91.81 624 ASP B C 1
ATOM 11644 O O . ASP B 1 624 ? 4.102 -108.812 -24.578 1 91.81 624 ASP B O 1
ATOM 11648 N N . GLN B 1 625 ? 2.434 -107.375 -24.734 1 92.25 625 GLN B N 1
ATOM 11649 C CA . GLN B 1 625 ? 1.412 -108.375 -24.656 1 92.25 625 GLN B CA 1
ATOM 11650 C C . GLN B 1 625 ? 1.423 -109.25 -25.906 1 92.25 625 GLN B C 1
ATOM 11652 O O . GLN B 1 625 ? 1.251 -110.5 -25.797 1 92.25 625 GLN B O 1
ATOM 11657 N N . SER B 1 626 ? 1.652 -108.688 -27.062 1 92.25 626 SER B N 1
ATOM 11658 C CA . SER B 1 626 ? 1.701 -109.375 -28.312 1 92.25 626 SER B CA 1
ATOM 11659 C C . SER B 1 626 ? 2.922 -110.312 -28.375 1 92.25 626 SER B C 1
ATOM 11661 O O . SER B 1 626 ? 2.85 -111.438 -28.906 1 92.25 626 SER B O 1
ATOM 11663 N N . ILE B 1 627 ? 3.949 -109.938 -27.781 1 91.62 627 ILE B N 1
ATOM 11664 C CA . ILE B 1 627 ? 5.168 -110.75 -27.734 1 91.62 627 ILE B CA 1
ATOM 11665 C C . ILE B 1 627 ? 4.969 -111.938 -26.797 1 91.62 627 ILE B C 1
ATOM 11667 O O . ILE B 1 627 ? 5.402 -113 -27.094 1 91.62 627 ILE B O 1
ATOM 11671 N N . LEU B 1 628 ? 4.246 -111.625 -25.781 1 91.81 628 LEU B N 1
ATOM 11672 C CA . LEU B 1 628 ? 3.971 -112.688 -24.828 1 91.81 628 LEU B CA 1
ATOM 11673 C C . LEU B 1 628 ? 3.043 -113.75 -25.438 1 91.81 628 LEU B C 1
ATOM 11675 O O . LEU B 1 628 ? 3.24 -114.938 -25.25 1 91.81 628 LEU B O 1
ATOM 11679 N N . ASP B 1 629 ? 2.072 -113.25 -26.141 1 91.31 629 ASP B N 1
ATOM 11680 C CA . ASP B 1 629 ? 1.148 -114.125 -26.812 1 91.31 629 ASP B CA 1
ATOM 11681 C C . ASP B 1 629 ? 1.868 -115 -27.891 1 91.31 629 ASP B C 1
ATOM 11683 O O . ASP B 1 629 ? 1.575 -116.188 -28.062 1 91.31 629 ASP B O 1
ATOM 11687 N N . PHE B 1 630 ? 2.752 -114.375 -28.562 1 92.5 630 PHE B N 1
ATOM 11688 C CA . PHE B 1 630 ? 3.557 -115 -29.578 1 92.5 630 PHE B CA 1
ATOM 11689 C C . PHE B 1 630 ? 4.43 -116.125 -28.938 1 92.5 630 PHE B C 1
ATOM 11691 O O . PHE B 1 630 ? 4.496 -117.25 -29.438 1 92.5 630 PHE B O 1
ATOM 11698 N N . LYS B 1 631 ? 4.938 -115.938 -27.797 1 90.88 631 LYS B N 1
ATOM 11699 C CA . LYS B 1 631 ? 5.809 -116.875 -27.094 1 90.88 631 LYS B CA 1
ATOM 11700 C C . LYS B 1 631 ? 5.023 -118.062 -26.578 1 90.88 631 LYS B C 1
ATOM 11702 O O . LYS B 1 631 ? 5.508 -119.188 -26.609 1 90.88 631 LYS B O 1
ATOM 11707 N N . LYS B 1 632 ? 3.887 -117.75 -26.203 1 91 632 LYS B N 1
ATOM 11708 C CA . LYS B 1 632 ? 3.033 -118.875 -25.719 1 91 632 LYS B CA 1
ATOM 11709 C C . LYS B 1 632 ? 2.643 -119.812 -26.859 1 91 632 LYS B C 1
ATOM 11711 O O . LYS B 1 632 ? 2.625 -121 -26.672 1 91 632 LYS B O 1
ATOM 11716 N N . SER B 1 633 ? 2.396 -119.188 -28 1 90.5 633 SER B N 1
ATOM 11717 C CA . SER B 1 633 ? 2.012 -120 -29.156 1 90.5 633 SER B CA 1
ATOM 11718 C C . SER B 1 633 ? 3.195 -120.75 -29.703 1 90.5 633 SER B C 1
ATOM 11720 O O . SER B 1 633 ? 3.041 -121.938 -30.125 1 90.5 633 SER B O 1
ATOM 11722 N N . VAL B 1 634 ? 4.328 -120.25 -29.625 1 88.75 634 VAL B N 1
ATOM 11723 C CA . VAL B 1 634 ? 5.543 -120.875 -30.125 1 88.75 634 VAL B CA 1
ATOM 11724 C C . VAL B 1 634 ? 5.988 -122 -29.188 1 88.75 634 VAL B C 1
ATOM 11726 O O . VAL B 1 634 ? 6.516 -123 -29.641 1 88.75 634 VAL B O 1
ATOM 11729 N N . SER B 1 635 ? 5.699 -121.875 -27.969 1 85.56 635 SER B N 1
ATOM 11730 C CA . SER B 1 635 ? 6.121 -122.875 -26.984 1 85.56 635 SER B CA 1
ATOM 11731 C C . SER B 1 635 ? 5.34 -124.188 -27.141 1 85.56 635 SER B C 1
ATOM 11733 O O . SER B 1 635 ? 5.793 -125.25 -26.719 1 85.56 635 SER B O 1
ATOM 11735 N N . GLN B 1 636 ? 4.309 -124.188 -27.828 1 85.69 636 GLN B N 1
ATOM 11736 C CA . GLN B 1 636 ? 3.479 -125.375 -28.016 1 85.69 636 GLN B CA 1
ATOM 11737 C C . GLN B 1 636 ? 3.986 -126.188 -29.156 1 85.69 636 GLN B C 1
ATOM 11739 O O . GLN B 1 636 ? 3.568 -127.375 -29.312 1 85.69 636 GLN B O 1
ATOM 11744 N N . ILE B 1 637 ? 4.898 -125.688 -29.906 1 86.75 637 ILE B N 1
ATOM 11745 C CA . ILE B 1 637 ? 5.453 -126.438 -31.016 1 86.75 637 ILE B CA 1
ATOM 11746 C C . ILE B 1 637 ? 6.57 -127.375 -30.531 1 86.75 637 ILE B C 1
ATOM 11748 O O . ILE B 1 637 ? 7.559 -126.875 -29.953 1 86.75 637 ILE B O 1
ATOM 11752 N N . ILE B 1 638 ? 6.391 -128.75 -30.734 1 81.56 638 ILE B N 1
ATOM 11753 C CA . ILE B 1 638 ? 7.363 -129.75 -30.281 1 81.56 638 ILE B CA 1
ATOM 11754 C C . ILE B 1 638 ? 8.375 -130 -31.406 1 81.56 638 ILE B C 1
ATOM 11756 O O . ILE B 1 638 ? 8 -130.375 -32.531 1 81.56 638 ILE B O 1
ATOM 11760 N N . LEU B 1 639 ? 9.477 -129.625 -31.109 1 83.25 639 LEU B N 1
ATOM 11761 C CA . LEU B 1 639 ? 10.578 -129.875 -32.031 1 83.25 639 LEU B CA 1
ATOM 11762 C C . LEU B 1 639 ? 11.188 -131.25 -31.938 1 83.25 639 LEU B C 1
ATOM 11764 O O . LEU B 1 639 ? 11.016 -131.875 -30.922 1 83.25 639 LEU B O 1
ATOM 11768 N N . PRO B 1 640 ? 11.672 -131.625 -33.188 1 80.38 640 PRO B N 1
ATOM 11769 C CA . PRO B 1 640 ? 12.008 -131 -34.469 1 80.38 640 PRO B CA 1
ATOM 11770 C C . PRO B 1 640 ? 10.938 -131.25 -35.531 1 80.38 640 PRO B C 1
ATOM 11772 O O . PRO B 1 640 ? 10.234 -132.25 -35.5 1 80.38 640 PRO B O 1
ATOM 11775 N N . ILE B 1 641 ? 10.664 -130.5 -36.406 1 81.5 641 ILE B N 1
ATOM 11776 C CA . ILE B 1 641 ? 9.695 -130.5 -37.5 1 81.5 641 ILE B CA 1
ATOM 11777 C C . ILE B 1 641 ? 10.328 -130.125 -38.812 1 81.5 641 ILE B C 1
ATOM 11779 O O . ILE B 1 641 ? 11.422 -129.5 -38.781 1 81.5 641 ILE B O 1
ATOM 11783 N N . GLU B 1 642 ? 9.703 -130.5 -39.844 1 79.5 642 GLU B N 1
ATOM 11784 C CA . GLU B 1 642 ? 10.188 -130 -41.125 1 79.5 642 GLU B CA 1
ATOM 11785 C C . GLU B 1 642 ? 10.219 -128.5 -41.219 1 79.5 642 GLU B C 1
ATOM 11787 O O . GLU B 1 642 ? 9.297 -127.812 -40.719 1 79.5 642 GLU B O 1
ATOM 11792 N N . GLU B 1 643 ? 11.305 -127.938 -41.75 1 78.31 643 GLU B N 1
ATOM 11793 C CA . GLU B 1 643 ? 11.586 -126.5 -41.719 1 78.31 643 GLU B CA 1
ATOM 11794 C C . GLU B 1 643 ? 10.477 -125.688 -42.406 1 78.31 643 GLU B C 1
ATOM 11796 O O . GLU B 1 643 ? 10.086 -124.625 -41.969 1 78.31 643 GLU B O 1
ATOM 11801 N N . GLU B 1 644 ? 9.969 -126.188 -43.5 1 79.81 644 GLU B N 1
ATOM 11802 C CA . GLU B 1 644 ? 8.961 -125.5 -44.25 1 79.81 644 GLU B CA 1
ATOM 11803 C C . GLU B 1 644 ? 7.668 -125.375 -43.469 1 79.81 644 GLU B C 1
ATOM 11805 O O . GLU B 1 644 ? 7.027 -124.312 -43.5 1 79.81 644 GLU B O 1
ATOM 11810 N N . SER B 1 645 ? 7.457 -126.438 -42.656 1 83.12 645 SER B N 1
ATOM 11811 C CA . SER B 1 645 ? 6.242 -126.438 -41.875 1 83.12 645 SER B CA 1
ATOM 11812 C C . SER B 1 645 ? 6.402 -125.5 -40.656 1 83.12 645 SER B C 1
ATOM 11814 O O . SER B 1 645 ? 5.453 -124.812 -40.25 1 83.12 645 SER B O 1
ATOM 11816 N N . LEU B 1 646 ? 7.66 -125.5 -40.156 1 86.06 646 LEU B N 1
ATOM 11817 C CA . LEU B 1 646 ? 7.926 -124.625 -39 1 86.06 646 LEU B CA 1
ATOM 11818 C C . LEU B 1 646 ? 7.852 -123.188 -39.375 1 86.06 646 LEU B C 1
ATOM 11820 O O . LEU B 1 646 ? 7.25 -122.375 -38.656 1 86.06 646 LEU B O 1
ATOM 11824 N N . VAL B 1 647 ? 8.406 -122.75 -40.531 1 86.06 647 VAL B N 1
ATOM 11825 C CA . VAL B 1 647 ? 8.422 -121.375 -41.031 1 86.06 647 VAL B CA 1
ATOM 11826 C C . VAL B 1 647 ? 6.992 -120.938 -41.312 1 86.06 647 VAL B C 1
ATOM 11828 O O . VAL B 1 647 ? 6.629 -119.75 -41 1 86.06 647 VAL B O 1
ATOM 11831 N N . LYS B 1 648 ? 6.238 -121.812 -41.781 1 85.38 648 LYS B N 1
ATOM 11832 C CA . LYS B 1 648 ? 4.855 -121.438 -42.125 1 85.38 648 LYS B CA 1
ATOM 11833 C C . LYS B 1 648 ? 4.039 -121.188 -40.844 1 85.38 648 LYS B C 1
ATOM 11835 O O . LYS B 1 648 ? 3.291 -120.188 -40.781 1 85.38 648 LYS B O 1
ATOM 11840 N N . SER B 1 649 ? 4.27 -122.062 -39.844 1 87.31 649 SER B N 1
ATOM 11841 C CA . SER B 1 649 ? 3.525 -121.938 -38.625 1 87.31 649 SER B CA 1
ATOM 11842 C C . SER B 1 649 ? 3.957 -120.625 -37.875 1 87.31 649 SER B C 1
ATOM 11844 O O . SER B 1 649 ? 3.115 -119.875 -37.375 1 87.31 649 SER B O 1
ATOM 11846 N N . MET B 1 650 ? 5.293 -120.375 -37.906 1 89.19 650 MET B N 1
ATOM 11847 C CA . MET B 1 650 ? 5.809 -119.188 -37.219 1 89.19 650 MET B CA 1
ATOM 11848 C C . MET B 1 650 ? 5.328 -117.938 -37.906 1 89.19 650 MET B C 1
ATOM 11850 O O . MET B 1 650 ? 5.016 -116.938 -37.219 1 89.19 650 MET B O 1
ATOM 11854 N N . ASN B 1 651 ? 5.281 -117.938 -39.156 1 89.19 651 ASN B N 1
ATOM 11855 C CA . ASN B 1 651 ? 4.836 -116.75 -39.906 1 89.19 651 ASN B CA 1
ATOM 11856 C C . ASN B 1 651 ? 3.352 -116.5 -39.688 1 89.19 651 ASN B C 1
ATOM 11858 O O . ASN B 1 651 ? 2.924 -115.312 -39.656 1 89.19 651 ASN B O 1
ATOM 11862 N N . GLU B 1 652 ? 2.633 -117.5 -39.469 1 87.94 652 GLU B N 1
ATOM 11863 C CA . GLU B 1 652 ? 1.217 -117.375 -39.156 1 87.94 652 GLU B CA 1
ATOM 11864 C C . GLU B 1 652 ? 1.029 -116.688 -37.781 1 87.94 652 GLU B C 1
ATOM 11866 O O . GLU B 1 652 ? 0.177 -115.812 -37.594 1 87.94 652 GLU B O 1
ATOM 11871 N N . PHE B 1 653 ? 1.872 -117.188 -36.844 1 89.81 653 PHE B N 1
ATOM 11872 C CA . PHE B 1 653 ? 1.791 -116.562 -35.5 1 89.81 653 PHE B CA 1
ATOM 11873 C C . PHE B 1 653 ? 2.225 -115.125 -35.531 1 89.81 653 PHE B C 1
ATOM 11875 O O . PHE B 1 653 ? 1.658 -114.312 -34.812 1 89.81 653 PHE B O 1
ATOM 11882 N N . LYS B 1 654 ? 3.234 -114.938 -36.312 1 91.06 654 LYS B N 1
ATOM 11883 C CA . LYS B 1 654 ? 3.717 -113.562 -36.438 1 91.06 654 LYS B CA 1
ATOM 11884 C C . LYS B 1 654 ? 2.625 -112.625 -37 1 91.06 654 LYS B C 1
ATOM 11886 O O . LYS B 1 654 ? 2.387 -111.562 -36.438 1 91.06 654 LYS B O 1
ATOM 11891 N N . ILE B 1 655 ? 1.942 -112.938 -38.062 1 92.31 655 ILE B N 1
ATOM 11892 C CA . ILE B 1 655 ? 0.896 -112.125 -38.688 1 92.31 655 ILE B CA 1
ATOM 11893 C C . ILE B 1 655 ? -0.255 -111.938 -37.688 1 92.31 655 ILE B C 1
ATOM 11895 O O . ILE B 1 655 ? -0.837 -110.875 -37.625 1 92.31 655 ILE B O 1
ATOM 11899 N N . ARG B 1 656 ? -0.469 -113 -36.875 1 90.19 656 ARG B N 1
ATOM 11900 C CA . ARG B 1 656 ? -1.546 -112.875 -35.906 1 90.19 656 ARG B CA 1
ATOM 11901 C C . ARG B 1 656 ? -1.199 -111.875 -34.812 1 90.19 656 ARG B C 1
ATOM 11903 O O . ARG B 1 656 ? -2.053 -111.062 -34.375 1 90.19 656 ARG B O 1
ATOM 11910 N N . SER B 1 657 ? 0.06 -112 -34.375 1 90.5 657 SER B N 1
ATOM 11911 C CA . SER B 1 657 ? 0.491 -111.062 -33.344 1 90.5 657 SER B CA 1
ATOM 11912 C C . SER B 1 657 ? 0.493 -109.625 -33.844 1 90.5 657 SER B C 1
ATOM 11914 O O . SER B 1 657 ? 0.079 -108.688 -33.156 1 90.5 657 SER B O 1
ATOM 11916 N N . ILE B 1 658 ? 0.917 -109.375 -35.031 1 91.56 658 ILE B N 1
ATOM 11917 C CA . ILE B 1 658 ? 0.962 -108 -35.594 1 91.56 658 ILE B CA 1
ATOM 11918 C C . ILE B 1 658 ? -0.459 -107.5 -35.812 1 91.56 658 ILE B C 1
ATOM 11920 O O . ILE B 1 658 ? -0.739 -106.312 -35.562 1 91.56 658 ILE B O 1
ATOM 11924 N N . ASN B 1 659 ? -1.336 -108.375 -36.188 1 90.31 659 ASN B N 1
ATOM 11925 C CA . ASN B 1 659 ? -2.721 -107.938 -36.406 1 90.31 659 ASN B CA 1
ATOM 11926 C C . ASN B 1 659 ? -3.416 -107.625 -35.094 1 90.31 659 ASN B C 1
ATOM 11928 O O . ASN B 1 659 ? -4.273 -106.75 -35.031 1 90.31 659 ASN B O 1
ATOM 11932 N N . SER B 1 660 ? -3.039 -108.438 -34.125 1 89.88 660 SER B N 1
ATOM 11933 C CA . SER B 1 660 ? -3.617 -108.125 -32.812 1 89.88 660 SER B CA 1
ATOM 11934 C C . SER B 1 660 ? -3.205 -106.688 -32.344 1 89.88 660 SER B C 1
ATOM 11936 O O . SER B 1 660 ? -4.031 -105.938 -31.812 1 89.88 660 SER B O 1
ATOM 11938 N N . TYR B 1 661 ? -1.921 -106.375 -32.5 1 91.19 661 TYR B N 1
ATOM 11939 C CA . TYR B 1 661 ? -1.424 -105 -32.156 1 91.19 661 TYR B CA 1
ATOM 11940 C C . TYR B 1 661 ? -2.141 -103.938 -33 1 91.19 661 TYR B C 1
ATOM 11942 O O . TYR B 1 661 ? -2.598 -102.938 -32.438 1 91.19 661 TYR B O 1
ATOM 11950 N N . LYS B 1 662 ? -2.303 -104.062 -34.25 1 91.56 662 LYS B N 1
ATOM 11951 C CA . LYS B 1 662 ? -2.91 -103.062 -35.156 1 91.56 662 LYS B CA 1
ATOM 11952 C C . LYS B 1 662 ? -4.387 -102.875 -34.812 1 91.56 662 LYS B C 1
ATOM 11954 O O . LYS B 1 662 ? -4.891 -101.75 -34.875 1 91.56 662 LYS B O 1
ATOM 11959 N N . ASN B 1 663 ? -5.055 -104 -34.438 1 89.19 663 ASN B N 1
ATOM 11960 C CA . ASN B 1 663 ? -6.484 -103.938 -34.125 1 89.19 663 ASN B CA 1
ATOM 11961 C C . ASN B 1 663 ? -6.75 -103.188 -32.812 1 89.19 663 ASN B C 1
ATOM 11963 O O . ASN B 1 663 ? -7.684 -102.438 -32.719 1 89.19 663 ASN B O 1
ATOM 11967 N N . ARG B 1 664 ? -5.898 -103.5 -31.844 1 88.81 664 ARG B N 1
ATOM 11968 C CA . ARG B 1 664 ? -6.109 -102.875 -30.531 1 88.81 664 ARG B CA 1
ATOM 11969 C C . ARG B 1 664 ? -5.762 -101.438 -30.547 1 88.81 664 ARG B C 1
ATOM 11971 O O . ARG B 1 664 ? -6.305 -100.625 -29.75 1 88.81 664 ARG B O 1
ATOM 11978 N N . LEU B 1 665 ? -4.84 -101 -31.422 1 92.12 665 LEU B N 1
ATOM 11979 C CA . LEU B 1 665 ? -4.383 -99.625 -31.438 1 92.12 665 LEU B CA 1
ATOM 11980 C C . LEU B 1 665 ? -4.781 -98.938 -32.75 1 92.12 665 LEU B C 1
ATOM 11982 O O . LEU B 1 665 ? -4.117 -98 -33.188 1 92.12 665 LEU B O 1
ATOM 11986 N N . GLU B 1 666 ? -5.855 -99.312 -33.281 1 88.44 666 GLU B N 1
ATOM 11987 C CA . GLU B 1 666 ? -6.305 -98.812 -34.594 1 88.44 666 GLU B CA 1
ATOM 11988 C C . GLU B 1 666 ? -6.543 -97.312 -34.562 1 88.44 666 GLU B C 1
ATOM 11990 O O . GLU B 1 666 ? -6.176 -96.625 -35.5 1 88.44 666 GLU B O 1
ATOM 11995 N N . PRO B 1 667 ? -6.996 -96.75 -33.406 1 87.25 667 PRO B N 1
ATOM 11996 C CA . PRO B 1 667 ? -7.266 -95.312 -33.406 1 87.25 667 PRO B CA 1
ATOM 11997 C C . PRO B 1 667 ? -5.988 -94.5 -33.438 1 87.25 667 PRO B C 1
ATOM 11999 O O . PRO B 1 667 ? -6.012 -93.312 -33.844 1 87.25 667 PRO B O 1
ATOM 12002 N N . PHE B 1 668 ? -4.875 -95.125 -33.125 1 90.5 668 PHE B N 1
ATOM 12003 C CA . PHE B 1 668 ? -3.639 -94.375 -33 1 90.5 668 PHE B CA 1
ATOM 12004 C C . PHE B 1 668 ? -2.668 -94.75 -34.125 1 90.5 668 PHE B C 1
ATOM 12006 O O . PHE B 1 668 ? -1.459 -94.5 -33.969 1 90.5 668 PHE B O 1
ATOM 12013 N N . ARG B 1 669 ? -3.184 -95.188 -35.219 1 86.88 669 ARG B N 1
ATOM 12014 C CA . ARG B 1 669 ? -2.375 -95.688 -36.312 1 86.88 669 ARG B CA 1
ATOM 12015 C C . ARG B 1 669 ? -1.519 -94.562 -36.906 1 86.88 669 ARG B C 1
ATOM 12017 O O . ARG B 1 669 ? -0.428 -94.812 -37.406 1 86.88 669 ARG B O 1
ATOM 12024 N N . ASN B 1 670 ? -2.023 -93.312 -36.75 1 81.88 670 ASN B N 1
ATOM 12025 C CA . ASN B 1 670 ? -1.348 -92.188 -37.406 1 81.88 670 ASN B CA 1
ATOM 12026 C C . ASN B 1 670 ? -0.324 -91.562 -36.469 1 81.88 670 ASN B C 1
ATOM 12028 O O . ASN B 1 670 ? 0.358 -90.562 -36.812 1 81.88 670 ASN B O 1
ATOM 12032 N N . SER B 1 671 ? -0.119 -92.188 -35.406 1 87.56 671 SER B N 1
ATOM 12033 C CA . SER B 1 671 ? 0.816 -91.562 -34.438 1 87.56 671 SER B CA 1
ATOM 12034 C C . SER B 1 671 ? 2.225 -92.125 -34.625 1 87.56 671 SER B C 1
ATOM 12036 O O . SER B 1 671 ? 2.395 -93.312 -35.031 1 87.56 671 SER B O 1
ATOM 12038 N N . ASN B 1 672 ? 3.205 -91.312 -34.438 1 85.94 672 ASN B N 1
ATOM 12039 C CA . ASN B 1 672 ? 4.602 -91.688 -34.562 1 85.94 672 ASN B CA 1
ATOM 12040 C C . ASN B 1 672 ? 4.988 -92.75 -33.562 1 85.94 672 ASN B C 1
ATOM 12042 O O . ASN B 1 672 ? 5.789 -93.625 -33.844 1 85.94 672 ASN B O 1
ATOM 12046 N N . SER B 1 673 ? 4.371 -92.688 -32.438 1 89.31 673 SER B N 1
ATOM 12047 C CA . SER B 1 673 ? 4.66 -93.688 -31.391 1 89.31 673 SER B CA 1
ATOM 12048 C C . SER B 1 673 ? 4.141 -95.062 -31.75 1 89.31 673 SER B C 1
ATOM 12050 O O . SER B 1 673 ? 4.793 -96.062 -31.469 1 89.31 673 SER B O 1
ATOM 12052 N N . TYR B 1 674 ? 3.047 -95 -32.438 1 89.88 674 TYR B N 1
ATOM 12053 C CA . TYR B 1 674 ? 2.473 -96.25 -32.938 1 89.88 674 TYR B CA 1
ATOM 12054 C C . TYR B 1 674 ? 3.4 -96.938 -33.938 1 89.88 674 TYR B C 1
ATOM 12056 O O . TYR B 1 674 ? 3.707 -98.125 -33.812 1 89.88 674 TYR B O 1
ATOM 12064 N N . SER B 1 675 ? 3.92 -96.125 -34.844 1 88.19 675 SER B N 1
ATOM 12065 C CA . SER B 1 675 ? 4.77 -96.625 -35.906 1 88.19 675 SER B CA 1
ATOM 12066 C C . SER B 1 675 ? 6.117 -97.062 -35.375 1 88.19 675 SER B C 1
ATOM 12068 O O . SER B 1 675 ? 6.656 -98.125 -35.781 1 88.19 675 SER B O 1
ATOM 12070 N N . THR B 1 676 ? 6.594 -96.438 -34.469 1 91.5 676 THR B N 1
ATOM 12071 C CA . THR B 1 676 ? 7.891 -96.75 -33.906 1 91.5 676 THR B CA 1
ATOM 12072 C C . THR B 1 676 ? 7.809 -98.062 -33.094 1 91.5 676 THR B C 1
ATOM 12074 O O . THR B 1 676 ? 8.695 -98.875 -33.188 1 91.5 676 THR B O 1
ATOM 12077 N N . GLN B 1 677 ? 6.711 -98.25 -32.438 1 90.44 677 GLN B N 1
ATOM 12078 C CA . GLN B 1 677 ? 6.562 -99.438 -31.594 1 90.44 677 GLN B CA 1
ATOM 12079 C C . GLN B 1 677 ? 6.211 -100.688 -32.438 1 90.44 677 GLN B C 1
ATOM 12081 O O . GLN B 1 677 ? 6.578 -101.812 -32.094 1 90.44 677 GLN B O 1
ATOM 12086 N N . LEU B 1 678 ? 5.57 -100.5 -33.562 1 91.69 678 LEU B N 1
ATOM 12087 C CA . LEU B 1 678 ? 5.273 -101.562 -34.469 1 91.69 678 LEU B CA 1
ATOM 12088 C C . LEU B 1 678 ? 6.551 -102.125 -35.094 1 91.69 678 LEU B C 1
ATOM 12090 O O . LEU B 1 678 ? 6.719 -103.312 -35.219 1 91.69 678 LEU B O 1
ATOM 12094 N N . ASN B 1 679 ? 7.391 -101.188 -35.469 1 92.19 679 ASN B N 1
ATOM 12095 C CA . ASN B 1 679 ? 8.672 -101.625 -36.031 1 92.19 679 ASN B CA 1
ATOM 12096 C C . ASN B 1 679 ? 9.5 -102.375 -35 1 92.19 679 ASN B C 1
ATOM 12098 O O . ASN B 1 679 ? 10.164 -103.375 -35.344 1 92.19 679 ASN B O 1
ATOM 12102 N N . LYS B 1 680 ? 9.328 -102.062 -33.844 1 93.12 680 LYS B N 1
ATOM 12103 C CA . LYS B 1 680 ? 10.062 -102.75 -32.781 1 93.12 680 LYS B CA 1
ATOM 12104 C C . LYS B 1 680 ? 9.469 -104.125 -32.531 1 93.12 680 LYS B C 1
ATOM 12106 O O . LYS B 1 680 ? 10.203 -105.062 -32.25 1 93.12 680 LYS B O 1
ATOM 12111 N N . LEU B 1 681 ? 8.156 -104.188 -32.562 1 92.44 681 LEU B N 1
ATOM 12112 C CA . LEU B 1 681 ? 7.469 -105.438 -32.375 1 92.44 681 LEU B CA 1
ATOM 12113 C C . LEU B 1 681 ? 7.84 -106.438 -33.469 1 92.44 681 LEU B C 1
ATOM 12115 O O . LEU B 1 681 ? 8.148 -107.625 -33.188 1 92.44 681 LEU B O 1
ATOM 12119 N N . GLU B 1 682 ? 7.953 -105.938 -34.688 1 92.25 682 GLU B N 1
ATOM 12120 C CA . GLU B 1 682 ? 8.312 -106.812 -35.844 1 92.25 682 GLU B CA 1
ATOM 12121 C C . GLU B 1 682 ? 9.742 -107.312 -35.719 1 92.25 682 GLU B C 1
ATOM 12123 O O . GLU B 1 682 ? 10.016 -108.5 -35.969 1 92.25 682 GLU B O 1
ATOM 12128 N N . SER B 1 683 ? 10.555 -106.438 -35.281 1 93.44 683 SER B N 1
ATOM 12129 C CA . SER B 1 683 ? 11.953 -106.812 -35.125 1 93.44 683 SER B CA 1
ATOM 12130 C C . SER B 1 683 ? 12.109 -107.875 -34 1 93.44 683 SER B C 1
ATOM 12132 O O . SER B 1 683 ? 12.906 -108.812 -34.094 1 93.44 683 SER B O 1
ATOM 12134 N N . SER B 1 684 ? 11.305 -107.688 -33 1 93.31 684 SER B N 1
ATOM 12135 C CA . SER B 1 684 ? 11.375 -108.562 -31.859 1 93.31 684 SER B CA 1
ATOM 12136 C C . SER B 1 684 ? 10.828 -109.938 -32.219 1 93.31 684 SER B C 1
ATOM 12138 O O . SER B 1 684 ? 11.352 -111 -31.781 1 93.31 684 SER B O 1
ATOM 12140 N N . LEU B 1 685 ? 9.836 -110.062 -33.062 1 92.31 685 LEU B N 1
ATOM 12141 C CA . LEU B 1 685 ? 9.242 -111.312 -33.469 1 92.31 685 LEU B CA 1
ATOM 12142 C C . LEU B 1 685 ? 10.18 -112.062 -34.438 1 92.31 685 LEU B C 1
ATOM 12144 O O . LEU B 1 685 ? 10.312 -113.25 -34.344 1 92.31 685 LEU B O 1
ATOM 12148 N N . GLU B 1 686 ? 10.844 -111.25 -35.25 1 91.94 686 GLU B N 1
ATOM 12149 C CA . GLU B 1 686 ? 11.805 -111.875 -36.188 1 91.94 686 GLU B CA 1
ATOM 12150 C C . GLU B 1 686 ? 12.969 -112.5 -35.406 1 91.94 686 GLU B C 1
ATOM 12152 O O . GLU B 1 686 ? 13.453 -113.562 -35.781 1 91.94 686 GLU B O 1
ATOM 12157 N N . LYS B 1 687 ? 13.227 -111.938 -34.438 1 92.81 687 LYS B N 1
ATOM 12158 C CA . LYS B 1 687 ? 14.305 -112.5 -33.625 1 92.81 687 LYS B CA 1
ATOM 12159 C C . LYS B 1 687 ? 13.883 -113.75 -32.938 1 92.81 687 LYS B C 1
ATOM 12161 O O . LYS B 1 687 ? 14.672 -114.688 -32.812 1 92.81 687 LYS B O 1
ATOM 12166 N N . GLN B 1 688 ? 12.711 -113.812 -32.5 1 90.25 688 GLN B N 1
ATOM 12167 C CA . GLN B 1 688 ? 12.195 -115 -31.828 1 90.25 688 GLN B CA 1
ATOM 12168 C C . GLN B 1 688 ? 12.039 -116.125 -32.812 1 90.25 688 GLN B C 1
ATOM 12170 O O . GLN B 1 688 ? 12.266 -117.312 -32.469 1 90.25 688 GLN B O 1
ATOM 12175 N N . ILE B 1 689 ? 11.742 -115.75 -34 1 89.69 689 ILE B N 1
ATOM 12176 C CA . ILE B 1 689 ? 11.609 -116.812 -35.031 1 89.69 689 ILE B CA 1
ATOM 12177 C C . ILE B 1 689 ? 12.984 -117.375 -35.344 1 89.69 689 ILE B C 1
ATOM 12179 O O . ILE B 1 689 ? 13.133 -118.625 -35.469 1 89.69 689 ILE B O 1
ATOM 12183 N N . GLU B 1 690 ? 13.953 -116.562 -35.406 1 90 690 GLU B N 1
ATOM 12184 C CA . GLU B 1 690 ? 15.312 -117 -35.656 1 90 690 GLU B CA 1
ATOM 12185 C C . GLU B 1 690 ? 15.82 -117.875 -34.531 1 90 690 GLU B C 1
ATOM 12187 O O . GLU B 1 690 ? 16.5 -118.875 -34.781 1 90 690 GLU B O 1
ATOM 12192 N N . LEU B 1 691 ? 15.398 -117.625 -33.406 1 89.12 691 LEU B N 1
ATOM 12193 C CA . LEU B 1 691 ? 15.82 -118.438 -32.25 1 89.12 691 LEU B CA 1
ATOM 12194 C C . LEU B 1 691 ? 15.172 -119.812 -32.281 1 89.12 691 LEU B C 1
ATOM 12196 O O . LEU B 1 691 ? 15.844 -120.812 -32 1 89.12 691 LEU B O 1
ATOM 12200 N N . LYS B 1 692 ? 13.961 -119.812 -32.594 1 87.5 692 LYS B N 1
ATOM 12201 C CA . LYS B 1 692 ? 13.25 -121.125 -32.625 1 87.5 692 LYS B CA 1
ATOM 12202 C C . LYS B 1 692 ? 13.734 -122 -33.781 1 87.5 692 LYS B C 1
ATOM 12204 O O . LYS B 1 692 ? 13.812 -123.188 -33.656 1 87.5 692 LYS B O 1
ATOM 12209 N N . LEU B 1 693 ? 14.141 -121.312 -34.812 1 87.94 693 LEU B N 1
ATOM 12210 C CA . LEU B 1 693 ? 14.703 -122.062 -35.969 1 87.94 693 LEU B CA 1
ATOM 12211 C C . LEU B 1 693 ? 16.062 -122.625 -35.594 1 87.94 693 LEU B C 1
ATOM 12213 O O . LEU B 1 693 ? 16.375 -123.75 -35.969 1 87.94 693 LEU B O 1
ATOM 12217 N N . ASN B 1 694 ? 16.734 -121.938 -34.906 1 88.75 694 ASN B N 1
ATOM 12218 C CA . ASN B 1 694 ? 18.031 -122.438 -34.469 1 88.75 694 ASN B CA 1
ATOM 12219 C C . ASN B 1 694 ? 17.875 -123.562 -33.469 1 88.75 694 ASN B C 1
ATOM 12221 O O . ASN B 1 694 ? 18.672 -124.5 -33.469 1 88.75 694 ASN B O 1
ATOM 12225 N N . GLU B 1 695 ? 16.922 -123.5 -32.656 1 89.38 695 GLU B N 1
ATOM 12226 C CA . GLU B 1 695 ? 16.625 -124.562 -31.734 1 89.38 695 GLU B CA 1
ATOM 12227 C C . GLU B 1 695 ? 16.219 -125.812 -32.469 1 89.38 695 GLU B C 1
ATOM 12229 O O . GLU B 1 695 ? 16.578 -126.938 -32.062 1 89.38 695 GLU B O 1
ATOM 12234 N N . ASN B 1 696 ? 15.469 -125.688 -33.5 1 86.31 696 ASN B N 1
ATOM 12235 C CA . ASN B 1 696 ? 15.055 -126.812 -34.344 1 86.31 696 ASN B CA 1
ATOM 12236 C C . ASN B 1 696 ? 16.25 -127.5 -35 1 86.31 696 ASN B C 1
ATOM 12238 O O . ASN B 1 696 ? 16.312 -128.75 -35.062 1 86.31 696 ASN B O 1
ATOM 12242 N N . VAL B 1 697 ? 17.172 -126.75 -35.406 1 85.88 697 VAL B N 1
ATOM 12243 C CA . VAL B 1 697 ? 18.391 -127.312 -36.031 1 85.88 697 VAL B CA 1
ATOM 12244 C C . VAL B 1 697 ? 19.219 -128 -34.969 1 85.88 697 VAL B C 1
ATOM 12246 O O . VAL B 1 697 ? 19.734 -129.125 -35.25 1 85.88 697 VAL B O 1
ATOM 12249 N N . THR B 1 698 ? 19.234 -127.5 -33.844 1 87.88 698 THR B N 1
ATOM 12250 C CA . THR B 1 698 ? 20 -128.125 -32.781 1 87.88 698 THR B CA 1
ATOM 12251 C C . THR B 1 698 ? 19.359 -129.5 -32.375 1 87.88 698 THR B C 1
ATOM 12253 O O . THR B 1 698 ? 20.047 -130.5 -32.125 1 87.88 698 THR B O 1
ATOM 12256 N N . GLN B 1 699 ? 18.125 -129.5 -32.281 1 85.56 699 GLN B N 1
ATOM 12257 C CA . GLN B 1 699 ? 17.422 -130.75 -31.875 1 85.56 699 GLN B CA 1
ATOM 12258 C C . GLN B 1 699 ? 17.547 -131.75 -32.969 1 85.56 699 GLN B C 1
ATOM 12260 O O . GLN B 1 699 ? 17.688 -133 -32.656 1 85.56 699 GLN B O 1
ATOM 12265 N N . MET B 1 700 ? 17.469 -131.375 -34.156 1 86.12 700 MET B N 1
ATOM 12266 C CA . MET B 1 700 ? 17.641 -132.25 -35.25 1 86.12 700 MET B CA 1
ATOM 12267 C C . MET B 1 700 ? 19.047 -132.875 -35.312 1 86.12 700 MET B C 1
ATOM 12269 O O . MET B 1 700 ? 19.266 -134 -35.688 1 86.12 700 MET B O 1
ATOM 12273 N N . LYS B 1 701 ? 19.969 -132.125 -35 1 86.25 701 LYS B N 1
ATOM 12274 C CA . LYS B 1 701 ? 21.359 -132.625 -34.906 1 86.25 701 LYS B CA 1
ATOM 12275 C C . LYS B 1 701 ? 21.516 -133.625 -33.812 1 86.25 701 LYS B C 1
ATOM 12277 O O . LYS B 1 701 ? 22.266 -134.625 -34 1 86.25 701 LYS B O 1
ATOM 12282 N N . TRP B 1 702 ? 20.781 -133.5 -32.844 1 83.19 702 TRP B N 1
ATOM 12283 C CA . TRP B 1 702 ? 20.859 -134.5 -31.766 1 83.19 702 TRP B CA 1
ATOM 12284 C C . TRP B 1 702 ? 20.297 -135.75 -32.188 1 83.19 702 TRP B C 1
ATOM 12286 O O . TRP B 1 702 ? 20.812 -136.875 -31.781 1 83.19 702 TRP B O 1
ATOM 12296 N N . ILE B 1 703 ? 19.375 -135.75 -32.969 1 83.5 703 ILE B N 1
ATOM 12297 C CA . ILE B 1 703 ? 18.734 -137 -33.438 1 83.5 703 ILE B CA 1
ATOM 12298 C C . ILE B 1 703 ? 19.703 -137.75 -34.344 1 83.5 703 ILE B C 1
ATOM 12300 O O . ILE B 1 703 ? 19.781 -139 -34.281 1 83.5 703 ILE B O 1
ATOM 12304 N N . VAL B 1 704 ? 20.578 -137.125 -35.094 1 85.25 704 VAL B N 1
ATOM 12305 C CA . VAL B 1 704 ? 21.484 -137.75 -36.031 1 85.25 704 VAL B CA 1
ATOM 12306 C C . VAL B 1 704 ? 22.906 -137.75 -35.5 1 85.25 704 VAL B C 1
ATOM 12308 O O . VAL B 1 704 ? 23.859 -137.875 -36.25 1 85.25 704 VAL B O 1
ATOM 12311 N N . MET B 1 705 ? 23.094 -137.5 -34.312 1 85.25 705 MET B N 1
ATOM 12312 C CA . MET B 1 705 ? 24.391 -137.25 -33.656 1 85.25 705 MET B CA 1
ATOM 12313 C C . MET B 1 705 ? 25.281 -138.5 -33.812 1 85.25 705 MET B C 1
ATOM 12315 O O . MET B 1 705 ? 26.5 -138.375 -33.969 1 85.25 705 MET B O 1
ATOM 12319 N N . GLU B 1 706 ? 24.641 -139.75 -33.812 1 81.06 706 GLU B N 1
ATOM 12320 C CA . GLU B 1 706 ? 25.422 -141 -33.938 1 81.06 706 GLU B CA 1
ATOM 12321 C C . GLU B 1 706 ? 26.078 -141.125 -35.281 1 81.06 706 GLU B C 1
ATOM 12323 O O . GLU B 1 706 ? 27.266 -141.375 -35.406 1 81.06 706 GLU B O 1
ATOM 12328 N N . SER B 1 707 ? 25.281 -140.75 -36.25 1 85.06 707 SER B N 1
ATOM 12329 C CA . SER B 1 707 ? 25.797 -140.75 -37.625 1 85.06 707 SER B CA 1
ATOM 12330 C C . SER B 1 707 ? 26.844 -139.75 -37.844 1 85.06 707 SER B C 1
ATOM 12332 O O . SER B 1 707 ? 27.844 -139.875 -38.531 1 85.06 707 SER B O 1
ATOM 12334 N N . LEU B 1 708 ? 26.703 -138.5 -37.219 1 84.56 708 LEU B N 1
ATOM 12335 C CA . LEU B 1 708 ? 27.625 -137.375 -37.375 1 84.56 708 LEU B CA 1
ATOM 12336 C C . LEU B 1 708 ? 28.906 -137.625 -36.594 1 84.56 708 LEU B C 1
ATOM 12338 O O . LEU B 1 708 ? 29.969 -137.25 -36.969 1 84.56 708 LEU B O 1
ATOM 12342 N N . ASP B 1 709 ? 28.734 -138.5 -35.562 1 82.19 709 ASP B N 1
ATOM 12343 C CA . ASP B 1 709 ? 29.906 -138.75 -34.781 1 82.19 709 ASP B CA 1
ATOM 12344 C C . ASP B 1 709 ? 30.828 -139.75 -35.531 1 82.19 709 ASP B C 1
ATOM 12346 O O . ASP B 1 709 ? 32.062 -139.75 -35.406 1 82.19 709 ASP B O 1
ATOM 12350 N N . THR B 1 710 ? 30.203 -140.625 -36.219 1 88.5 710 THR B N 1
ATOM 12351 C CA . THR B 1 710 ? 30.984 -141.5 -37.062 1 88.5 710 THR B CA 1
ATOM 12352 C C . THR B 1 710 ? 31.766 -140.75 -38.125 1 88.5 710 THR B C 1
ATOM 12354 O O . THR B 1 710 ? 32.938 -141 -38.406 1 88.5 710 THR B O 1
ATOM 12357 N N . VAL B 1 711 ? 31.094 -139.75 -38.594 1 87.38 711 VAL B N 1
ATOM 12358 C CA . VAL B 1 711 ? 31.75 -138.875 -39.594 1 87.38 711 VAL B CA 1
ATOM 12359 C C . VAL B 1 711 ? 32.844 -138 -38.938 1 87.38 711 VAL B C 1
ATOM 12361 O O . VAL B 1 711 ? 33.906 -137.875 -39.531 1 87.38 711 VAL B O 1
ATOM 12364 N N . ARG B 1 712 ? 32.719 -137.75 -37.781 1 86.94 712 ARG B N 1
ATOM 12365 C CA . ARG B 1 712 ? 33.688 -136.875 -37.031 1 86.94 712 ARG B CA 1
ATOM 12366 C C . ARG B 1 712 ? 34.969 -137.75 -36.781 1 86.94 712 ARG B C 1
ATOM 12368 O O . ARG B 1 712 ? 36.062 -137.25 -37 1 86.94 712 ARG B O 1
ATOM 12375 N N . VAL B 1 713 ? 34.75 -139 -36.531 1 82.31 713 VAL B N 1
ATOM 12376 C CA . VAL B 1 713 ? 35.906 -139.875 -36.25 1 82.31 713 VAL B CA 1
ATOM 12377 C C . VAL B 1 713 ? 36.656 -140.125 -37.562 1 82.31 713 VAL B C 1
ATOM 12379 O O . VAL B 1 713 ? 37.875 -140.125 -37.594 1 82.31 713 VAL B O 1
ATOM 12382 N N . MET B 1 714 ? 35.875 -140.25 -38.406 1 86.62 714 MET B N 1
ATOM 12383 C CA . MET B 1 714 ? 36.469 -140.625 -39.719 1 86.62 714 MET B CA 1
ATOM 12384 C C . MET B 1 714 ? 37.25 -139.375 -40.25 1 86.62 714 MET B C 1
ATOM 12386 O O . MET B 1 714 ? 38.375 -139.5 -40.75 1 86.62 714 MET B O 1
ATOM 12390 N N . MET B 1 715 ? 36.688 -138.25 -40.062 1 83.88 715 MET B N 1
ATOM 12391 C CA . MET B 1 715 ? 37.281 -137 -40.625 1 83.88 715 MET B CA 1
ATOM 12392 C C . MET B 1 715 ? 38.5 -136.5 -39.781 1 83.88 715 MET B C 1
ATOM 12394 O O . MET B 1 715 ? 39.438 -136 -40.312 1 83.88 715 MET B O 1
ATOM 12398 N N . ILE B 1 716 ? 38.5 -137 -38.594 1 81.56 716 ILE B N 1
ATOM 12399 C CA . ILE B 1 716 ? 39.625 -136.625 -37.719 1 81.56 716 ILE B CA 1
ATOM 12400 C C . ILE B 1 716 ? 40.844 -137.5 -38.094 1 81.56 716 ILE B C 1
ATOM 12402 O O . ILE B 1 716 ? 41.969 -137 -38.125 1 81.56 716 ILE B O 1
ATOM 12406 N N . SER B 1 717 ? 40.531 -138.75 -38.5 1 81.06 717 SER B N 1
ATOM 12407 C CA . SER B 1 717 ? 41.625 -139.625 -38.906 1 81.06 717 SER B CA 1
ATOM 12408 C C . SER B 1 717 ? 42.188 -139.25 -40.25 1 81.06 717 SER B C 1
ATOM 12410 O O . SER B 1 717 ? 43.375 -139.5 -40.531 1 81.06 717 SER B O 1
ATOM 12412 N N . ARG B 1 718 ? 41.5 -138.5 -41 1 81.75 718 ARG B N 1
ATOM 12413 C CA . ARG B 1 718 ? 41.969 -138.125 -42.344 1 81.75 718 ARG B CA 1
ATOM 12414 C C . ARG B 1 718 ? 42.438 -136.75 -42.406 1 81.75 718 ARG B C 1
ATOM 12416 O O . ARG B 1 718 ? 42.75 -136.25 -43.5 1 81.75 718 ARG B O 1
ATOM 12423 N N . THR B 1 719 ? 42.438 -136 -41.375 1 80.44 719 THR B N 1
ATOM 12424 C CA . THR B 1 719 ? 42.812 -134.625 -41.312 1 80.44 719 THR B CA 1
ATOM 12425 C C . THR B 1 719 ? 44.188 -134.375 -41.906 1 80.44 719 THR B C 1
ATOM 12427 O O . THR B 1 719 ? 44.438 -133.375 -42.625 1 80.44 719 THR B O 1
ATOM 12430 N N . PRO B 1 720 ? 45.156 -135.5 -41.812 1 75.88 720 PRO B N 1
ATOM 12431 C CA . PRO B 1 720 ? 46.5 -135.25 -42.344 1 75.88 720 PRO B CA 1
ATOM 12432 C C . PRO B 1 720 ? 46.562 -135.25 -43.844 1 75.88 720 PRO B C 1
ATOM 12434 O O . PRO B 1 720 ? 47.5 -134.75 -44.469 1 75.88 720 PRO B O 1
ATOM 12437 N N . ILE B 1 721 ? 45.594 -135.625 -44.469 1 76.94 721 ILE B N 1
ATOM 12438 C CA . ILE B 1 721 ? 45.625 -135.75 -45.906 1 76.94 721 ILE B CA 1
ATOM 12439 C C . ILE B 1 721 ? 45.156 -134.5 -46.594 1 76.94 721 ILE B C 1
ATOM 12441 O O . ILE B 1 721 ? 45.406 -134.25 -47.781 1 76.94 721 ILE B O 1
ATOM 12445 N N . PHE B 1 722 ? 44.625 -133.625 -45.781 1 79.06 722 PHE B N 1
ATOM 12446 C CA . PHE B 1 722 ? 44.094 -132.375 -46.406 1 79.06 722 PHE B CA 1
ATOM 12447 C C . PHE B 1 722 ? 44.906 -131.125 -46.062 1 79.06 722 PHE B C 1
ATOM 12449 O O . PHE B 1 722 ? 45.344 -131 -44.906 1 79.06 722 PHE B O 1
ATOM 12456 N N . TRP B 1 723 ? 45.125 -130.375 -47.031 1 67.88 723 TRP B N 1
ATOM 12457 C CA . TRP B 1 723 ? 45.875 -129.125 -46.812 1 67.88 723 TRP B CA 1
ATOM 12458 C C . TRP B 1 723 ? 44.969 -127.938 -46.719 1 67.88 723 TRP B C 1
ATOM 12460 O O . TRP B 1 723 ? 45.25 -127 -45.938 1 67.88 723 TRP B O 1
ATOM 12470 N N . PHE B 1 724 ? 43.906 -127.938 -47.531 1 75.5 724 PHE B N 1
ATOM 12471 C CA . PHE B 1 724 ? 43.062 -126.75 -47.594 1 75.5 724 PHE B CA 1
ATOM 12472 C C . PHE B 1 724 ? 41.75 -127 -46.875 1 75.5 724 PHE B C 1
ATOM 12474 O O . PHE B 1 724 ? 41.156 -128.125 -46.938 1 75.5 724 PHE B O 1
ATOM 12481 N N . GLN B 1 725 ? 41.219 -125.875 -46.188 1 80 725 GLN B N 1
ATOM 12482 C CA . GLN B 1 725 ? 40 -125.875 -45.406 1 80 725 GLN B CA 1
ATOM 12483 C C . GLN B 1 725 ? 38.781 -126.25 -46.281 1 80 725 GLN B C 1
ATOM 12485 O O . GLN B 1 725 ? 37.906 -127 -45.875 1 80 725 GLN B O 1
ATOM 12490 N N . HIS B 1 726 ? 38.75 -125.75 -47.438 1 78.44 726 HIS B N 1
ATOM 12491 C CA . HIS B 1 726 ? 37.594 -125.938 -48.312 1 78.44 726 HIS B CA 1
ATOM 12492 C C . HIS B 1 726 ? 37.438 -127.375 -48.781 1 78.44 726 HIS B C 1
ATOM 12494 O O . HIS B 1 726 ? 36.344 -127.875 -48.844 1 78.44 726 HIS B O 1
ATOM 12500 N N . SER B 1 727 ? 38.531 -128 -49.031 1 77.75 727 SER B N 1
ATOM 12501 C CA . SER B 1 727 ? 38.469 -129.375 -49.438 1 77.75 727 SER B CA 1
ATOM 12502 C C . SER B 1 727 ? 38.062 -130.25 -48.312 1 77.75 727 SER B C 1
ATOM 12504 O O . SER B 1 727 ? 37.312 -131.25 -48.5 1 77.75 727 SER B O 1
ATOM 12506 N N . TYR B 1 728 ? 38.469 -130 -47.219 1 83.31 728 TYR B N 1
ATOM 12507 C CA . TYR B 1 728 ? 38.094 -130.75 -46.031 1 83.31 728 TYR B CA 1
ATOM 12508 C C . TYR B 1 728 ? 36.594 -130.5 -45.719 1 83.31 728 TYR B C 1
ATOM 12510 O O . TYR B 1 728 ? 35.906 -131.5 -45.438 1 83.31 728 TYR B O 1
ATOM 12518 N N . GLU B 1 729 ? 36.156 -129.375 -45.844 1 81.88 729 GLU B N 1
ATOM 12519 C CA . GLU B 1 729 ? 34.75 -129 -45.594 1 81.88 729 GLU B CA 1
ATOM 12520 C C . GLU B 1 729 ? 33.844 -129.75 -46.625 1 81.88 729 GLU B C 1
ATOM 12522 O O . GLU B 1 729 ? 32.781 -130.25 -46.25 1 81.88 729 GLU B O 1
ATOM 12527 N N . ASN B 1 730 ? 34.25 -129.75 -47.781 1 81.88 730 ASN B N 1
ATOM 12528 C CA . ASN B 1 730 ? 33.438 -130.375 -48.812 1 81.88 730 ASN B CA 1
ATOM 12529 C C . ASN B 1 730 ? 33.375 -132 -48.656 1 81.88 730 ASN B C 1
ATOM 12531 O O . ASN B 1 730 ? 32.344 -132.5 -48.875 1 81.88 730 ASN B O 1
ATOM 12535 N N . GLU B 1 731 ? 34.5 -132.5 -48.25 1 82.94 731 GLU B N 1
ATOM 12536 C CA . GLU B 1 731 ? 34.469 -133.875 -48 1 82.94 731 GLU B CA 1
ATOM 12537 C C . GLU B 1 731 ? 33.625 -134.25 -46.75 1 82.94 731 GLU B C 1
ATOM 12539 O O . GLU B 1 731 ? 32.875 -135.25 -46.75 1 82.94 731 GLU B O 1
ATOM 12544 N N . ALA B 1 732 ? 33.812 -133.5 -45.75 1 85.06 732 ALA B N 1
ATOM 12545 C CA . ALA B 1 732 ? 33 -133.625 -44.562 1 85.06 732 ALA B CA 1
ATOM 12546 C C . ALA B 1 732 ? 31.5 -133.5 -44.875 1 85.06 732 ALA B C 1
ATOM 12548 O O . ALA B 1 732 ? 30.688 -134.25 -44.344 1 85.06 732 ALA B O 1
ATOM 12549 N N . TYR B 1 733 ? 31.141 -132.625 -45.688 1 84.69 733 TYR B N 1
ATOM 12550 C CA . TYR B 1 733 ? 29.766 -132.375 -46.094 1 84.69 733 TYR B CA 1
ATOM 12551 C C . TYR B 1 733 ? 29.203 -133.625 -46.875 1 84.69 733 TYR B C 1
ATOM 12553 O O . TYR B 1 733 ? 28.094 -134 -46.594 1 84.69 733 TYR B O 1
ATOM 12561 N N . ARG B 1 734 ? 29.969 -134.125 -47.688 1 82.94 734 ARG B N 1
ATOM 12562 C CA . ARG B 1 734 ? 29.547 -135.25 -48.531 1 82.94 734 ARG B CA 1
ATOM 12563 C C . ARG B 1 734 ? 29.375 -136.5 -47.688 1 82.94 734 ARG B C 1
ATOM 12565 O O . ARG B 1 734 ? 28.391 -137.25 -47.812 1 82.94 734 ARG B O 1
ATOM 12572 N N . GLU B 1 735 ? 30.297 -136.75 -46.906 1 86.62 735 GLU B N 1
ATOM 12573 C CA . GLU B 1 735 ? 30.203 -137.875 -46.062 1 86.62 735 GLU B CA 1
ATOM 12574 C C . GLU B 1 735 ? 29.047 -137.75 -45.062 1 86.62 735 GLU B C 1
ATOM 12576 O O . GLU B 1 735 ? 28.359 -138.75 -44.812 1 86.62 735 GLU B O 1
ATOM 12581 N N . ALA B 1 736 ? 28.891 -136.625 -44.531 1 86.69 736 ALA B N 1
ATOM 12582 C CA . ALA B 1 736 ? 27.766 -136.375 -43.625 1 86.69 736 ALA B CA 1
ATOM 12583 C C . ALA B 1 736 ? 26.438 -136.5 -44.344 1 86.69 736 ALA B C 1
ATOM 12585 O O . ALA B 1 736 ? 25.484 -137.125 -43.812 1 86.69 736 ALA B O 1
ATOM 12586 N N . GLU B 1 737 ? 26.297 -136 -45.469 1 85.25 737 GLU B N 1
ATOM 12587 C CA . GLU B 1 737 ? 25.062 -136 -46.25 1 85.25 737 GLU B CA 1
ATOM 12588 C C . GLU B 1 737 ? 24.672 -137.5 -46.625 1 85.25 737 GLU B C 1
ATOM 12590 O O . GLU B 1 737 ? 23.5 -137.875 -46.562 1 85.25 737 GLU B O 1
ATOM 12595 N N . LYS B 1 738 ? 25.656 -138.25 -46.938 1 82.5 738 LYS B N 1
ATOM 12596 C CA . LYS B 1 738 ? 25.422 -139.625 -47.312 1 82.5 738 LYS B CA 1
ATOM 12597 C C . LYS B 1 738 ? 24.859 -140.5 -46.125 1 82.5 738 LYS B C 1
ATOM 12599 O O . LYS B 1 738 ? 23.984 -141.375 -46.312 1 82.5 738 LYS B O 1
ATOM 12604 N N . ARG B 1 739 ? 25.172 -140.125 -45.062 1 84.94 739 ARG B N 1
ATOM 12605 C CA . ARG B 1 739 ? 24.781 -140.875 -43.906 1 84.94 739 ARG B CA 1
ATOM 12606 C C . ARG B 1 739 ? 23.469 -140.375 -43.312 1 84.94 739 ARG B C 1
ATOM 12608 O O . ARG B 1 739 ? 22.75 -141.125 -42.656 1 84.94 739 ARG B O 1
ATOM 12615 N N . ILE B 1 740 ? 23.188 -139.125 -43.594 1 84.5 740 ILE B N 1
ATOM 12616 C CA . ILE B 1 740 ? 22.016 -138.5 -42.906 1 84.5 740 ILE B CA 1
ATOM 12617 C C . ILE B 1 740 ? 20.891 -138.25 -43.906 1 84.5 740 ILE B C 1
ATOM 12619 O O . ILE B 1 740 ? 19.766 -138 -43.5 1 84.5 740 ILE B O 1
ATOM 12623 N N . ILE B 1 741 ? 20.969 -138.5 -45.125 1 82 741 ILE B N 1
ATOM 12624 C CA . ILE B 1 741 ? 20.016 -138.25 -46.188 1 82 741 ILE B CA 1
ATOM 12625 C C . ILE B 1 741 ? 18.719 -139 -45.938 1 82 741 ILE B C 1
ATOM 12627 O O . ILE B 1 741 ? 17.625 -138.5 -46.219 1 82 741 ILE B O 1
ATOM 12631 N N . ASP B 1 742 ? 18.766 -140.125 -45.312 1 78.44 742 ASP B N 1
ATOM 12632 C CA . ASP B 1 742 ? 17.578 -141 -45.094 1 78.44 742 ASP B CA 1
ATOM 12633 C C . ASP B 1 742 ? 16.812 -140.5 -43.844 1 78.44 742 ASP B C 1
ATOM 12635 O O . ASP B 1 742 ? 15.625 -140.75 -43.688 1 78.44 742 ASP B O 1
ATOM 12639 N N . LYS B 1 743 ? 17.484 -139.875 -42.969 1 80.69 743 LYS B N 1
ATOM 12640 C CA . LYS B 1 743 ? 16.859 -139.5 -41.719 1 80.69 743 LYS B CA 1
ATOM 12641 C C . LYS B 1 743 ? 16.281 -138.125 -41.781 1 80.69 743 LYS B C 1
ATOM 12643 O O . LYS B 1 743 ? 15.32 -137.75 -41.062 1 80.69 743 LYS B O 1
ATOM 12648 N N . ILE B 1 744 ? 16.938 -137.25 -42.594 1 83.69 744 ILE B N 1
ATOM 12649 C CA . ILE B 1 744 ? 16.438 -135.875 -42.781 1 83.69 744 ILE B CA 1
ATOM 12650 C C . ILE B 1 744 ? 16.047 -135.75 -44.25 1 83.69 744 ILE B C 1
ATOM 12652 O O . ILE B 1 744 ? 16.922 -135.5 -45.094 1 83.69 744 ILE B O 1
ATOM 12656 N N . LYS B 1 745 ? 14.781 -135.625 -44.5 1 77.06 745 LYS B N 1
ATOM 12657 C CA . LYS B 1 745 ? 14.289 -135.5 -45.875 1 77.06 745 LYS B CA 1
ATOM 12658 C C . LYS B 1 745 ? 14.391 -134.125 -46.469 1 77.06 745 LYS B C 1
ATOM 12660 O O . LYS B 1 745 ? 14.672 -134 -47.656 1 77.06 745 LYS B O 1
ATOM 12665 N N . SER B 1 746 ? 14.414 -133.375 -45.656 1 78 746 SER B N 1
ATOM 12666 C CA . SER B 1 746 ? 14.445 -132 -46.156 1 78 746 SER B CA 1
ATOM 12667 C C . SER B 1 746 ? 15.867 -131.5 -46.406 1 78 746 SER B C 1
ATOM 12669 O O . SER B 1 746 ? 16.719 -131.5 -45.531 1 78 746 SER B O 1
ATOM 12671 N N . LYS B 1 747 ? 16.047 -131 -47.656 1 78.69 747 LYS B N 1
ATOM 12672 C CA . LYS B 1 747 ? 17.406 -130.625 -48.062 1 78.69 747 LYS B CA 1
ATOM 12673 C C . LYS B 1 747 ? 17.859 -129.375 -47.312 1 78.69 747 LYS B C 1
ATOM 12675 O O . LYS B 1 747 ? 18.969 -129.375 -46.781 1 78.69 747 LYS B O 1
ATOM 12680 N N . PRO B 1 748 ? 17.062 -128.5 -47.156 1 80 748 PRO B N 1
ATOM 12681 C CA . PRO B 1 748 ? 17.547 -127.25 -46.469 1 80 748 PRO B CA 1
ATOM 12682 C C . PRO B 1 748 ? 17.891 -127.5 -45 1 80 748 PRO B C 1
ATOM 12684 O O . PRO B 1 748 ? 18.875 -126.938 -44.5 1 80 748 PRO B O 1
ATOM 12687 N N . LEU B 1 749 ? 17.234 -128.25 -44.438 1 86.38 749 LEU B N 1
ATOM 12688 C CA . LEU B 1 749 ? 17.484 -128.625 -43.031 1 86.38 749 LEU B CA 1
ATOM 12689 C C . LEU B 1 749 ? 18.75 -129.5 -42.906 1 86.38 749 LEU B C 1
ATOM 12691 O O . LEU B 1 749 ? 19.547 -129.25 -41.969 1 86.38 749 LEU B O 1
ATOM 12695 N N . ARG B 1 750 ? 18.844 -130.5 -43.844 1 86.25 750 ARG B N 1
ATOM 12696 C CA . ARG B 1 750 ? 20.047 -131.25 -43.844 1 86.25 750 ARG B CA 1
ATOM 12697 C C . ARG B 1 750 ? 21.312 -130.5 -44 1 86.25 750 ARG B C 1
ATOM 12699 O O . ARG B 1 750 ? 22.297 -130.625 -43.281 1 86.25 750 ARG B O 1
ATOM 12706 N N . ASP B 1 751 ? 21.078 -129.375 -44.781 1 83.5 751 ASP B N 1
ATOM 12707 C CA . ASP B 1 751 ? 22.203 -128.5 -45.062 1 83.5 751 ASP B CA 1
ATOM 12708 C C . ASP B 1 751 ? 22.547 -127.625 -43.812 1 83.5 751 ASP B C 1
ATOM 12710 O O . ASP B 1 751 ? 23.719 -127.5 -43.469 1 83.5 751 ASP B O 1
ATOM 12714 N N . LYS B 1 752 ? 21.703 -127.312 -43.125 1 86.94 752 LYS B N 1
ATOM 12715 C CA . LYS B 1 752 ? 21.938 -126.5 -41.938 1 86.94 752 LYS B CA 1
ATOM 12716 C C . LYS B 1 752 ? 22.531 -127.312 -40.812 1 86.94 752 LYS B C 1
ATOM 12718 O O . LYS B 1 752 ? 23.391 -126.875 -40.094 1 86.94 752 LYS B O 1
ATOM 12723 N N . VAL B 1 753 ? 22.094 -128.5 -40.688 1 84.75 753 VAL B N 1
ATOM 12724 C CA . VAL B 1 753 ? 22.578 -129.375 -39.656 1 84.75 753 VAL B CA 1
ATOM 12725 C C . VAL B 1 753 ? 24.047 -129.75 -39.906 1 84.75 753 VAL B C 1
ATOM 12727 O O . VAL B 1 753 ? 24.875 -129.625 -39 1 84.75 753 VAL B O 1
ATOM 12730 N N . ILE B 1 754 ? 24.281 -130 -41.188 1 87.44 754 ILE B N 1
ATOM 12731 C CA . ILE B 1 754 ? 25.656 -130.375 -41.562 1 87.44 754 ILE B CA 1
ATOM 12732 C C . ILE B 1 754 ? 26.578 -129.125 -41.375 1 87.44 754 ILE B C 1
ATOM 12734 O O . ILE B 1 754 ? 27.672 -129.25 -40.844 1 87.44 754 ILE B O 1
ATOM 12738 N N . LYS B 1 755 ? 26.062 -128 -41.719 1 85.62 755 LYS B N 1
ATOM 12739 C CA . LYS B 1 755 ? 26.859 -126.812 -41.594 1 85.62 755 LYS B CA 1
ATOM 12740 C C . LYS B 1 755 ? 27.141 -126.5 -40.125 1 85.62 755 LYS B C 1
ATOM 12742 O O . LYS B 1 755 ? 28.25 -126.125 -39.75 1 85.62 755 LYS B O 1
ATOM 12747 N N . GLN B 1 756 ? 26.234 -126.812 -39.344 1 86.5 756 GLN B N 1
ATOM 12748 C CA . GLN B 1 756 ? 26.422 -126.562 -37.906 1 86.5 756 GLN B CA 1
ATOM 12749 C C . GLN B 1 756 ? 27.391 -127.625 -37.312 1 86.5 756 GLN B C 1
ATOM 12751 O O . GLN B 1 756 ? 28.188 -127.25 -36.438 1 86.5 756 GLN B O 1
ATOM 12756 N N . PHE B 1 757 ? 27.266 -128.75 -37.906 1 84.75 757 PHE B N 1
ATOM 12757 C CA . PHE B 1 757 ? 28.156 -129.875 -37.469 1 84.75 757 PHE B CA 1
ATOM 12758 C C . PHE B 1 757 ? 29.594 -129.5 -37.875 1 84.75 757 PHE B C 1
ATOM 12760 O O . PHE B 1 757 ? 30.5 -129.625 -37.031 1 84.75 757 PHE B O 1
ATOM 12767 N N . ILE B 1 758 ? 29.734 -129 -38.938 1 85.88 758 ILE B N 1
ATOM 12768 C CA . ILE B 1 758 ? 31.078 -128.75 -39.406 1 85.88 758 ILE B CA 1
ATOM 12769 C C . ILE B 1 758 ? 31.656 -127.562 -38.656 1 85.88 758 ILE B C 1
ATOM 12771 O O . ILE B 1 758 ? 32.812 -127.625 -38.219 1 85.88 758 ILE B O 1
ATOM 12775 N N . ASN B 1 759 ? 3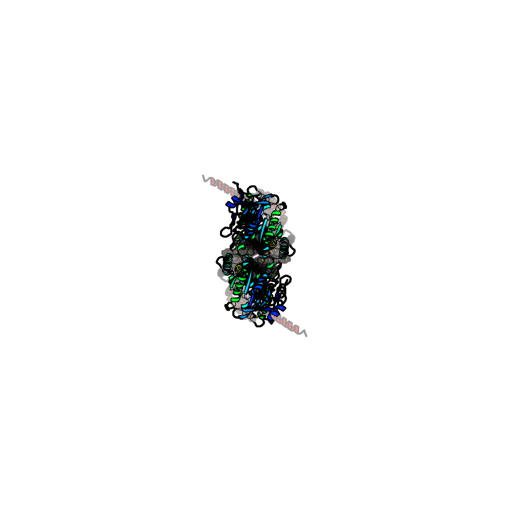0.828 -126.625 -38.406 1 82.69 759 ASN B N 1
ATOM 12776 C CA . ASN B 1 759 ? 31.297 -125.375 -37.812 1 82.69 759 ASN B CA 1
ATOM 12777 C C . ASN B 1 759 ? 31.516 -125.5 -36.312 1 82.69 759 ASN B C 1
ATOM 12779 O O . ASN B 1 759 ? 32.375 -124.875 -35.75 1 82.69 759 ASN B O 1
ATOM 12783 N N . ASN B 1 760 ? 30.844 -126.438 -35.656 1 83.5 760 ASN B N 1
ATOM 12784 C CA . ASN B 1 760 ? 30.922 -126.562 -34.219 1 83.5 760 ASN B CA 1
ATOM 12785 C C . ASN B 1 760 ? 31.766 -127.75 -33.781 1 83.5 760 ASN B C 1
ATOM 12787 O O . ASN B 1 760 ? 32.625 -127.688 -32.938 1 83.5 760 ASN B O 1
ATOM 12791 N N . ASP B 1 761 ? 31.578 -128.875 -34.469 1 79.31 761 ASP B N 1
ATOM 12792 C CA . ASP B 1 761 ? 32.188 -130.125 -34 1 79.31 761 ASP B CA 1
ATOM 12793 C C . ASP B 1 761 ? 33.562 -130.375 -34.688 1 79.31 761 ASP B C 1
ATOM 12795 O O . ASP B 1 761 ? 34.406 -131.125 -34.156 1 79.31 761 ASP B O 1
ATOM 12799 N N . LEU B 1 762 ? 33.75 -129.875 -35.75 1 83.31 762 LEU B N 1
ATOM 12800 C CA . LEU B 1 762 ? 35.031 -130 -36.438 1 83.31 762 LEU B CA 1
ATOM 12801 C C . LEU B 1 762 ? 35.781 -128.75 -36.438 1 83.31 762 LEU B C 1
ATOM 12803 O O . LEU B 1 762 ? 36.688 -128.5 -37.281 1 83.31 762 LEU B O 1
ATOM 12807 N N . LYS B 1 763 ? 35.469 -127.875 -35.656 1 81.12 763 LYS B N 1
ATOM 12808 C CA . LYS B 1 763 ? 36.031 -126.5 -35.625 1 81.12 763 LYS B CA 1
ATOM 12809 C C . LYS B 1 763 ? 37.531 -126.562 -35.344 1 81.12 763 LYS B C 1
ATOM 12811 O O . LYS B 1 763 ? 38.312 -125.812 -35.969 1 81.12 763 LYS B O 1
ATOM 12816 N N . GLN B 1 764 ? 37.938 -127.375 -34.562 1 76.19 764 GLN B N 1
ATOM 12817 C CA . GLN B 1 764 ? 39.375 -127.438 -34.219 1 76.19 764 GLN B CA 1
ATOM 12818 C C . GLN B 1 764 ? 40.188 -127.938 -35.406 1 76.19 764 GLN B C 1
ATOM 12820 O O . GLN B 1 764 ? 41.25 -127.375 -35.688 1 76.19 764 GLN B O 1
ATOM 12825 N N . GLN B 1 765 ? 39.719 -129 -36.094 1 80.12 765 GLN B N 1
ATOM 12826 C CA . GLN B 1 765 ? 40.406 -129.5 -37.281 1 80.12 765 GLN B CA 1
ATOM 12827 C C . GLN B 1 765 ? 40.344 -128.5 -38.438 1 80.12 765 GLN B C 1
ATOM 12829 O O . GLN B 1 765 ? 41.312 -128.375 -39.188 1 80.12 765 GLN B O 1
ATOM 12834 N N . LEU B 1 766 ? 39.281 -127.688 -38.469 1 78.12 766 LEU B N 1
ATOM 12835 C CA . LEU B 1 766 ? 39.125 -126.75 -39.531 1 78.12 766 LEU B CA 1
ATOM 12836 C C . LEU B 1 766 ? 40.062 -125.562 -39.312 1 78.12 766 LEU B C 1
ATOM 12838 O O . LEU B 1 766 ? 40.625 -125 -40.281 1 78.12 766 LEU B O 1
ATOM 12842 N N . ASN B 1 767 ? 40.281 -125.25 -38.031 1 77.94 767 ASN B N 1
ATOM 12843 C CA . ASN B 1 767 ? 41.156 -124.125 -37.719 1 77.94 767 ASN B CA 1
ATOM 12844 C C . ASN B 1 767 ? 42.625 -124.5 -37.875 1 77.94 767 ASN B C 1
ATOM 12846 O O . ASN B 1 767 ? 43.5 -123.625 -38 1 77.94 767 ASN B O 1
ATOM 12850 N N . SER B 1 768 ? 43 -125.875 -37.969 1 75.38 768 SER B N 1
ATOM 12851 C CA . SER B 1 768 ? 44.375 -126.312 -38.125 1 75.38 768 SER B CA 1
ATOM 12852 C C . SER B 1 768 ? 44.781 -126.375 -39.594 1 75.38 768 SER B C 1
ATOM 12854 O O . SER B 1 768 ? 45.969 -126.438 -39.906 1 75.38 768 SER B O 1
ATOM 12856 N N . LEU B 1 769 ? 43.844 -126.25 -40.438 1 75.12 769 LEU B N 1
ATOM 12857 C CA . LEU B 1 769 ? 44.125 -126.312 -41.844 1 75.12 769 LEU B CA 1
ATOM 12858 C C . LEU B 1 769 ? 44.219 -124.938 -42.5 1 75.12 769 LEU B C 1
ATOM 12860 O O . LEU B 1 769 ? 43.781 -123.938 -41.906 1 75.12 769 LEU B O 1
ATOM 12864 N N . PHE B 1 770 ? 44.812 -124.812 -43.719 1 65.56 770 PHE B N 1
ATOM 12865 C CA . PHE B 1 770 ? 45.125 -123.5 -44.344 1 65.56 770 PHE B CA 1
ATOM 12866 C C . PHE B 1 770 ? 43.906 -122.875 -45.031 1 65.56 770 PHE B C 1
ATOM 12868 O O . PHE B 1 770 ? 43.156 -123.625 -45.688 1 65.56 770 PHE B O 1
ATOM 12875 N N . LYS B 1 771 ? 43.406 -121.688 -44.719 1 65.25 771 LYS B N 1
ATOM 12876 C CA . LYS B 1 771 ? 42.312 -121 -45.375 1 65.25 771 LYS B CA 1
ATOM 12877 C C . LYS B 1 771 ? 42.812 -120.375 -46.688 1 65.25 771 LYS B C 1
ATOM 12879 O O . LYS B 1 771 ? 43.844 -119.688 -46.75 1 65.25 771 LYS B O 1
ATOM 12884 N N . LEU B 1 772 ? 42.25 -120.938 -47.719 1 52.81 772 LEU B N 1
ATOM 12885 C CA . LEU B 1 772 ? 42.719 -120.438 -49 1 52.81 772 LEU B CA 1
ATOM 12886 C C . LEU B 1 772 ? 42.688 -118.875 -49.031 1 52.81 772 LEU B C 1
ATOM 12888 O O . LEU B 1 772 ? 43.531 -118.312 -49.719 1 52.81 772 LEU B O 1
ATOM 12892 N N . SER B 1 773 ? 41.75 -118.375 -48.406 1 52.34 773 SER B N 1
ATOM 12893 C CA . SER B 1 773 ? 41.781 -116.875 -48.531 1 52.34 773 SER B CA 1
ATOM 12894 C C . SER B 1 773 ? 43.031 -116.312 -47.938 1 52.34 773 SER B C 1
ATOM 12896 O O . SER B 1 773 ? 43.562 -115.312 -48.438 1 52.34 773 SER B O 1
ATOM 12898 N N . THR B 1 774 ? 43.531 -117 -47 1 52.31 774 THR B N 1
ATOM 12899 C CA . THR B 1 774 ? 44.75 -116.438 -46.406 1 52.31 774 THR B CA 1
ATOM 12900 C C . THR B 1 774 ? 45.969 -116.812 -47.25 1 52.31 774 THR B C 1
ATOM 12902 O O . THR B 1 774 ? 46.969 -116.062 -47.281 1 52.31 774 THR B O 1
ATOM 12905 N N . ILE B 1 775 ? 45.875 -118 -47.906 1 47.56 775 ILE B N 1
ATOM 12906 C CA . ILE B 1 775 ? 47 -118.375 -48.75 1 47.56 775 ILE B CA 1
ATOM 12907 C C . ILE B 1 775 ? 46.969 -117.562 -50.062 1 47.56 775 ILE B C 1
ATOM 12909 O O . ILE B 1 775 ? 48 -117.062 -50.531 1 47.56 775 ILE B O 1
ATOM 12913 N N . LEU B 1 776 ? 45.688 -117.438 -50.562 1 47.31 776 LEU B N 1
ATOM 12914 C CA . LEU B 1 776 ? 45.656 -116.562 -51.75 1 47.31 776 LEU B CA 1
ATOM 12915 C C . LEU B 1 776 ? 46.094 -115.125 -51.438 1 47.31 776 LEU B C 1
ATOM 12917 O O . LEU B 1 776 ? 46.781 -114.5 -52.25 1 47.31 776 LEU B O 1
ATOM 12921 N N . LEU B 1 777 ? 45.812 -114.812 -50.219 1 48.28 777 LEU B N 1
ATOM 12922 C CA . LEU B 1 777 ? 46.375 -113.562 -49.875 1 48.28 777 LEU B CA 1
ATOM 12923 C C . LEU B 1 777 ? 47.875 -113.625 -49.656 1 48.28 777 LEU B C 1
ATOM 12925 O O . LEU B 1 777 ? 48.625 -112.75 -50.094 1 48.28 777 LEU B O 1
ATOM 12929 N N . THR B 1 778 ? 48.25 -114.812 -49.125 1 49.97 778 THR B N 1
ATOM 12930 C CA . THR B 1 778 ? 49.688 -114.938 -48.906 1 49.97 778 THR B CA 1
ATOM 12931 C C . THR B 1 778 ? 50.406 -115.25 -50.219 1 49.97 778 THR B C 1
ATOM 12933 O O . THR B 1 778 ? 51.5 -114.688 -50.5 1 49.97 778 THR B O 1
ATOM 12936 N N . LEU B 1 779 ? 49.75 -116.125 -51 1 49.16 779 LEU B N 1
ATOM 12937 C CA . LEU B 1 779 ? 50.406 -116.438 -52.281 1 49.16 779 LEU B CA 1
ATOM 12938 C C . LEU B 1 779 ? 50.281 -115.25 -53.219 1 49.16 779 LEU B C 1
ATOM 12940 O O . LEU B 1 779 ? 51.188 -115 -54.062 1 49.16 779 LEU B O 1
ATOM 12944 N N . GLY B 1 780 ? 49.156 -114.625 -53.062 1 43.06 780 GLY B N 1
ATOM 12945 C CA . GLY B 1 780 ? 49.125 -113.375 -53.812 1 43.06 780 GLY B CA 1
ATOM 12946 C C . GLY B 1 780 ? 50.219 -112.375 -53.406 1 43.06 780 GLY B C 1
ATOM 12947 O O . GLY B 1 780 ? 50.812 -111.75 -54.281 1 43.06 780 GLY B O 1
ATOM 12948 N N . ILE B 1 781 ? 50.562 -112.562 -52.188 1 51 781 ILE B N 1
ATOM 12949 C CA . ILE B 1 781 ? 51.656 -111.688 -51.75 1 51 781 ILE B CA 1
ATOM 12950 C C . ILE B 1 781 ? 52.969 -112.25 -52.25 1 51 781 ILE B C 1
ATOM 12952 O O . ILE B 1 781 ? 53.844 -111.5 -52.719 1 51 781 ILE B O 1
ATOM 12956 N N . ILE B 1 782 ? 53.094 -113.562 -52.219 1 49.69 782 ILE B N 1
ATOM 12957 C CA . ILE B 1 782 ? 54.375 -114.125 -52.625 1 49.69 782 ILE B CA 1
ATOM 12958 C C . ILE B 1 782 ? 54.531 -114 -54.125 1 49.69 782 ILE B C 1
ATOM 12960 O O . ILE B 1 782 ? 55.625 -113.625 -54.625 1 49.69 782 ILE B O 1
ATOM 12964 N N . LEU B 1 783 ? 53.469 -114.25 -54.875 1 47.78 783 LEU B N 1
ATOM 12965 C CA . LEU B 1 783 ? 53.594 -114.062 -56.312 1 47.78 783 LEU B CA 1
ATOM 12966 C C . LEU B 1 783 ? 53.844 -112.625 -56.625 1 47.78 783 LEU B C 1
ATOM 12968 O O . LEU B 1 783 ? 54.625 -112.312 -57.562 1 47.78 783 LEU B O 1
ATOM 12972 N N . ILE B 1 784 ? 53.25 -111.812 -55.812 1 49.97 784 ILE B N 1
ATOM 12973 C CA . ILE B 1 784 ? 53.594 -110.438 -56.031 1 49.97 784 ILE B CA 1
ATOM 12974 C C . ILE B 1 784 ? 55.062 -110.188 -55.656 1 49.97 784 ILE B C 1
ATOM 12976 O O . ILE B 1 784 ? 55.781 -109.5 -56.406 1 49.97 784 ILE B O 1
ATOM 12980 N N . PHE B 1 785 ? 55.5 -110.938 -54.625 1 53.03 785 PHE B N 1
ATOM 12981 C CA . PHE B 1 785 ? 56.906 -110.688 -54.281 1 53.03 785 PHE B CA 1
ATOM 12982 C C . PHE B 1 785 ? 57.844 -111.375 -55.281 1 53.03 785 PHE B C 1
ATOM 12984 O O . PHE B 1 785 ? 58.906 -110.812 -55.594 1 53.03 785 PHE B O 1
ATOM 12991 N N . SER B 1 786 ? 57.5 -112.562 -55.812 1 49.12 786 SER B N 1
ATOM 12992 C CA . SER B 1 786 ? 58.375 -113.25 -56.781 1 49.12 786 SER B CA 1
ATOM 12993 C C . SER B 1 786 ? 58.406 -112.438 -58.094 1 49.12 786 SER B C 1
ATOM 12995 O O . SER B 1 786 ? 59.406 -112.438 -58.812 1 49.12 786 SER B O 1
ATOM 12997 N N . ILE B 1 787 ? 57.281 -112 -58.469 1 49.34 787 ILE B N 1
ATOM 12998 C CA . ILE B 1 787 ? 57.281 -111.125 -59.656 1 49.34 787 ILE B CA 1
ATOM 12999 C C . ILE B 1 787 ? 58.125 -109.875 -59.438 1 49.34 787 ILE B C 1
ATOM 13001 O O . ILE B 1 787 ? 58.844 -109.438 -60.312 1 49.34 787 ILE B O 1
ATOM 13005 N N . LEU B 1 788 ? 58.094 -109.5 -58.188 1 48.28 788 LEU B N 1
ATOM 13006 C CA . LEU B 1 788 ? 58.906 -108.312 -57.938 1 48.28 788 LEU B CA 1
ATOM 13007 C C . LEU B 1 788 ? 60.406 -108.688 -58 1 48.28 788 LEU B C 1
ATOM 13009 O O . LEU B 1 788 ? 61.219 -107.875 -58.469 1 48.28 788 LEU B O 1
ATOM 13013 N N . ILE B 1 789 ? 60.75 -110 -57.594 1 50.78 789 ILE B N 1
ATOM 13014 C CA . ILE B 1 789 ? 62.188 -110.312 -57.594 1 50.78 789 ILE B CA 1
ATOM 13015 C C . ILE B 1 789 ? 62.656 -110.5 -59.031 1 50.78 789 ILE B C 1
ATOM 13017 O O . ILE B 1 789 ? 63.75 -110.125 -59.406 1 50.78 789 ILE B O 1
ATOM 13021 N N . SER B 1 790 ? 61.844 -111.25 -59.844 1 46.19 790 SER B N 1
ATOM 13022 C CA . SER B 1 790 ? 62.344 -111.5 -61.188 1 46.19 790 SER B CA 1
ATOM 13023 C C . SER B 1 790 ? 62.5 -110.188 -62 1 46.19 790 SER B C 1
ATOM 13025 O O . SER B 1 790 ? 63.25 -110.188 -62.969 1 46.19 790 SER B O 1
ATOM 13027 N N . PHE B 1 791 ? 61.625 -109.25 -61.844 1 44.22 791 PHE B N 1
ATOM 13028 C CA . PHE B 1 791 ? 61.781 -108.062 -62.594 1 44.22 791 PHE B CA 1
ATOM 13029 C C . PHE B 1 791 ? 63.031 -107.312 -62.156 1 44.22 791 PHE B C 1
ATOM 13031 O O . PHE B 1 791 ? 63.438 -106.312 -62.781 1 44.22 791 PHE B O 1
ATOM 13038 N N . SER B 1 792 ? 63.531 -107.562 -61 1 41.38 792 SER B N 1
ATOM 13039 C CA . SER B 1 792 ? 64.688 -106.812 -60.688 1 41.38 792 SER B CA 1
ATOM 13040 C C . SER B 1 792 ? 65.938 -107.25 -61.469 1 41.38 792 SER B C 1
ATOM 13042 O O . SER B 1 792 ? 66.938 -106.562 -61.5 1 41.38 792 SER B O 1
ATOM 13044 N N . THR B 1 793 ? 66 -108.562 -62 1 40.62 793 THR B N 1
ATOM 13045 C CA . THR B 1 793 ? 67.25 -108.938 -62.656 1 40.62 793 THR B CA 1
ATOM 13046 C C . THR B 1 793 ? 67.375 -108.375 -64.062 1 40.62 793 THR B C 1
ATOM 13048 O O . THR B 1 793 ? 68.375 -108.375 -64.688 1 40.62 793 THR B O 1
ATOM 13051 N N . ILE B 1 794 ? 66.25 -108.25 -64.875 1 36.12 794 ILE B N 1
ATOM 13052 C CA . ILE B 1 794 ? 66.562 -107.875 -66.25 1 36.12 794 ILE B CA 1
ATOM 13053 C C . ILE B 1 794 ? 67.062 -106.438 -66.25 1 36.12 794 ILE B C 1
ATOM 13055 O O . ILE B 1 794 ? 67.5 -105.938 -67.25 1 36.12 794 ILE B O 1
ATOM 13059 N N . LYS B 1 795 ? 66.562 -105.625 -65.25 1 32.91 795 LYS B N 1
ATOM 13060 C CA . LYS B 1 795 ? 67 -104.25 -65.438 1 32.91 795 LYS B CA 1
ATOM 13061 C C . LYS B 1 795 ? 68.5 -104.125 -65.188 1 32.91 795 LYS B C 1
ATOM 13063 O O . LYS B 1 795 ? 69.062 -103 -65.125 1 32.91 795 LYS B O 1
ATOM 13068 N N . LYS B 1 796 ? 69.312 -105.438 -65.188 1 27.23 796 LYS B N 1
ATOM 13069 C CA . LYS B 1 796 ? 70.688 -105 -65.375 1 27.23 796 LYS B CA 1
ATOM 13070 C C . LYS B 1 796 ? 71 -104.75 -66.875 1 27.23 796 LYS B C 1
ATOM 13072 O O . LYS B 1 796 ? 70.625 -105.5 -67.75 1 27.23 796 LYS B O 1
#

Solvent-accessible surface area (backbone atoms only — not comparable to full-atom values): 85807 Å² total; per-residue (Å²): 144,80,72,91,72,53,101,68,69,69,87,77,70,96,67,91,72,70,78,72,65,61,70,65,68,68,63,72,71,64,64,52,45,76,74,45,71,70,39,60,39,31,37,57,44,96,82,49,73,40,74,41,76,33,61,70,44,50,50,48,39,34,68,73,30,52,84,45,58,46,46,28,43,21,41,44,36,42,53,91,37,48,63,42,52,50,58,17,47,72,69,73,39,44,60,69,44,79,67,67,33,44,80,58,86,73,56,67,39,34,30,37,32,36,30,37,33,54,44,98,86,63,51,76,41,40,38,35,37,35,44,45,37,37,33,51,36,83,97,55,54,69,57,42,44,42,50,53,50,30,55,43,40,45,64,15,58,32,30,34,42,34,34,54,54,63,88,44,44,62,58,54,50,50,50,39,46,46,50,53,51,29,52,45,50,39,53,54,44,49,52,51,35,60,71,65,68,49,75,57,81,64,44,85,54,38,64,40,59,26,37,36,35,37,36,31,28,55,31,54,61,43,72,72,95,51,51,55,36,56,51,50,52,51,51,54,54,51,53,55,57,69,71,44,78,71,78,81,62,82,48,61,74,76,58,29,84,39,78,43,39,46,62,26,37,49,52,47,61,46,57,69,49,60,35,36,46,48,75,48,50,80,84,62,38,33,66,67,20,53,53,37,46,52,52,51,46,47,55,64,62,50,51,66,67,70,65,70,66,60,90,59,55,64,82,36,23,28,52,55,50,51,53,50,48,54,52,51,44,52,46,57,55,37,100,68,61,81,74,71,65,52,60,58,57,39,40,39,51,50,53,33,51,51,32,49,54,51,20,51,51,51,27,50,60,65,52,37,78,75,68,48,69,88,33,80,80,47,83,57,68,35,69,70,56,43,51,51,52,50,50,52,28,50,50,49,22,53,50,47,35,50,62,69,36,61,87,34,62,84,30,40,60,69,43,46,58,55,45,52,51,52,51,50,54,50,47,54,49,53,50,51,51,40,52,51,41,43,47,52,48,47,50,50,52,45,52,52,49,51,51,51,50,50,51,56,57,66,66,55,76,73,58,57,33,68,68,60,48,52,52,53,50,51,54,52,50,51,51,51,52,50,50,50,46,69,74,44,49,71,53,55,60,67,84,84,46,98,55,86,41,52,42,58,54,46,49,52,51,45,55,52,49,51,52,27,50,50,32,35,51,48,41,51,30,51,52,45,44,50,50,51,52,53,52,48,39,53,50,46,50,52,51,49,50,54,59,58,66,68,55,78,76,52,67,41,71,66,57,52,50,51,50,49,53,53,53,47,46,49,38,55,71,41,51,45,47,61,76,43,51,57,43,62,84,42,87,68,34,58,22,45,51,30,30,43,52,48,52,49,50,52,50,49,52,50,50,49,52,53,33,48,52,43,42,32,52,52,40,50,52,46,42,53,52,32,51,50,54,43,50,57,60,55,66,70,61,75,77,56,67,59,63,70,60,47,53,52,53,51,50,51,45,50,53,49,32,52,48,50,46,48,63,76,42,49,79,42,61,87,35,70,44,40,51,57,45,49,54,48,43,52,54,53,48,52,50,52,50,53,50,53,51,50,48,34,43,53,50,47,39,60,73,47,37,69,62,48,44,54,45,50,54,53,48,58,72,47,50,86,76,47,64,43,34,65,61,48,53,51,51,53,48,51,55,42,46,70,67,39,48,85,80,39,79,48,63,69,55,46,51,52,33,48,52,48,44,47,61,64,75,37,34,70,64,48,69,73,32,45,49,55,70,55,40,49,49,41,44,47,43,42,50,47,44,49,50,49,54,60,58,57,62,66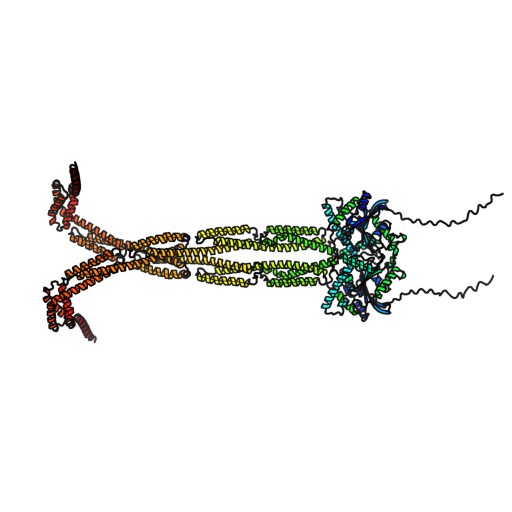,73,106,146,78,96,70,71,85,74,60,83,77,63,72,85,88,84,74,66,78,72,70,65,69,74,70,73,73,66,77,74,68,67,55,46,75,72,47,72,68,41,60,38,32,38,56,43,96,82,50,73,40,71,40,76,34,62,70,44,51,50,49,38,34,68,75,30,52,86,43,58,46,46,30,42,21,42,44,37,42,52,91,40,50,63,42,52,50,59,16,47,70,69,72,39,44,58,68,44,78,66,66,35,45,80,57,85,73,58,67,38,33,28,35,32,36,31,38,33,55,44,97,87,62,53,78,42,41,38,35,37,35,46,44,37,37,32,51,37,84,98,55,53,70,56,43,43,42,50,55,50,32,54,43,41,46,65,15,57,32,33,34,42,33,33,53,54,62,89,42,45,61,57,53,51,48,51,39,46,44,49,53,51,28,51,46,49,38,51,53,43,50,52,52,35,61,72,64,68,48,75,58,82,63,44,84,53,38,64,40,59,26,36,36,35,37,36,31,28,55,29,57,60,43,73,72,96,52,51,56,37,55,50,50,51,50,50,54,54,51,53,54,57,69,70,45,78,70,78,81,62,82,47,62,76,73,59,28,82,40,78,42,38,46,61,27,39,49,52,46,61,45,55,69,48,61,35,37,46,47,74,49,52,80,84,61,38,33,65,67,21,52,53,37,47,52,51,51,46,47,56,64,62,49,52,66,69,70,65,71,67,60,91,58,55,64,83,36,22,27,52,55,50,49,53,50,49,54,51,53,44,51,47,59,56,37,98,67,62,79,76,71,64,53,60,57,57,38,39,38,51,50,53,35,50,51,32,48,53,52,19,50,50,51,26,50,60,66,51,37,76,75,69,49,68,86,33,80,79,45,82,59,69,35,67,70,56,42,50,50,51,50,50,52,28,51,50,50,22,53,52,47,34,52,62,70,36,61,86,34,61,84,29,39,60,67,43,47,59,54,44,53,51,53,50,50,54,50,48,54,50,52,50,53,50,40,52,50,40,42,45,52,48,46,50,48,51,46,52,50,49,52,51,52,48,50,52,56,58,67,67,54,78,71,60,58,32,68,67,60,48,52,52,53,50,51,54,51,50,52,51,51,54,50,52,51,46,69,74,43,50,70,53,55,59,68,82,86,45,99,55,86,41,49,43,59,55,45,51,52,52,47,55,51,49,52,52,27,50,51,32,35,51,49,41,52,30,53,52,45,45,50,50,50,52,52,52,49,41,53,50,47,49,51,51,51,51,53,58,60,67,67,54,79,76,52,68,40,71,67,56,53,50,50,51,49,54,51,51,46,47,51,40,53,72,41,51,46,47,62,76,44,50,58,42,63,84,42,86,67,35,58,23,46,52,30,31,41,51,48,53,49,50,51,50,49,52,51,51,51,52,52,33,48,51,43,43,32,54,53,40,50,53,45,43,52,51,34,53,50,54,42,49,57,58,55,66,70,61,75,78,58,66,59,63,71,60,49,54,51,53,51,51,50,44,50,54,49,31,53,47,51,45,49,64,76,42,50,79,43,61,87,36,68,45,41,52,54,45,49,55,48,44,52,53,52,49,52,50,52,50,54,48,52,52,51,50,33,43,53,50,46,40,59,75,45,39,68,60,49,47,53,46,49,54,53,50,60,71,46,47,83,78,48,62,44,33,65,60,48,49,52,50,52,46,50,56,43,45,72,67,40,49,85,79,40,78,47,64,71,57,45,50,50,36,49,51,48,43,47,62,64,75,39,34,69,68,48,69,73,31,45,50,58,70,57,42,51,51,45,46,49,46,44,52,50,48,51,52,53,53,59,59,58,60,66,78,106

GO terms:
  GO:0005783 endoplasmic reticulum (C, IDA)
  GO:0043326 chemotaxis to folate (P, IMP)
  GO:2000146 negative regulation of cell motility (P, IMP)
  GO:0050829 defense response to Gram-negative bacterium (P, IMP)

Nearest PDB structures (foldseek):
  4idn-assembly1_B  TM=7.855E-01  e=6.384E-18  Homo sapiens
  6b9f-assembly1_A  TM=7.446E-01  e=1.028E-17  Homo sapiens
  7ol3-assembly1_A  TM=7.457E-01  e=2.665E-17  Homo sapiens
  4idp-assembly2_C  TM=7.326E-01  e=2.795E-17  Homo sapiens
  6xjn-assembly1_A  TM=5.374E-01  e=2.978E-15  Homo sapiens